Protein 7KGY (pdb70)

CATH classification: 2.60.120.260 (+2 more: 2.60.40.10, 3.20.20.80)

B-factor: mean 21.22, std 7.96, range [8.18, 85.61]

Nearest PDB structures (foldseek):
  7kgy-assembly1_D-3  TM=1.001E+00  e=0.000E+00  Faecalibacterium prausnitzii
  7kgy-assembly1_A  TM=1.001E+00  e=0.000E+00  Faecalibacterium prausnitzii
  6jz8-assembly1_A  TM=9.859E-01  e=5.252E-100  Mediterraneibacter gnavus
  5z18-assembly2_F  TM=9.920E-01  e=1.728E-99  Mediterraneibacter gnavus
  6eca-assembly1_A-2  TM=9.902E-01  e=4.469E-96  Lacticaseibacillus rhamnosus

Sequence (2367 aa):
NNKSLLYPVVSTSRRVVSLDGMWRFSFDAKSEGVEANWANGLPESISMPVPASFCDFFTDKESREYCGDFWYETDFFVPGEWSGKDIAIRFGSATHHARIFVNGVEVAQHEGGFLPFDAVVTDIVRYNQFNKLSVLLNNELNEHMLPAGNTAVLSNGKKVAAPYFDFYNYAGIHRPVKLMALPTERILDYSVKHRLTAEGAEVDYTVTTNGDHEVTVELYDGTTKVAEATGKEGTLVVKDAKLWNVHAAYLYNIVIRIHDGSAVVDEYTEKVGIRTFEIKDGHFLLNGKPVYLRGFGKHEDADIRGRGLDLATVKRDYELMKWIGANCFRTSHYPYAEELYQMADEEGFLIIDEVPAVGFMESVGWFEKETTPQLLANHKDALTDMIGRDKNHASVIAWSILNEPQCTSEGTEAYFKTLFDLAHELDPQKRPRTYAVVMMSLPNNSKGQQFADFISLNRYYGWYVMGGMGIVDAEAAFRKEMNGWAQVLNGRPMIFTEYGADTMPTEHKLPSVMWSQEYQNEYLDMNHNVFDSYNFVQGELVWNFADFQTTEGILRVNGNKKGIFTRQRQPKDAAFLFRARWTSLPLDYKGNQNKSLLYPVVSTSRRVVSLDGMWRFSFDAKSEGVEANWANGLPESISMPVPASFCDFFTDKESREYCGDFWYETDFFVPGEWSGKDIAIRFGSATHHARIFVNGVEVAQHEGGFLPFDAVVTDIVRYNQFNKLSVLLNNELNEHMLPAGNTAVLSNGKKVAAPYFDFYNYAGIHRPVKLMALPTERILDYSVKHRLTAEGAEVDYTVTTNGDHEVTVELYDGTTKVAEATGKEGTLVVKDAKLWNVHAAYLYNIVIRIHDGSAVVDEYTEKVGIRTFEIKDGHFLLNGKPVYLRGFGKHEDADIRGRGLDLATVKRDYELMKWIGANCFRTSHYPYAEELYQMADEEGFLIIDEVPAVGFMEVGWFEKETTPQLLANHKDALTDMIGRDKNHASVIAWSILNEPQCTSEGTEAYFKTLFDLAHELDPQKRPRTYAVVMMSLPNNSKGQQFADFISLNRYYGWYVMGGMGIVDAEAAFRKEMNGWAQVLNGRPMIFTEYGADTMPTEHKLPSVMWSQEYQNEYLDMNHNVFDSYNFVQGELVWNFADFQTTEGILRVNGNKKGIFTRQRQPKDAAFLFRARWTSLPLDYKGNQNNKSLLYPVVSTSRRVVSLDGMWRFSFDAKSEGVEANWANGLPESISMPVPASFCDFFTDKESREYCGDFWYETDFFVPGEWSGKDIAIRFGSATHHARIFVNGVEVAQHEGGFLPFDAVVTDIVRYNQFNKLSVLLNNELNEHMLPAGNTAVLSNGKKVAAPYFDFYNYAGIHRPVKLMALPTERILDYSVKHRLTAEGAEVDYTVTTNGDHEVTVELYDGTTKVAEATGKEGTLVVKDAKLWNVHAAYLYNIVIRIHDGSAVVDEYTEKVGIRTFEIKDGHFLLNGKPVYLRGFGKHEDADIRGRGLDLATVKRDYELMKWIGANCFRTSHYPYAEELYQMADEEGFLIIDEVPAVGFMVGWFEKETTPQLLANHKDALTDMIGRDKNHASVIAWSILNEPQCTSEGTEAYFKTLFDLAHELDPQKRPRTYAVVMMSLPNNSKGQQFADFISLNRYYGWYVMGGMGIVDAEAAFRKEMNGWAQVLNGRPMIFTEYGADTMPTEHKLPSVMWSQEYQNEYLDMNHNVFDSYNFVQGELVWNFADFQTTEGILRVNGNKKGIFTRQRQPKDAAFLFRARWTSLPLDYKGNQNNKSLLYPVVSTSRRVVSLDGMWRFSFDAKSEGVEANWANGLPESISMPVPASFCDFFTDKESREYCGDFWYETDFFVPGEWSGKDIAIRFGSATHHARIFVNGVEVAQHEGGFLPFDAVVTDIVRYNQFNKLSVLLNNELNEHMLPAGNTAVLSNGKKVAAPYFDFYNYAGIHRPVKLMALPTERILDYSVKHRLTAEGAEVDYTVTTNGDHEVTVELYDGTTKVAEATGKEGTLVVKDAKLWNVHAAYLYNIVIRIHDGSAVVDEYTEKVGIRTFEIKDGHFLLNGKPVYLRGFGKHEDADIRGRGLDLATVKRDYELMKWIGANCFRTSHYPYAEELYQMADEEGFLIIDEVPAVGFMEVGWFEKETTPQLLANHKDALTDMIGRDKNHASVIAWSILNEPQCTSEGTEAYFKTLFDLAHELDPQKRPRTYAVVMMSLPNNSKGQQFADFISLNRYYGWYVMGGMGIVDAEAAFRKEMNGWAQVLNGRPMIFTEYGADTMPTEHKLPSVMWSQEYQNEYLDMNHNVFDSYNFVQGELVWNFADFQTTEGILRVNGNKKGIFTRQRQPKDAAFLFRARWTSLPLDYKGNQ

Radius of gyration: 44.87 Å; Cα contacts (8 Å, |Δi|>4): 5847; chains: 4; bounding box: 126×100×124 Å

Secondary structure (DSSP, 8-state):
-----PPP---SS-EEEE--EEEEEEEETTS-TTTTTGGG--SS-EEEEESEESGGG-SSHHHHT--SEEEEEEEEEE-GGGTTSEEEEEES--BSEEEEEETTEEEEEEE-TTS-EEEE-TTTSPTTEEEEEEEEEE----TTSSS-EEEEE-TTS-EEEEESSSS----EE-S-EEEEEE-SS-EEEEEEEEEE-SSEEEEEEEEEESS-SEEEEEEEETTEEEEEEESSEEEEEEET----BTTB---EEEEEEEEETTEEEEEEEEEE----EEEETTEEEETTEE--EEEEE--S-BTTTBT---HHHHHHHHHHHHHHT--EEE-TTSPPPHHHHHHHHHHT-EEEEE-S-B--S----GGGSTTHHHHHHHHHHHHHHHHHHHTT-TTEEEEEEEES--TTSTTHHHHHHHHHHHHHHH-TT---EEEEEPTT--TTT-SSGGG-SSEEEE--BTTTBS-GGGHHHHHHHHHHHHHHHTTT-TT--EEEEE----B-TT---SS--TBSHHHHHHHHHHHHHHHTT-TTEEEEEES-SB-B----BTTBSSSB---SB-TTS-B-HHHHHHHHHHHHS-TTTTTT-/----PPP---SS-EEEE--EEEEEEEETTS-TTTTTGGG--SS-EEEEESEESGGG-SSHHHHT--SEEEEEEEEEE-GGGTTSEEEEEES--BSEEEEEETTEEEEEEE-SSS-EEEE-TTTSPTTEEEEEEEEEE----TTSSS-EEEEE-TTS-EEEEESSSS----EE-S-EEEEEE-SS-EEEEEEEEEE-SSEEEEEEEEEESS-SEEEEEEESSSSEEEEEESSEEEEEEET----BTTB---EEEEEEEEETTEEEEEEEEEE----EEEETTEEEETTEE--EEEEE--S-BTTTBT---HHHHHHHHHHHHHHT--EEE-TTS---HHHHHHHHHHT-EEEEE-S-B------GGGSTTHHHHHHHHHHHHHHHHHHHTT-TTEEEEEEEES--TTSTTHHHHHHHHHHHHHHH-TT---EEEEEPTT--TTT-SSGGG-SSEEEE--BTTTBS-GGGHHHHHHHHHHHHHHHHTT-TT--EEEEE----B-TT---SS--TBSHHHHHHHHHHHHHHHTT-TTEEEEEES-SB-B----BTTBSSSB---SB-TTS-B-HHHHHHHHHHHHS-TTTTTT-/-----PPP---SS-EEEE--EEEEEEE-TTS-TTTTTGGG--SS-EEEEESEESGGG-SSHHHHT--SEEEEEEEEEE-GGGTTSEEEEEES--BSEEEEEETTEEEEEEE-SSS-EEEE-TTTSPTTEEEEEEEEEE----TTSSS-EEEEE-TTS-EEEEESSSS----EE-S-EEEEEE-SS-EEEEEEEEEEETTEEEEEEEEEESS-SEEEEEEEETTEEEEEEESSEEEEEEET----BTTB---EEEEEEEEETTEEEEEEEEEE----EEEETTEEEETTEEE-EEEEE--S-BTTTBT---HHHHHHHHHHHHHHT--EEE-TTSPPPHHHHHHHHHHT-EEEEE-S-B-----GGGSTTHHHHHHHHHHHHHHHHHHHTT-SSEEEEEEEES--TTSTTHHHHHHHHHHHHHHH-TT---EEEEEPTT--TTT-SSGGG-SSEEEE--BTTTBS-GGGHHHHHHHHHHHHHHHTTT-TT--EEEEE----B-TT---SS--TBSHHHHHHHHHHHHHHHTT-TTEEEEEES-SB-B-----TT-SSSB---SB-TTS-B-HHHHHHHHHHTTS-TTTTTT-/-----PPP---SS-EEEE--EEEEEEEETTS-TTTTTGGG--SS-EEEEESEESGGG-SSHHHHT--SEEEEEEEEEE-GGGTTSEEEEEES--BSEEEEEETTEEEEEEE-TTS-EEEE-TTTSPTTEEEEEEEEEE----TTSSS-EEEEE-TTS-EEEEESSSS----EE-S-EEEEEE-SS-EEEEEEEEEE-SSEEEEEEEEEESS-SEEEEEEEETTEEEEEEESSEEEEEEET----BTTB---EEEEEEEEETTEEEEEEEEEE----EEEETTEEEETTEEE-EEEEE--S-BTTTBT---HHHHHHHHHHHHHHT--EEE-TTSPPPHHHHHHHHHHT-EEEEE-S-B------GGGSTTHHHHHHHHHHHHHHHHHHHTT-TTEEEEEEEES--TTSTTHHHHHHHHHHHHHHH-TT---EEEEEPTT--TTT-SSGGG-SSEEEE--BTTTBS-GGGHHHHHHHHHHHHHHHHHH-TT--EEEEE----B-TT---SS--TBSHHHHHHHHHHHHHHHHH-TTEEEEEES-SB-B----BTTBSSSB---SB-TTS-B-HHHHHHHHHHHHS-TTTTTT-

Solvent-accessible surface area: 87120 Å² total; per-residue (Å²): 175,51,135,20,23,21,49,13,24,101,16,98,9,12,84,34,70,60,20,53,37,114,3,110,0,15,52,4,76,158,71,51,0,70,139,46,88,26,8,77,29,28,104,147,34,79,56,4,42,4,30,3,0,0,2,44,74,49,150,61,108,112,18,52,36,22,5,3,25,0,0,0,6,25,74,2,79,0,24,21,146,15,80,63,53,25,0,4,0,7,0,5,0,0,0,2,40,4,81,0,11,0,34,28,76,66,40,21,128,32,76,19,0,6,10,2,17,47,1,75,1,28,138,54,13,117,67,94,84,126,3,59,0,0,0,12,0,26,2,50,6,45,52,60,2,8,1,0,0,68,29,36,100,82,131,120,55,51,66,31,18,35,29,80,19,58,5,12,13,3,0,0,0,3,3,19,0,35,1,9,0,14,13,85,29,11,1,18,47,3,10,1,84,14,80,69,63,82,11,15,1,42,2,31,5,53,8,70,15,55,18,144,78,53,2,20,0,22,2,43,29,46,140,88,90,51,12,108,21,68,14,73,134,25,57,0,66,2,70,82,17,98,41,0,48,14,90,59,32,74,26,4,37,2,16,0,57,0,42,64,76,124,57,63,33,0,16,0,44,49,101,3,1,1,3,33,17,79,48,84,91,16,17,2,20,4,6,50,122,30,4,0,1,9,0,0,0,6,9,16,9,11,55,108,69,1,4,9,20,33,106,75,31,12,100,96,8,3,67,13,0,76,78,0,10,0,3,0,1,0,0,0,11,0,0,0,0,10,20,16,1,56,48,0,9,99,36,0,0,0,1,0,0,0,0,6,0,9,4,0,33,88,136,127,20,4,7,90,45,172,54,20,100,92,2,36,43,23,0,83,90,14,0,53,19,0,1,27,24,0,14,19,17,2,0,0,1,1,0,1,0,0,5,43,0,33,0,43,5,102,24,0,67,75,6,0,118,51,0,3,64,36,1,79,130,61,0,41,31,101,6,9,39,0,1,1,0,11,40,96,1,61,17,127,61,13,56,0,20,105,41,4,41,1,0,0,1,0,2,12,22,0,22,105,45,78,22,20,188,24,42,106,83,0,46,55,28,1,71,142,19,1,79,21,0,53,146,37,5,136,62,42,0,0,0,0,0,10,0,2,0,2,0,46,47,118,66,116,109,174,113,28,69,63,69,0,8,45,6,2,39,83,0,1,72,14,0,7,86,0,0,59,61,27,76,21,0,2,0,0,0,0,10,2,1,5,8,5,32,3,48,110,44,174,114,40,68,114,2,1,22,2,0,1,0,15,34,112,16,96,50,2,48,0,0,108,33,0,100,69,39,2,82,83,29,73,83,75,45,11,13,109,106,105,136,19,23,19,52,13,24,95,14,103,8,13,96,34,73,60,21,53,36,115,4,103,1,15,51,3,63,167,73,74,0,56,86,49,89,29,8,73,24,26,92,141,38,81,55,3,46,5,30,3,0,0,2,42,72,49,151,59,108,135,18,56,42,19,1,3,27,0,0,0,0,25,79,4,78,0,21,23,140,17,81,67,52,23,0,4,0,6,0,5,0,0,0,3,40,3,88,0,11,0,28,31,72,58,36,16,119,31,76,18,0,6,9,1,18,44,0,76,0,28,136,54,12,116,64,91,89,129,2,52,0,0,0,11,0,26,3,45,6,44,55,45,1,7,0,0,0,63,28,36,99,90,132,114,50,71,62,34,16,36,27,82,15,63,4,10,13,2,0,0,0,3,3,22,0,35,1,9,0,12,12,86,29,11,1,19,47,3,8,2,73,17,90,70,44,117,107,17,1,35,3,29,4,60,7,70,16,59,20,146,76,99,4,22,0,19,3,43,29,42,137,90,93,51,12,106,23,84,27,76,117,26,53,0,80,2,153,102,16,99,46,0,57,15,90,58,32,67,29,4,39,1,15,0,58,0,43,74,71,126,54,63,38,0,15,0,45,50,100,4,1,1,4,33,19,88,52,115,120,15,20,2,21,6,20,50,150,32,4,0,1,9,0,0,0,5,10,15,11,12,54,111,72,0,3,9,21,34,105,73,32,12,96,96,8,2,66,12,0,74,80,0,12,0,2,0,0,1,0,0,11,0,0,0,0,12,20,14,1,60,46,0,9,102,41,0,0,0,0,0,0,0,0,5,0,9,6,0,52,123,89,18,5,5,67,48,52,28,21,45,36,2,31,39,31,0,81,88,15,0,47,16,0,0,23,23,0,11,22,19,2,0,0,1,2,1,1,0,0,4,41,0,38,0,35,6,109,23,0,68,77,5,0,106,47,0,4,56,28,1,57,41,40,0,29,35,83,3,9,30,0,0,0,0,7,35,116,1,75,15,144,58,13,46,0,18,104,42,4,38,1,0,0,0,0,1,13,21,0,22,112,45,92,22,22,191,23,42,108,83,0,49,64,30,1,69,63,16,0,84,25,0,45,147,29,5,133,62,41,0,0,0,0,1,8,0,2,0,1,0,46,46,114,68,115,111,171,112,27,67,60,68,0,8,46,6,1,39,83,0,0,71,14,0,8,86,0,0,59,61,28,82,36,0,2,0,0,0,0,11,1,2,5,7,5,33,3,46,106,45,178,123,38,67,113,2,1,22,2,0,1,0,16,32,112,15,95,50,2,50,0,0,112,34,0,102,69,38,3,85,83,25,77,84,74,46,14,14,140,97,172,60,108,22,25,18,49,12,22,96,14,90,7,13,82,34,69,63,21,49,36,117,2,109,0,16,52,3,91,167,69,59,1,68,148,50,89,25,8,74,30,27,89,136,39,78,54,5,44,5,28,2,0,0,2,42,71,49,148,60,109,109,16,56,33,23,7,5,26,0,0,0,5,26,82,4,77,0,21,20,146,19,72,70,56,22,0,2,0,9,0,5,0,0,0,2,39,4,90,0,11,0,31,27,74,63,40,15,116,32,75,19,0,4,10,2,20,46,1,74,2,30,138,50,13,111,66,92,89,128,2,46,0,0,0,11,0,26,3,40,7,43,52,45,1,7,0,0,0,69,26,36,98,85,132,120,51,46,84,30,15,36,27,86,16,62,5,10,12,2,0,0,0,2,2,20,0,36,0,10,0,15,14,86,28,9,1,19,49,2,10,1,80,18,88,48,35,48,83,17,1,40,1,24,6,62,7,68,14,52,25,142,76,96,2,22,0,24,0,42,29,45,134,86,92,49,13,108,22,81,26,62,125,24,54,0,85,1,145,100,16,98,48,0,57,13,91,59,30,73,29,3,37,0,15,0,56,0,44,68,66,129,52,62,33,0,16,0,49,46,104,2,1,0,4,34,15,83,47,99,111,13,21,1,20,5,12,47,143,28,3,0,1,9,0,0,0,6,10,16,10,11,55,108,72,1,4,10,22,35,100,74,32,12,98,94,8,3,68,12,0,81,77,0,12,0,3,0,1,0,0,0,10,0,0,0,0,10,18,13,0,56,32,0,11,108,41,0,0,0,0,0,0,0,1,4,0,9,6,0,118,159,16,3,7,100,58,175,50,22,100,98,3,34,52,29,0,71,90,13,0,52,17,0,1,23,22,0,15,20,20,2,0,0,1,1,0,1,0,0,5,49,0,46,0,44,5,104,30,0,67,75,6,0,113,46,0,3,62,33,1,82,124,63,0,41,32,97,5,10,39,0,1,1,0,15,34,136,1,59,15,126,64,15,64,0,19,106,40,4,40,0,0,0,1,0,0,12,21,0,21,109,46,94,22,28,182,21,39,105,82,0,49,40,24,1,72,135,20,1,83,27,0,49,149,36,4,136,60,41,0,0,0,0,1,9,0,1,0,1,0,48,46,118,63,117,107,172,113,27,64,60,68,0,8,46,6,1,40,82,0,0,70,13,0,8,88,0,0,58,62,28,80,22,0,1,0,0,0,0,11,1,2,5,6,5,34,4,45,108,45,175,111,36,67,113,3,1,21,2,0,0,0,16,35,109,14,94,51,3,51,0,0,109,33,0,100,69,37,2,84,80,27,75,79,71,44,16,9,149,110,163,60,133,20,23,18,49,13,23,97,15,97,8,13,88,35,66,62,22,51,37,116,5,106,0,16,49,4,87,167,63,64,1,63,142,51,86,26,8,79,29,28,89,141,39,81,54,3,43,4,31,3,0,0,2,44,70,49,149,58,113,106,17,52,32,24,6,6,25,0,0,0,2,25,74,4,76,0,23,24,144,16,73,62,47,25,0,5,0,7,0,5,0,0,0,3,42,3,90,0,9,0,30,29,72,60,38,14,121,33,73,18,0,7,11,2,19,46,1,84,1,28,133,58,11,110,62,93,88,129,1,52,0,0,0,10,0,27,2,39,6,46,53,51,0,8,1,0,0,67,31,41,94,81,133,113,55,51,84,29,16,36,28,82,17,62,4,11,12,2,0,0,0,3,3,21,0,36,0,9,0,14,14,89,27,13,1,16,47,3,8,1,35,20,100,71,47,108,97,17,1,33,2,40,4,47,8,68,15,57,20,89,80,96,3,21,0,23,2,42,30,44,132,90,87,50,13,93,20,88,26,68,131,25,55,0,88,2,150,112,18,98,48,0,56,12,90,59,30,72,32,4,36,1,17,0,57,0,39,37,61,37,22,61,36,0,18,0,44,50,106,2,2,0,4,36,16,89,51,106,118,14,22,2,14,7,20,44,148,28,5,0,1,10,0,0,0,4,10,16,9,10,54,108,72,1,5,9,21,33,112,73,30,11,99,94,8,1,66,12,0,78,80,0,10,0,2,0,0,0,0,0,9,0,0,0,0,12,23,12,0,60,30,0,13,109,36,0,0,0,1,0,0,0,0,5,0,9,4,0,52,114,142,19,5,6,90,49,164,41,24,96,92,3,32,45,25,0,80,87,13,0,54,17,0,1,26,22,0,14,21,19,3,0,0,1,1,0,1,0,0,4,48,0,27,0,41,7,110,23,0,67,75,6,0,114,46,0,3,68,36,1,95,116,50,0,43,33,99,7,10,38,0,0,0,0,9,52,107,1,62,14,120,63,13,53,0,19,105,42,3,41,1,0,0,0,0,1,11,29,0,24,101,42,100,22,22,185,22,40,106,83,0,46,64,29,2,76,158,16,0,79,25,0,49,143,35,6,134,61,42,0,0,0,0,0,9,0,2,0,1,0,52,48,114,62,120,106,172,114,29,64,60,70,0,7,46,6,2,40,83,0,0,70,14,0,7,83,0,0,57,64,28,78,20,0,1,0,0,0,0,12,2,2,4,4,5,31,4,46,106,44,178,122,39,66,113,3,1,24,2,0,1,0,17,33,110,17,93,48,3,50,0,0,111,33,0,100,67,38,3,82,81,28,77,82,74,43,9,12,140,100

Foldseek 3Di:
DLAFQEDADDDPFKDKDWPWDKWWKDDDQPPCCLVVLCLQPHPDTDIDTPPFFRQQQDPDNCRNFAFFKMKTKDKDAAAQVLPQFWKKKKQQFFAAWKWKDKQSRTFDTDGGGHHMGMGTCRPPDDHRDIIMIMMIHGQEADQQGFVHFHWDADPVRGIGTGGLDFAASTGGRAEIMMMMTGHPKEWRAKAWAWDADPQGIKIWMAIDIPDDAKKKKWKAQVPHTQFIDIDRTDMTDGGPDDAQAQQRAGWIKMWMFGDDDPDTRYIDIDTFGHWAWDDDQLFIAINHAGFFAEAAEEECFFPPRGNHDDVVVLVLLLVLCVLLQGAEYEPPADAHRVVNLVVCNVRRHAYAYHHSHESQQDCLHSLNDPSNVSSLVNLLVRLLSRCRNPLRRPRYQEYASHEAHSQLHPNNQVSQVVSLVSNCVRRPHRHWYEHEHEPVAALVRGNRRVSGLEYEYADEQQAPHLHDVRSVVSLVVVLVRVVSCVVVCVSHAYEYREYFFAADLVADDVVDDGNHLNSRLVSVVSVVVSLVVDLRHRYYHYPHQEFHAGDDDPVAPRGGRRHCAYSVSHGGPVSVVSSVVSVPADRCHSVPD/DAFQEDADDDPFKDKDWPWDKWWKDDDQPPCCLVVLCLQPNPDTDIDGPPFFRQQQDPDNCRNFAFFKMKTKDKDAAAQVLQQFWKKKKQQFFAAWKWKDKQSHTFDIDGGGHHMGMGTCNPPDDHRDIIMIMMIGGQEADQQAQVHFHWDADPVGGIGTGGLDFAASGGGRAEIMMMMTGFPKEWRAKAWAWDADPFGIKIWMATDIPDDAKKKKWKAQDVHTQFIDIDRIDMTDGGNDDAQAFQRAGWIKMWMFGDDDPDTRYIDIDIFGHWAWDDDLLAIAINHAGFFAEAAEEECFFPPRGNHDDVVVLVLLVVLCVLLQGAEYEHPQDAHRVVSLVVCNVRRHAYAYEHNQESQADLHSCVDPSNVSNLVNLLVRLLRRCRNPQRRPRYQEYASHEAHPQLHPNNQVSQVVSLVSNCVRHPNSGFYEHEHEPVAALVRGPRHVSGLAYEYADEQQAPHLHDPRSVVSLVVVLVRVVSCVVRCPSGAYEYREYFFAADLPADDVVDDGNHLNSRQVSVVSVVVSLVVDLRHRYYHYPHQEFHAGPDDPVAPRGGRRHCAYSVGHGRPVSVVSSVVSVPADRCHSVVD/DLAFQEDADDDPFKDKDWPWDWWWKFADQPPCCLVVLCLQPNPDTDIDGPPFFRQQPDPDNCSNFAFFKMKTKDKDAAALVLPQFWKKKKQQFFAAWKWKDKNSRTFDTDGGGHHMTMGTCNPPDDHRDIIMIMMIDGQAADQQGQVHFHWDADPVGGTGTGGLDFAASGGGRAEIMMMMTGFPKEWRAKAWAWDADPFGIKIWMATDIPDDAKKKKWKAQVNHTQFIDIDRTDMTDGGNYDAQAFQRAGWIKMWMFGDDDVDTRYIDIDIFGHWAWDDDQLAIAINHAGFQAEAAEEECFFPPRGNHDDVVVLVLLVVLCVLLQGQEYEPPQDAHRPVSLVVCNVRRHAYAYEHNQESCPCHSCVDPSNVSSLVNLLVRLLSRCRNPLRRPRYQEYASHEAHPQLHPNNQVSLVVNLVSNCVRRPSSHWYEHEHEPVQALPRGPRRVSGLEYEYADEQQAPHLHDPRSVVSLVVVLVRVVSVVVRCVSHAYEYREYFFAADLVADDVVDDGNHLNSGQVRVVSVVVSLVVDLRHRYYHYPHQEFGAGPDDPVAPRGGRRHCAYSVSHGRPVSVVSSVPNVPADRCHSVPD/DQAFLEDADDDPFKDKDWPWDKWWKDDDQPVCCLVVLCLQPNPDTDIDGPPFFRQQVDPDNCSNFAFFKMKTKDKDAAAQVLLQFWKKKKQQFFAAWKWKDKQSHTFDTDGGGHHMDMGTCNPPDDHRDIIMIMMIHGQEADQQAQVHFHWDADPVRGIGTGGLDFAASTGGRAEIMMMMTGHPKEWRAKAWAWDADPQGIKIWMATDIPDDAKKKKWKAQVPHTQFIDIDRTDMTDGGNDDAQAQQRAGWIKMWMFGDDDPDTRYIDIDIFGHWAWDDDLLFIAINHAGFFAEAAEEECFFPPRGNHDDVVVLVLLVVLCVLLQGAEYEPPQDAHRPVSLVVCNVRRHAYAYEHNQESQADLHSLPDPSNVSSLVNLLVRLLSRCRNPQRRPRYQEYASHEAHPQLNPNNQVSLVVSLVSNCVRRPSSHWYEHEHEPVAALVRGNHRVSGLEYEYADEQQAPPLHDPRSVVSLVVVLVRVVSCVVVCVSRAYEYREYFFAADLPADDVVDDGNHLNSRQVSVVSVVVSLVVDLRHRYYHYPHQEFHAGDDDPVAPRGGRRHCAYSVSHGRPVSVVSSVVSVPADRCHSVVD

Structure (mmCIF, N/CA/C/O backbone):
data_7KGY
#
_entry.id   7KGY
#
_cell.length_a   114.520
_cell.length_b   128.405
_cell.length_c   177.264
_cell.angle_alpha   90.00
_cell.angle_beta   90.00
_cell.angle_gamma   90.00
#
_symmetry.space_group_name_H-M   'P 21 21 21'
#
loop_
_entity.id
_entity.type
_entity.pdbx_description
1 polymer Beta-glucuronidase
2 non-polymer "8-(4-beta-D-glucopyranuronosylpiperazin-1-yl)-5-(morpholin-4-yl)-1,2,3,4-tetrahydro[1,2,3]triazino[4',5':4,5]thieno[2,3 -c]isoquinoline"
3 non-polymer GLYCEROL
4 water water
#
loop_
_atom_site.group_PDB
_atom_site.id
_atom_site.type_symbol
_atom_site.label_atom_id
_atom_site.label_alt_id
_atom_site.label_comp_id
_atom_site.label_asym_id
_atom_site.label_entity_id
_atom_site.label_seq_id
_atom_site.pdbx_PDB_ins_code
_atom_site.Cartn_x
_atom_site.Cartn_y
_atom_site.Cartn_z
_atom_site.occupancy
_atom_site.B_iso_or_equiv
_atom_site.auth_seq_id
_atom_site.auth_comp_id
_atom_site.auth_asym_id
_atom_site.auth_atom_id
_atom_site.pdbx_PDB_model_num
ATOM 1 N N . ASN A 1 2 ? 121.428 68.799 81.088 1.00 52.77 2 ASN A N 1
ATOM 2 C CA . ASN A 1 2 ? 121.371 68.642 82.540 1.00 51.90 2 ASN A CA 1
ATOM 3 C C . ASN A 1 2 ? 120.243 69.493 83.140 1.00 43.65 2 ASN A C 1
ATOM 4 O O . ASN A 1 2 ? 120.129 70.683 82.831 1.00 44.53 2 ASN A O 1
ATOM 9 N N . ASN A 1 3 ? 119.418 68.876 83.993 1.00 30.31 3 ASN A N 1
ATOM 10 C CA . ASN A 1 3 ? 118.298 69.574 84.629 1.00 29.77 3 ASN A CA 1
ATOM 11 C C . ASN A 1 3 ? 117.310 70.137 83.604 1.00 23.87 3 ASN A C 1
ATOM 12 O O . ASN A 1 3 ? 116.753 71.222 83.785 1.00 23.08 3 ASN A O 1
ATOM 17 N N . LYS A 1 4 ? 117.079 69.406 82.523 1.00 21.59 4 LYS A N 1
ATOM 18 C CA . LYS A 1 4 ? 116.139 69.881 81.519 1.00 18.93 4 LYS A CA 1
ATOM 19 C C . LYS A 1 4 ? 114.740 69.929 82.112 1.00 20.92 4 LYS A C 1
ATOM 20 O O . LYS A 1 4 ? 114.317 69.009 82.814 1.00 18.74 4 LYS A O 1
ATOM 26 N N . SER A 1 5 ? 114.013 71.006 81.829 1.00 22.16 5 SER A N 1
ATOM 27 C CA . SER A 1 5 ? 112.635 71.103 82.293 1.00 19.01 5 SER A CA 1
ATOM 28 C C . SER A 1 5 ? 111.860 71.996 81.338 1.00 19.98 5 SER A C 1
ATOM 29 O O . SER A 1 5 ? 112.294 73.110 81.050 1.00 21.77 5 SER A O 1
ATOM 32 N N . LEU A 1 6 ? 110.721 71.514 80.854 1.00 18.44 6 LEU A N 1
ATOM 33 C CA . LEU A 1 6 ? 109.873 72.303 79.969 1.00 20.93 6 LEU A CA 1
ATOM 34 C C . LEU A 1 6 ? 108.710 72.948 80.709 1.00 20.38 6 LEU A C 1
ATOM 35 O O . LEU A 1 6 ? 107.814 73.508 80.071 1.00 19.54 6 LEU A O 1
ATOM 40 N N . LEU A 1 7 ? 108.709 72.887 82.038 1.00 19.28 7 LEU A N 1
ATOM 41 C CA . LEU A 1 7 ? 107.612 73.443 82.818 1.00 18.73 7 LEU A CA 1
ATOM 42 C C . LEU A 1 7 ? 107.490 74.946 82.590 1.00 17.33 7 LEU A C 1
ATOM 43 O O . LEU A 1 7 ? 108.492 75.655 82.428 1.00 16.23 7 LEU A O 1
ATOM 48 N N . TYR A 1 8 ? 106.251 75.431 82.587 1.00 16.53 8 TYR A N 1
ATOM 49 C CA . TYR A 1 8 ? 106.024 76.864 82.464 1.00 18.29 8 TYR A CA 1
ATOM 50 C C . TYR A 1 8 ? 106.636 77.599 83.661 1.00 17.91 8 TYR A C 1
ATOM 51 O O . TYR A 1 8 ? 106.545 77.118 84.795 1.00 18.32 8 TYR A O 1
ATOM 60 N N . PRO A 1 9 ? 107.269 78.755 83.448 1.00 18.99 9 PRO A N 1
ATOM 61 C CA . PRO A 1 9 ? 107.901 79.473 84.573 1.00 17.19 9 PRO A CA 1
ATOM 62 C C . PRO A 1 9 ? 106.857 79.987 85.548 1.00 19.37 9 PRO A C 1
ATOM 63 O O . PRO A 1 9 ? 105.868 80.604 85.146 1.00 17.45 9 PRO A O 1
ATOM 67 N N . VAL A 1 10 ? 107.078 79.725 86.833 1.00 15.37 10 VAL A N 1
ATOM 68 C CA . VAL A 1 10 ? 106.171 80.177 87.876 1.00 16.88 10 VAL A CA 1
ATOM 69 C C . VAL A 1 10 ? 106.948 80.934 88.945 1.00 20.88 10 VAL A C 1
ATOM 70 O O . VAL A 1 10 ? 108.135 80.689 89.192 1.00 20.04 10 VAL A O 1
ATOM 74 N N . VAL A 1 11 ? 106.258 81.855 89.581 1.00 17.68 11 VAL A N 1
ATOM 75 C CA . VAL A 1 11 ? 106.707 82.447 90.825 1.00 16.94 11 VAL A CA 1
ATOM 76 C C . VAL A 1 11 ? 106.095 81.629 91.952 1.00 19.04 11 VAL A C 1
ATOM 77 O O . VAL A 1 11 ? 104.910 81.284 91.891 1.00 20.90 11 VAL A O 1
ATOM 81 N N . SER A 1 12 ? 106.911 81.273 92.948 1.00 19.08 12 SER A N 1
ATOM 82 C CA . SER A 1 12 ? 106.496 80.448 94.090 1.00 19.34 12 SER A CA 1
ATOM 83 C C . SER A 1 12 ? 107.315 80.888 95.301 1.00 21.46 12 SER A C 1
ATOM 84 O O . SER A 1 12 ? 108.074 81.861 95.235 1.00 19.05 12 SER A O 1
ATOM 87 N N . THR A 1 13 ? 107.145 80.198 96.434 1.00 21.80 13 THR A N 1
ATOM 88 C CA . THR A 1 13 ? 107.986 80.553 97.575 1.00 19.57 13 THR A CA 1
ATOM 89 C C . THR A 1 13 ? 109.460 80.383 97.220 1.00 22.40 13 THR A C 1
ATOM 90 O O . THR A 1 13 ? 110.307 81.143 97.699 1.00 19.50 13 THR A O 1
ATOM 94 N N . SER A 1 14 ? 109.774 79.433 96.342 1.00 17.89 14 SER A N 1
ATOM 95 C CA . SER A 1 14 ? 111.151 79.125 95.979 1.00 20.22 14 SER A CA 1
ATOM 96 C C . SER A 1 14 ? 111.591 79.707 94.634 1.00 20.80 14 SER A C 1
ATOM 97 O O . SER A 1 14 ? 112.795 79.766 94.374 1.00 18.01 14 SER A O 1
ATOM 100 N N . ARG A 1 15 ? 110.666 80.110 93.766 1.00 20.37 15 ARG A N 1
ATOM 101 C CA . ARG A 1 15 ? 111.008 80.446 92.389 1.00 17.22 15 ARG A CA 1
ATOM 102 C C . ARG A 1 15 ? 110.723 81.913 92.085 1.00 16.53 15 ARG A C 1
ATOM 103 O O . ARG A 1 15 ? 109.754 82.496 92.582 1.00 16.08 15 ARG A O 1
ATOM 111 N N . ARG A 1 16 ? 111.569 82.500 91.245 1.00 16.68 16 ARG A N 1
ATOM 112 C CA . ARG A 1 16 ? 111.384 83.866 90.783 1.00 15.00 16 ARG A CA 1
ATOM 113 C C . ARG A 1 16 ? 111.337 83.892 89.257 1.00 19.83 16 ARG A C 1
ATOM 114 O O . ARG A 1 16 ? 111.891 83.014 88.589 1.00 17.94 16 ARG A O 1
ATOM 122 N N . VAL A 1 17 ? 110.638 84.896 88.715 1.00 16.45 17 VAL A N 1
ATOM 123 C CA . VAL A 1 17 ? 110.505 85.093 87.274 1.00 17.34 17 VAL A CA 1
ATOM 124 C C . VAL A 1 17 ? 110.528 86.588 86.992 1.00 17.61 17 VAL A C 1
ATOM 125 O O . VAL A 1 17 ? 109.831 87.358 87.657 1.00 22.78 17 VAL A O 1
ATOM 129 N N . VAL A 1 18 ? 111.311 87.000 86.005 1.00 16.42 18 VAL A N 1
ATOM 130 C CA . VAL A 1 18 ? 111.345 88.386 85.569 1.00 15.38 18 VAL A CA 1
ATOM 131 C C . VAL A 1 18 ? 111.377 88.378 84.052 1.00 17.01 18 VAL A C 1
ATOM 132 O O . VAL A 1 18 ? 112.210 87.692 83.448 1.00 18.62 18 VAL A O 1
ATOM 136 N N . SER A 1 19 ? 110.458 89.124 83.440 1.00 18.51 19 SER A N 1
ATOM 137 C CA . SER A 1 19 ? 110.359 89.163 81.990 1.00 17.60 19 SER A CA 1
ATOM 138 C C . SER A 1 19 ? 111.456 90.033 81.398 1.00 16.94 19 SER A C 1
ATOM 139 O O . SER A 1 19 ? 111.716 91.138 81.874 1.00 17.51 19 SER A O 1
ATOM 142 N N . LEU A 1 20 ? 112.082 89.538 80.339 1.00 14.94 20 LEU A N 1
ATOM 143 C CA . LEU A 1 20 ? 113.016 90.325 79.550 1.00 17.26 20 LEU A CA 1
ATOM 144 C C . LEU A 1 20 ? 112.370 90.919 78.290 1.00 18.81 20 LEU A C 1
ATOM 145 O O . LEU A 1 20 ? 113.083 91.494 77.459 1.00 16.67 20 LEU A O 1
ATOM 150 N N . ASP A 1 21 ? 111.045 90.820 78.139 1.00 16.37 21 ASP A N 1
ATOM 151 C CA . ASP A 1 21 ? 110.377 91.402 76.978 1.00 19.79 21 ASP A CA 1
ATOM 152 C C . ASP A 1 21 ? 110.508 92.922 76.980 1.00 20.44 21 ASP A C 1
ATOM 153 O O . ASP A 1 21 ? 110.695 93.555 78.021 1.00 18.38 21 ASP A O 1
ATOM 158 N N . GLY A 1 22 ? 110.407 93.507 75.783 1.00 16.31 22 GLY A N 1
ATOM 159 C CA . GLY A 1 22 ? 110.535 94.945 75.601 1.00 12.82 22 GLY A CA 1
ATOM 160 C C . GLY A 1 22 ? 111.323 95.241 74.340 1.00 17.56 22 GLY A C 1
ATOM 161 O O . GLY A 1 22 ? 111.351 94.405 73.434 1.00 13.22 22 GLY A O 1
ATOM 162 N N . MET A 1 23 ? 111.961 96.411 74.267 1.00 13.36 23 MET A N 1
ATOM 163 C CA . MET A 1 23 ? 112.751 96.791 73.100 1.00 16.56 23 MET A CA 1
ATOM 16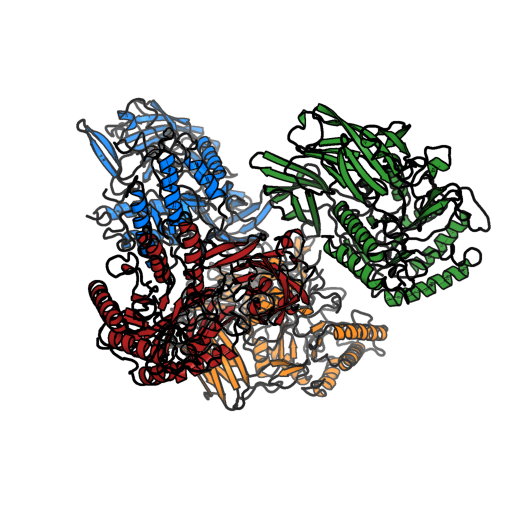4 C C . MET A 1 23 ? 114.169 96.255 73.272 1.00 14.39 23 MET A C 1
ATOM 165 O O . MET A 1 23 ? 114.894 96.686 74.173 1.00 18.62 23 MET A O 1
ATOM 170 N N . TRP A 1 24 ? 114.570 95.333 72.408 1.00 13.93 24 TRP A N 1
ATOM 171 C CA . TRP A 1 24 ? 115.943 94.851 72.340 1.00 11.34 24 TRP A CA 1
ATOM 172 C C . TRP A 1 24 ? 116.695 95.583 71.231 1.00 13.85 24 TRP A C 1
ATOM 173 O O . TRP A 1 24 ? 116.114 96.355 70.467 1.00 16.87 24 TRP A O 1
ATOM 184 N N . ARG A 1 25 ? 118.003 95.323 71.143 1.00 16.66 25 ARG A N 1
ATOM 185 C CA . ARG A 1 25 ? 118.816 95.740 70.004 1.00 13.69 25 ARG A CA 1
ATOM 186 C C . ARG A 1 25 ? 118.893 94.596 68.999 1.00 18.59 25 ARG A C 1
ATOM 187 O O . ARG A 1 25 ? 118.849 93.419 69.372 1.00 16.14 25 ARG A O 1
ATOM 195 N N . PHE A 1 26 ? 119.068 94.952 67.725 1.00 14.42 26 PHE A N 1
ATOM 196 C CA . PHE A 1 26 ? 118.887 94.012 66.629 1.00 15.58 26 PHE A CA 1
ATOM 197 C C . PHE A 1 26 ? 119.813 94.388 65.483 1.00 15.11 26 PHE A C 1
ATOM 198 O O . PHE A 1 26 ? 120.015 95.574 65.203 1.00 15.47 26 PHE A O 1
ATOM 206 N N . SER A 1 27 ? 120.336 93.375 64.795 1.00 12.98 27 SER A N 1
ATOM 207 C CA . SER A 1 27 ? 121.133 93.640 63.605 1.00 12.25 27 SER A CA 1
ATOM 208 C C . SER A 1 27 ? 121.112 92.421 62.706 1.00 13.17 27 SER A C 1
ATOM 209 O O . SER A 1 27 ? 121.261 91.295 63.187 1.00 16.01 27 SER A O 1
ATOM 212 N N . PHE A 1 28 ? 120.939 92.654 61.406 1.00 12.05 28 PHE A N 1
ATOM 213 C CA . PHE A 1 28 ? 121.247 91.619 60.440 1.00 16.13 28 PHE A CA 1
ATOM 214 C C . PHE A 1 28 ? 122.756 91.391 60.401 1.00 17.53 28 PHE A C 1
ATOM 215 O O . PHE A 1 28 ? 123.546 92.238 60.836 1.00 14.31 28 PHE A O 1
ATOM 223 N N . ASP A 1 29 ? 123.151 90.221 59.851 1.00 18.55 29 ASP A N 1
ATOM 224 C CA . ASP A 1 29 ? 124.550 89.779 59.765 1.00 17.95 29 ASP A CA 1
ATOM 225 C C . ASP A 1 29 ? 124.714 89.039 58.436 1.00 15.00 29 ASP A C 1
ATOM 226 O O . ASP A 1 29 ? 124.935 87.827 58.390 1.00 15.18 29 ASP A O 1
ATOM 231 N N . ALA A 1 30 ? 124.564 89.777 57.333 1.00 16.47 30 ALA A N 1
ATOM 232 C CA . ALA A 1 30 ? 124.536 89.146 56.012 1.00 20.48 30 ALA A CA 1
ATOM 233 C C . ALA A 1 30 ? 125.818 88.367 55.715 1.00 25.32 30 ALA A C 1
ATOM 234 O O . ALA A 1 30 ? 125.785 87.384 54.960 1.00 23.70 30 ALA A O 1
ATOM 236 N N . LYS A 1 31 ? 126.947 88.762 56.307 1.00 24.26 31 LYS A N 1
ATOM 237 C CA . LYS A 1 31 ? 128.211 88.087 56.050 1.00 29.22 31 LYS A CA 1
ATOM 238 C C . LYS A 1 31 ? 128.556 87.038 57.100 1.00 26.48 31 LYS A C 1
ATOM 239 O O . LYS A 1 31 ? 129.655 86.482 57.059 1.00 26.76 31 LYS A O 1
ATOM 245 N N . SER A 1 32 ? 127.648 86.747 58.025 1.00 23.64 32 SER A N 1
ATOM 246 C CA . SER A 1 32 ? 127.897 85.783 59.101 1.00 25.66 32 SER A CA 1
ATOM 247 C C . SER A 1 32 ? 129.271 86.006 59.737 1.00 26.57 32 SER A C 1
ATOM 248 O O . SER A 1 32 ? 130.072 85.086 59.902 1.00 22.71 32 SER A O 1
ATOM 251 N N . GLU A 1 33 ? 129.543 87.254 60.102 1.00 25.55 33 GLU A N 1
ATOM 252 C CA . GLU A 1 33 ? 130.827 87.617 60.688 1.00 28.78 33 GLU A CA 1
ATOM 253 C C . GLU A 1 33 ? 130.747 87.960 62.173 1.00 25.87 33 GLU A C 1
ATOM 254 O O . GLU A 1 33 ? 131.791 88.167 62.799 1.00 25.61 33 GLU A O 1
ATOM 260 N N . GLY A 1 34 ? 129.548 87.972 62.763 1.00 20.75 34 GLY A N 1
ATOM 261 C CA . GLY A 1 34 ? 129.392 88.502 64.111 1.00 19.17 34 GLY A CA 1
ATOM 262 C C . GLY A 1 34 ? 130.204 87.769 65.169 1.00 24.15 34 GLY A C 1
ATOM 263 O O . GLY A 1 34 ? 130.746 88.390 66.090 1.00 20.22 34 GLY A O 1
ATOM 264 N N . VAL A 1 35 ? 130.265 86.440 65.090 1.00 21.81 35 VAL A N 1
ATOM 265 C CA . VAL A 1 35 ? 130.966 85.694 66.134 1.00 25.31 35 VAL A CA 1
ATOM 266 C C . VAL A 1 35 ? 132.441 86.096 66.165 1.00 28.62 35 VAL A C 1
ATOM 267 O O . VAL A 1 35 ? 132.935 86.646 67.161 1.00 22.18 35 VAL A O 1
ATOM 271 N N . GLU A 1 36 ? 133.158 85.868 65.059 1.00 25.99 36 GLU A N 1
ATOM 272 C CA . GLU A 1 36 ? 134.577 86.220 65.030 1.00 30.44 36 GLU A CA 1
ATOM 273 C C . GLU A 1 36 ? 134.807 87.700 65.290 1.00 28.41 36 GLU A C 1
ATOM 274 O O . GLU A 1 36 ? 135.849 88.063 65.846 1.00 25.47 36 GLU A O 1
ATOM 280 N N . ALA A 1 37 ? 133.847 88.560 64.934 1.00 25.66 37 ALA A N 1
ATOM 281 C CA . ALA A 1 37 ? 133.978 89.994 65.163 1.00 25.80 37 ALA A CA 1
ATOM 282 C C . ALA A 1 37 ? 133.510 90.421 66.551 1.00 21.92 37 ALA A C 1
ATOM 283 O O . ALA A 1 37 ? 133.363 91.623 66.803 1.00 22.58 37 ALA A O 1
ATOM 285 N N . ASN A 1 38 ? 133.266 89.475 67.458 1.00 21.56 38 ASN A N 1
ATOM 286 C CA . ASN A 1 38 ? 132.956 89.792 68.856 1.00 22.67 38 ASN A CA 1
ATOM 287 C C . ASN A 1 38 ? 131.587 90.465 69.031 1.00 23.94 38 ASN A C 1
ATOM 288 O O . ASN A 1 38 ? 131.373 91.192 70.006 1.00 20.48 38 ASN A O 1
ATOM 293 N N . TRP A 1 39 ? 130.632 90.230 68.113 1.00 17.76 39 TRP A N 1
ATOM 294 C CA . TRP A 1 39 ? 129.324 90.873 68.251 1.00 19.00 39 TRP A CA 1
ATOM 295 C C . TRP A 1 39 ? 128.610 90.449 69.532 1.00 18.04 39 TRP A C 1
ATOM 296 O O . TRP A 1 39 ? 127.774 91.202 70.041 1.00 18.41 39 TRP A O 1
ATOM 307 N N . ALA A 1 40 ? 128.899 89.252 70.060 1.00 15.43 40 ALA A N 1
ATOM 308 C CA . ALA A 1 40 ? 128.213 88.809 71.275 1.00 17.28 40 ALA A CA 1
ATOM 309 C C . ALA A 1 40 ? 128.462 89.740 72.450 1.00 22.03 40 ALA A C 1
ATOM 310 O O . ALA A 1 40 ? 127.701 89.703 73.423 1.00 21.46 40 ALA A O 1
ATOM 312 N N . ASN A 1 41 ? 129.496 90.580 72.376 1.00 21.61 41 ASN A N 1
ATOM 313 C CA . ASN A 1 41 ? 129.793 91.552 73.413 1.00 20.34 41 ASN A CA 1
ATOM 314 C C . ASN A 1 41 ? 129.273 92.946 73.084 1.00 22.09 41 ASN A C 1
ATOM 315 O O . ASN A 1 41 ? 129.592 93.900 73.797 1.00 23.25 41 ASN A O 1
ATOM 320 N N . GLY A 1 42 ? 128.461 93.082 72.040 1.00 19.92 42 GLY A N 1
ATOM 321 C CA . GLY A 1 42 ? 127.856 94.358 71.704 1.00 20.11 42 GLY A CA 1
ATOM 322 C C . GLY A 1 42 ? 127.778 94.521 70.204 1.00 22.28 42 GLY A C 1
ATOM 323 O O . GLY A 1 42 ? 128.747 94.222 69.505 1.00 23.46 42 GLY A O 1
ATOM 324 N N . LEU A 1 43 ? 126.635 94.958 69.691 1.00 22.81 43 LEU A N 1
ATOM 325 C CA . LEU A 1 43 ? 126.474 95.105 68.246 1.00 19.59 43 LEU A CA 1
ATOM 326 C C . LEU A 1 43 ? 127.137 96.399 67.787 1.00 21.56 43 LEU A C 1
ATOM 327 O O . LEU A 1 43 ? 126.853 97.461 68.343 1.00 25.76 43 LEU A O 1
ATOM 332 N N . PRO A 1 44 ? 128.044 96.344 66.813 1.00 24.62 44 PRO A N 1
ATOM 333 C CA . PRO A 1 44 ? 128.619 97.593 66.287 1.00 25.03 44 PRO A CA 1
ATOM 334 C C . PRO A 1 44 ? 127.570 98.549 65.753 1.00 24.85 44 PRO A C 1
ATOM 335 O O . PRO A 1 44 ? 127.649 99.759 65.998 1.00 26.13 44 PRO A O 1
ATOM 339 N N . GLU A 1 45 ? 126.585 98.034 65.023 1.00 26.11 45 GLU A N 1
ATOM 340 C CA . GLU A 1 45 ? 125.451 98.808 64.544 1.00 27.82 45 GLU A CA 1
ATOM 341 C C . GLU A 1 45 ? 124.169 98.041 64.870 1.00 26.30 45 GLU A C 1
ATOM 342 O O . GLU A 1 45 ? 124.139 96.809 64.785 1.00 22.25 45 GLU A O 1
ATOM 348 N N . SER A 1 46 ? 123.113 98.752 65.254 1.00 18.29 46 SER A N 1
ATOM 349 C CA . SER A 1 46 ? 121.872 98.062 65.602 1.00 20.20 46 SER A CA 1
ATOM 350 C C . SER A 1 46 ? 120.691 99.002 65.453 1.00 18.28 46 SER A C 1
ATOM 351 O O . SER A 1 46 ? 120.847 100.224 65.375 1.00 19.44 46 SER A O 1
ATOM 354 N N . ILE A 1 47 ? 119.504 98.401 65.416 1.00 16.91 47 ILE A N 1
ATOM 355 C CA . ILE A 1 47 ? 118.229 99.092 65.544 1.00 15.00 47 ILE A CA 1
ATOM 356 C C . ILE A 1 47 ? 117.473 98.479 66.721 1.00 15.92 47 ILE A C 1
ATOM 357 O O . ILE A 1 47 ? 117.817 97.403 67.212 1.00 18.30 47 ILE A O 1
ATOM 362 N N . SER A 1 48 ? 116.441 99.179 67.188 1.00 14.40 48 SER A N 1
ATOM 363 C CA . SER A 1 48 ? 115.570 98.613 68.207 1.00 16.78 48 SER A CA 1
ATOM 364 C C . SER A 1 48 ? 114.584 97.628 67.580 1.00 15.69 48 SER A C 1
ATOM 365 O O . SER A 1 48 ? 114.201 97.747 66.416 1.00 16.24 48 SER A O 1
ATOM 368 N N . MET A 1 49 ? 114.178 96.641 68.363 1.00 18.74 49 MET A N 1
ATOM 369 C CA . MET A 1 49 ? 113.303 95.594 67.857 1.00 16.38 49 MET A CA 1
ATOM 370 C C . MET A 1 49 ? 112.514 95.030 69.037 1.00 17.78 49 MET A C 1
ATOM 371 O O . MET A 1 49 ? 113.125 94.622 70.045 1.00 12.43 49 MET A O 1
ATOM 376 N N . PRO A 1 50 ? 111.180 95.032 68.957 1.00 17.11 50 PRO A N 1
ATOM 377 C CA . PRO A 1 50 ? 110.365 94.512 70.062 1.00 15.72 50 PRO A CA 1
ATOM 378 C C . PRO A 1 50 ? 110.480 92.998 70.172 1.00 13.72 50 PRO A C 1
ATOM 379 O O . PRO A 1 50 ? 110.545 92.285 69.168 1.00 14.90 50 PRO A O 1
ATOM 383 N N . VAL A 1 51 ? 110.493 92.521 71.409 1.00 11.66 51 VAL A N 1
ATOM 384 C CA . VAL A 1 51 ? 110.427 91.101 71.738 1.00 12.67 51 VAL A CA 1
ATOM 385 C C . VAL A 1 51 ? 109.273 90.937 72.722 1.00 13.56 51 VAL A C 1
ATOM 386 O O . VAL A 1 51 ? 109.254 91.635 73.740 1.00 15.72 51 VAL A O 1
ATOM 390 N N . PRO A 1 52 ? 108.293 90.047 72.486 1.00 15.65 52 PRO A N 1
ATOM 391 C CA . PRO A 1 52 ? 108.189 89.081 71.381 1.00 14.55 52 PRO A CA 1
ATOM 392 C C . PRO A 1 52 ? 107.552 89.630 70.083 1.00 13.85 52 PRO A C 1
ATOM 393 O O . PRO A 1 52 ? 106.617 90.415 70.127 1.00 15.69 52 PRO A O 1
ATOM 397 N N . ALA A 1 53 ? 108.072 89.179 68.940 1.00 13.18 53 ALA A N 1
ATOM 398 C CA . ALA A 1 53 ? 107.558 89.532 67.621 1.00 15.38 53 ALA A CA 1
ATOM 399 C C . ALA A 1 53 ? 108.412 88.862 66.559 1.00 13.80 53 ALA A C 1
ATOM 400 O O . ALA A 1 53 ? 109.566 88.517 66.827 1.00 11.45 53 ALA A O 1
ATOM 402 N N . SER A 1 54 ? 107.847 88.623 65.378 1.00 16.31 54 SER A N 1
ATOM 403 C CA . SER A 1 54 ? 108.683 88.421 64.202 1.00 13.44 54 SER A CA 1
ATOM 404 C C . SER A 1 54 ? 109.286 89.756 63.787 1.00 13.76 54 SER A C 1
ATOM 405 O O . SER A 1 54 ? 108.657 90.812 63.925 1.00 14.64 54 SER A O 1
ATOM 408 N N . PHE A 1 55 ? 110.503 89.718 63.240 1.00 15.59 55 PHE A N 1
ATOM 409 C CA . PHE A 1 55 ? 111.082 90.984 62.800 1.00 13.72 55 PHE A CA 1
ATOM 410 C C . PHE A 1 55 ? 110.502 91.466 61.474 1.00 13.71 55 PHE A C 1
ATOM 411 O O . PHE A 1 55 ? 110.593 92.664 61.179 1.00 13.85 55 PHE A O 1
ATOM 419 N N . CYS A 1 56 ? 109.867 90.581 60.705 1.00 10.97 56 CYS A N 1
ATOM 420 C CA . CYS A 1 56 ? 109.717 90.821 59.269 1.00 14.62 56 CYS A CA 1
ATOM 421 C C . CYS A 1 56 ? 108.880 92.054 58.966 1.00 16.32 56 CYS A C 1
ATOM 422 O O . CYS A 1 56 ? 109.238 92.866 58.106 1.00 14.58 56 CYS A O 1
ATOM 425 N N . ASP A 1 57 ? 107.730 92.181 59.605 1.00 11.12 57 ASP A N 1
ATOM 426 C CA . ASP A 1 57 ? 106.709 93.079 59.093 1.00 13.00 57 ASP A CA 1
ATOM 427 C C . ASP A 1 57 ? 106.810 94.486 59.667 1.00 17.20 57 ASP A C 1
ATOM 428 O O . ASP A 1 57 ? 105.909 95.302 59.424 1.00 17.56 57 ASP A O 1
ATOM 433 N N . PHE A 1 58 ? 107.870 94.794 60.424 1.00 13.95 58 PHE A N 1
ATOM 434 C CA . PHE A 1 58 ? 108.066 96.177 60.853 1.00 15.94 58 PHE A CA 1
ATOM 435 C C . PHE A 1 58 ? 108.579 97.043 59.707 1.00 17.81 58 PHE A C 1
ATOM 436 O O . PHE A 1 58 ? 108.140 98.187 59.545 1.00 15.91 58 PHE A O 1
ATOM 444 N N . PHE A 1 59 ? 109.475 96.497 58.889 1.00 14.96 59 PHE A N 1
ATOM 445 C CA . PHE A 1 59 ? 110.217 97.291 57.927 1.00 13.08 59 PHE A CA 1
ATOM 446 C C . PHE A 1 59 ? 109.320 97.788 56.800 1.00 14.37 59 PHE A C 1
ATOM 447 O O . PHE A 1 59 ? 108.270 97.212 56.489 1.00 13.70 59 PHE A O 1
ATOM 455 N N . THR A 1 60 ? 109.746 98.886 56.181 1.00 13.59 60 THR A N 1
ATOM 456 C CA . THR A 1 60 ? 109.073 99.375 54.989 1.00 16.72 60 THR A CA 1
ATOM 457 C C . THR A 1 60 ? 109.722 98.888 53.698 1.00 15.46 60 THR A C 1
ATOM 458 O O . THR A 1 60 ? 109.198 99.173 52.623 1.00 17.97 60 THR A O 1
ATOM 462 N N . ASP A 1 61 ? 110.834 98.164 53.773 1.00 16.01 61 ASP A N 1
ATOM 463 C CA . ASP A 1 61 ? 111.577 97.715 52.599 1.00 17.51 61 ASP A CA 1
ATOM 464 C C . ASP A 1 61 ? 111.565 96.193 52.528 1.00 17.55 61 ASP A C 1
ATOM 465 O O . ASP A 1 61 ? 111.722 95.507 53.550 1.00 16.62 61 ASP A O 1
ATOM 470 N N . LYS A 1 62 ? 111.408 95.669 51.314 1.00 12.22 62 LYS A N 1
ATOM 471 C CA . LYS A 1 62 ? 111.179 94.238 51.154 1.00 14.06 62 LYS A CA 1
ATOM 472 C C . LYS A 1 62 ? 112.437 93.426 51.455 1.00 15.01 62 LYS A C 1
ATOM 473 O O . LYS A 1 62 ? 112.337 92.292 51.934 1.00 14.40 62 LYS A O 1
ATOM 479 N N . GLU A 1 63 ? 113.620 93.978 51.183 1.00 15.94 63 GLU A N 1
ATOM 480 C CA . GLU A 1 63 ? 114.848 93.233 51.445 1.00 21.48 63 GLU A CA 1
ATOM 481 C C . GLU A 1 63 ? 114.924 92.819 52.906 1.00 14.73 63 GLU A C 1
ATOM 482 O O . GLU A 1 63 ? 115.336 91.699 53.223 1.00 17.57 63 GLU A O 1
ATOM 488 N N . SER A 1 64 ? 114.540 93.713 53.813 1.00 15.10 64 SER A N 1
ATOM 489 C CA . SER A 1 64 ? 114.565 93.371 55.229 1.00 15.65 64 SER A CA 1
ATOM 490 C C . SER A 1 64 ? 113.439 92.404 55.590 1.00 17.94 64 SER A C 1
ATOM 491 O O . SER A 1 64 ? 113.647 91.478 56.386 1.00 18.66 64 SER A O 1
ATOM 494 N N . ARG A 1 65 ? 112.243 92.593 55.014 1.00 17.48 65 ARG A N 1
ATOM 495 C CA . ARG A 1 65 ? 111.139 91.681 55.307 1.00 15.95 65 ARG A CA 1
ATOM 496 C C . ARG A 1 65 ? 111.489 90.254 54.907 1.00 15.62 65 ARG A C 1
ATOM 497 O O . ARG A 1 65 ? 111.097 89.296 55.586 1.00 15.13 65 ARG A O 1
ATOM 505 N N . GLU A 1 66 ? 112.226 90.093 53.809 1.00 15.50 66 GLU A N 1
ATOM 506 C CA . GLU A 1 66 ? 112.576 88.786 53.262 1.00 15.58 66 GLU A CA 1
ATOM 507 C C . GLU A 1 66 ? 113.984 88.341 53.663 1.00 18.33 66 GLU A C 1
ATOM 508 O O . GLU A 1 66 ? 114.504 87.367 53.103 1.00 14.08 66 GLU A O 1
ATOM 514 N N . TYR A 1 67 ? 114.608 89.017 54.631 1.00 15.43 67 TYR A N 1
ATOM 515 C CA . TYR A 1 67 ? 115.950 88.624 55.042 1.00 17.55 67 TYR A CA 1
ATOM 516 C C . TYR A 1 67 ? 115.991 87.155 55.460 1.00 15.72 67 TYR A C 1
ATOM 517 O O . TYR A 1 67 ? 115.156 86.681 56.239 1.00 14.73 67 TYR A O 1
ATOM 526 N N . CYS A 1 68 ? 116.983 86.446 54.939 1.00 15.95 68 CYS A N 1
ATOM 527 C CA . CYS A 1 68 ? 117.194 85.036 55.215 1.00 14.23 68 CYS A CA 1
ATOM 528 C C . CYS A 1 68 ? 118.675 84.858 55.504 1.00 14.89 68 CYS A C 1
ATOM 529 O O . CYS A 1 68 ? 119.504 85.145 54.637 1.00 15.80 68 CYS A O 1
ATOM 532 N N . GLY A 1 69 ? 119.002 84.433 56.714 1.00 14.68 69 GLY A N 1
ATOM 533 C CA . GLY A 1 69 ? 120.389 84.295 57.135 1.00 13.61 69 GLY A CA 1
ATOM 534 C C . GLY A 1 69 ? 120.519 84.477 58.643 1.00 17.40 69 GLY A C 1
ATOM 535 O O . GLY A 1 69 ? 119.586 84.194 59.390 1.00 17.36 69 GLY A O 1
ATOM 536 N N . ASP A 1 70 ? 121.698 84.955 59.059 1.00 16.92 70 ASP A N 1
ATOM 537 C CA . ASP A 1 70 ? 122.020 85.209 60.459 1.00 15.92 70 ASP A CA 1
ATOM 538 C C . ASP A 1 70 ? 121.542 86.593 60.883 1.00 15.60 70 ASP A C 1
ATOM 539 O O . ASP A 1 70 ? 121.651 87.560 60.123 1.00 12.64 70 ASP A O 1
ATOM 544 N N . PHE A 1 71 ? 121.084 86.696 62.129 1.00 13.19 71 PHE A N 1
ATOM 545 C CA . PHE A 1 71 ? 120.689 87.985 62.681 1.00 14.90 71 PHE A CA 1
ATOM 546 C C . PHE A 1 71 ? 120.745 87.876 64.196 1.00 14.50 71 PHE A C 1
ATOM 547 O O . PHE A 1 71 ? 120.675 86.780 64.759 1.00 16.14 71 PHE A O 1
ATOM 555 N N . TRP A 1 72 ? 120.892 89.022 64.851 1.00 16.05 72 TRP A N 1
ATOM 556 C CA . TRP A 1 72 ? 121.189 89.071 66.275 1.00 15.92 72 TRP A CA 1
ATOM 557 C C . TRP A 1 72 ? 120.160 89.902 67.023 1.00 17.14 72 TRP A C 1
ATOM 558 O O . TRP A 1 72 ? 119.725 90.955 66.545 1.00 14.86 72 TRP A O 1
ATOM 569 N N . TYR A 1 73 ? 119.812 89.420 68.212 1.00 16.13 73 TYR A N 1
ATOM 570 C CA . TYR A 1 73 ? 119.045 90.145 69.214 1.00 14.91 73 TYR A CA 1
ATOM 571 C C . TYR A 1 73 ? 119.914 90.240 70.461 1.00 15.84 73 TYR A C 1
ATOM 572 O O . TYR A 1 73 ? 120.440 89.220 70.918 1.00 17.38 73 TYR A O 1
ATOM 581 N N . GLU A 1 74 ? 120.036 91.437 71.035 1.00 15.80 74 GLU A N 1
ATOM 582 C CA . GLU A 1 74 ? 120.815 91.622 72.255 1.00 17.50 74 GLU A CA 1
ATOM 583 C C . GLU A 1 74 ? 120.055 92.504 73.231 1.00 15.01 74 GLU A C 1
ATOM 584 O O . GLU A 1 74 ? 119.386 93.457 72.834 1.00 14.12 74 GLU A O 1
ATOM 590 N N . THR A 1 75 ? 120.205 92.202 74.522 1.00 14.15 75 THR A N 1
ATOM 591 C CA . THR A 1 75 ? 119.649 93.040 75.575 1.00 15.54 75 THR A CA 1
ATOM 592 C C . THR A 1 75 ? 120.506 92.865 76.820 1.00 18.02 75 THR A C 1
ATOM 593 O O . THR A 1 75 ? 121.307 91.932 76.920 1.00 17.79 75 THR A O 1
ATOM 597 N N . ASP A 1 76 ? 120.345 93.778 77.766 1.00 20.30 76 ASP A N 1
ATOM 598 C CA . ASP A 1 76 ? 121.012 93.690 79.062 1.00 21.15 76 ASP A CA 1
ATOM 599 C C . ASP A 1 76 ? 119.992 93.297 80.131 1.00 20.96 76 ASP A C 1
ATOM 600 O O . ASP A 1 76 ? 118.888 93.855 80.173 1.00 20.42 76 ASP A O 1
ATOM 605 N N . PHE A 1 77 ? 120.353 92.342 80.995 1.00 19.40 77 PHE A N 1
ATOM 606 C CA . PHE A 1 77 ? 119.436 91.905 82.044 1.00 17.98 77 PHE A CA 1
ATOM 607 C C . PHE A 1 77 ? 120.094 91.973 83.416 1.00 18.73 77 PHE A C 1
ATOM 608 O O . PHE A 1 77 ? 121.270 91.623 83.585 1.00 17.31 77 PHE A O 1
ATOM 616 N N . PHE A 1 78 ? 119.309 92.418 84.396 1.00 16.13 78 PHE A N 1
ATOM 617 C CA . PHE A 1 78 ? 119.772 92.592 85.760 1.00 18.54 78 PHE A CA 1
ATOM 618 C C . PHE A 1 78 ? 119.578 91.294 86.533 1.00 20.22 78 PHE A C 1
ATOM 619 O O . PHE A 1 78 ? 118.531 90.652 86.426 1.00 20.58 78 PHE A O 1
ATOM 627 N N . VAL A 1 79 ? 120.594 90.891 87.287 1.00 15.27 79 VAL A N 1
ATOM 628 C CA . VAL A 1 79 ? 120.465 89.733 88.164 1.00 16.92 79 VAL A CA 1
ATOM 629 C C . VAL A 1 79 ? 120.477 90.242 89.607 1.00 18.24 79 VAL A C 1
ATOM 630 O O . VAL A 1 79 ? 121.502 90.752 90.071 1.00 15.01 79 VAL A O 1
ATOM 634 N N . PRO A 1 80 ? 119.358 90.180 90.336 1.00 18.77 80 PRO A N 1
ATOM 635 C CA . PRO A 1 80 ? 119.351 90.716 91.704 1.00 18.12 80 PRO A CA 1
ATOM 636 C C . PRO A 1 80 ? 120.385 90.020 92.575 1.00 17.40 80 PRO A C 1
ATOM 637 O O . PRO A 1 80 ? 120.564 88.800 92.512 1.00 17.81 80 PRO A O 1
ATOM 641 N N . GLY A 1 81 ? 121.072 90.814 93.396 1.00 17.70 81 GLY A N 1
ATOM 642 C CA . GLY A 1 81 ? 122.031 90.232 94.321 1.00 15.99 81 GLY A CA 1
ATOM 643 C C . GLY A 1 81 ? 121.395 89.190 95.216 1.00 18.07 81 GLY A C 1
ATOM 644 O O . GLY A 1 81 ? 122.001 88.155 95.511 1.00 15.55 81 GLY A O 1
ATOM 645 N N . GLU A 1 82 ? 120.150 89.433 95.637 1.00 14.06 82 GLU A N 1
ATOM 646 C CA . GLU A 1 82 ? 119.504 88.531 96.580 1.00 16.90 82 GLU A CA 1
ATOM 647 C C . GLU A 1 82 ? 119.074 87.214 95.935 1.00 17.61 82 GLU A C 1
ATOM 648 O O . GLU A 1 82 ? 118.462 86.384 96.614 1.00 19.06 82 GLU A O 1
ATOM 654 N N . TRP A 1 83 ? 119.365 86.993 94.652 1.00 19.23 83 TRP A N 1
ATOM 655 C CA . TRP A 1 83 ? 119.199 85.673 94.058 1.00 19.79 83 TRP A CA 1
ATOM 656 C C . TRP A 1 83 ? 120.425 84.788 94.251 1.00 18.15 83 TRP A C 1
ATOM 657 O O . TRP A 1 83 ? 120.397 83.620 93.842 1.00 20.37 83 TRP A O 1
ATOM 668 N N . SER A 1 84 ? 121.498 85.309 94.851 1.00 18.97 84 SER A N 1
ATOM 669 C CA . SER A 1 84 ? 122.665 84.479 95.153 1.00 21.31 84 SER A CA 1
ATOM 670 C C . SER A 1 84 ? 122.271 83.236 95.941 1.00 16.11 84 SER A C 1
ATOM 671 O O . SER A 1 84 ? 121.572 83.320 96.946 1.00 18.49 84 SER A O 1
ATOM 674 N N . GLY A 1 85 ? 122.745 82.082 95.496 1.00 20.73 85 GLY A N 1
ATOM 675 C CA . GLY A 1 85 ? 122.421 80.813 96.111 1.00 19.11 85 GLY A CA 1
ATOM 676 C C . GLY A 1 85 ? 121.456 79.975 95.299 1.00 23.96 85 GLY A C 1
ATOM 677 O O . GLY A 1 85 ? 121.364 78.760 95.524 1.00 21.57 85 GLY A O 1
ATOM 678 N N . LYS A 1 86 ? 120.749 80.585 94.355 1.00 19.14 86 LYS A N 1
ATOM 679 C CA . LYS A 1 86 ? 119.826 79.878 93.486 1.00 18.51 86 LYS A CA 1
ATOM 680 C C . LYS A 1 86 ? 120.436 79.688 92.100 1.00 18.32 86 LYS A C 1
ATOM 681 O O . LYS A 1 86 ? 121.403 80.351 91.721 1.00 18.24 86 LYS A O 1
ATOM 687 N N . ASP A 1 87 ? 119.874 78.751 91.348 1.00 17.81 87 ASP A N 1
ATOM 688 C CA . ASP A 1 87 ? 120.245 78.615 89.951 1.00 18.83 87 ASP A CA 1
ATOM 689 C C . ASP A 1 87 ? 119.567 79.712 89.135 1.00 20.15 87 ASP A C 1
ATOM 690 O O . ASP A 1 87 ? 118.408 80.065 89.384 1.00 19.63 87 ASP A O 1
ATOM 695 N N . ILE A 1 88 ? 120.314 80.285 88.193 1.00 18.58 88 ILE A N 1
ATOM 696 C CA . ILE A 1 88 ? 119.829 81.356 87.323 1.00 21.06 88 ILE A CA 1
ATOM 697 C C . ILE A 1 88 ? 119.748 80.807 85.910 1.00 17.07 88 ILE A C 1
ATOM 698 O O . ILE A 1 88 ? 120.701 80.191 85.421 1.00 17.21 88 ILE A O 1
ATOM 703 N N . ALA A 1 89 ? 118.615 81.031 85.257 1.00 18.87 89 ALA A N 1
ATOM 704 C CA . ALA A 1 89 ? 118.391 80.482 83.932 1.00 18.49 89 ALA A CA 1
ATOM 705 C C . ALA A 1 89 ? 117.494 81.429 83.147 1.00 17.31 89 ALA A C 1
ATOM 706 O O . ALA A 1 89 ? 116.695 82.176 83.716 1.00 19.00 89 ALA A O 1
ATOM 708 N N . ILE A 1 90 ? 117.648 81.408 81.833 1.00 16.78 90 ILE A N 1
ATOM 709 C CA . ILE A 1 90 ? 116.863 82.248 80.944 1.00 15.93 90 ILE A CA 1
ATOM 710 C C . ILE A 1 90 ? 116.002 81.327 80.096 1.00 19.60 90 ILE A C 1
ATOM 711 O O . ILE A 1 90 ? 116.519 80.430 79.415 1.00 17.87 90 ILE A O 1
ATOM 716 N N . ARG A 1 91 ? 114.691 81.520 80.164 1.00 16.96 91 ARG A N 1
ATOM 717 C CA . ARG A 1 91 ? 113.769 80.726 79.370 1.00 17.49 91 ARG A CA 1
ATOM 718 C C . ARG A 1 91 ? 113.446 81.459 78.071 1.00 18.35 91 ARG A C 1
ATOM 719 O O . ARG A 1 91 ? 113.056 82.635 78.089 1.00 16.26 91 ARG A O 1
ATOM 727 N N . PHE A 1 92 ? 113.614 80.767 76.951 1.00 16.33 92 PHE A N 1
ATOM 728 C CA . PHE A 1 92 ? 113.110 81.230 75.660 1.00 15.70 92 PHE A CA 1
ATOM 729 C C . PHE A 1 92 ? 111.866 80.418 75.325 1.00 16.71 92 PHE A C 1
ATOM 730 O O . PHE A 1 92 ? 111.953 79.201 75.145 1.00 16.32 92 PHE A O 1
ATOM 738 N N . GLY A 1 93 ? 110.703 81.080 75.295 1.00 14.80 93 GLY A N 1
ATOM 739 C CA . GLY A 1 93 ? 109.504 80.415 74.812 1.00 15.02 93 GLY A CA 1
ATOM 740 C C . GLY A 1 93 ? 109.712 79.796 73.444 1.00 16.36 93 GLY A C 1
ATOM 741 O O . GLY A 1 93 ? 109.202 78.709 73.153 1.00 15.43 93 GLY A O 1
ATOM 742 N N . SER A 1 94 ? 110.439 80.495 72.579 1.00 12.89 94 SER A N 1
ATOM 743 C CA . SER A 1 94 ? 110.926 79.948 71.320 1.00 17.19 94 SER A CA 1
ATOM 744 C C . SER A 1 94 ? 111.927 80.937 70.743 1.00 16.54 94 SER A C 1
ATOM 745 O O . SER A 1 94 ? 112.046 82.078 71.203 1.00 17.03 94 SER A O 1
ATOM 748 N N . ALA A 1 95 ? 112.632 80.482 69.716 1.00 15.31 95 ALA A N 1
ATOM 749 C CA . ALA A 1 95 ? 113.515 81.330 68.923 1.00 17.87 95 ALA A CA 1
ATOM 750 C C . ALA A 1 95 ? 113.627 80.671 67.556 1.00 15.37 95 ALA A C 1
ATOM 751 O O . ALA A 1 95 ? 113.988 79.492 67.471 1.00 16.92 95 ALA A O 1
ATOM 753 N N . THR A 1 96 ? 113.291 81.403 66.496 1.00 15.92 96 THR A N 1
ATOM 754 C CA . THR A 1 96 ? 113.044 80.813 65.178 1.00 14.09 96 THR A CA 1
ATOM 755 C C . THR A 1 96 ? 114.136 81.203 64.189 1.00 15.07 96 THR A C 1
ATOM 756 O O . THR A 1 96 ? 114.377 82.401 63.994 1.00 15.94 96 THR A O 1
ATOM 760 N N . HIS A 1 97 ? 114.790 80.217 63.548 1.00 14.51 97 HIS A N 1
ATOM 761 C CA . HIS A 1 97 ? 114.611 78.765 63.720 1.00 12.61 97 HIS A CA 1
ATOM 762 C C . HIS A 1 97 ? 115.757 78.093 64.500 1.00 18.64 97 HIS A C 1
ATOM 763 O O . HIS A 1 97 ? 115.536 77.134 65.232 1.00 17.82 97 HIS A O 1
ATOM 770 N N . HIS A 1 98 ? 116.989 78.550 64.269 1.00 16.43 98 HIS A N 1
ATOM 771 C CA . HIS A 1 98 ? 118.199 77.927 64.801 1.00 18.86 98 HIS A CA 1
ATOM 772 C C . HIS A 1 98 ? 118.918 78.964 65.652 1.00 18.29 98 HIS A C 1
ATOM 773 O O . HIS A 1 98 ? 119.218 80.057 65.159 1.00 18.82 98 HIS A O 1
ATOM 780 N N . ALA A 1 99 ? 119.195 78.629 66.917 1.00 13.63 99 ALA A N 1
ATOM 781 C CA . ALA A 1 99 ? 119.622 79.618 67.907 1.00 19.30 99 ALA A CA 1
ATOM 782 C C . ALA A 1 99 ? 120.957 79.250 68.553 1.00 16.26 99 ALA A C 1
ATOM 783 O O . ALA A 1 99 ? 121.236 78.073 68.805 1.00 18.81 99 ALA A O 1
ATOM 785 N N . ARG A 1 100 ? 121.774 80.272 68.831 1.00 17.12 100 ARG A N 1
ATOM 786 C CA . ARG A 1 100 ? 122.932 80.179 69.720 1.00 17.69 100 ARG A CA 1
ATOM 787 C C . ARG A 1 100 ? 122.855 81.319 70.733 1.00 14.70 100 ARG A C 1
ATOM 788 O O . ARG A 1 100 ? 122.674 82.478 70.349 1.00 14.89 100 ARG A O 1
ATOM 796 N N . ILE A 1 101 ? 122.987 81.000 72.016 1.00 14.96 101 ILE A N 1
ATOM 797 C CA . ILE A 1 101 ? 122.821 81.971 73.093 1.00 14.35 101 ILE A CA 1
ATOM 798 C C . ILE A 1 101 ? 124.188 82.282 73.691 1.00 18.09 101 ILE A C 1
ATOM 799 O O . ILE A 1 101 ? 124.957 81.364 74.010 1.00 18.67 101 ILE A O 1
ATOM 804 N N . PHE A 1 102 ? 124.477 83.570 73.866 1.00 15.88 102 PHE A N 1
ATOM 805 C CA . PHE A 1 102 ? 125.694 84.041 74.515 1.00 19.06 102 PHE A CA 1
ATOM 806 C C . PHE A 1 102 ? 125.302 84.885 75.715 1.00 17.78 102 PHE A C 1
ATOM 807 O O . PHE A 1 102 ? 124.416 85.738 75.611 1.00 15.48 102 PHE A O 1
ATOM 815 N N . VAL A 1 103 ? 125.963 84.660 76.844 1.00 16.27 103 VAL A N 1
ATOM 816 C CA . VAL A 1 103 ? 125.788 85.514 78.011 1.00 19.70 103 VAL A CA 1
ATOM 817 C C . VAL A 1 103 ? 127.164 86.024 78.439 1.00 19.85 103 VAL A C 1
ATOM 818 O O . VAL A 1 103 ? 128.091 85.232 78.658 1.00 18.36 103 VAL A O 1
ATOM 822 N N . ASN A 1 104 ? 127.298 87.346 78.525 1.00 17.75 104 ASN A N 1
ATOM 823 C CA . ASN A 1 104 ? 128.568 87.993 78.818 1.00 21.22 104 ASN A CA 1
ATOM 824 C C . ASN A 1 104 ? 129.669 87.473 77.900 1.00 23.42 104 ASN A C 1
ATOM 825 O O . ASN A 1 104 ? 130.790 87.202 78.331 1.00 23.67 104 ASN A O 1
ATOM 830 N N . GLY A 1 105 ? 129.338 87.316 76.621 1.00 23.25 105 GLY A N 1
ATOM 831 C CA . GLY A 1 105 ? 130.298 86.873 75.623 1.00 22.60 105 GLY A CA 1
ATOM 832 C C . GLY A 1 105 ? 130.548 85.381 75.574 1.00 22.20 105 GLY A C 1
ATOM 833 O O . GLY A 1 105 ? 131.278 84.927 74.690 1.00 24.57 105 GLY A O 1
ATOM 834 N N . VAL A 1 106 ? 129.949 84.603 76.473 1.00 21.75 106 VAL A N 1
ATOM 835 C CA . VAL A 1 106 ? 130.184 83.163 76.589 1.00 20.02 106 VAL A CA 1
ATOM 836 C C . VAL A 1 106 ? 128.996 82.417 75.982 1.00 22.91 106 VAL A C 1
ATOM 837 O O . VAL A 1 106 ? 127.840 82.646 76.374 1.00 20.56 106 VAL A O 1
ATOM 841 N N . GLU A 1 107 ? 129.267 81.517 75.042 1.00 19.66 107 GLU A N 1
ATOM 842 C CA . GLU A 1 107 ? 128.187 80.749 74.431 1.00 22.85 107 GLU A CA 1
ATOM 843 C C . GLU A 1 107 ? 127.661 79.724 75.432 1.00 23.54 107 GLU A C 1
ATOM 844 O O . GLU A 1 107 ? 128.420 78.866 75.884 1.00 24.78 107 GLU A O 1
ATOM 850 N N . VAL A 1 108 ? 126.364 79.791 75.764 1.00 19.59 108 VAL A N 1
ATOM 851 C CA . VAL A 1 108 ? 125.804 78.978 76.842 1.00 18.45 108 VAL A CA 1
ATOM 852 C C . VAL A 1 108 ? 124.785 77.940 76.371 1.00 22.11 108 VAL A C 1
ATOM 853 O O . VAL A 1 108 ? 124.476 77.015 77.139 1.00 24.62 108 VAL A O 1
ATOM 857 N N . ALA A 1 109 ? 124.224 78.070 75.173 1.00 20.75 109 ALA A N 1
ATOM 858 C CA . ALA A 1 109 ? 123.208 77.126 74.720 1.00 14.18 109 ALA A CA 1
ATOM 859 C C . ALA A 1 109 ? 123.091 77.211 73.211 1.00 15.77 109 ALA A C 1
ATOM 860 O O . ALA A 1 109 ? 123.414 78.232 72.595 1.00 16.29 109 ALA A O 1
ATOM 862 N N . GLN A 1 110 ? 122.649 76.106 72.626 1.00 16.87 110 GLN A N 1
ATOM 863 C CA . GLN A 1 110 ? 122.282 76.020 71.222 1.00 16.80 110 GLN A CA 1
ATOM 864 C C . GLN A 1 110 ? 120.911 75.362 71.135 1.00 19.85 110 GLN A C 1
ATOM 865 O O . GLN A 1 110 ? 120.559 74.534 71.975 1.00 17.61 110 GLN A O 1
ATOM 871 N N . HIS A 1 111 ? 120.124 75.721 70.123 1.00 16.90 111 HIS A N 1
ATOM 872 C CA . HIS A 1 111 ? 118.806 75.105 70.021 1.00 15.83 111 HIS A CA 1
ATOM 873 C C . HIS A 1 111 ? 118.371 74.988 68.568 1.00 16.63 111 HIS A C 1
ATOM 874 O O . HIS A 1 111 ? 118.632 75.870 67.744 1.00 17.05 111 HIS A O 1
ATOM 881 N N . GLU A 1 112 ? 117.700 73.880 68.276 1.00 20.28 112 GLU A N 1
ATOM 882 C CA . GLU A 1 112 ? 117.156 73.570 66.968 1.00 16.97 112 GLU A CA 1
ATOM 883 C C . GLU A 1 112 ? 115.637 73.502 67.080 1.00 19.77 112 GLU A C 1
ATOM 884 O O . GLU A 1 112 ? 115.107 72.869 68.005 1.00 16.79 112 GLU A O 1
ATOM 890 N N . GLY A 1 113 ? 114.943 74.150 66.142 1.00 17.91 113 GLY A N 1
ATOM 891 C CA . GLY A 1 113 ? 113.488 74.137 66.099 1.00 13.41 113 GLY A CA 1
ATOM 892 C C . GLY A 1 113 ? 112.891 75.430 66.623 1.00 18.75 113 GLY A C 1
ATOM 893 O O . GLY A 1 113 ? 113.176 75.832 67.758 1.00 16.42 113 GLY A O 1
ATOM 894 N N . GLY A 1 114 ? 112.051 76.084 65.822 1.00 15.84 114 GLY A N 1
ATOM 895 C CA . GLY A 1 114 ? 111.624 77.432 66.121 1.00 14.72 114 GLY A CA 1
ATOM 896 C C . GLY A 1 114 ? 110.328 77.573 66.893 1.00 14.39 114 GLY A C 1
ATOM 897 O O . GLY A 1 114 ? 109.817 78.694 67.010 1.00 16.35 114 GLY A O 1
ATOM 898 N N . PHE A 1 115 ? 109.778 76.491 67.448 1.00 13.98 115 PHE A N 1
ATOM 899 C CA . PHE A 1 115 ? 108.435 76.591 68.013 1.00 14.45 115 PHE A CA 1
ATOM 900 C C . PHE A 1 115 ? 108.314 75.901 69.364 1.00 16.38 115 PHE A C 1
ATOM 901 O O . PHE A 1 115 ? 107.194 75.638 69.814 1.00 13.59 115 PHE A O 1
ATOM 909 N N . LEU A 1 116 ? 109.427 75.634 70.037 1.00 12.42 116 LEU A N 1
ATOM 910 C CA . LEU A 1 116 ? 109.383 74.964 71.323 1.00 14.91 116 LEU A CA 1
ATOM 911 C C . LEU A 1 116 ? 110.415 75.578 72.261 1.00 17.08 116 LEU A C 1
ATOM 912 O O . LEU A 1 116 ? 111.451 76.087 71.807 1.00 13.43 116 LEU A O 1
ATOM 917 N N . PRO A 1 117 ? 110.145 75.565 73.567 1.00 17.82 117 PRO A N 1
ATOM 918 C CA . PRO A 1 117 ? 110.959 76.338 74.512 1.00 17.59 117 PRO A CA 1
ATOM 919 C C . PRO A 1 117 ? 112.262 75.639 74.873 1.00 19.29 117 PRO A C 1
ATOM 920 O O . PRO A 1 117 ? 112.421 74.428 74.700 1.00 18.46 117 PRO A O 1
ATOM 924 N N . PHE A 1 118 ? 113.195 76.442 75.397 1.00 17.06 118 PHE A N 1
ATOM 925 C CA . PHE A 1 118 ? 114.482 75.947 75.874 1.00 18.06 118 PHE A CA 1
ATOM 926 C C . PHE A 1 118 ? 115.050 76.935 76.887 1.00 19.67 118 PHE A C 1
ATOM 927 O O . PHE A 1 118 ? 114.660 78.108 76.926 1.00 18.00 118 PHE A O 1
ATOM 935 N N . ASP A 1 119 ? 115.975 76.441 77.716 1.00 17.36 119 ASP A N 1
ATOM 936 C CA . ASP A 1 119 ? 116.569 77.218 78.802 1.00 19.38 119 ASP A CA 1
ATOM 937 C C . ASP A 1 119 ? 118.080 77.329 78.632 1.00 20.90 119 ASP A C 1
ATOM 938 O O . ASP A 1 119 ? 118.733 76.382 78.194 1.00 21.73 119 ASP A O 1
ATOM 943 N N . ALA A 1 120 ? 118.633 78.487 78.988 1.00 18.90 120 ALA A N 1
ATOM 944 C CA . ALA A 1 120 ? 120.070 78.663 79.153 1.00 22.55 120 ALA A CA 1
ATOM 945 C C . ALA A 1 120 ? 120.369 78.885 80.631 1.00 23.34 120 ALA A C 1
ATOM 946 O O . ALA A 1 120 ? 119.848 79.829 81.237 1.00 19.98 120 ALA A O 1
ATOM 948 N N . VAL A 1 121 ? 121.214 78.029 81.205 1.00 23.73 121 VAL A N 1
ATOM 949 C CA . VAL A 1 121 ? 121.631 78.163 82.598 1.00 22.38 121 VAL A CA 1
ATOM 950 C C . VAL A 1 121 ? 122.895 79.006 82.668 1.00 24.76 121 VAL A C 1
ATOM 951 O O . VAL A 1 121 ? 123.852 78.766 81.929 1.00 28.70 121 VAL A O 1
ATOM 955 N N . VAL A 1 122 ? 122.895 79.995 83.555 1.00 20.07 122 VAL A N 1
ATOM 956 C CA . VAL A 1 122 ? 123.907 81.040 83.539 1.00 18.19 122 VAL A CA 1
ATOM 957 C C . VAL A 1 122 ? 124.389 81.313 84.961 1.00 19.06 122 VAL A C 1
ATOM 958 O O . VAL A 1 122 ? 125.025 82.336 85.230 1.00 19.18 122 VAL A O 1
ATOM 962 N N . THR A 1 123 ? 124.093 80.388 85.878 1.00 21.82 123 THR A N 1
ATOM 963 C CA . THR A 1 123 ? 124.358 80.609 87.299 1.00 21.81 123 THR A CA 1
ATOM 964 C C . THR A 1 123 ? 125.786 81.066 87.559 1.00 23.68 123 THR A C 1
ATOM 965 O O . THR A 1 123 ? 126.024 81.945 88.393 1.00 20.94 123 THR A O 1
ATOM 969 N N . ASP A 1 124 ? 126.751 80.457 86.882 1.00 22.25 124 ASP A N 1
ATOM 970 C CA . ASP A 1 124 ? 128.153 80.648 87.212 1.00 29.77 124 ASP A CA 1
ATOM 971 C C . ASP A 1 124 ? 128.856 81.634 86.293 1.00 27.71 124 ASP A C 1
ATOM 972 O O . ASP A 1 124 ? 130.076 81.781 86.386 1.00 29.80 124 ASP A O 1
ATOM 977 N N . ILE A 1 125 ? 128.131 82.328 85.419 1.00 24.99 125 ILE A N 1
ATOM 978 C CA . ILE A 1 125 ? 128.765 83.294 84.534 1.00 24.38 125 ILE A CA 1
ATOM 979 C C . ILE A 1 125 ? 128.152 84.681 84.629 1.00 21.18 125 ILE A C 1
ATOM 980 O O . ILE A 1 125 ? 128.671 85.611 84.004 1.00 25.41 125 ILE A O 1
ATOM 985 N N . VAL A 1 126 ? 127.097 84.866 85.416 1.00 18.45 126 VAL A N 1
ATOM 986 C CA . VAL A 1 126 ? 126.517 86.190 85.610 1.00 16.69 126 VAL A CA 1
ATOM 987 C C . VAL A 1 126 ? 127.193 86.906 86.778 1.00 17.91 126 VAL A C 1
ATOM 988 O O . VAL A 1 126 ? 127.736 86.297 87.701 1.00 15.22 126 VAL A O 1
ATOM 992 N N . ARG A 1 127 ? 127.132 88.229 86.750 1.00 16.14 127 ARG A N 1
ATOM 993 C CA . ARG A 1 127 ? 127.522 89.053 87.884 1.00 18.54 127 ARG A CA 1
ATOM 994 C C . ARG A 1 127 ? 126.266 89.487 88.635 1.00 21.38 127 ARG A C 1
ATOM 995 O O . ARG A 1 127 ? 125.316 89.990 88.018 1.00 18.43 127 ARG A O 1
ATOM 1003 N N . TYR A 1 128 ? 126.266 89.296 89.957 1.00 15.27 128 TYR A N 1
ATOM 1004 C CA . TYR A 1 128 ? 125.079 89.513 90.785 1.00 19.16 128 TYR A CA 1
ATOM 1005 C C . TYR A 1 128 ? 124.933 90.982 91.169 1.00 19.60 128 TYR A C 1
ATOM 1006 O O . TYR A 1 128 ? 125.917 91.718 91.282 1.00 18.97 128 TYR A O 1
ATOM 1015 N N . ASN A 1 129 ? 123.677 91.399 91.367 1.00 17.25 129 ASN A N 1
ATOM 1016 C CA . ASN A 1 129 ? 123.298 92.809 91.514 1.00 18.81 129 ASN A CA 1
ATOM 1017 C C . ASN A 1 129 ? 123.874 93.683 90.400 1.00 14.98 129 ASN A C 1
ATOM 1018 O O . ASN A 1 129 ? 124.175 94.859 90.605 1.00 16.07 129 ASN A O 1
ATOM 1023 N N . GLN A 1 130 ? 124.021 93.127 89.204 1.00 17.93 130 GLN A N 1
ATOM 1024 C CA . GLN A 1 130 ? 124.542 93.894 88.081 1.00 20.00 130 GLN A CA 1
ATOM 1025 C C . GLN A 1 130 ? 123.772 93.547 86.819 1.00 15.08 130 GLN A C 1
ATOM 1026 O O . GLN A 1 130 ? 123.117 92.505 86.727 1.00 14.46 130 GLN A O 1
ATOM 1032 N N . PHE A 1 131 ? 123.899 94.425 85.829 1.00 15.39 131 PHE A N 1
ATOM 1033 C CA . PHE A 1 131 ? 123.429 94.124 84.482 1.00 18.33 131 PHE A CA 1
ATOM 1034 C C . PHE A 1 131 ? 124.407 93.210 83.749 1.00 21.98 131 PHE A C 1
ATOM 1035 O O . PHE A 1 131 ? 125.628 93.356 83.866 1.00 20.03 131 PHE A O 1
ATOM 1043 N N . ASN A 1 132 ? 123.853 92.251 83.011 1.00 18.79 132 ASN A N 1
ATOM 1044 C CA . ASN A 1 132 ? 124.589 91.287 82.209 1.00 16.50 132 ASN A CA 1
ATOM 1045 C C . ASN A 1 132 ? 124.111 91.376 80.769 1.00 18.97 132 ASN A C 1
ATOM 1046 O O . ASN A 1 132 ? 123.011 91.867 80.499 1.00 22.38 132 ASN A O 1
ATOM 1051 N N . LYS A 1 133 ? 124.943 90.891 79.843 1.00 18.40 133 LYS A N 1
ATOM 1052 C CA . LYS A 1 133 ? 124.677 90.979 78.409 1.00 18.61 133 LYS A CA 1
ATOM 1053 C C . LYS A 1 133 ? 124.148 89.645 77.879 1.00 19.02 133 LYS A C 1
ATOM 1054 O O . LYS A 1 133 ? 124.812 88.609 78.006 1.00 22.40 133 LYS A O 1
ATOM 1060 N N . LEU A 1 134 ? 122.965 89.676 77.276 1.00 16.82 134 LEU A N 1
ATOM 1061 C CA . LEU A 1 134 ? 122.368 88.518 76.618 1.00 18.54 134 LEU A CA 1
ATOM 1062 C C . LEU A 1 134 ? 122.391 88.767 75.117 1.00 17.34 134 LEU A C 1
ATOM 1063 O O . LEU A 1 134 ? 121.888 89.795 74.653 1.00 17.23 134 LEU A O 1
ATOM 1068 N N . SER A 1 135 ? 122.994 87.844 74.367 1.00 14.62 135 SER A N 1
ATOM 1069 C CA . SER A 1 135 ? 123.100 87.968 72.918 1.00 19.12 135 SER A CA 1
ATOM 1070 C C . SER A 1 135 ? 122.581 86.703 72.264 1.00 15.81 135 SER A C 1
ATOM 1071 O O . SER A 1 135 ? 122.998 85.597 72.620 1.00 16.74 135 SER A O 1
ATOM 1074 N N . VAL A 1 136 ? 121.659 86.871 71.326 1.00 19.34 136 VAL A N 1
ATOM 1075 C CA . VAL A 1 136 ? 120.995 85.760 70.662 1.00 16.95 136 VAL A CA 1
ATOM 1076 C C . VAL A 1 136 ? 121.386 85.817 69.191 1.00 15.63 136 VAL A C 1
ATOM 1077 O O . VAL A 1 136 ? 121.040 86.775 68.488 1.00 19.97 136 VAL A O 1
ATOM 1081 N N . LEU A 1 137 ? 122.112 84.811 68.726 1.00 15.11 137 LEU A N 1
ATOM 1082 C CA . LEU A 1 137 ? 122.452 84.688 67.312 1.00 15.12 137 LEU A CA 1
ATOM 1083 C C . LEU A 1 137 ? 121.451 83.722 66.693 1.00 13.76 137 LEU A C 1
ATOM 1084 O O . LEU A 1 137 ? 121.446 82.532 67.023 1.00 13.39 137 LEU A O 1
ATOM 1089 N N . LEU A 1 138 ? 120.599 84.236 65.812 1.00 14.73 138 LEU A N 1
ATOM 1090 C CA . LEU A 1 138 ? 119.527 83.457 65.216 1.00 15.47 138 LEU A CA 1
ATOM 1091 C C . LEU A 1 138 ? 119.772 83.282 63.731 1.00 14.89 138 LEU A C 1
ATOM 1092 O O . LEU A 1 138 ? 120.418 84.109 63.085 1.00 16.17 138 LEU A O 1
ATOM 1097 N N . ASN A 1 139 ? 119.196 82.213 63.194 1.00 14.91 139 ASN A N 1
ATOM 1098 C CA . ASN A 1 139 ? 119.256 81.918 61.776 1.00 15.53 139 ASN A CA 1
ATOM 1099 C C . ASN A 1 139 ? 117.906 81.357 61.346 1.00 18.24 139 ASN A C 1
ATOM 1100 O O . ASN A 1 139 ? 117.313 80.533 62.056 1.00 16.04 139 ASN A O 1
ATOM 1105 N N . ASN A 1 140 ? 117.413 81.814 60.186 1.00 13.12 140 ASN A N 1
ATOM 1106 C CA . ASN A 1 140 ? 116.064 81.467 59.754 1.00 15.84 140 ASN A CA 1
ATOM 1107 C C . ASN A 1 140 ? 116.051 80.741 58.412 1.00 19.36 140 ASN A C 1
ATOM 1108 O O . ASN A 1 140 ? 115.010 80.704 57.744 1.00 17.69 140 ASN A O 1
ATOM 1113 N N . GLU A 1 141 ? 117.173 80.140 58.019 1.00 17.31 141 GLU A N 1
ATOM 1114 C CA . GLU A 1 141 ? 117.236 79.424 56.751 1.00 18.79 141 GLU A CA 1
ATOM 1115 C C . GLU A 1 141 ? 116.501 78.092 56.841 1.00 17.80 141 GLU A C 1
ATOM 1116 O O . GLU A 1 141 ? 116.458 77.447 57.891 1.00 18.45 141 GLU A O 1
ATOM 1122 N N . LEU A 1 142 ? 115.919 77.682 55.722 1.00 15.90 142 LEU A N 1
ATOM 1123 C CA . LEU A 1 142 ? 115.195 76.426 55.631 1.00 17.93 142 LEU A CA 1
ATOM 1124 C C . LEU A 1 142 ? 116.043 75.365 54.933 1.00 21.73 142 LEU A C 1
ATOM 1125 O O . LEU A 1 142 ? 116.864 75.675 54.064 1.00 19.28 142 LEU A O 1
ATOM 1130 N N . ASN A 1 143 ? 115.825 74.106 55.312 1.00 16.50 143 ASN A N 1
ATOM 1131 C CA . ASN A 1 143 ? 116.475 72.986 54.652 1.00 18.82 143 ASN A CA 1
ATOM 1132 C C . ASN A 1 143 ? 115.515 71.800 54.673 1.00 21.29 143 ASN A C 1
ATOM 1133 O O . ASN A 1 143 ? 114.416 71.867 55.242 1.00 17.61 143 ASN A O 1
ATOM 1138 N N . GLU A 1 144 ? 115.929 70.704 54.042 1.00 17.43 144 GLU A N 1
ATOM 1139 C CA . GLU A 1 144 ? 115.013 69.587 53.851 1.00 22.02 144 GLU A CA 1
ATOM 1140 C C . GLU A 1 144 ? 115.049 68.577 54.992 1.00 23.56 144 GLU A C 1
ATOM 1141 O O . GLU A 1 144 ? 114.339 67.566 54.925 1.00 20.93 144 GLU A O 1
ATOM 1147 N N . HIS A 1 145 ? 115.838 68.823 56.042 1.00 16.33 145 HIS A N 1
ATOM 1148 C CA . HIS A 1 145 ? 115.913 67.903 57.172 1.00 22.49 145 HIS A CA 1
ATOM 1149 C C . HIS A 1 145 ? 115.581 68.592 58.497 1.00 22.53 145 HIS A C 1
ATOM 1150 O O . HIS A 1 145 ? 116.092 68.201 59.549 1.00 21.06 145 HIS A O 1
ATOM 1157 N N . MET A 1 146 ? 114.708 69.598 58.462 1.00 19.15 146 MET A N 1
ATOM 1158 C CA . MET A 1 146 ? 114.256 70.316 59.649 1.00 21.46 146 MET A CA 1
ATOM 1159 C C . MET A 1 146 ? 112.732 70.416 59.648 1.00 20.77 146 MET A C 1
ATOM 1160 O O . MET A 1 146 ? 112.065 70.153 58.644 1.00 17.09 146 MET A O 1
ATOM 1165 N N . LEU A 1 147 ? 112.183 70.819 60.794 1.00 18.68 147 LEU A N 1
ATOM 1166 C CA . LEU A 1 147 ? 110.750 71.069 60.925 1.00 13.93 147 LEU A CA 1
ATOM 116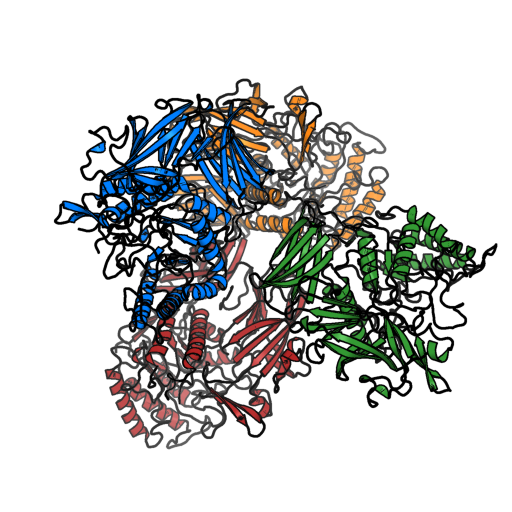7 C C . LEU A 1 147 ? 110.542 72.553 61.192 1.00 16.28 147 LEU A C 1
ATOM 1168 O O . LEU A 1 147 ? 110.971 73.055 62.252 1.00 17.28 147 LEU A O 1
ATOM 1173 N N . PRO A 1 148 ? 109.897 73.302 60.285 1.00 16.00 148 PRO A N 1
ATOM 1174 C CA . PRO A 1 148 ? 109.323 72.824 59.026 1.00 14.79 148 PRO A CA 1
ATOM 1175 C C . PRO A 1 148 ? 110.326 72.846 57.854 1.00 17.76 148 PRO A C 1
ATOM 1176 O O . PRO A 1 148 ? 111.385 73.473 57.951 1.00 17.52 148 PRO A O 1
ATOM 1180 N N . ALA A 1 149 ? 109.982 72.175 56.757 1.00 19.79 149 ALA A N 1
ATOM 1181 C CA . ALA A 1 149 ? 110.931 71.869 55.696 1.00 17.93 149 ALA A CA 1
ATOM 1182 C C . ALA A 1 149 ? 110.867 72.876 54.549 1.00 19.21 149 ALA A C 1
ATOM 1183 O O . ALA A 1 149 ? 109.811 73.430 54.238 1.00 19.92 149 ALA A O 1
ATOM 1185 N N . GLY A 1 150 ? 112.006 73.081 53.901 1.00 19.32 150 GLY A N 1
ATOM 1186 C CA . GLY A 1 150 ? 112.043 73.936 52.735 1.00 19.70 150 GLY A CA 1
ATOM 1187 C C . GLY A 1 150 ? 113.443 74.058 52.182 1.00 21.16 150 GLY A C 1
ATOM 1188 O O . GLY A 1 150 ? 114.328 73.264 52.495 1.00 21.26 150 GLY A O 1
ATOM 1189 N N . ASN A 1 151 ? 113.632 75.071 51.348 1.00 17.78 151 ASN A N 1
ATOM 1190 C CA . ASN A 1 151 ? 114.913 75.342 50.718 1.00 22.28 151 ASN A CA 1
ATOM 1191 C C . ASN A 1 151 ? 115.286 76.799 50.954 1.00 21.13 151 ASN A C 1
ATOM 1192 O O . ASN A 1 151 ? 114.448 77.631 51.319 1.00 21.12 151 ASN A O 1
ATOM 1197 N N . THR A 1 152 ? 116.556 77.105 50.720 1.00 21.15 152 THR A N 1
ATOM 1198 C CA . THR A 1 152 ? 117.056 78.476 50.747 1.00 26.53 152 THR A CA 1
ATOM 1199 C C . THR A 1 152 ? 117.647 78.779 49.378 1.00 26.15 152 THR A C 1
ATOM 1200 O O . THR A 1 152 ? 118.671 78.207 49.003 1.00 31.66 152 THR A O 1
ATOM 1204 N N . ALA A 1 153 ? 116.996 79.661 48.635 1.00 23.94 153 ALA A N 1
ATOM 1205 C CA . ALA A 1 153 ? 117.403 80.042 47.294 1.00 24.57 153 ALA A CA 1
ATOM 1206 C C . ALA A 1 153 ? 118.330 81.255 47.340 1.00 24.54 153 ALA A C 1
ATOM 1207 O O . ALA A 1 153 ? 118.337 82.030 48.299 1.00 25.08 153 ALA A O 1
ATOM 1209 N N . VAL A 1 154 ? 119.111 81.417 46.278 1.00 20.45 154 VAL A N 1
ATOM 1210 C CA . VAL A 1 154 ? 120.000 82.562 46.107 1.00 24.71 154 VAL A CA 1
ATOM 1211 C C . VAL A 1 154 ? 119.586 83.314 44.841 1.00 26.53 154 VAL A C 1
ATOM 1212 O O . VAL A 1 154 ? 119.595 82.747 43.741 1.00 21.60 154 VAL A O 1
ATOM 1216 N N . LEU A 1 155 ? 119.227 84.589 44.997 1.00 22.55 155 LEU A N 1
ATOM 1217 C CA . LEU A 1 155 ? 118.868 85.425 43.861 1.00 26.05 155 LEU A CA 1
ATOM 1218 C C . LEU A 1 155 ? 120.119 85.792 43.058 1.00 26.19 155 LEU A C 1
ATOM 1219 O O . LEU A 1 155 ? 121.258 85.573 43.492 1.00 26.63 155 LEU A O 1
ATOM 1224 N N . SER A 1 156 ? 119.899 86.375 41.875 1.00 19.85 156 SER A N 1
ATOM 1225 C CA . SER A 1 156 ? 121.023 86.698 40.999 1.00 23.89 156 SER A CA 1
ATOM 1226 C C . SER A 1 156 ? 121.919 87.784 41.574 1.00 27.64 156 SER A C 1
ATOM 1227 O O . SER A 1 156 ? 123.062 87.929 41.122 1.00 26.86 156 SER A O 1
ATOM 1230 N N . ASN A 1 157 ? 121.439 88.540 42.558 1.00 23.42 157 ASN A N 1
ATOM 1231 C CA . ASN A 1 157 ? 122.251 89.561 43.206 1.00 19.14 157 ASN A CA 1
ATOM 1232 C C . ASN A 1 157 ? 122.968 89.045 44.445 1.00 20.69 157 ASN A C 1
ATOM 1233 O O . ASN A 1 157 ? 123.537 89.845 45.193 1.00 22.52 157 ASN A O 1
ATOM 1238 N N . GLY A 1 158 ? 122.962 87.733 44.677 1.00 22.24 158 GLY A N 1
ATOM 1239 C CA . GLY A 1 158 ? 123.635 87.144 45.820 1.00 21.08 158 GLY A CA 1
ATOM 1240 C C . GLY A 1 158 ? 122.810 87.049 47.089 1.00 20.33 158 GLY A C 1
ATOM 1241 O O . GLY A 1 158 ? 123.268 86.423 48.055 1.00 24.42 158 GLY A O 1
ATOM 1242 N N . LYS A 1 159 ? 121.618 87.643 47.117 1.00 20.46 159 LYS A N 1
ATOM 1243 C CA . LYS A 1 159 ? 120.763 87.630 48.302 1.00 23.73 159 LYS A CA 1
ATOM 1244 C C . LYS A 1 159 ? 120.125 86.257 48.504 1.00 23.84 159 LYS A C 1
ATOM 1245 O O . LYS A 1 159 ? 119.585 85.667 47.560 1.00 20.53 159 LYS A O 1
ATOM 1251 N N . LYS A 1 160 ? 120.157 85.757 49.740 1.00 22.30 160 LYS A N 1
ATOM 1252 C CA . LYS A 1 160 ? 119.396 84.562 50.096 1.00 21.69 160 LYS A CA 1
ATOM 1253 C C . LYS A 1 160 ? 117.915 84.890 50.287 1.00 19.35 160 LYS A C 1
ATOM 1254 O O . LYS A 1 160 ? 117.561 85.938 50.833 1.00 21.41 160 LYS A O 1
ATOM 1260 N N . VAL A 1 161 ? 117.049 83.974 49.852 1.00 17.45 161 VAL A N 1
ATOM 1261 C CA . VAL A 1 161 ? 115.607 84.089 50.062 1.00 18.38 161 VAL A CA 1
ATOM 1262 C C . VAL A 1 161 ? 115.071 82.722 50.484 1.00 21.64 161 VAL A C 1
ATOM 1263 O O . VAL A 1 161 ? 115.486 81.690 49.947 1.00 20.91 161 VAL A O 1
ATOM 1267 N N . ALA A 1 162 ? 114.150 82.710 51.446 1.00 18.61 162 ALA A N 1
ATOM 1268 C CA . ALA A 1 162 ? 113.543 81.457 51.883 1.00 17.76 162 ALA A CA 1
ATOM 1269 C C . ALA A 1 162 ? 112.605 80.922 50.809 1.00 17.86 162 ALA A C 1
ATOM 1270 O O . ALA A 1 162 ? 111.873 81.682 50.173 1.00 22.08 162 ALA A O 1
ATOM 1272 N N . ALA A 1 163 ? 112.619 79.607 50.609 1.00 17.84 163 ALA A N 1
ATOM 1273 C CA . ALA A 1 163 ? 111.728 78.947 49.651 1.00 19.56 163 ALA A CA 1
ATOM 1274 C C . ALA A 1 163 ? 111.061 77.784 50.365 1.00 23.17 163 ALA A C 1
ATOM 1275 O O . ALA A 1 163 ? 111.524 76.637 50.281 1.00 19.91 163 ALA A O 1
ATOM 1277 N N . PRO A 1 164 ? 109.971 78.045 51.084 1.00 21.45 164 PRO A N 1
ATOM 1278 C CA . PRO A 1 164 ? 109.370 77.004 51.923 1.00 19.51 164 PRO A CA 1
ATOM 1279 C C . PRO A 1 164 ? 108.619 75.978 51.094 1.00 18.88 164 PRO A C 1
ATOM 1280 O O . PRO A 1 164 ? 108.144 76.249 49.991 1.00 17.65 164 PRO A O 1
ATOM 1284 N N . TYR A 1 165 ? 108.508 74.774 51.652 1.00 17.28 165 TYR A N 1
ATOM 1285 C CA . TYR A 1 165 ? 107.590 73.789 51.097 1.00 19.96 165 TYR A CA 1
ATOM 1286 C C . TYR A 1 165 ? 106.232 73.832 51.797 1.00 21.00 165 TYR A C 1
ATOM 1287 O O . TYR A 1 165 ? 105.456 72.874 51.702 1.00 22.05 165 TYR A O 1
ATOM 1296 N N . PHE A 1 166 ? 105.926 74.931 52.485 1.00 18.18 166 PHE A N 1
ATOM 1297 C CA . PHE A 1 166 ? 104.678 75.080 53.217 1.00 18.08 166 PHE A CA 1
ATOM 1298 C C . PHE A 1 166 ? 104.000 76.397 52.852 1.00 18.06 166 PHE A C 1
ATOM 1299 O O . PHE A 1 166 ? 104.641 77.358 52.421 1.00 18.29 166 PHE A O 1
ATOM 1307 N N . ASP A 1 167 ? 102.689 76.432 53.077 1.00 15.59 167 ASP A N 1
ATOM 1308 C CA . ASP A 1 167 ? 101.849 77.574 52.720 1.00 19.84 167 ASP A CA 1
ATOM 1309 C C . ASP A 1 167 ? 101.685 78.533 53.901 1.00 19.03 167 ASP A C 1
ATOM 1310 O O . ASP A 1 167 ? 100.571 78.826 54.338 1.00 21.53 167 ASP A O 1
ATOM 1315 N N . PHE A 1 168 ? 102.810 79.006 54.434 1.00 16.37 168 PHE A N 1
ATOM 1316 C CA . PHE A 1 168 ? 102.767 80.116 55.377 1.00 15.55 168 PHE A CA 1
ATOM 1317 C C . PHE A 1 168 ? 104.112 80.828 55.367 1.00 13.16 168 PHE A C 1
ATOM 1318 O O . PHE A 1 168 ? 105.140 80.234 55.033 1.00 16.24 168 PHE A O 1
ATOM 1326 N N . TYR A 1 169 ? 104.079 82.123 55.673 1.00 13.80 169 TYR A N 1
ATOM 1327 C CA . TYR A 1 169 ? 105.268 82.956 55.547 1.00 12.98 169 TYR A CA 1
ATOM 1328 C C . TYR A 1 169 ? 106.336 82.499 56.533 1.00 14.17 169 TYR A C 1
ATOM 1329 O O . TYR A 1 169 ? 106.038 82.025 57.637 1.00 13.36 169 TYR A O 1
ATOM 1338 N N . ASN A 1 170 ? 107.600 82.616 56.120 1.00 14.40 170 ASN A N 1
ATOM 1339 C CA . ASN A 1 170 ? 108.707 82.182 56.976 1.00 16.56 170 ASN A CA 1
ATOM 1340 C C . ASN A 1 170 ? 109.061 83.264 58.001 1.00 12.78 170 ASN A C 1
ATOM 1341 O O . ASN A 1 170 ? 110.174 83.780 58.041 1.00 14.71 170 ASN A O 1
ATOM 1346 N N . TYR A 1 171 ? 108.075 83.605 58.835 1.00 13.58 171 TYR A N 1
ATOM 1347 C CA . TYR A 1 171 ? 108.295 84.532 59.940 1.00 13.55 171 TYR A CA 1
ATOM 1348 C C . TYR A 1 171 ? 109.335 83.991 60.910 1.00 14.87 171 TYR A C 1
ATOM 1349 O O . TYR A 1 171 ? 109.311 82.811 61.281 1.00 15.24 171 TYR A O 1
ATOM 1358 N N . ALA A 1 172 ? 110.223 84.870 61.363 1.00 13.49 172 ALA A N 1
ATOM 1359 C CA . ALA A 1 172 ? 111.251 84.482 62.322 1.00 13.41 172 ALA A CA 1
ATOM 1360 C C . ALA A 1 172 ? 111.563 85.665 63.223 1.00 12.63 172 ALA A C 1
ATOM 1361 O O . ALA A 1 172 ? 111.127 86.793 62.978 1.00 16.25 172 ALA A O 1
ATOM 1363 N N . GLY A 1 173 ? 112.350 85.400 64.258 1.00 14.36 173 GLY A N 1
ATOM 1364 C CA . GLY A 1 173 ? 112.603 86.328 65.335 1.00 13.15 173 GLY A CA 1
ATOM 1365 C C . GLY A 1 173 ? 112.436 85.611 66.654 1.00 12.90 173 GLY A C 1
ATOM 1366 O O . GLY A 1 173 ? 112.546 84.382 66.727 1.00 12.26 173 GLY A O 1
ATOM 1367 N N . ILE A 1 174 ? 112.151 86.380 67.705 1.00 14.10 174 ILE A N 1
ATOM 1368 C CA . ILE A 1 174 ? 111.907 85.838 69.042 1.00 13.22 174 ILE A CA 1
ATOM 1369 C C . ILE A 1 174 ? 110.415 85.988 69.331 1.00 11.59 174 ILE A C 1
ATOM 1370 O O . ILE A 1 174 ? 109.951 87.045 69.766 1.00 13.08 174 ILE A O 1
ATOM 1375 N N . HIS A 1 175 ? 109.657 84.910 69.136 1.00 12.98 175 HIS A N 1
ATOM 1376 C CA . HIS A 1 175 ? 108.202 85.006 69.061 1.00 14.97 175 HIS A CA 1
ATOM 1377 C C . HIS A 1 175 ? 107.480 84.992 70.407 1.00 14.38 175 HIS A C 1
ATOM 1378 O O . HIS A 1 175 ? 106.298 85.358 70.452 1.00 12.66 175 HIS A O 1
ATOM 1385 N N . ARG A 1 176 ? 108.122 84.558 71.484 1.00 11.70 176 ARG A N 1
ATOM 1386 C CA . ARG A 1 176 ? 107.429 84.318 72.740 1.00 14.64 176 ARG A CA 1
ATOM 1387 C C . ARG A 1 176 ? 108.226 84.914 73.885 1.00 15.69 176 ARG A C 1
ATOM 1388 O O . ARG A 1 176 ? 109.408 85.236 73.727 1.00 17.56 176 ARG A O 1
ATOM 1396 N N . PRO A 1 177 ? 107.605 85.092 75.046 1.00 14.08 177 PRO A N 1
ATOM 1397 C CA . PRO A 1 177 ? 108.293 85.765 76.149 1.00 15.85 177 PRO A CA 1
ATOM 1398 C C . PRO A 1 177 ? 109.628 85.112 76.493 1.00 15.58 177 PRO A C 1
ATOM 1399 O O . PRO A 1 177 ? 109.785 83.890 76.461 1.00 13.66 177 PRO A O 1
ATOM 1403 N N . VAL A 1 178 ? 110.598 85.961 76.782 1.00 13.70 178 VAL A N 1
ATOM 1404 C CA . VAL A 1 178 ? 111.891 85.569 77.324 1.00 14.70 178 VAL A CA 1
ATOM 1405 C C . VAL A 1 178 ? 111.862 85.877 78.812 1.00 16.55 178 VAL A C 1
ATOM 1406 O O . VAL A 1 178 ? 111.570 87.014 79.209 1.00 16.78 178 VAL A O 1
ATOM 1410 N N . LYS A 1 179 ? 112.151 84.876 79.642 1.00 13.99 179 LYS A N 1
ATOM 1411 C CA . LYS A 1 179 ? 111.981 85.035 81.080 1.00 15.63 179 LYS A CA 1
ATOM 1412 C C . LYS A 1 179 ? 113.236 84.600 81.822 1.00 19.88 179 LYS A C 1
ATOM 1413 O O . LYS A 1 179 ? 113.720 83.476 81.641 1.00 14.61 179 LYS A O 1
ATOM 1419 N N . LEU A 1 180 ? 113.750 85.514 82.643 1.00 17.98 180 LEU A N 1
ATOM 1420 C CA . LEU A 1 180 ? 114.824 85.231 83.583 1.00 19.61 180 LEU A CA 1
ATOM 1421 C C . LEU A 1 180 ? 114.245 84.574 84.832 1.00 22.78 180 LEU A C 1
ATOM 1422 O O . LEU A 1 180 ? 113.251 85.056 85.395 1.00 20.68 180 LEU A O 1
ATOM 1427 N N . MET A 1 181 ? 114.853 83.464 85.259 1.00 17.89 181 MET A N 1
ATOM 1428 C CA . MET A 1 181 ? 114.358 82.686 86.388 1.00 17.40 181 MET A CA 1
ATOM 1429 C C . MET A 1 181 ? 115.447 82.482 87.436 1.00 23.15 181 MET A C 1
ATOM 1430 O O . MET A 1 181 ? 116.622 82.287 87.100 1.00 15.20 181 MET A O 1
ATOM 1435 N N . ALA A 1 182 ? 115.035 82.526 88.706 1.00 16.92 182 ALA A N 1
ATOM 1436 C CA . ALA A 1 182 ? 115.816 82.027 89.833 1.00 21.05 182 ALA A CA 1
ATOM 1437 C C . ALA A 1 182 ? 115.091 80.820 90.411 1.00 21.76 182 ALA A C 1
ATOM 1438 O O . ALA A 1 182 ? 113.880 80.887 90.686 1.00 18.74 182 ALA A O 1
ATOM 1440 N N . LEU A 1 183 ? 115.832 79.725 90.588 1.00 16.61 183 LEU A N 1
ATOM 1441 C CA . LEU A 1 183 ? 115.294 78.417 90.934 1.00 17.24 183 LEU A CA 1
ATOM 1442 C C . LEU A 1 183 ? 116.174 77.783 92.004 1.00 19.47 183 LEU A C 1
ATOM 1443 O O . LEU A 1 183 ? 117.401 77.962 91.981 1.00 21.24 183 LEU A O 1
ATOM 1448 N N . PRO A 1 184 ? 115.589 77.039 92.945 1.00 18.60 184 PRO A N 1
ATOM 1449 C CA . PRO A 1 184 ? 116.415 76.334 93.932 1.00 16.02 184 PRO A CA 1
ATOM 1450 C C . PRO A 1 184 ? 117.264 75.269 93.256 1.00 19.54 184 PRO A C 1
ATOM 1451 O O . PRO A 1 184 ? 116.872 74.678 92.243 1.00 17.22 184 PRO A O 1
ATOM 1455 N N . THR A 1 185 ? 118.456 75.039 93.822 1.00 16.71 185 THR A N 1
ATOM 1456 C CA . THR A 1 185 ? 119.392 74.095 93.219 1.00 22.10 185 THR A CA 1
ATOM 1457 C C . THR A 1 185 ? 118.813 72.683 93.179 1.00 20.73 185 THR A C 1
ATOM 1458 O O . THR A 1 185 ? 119.105 71.915 92.253 1.00 20.61 185 THR A O 1
ATOM 1462 N N . GLU A 1 186 ? 118.002 72.315 94.161 1.00 17.52 186 GLU A N 1
ATOM 1463 C CA . GLU A 1 186 ? 117.235 71.075 94.099 1.00 20.07 186 GLU A CA 1
ATOM 1464 C C . GLU A 1 186 ? 115.792 71.443 93.778 1.00 20.48 186 GLU A C 1
ATOM 1465 O O . GLU A 1 186 ? 115.194 72.279 94.467 1.00 17.81 186 GLU A O 1
ATOM 1471 N N . ARG A 1 187 ? 115.237 70.843 92.728 1.00 17.82 187 ARG A N 1
ATOM 1472 C CA . ARG A 1 187 ? 113.973 71.387 92.259 1.00 21.69 187 ARG A CA 1
ATOM 1473 C C . ARG A 1 187 ? 113.187 70.347 91.477 1.00 20.73 187 ARG A C 1
ATOM 1474 O O . ARG A 1 187 ? 113.730 69.351 90.986 1.00 18.54 187 ARG A O 1
ATOM 1482 N N . ILE A 1 188 ? 111.885 70.612 91.376 1.00 19.84 188 ILE A N 1
ATOM 1483 C CA . ILE A 1 188 ? 110.997 69.845 90.516 1.00 17.57 188 ILE A CA 1
ATOM 1484 C C . ILE A 1 188 ? 111.338 70.131 89.061 1.00 19.07 188 ILE A C 1
ATOM 1485 O O . ILE A 1 188 ? 111.448 71.296 88.651 1.00 23.10 188 ILE A O 1
ATOM 1490 N N . LEU A 1 189 ? 111.515 69.069 88.266 1.00 19.84 189 LEU A N 1
ATOM 1491 C CA . LEU A 1 189 ? 111.817 69.225 86.847 1.00 18.47 189 LEU A CA 1
ATOM 1492 C C . LEU A 1 189 ? 110.669 68.864 85.915 1.00 20.19 189 LEU A C 1
ATOM 1493 O O . LEU A 1 189 ? 110.650 69.339 84.777 1.00 22.14 189 LEU A O 1
ATOM 1498 N N . ASP A 1 190 ? 109.734 68.029 86.350 1.00 20.83 190 ASP A N 1
ATOM 1499 C CA . ASP A 1 190 ? 108.649 67.558 85.502 1.00 20.78 190 ASP A CA 1
ATOM 1500 C C . ASP A 1 190 ? 107.648 66.873 86.410 1.00 23.79 190 ASP A C 1
ATOM 1501 O O . ASP A 1 190 ? 107.991 66.441 87.512 1.00 23.70 190 ASP A O 1
ATOM 1506 N N . TYR A 1 191 ? 106.409 66.794 85.941 1.00 19.30 191 TYR A N 1
ATOM 1507 C CA . TYR A 1 191 ? 105.397 65.958 86.566 1.00 22.14 191 TYR A CA 1
ATOM 1508 C C . TYR A 1 191 ? 104.399 65.548 85.494 1.00 24.28 191 TYR A C 1
ATOM 1509 O O . TYR A 1 191 ? 104.356 66.126 84.402 1.00 19.37 191 TYR A O 1
ATOM 1518 N N . SER A 1 192 ? 103.606 64.530 85.812 1.00 23.39 192 SER A N 1
ATOM 1519 C CA . SER A 1 192 ? 102.574 64.058 84.904 1.00 25.62 192 SER A CA 1
ATOM 1520 C C . SER A 1 192 ? 101.326 63.707 85.703 1.00 25.29 192 SER A C 1
ATOM 1521 O O . SER A 1 192 ? 101.399 63.373 86.893 1.00 21.84 192 SER A O 1
ATOM 1524 N N . VAL A 1 193 ? 100.171 63.828 85.046 1.00 19.32 193 VAL A N 1
ATOM 1525 C CA . VAL A 1 193 ? 98.894 63.423 85.622 1.00 21.47 193 VAL A CA 1
ATOM 1526 C C . VAL A 1 193 ? 98.145 62.547 84.625 1.00 26.29 193 VAL A C 1
ATOM 1527 O O . VAL A 1 193 ? 98.270 62.696 83.405 1.00 19.59 193 VAL A O 1
ATOM 1531 N N . LYS A 1 194 ? 97.353 61.631 85.169 1.00 22.65 194 LYS A N 1
ATOM 1532 C CA . LYS A 1 194 ? 96.557 60.681 84.412 1.00 21.50 194 LYS A CA 1
ATOM 1533 C C . LYS A 1 194 ? 95.254 60.512 85.185 1.00 31.07 194 LYS A C 1
ATOM 1534 O O . LYS A 1 194 ? 95.286 60.290 86.401 1.00 26.45 194 LYS A O 1
ATOM 1540 N N . HIS A 1 195 ? 94.115 60.676 84.509 1.00 24.86 195 HIS A N 1
ATOM 1541 C CA . HIS A 1 195 ? 92.833 60.806 85.193 1.00 24.59 195 HIS A CA 1
ATOM 1542 C C . HIS A 1 195 ? 91.985 59.556 85.004 1.00 25.80 195 HIS A C 1
ATOM 1543 O O . HIS A 1 195 ? 91.955 58.975 83.915 1.00 25.52 195 HIS A O 1
ATOM 1550 N N . ARG A 1 196 ? 91.296 59.146 86.076 1.00 28.76 196 ARG A N 1
ATOM 1551 C CA . ARG A 1 196 ? 90.366 58.018 86.047 1.00 32.63 196 ARG A CA 1
ATOM 1552 C C . ARG A 1 196 ? 89.055 58.416 86.714 1.00 33.25 196 ARG A C 1
ATOM 1553 O O . ARG A 1 196 ? 89.058 59.038 87.782 1.00 36.37 196 ARG A O 1
ATOM 1561 N N . LEU A 1 197 ? 87.938 58.074 86.082 1.00 33.35 197 LEU A N 1
ATOM 1562 C CA . LEU A 1 197 ? 86.628 58.392 86.638 1.00 35.40 197 LEU A CA 1
ATOM 1563 C C . LEU A 1 197 ? 86.138 57.250 87.527 1.00 35.11 197 LEU A C 1
ATOM 1564 O O . LEU A 1 197 ? 86.294 56.073 87.193 1.00 31.93 197 LEU A O 1
ATOM 1569 N N . THR A 1 198 ? 85.550 57.610 88.667 1.00 34.99 198 THR A N 1
ATOM 1570 C CA . THR A 1 198 ? 84.992 56.641 89.601 1.00 41.18 198 THR A CA 1
ATOM 1571 C C . THR A 1 198 ? 83.658 57.160 90.122 1.00 46.44 198 THR A C 1
ATOM 1572 O O . THR A 1 198 ? 83.278 58.310 89.890 1.00 44.22 198 THR A O 1
ATOM 1576 N N . ALA A 1 199 ? 82.959 56.296 90.863 1.00 46.06 199 ALA A N 1
ATOM 1577 C CA . ALA A 1 199 ? 81.631 56.640 91.362 1.00 38.36 199 ALA A CA 1
ATOM 1578 C C . ALA A 1 199 ? 81.681 57.735 92.417 1.00 36.00 199 ALA A C 1
ATOM 1579 O O . ALA A 1 199 ? 80.767 58.566 92.483 1.00 38.03 199 ALA A O 1
ATOM 1581 N N . GLU A 1 200 ? 82.715 57.756 93.257 1.00 34.71 200 GLU A N 1
ATOM 1582 C CA . GLU A 1 200 ? 82.867 58.872 94.185 1.00 39.51 200 GLU A CA 1
ATOM 1583 C C . GLU A 1 200 ? 83.441 60.111 93.511 1.00 37.88 200 GLU A C 1
ATOM 1584 O O . GLU A 1 200 ? 83.368 61.206 94.082 1.00 37.08 200 GLU A O 1
ATOM 1590 N N . GLY A 1 201 ? 83.998 59.970 92.313 1.00 37.07 201 GLY A N 1
ATOM 1591 C CA . GLY A 1 201 ? 84.536 61.112 91.604 1.00 38.82 201 GLY A CA 1
ATOM 1592 C C . GLY A 1 201 ? 85.654 60.712 90.674 1.00 35.27 201 GLY A C 1
ATOM 1593 O O . GLY A 1 201 ? 85.424 60.040 89.663 1.00 34.46 201 GLY A O 1
ATOM 1594 N N . ALA A 1 202 ? 86.877 61.096 91.016 1.00 34.37 202 ALA A N 1
ATOM 1595 C CA . ALA A 1 202 ? 87.997 60.834 90.133 1.00 37.17 202 ALA A CA 1
ATOM 1596 C C . ALA A 1 202 ? 89.243 60.583 90.963 1.00 33.40 202 ALA A C 1
ATOM 1597 O O . ALA A 1 202 ? 89.354 61.050 92.101 1.00 33.64 202 ALA A O 1
ATOM 1599 N N . GLU A 1 203 ? 90.178 59.833 90.378 1.00 35.85 203 GLU A N 1
ATOM 1600 C CA . GLU A 1 203 ? 91.520 59.666 90.923 1.00 36.82 203 GLU A CA 1
ATOM 1601 C C . GLU A 1 203 ? 92.538 60.156 89.904 1.00 33.17 203 GLU A C 1
ATOM 1602 O O . GLU A 1 203 ? 92.405 59.885 88.705 1.00 28.58 203 GLU A O 1
ATOM 1608 N N . VAL A 1 204 ? 93.544 60.886 90.379 1.00 29.09 204 VAL A N 1
ATOM 1609 C CA . VAL A 1 204 ? 94.609 61.409 89.530 1.00 26.32 204 VAL A CA 1
ATOM 1610 C C . VAL A 1 204 ? 95.893 60.666 89.881 1.00 26.52 204 VAL A C 1
ATOM 1611 O O . VAL A 1 204 ? 96.420 60.812 90.991 1.00 23.80 204 VAL A O 1
ATOM 1615 N N . ASP A 1 205 ? 96.413 59.874 88.948 1.00 23.47 205 ASP A N 1
ATOM 1616 C CA . ASP A 1 205 ? 97.719 59.256 89.141 1.00 25.86 205 ASP A CA 1
ATOM 1617 C C . ASP A 1 205 ? 98.785 60.236 88.673 1.00 25.93 205 ASP A C 1
ATOM 1618 O O . ASP A 1 205 ? 98.658 60.826 87.594 1.00 25.84 205 ASP A O 1
ATOM 1623 N N . TYR A 1 206 ? 99.809 60.444 89.503 1.00 20.19 206 TYR A N 1
ATOM 1624 C CA . TYR A 1 206 ? 100.834 61.432 89.222 1.00 20.87 206 TYR A CA 1
ATOM 1625 C C . TYR A 1 206 ? 102.217 60.808 89.325 1.00 27.79 206 TYR A C 1
ATOM 1626 O O . TYR A 1 206 ? 102.411 59.751 89.935 1.00 26.21 206 TYR A O 1
ATOM 1635 N N . THR A 1 207 ? 103.174 61.489 88.704 1.00 22.04 207 THR A N 1
ATOM 1636 C CA . THR A 1 207 ? 104.593 61.278 88.935 1.00 22.32 207 THR A CA 1
ATOM 1637 C C . THR A 1 207 ? 105.279 62.637 88.961 1.00 26.96 207 THR A C 1
ATOM 1638 O O . THR A 1 207 ? 104.864 63.576 88.274 1.00 27.19 207 THR A O 1
ATOM 1642 N N . VAL A 1 208 ? 106.326 62.735 89.769 1.00 24.64 208 VAL A N 1
ATOM 1643 C CA . VAL A 1 208 ? 107.141 63.935 89.882 1.00 23.56 208 VAL A CA 1
ATOM 1644 C C . VAL A 1 208 ? 108.590 63.537 89.660 1.00 23.44 208 VAL A C 1
ATOM 1645 O O . VAL A 1 208 ? 109.057 62.536 90.210 1.00 27.50 208 VAL A O 1
ATOM 1649 N N . THR A 1 209 ? 109.297 64.328 88.867 1.00 22.23 209 THR A N 1
ATOM 1650 C CA . THR A 1 209 ? 110.729 64.197 88.651 1.00 23.15 209 THR A CA 1
ATOM 1651 C C . THR A 1 209 ? 111.437 65.368 89.317 1.00 21.64 209 THR A C 1
ATOM 1652 O O . THR A 1 209 ? 111.094 66.528 89.062 1.00 22.99 209 THR A O 1
ATOM 1656 N N . THR A 1 210 ? 112.417 65.074 90.161 1.00 21.56 210 THR A N 1
ATOM 1657 C CA . THR A 1 210 ? 113.305 66.100 90.698 1.00 22.19 210 THR A CA 1
ATOM 1658 C C . THR A 1 210 ? 114.755 65.748 90.378 1.00 23.79 210 THR A C 1
ATOM 1659 O O . THR A 1 210 ? 115.060 64.672 89.859 1.00 23.40 210 THR A O 1
ATOM 1663 N N . ASN A 1 211 ? 115.659 66.676 90.686 1.00 21.81 211 ASN A N 1
ATOM 1664 C CA . ASN A 1 211 ? 117.087 66.406 90.609 1.00 23.77 211 ASN A CA 1
ATOM 1665 C C . ASN A 1 211 ? 117.694 66.092 91.976 1.00 21.31 211 ASN A C 1
ATOM 1666 O O . ASN A 1 211 ? 118.903 66.256 92.160 1.00 22.39 211 ASN A O 1
ATOM 1671 N N . GLY A 1 212 ? 116.886 65.634 92.933 1.00 25.14 212 GLY A N 1
ATOM 1672 C CA . GLY A 1 212 ? 117.379 65.303 94.265 1.00 24.43 212 GLY A CA 1
ATOM 1673 C C . GLY A 1 212 ? 116.625 64.168 94.932 1.00 27.64 212 GLY A C 1
ATOM 1674 O O . GLY A 1 212 ? 115.801 63.497 94.295 1.00 32.04 212 GLY A O 1
ATOM 1675 N N . ASP A 1 213 ? 116.885 63.936 96.220 1.00 33.62 213 ASP A N 1
ATOM 1676 C CA . ASP A 1 213 ? 116.237 62.847 96.937 1.00 30.59 213 ASP A CA 1
ATOM 1677 C C . ASP A 1 213 ? 115.405 63.309 98.113 1.00 28.72 213 ASP A C 1
ATOM 1678 O O . ASP A 1 213 ? 114.872 62.461 98.832 1.00 33.62 213 ASP A O 1
ATOM 1683 N N . HIS A 1 214 ? 115.274 64.610 98.343 1.00 30.16 214 HIS A N 1
ATOM 1684 C CA . HIS A 1 214 ? 114.403 65.029 99.428 1.00 29.05 214 HIS A CA 1
ATOM 1685 C C . HIS A 1 214 ? 112.951 64.689 99.100 1.00 28.24 214 HIS A C 1
ATOM 1686 O O . HIS A 1 214 ? 112.582 64.446 97.946 1.00 24.40 214 HIS A O 1
ATOM 1693 N N . GLU A 1 215 ? 112.133 64.651 100.153 1.00 26.99 215 GLU A N 1
ATOM 1694 C CA . GLU A 1 215 ? 110.760 64.182 100.051 1.00 29.62 215 GLU A CA 1
ATOM 1695 C C . GLU A 1 215 ? 109.917 65.089 99.163 1.00 28.87 215 GLU A C 1
ATOM 1696 O O . GLU A 1 215 ? 110.054 66.317 99.192 1.00 26.75 215 GLU A O 1
ATOM 1702 N N . VAL A 1 216 ? 109.009 64.476 98.403 1.00 28.29 216 VAL A N 1
ATOM 1703 C CA . VAL A 1 216 ? 108.057 65.189 97.557 1.00 25.38 216 VAL A CA 1
ATOM 1704 C C . VAL A 1 216 ? 106.647 64.976 98.096 1.00 23.91 216 VAL A C 1
ATOM 1705 O O . VAL A 1 216 ? 106.259 63.842 98.411 1.00 25.17 216 VAL A O 1
ATOM 1709 N N . THR A 1 217 ? 105.875 66.064 98.183 1.00 23.91 217 THR A N 1
ATOM 1710 C CA . THR A 1 217 ? 104.441 66.015 98.436 1.00 23.24 217 THR A CA 1
ATOM 1711 C C . THR A 1 217 ? 103.672 66.691 97.294 1.00 27.16 217 THR A C 1
ATOM 1712 O O . THR A 1 217 ? 104.170 67.610 96.636 1.00 23.01 217 THR A O 1
ATOM 1716 N N . VAL A 1 218 ? 102.444 66.229 97.073 1.00 25.38 218 VAL A N 1
ATOM 1717 C CA . VAL A 1 218 ? 101.532 66.780 96.076 1.00 26.64 218 VAL A CA 1
ATOM 1718 C C . VAL A 1 218 ? 100.204 67.073 96.753 1.00 29.72 218 VAL A C 1
ATOM 1719 O O . VAL A 1 218 ? 99.610 66.178 97.359 1.00 29.43 218 VAL A O 1
ATOM 1723 N N . GLU A 1 219 ? 99.733 68.310 96.639 1.00 24.18 219 GLU A N 1
ATOM 1724 C CA . GLU A 1 219 ? 98.451 68.720 97.188 1.00 24.10 219 GLU A CA 1
ATOM 1725 C C . GLU A 1 219 ? 97.574 69.303 96.085 1.00 26.74 219 GLU A C 1
ATOM 1726 O O . GLU A 1 219 ? 98.061 70.011 95.196 1.00 22.41 219 GLU A O 1
ATOM 1732 N N . LEU A 1 220 ? 96.278 69.010 96.152 1.00 28.11 220 LEU A N 1
ATOM 1733 C CA . LEU A 1 220 ? 95.305 69.470 95.167 1.00 22.15 220 LEU A CA 1
ATOM 1734 C C . LEU A 1 220 ? 94.243 70.298 95.875 1.00 25.86 220 LEU A C 1
ATOM 1735 O O . LEU A 1 220 ? 93.620 69.822 96.830 1.00 27.85 220 LEU A O 1
ATOM 1740 N N . TYR A 1 221 ? 94.047 71.534 95.414 1.00 22.95 221 TYR A N 1
ATOM 1741 C CA . TYR A 1 221 ? 93.130 72.486 96.022 1.00 25.25 221 TYR A CA 1
ATOM 1742 C C . TYR A 1 221 ? 92.006 72.856 95.061 1.00 33.39 221 TYR A C 1
ATOM 1743 O O . TYR A 1 221 ? 92.233 73.074 93.862 1.00 26.72 221 TYR A O 1
ATOM 1752 N N . ASP A 1 222 ? 90.797 72.926 95.607 1.00 31.98 222 ASP A N 1
ATOM 1753 C CA . ASP A 1 222 ? 89.647 73.534 94.947 1.00 28.29 222 ASP A CA 1
ATOM 1754 C C . ASP A 1 222 ? 89.602 74.964 95.463 1.00 32.05 222 ASP A C 1
ATOM 1755 O O . ASP A 1 222 ? 89.134 75.220 96.573 1.00 32.53 222 ASP A O 1
ATOM 1760 N N . GLY A 1 223 ? 90.127 75.895 94.682 1.00 28.48 223 GLY A N 1
ATOM 1761 C CA . GLY A 1 223 ? 90.358 77.207 95.248 1.00 30.48 223 GLY A CA 1
ATOM 1762 C C . GLY A 1 223 ? 91.371 77.063 96.362 1.00 32.97 223 GLY A C 1
ATOM 1763 O O . GLY A 1 223 ? 92.440 76.471 96.177 1.00 31.40 223 GLY A O 1
ATOM 1764 N N . THR A 1 224 ? 91.028 77.576 97.544 1.00 35.96 224 THR A N 1
ATOM 1765 C CA . THR A 1 224 ? 91.881 77.496 98.729 1.00 37.04 224 THR A CA 1
ATOM 1766 C C . THR A 1 224 ? 91.590 76.280 99.603 1.00 35.62 224 THR A C 1
ATOM 1767 O O . THR A 1 224 ? 92.171 76.162 100.682 1.00 37.78 224 THR A O 1
ATOM 1771 N N . THR A 1 225 ? 90.710 75.384 99.174 1.00 34.51 225 THR A N 1
ATOM 1772 C CA . THR A 1 225 ? 90.321 74.222 99.962 1.00 35.02 225 THR A CA 1
ATOM 1773 C C . THR A 1 225 ? 91.097 73.001 99.482 1.00 34.00 225 THR A C 1
ATOM 1774 O O . THR A 1 225 ? 91.008 72.629 98.305 1.00 34.77 225 THR A O 1
ATOM 1778 N N . LYS A 1 226 ? 91.850 72.376 100.383 1.00 28.70 226 LYS A N 1
ATOM 1779 C CA . LYS A 1 226 ? 92.527 71.142 100.015 1.00 27.98 226 LYS A CA 1
ATOM 1780 C C . LYS A 1 226 ? 91.502 70.042 99.801 1.00 29.86 226 LYS A C 1
ATOM 1781 O O . LYS A 1 226 ? 90.541 69.916 100.561 1.00 34.02 226 LYS A O 1
ATOM 1787 N N . VAL A 1 227 ? 91.707 69.234 98.766 1.00 27.14 227 VAL A N 1
ATOM 1788 C CA . VAL A 1 227 ? 90.771 68.154 98.471 1.00 25.33 227 VAL A CA 1
ATOM 1789 C C . VAL A 1 227 ? 91.497 66.823 98.340 1.00 25.17 227 VAL A C 1
ATOM 1790 O O . VAL A 1 227 ? 90.857 65.766 98.293 1.00 27.41 227 VAL A O 1
ATOM 1794 N N . ALA A 1 228 ? 92.828 66.861 98.261 1.00 25.05 228 ALA A N 1
ATOM 1795 C CA . ALA A 1 228 ? 93.622 65.646 98.142 1.00 22.44 228 ALA A CA 1
ATOM 1796 C C . ALA A 1 228 ? 95.075 65.968 98.463 1.00 28.64 228 ALA A C 1
ATOM 1797 O O . ALA A 1 228 ? 95.526 67.099 98.283 1.00 29.10 228 ALA A O 1
ATOM 1799 N N . GLU A 1 229 ? 95.797 64.963 98.953 1.00 26.68 229 GLU A N 1
ATOM 1800 C CA . GLU A 1 229 ? 97.230 65.093 99.179 1.00 31.27 229 GLU A CA 1
ATOM 1801 C C . GLU A 1 229 ? 97.854 63.708 99.141 1.00 28.84 229 GLU A C 1
ATOM 1802 O O . GLU A 1 229 ? 97.201 62.707 99.435 1.00 33.26 229 GLU A O 1
ATOM 1808 N N . ALA A 1 230 ? 99.121 63.664 98.756 1.00 31.57 230 ALA A N 1
ATOM 1809 C CA . ALA A 1 230 ? 99.886 62.431 98.777 1.00 30.94 230 ALA A CA 1
ATOM 1810 C C . ALA A 1 230 ? 101.336 62.791 99.029 1.00 27.55 230 ALA A C 1
ATOM 1811 O O . ALA A 1 230 ? 101.738 63.948 98.905 1.00 31.53 230 ALA A O 1
ATOM 1813 N N . THR A 1 231 ? 102.117 61.787 99.389 1.00 31.64 231 THR A N 1
ATOM 1814 C CA . THR A 1 231 ? 103.548 61.931 99.577 1.00 25.47 231 THR A CA 1
ATOM 1815 C C . THR A 1 231 ? 104.262 60.913 98.703 1.00 28.36 231 THR A C 1
ATOM 1816 O O . THR A 1 231 ? 103.804 59.773 98.563 1.00 27.23 231 THR A O 1
ATOM 1820 N N . GLY A 1 232 ? 105.372 61.326 98.112 1.00 27.41 232 GLY A N 1
ATOM 1821 C CA . GLY A 1 232 ? 106.138 60.456 97.246 1.00 28.42 232 GLY A CA 1
ATOM 1822 C C . GLY A 1 232 ? 106.121 60.941 95.803 1.00 32.55 232 GLY A C 1
ATOM 1823 O O . GLY A 1 232 ? 105.233 61.681 95.370 1.00 30.99 232 GLY A O 1
ATOM 1824 N N . LYS A 1 233 ? 107.131 60.503 95.047 1.00 29.97 233 LYS A N 1
ATOM 1825 C CA . LYS A 1 233 ? 107.273 60.920 93.658 1.00 27.72 233 LYS A CA 1
ATOM 1826 C C . LYS A 1 233 ? 106.281 60.229 92.724 1.00 30.72 233 LYS A C 1
ATOM 1827 O O . LYS A 1 233 ? 106.103 60.678 91.587 1.00 29.41 233 LYS A O 1
ATOM 1833 N N . GLU A 1 234 ? 105.639 59.156 93.159 1.00 27.02 234 GLU A N 1
ATOM 1834 C CA . GLU A 1 234 ? 104.538 58.563 92.416 1.00 27.35 234 GLU A CA 1
ATOM 1835 C C . GLU A 1 234 ? 103.406 58.312 93.392 1.00 32.36 234 GLU A C 1
ATOM 1836 O O . GLU A 1 234 ? 103.643 57.880 94.522 1.00 32.33 234 GLU A O 1
ATOM 1842 N N . GLY A 1 235 ? 102.182 58.604 92.972 1.00 28.81 235 GLY A N 1
ATOM 1843 C CA . GLY A 1 235 ? 101.067 58.444 93.878 1.00 27.72 235 GLY A CA 1
ATOM 1844 C C . GLY A 1 235 ? 99.751 58.613 93.161 1.00 32.83 235 GLY A C 1
ATOM 1845 O O . GLY A 1 235 ? 99.694 58.704 91.933 1.00 26.29 235 GLY A O 1
ATOM 1846 N N . THR A 1 236 ? 98.686 58.655 93.962 1.00 27.89 236 THR A N 1
ATOM 1847 C CA . THR A 1 236 ? 97.334 58.823 93.455 1.00 24.05 236 THR A CA 1
ATOM 1848 C C . THR A 1 236 ? 96.599 59.806 94.345 1.00 30.10 236 THR A C 1
ATOM 1849 O O . THR A 1 236 ? 96.687 59.718 95.573 1.00 31.99 236 THR A O 1
ATOM 1853 N N . LEU A 1 237 ? 95.886 60.742 93.728 1.00 24.77 237 LEU A N 1
ATOM 1854 C CA . LEU A 1 237 ? 95.052 61.685 94.457 1.00 30.34 237 LEU A CA 1
ATOM 1855 C C . LEU A 1 237 ? 93.590 61.309 94.249 1.00 30.12 237 LEU A C 1
ATOM 1856 O O . LEU A 1 237 ? 93.075 61.390 93.127 1.00 34.83 237 LEU A O 1
ATOM 1861 N N . VAL A 1 238 ? 92.932 60.895 95.333 1.00 33.58 238 VAL A N 1
ATOM 1862 C CA . VAL A 1 238 ? 91.505 60.583 95.310 1.00 34.33 238 VAL A CA 1
ATOM 1863 C C . VAL A 1 238 ? 90.732 61.882 95.511 1.00 30.01 238 VAL A C 1
ATOM 1864 O O . VAL A 1 238 ? 90.920 62.571 96.517 1.00 32.49 238 VAL A O 1
ATOM 1868 N N . VAL A 1 239 ? 89.864 62.225 94.557 1.00 31.90 239 VAL A N 1
ATOM 1869 C CA . VAL A 1 239 ? 89.136 63.494 94.586 1.00 31.67 239 VAL A CA 1
ATOM 1870 C C . VAL A 1 239 ? 87.643 63.182 94.668 1.00 36.31 239 VAL A C 1
ATOM 1871 O O . VAL A 1 239 ? 87.013 62.815 93.666 1.00 37.94 239 VAL A O 1
ATOM 1875 N N . LYS A 1 240 ? 87.070 63.353 95.858 1.00 38.42 240 LYS A N 1
ATOM 1876 C CA . LYS A 1 240 ? 85.647 63.112 96.058 1.00 45.07 240 LYS A CA 1
ATOM 1877 C C . LYS A 1 240 ? 84.809 64.161 95.336 1.00 38.73 240 LYS A C 1
ATOM 1878 O O . LYS A 1 240 ? 85.083 65.363 95.418 1.00 38.35 240 LYS A O 1
ATOM 1884 N N . ASP A 1 241 ? 83.755 63.703 94.662 1.00 39.65 241 ASP A N 1
ATOM 1885 C CA . ASP A 1 241 ? 82.822 64.595 93.977 1.00 42.16 241 ASP A CA 1
ATOM 1886 C C . ASP A 1 241 ? 83.578 65.574 93.080 1.00 35.00 241 ASP A C 1
ATOM 1887 O O . ASP A 1 241 ? 83.370 66.790 93.117 1.00 31.59 241 ASP A O 1
ATOM 1892 N N . ALA A 1 242 ? 84.486 65.020 92.279 1.00 35.00 242 ALA A N 1
ATOM 1893 C CA . ALA A 1 242 ? 85.331 65.831 91.412 1.00 30.59 242 ALA A CA 1
ATOM 1894 C C . ALA A 1 242 ? 84.490 66.624 90.423 1.00 26.70 242 ALA A C 1
ATOM 1895 O O . ALA A 1 242 ? 83.617 66.079 89.744 1.00 23.27 242 ALA A O 1
ATOM 1897 N N . LYS A 1 243 ? 84.753 67.918 90.350 1.00 25.91 243 LYS A N 1
ATOM 1898 C CA . LYS A 1 243 ? 84.203 68.758 89.298 1.00 26.25 243 LYS A CA 1
ATOM 1899 C C . LYS A 1 243 ? 85.026 68.534 88.027 1.00 27.72 243 LYS A C 1
ATOM 1900 O O . LYS A 1 243 ? 86.158 69.004 87.914 1.00 28.45 243 LYS A O 1
ATOM 1906 N N . LEU A 1 244 ? 84.466 67.806 87.068 1.00 22.06 244 LEU A N 1
ATOM 1907 C CA . LEU A 1 244 ? 85.225 67.426 85.888 1.00 24.45 244 LEU A CA 1
ATOM 1908 C C . LEU A 1 244 ? 85.355 68.585 84.900 1.00 22.99 244 LEU A C 1
ATOM 1909 O O . LEU A 1 244 ? 84.497 69.473 84.817 1.00 24.56 244 LEU A O 1
ATOM 1914 N N . TRP A 1 245 ? 86.449 68.569 84.150 1.00 21.78 245 TRP A N 1
ATOM 1915 C CA . TRP A 1 245 ? 86.672 69.528 83.071 1.00 20.51 245 TRP A CA 1
ATOM 1916 C C . TRP A 1 245 ? 85.823 69.124 81.863 1.00 17.44 245 TRP A C 1
ATOM 1917 O O . TRP A 1 245 ? 85.914 67.982 81.397 1.00 18.52 245 TRP A O 1
ATOM 1928 N N . ASN A 1 246 ? 84.967 70.030 81.375 1.00 16.96 246 ASN A N 1
ATOM 1929 C CA . ASN A 1 246 ? 84.096 69.718 80.238 1.00 19.92 246 ASN A CA 1
ATOM 1930 C C . ASN A 1 246 ? 84.168 70.787 79.148 1.00 17.60 246 ASN A C 1
ATOM 1931 O O . ASN A 1 246 ? 84.542 71.935 79.392 1.00 17.03 246 ASN A O 1
ATOM 1936 N N . VAL A 1 247 ? 83.737 70.402 77.943 1.00 19.73 247 VAL A N 1
ATOM 1937 C CA . VAL A 1 247 ? 83.703 71.334 76.814 1.00 20.71 247 VAL A CA 1
ATOM 1938 C C . VAL A 1 247 ? 82.790 72.511 77.130 1.00 21.51 247 VAL A C 1
ATOM 1939 O O . VAL A 1 247 ? 81.615 72.332 77.462 1.00 21.81 247 VAL A O 1
ATOM 1943 N N . HIS A 1 248 ? 83.318 73.728 76.977 1.00 18.61 248 HIS A N 1
ATOM 1944 C CA . HIS A 1 248 ? 82.624 74.977 77.296 1.00 19.41 248 HIS A CA 1
ATOM 1945 C C . HIS A 1 248 ? 82.165 75.030 78.752 1.00 25.00 248 HIS A C 1
ATOM 1946 O O . HIS A 1 248 ? 81.354 75.882 79.121 1.00 22.04 248 HIS A O 1
ATOM 1953 N N . ALA A 1 249 ? 82.689 74.141 79.588 1.00 22.90 249 ALA A N 1
ATOM 1954 C CA . ALA A 1 249 ? 82.355 74.089 81.001 1.00 20.80 249 ALA A CA 1
ATOM 1955 C C . ALA A 1 249 ? 83.609 73.638 81.749 1.00 24.61 249 ALA A C 1
ATOM 1956 O O . ALA A 1 249 ? 83.664 72.572 82.364 1.00 21.65 249 ALA A O 1
ATOM 1958 N N . ALA A 1 250 ? 84.661 74.450 81.678 1.00 21.47 250 ALA A N 1
ATOM 1959 C CA . ALA A 1 250 ? 85.928 74.056 82.278 1.00 24.11 250 ALA A CA 1
ATOM 1960 C C . ALA A 1 250 ? 85.859 74.169 83.796 1.00 21.23 250 ALA A C 1
ATOM 1961 O O . ALA A 1 250 ? 85.118 74.981 84.348 1.00 24.59 250 ALA A O 1
ATOM 1963 N N . TYR A 1 251 ? 86.644 73.338 84.464 1.00 16.95 251 TYR A N 1
ATOM 1964 C CA . TYR A 1 251 ? 86.889 73.491 85.886 1.00 19.96 251 TYR A CA 1
ATOM 1965 C C . TYR A 1 251 ? 88.335 73.107 86.143 1.00 17.47 251 TYR A C 1
ATOM 1966 O O . TYR A 1 251 ? 88.787 72.056 85.675 1.00 20.51 251 TYR A O 1
ATOM 1975 N N . LEU A 1 252 ? 89.061 73.963 86.863 1.00 18.02 252 LEU A N 1
ATOM 1976 C CA . LEU A 1 252 ? 90.498 73.811 87.065 1.00 19.90 252 LEU A CA 1
ATOM 1977 C C . LEU A 1 252 ? 90.802 73.750 88.555 1.00 23.41 252 LEU A C 1
ATOM 1978 O O . LEU A 1 252 ? 90.478 74.686 89.291 1.00 20.86 252 LEU A O 1
ATOM 1983 N N . TYR A 1 253 ? 91.437 72.663 88.987 1.00 21.33 253 TYR A N 1
ATOM 1984 C CA . TYR A 1 253 ? 92.004 72.565 90.325 1.00 23.76 253 TYR A CA 1
ATOM 1985 C C . TYR A 1 253 ? 93.411 73.152 90.331 1.00 25.20 253 TYR A C 1
ATOM 1986 O O . TYR A 1 253 ? 94.037 73.337 89.286 1.00 26.57 253 TYR A O 1
ATOM 1995 N N . ASN A 1 254 ? 93.893 73.475 91.526 1.00 23.90 254 ASN A N 1
ATOM 1996 C CA . ASN A 1 254 ? 95.244 73.977 91.719 1.00 22.13 254 ASN A CA 1
ATOM 1997 C C . ASN A 1 254 ? 96.098 72.866 92.315 1.00 26.56 254 ASN A C 1
ATOM 1998 O O . ASN A 1 254 ? 95.818 72.398 93.426 1.00 22.78 254 ASN A O 1
ATOM 2003 N N . ILE A 1 255 ? 97.134 72.444 91.583 1.00 21.60 255 ILE A N 1
ATOM 2004 C CA . ILE A 1 255 ? 98.079 71.447 92.075 1.00 27.86 255 ILE A CA 1
ATOM 2005 C C . ILE A 1 255 ? 99.297 72.157 92.659 1.00 26.61 255 ILE A C 1
ATOM 2006 O O . ILE A 1 255 ? 99.828 73.108 92.067 1.00 22.05 255 ILE A O 1
ATOM 2011 N N . VAL A 1 256 ? 99.742 71.696 93.824 1.00 23.56 256 VAL A N 1
ATOM 2012 C CA . VAL A 1 256 ? 100.884 72.279 94.524 1.00 24.86 256 VAL A CA 1
ATOM 2013 C C . VAL A 1 256 ? 101.858 71.148 94.811 1.00 26.57 256 VAL A C 1
ATOM 2014 O O . VAL A 1 256 ? 101.547 70.241 95.591 1.00 24.13 256 VAL A O 1
ATOM 2018 N N . ILE A 1 257 ? 103.024 71.190 94.177 1.00 24.27 257 ILE A N 1
ATOM 2019 C CA . ILE A 1 257 ? 104.069 70.194 94.367 1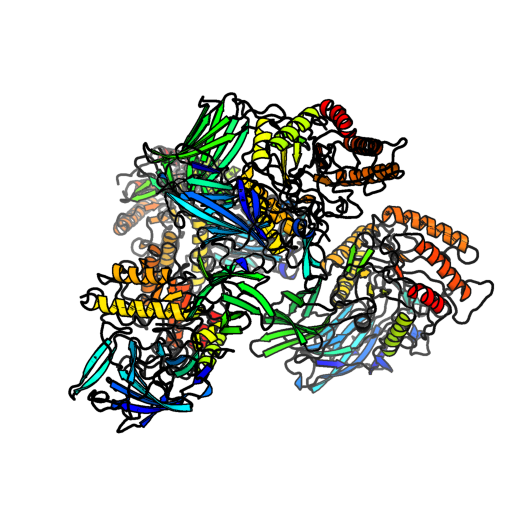.00 23.19 257 ILE A CA 1
ATOM 2020 C C . ILE A 1 257 ? 105.203 70.822 95.164 1.00 22.11 257 ILE A C 1
ATOM 2021 O O . ILE A 1 257 ? 105.655 71.928 94.844 1.00 20.11 257 ILE A O 1
ATOM 2026 N N . ARG A 1 258 ? 105.668 70.111 96.191 1.00 19.83 258 ARG A N 1
ATOM 2027 C CA . ARG A 1 258 ? 106.693 70.624 97.087 1.00 23.56 258 ARG A CA 1
ATOM 2028 C C . ARG A 1 258 ? 107.770 69.581 97.359 1.00 25.10 258 ARG A C 1
ATOM 2029 O O . ARG A 1 258 ? 107.481 68.390 97.501 1.00 24.78 258 ARG A O 1
ATOM 2037 N N . ILE A 1 259 ? 109.016 70.044 97.416 1.00 22.95 259 ILE A N 1
ATOM 2038 C CA . ILE A 1 259 ? 110.113 69.289 97.996 1.00 26.29 259 ILE A CA 1
ATOM 2039 C C . ILE A 1 259 ? 110.294 69.767 99.430 1.00 25.64 259 ILE A C 1
ATOM 2040 O O . ILE A 1 259 ? 110.330 70.979 99.684 1.00 26.42 259 ILE A O 1
ATOM 2045 N N . HIS A 1 260 ? 110.399 68.828 100.370 1.00 26.45 260 HIS A N 1
ATOM 2046 C CA . HIS A 1 260 ? 110.565 69.159 101.784 1.00 28.60 260 HIS A CA 1
ATOM 2047 C C . HIS A 1 260 ? 111.936 68.725 102.294 1.00 30.20 260 HIS A C 1
ATOM 2048 O O . HIS A 1 260 ? 112.419 67.627 101.982 1.00 27.97 260 HIS A O 1
ATOM 2055 N N . ASP A 1 261 ? 112.557 69.588 103.089 1.00 30.77 261 ASP A N 1
ATOM 2056 C CA . ASP A 1 261 ? 113.752 69.232 103.850 1.00 32.50 261 ASP A CA 1
ATOM 2057 C C . ASP A 1 261 ? 113.411 69.494 105.309 1.00 35.32 261 ASP A C 1
ATOM 2058 O O . ASP A 1 261 ? 113.568 70.609 105.811 1.00 33.84 261 ASP A O 1
ATOM 2063 N N . GLY A 1 262 ? 112.932 68.456 105.982 1.00 40.50 262 GLY A N 1
ATOM 2064 C CA . GLY A 1 262 ? 112.407 68.617 107.317 1.00 38.32 262 GLY A CA 1
ATOM 2065 C C . GLY A 1 262 ? 111.276 69.621 107.352 1.00 39.69 262 GLY A C 1
ATOM 2066 O O . GLY A 1 262 ? 110.194 69.389 106.800 1.00 41.27 262 GLY A O 1
ATOM 2067 N N . SER A 1 263 ? 111.530 70.753 107.997 1.00 39.83 263 SER A N 1
ATOM 2068 C CA . SER A 1 263 ? 110.529 71.787 108.192 1.00 38.88 263 SER A CA 1
ATOM 2069 C C . SER A 1 263 ? 110.517 72.820 107.075 1.00 38.62 263 SER A C 1
ATOM 2070 O O . SER A 1 263 ? 109.608 73.653 107.035 1.00 37.52 263 SER A O 1
ATOM 2073 N N . ALA A 1 264 ? 111.502 72.786 106.185 1.00 36.65 264 ALA A N 1
ATOM 2074 C CA . ALA A 1 264 ? 111.660 73.776 105.131 1.00 34.91 264 ALA A CA 1
ATOM 2075 C C . ALA A 1 264 ? 111.068 73.265 103.822 1.00 30.85 264 ALA A C 1
ATOM 2076 O O . ALA A 1 264 ? 111.131 72.069 103.520 1.00 30.25 264 ALA A O 1
ATOM 2078 N N . VAL A 1 265 ? 110.485 74.174 103.046 1.00 30.22 265 VAL A N 1
ATOM 2079 C CA . VAL A 1 265 ? 110.065 73.854 101.686 1.00 29.27 265 VAL A CA 1
ATOM 2080 C C . VAL A 1 265 ? 111.229 74.174 100.750 1.00 23.29 265 VAL A C 1
ATOM 2081 O O . VAL A 1 265 ? 111.646 75.328 100.621 1.00 24.75 265 VAL A O 1
ATOM 2085 N N . VAL A 1 266 ? 111.776 73.142 100.122 1.00 19.92 266 VAL A N 1
ATOM 2086 C CA . VAL A 1 266 ? 112.927 73.331 99.249 1.00 25.74 266 VAL A CA 1
ATOM 2087 C C . VAL A 1 266 ? 112.498 73.924 97.909 1.00 25.18 266 VAL A C 1
ATOM 2088 O O . VAL A 1 266 ? 113.148 74.832 97.381 1.00 20.78 266 VAL A O 1
ATOM 2092 N N . ASP A 1 267 ? 111.408 73.417 97.339 1.00 21.22 267 ASP A N 1
ATOM 2093 C CA . ASP A 1 267 ? 110.909 73.899 96.060 1.00 23.54 267 ASP A CA 1
ATOM 2094 C C . ASP A 1 267 ? 109.396 73.815 96.079 1.00 21.50 267 ASP A C 1
ATOM 2095 O O . ASP A 1 267 ? 108.820 72.925 96.714 1.00 20.41 267 ASP A O 1
ATOM 2100 N N . GLU A 1 268 ? 108.758 74.750 95.382 1.00 22.32 268 GLU A N 1
ATOM 2101 C CA . GLU A 1 268 ? 107.320 74.702 95.158 1.00 20.83 268 GLU A CA 1
ATOM 2102 C C . GLU A 1 268 ? 107.026 74.989 93.694 1.00 21.70 268 GLU A C 1
ATOM 2103 O O . GLU A 1 268 ? 107.502 75.990 93.151 1.00 20.01 268 GLU A O 1
ATOM 2109 N N . TYR A 1 269 ? 106.246 74.112 93.063 1.00 20.86 269 TYR A N 1
ATOM 2110 C CA . TYR A 1 269 ? 105.731 74.333 91.717 1.00 20.84 269 TYR A CA 1
ATOM 2111 C C . TYR A 1 269 ? 104.211 74.224 91.724 1.00 22.06 269 TYR A C 1
ATOM 2112 O O . TYR A 1 269 ? 103.648 73.324 92.353 1.00 23.80 269 TYR A O 1
ATOM 2121 N N . THR A 1 270 ? 103.543 75.147 91.027 1.00 21.91 270 THR A N 1
ATOM 2122 C CA . THR A 1 270 ? 102.088 75.219 91.007 1.00 18.80 270 THR A CA 1
ATOM 2123 C C . THR A 1 270 ? 101.580 75.314 89.570 1.00 26.17 270 THR A C 1
ATOM 2124 O O . THR A 1 270 ? 102.237 75.901 88.703 1.00 22.03 270 THR A O 1
ATOM 2128 N N . GLU A 1 271 ? 100.402 74.727 89.323 1.00 20.80 271 GLU A N 1
ATOM 2129 C CA . GLU A 1 271 ? 99.760 74.787 88.013 1.00 25.63 271 GLU A CA 1
ATOM 2130 C C . GLU A 1 271 ? 98.274 74.465 88.151 1.00 25.32 271 GLU A C 1
ATOM 2131 O O . GLU A 1 271 ? 97.861 73.754 89.073 1.00 22.53 271 GLU A O 1
ATOM 2137 N N . LYS A 1 272 ? 97.479 75.005 87.227 1.00 21.93 272 LYS A N 1
ATOM 2138 C CA . LYS A 1 272 ? 96.087 74.589 87.096 1.00 22.48 272 LYS A CA 1
ATOM 2139 C C . LYS A 1 272 ? 96.027 73.218 86.447 1.00 21.48 272 LYS A C 1
ATOM 2140 O O . LYS A 1 272 ? 96.797 72.915 85.532 1.00 27.70 272 LYS A O 1
ATOM 2146 N N . VAL A 1 273 ? 95.114 72.380 86.918 1.00 16.92 273 VAL A N 1
ATOM 2147 C CA . VAL A 1 273 ? 94.918 71.058 86.341 1.00 20.15 273 VAL A CA 1
ATOM 2148 C C . VAL A 1 273 ? 93.432 70.838 86.142 1.00 20.96 273 VAL A C 1
ATOM 2149 O O . VAL A 1 273 ? 92.635 71.090 87.055 1.00 21.39 273 VAL A O 1
ATOM 2153 N N . GLY A 1 274 ? 93.063 70.358 84.956 1.00 17.60 274 GLY A N 1
ATOM 2154 C CA . GLY A 1 274 ? 91.701 69.938 84.686 1.00 18.42 274 GLY A CA 1
ATOM 2155 C C . GLY A 1 274 ? 91.605 68.425 84.660 1.00 15.25 274 GLY A C 1
ATOM 2156 O O . GLY A 1 274 ? 92.403 67.751 84.006 1.00 19.02 274 GLY A O 1
ATOM 2157 N N . ILE A 1 275 ? 90.623 67.898 85.382 1.00 19.41 275 ILE A N 1
ATOM 2158 C CA . ILE A 1 275 ? 90.402 66.459 85.463 1.00 20.63 275 ILE A CA 1
ATOM 2159 C C . ILE A 1 275 ? 89.390 66.063 84.393 1.00 18.35 275 ILE A C 1
ATOM 2160 O O . ILE A 1 275 ? 88.242 66.515 84.421 1.00 21.67 275 ILE A O 1
ATOM 2165 N N . ARG A 1 276 ? 89.814 65.223 83.448 1.00 18.44 276 ARG A N 1
ATOM 2166 C CA . ARG A 1 276 ? 88.924 64.700 82.418 1.00 19.94 276 ARG A CA 1
ATOM 2167 C C . ARG A 1 276 ? 89.603 63.514 81.760 1.00 21.43 276 ARG A C 1
ATOM 2168 O O . ARG A 1 276 ? 90.831 63.410 81.752 1.00 19.85 276 ARG A O 1
ATOM 2176 N N . THR A 1 277 ? 88.791 62.603 81.242 1.00 20.82 277 THR A N 1
ATOM 2177 C CA . THR A 1 277 ? 89.285 61.506 80.427 1.00 22.40 277 THR A CA 1
ATOM 2178 C C . THR A 1 277 ? 88.902 61.742 78.972 1.00 18.36 277 THR A C 1
ATOM 2179 O O . THR A 1 277 ? 87.841 62.304 78.669 1.00 21.91 277 THR A O 1
ATOM 2183 N N . PHE A 1 278 ? 89.762 61.285 78.074 1.00 25.00 278 PHE A N 1
ATOM 2184 C CA . PHE A 1 278 ? 89.491 61.352 76.647 1.00 24.03 278 PHE A CA 1
ATOM 2185 C C . PHE A 1 278 ? 89.983 60.064 76.013 1.00 23.11 278 PHE A C 1
ATOM 2186 O O . PHE A 1 278 ? 91.069 59.591 76.346 1.00 24.83 278 PHE A O 1
ATOM 2194 N N . GLU A 1 279 ? 89.180 59.494 75.115 1.00 24.96 279 GLU A N 1
ATOM 2195 C CA . GLU A 1 279 ? 89.518 58.219 74.492 1.00 25.97 279 GLU A CA 1
ATOM 2196 C C . GLU A 1 279 ? 88.631 58.008 73.276 1.00 23.82 279 GLU A C 1
ATOM 2197 O O . GLU A 1 279 ? 87.534 58.565 73.178 1.00 27.88 279 GLU A O 1
ATOM 2203 N N . ILE A 1 280 ? 89.113 57.183 72.357 1.00 23.31 280 ILE A N 1
ATOM 2204 C CA . ILE A 1 280 ? 88.298 56.705 71.247 1.00 26.38 280 ILE A CA 1
ATOM 2205 C C . ILE A 1 280 ? 87.671 55.376 71.642 1.00 27.51 280 ILE A C 1
ATOM 2206 O O . ILE A 1 280 ? 88.370 54.468 72.100 1.00 28.48 280 ILE A O 1
ATOM 2211 N N . LYS A 1 281 ? 86.361 55.251 71.446 1.00 25.95 281 LYS A N 1
ATOM 2212 C CA . LYS A 1 281 ? 85.702 53.971 71.653 1.00 29.51 281 LYS A CA 1
ATOM 2213 C C . LYS A 1 281 ? 84.472 53.882 70.757 1.00 26.21 281 LYS A C 1
ATOM 2214 O O . LYS A 1 281 ? 83.713 54.848 70.636 1.00 26.57 281 LYS A O 1
ATOM 2220 N N . ASP A 1 282 ? 84.285 52.722 70.129 1.00 25.06 282 ASP A N 1
ATOM 2221 C CA . ASP A 1 282 ? 83.133 52.480 69.257 1.00 29.49 282 ASP A CA 1
ATOM 2222 C C . ASP A 1 282 ? 83.070 53.500 68.119 1.00 27.87 282 ASP A C 1
ATOM 2223 O O . ASP A 1 282 ? 81.988 53.927 67.705 1.00 27.96 282 ASP A O 1
ATOM 2228 N N . GLY A 1 283 ? 84.242 53.906 67.624 1.00 25.13 283 GLY A N 1
ATOM 2229 C CA . GLY A 1 283 ? 84.322 54.887 66.557 1.00 23.17 283 GLY A CA 1
ATOM 2230 C C . GLY A 1 283 ? 83.902 56.289 66.938 1.00 23.80 283 GLY A C 1
ATOM 2231 O O . GLY A 1 283 ? 83.532 57.074 66.064 1.00 27.54 283 GLY A O 1
ATOM 2232 N N . HIS A 1 284 ? 83.934 56.625 68.224 1.00 22.05 284 HIS A N 1
ATOM 2233 C CA . HIS A 1 284 ? 83.551 57.945 68.696 1.00 21.98 284 HIS A CA 1
ATOM 2234 C C . HIS A 1 284 ? 84.638 58.476 69.607 1.00 23.35 284 HIS A C 1
ATOM 2235 O O . HIS A 1 284 ? 85.419 57.711 70.178 1.00 20.81 284 HIS A O 1
ATOM 2242 N N . PHE A 1 285 ? 84.678 59.802 69.734 1.00 24.45 285 PHE A N 1
ATOM 2243 C CA . PHE A 1 285 ? 85.521 60.466 70.722 1.00 21.43 285 PHE A CA 1
ATOM 2244 C C . PHE A 1 285 ? 84.733 60.589 72.019 1.00 24.67 285 PHE A C 1
ATOM 2245 O O . PHE A 1 285 ? 83.670 61.217 72.042 1.00 24.99 285 PHE A O 1
ATOM 2253 N N . LEU A 1 286 ? 85.255 60.013 73.095 1.00 19.41 286 LEU A N 1
ATOM 2254 C CA . LEU A 1 286 ? 84.596 60.056 74.395 1.00 25.77 286 LEU A CA 1
ATOM 2255 C C . LEU A 1 286 ? 85.352 61.000 75.320 1.00 22.06 286 LEU A C 1
ATOM 2256 O O . LEU A 1 286 ? 86.510 60.741 75.664 1.00 25.71 286 LEU A O 1
ATOM 2261 N N . LEU A 1 287 ? 84.688 62.072 75.735 1.00 18.86 287 LEU A N 1
ATOM 2262 C CA . LEU A 1 287 ? 85.197 62.972 76.755 1.00 23.43 287 LEU A CA 1
ATOM 2263 C C . LEU A 1 287 ? 84.395 62.728 78.027 1.00 24.33 287 LEU A C 1
ATOM 2264 O O . LEU A 1 287 ? 83.179 62.958 78.051 1.00 26.85 287 LEU A O 1
ATOM 2269 N N . ASN A 1 288 ? 85.069 62.255 79.073 1.00 26.59 288 ASN A N 1
ATOM 2270 C CA . ASN A 1 288 ? 84.402 61.926 80.325 1.00 20.98 288 ASN A CA 1
ATOM 2271 C C . ASN A 1 288 ? 83.294 60.903 80.083 1.00 22.57 288 ASN A C 1
ATOM 2272 O O . ASN A 1 288 ? 82.206 60.988 80.652 1.00 28.49 288 ASN A O 1
ATOM 2277 N N . GLY A 1 289 ? 83.565 59.939 79.207 1.00 21.56 289 GLY A N 1
ATOM 2278 C CA . GLY A 1 289 ? 82.654 58.846 78.968 1.00 26.03 289 GLY A CA 1
ATOM 2279 C C . GLY A 1 289 ? 81.582 59.092 77.920 1.00 24.90 289 GLY A C 1
ATOM 2280 O O . GLY A 1 289 ? 80.977 58.125 77.453 1.00 24.13 289 GLY A O 1
ATOM 2281 N N . LYS A 1 290 ? 81.333 60.368 77.519 1.00 22.94 290 LYS A N 1
ATOM 2282 C CA . LYS A 1 290 ? 80.275 60.721 76.568 1.00 24.09 290 LYS A CA 1
ATOM 2283 C C . LYS A 1 290 ? 80.834 61.278 75.258 1.00 25.06 290 LYS A C 1
ATOM 2284 O O . LYS A 1 290 ? 81.816 62.029 75.263 1.00 25.65 290 LYS A O 1
ATOM 2290 N N . PRO A 1 291 ? 80.230 60.935 74.129 1.00 23.38 291 PRO A N 1
ATOM 2291 C CA . PRO A 1 291 ? 80.817 61.310 72.841 1.00 23.59 291 PRO A CA 1
ATOM 2292 C C . PRO A 1 291 ? 80.705 62.802 72.555 1.00 23.16 291 PRO A C 1
ATOM 2293 O O . PRO A 1 291 ? 79.765 63.484 72.973 1.00 21.70 291 PRO A O 1
ATOM 2297 N N . VAL A 1 292 ? 81.703 63.317 71.841 1.00 21.87 292 VAL A N 1
ATOM 2298 C CA . VAL A 1 292 ? 81.708 64.706 71.403 1.00 18.94 292 VAL A CA 1
ATOM 2299 C C . VAL A 1 292 ? 81.988 64.744 69.904 1.00 20.64 292 VAL A C 1
ATOM 2300 O O . VAL A 1 292 ? 82.870 64.034 69.404 1.00 19.27 292 VAL A O 1
ATOM 2304 N N . TYR A 1 293 ? 81.227 65.568 69.184 1.00 17.00 293 TYR A N 1
ATOM 2305 C CA . TYR A 1 293 ? 81.482 65.831 67.776 1.00 15.47 293 TYR A CA 1
ATOM 2306 C C . TYR A 1 293 ? 82.354 67.081 67.680 1.00 15.38 293 TYR A C 1
ATOM 2307 O O . TYR A 1 293 ? 81.929 68.169 68.080 1.00 15.62 293 TYR A O 1
ATOM 2316 N N . LEU A 1 294 ? 83.580 66.929 67.181 1.00 14.93 294 LEU A N 1
ATOM 2317 C CA . LEU A 1 294 ? 84.501 68.062 67.156 1.00 15.25 294 LEU A CA 1
ATOM 2318 C C . LEU A 1 294 ? 84.121 69.045 66.053 1.00 15.29 294 LEU A C 1
ATOM 2319 O O . LEU A 1 294 ? 83.779 68.650 64.936 1.00 18.94 294 LEU A O 1
ATOM 2324 N N . ARG A 1 295 ? 84.189 70.335 66.367 1.00 15.18 295 ARG A N 1
ATOM 2325 C CA . ARG A 1 295 ? 83.917 71.371 65.380 1.00 15.99 295 ARG A CA 1
ATOM 2326 C C . ARG A 1 295 ? 84.819 72.560 65.672 1.00 15.12 295 ARG A C 1
ATOM 2327 O O . ARG A 1 295 ? 84.990 72.952 66.831 1.00 16.68 295 ARG A O 1
ATOM 2335 N N . GLY A 1 296 ? 85.361 73.135 64.627 1.00 15.22 296 GLY A N 1
ATOM 2336 C CA . GLY A 1 296 ? 86.272 74.247 64.842 1.00 15.23 296 GLY A CA 1
ATOM 2337 C C . GLY A 1 296 ? 87.191 74.517 63.686 1.00 15.39 296 GLY A C 1
ATOM 2338 O O . GLY A 1 296 ? 86.743 74.524 62.573 1.00 13.18 296 GLY A O 1
ATOM 2339 N N . PHE A 1 297 ? 88.451 74.779 64.013 1.00 14.62 297 PHE A N 1
ATOM 2340 C CA . PHE A 1 297 ? 89.402 75.319 63.029 1.00 10.61 297 PHE A CA 1
ATOM 2341 C C . PHE A 1 297 ? 90.830 74.788 63.080 1.00 15.80 297 PHE A C 1
ATOM 2342 O O . PHE A 1 297 ? 91.291 74.143 63.983 1.00 14.59 297 PHE A O 1
ATOM 2350 N N . GLY A 1 298 ? 91.464 75.035 61.956 1.00 30.00 298 GLY A N 1
ATOM 2351 C CA . GLY A 1 298 ? 92.909 75.054 61.806 1.00 30.00 298 GLY A CA 1
ATOM 2352 C C . GLY A 1 298 ? 93.264 76.507 62.092 1.00 30.00 298 GLY A C 1
ATOM 2353 O O . GLY A 1 298 ? 92.607 77.367 61.565 1.00 30.00 298 GLY A O 1
ATOM 2354 N N . LYS A 1 299 ? 94.156 76.776 63.025 1.00 10.60 299 LYS A N 1
ATOM 2355 C CA . LYS A 1 299 ? 94.518 78.185 63.239 1.00 11.22 299 LYS A CA 1
ATOM 2356 C C . LYS A 1 299 ? 95.915 78.439 62.669 1.00 14.60 299 LYS A C 1
ATOM 2357 O O . LYS A 1 299 ? 96.410 77.673 61.911 1.00 12.72 299 LYS A O 1
ATOM 2363 N N . HIS A 1 300 ? 96.460 79.559 63.067 1.00 12.54 300 HIS A N 1
ATOM 2364 C CA . HIS A 1 300 ? 97.859 79.959 62.854 1.00 13.91 300 HIS A CA 1
ATOM 2365 C C . HIS A 1 300 ? 98.197 80.987 63.929 1.00 15.61 300 HIS A C 1
ATOM 2366 O O . HIS A 1 300 ? 97.309 81.638 64.421 1.00 17.59 300 HIS A O 1
ATOM 2373 N N . GLU A 1 301 ? 99.435 81.003 64.360 1.00 12.61 301 GLU A N 1
ATOM 2374 C CA . GLU A 1 301 ? 99.908 82.121 65.177 1.00 14.55 301 GLU A CA 1
ATOM 2375 C C . GLU A 1 301 ? 100.289 83.220 64.196 1.00 14.77 301 GLU A C 1
ATOM 2376 O O . GLU A 1 301 ? 101.387 83.242 63.642 1.00 17.15 301 GLU A O 1
ATOM 2382 N N . ASP A 1 302 ? 99.340 84.111 63.928 1.00 15.86 302 ASP A N 1
ATOM 2383 C CA . ASP A 1 302 ? 99.492 85.072 62.846 1.00 15.98 302 ASP A CA 1
ATOM 2384 C C . ASP A 1 302 ? 98.609 86.277 63.130 1.00 14.41 302 ASP A C 1
ATOM 2385 O O . ASP A 1 302 ? 97.423 86.121 63.445 1.00 19.52 302 ASP A O 1
ATOM 2390 N N . ALA A 1 303 ? 99.194 87.469 63.024 1.00 12.36 303 ALA A N 1
ATOM 2391 C CA . ALA A 1 303 ? 98.459 88.715 63.187 1.00 13.63 303 ALA A CA 1
ATOM 2392 C C . ALA A 1 303 ? 99.181 89.832 62.435 1.00 15.14 303 ALA A C 1
ATOM 2393 O O . ALA A 1 303 ? 100.367 89.718 62.097 1.00 13.84 303 ALA A O 1
ATOM 2395 N N . ASP A 1 304 ? 98.452 90.931 62.211 1.00 16.04 304 ASP A N 1
ATOM 2396 C CA . ASP A 1 304 ? 99.037 92.126 61.602 1.00 16.50 304 ASP A CA 1
ATOM 2397 C C . ASP A 1 304 ? 100.257 92.595 62.392 1.00 14.18 304 ASP A C 1
ATOM 2398 O O . ASP A 1 304 ? 100.268 92.572 63.625 1.00 13.47 304 ASP A O 1
ATOM 2403 N N . ILE A 1 305 ? 101.295 93.002 61.668 1.00 15.02 305 ILE A N 1
ATOM 2404 C CA . ILE A 1 305 ? 102.454 93.697 62.229 1.00 15.46 305 ILE A CA 1
ATOM 2405 C C . ILE A 1 305 ? 103.443 92.763 62.926 1.00 12.45 305 ILE A C 1
ATOM 2406 O O . ILE A 1 305 ? 104.631 92.776 62.600 1.00 13.63 305 ILE A O 1
ATOM 2411 N N . ARG A 1 306 ? 102.967 91.929 63.858 1.00 10.86 306 ARG A N 1
ATOM 2412 C CA . ARG A 1 306 ? 103.842 91.177 64.756 1.00 12.65 306 ARG A CA 1
ATOM 2413 C C . ARG A 1 306 ? 104.221 89.778 64.269 1.00 12.83 306 ARG A C 1
ATOM 2414 O O . ARG A 1 306 ? 104.904 89.060 65.010 1.00 12.07 306 ARG A O 1
ATOM 2422 N N . GLY A 1 307 ? 103.810 89.369 63.065 1.00 12.96 307 GLY A N 1
ATOM 2423 C CA . GLY A 1 307 ? 104.078 88.008 62.617 1.00 12.62 307 GLY A CA 1
ATOM 2424 C C . GLY A 1 307 ? 103.492 86.968 63.570 1.00 14.27 307 GLY A C 1
ATOM 2425 O O . GLY A 1 307 ? 102.282 86.932 63.822 1.00 14.19 307 GLY A O 1
ATOM 2426 N N . ARG A 1 308 ? 104.346 86.086 64.093 1.00 12.67 308 ARG A N 1
ATOM 2427 C CA . ARG A 1 308 ? 103.930 85.053 65.031 1.00 14.80 308 ARG A CA 1
ATOM 2428 C C . ARG A 1 308 ? 104.112 85.482 66.481 1.00 13.04 308 ARG A C 1
ATOM 2429 O O . ARG A 1 308 ? 104.007 84.646 67.379 1.00 13.54 308 ARG A O 1
ATOM 2437 N N . GLY A 1 309 ? 104.388 86.755 66.729 1.00 14.73 309 GLY A N 1
ATOM 2438 C CA . GLY A 1 309 ? 104.543 87.213 68.094 1.00 14.28 309 GLY A CA 1
ATOM 2439 C C . GLY A 1 309 ? 103.315 86.910 68.929 1.00 16.83 309 GLY A C 1
ATOM 2440 O O . GLY A 1 309 ? 102.173 87.141 68.499 1.00 14.59 309 GLY A O 1
ATOM 2441 N N . LEU A 1 310 ? 103.546 86.373 70.120 1.00 16.00 310 LEU A N 1
ATOM 2442 C CA . LEU A 1 310 ? 102.473 86.239 71.095 1.00 15.89 310 LEU A CA 1
ATOM 2443 C C . LEU A 1 310 ? 101.854 87.596 71.392 1.00 16.15 310 LEU A C 1
ATOM 2444 O O . LEU A 1 310 ? 102.565 88.570 71.651 1.00 17.08 310 LEU A O 1
ATOM 2449 N N . ASP A 1 311 ? 100.526 87.658 71.363 1.00 15.95 311 ASP A N 1
ATOM 2450 C CA . ASP A 1 311 ? 99.791 88.859 71.759 1.00 17.51 311 ASP A CA 1
ATOM 2451 C C . ASP A 1 311 ? 98.535 88.418 72.503 1.00 15.31 311 ASP A C 1
ATOM 2452 O O . ASP A 1 311 ? 97.599 87.905 71.877 1.00 15.85 311 ASP A O 1
ATOM 2457 N N . LEU A 1 312 ? 98.497 88.630 73.828 1.00 15.10 312 LEU A N 1
ATOM 2458 C CA . LEU A 1 312 ? 97.341 88.185 74.613 1.00 13.71 312 LEU A CA 1
ATOM 2459 C C . LEU A 1 312 ? 96.049 88.884 74.189 1.00 13.18 312 LEU A C 1
ATOM 2460 O O . LEU A 1 312 ? 94.969 88.286 74.270 1.00 14.10 312 LEU A O 1
ATOM 2465 N N . ALA A 1 313 ? 96.122 90.134 73.724 1.00 12.38 313 ALA A N 1
ATOM 2466 C CA . ALA A 1 313 ? 94.913 90.787 73.222 1.00 11.76 313 ALA A CA 1
ATOM 2467 C C . ALA A 1 313 ? 94.306 90.000 72.063 1.00 12.85 313 ALA A C 1
ATOM 2468 O O . ALA A 1 313 ? 93.098 89.727 72.043 1.00 12.06 313 ALA A O 1
ATOM 2470 N N . THR A 1 314 ? 95.134 89.604 71.091 1.00 12.99 314 THR A N 1
ATOM 2471 C CA . THR A 1 314 ? 94.600 88.855 69.962 1.00 11.12 314 THR A CA 1
ATOM 2472 C C . THR A 1 314 ? 94.099 87.494 70.405 1.00 13.52 314 THR A C 1
ATOM 2473 O O . THR A 1 314 ? 93.106 86.995 69.867 1.00 13.26 314 THR A O 1
ATOM 2477 N N . VAL A 1 315 ? 94.787 86.869 71.368 1.00 13.82 315 VAL A N 1
ATOM 2478 C CA . VAL A 1 315 ? 94.364 85.561 71.867 1.00 13.44 315 VAL A CA 1
ATOM 2479 C C . VAL A 1 315 ? 92.974 85.648 72.489 1.00 12.92 315 VAL A C 1
ATOM 2480 O O . VAL A 1 315 ? 92.121 84.790 72.262 1.00 12.38 315 VAL A O 1
ATOM 2484 N N . LYS A 1 316 ? 92.760 86.653 73.341 1.00 10.95 316 LYS A N 1
ATOM 2485 C CA . LYS A 1 316 ? 91.469 86.827 73.994 1.00 11.28 316 LYS A CA 1
ATOM 2486 C C . LYS A 1 316 ? 90.369 87.026 72.962 1.00 14.38 316 LYS A C 1
ATOM 2487 O O . LYS A 1 316 ? 89.293 86.419 73.052 1.00 14.86 316 LYS A O 1
ATOM 2493 N N . ARG A 1 317 ? 90.625 87.883 71.972 1.00 11.13 317 ARG A N 1
ATOM 2494 C CA . ARG A 1 317 ? 89.641 88.114 70.925 1.00 12.15 317 ARG A CA 1
ATOM 2495 C C . ARG A 1 317 ? 89.341 86.830 70.160 1.00 13.01 317 ARG A C 1
ATOM 2496 O O . ARG A 1 317 ? 88.178 86.550 69.848 1.00 11.13 317 ARG A O 1
ATOM 2504 N N . ASP A 1 318 ? 90.374 86.029 69.860 1.00 13.60 318 ASP A N 1
ATOM 2505 C CA . ASP A 1 318 ? 90.151 84.793 69.114 1.00 12.45 318 ASP A CA 1
ATOM 2506 C C . ASP A 1 318 ? 89.241 83.847 69.888 1.00 16.75 318 ASP A C 1
ATOM 2507 O O . ASP A 1 318 ? 88.352 83.209 69.306 1.00 14.74 318 ASP A O 1
ATOM 2512 N N . TYR A 1 319 ? 89.451 83.738 71.206 1.00 13.61 319 TYR A N 1
ATOM 2513 C CA . TYR A 1 319 ? 88.600 82.870 72.012 1.00 15.12 319 TYR A CA 1
ATOM 2514 C C . TYR A 1 319 ? 87.176 83.408 72.095 1.00 15.83 319 TYR A C 1
ATOM 2515 O O . TYR A 1 319 ? 86.215 82.634 72.061 1.00 16.42 319 TYR A O 1
ATOM 2524 N N . GLU A 1 320 ? 87.013 84.725 72.220 1.00 15.25 320 GLU A N 1
ATOM 2525 C CA . GLU A 1 320 ? 85.661 85.276 72.177 1.00 16.01 320 GLU A CA 1
ATOM 2526 C C . GLU A 1 320 ? 84.969 84.900 70.869 1.00 15.61 320 GLU A C 1
ATOM 2527 O O . GLU A 1 320 ? 83.803 84.494 70.875 1.00 14.17 320 GLU A O 1
ATOM 2533 N N . LEU A 1 321 ? 85.693 84.974 69.743 1.00 13.19 321 LEU A N 1
ATOM 2534 C CA . LEU A 1 321 ? 85.092 84.628 68.459 1.00 15.21 321 LEU A CA 1
ATOM 2535 C C . LEU A 1 321 ? 84.770 83.138 68.363 1.00 16.58 321 LEU A C 1
ATOM 2536 O O . LEU A 1 321 ? 83.713 82.762 67.842 1.00 15.64 321 LEU A O 1
ATOM 2541 N N . MET A 1 322 ? 85.673 82.269 68.827 1.00 16.08 322 MET A N 1
ATOM 2542 C CA . MET A 1 322 ? 85.388 80.840 68.760 1.00 15.16 322 MET A CA 1
ATOM 2543 C C . MET A 1 322 ? 84.203 80.462 69.640 1.00 15.95 322 MET A C 1
ATOM 2544 O O . MET A 1 322 ? 83.426 79.569 69.285 1.00 16.58 322 MET A O 1
ATOM 2549 N N . LYS A 1 323 ? 84.045 81.127 70.786 1.00 15.77 323 LYS A N 1
ATOM 2550 C CA . LYS A 1 323 ? 82.885 80.857 71.624 1.00 17.48 323 LYS A CA 1
ATOM 2551 C C . LYS A 1 323 ? 81.608 81.333 70.950 1.00 17.77 323 LYS A C 1
ATOM 2552 O O . LYS A 1 323 ? 80.593 80.628 70.963 1.00 15.61 323 LYS A O 1
ATOM 2558 N N . TRP A 1 324 ? 81.647 82.524 70.348 1.00 16.11 324 TRP A N 1
ATOM 2559 C CA . TRP A 1 324 ? 80.476 83.059 69.667 1.00 16.21 324 TRP A CA 1
ATOM 2560 C C . TRP A 1 324 ? 80.065 82.169 68.495 1.00 18.96 324 TRP A C 1
ATOM 2561 O O . TRP A 1 324 ? 78.873 81.972 68.246 1.00 14.06 324 TRP A O 1
ATOM 2572 N N . ILE A 1 325 ? 81.039 81.613 67.766 1.00 16.20 325 ILE A N 1
ATOM 2573 C CA . ILE A 1 325 ? 80.708 80.819 66.586 1.00 12.88 325 ILE A CA 1
ATOM 2574 C C . ILE A 1 325 ? 80.309 79.391 66.935 1.00 15.21 325 ILE A C 1
ATOM 2575 O O . ILE A 1 325 ? 79.785 78.675 66.075 1.00 15.53 325 ILE A O 1
ATOM 2580 N N . GLY A 1 326 ? 80.483 78.968 68.182 1.00 16.99 326 GLY A N 1
ATOM 2581 C CA . GLY A 1 326 ? 80.105 77.623 68.568 1.00 14.27 326 GLY A CA 1
ATOM 2582 C C . GLY A 1 326 ? 81.176 76.582 68.338 1.00 15.08 326 GLY A C 1
ATOM 2583 O O . GLY A 1 326 ? 80.866 75.382 68.303 1.00 14.36 326 GLY A O 1
ATOM 2584 N N . ALA A 1 327 ? 82.421 77.002 68.137 1.00 12.86 327 ALA A N 1
ATOM 2585 C CA . ALA A 1 327 ? 83.512 76.052 68.008 1.00 15.07 327 ALA A CA 1
ATOM 2586 C C . ALA A 1 327 ? 83.820 75.426 69.367 1.00 14.79 327 ALA A C 1
ATOM 2587 O O . ALA A 1 327 ? 83.650 76.052 70.417 1.00 11.67 327 ALA A O 1
ATOM 2589 N N . ASN A 1 328 ? 84.289 74.178 69.345 1.00 15.50 328 ASN A N 1
ATOM 2590 C CA . ASN A 1 328 ? 84.797 73.565 70.567 1.00 16.87 328 ASN A CA 1
ATOM 2591 C C . ASN A 1 328 ? 86.200 72.992 70.436 1.00 18.21 328 ASN A C 1
ATOM 2592 O O . ASN A 1 328 ? 86.687 72.397 71.406 1.00 18.63 328 ASN A O 1
ATOM 2597 N N . CYS A 1 329 ? 86.873 73.170 69.293 1.00 15.66 329 CYS A N 1
ATOM 2598 C CA . CYS A 1 329 ? 88.144 72.488 69.067 1.00 17.64 329 CYS A CA 1
ATOM 2599 C C . CYS A 1 329 ? 88.983 73.246 68.039 1.00 14.67 329 CYS A C 1
ATOM 2600 O O . CYS A 1 329 ? 88.441 73.878 67.124 1.00 17.12 329 CYS A O 1
ATOM 2603 N N . PHE A 1 330 ? 90.309 73.178 68.187 1.00 13.37 330 PHE A N 1
ATOM 2604 C CA . PHE A 1 330 ? 91.174 73.620 67.094 1.00 15.93 330 PHE A CA 1
ATOM 2605 C C . PHE A 1 330 ? 92.493 72.855 67.117 1.00 13.01 330 PHE A C 1
ATOM 2606 O O . PHE A 1 330 ? 92.909 72.335 68.154 1.00 14.54 330 PHE A O 1
ATOM 2614 N N . ARG A 1 331 ? 93.116 72.750 65.946 1.00 12.05 331 ARG A N 1
ATOM 2615 C CA . ARG A 1 331 ? 94.431 72.144 65.781 1.00 14.63 331 ARG A CA 1
ATOM 2616 C C . ARG A 1 331 ? 95.489 73.249 65.735 1.00 15.90 331 ARG A C 1
ATOM 2617 O O . ARG A 1 331 ? 95.241 74.325 65.182 1.00 12.42 331 ARG A O 1
ATOM 2625 N N . THR A 1 332 ? 96.654 72.998 66.350 1.00 12.78 332 THR A N 1
ATOM 2626 C CA . THR A 1 332 ? 97.778 73.944 66.297 1.00 12.11 332 THR A CA 1
ATOM 2627 C C . THR A 1 332 ? 98.536 73.784 64.974 1.00 15.20 332 THR A C 1
ATOM 2628 O O . THR A 1 332 ? 99.706 73.401 64.916 1.00 17.79 332 THR A O 1
ATOM 2632 N N . SER A 1 333 ? 97.840 74.084 63.884 1.00 12.71 333 SER A N 1
ATOM 2633 C CA . SER A 1 333 ? 98.476 74.067 62.578 1.00 14.35 333 SER A CA 1
ATOM 2634 C C . SER A 1 333 ? 99.468 75.223 62.480 1.00 13.16 333 SER A C 1
ATOM 2635 O O . SER A 1 333 ? 99.149 76.343 62.882 1.00 13.47 333 SER A O 1
ATOM 2638 N N . HIS A 1 334 ? 100.699 74.962 62.024 1.00 11.02 334 HIS A N 1
ATOM 2639 C CA . HIS A 1 334 ? 101.312 73.650 61.818 1.00 14.70 334 HIS A CA 1
ATOM 2640 C C . HIS A 1 334 ? 102.598 73.586 62.658 1.00 16.77 334 HIS A C 1
ATOM 2641 O O . HIS A 1 334 ? 103.698 73.334 62.138 1.00 15.19 334 HIS A O 1
ATOM 2648 N N . TYR A 1 335 ? 102.454 73.857 63.950 1.00 13.19 335 TYR A N 1
ATOM 2649 C CA . TYR A 1 335 ? 103.555 73.916 64.895 1.00 12.74 335 TYR A CA 1
ATOM 2650 C C . TYR A 1 335 ? 102.965 74.134 66.282 1.00 12.60 335 TYR A C 1
ATOM 2651 O O . TYR A 1 335 ? 101.886 74.727 66.409 1.00 15.13 335 TYR A O 1
ATOM 2660 N N . PRO A 1 336 ? 103.624 73.684 67.343 1.00 13.27 336 PRO A N 1
ATOM 2661 C CA . PRO A 1 336 ? 103.114 73.980 68.684 1.00 12.42 336 PRO A CA 1
ATOM 2662 C C . PRO A 1 336 ? 103.008 75.485 68.879 1.00 14.45 336 PRO A C 1
ATOM 2663 O O . PRO A 1 336 ? 103.869 76.248 68.428 1.00 13.98 336 PRO A O 1
ATOM 2667 N N . TYR A 1 337 ? 101.948 75.907 69.556 1.00 12.38 337 TYR A N 1
ATOM 2668 C CA . TYR A 1 337 ? 101.738 77.319 69.829 1.00 14.23 337 TYR A CA 1
ATOM 2669 C C . TYR A 1 337 ? 102.409 77.712 71.143 1.00 14.84 337 TYR A C 1
ATOM 2670 O O . TYR A 1 337 ? 102.907 76.868 71.889 1.00 13.85 337 TYR A O 1
ATOM 2679 N N . ALA A 1 338 ? 102.399 79.015 71.431 1.00 13.91 338 ALA A N 1
ATOM 2680 C CA . ALA A 1 338 ? 102.803 79.490 72.751 1.00 15.68 338 ALA A CA 1
ATOM 2681 C C . ALA A 1 338 ? 101.933 78.867 73.844 1.00 15.14 338 ALA A C 1
ATOM 2682 O O . ALA A 1 338 ? 100.730 78.649 73.657 1.00 15.02 338 ALA A O 1
ATOM 2684 N N . GLU A 1 339 ? 102.559 78.590 75.000 1.00 14.10 339 GLU A N 1
ATOM 2685 C CA . GLU A 1 339 ? 101.859 77.935 76.110 1.00 14.61 339 GLU A CA 1
ATOM 2686 C C . GLU A 1 339 ? 100.587 78.682 76.496 1.00 15.12 339 GLU A C 1
ATOM 2687 O O . GLU A 1 339 ? 99.584 78.063 76.864 1.00 15.79 339 GLU A O 1
ATOM 2693 N N . GLU A 1 340 ? 100.613 80.016 76.419 1.00 16.09 340 GLU A N 1
ATOM 2694 C CA . GLU A 1 340 ? 99.469 80.820 76.838 1.00 15.32 340 GLU A CA 1
ATOM 2695 C C . GLU A 1 340 ? 98.192 80.446 76.076 1.00 17.27 340 GLU A C 1
ATOM 2696 O O . GLU A 1 340 ? 97.080 80.592 76.607 1.00 14.77 340 GLU A O 1
ATOM 2702 N N . LEU A 1 341 ? 98.320 79.915 74.855 1.00 18.29 341 LEU A N 1
ATOM 2703 C CA . LEU A 1 341 ? 97.117 79.549 74.104 1.00 17.10 341 LEU A CA 1
ATOM 2704 C C . LEU A 1 341 ? 96.476 78.274 74.657 1.00 19.47 341 LEU A C 1
ATOM 2705 O O . LEU A 1 341 ? 95.243 78.141 74.663 1.00 19.39 341 LEU A O 1
ATOM 2710 N N . TYR A 1 342 ? 97.292 77.328 75.126 1.00 13.37 342 TYR A N 1
ATOM 2711 C CA . TYR A 1 342 ? 96.750 76.152 75.798 1.00 15.51 342 TYR A CA 1
ATOM 2712 C C . TYR A 1 342 ? 96.154 76.518 77.158 1.00 18.73 342 TYR A C 1
ATOM 2713 O O . TYR A 1 342 ? 95.093 76.004 77.538 1.00 17.07 342 TYR A O 1
ATOM 2722 N N . GLN A 1 343 ? 96.822 77.396 77.913 1.00 16.51 343 GLN A N 1
ATOM 2723 C CA . GLN A 1 343 ? 96.288 77.794 79.212 1.00 18.32 343 GLN A CA 1
ATOM 2724 C C . GLN A 1 343 ? 94.895 78.398 79.069 1.00 20.99 343 GLN A C 1
ATOM 2725 O O . GLN A 1 343 ? 93.996 78.112 79.874 1.00 16.90 343 GLN A O 1
ATOM 2731 N N . MET A 1 344 ? 94.695 79.243 78.053 1.00 15.80 344 MET A N 1
ATOM 2732 C CA . MET A 1 344 ? 93.374 79.827 77.875 1.00 17.99 344 MET A CA 1
ATOM 2733 C C . MET A 1 344 ? 92.365 78.776 77.420 1.00 17.31 344 MET A C 1
ATOM 2734 O O . MET A 1 344 ? 91.192 78.848 77.798 1.00 16.45 344 MET A O 1
ATOM 2739 N N . ALA A 1 345 ? 92.801 77.786 76.632 1.00 14.72 345 ALA A N 1
ATOM 2740 C CA . ALA A 1 345 ? 91.895 76.702 76.265 1.00 18.72 345 ALA A CA 1
ATOM 2741 C C . ALA A 1 345 ? 91.495 75.897 77.495 1.00 18.04 345 ALA A C 1
ATOM 2742 O O . ALA A 1 345 ? 90.350 75.436 77.607 1.00 17.58 345 ALA A O 1
ATOM 2744 N N . ASP A 1 346 ? 92.437 75.698 78.420 1.00 17.21 346 ASP A N 1
ATOM 2745 C CA . ASP A 1 346 ? 92.109 75.047 79.682 1.00 18.20 346 ASP A CA 1
ATOM 2746 C C . ASP A 1 346 ? 91.010 75.809 80.410 1.00 17.98 346 ASP A C 1
ATOM 2747 O O . ASP A 1 346 ? 90.091 75.201 80.970 1.00 19.56 346 ASP A O 1
ATOM 2752 N N . GLU A 1 347 ? 91.087 77.145 80.411 1.00 16.64 347 GLU A N 1
ATOM 2753 C CA . GLU A 1 347 ? 90.114 77.936 81.157 1.00 21.63 347 GLU A CA 1
ATOM 2754 C C . GLU A 1 347 ? 88.783 78.033 80.434 1.00 21.81 347 GLU A C 1
ATOM 2755 O O . GLU A 1 347 ? 87.751 78.212 81.079 1.00 23.40 347 GLU A O 1
ATOM 2761 N N . GLU A 1 348 ? 88.764 77.940 79.108 1.00 18.87 348 GLU A N 1
ATOM 2762 C CA . GLU A 1 348 ? 87.534 78.195 78.361 1.00 20.17 348 GLU A CA 1
ATOM 2763 C C . GLU A 1 348 ? 86.840 76.924 77.908 1.00 20.11 348 GLU A C 1
ATOM 2764 O O . GLU A 1 348 ? 85.762 77.008 77.322 1.00 19.83 348 GLU A O 1
ATOM 2770 N N . GLY A 1 349 ? 87.419 75.754 78.176 1.00 19.01 349 GLY A N 1
ATOM 2771 C CA . GLY A 1 349 ? 86.806 74.501 77.773 1.00 18.18 349 GLY A CA 1
ATOM 2772 C C . GLY A 1 349 ? 86.886 74.226 76.282 1.00 20.32 349 GLY A C 1
ATOM 2773 O O . GLY A 1 349 ? 85.883 73.838 75.674 1.00 19.98 349 GLY A O 1
ATOM 2774 N N . PHE A 1 350 ? 88.061 74.414 75.677 1.00 16.90 350 PHE A N 1
ATOM 2775 C CA . PHE A 1 350 ? 88.283 74.074 74.278 1.00 17.23 350 PHE A CA 1
ATOM 2776 C C . PHE A 1 350 ? 89.202 72.862 74.165 1.00 19.04 350 PHE A C 1
ATOM 2777 O O . PHE A 1 350 ? 90.113 72.679 74.975 1.00 14.86 350 PHE A O 1
ATOM 2785 N N . LEU A 1 351 ? 88.955 72.038 73.142 1.00 15.89 351 LEU A N 1
ATOM 2786 C CA . LEU A 1 351 ? 89.803 70.892 72.838 1.00 14.54 351 LEU A CA 1
ATOM 2787 C C . LEU A 1 351 ? 90.863 71.255 71.793 1.00 17.29 351 LEU A C 1
ATOM 2788 O O . LEU A 1 351 ? 90.593 71.998 70.840 1.00 17.51 351 LEU A O 1
ATOM 2793 N N . ILE A 1 352 ? 92.068 70.712 71.968 1.00 14.79 352 ILE A N 1
ATOM 2794 C CA . ILE A 1 352 ? 93.207 71.026 71.112 1.00 14.27 352 ILE A CA 1
ATOM 2795 C C . ILE A 1 352 ? 93.812 69.735 70.580 1.00 14.13 352 ILE A C 1
ATOM 2796 O O . ILE A 1 352 ? 94.097 68.808 71.351 1.00 12.15 352 ILE A O 1
ATOM 2801 N N . ILE A 1 353 ? 94.005 69.683 69.264 1.00 16.26 353 ILE A N 1
ATOM 2802 C CA . ILE A 1 353 ? 94.894 68.723 68.616 1.00 16.62 353 ILE A CA 1
ATOM 2803 C C . ILE A 1 353 ? 96.265 69.379 68.462 1.00 14.28 353 ILE A C 1
ATOM 2804 O O . ILE A 1 353 ? 96.401 70.371 67.739 1.00 16.89 353 ILE A O 1
ATOM 2809 N N . ASP A 1 354 ? 97.274 68.828 69.140 1.00 15.54 354 ASP A N 1
ATOM 2810 C CA . ASP A 1 354 ? 98.607 69.426 69.221 1.00 17.73 354 ASP A CA 1
ATOM 2811 C C . ASP A 1 354 ? 99.473 68.900 68.080 1.00 16.22 354 ASP A C 1
ATOM 2812 O O . ASP A 1 354 ? 99.615 67.685 67.925 1.00 18.35 354 ASP A O 1
ATOM 2817 N N . GLU A 1 355 ? 100.072 69.805 67.299 1.00 16.32 355 GLU A N 1
ATOM 2818 C CA . GLU A 1 355 ? 100.760 69.432 66.062 1.00 17.31 355 GLU A CA 1
ATOM 2819 C C . GLU A 1 355 ? 102.206 69.918 66.074 1.00 15.80 355 GLU A C 1
ATOM 2820 O O . GLU A 1 355 ? 102.461 71.088 66.367 1.00 16.98 355 GLU A O 1
ATOM 2826 N N . VAL A 1 356 ? 103.147 69.038 65.732 1.00 17.86 356 VAL A N 1
ATOM 2827 C CA . VAL A 1 356 ? 104.546 69.460 65.583 1.00 13.36 356 VAL A CA 1
ATOM 2828 C C . VAL A 1 356 ? 104.747 70.025 64.180 1.00 13.91 356 VAL A C 1
ATOM 2829 O O . VAL A 1 356 ? 103.898 69.810 63.303 1.00 15.89 356 VAL A O 1
ATOM 2833 N N . PRO A 1 357 ? 105.861 70.741 63.917 1.00 14.66 357 PRO A N 1
ATOM 2834 C CA . PRO A 1 357 ? 106.046 71.401 62.610 1.00 14.57 357 PRO A CA 1
ATOM 2835 C C . PRO A 1 357 ? 106.559 70.494 61.509 1.00 17.91 357 PRO A C 1
ATOM 2836 O O . PRO A 1 357 ? 107.403 70.915 60.708 1.00 18.14 357 PRO A O 1
ATOM 2840 N N . ALA A 1 358 ? 106.074 69.257 61.449 1.00 16.99 358 ALA A N 1
ATOM 2841 C CA . ALA A 1 358 ? 106.467 68.334 60.381 1.00 19.92 358 ALA A CA 1
ATOM 2842 C C . ALA A 1 358 ? 105.574 68.562 59.154 1.00 18.57 358 ALA A C 1
ATOM 2843 O O . ALA A 1 358 ? 104.777 67.720 58.746 1.00 21.61 358 ALA A O 1
ATOM 2845 N N . VAL A 1 359 ? 105.717 69.747 58.571 1.00 20.66 359 VAL A N 1
ATOM 2846 C CA . VAL A 1 359 ? 104.977 70.138 57.376 1.00 18.20 359 VAL A CA 1
ATOM 2847 C C . VAL A 1 359 ? 105.993 70.443 56.283 1.00 18.74 359 VAL A C 1
ATOM 2848 O O . VAL A 1 359 ? 107.123 70.853 56.566 1.00 17.97 359 VAL A O 1
ATOM 2852 N N . GLY A 1 360 ? 105.604 70.195 55.033 1.00 20.49 360 GLY A N 1
ATOM 2853 C CA . GLY A 1 360 ? 106.491 70.370 53.901 1.00 17.07 360 GLY A CA 1
ATOM 2854 C C . GLY A 1 360 ? 107.193 69.120 53.412 1.00 21.84 360 GLY A C 1
ATOM 2855 O O . GLY A 1 360 ? 108.091 69.227 52.563 1.00 19.14 360 GLY A O 1
ATOM 2856 N N . PHE A 1 361 ? 106.829 67.940 53.919 1.00 18.07 361 PHE A N 1
ATOM 2857 C CA . PHE A 1 361 ? 107.523 66.702 53.550 1.00 22.14 361 PHE A CA 1
ATOM 2858 C C . PHE A 1 361 ? 106.944 66.139 52.247 1.00 22.50 361 PHE A C 1
ATOM 2859 O O . PHE A 1 361 ? 106.455 65.012 52.195 1.00 23.43 361 PHE A O 1
ATOM 2867 N N . MET A 1 362 ? 107.009 66.944 51.183 1.00 24.06 362 MET A N 1
ATOM 2868 C CA . MET A 1 362 ? 106.332 66.631 49.927 1.00 31.15 362 MET A CA 1
ATOM 2869 C C . MET A 1 362 ? 107.093 67.231 48.753 1.00 35.75 362 MET A C 1
ATOM 2870 O O . MET A 1 362 ? 108.142 67.855 48.914 1.00 30.64 362 MET A O 1
ATOM 2875 N N . GLU A 1 363 ? 106.507 67.081 47.552 1.00 45.90 363 GLU A N 1
ATOM 2876 C CA . GLU A 1 363 ? 107.152 67.463 46.295 1.00 47.82 363 GLU A CA 1
ATOM 2877 C C . GLU A 1 363 ? 106.094 68.011 45.330 1.00 52.21 363 GLU A C 1
ATOM 2878 O O . GLU A 1 363 ? 105.723 67.382 44.342 1.00 56.36 363 GLU A O 1
ATOM 2884 N N . SER A 1 364 ? 105.601 69.214 45.623 1.00 59.01 364 SER A N 1
ATOM 2885 C CA . SER A 1 364 ? 104.549 69.837 44.821 1.00 51.68 364 SER A CA 1
ATOM 2886 C C . SER A 1 364 ? 104.710 71.361 44.731 1.00 49.22 364 SER A C 1
ATOM 2887 O O . SER A 1 364 ? 105.806 71.908 44.910 1.00 50.89 364 SER A O 1
ATOM 2890 N N . VAL A 1 379 ? 112.649 60.629 43.506 1.00 39.76 379 VAL A N 1
ATOM 2891 C CA . VAL A 1 379 ? 112.854 59.963 44.796 1.00 32.89 379 VAL A CA 1
ATOM 2892 C C . VAL A 1 379 ? 111.781 60.377 45.795 1.00 36.34 379 VAL A C 1
ATOM 2893 O O . VAL A 1 379 ? 111.596 61.566 46.046 1.00 40.86 379 VAL A O 1
ATOM 2897 N N . GLY A 1 380 ? 111.084 59.398 46.374 1.00 33.10 380 GLY A N 1
ATOM 2898 C CA . GLY A 1 380 ? 110.064 59.713 47.360 1.00 29.58 380 GLY A CA 1
ATOM 2899 C C . GLY A 1 380 ? 110.656 60.392 48.580 1.00 29.28 380 GLY A C 1
ATOM 2900 O O . GLY A 1 380 ? 111.821 60.193 48.923 1.00 27.31 380 GLY A O 1
ATOM 2901 N N . TRP A 1 381 ? 109.835 61.210 49.247 1.00 29.31 381 TRP A N 1
ATOM 2902 C CA . TRP A 1 381 ? 110.364 62.048 50.318 1.00 25.25 381 TRP A CA 1
ATOM 2903 C C . TRP A 1 381 ? 111.087 61.215 51.367 1.00 23.34 381 TRP A C 1
ATOM 2904 O O . TRP A 1 381 ? 112.158 61.600 51.850 1.00 21.92 381 TRP A O 1
ATOM 2915 N N . PHE A 1 382 ? 110.515 60.084 51.744 1.00 21.47 382 PHE A N 1
ATOM 2916 C CA . PHE A 1 382 ? 111.063 59.294 52.832 1.00 25.18 382 PHE A CA 1
ATOM 2917 C C . PHE A 1 382 ? 112.132 58.312 52.366 1.00 27.19 382 PHE A C 1
ATOM 2918 O O . PHE A 1 382 ? 112.542 57.446 53.144 1.00 27.09 382 PHE A O 1
ATOM 2926 N N . GLU A 1 383 ? 112.596 58.442 51.124 1.00 23.69 383 GLU A N 1
ATOM 2927 C CA . GLU A 1 383 ? 113.821 57.797 50.666 1.00 30.33 383 GLU A CA 1
ATOM 2928 C C . GLU A 1 383 ? 114.979 58.775 50.511 1.00 29.15 383 GLU A C 1
ATOM 2929 O O . GLU A 1 383 ? 116.078 58.359 50.128 1.00 27.53 383 GLU A O 1
ATOM 2935 N N . LYS A 1 384 ? 114.774 60.064 50.774 1.00 26.08 384 LYS A N 1
ATOM 2936 C CA . LYS A 1 384 ? 115.879 60.999 50.602 1.00 25.07 384 LYS A CA 1
ATOM 2937 C C . LYS A 1 384 ? 117.026 60.636 51.542 1.00 27.54 384 LYS A C 1
ATOM 2938 O O . LYS A 1 384 ? 116.828 60.090 52.633 1.00 24.92 384 LYS A O 1
ATOM 2944 N N . GLU A 1 385 ? 118.240 60.957 51.103 1.00 22.61 385 GLU A N 1
ATOM 2945 C CA . GLU A 1 385 ? 119.428 60.645 51.886 1.00 27.93 385 GLU A CA 1
ATOM 2946 C C . GLU A 1 385 ? 119.414 61.313 53.257 1.00 27.30 385 GLU A C 1
ATOM 2947 O O . GLU A 1 385 ? 120.042 60.813 54.197 1.00 23.01 385 GLU A O 1
ATOM 2953 N N . THR A 1 386 ? 118.715 62.431 53.402 1.00 24.48 386 THR A N 1
ATOM 2954 C CA . THR A 1 386 ? 118.708 63.157 54.666 1.00 27.67 386 THR A CA 1
ATOM 2955 C C . THR A 1 386 ? 117.622 62.672 55.628 1.00 24.55 386 THR A C 1
ATOM 2956 O O . THR A 1 386 ? 117.426 63.280 56.687 1.00 23.45 386 THR A O 1
ATOM 2960 N N . THR A 1 387 ? 116.923 61.593 55.294 1.00 23.69 387 THR A N 1
ATOM 2961 C CA . THR A 1 387 ? 115.801 61.179 56.127 1.00 24.78 387 THR A CA 1
ATOM 2962 C C . THR A 1 387 ? 116.216 60.891 57.561 1.00 24.40 387 THR A C 1
ATOM 2963 O O . THR A 1 387 ? 115.493 61.318 58.481 1.00 23.46 387 THR A O 1
ATOM 2967 N N . PRO A 1 388 ? 117.336 60.214 57.832 1.00 24.13 388 PRO A N 1
ATOM 2968 C CA . PRO A 1 388 ? 117.711 59.973 59.238 1.00 20.31 388 PRO A CA 1
ATOM 2969 C C . PRO A 1 388 ? 117.930 61.241 60.047 1.00 22.75 388 PRO A C 1
ATOM 2970 O O . PRO A 1 388 ? 117.606 61.250 61.242 1.00 22.41 388 PRO A O 1
ATOM 2974 N N . GLN A 1 389 ? 118.456 62.320 59.448 1.00 21.73 389 GLN A N 1
ATOM 2975 C CA . GLN A 1 389 ? 118.595 63.552 60.223 1.00 23.12 389 GLN A CA 1
ATOM 2976 C C . GLN A 1 389 ? 117.239 64.228 60.426 1.00 23.41 389 GLN A C 1
ATOM 2977 O O . GLN A 1 389 ? 116.977 64.807 61.487 1.00 23.00 389 GLN A O 1
ATOM 2983 N N . LEU A 1 390 ? 116.357 64.154 59.431 1.00 23.21 390 LEU A N 1
ATOM 2984 C CA . LEU A 1 390 ? 115.002 64.667 59.608 1.00 18.77 390 LEU A CA 1
ATOM 2985 C C . LEU A 1 390 ? 114.307 63.939 60.744 1.00 16.32 390 LEU A C 1
ATOM 2986 O O . LEU A 1 390 ? 113.712 64.563 61.628 1.00 20.46 390 LEU A O 1
ATOM 2991 N N . LEU A 1 391 ? 114.384 62.608 60.744 1.00 19.15 391 LEU A N 1
ATOM 2992 C CA . LEU A 1 391 ? 113.708 61.832 61.777 1.00 19.15 391 LEU A CA 1
ATOM 2993 C C . LEU A 1 391 ? 114.224 62.187 63.166 1.00 22.12 391 LEU A C 1
ATOM 2994 O O . LEU A 1 391 ? 113.452 62.185 64.134 1.00 22.35 391 LEU A O 1
ATOM 2999 N N . ALA A 1 392 ? 115.517 62.510 63.286 1.00 21.45 392 ALA A N 1
ATOM 3000 C CA . ALA A 1 392 ? 116.044 62.903 64.588 1.00 21.31 392 ALA A CA 1
ATOM 3001 C C . ALA A 1 392 ? 115.473 64.244 65.028 1.00 19.78 392 ALA A C 1
ATOM 3002 O O . ALA A 1 392 ? 115.108 64.419 66.197 1.00 19.91 392 ALA A O 1
ATOM 3004 N N . ASN A 1 393 ? 115.380 65.207 64.111 1.00 19.82 393 ASN A N 1
ATOM 3005 C CA . ASN A 1 393 ? 114.746 66.466 64.484 1.00 21.13 393 ASN A CA 1
ATOM 3006 C C . ASN A 1 393 ? 113.257 66.277 64.760 1.00 20.80 393 ASN A C 1
ATOM 3007 O O . ASN A 1 393 ? 112.697 66.979 65.612 1.00 20.64 393 ASN A O 1
ATOM 3012 N N . HIS A 1 394 ? 112.616 65.318 64.078 1.00 17.35 394 HIS A N 1
ATOM 3013 C CA . HIS A 1 394 ? 111.192 65.052 64.285 1.00 17.75 394 HIS A CA 1
ATOM 3014 C C . HIS A 1 394 ? 110.937 64.419 65.653 1.00 22.33 394 HIS A C 1
ATOM 3015 O O . HIS A 1 394 ? 109.999 64.813 66.359 1.00 17.26 394 HIS A O 1
ATOM 3022 N N . LYS A 1 395 ? 111.760 63.433 66.042 1.00 19.33 395 LYS A N 1
ATOM 3023 C CA . LYS A 1 395 ? 111.641 62.852 67.378 1.00 17.84 395 LYS A CA 1
ATOM 3024 C C . LYS A 1 395 ? 111.868 63.894 68.468 1.00 18.09 395 LYS A C 1
ATOM 3025 O O . LYS A 1 395 ? 111.162 63.903 69.484 1.00 18.70 395 LYS A O 1
ATOM 3031 N N . ASP A 1 396 ? 112.861 64.770 68.294 1.00 17.15 396 ASP A N 1
ATOM 3032 C CA . ASP A 1 396 ? 113.080 65.822 69.286 1.00 19.99 396 ASP A CA 1
ATOM 3033 C C . ASP A 1 396 ? 111.838 66.689 69.453 1.00 20.67 396 ASP A C 1
ATOM 3034 O O . ASP A 1 396 ? 111.377 66.922 70.577 1.00 20.87 396 ASP A O 1
ATOM 3039 N N . ALA A 1 397 ? 111.288 67.184 68.339 1.00 17.98 397 ALA A N 1
ATOM 3040 C CA . ALA A 1 397 ? 110.091 68.017 68.399 1.00 17.31 397 ALA A CA 1
ATOM 3041 C C . ALA A 1 397 ? 108.946 67.280 69.073 1.00 15.99 397 ALA A C 1
ATOM 3042 O O . ALA A 1 397 ? 108.295 67.813 69.975 1.00 16.19 397 ALA A O 1
ATOM 3044 N N . LEU A 1 398 ? 108.670 66.055 68.624 1.00 17.02 398 LEU A N 1
ATOM 3045 C CA . LEU A 1 398 ? 107.602 65.260 69.219 1.00 19.56 398 LEU A CA 1
ATOM 3046 C C . LEU A 1 398 ? 107.800 65.104 70.724 1.00 16.49 398 LEU A C 1
ATOM 3047 O O . LEU A 1 398 ? 106.856 65.279 71.503 1.00 18.25 398 LEU A O 1
ATOM 3052 N N . THR A 1 399 ? 109.032 64.791 71.147 1.00 18.05 399 THR A N 1
ATOM 3053 C CA . THR A 1 399 ? 109.342 64.624 72.569 1.00 16.87 399 THR A CA 1
ATOM 3054 C C . THR A 1 399 ? 109.139 65.926 73.341 1.00 16.56 399 THR A C 1
ATOM 3055 O O . THR A 1 399 ? 108.515 65.937 74.405 1.00 15.47 399 THR A O 1
ATOM 3059 N N . ASP A 1 400 ? 109.649 67.047 72.818 1.00 18.21 400 ASP A N 1
ATOM 3060 C CA . ASP A 1 400 ? 109.478 68.300 73.552 1.00 18.06 400 ASP A CA 1
ATOM 3061 C C . ASP A 1 400 ? 108.014 68.750 73.588 1.00 20.51 400 ASP A C 1
ATOM 3062 O O . ASP A 1 400 ? 107.583 69.342 74.582 1.00 17.99 400 ASP A O 1
ATOM 3067 N N . MET A 1 401 ? 107.242 68.493 72.522 1.00 16.11 401 MET A N 1
ATOM 3068 C CA . MET A 1 401 ? 105.844 68.918 72.508 1.00 17.57 401 MET A CA 1
ATOM 3069 C C . MET A 1 401 ? 105.033 68.132 73.527 1.00 17.98 401 MET A C 1
ATOM 3070 O O . MET A 1 401 ? 104.315 68.719 74.344 1.00 14.18 401 MET A O 1
ATOM 3075 N N . ILE A 1 402 ? 105.123 66.799 73.487 1.00 15.27 402 ILE A N 1
ATOM 3076 C CA . ILE A 1 402 ? 104.398 66.012 74.476 1.00 16.22 402 ILE A CA 1
ATOM 3077 C C . ILE A 1 402 ? 104.889 66.362 75.871 1.00 17.52 402 ILE A C 1
ATOM 3078 O O . ILE A 1 402 ? 104.090 66.566 76.792 1.00 19.70 402 ILE A O 1
ATOM 3083 N N . GLY A 1 403 ? 106.207 66.494 76.039 1.00 20.00 403 GLY A N 1
ATOM 3084 C CA . GLY A 1 403 ? 106.743 66.882 77.338 1.00 14.90 403 GLY A CA 1
ATOM 3085 C C . GLY A 1 403 ? 106.185 68.197 77.848 1.00 17.12 403 GLY A C 1
ATOM 3086 O O . GLY A 1 403 ? 105.904 68.343 79.041 1.00 19.94 403 GLY A O 1
ATOM 3087 N N . ARG A 1 404 ? 106.021 69.177 76.959 1.00 16.23 404 ARG A N 1
ATOM 3088 C CA . ARG A 1 404 ? 105.578 70.490 77.414 1.00 17.18 404 ARG A CA 1
ATOM 3089 C C . ARG A 1 404 ? 104.078 70.518 77.695 1.00 16.56 404 ARG A C 1
ATOM 3090 O O . ARG A 1 404 ? 103.634 71.172 78.644 1.00 16.53 404 ARG A O 1
ATOM 3098 N N . ASP A 1 405 ? 103.287 69.790 76.913 1.00 15.96 405 ASP A N 1
ATOM 3099 C CA . ASP A 1 405 ? 101.848 70.004 76.872 1.00 17.01 405 ASP A CA 1
ATOM 3100 C C . ASP A 1 405 ? 101.018 68.873 77.465 1.00 14.99 405 ASP A C 1
ATOM 3101 O O . ASP A 1 405 ? 99.788 69.005 77.527 1.00 17.28 405 ASP A O 1
ATOM 3106 N N . LYS A 1 406 ? 101.641 67.782 77.922 1.00 15.35 406 LYS A N 1
ATOM 3107 C CA . LYS A 1 406 ? 100.888 66.571 78.255 1.00 16.15 406 LYS A CA 1
ATOM 3108 C C . LYS A 1 406 ? 99.854 66.780 79.355 1.00 16.52 406 LYS A C 1
ATOM 3109 O O . LYS A 1 406 ? 98.889 66.017 79.424 1.00 19.49 406 LYS A O 1
ATOM 3115 N N . ASN A 1 407 ? 100.030 67.770 80.225 1.00 14.04 407 ASN A N 1
ATOM 3116 C CA . ASN A 1 407 ? 99.152 67.910 81.380 1.00 18.47 407 ASN A CA 1
ATOM 3117 C C . ASN A 1 407 ? 97.975 68.850 81.138 1.00 21.16 407 ASN A C 1
ATOM 3118 O O . ASN A 1 407 ? 97.127 68.981 82.025 1.00 17.56 407 ASN A O 1
ATOM 3123 N N . HIS A 1 408 ? 97.882 69.482 79.964 1.00 15.09 408 HIS A N 1
ATOM 3124 C CA . HIS A 1 408 ? 96.726 70.321 79.654 1.00 14.87 408 HIS A CA 1
ATOM 3125 C C . HIS A 1 408 ? 95.486 69.449 79.464 1.00 16.33 408 HIS A C 1
ATOM 3126 O O . HIS A 1 408 ? 95.468 68.538 78.624 1.00 14.85 408 HIS A O 1
ATOM 3133 N N . ALA A 1 409 ? 94.443 69.732 80.245 1.00 15.08 409 ALA A N 1
ATOM 3134 C CA . ALA A 1 409 ? 93.131 69.143 79.981 1.00 20.03 409 ALA A CA 1
ATOM 3135 C C . ALA A 1 409 ? 92.684 69.352 78.533 1.00 20.11 409 ALA A C 1
ATOM 3136 O O . ALA A 1 409 ? 92.025 68.480 77.954 1.00 16.91 409 ALA A O 1
ATOM 3138 N N . SER A 1 410 ? 93.030 70.495 77.929 1.00 15.85 410 SER A N 1
ATOM 3139 C CA . SER A 1 410 ? 92.494 70.813 76.601 1.00 15.81 410 SER A CA 1
ATOM 3140 C C . SER A 1 410 ? 93.117 69.957 75.505 1.00 15.66 410 SER A C 1
ATOM 3141 O O . SER A 1 410 ? 92.473 69.707 74.480 1.00 17.01 410 SER A O 1
ATOM 3144 N N . VAL A 1 411 ? 94.357 69.510 75.690 1.00 11.69 411 VAL A N 1
ATOM 3145 C CA . VAL A 1 411 ? 95.047 68.710 74.684 1.00 11.79 411 VAL A CA 1
ATOM 3146 C C . VAL A 1 411 ? 94.516 67.285 74.747 1.00 15.43 411 VAL A C 1
ATOM 3147 O O . VAL A 1 411 ? 94.600 66.623 75.786 1.00 15.81 411 VAL A O 1
ATOM 3151 N N . ILE A 1 412 ? 93.962 66.801 73.635 1.00 15.54 412 ILE A N 1
ATOM 3152 C CA . ILE A 1 412 ? 93.358 65.479 73.616 1.00 15.01 412 ILE A CA 1
ATOM 3153 C C . ILE A 1 412 ? 93.854 64.625 72.468 1.00 15.77 412 ILE A C 1
ATOM 3154 O O . ILE A 1 412 ? 93.413 63.488 72.328 1.00 17.86 412 ILE A O 1
ATOM 3159 N N . ALA A 1 413 ? 94.791 65.117 71.662 1.00 14.43 413 ALA A N 1
ATOM 3160 C CA . ALA A 1 413 ? 95.271 64.327 70.546 1.00 14.21 413 ALA A CA 1
ATOM 3161 C C . ALA A 1 413 ? 96.572 64.919 70.030 1.00 16.53 413 ALA A C 1
ATOM 3162 O O . ALA A 1 413 ? 96.844 66.115 70.187 1.00 16.46 413 ALA A O 1
ATOM 3164 N N . TRP A 1 414 ? 97.365 64.062 69.411 1.00 15.78 414 TRP A N 1
ATOM 3165 C CA . TRP A 1 414 ? 98.662 64.426 68.874 1.00 16.89 414 TRP A CA 1
ATOM 3166 C C . TRP A 1 414 ? 98.602 64.280 67.364 1.00 16.22 414 TRP A C 1
ATOM 3167 O O . TRP A 1 414 ? 98.231 63.212 66.866 1.00 18.35 414 TRP A O 1
ATOM 3178 N N . SER A 1 415 ? 98.960 65.345 66.641 1.00 16.82 415 SER A N 1
ATOM 3179 C CA . SER A 1 415 ? 99.075 65.300 65.190 1.00 14.65 415 SER A CA 1
ATOM 3180 C C . SER A 1 415 ? 100.550 65.333 64.833 1.00 15.75 415 SER A C 1
ATOM 3181 O O . SER A 1 415 ? 101.244 66.316 65.114 1.00 14.97 415 SER A O 1
ATOM 3184 N N . ILE A 1 416 ? 101.013 64.278 64.178 1.00 17.97 416 ILE A N 1
ATOM 3185 C CA . ILE A 1 416 ? 102.446 64.044 64.080 1.00 17.40 416 ILE A CA 1
ATOM 3186 C C . ILE A 1 416 ? 103.015 64.611 62.781 1.00 18.13 416 ILE A C 1
ATOM 3187 O O . ILE A 1 416 ? 104.190 64.983 62.737 1.00 16.39 416 ILE A O 1
ATOM 3192 N N . LEU A 1 417 ? 102.184 64.724 61.737 1.00 14.96 417 LEU A N 1
ATOM 3193 C CA . LEU A 1 417 ? 102.586 65.340 60.471 1.00 18.98 417 LEU A CA 1
ATOM 3194 C C . LEU A 1 417 ? 101.416 66.108 59.857 1.00 16.94 417 LEU A C 1
ATOM 3195 O O . LEU A 1 417 ? 100.250 65.834 60.144 1.00 16.03 417 LEU A O 1
ATOM 3200 N N . ASN A 1 418 ? 101.739 67.068 58.985 1.00 18.29 418 ASN A N 1
ATOM 3201 C CA . ASN A 1 418 ? 100.744 67.699 58.122 1.00 17.71 418 ASN A CA 1
ATOM 3202 C C . ASN A 1 418 ? 101.104 67.433 56.665 1.00 18.25 418 ASN A C 1
ATOM 3203 O O . ASN A 1 418 ? 102.150 67.885 56.182 1.00 18.54 418 ASN A O 1
ATOM 3208 N N . GLU A 1 419 ? 100.221 66.729 55.969 1.00 17.19 419 GLU A N 1
ATOM 3209 C CA . GLU A 1 419 ? 100.358 66.460 54.543 1.00 19.36 419 GLU A CA 1
ATOM 3210 C C . GLU A 1 419 ? 101.749 65.952 54.146 1.00 23.45 419 GLU A C 1
ATOM 3211 O O . GLU A 1 419 ? 102.402 66.530 53.271 1.00 20.44 419 GLU A O 1
ATOM 3217 N N . PRO A 1 420 ? 102.229 64.875 54.764 1.00 22.00 420 PRO A N 1
ATOM 3218 C CA . PRO A 1 420 ? 103.448 64.226 54.273 1.00 23.91 420 PRO A CA 1
ATOM 3219 C C . PRO A 1 420 ? 103.157 63.398 53.026 1.00 24.63 420 PRO A C 1
ATOM 3220 O O . PRO A 1 420 ? 102.011 63.063 52.724 1.00 21.67 420 PRO A O 1
ATOM 3224 N N . GLN A 1 421 ? 104.226 63.066 52.297 1.00 24.16 421 GLN A N 1
ATOM 3225 C CA . GLN A 1 421 ? 104.115 62.180 51.132 1.00 25.05 421 GLN A CA 1
ATOM 3226 C C . GLN A 1 421 ? 104.043 60.723 51.600 1.00 24.26 421 GLN A C 1
ATOM 3227 O O . GLN A 1 421 ? 104.944 59.913 51.371 1.00 23.33 421 GLN A O 1
ATOM 3233 N N . CYS A 1 422 ? 102.917 60.391 52.257 1.00 21.99 422 CYS A N 1
ATOM 3234 C CA . CYS A 1 422 ? 102.747 59.066 52.876 1.00 24.29 422 CYS A CA 1
ATOM 3235 C C . CYS A 1 422 ? 102.486 57.936 51.842 1.00 26.78 422 CYS A C 1
ATOM 3236 O O . CYS A 1 422 ? 102.199 56.793 52.242 1.00 24.40 422 CYS A O 1
ATOM 3239 N N . THR A 1 423 ? 102.590 58.251 50.550 1.00 25.33 423 THR A N 1
ATOM 3240 C CA . THR A 1 423 ? 102.688 57.253 49.494 1.00 26.07 423 THR A CA 1
ATOM 3241 C C . THR A 1 423 ? 104.126 56.869 49.169 1.00 29.08 423 THR A C 1
ATOM 3242 O O . THR A 1 423 ? 104.338 55.941 48.382 1.00 28.73 423 THR A O 1
ATOM 3246 N N . SER A 1 424 ? 105.109 57.567 49.732 1.00 26.70 424 SER A N 1
ATOM 3247 C CA . SER A 1 424 ? 106.509 57.314 49.416 1.00 29.28 424 SER A CA 1
ATOM 3248 C C . SER A 1 424 ? 107.005 56.026 50.070 1.00 31.14 424 SER A C 1
ATOM 3249 O O . SER A 1 424 ? 106.626 55.697 51.200 1.00 27.64 424 SER A O 1
ATOM 3252 N N . GLU A 1 425 ? 107.862 55.295 49.356 1.00 28.67 425 GLU A N 1
ATOM 3253 C CA . GLU A 1 425 ? 108.649 54.256 50.008 1.00 33.25 425 GLU A CA 1
ATOM 3254 C C . GLU A 1 425 ? 109.389 54.835 51.213 1.00 32.80 425 GLU A C 1
ATOM 3255 O O . GLU A 1 425 ? 109.887 55.966 51.175 1.00 27.45 425 GLU A O 1
ATOM 3261 N N . GLY A 1 426 ? 109.465 54.044 52.285 1.00 27.85 426 GLY A N 1
ATOM 3262 C CA . GLY A 1 426 ? 110.078 54.482 53.520 1.00 28.94 426 GLY A CA 1
ATOM 3263 C C . GLY A 1 426 ? 109.123 55.091 54.527 1.00 29.08 426 GLY A C 1
ATOM 3264 O O . GLY A 1 426 ? 109.543 55.378 55.659 1.00 28.07 426 GLY A O 1
ATOM 3265 N N . THR A 1 427 ? 107.856 55.290 54.149 1.00 26.28 427 THR A N 1
ATOM 3266 C CA . THR A 1 427 ? 106.856 55.857 55.053 1.00 21.85 427 THR A CA 1
ATOM 3267 C C . THR A 1 427 ? 106.696 55.011 56.314 1.00 25.08 427 THR A C 1
ATOM 3268 O O . THR A 1 427 ? 106.669 55.538 57.439 1.00 24.45 427 THR A O 1
ATOM 3272 N N . GLU A 1 428 ? 106.582 53.691 56.142 1.00 22.67 428 GLU A N 1
ATOM 3273 C CA . GLU A 1 428 ? 106.179 52.821 57.243 1.00 24.27 428 GLU A CA 1
ATOM 3274 C C . GLU A 1 428 ? 107.178 52.874 58.394 1.00 24.89 428 GLU A C 1
ATOM 3275 O O . GLU A 1 428 ? 106.790 53.001 59.559 1.00 24.90 428 GLU A O 1
ATOM 3281 N N . ALA A 1 429 ? 108.471 52.762 58.093 1.00 25.31 429 ALA A N 1
ATOM 3282 C CA . ALA A 1 429 ? 109.462 52.753 59.167 1.00 25.77 429 ALA A CA 1
ATOM 3283 C C . ALA A 1 429 ? 109.529 54.111 59.861 1.00 22.13 429 ALA A C 1
ATOM 3284 O O . ALA A 1 429 ? 109.533 54.189 61.093 1.00 21.46 429 ALA A O 1
ATOM 3286 N N . TYR A 1 430 ? 109.585 55.195 59.077 1.00 24.19 430 TYR A N 1
ATOM 3287 C CA . TYR A 1 430 ? 109.525 56.547 59.634 1.00 24.10 430 TYR A CA 1
ATOM 3288 C C . TYR A 1 430 ? 108.304 56.721 60.533 1.00 19.49 430 TYR A C 1
ATOM 3289 O O . TYR A 1 430 ? 108.420 57.172 61.680 1.00 22.60 430 TYR A O 1
ATOM 3298 N N . PHE A 1 431 ? 107.114 56.370 60.022 1.00 22.48 431 PHE A N 1
ATOM 3299 C CA . PHE A 1 431 ? 105.885 56.586 60.789 1.00 23.59 431 PHE A CA 1
ATOM 3300 C C . PHE A 1 431 ? 105.854 55.718 62.039 1.00 22.66 431 PHE A C 1
ATOM 3301 O O . PHE A 1 431 ? 105.463 56.187 63.115 1.00 23.64 431 PHE A O 1
ATOM 3309 N N . LYS A 1 432 ? 106.241 54.445 61.919 1.00 23.27 432 LYS A N 1
ATOM 3310 C CA . LYS A 1 432 ? 106.145 53.557 63.072 1.00 24.98 432 LYS A CA 1
ATOM 3311 C C . LYS A 1 432 ? 106.973 54.088 64.236 1.00 25.08 432 LYS A C 1
ATOM 3312 O O . LYS A 1 432 ? 106.504 54.113 65.383 1.00 25.60 432 LYS A O 1
ATOM 3318 N N . THR A 1 433 ? 108.198 54.544 63.954 1.00 24.14 433 THR A N 1
ATOM 3319 C CA . THR A 1 433 ? 109.041 55.130 64.995 1.00 24.24 433 THR A CA 1
ATOM 3320 C C . THR A 1 433 ? 108.316 56.260 65.710 1.00 21.22 433 THR A C 1
ATOM 3321 O O . THR A 1 433 ? 108.265 56.302 66.945 1.00 23.04 433 THR A O 1
ATOM 3325 N N . LEU A 1 434 ? 107.733 57.185 64.945 1.00 21.92 434 LEU A N 1
ATOM 3326 C CA . LEU A 1 434 ? 107.131 58.356 65.580 1.00 25.21 434 LEU A CA 1
ATOM 3327 C C . LEU A 1 434 ? 105.838 58.001 66.305 1.00 21.77 434 LEU A C 1
ATOM 3328 O O . LEU A 1 434 ? 105.569 58.531 67.388 1.00 20.56 434 LEU A O 1
ATOM 3333 N N . PHE A 1 435 ? 105.031 57.098 65.746 1.00 18.82 435 PHE A N 1
ATOM 3334 C CA . PHE A 1 435 ? 103.774 56.778 66.418 1.00 22.76 435 PHE A CA 1
ATOM 3335 C C . PHE A 1 435 ? 104.011 55.941 67.671 1.00 22.29 435 PHE A C 1
ATOM 3336 O O . PHE A 1 435 ? 103.356 56.159 68.697 1.00 18.41 435 PHE A O 1
ATOM 3344 N N . ASP A 1 436 ? 104.953 54.990 67.619 1.00 21.43 436 ASP A N 1
ATOM 3345 C CA . ASP A 1 436 ? 105.338 54.284 68.841 1.00 22.30 436 ASP A CA 1
ATOM 3346 C C . ASP A 1 436 ? 105.860 55.258 69.893 1.00 25.89 436 ASP A C 1
ATOM 3347 O O . ASP A 1 436 ? 105.527 55.145 71.080 1.00 22.48 436 ASP A O 1
ATOM 3352 N N . LEU A 1 437 ? 106.679 56.226 69.472 1.00 21.24 437 LEU A N 1
ATOM 3353 C CA . LEU A 1 437 ? 107.217 57.193 70.422 1.00 22.64 437 LEU A CA 1
ATOM 3354 C C . LEU A 1 437 ? 106.097 57.992 71.080 1.00 24.16 437 LEU A C 1
ATOM 3355 O O . LEU A 1 437 ? 106.075 58.157 72.304 1.00 26.58 437 LEU A O 1
ATOM 3360 N N . ALA A 1 438 ? 105.132 58.468 70.289 1.00 23.83 438 ALA A N 1
ATOM 3361 C CA . ALA A 1 438 ? 104.010 59.200 70.873 1.00 21.43 438 ALA A CA 1
ATOM 3362 C C . ALA A 1 438 ? 103.281 58.364 71.923 1.00 25.71 438 ALA A C 1
ATOM 3363 O O . ALA A 1 438 ? 102.831 58.895 72.951 1.00 20.20 438 ALA A O 1
ATOM 3365 N N . HIS A 1 439 ? 103.127 57.059 71.673 1.00 22.74 439 HIS A N 1
ATOM 3366 C CA . HIS A 1 439 ? 102.460 56.199 72.653 1.00 24.54 439 HIS A CA 1
ATOM 3367 C C . HIS A 1 439 ? 103.282 56.061 73.934 1.00 27.07 439 HIS A C 1
ATOM 3368 O O . HIS A 1 439 ? 102.729 56.091 75.041 1.00 30.64 439 HIS A O 1
ATOM 3375 N N . GLU A 1 440 ? 104.602 55.916 73.808 1.00 24.77 440 GLU A N 1
ATOM 3376 C CA . GLU A 1 440 ? 105.432 55.693 74.986 1.00 26.35 440 GLU A CA 1
ATOM 3377 C C . GLU A 1 440 ? 105.572 56.958 75.819 1.00 23.28 440 GLU A C 1
ATOM 3378 O O . GLU A 1 440 ? 105.608 56.889 77.051 1.00 23.49 440 GLU A O 1
ATOM 3384 N N . LEU A 1 441 ? 105.635 58.123 75.175 1.00 21.95 441 LEU A N 1
ATOM 3385 C CA . LEU A 1 441 ? 105.873 59.370 75.901 1.00 20.10 441 LEU A CA 1
ATOM 3386 C C . LEU A 1 441 ? 104.640 59.909 76.631 1.00 20.66 441 LEU A C 1
ATOM 3387 O O . LEU A 1 441 ? 104.788 60.621 77.627 1.00 22.54 441 LEU A O 1
ATOM 3392 N N . ASP A 1 442 ? 103.422 59.619 76.168 1.00 22.01 442 ASP A N 1
ATOM 3393 C CA . ASP A 1 442 ? 102.238 60.256 76.739 1.00 21.18 442 ASP A CA 1
ATOM 3394 C C . ASP A 1 442 ? 101.666 59.391 77.858 1.00 21.38 442 ASP A C 1
ATOM 3395 O O . ASP A 1 442 ? 101.133 58.310 77.576 1.00 21.24 442 ASP A O 1
ATOM 3400 N N . PRO A 1 443 ? 101.747 59.812 79.122 1.00 22.14 443 PRO A N 1
ATOM 3401 C CA . PRO A 1 443 ? 101.127 59.019 80.195 1.00 21.89 443 PRO A CA 1
ATOM 3402 C C . PRO A 1 443 ? 99.649 58.788 79.995 1.00 26.27 443 PRO A C 1
ATOM 3403 O O . PRO A 1 443 ? 99.112 57.833 80.566 1.00 24.69 443 PRO A O 1
ATOM 3407 N N . GLN A 1 444 ? 98.958 59.641 79.232 1.00 23.60 444 GLN A N 1
ATOM 3408 C CA . GLN A 1 444 ? 97.522 59.469 79.054 1.00 23.18 444 GLN A CA 1
ATOM 3409 C C . GLN A 1 444 ? 97.169 58.688 77.802 1.00 21.81 444 GLN A C 1
ATOM 3410 O O . GLN A 1 444 ? 95.996 58.358 77.616 1.00 23.02 444 GLN A O 1
ATOM 3416 N N . LYS A 1 445 ? 98.148 58.384 76.951 1.00 21.34 445 LYS A N 1
ATOM 3417 C CA . LYS A 1 445 ? 97.940 57.592 75.739 1.00 22.11 445 LYS A CA 1
ATOM 3418 C C . LYS A 1 445 ? 96.827 58.173 74.862 1.00 23.67 445 LYS A C 1
ATOM 3419 O O . LYS A 1 445 ? 95.923 57.467 74.415 1.00 23.18 445 LYS A O 1
ATOM 3425 N N . ARG A 1 446 ? 96.913 59.472 74.586 1.00 23.58 446 ARG A N 1
ATOM 3426 C CA . ARG A 1 446 ? 95.908 60.118 73.752 1.00 22.09 446 ARG A CA 1
ATOM 3427 C C . ARG A 1 446 ? 96.015 59.652 72.302 1.00 20.59 446 ARG A C 1
ATOM 3428 O O . ARG A 1 446 ? 97.090 59.260 71.842 1.00 23.65 446 ARG A O 1
ATOM 3436 N N . PRO A 1 447 ? 94.915 59.721 71.555 1.00 21.42 447 PRO A N 1
ATOM 3437 C CA . PRO A 1 447 ? 94.937 59.275 70.157 1.00 19.91 447 PRO A CA 1
ATOM 3438 C C . PRO A 1 447 ? 95.942 60.064 69.332 1.00 22.06 447 PRO A C 1
ATOM 3439 O O . PRO A 1 447 ? 96.231 61.233 69.605 1.00 19.09 447 PRO A O 1
ATOM 3443 N N . ARG A 1 448 ? 96.450 59.410 68.292 1.00 18.72 448 ARG A N 1
ATOM 3444 C CA . ARG A 1 448 ? 97.457 59.961 67.402 1.00 20.10 448 ARG A CA 1
ATOM 3445 C C . ARG A 1 448 ? 96.913 60.000 65.980 1.00 18.29 448 ARG A C 1
ATOM 3446 O O . ARG A 1 448 ? 96.171 59.106 65.569 1.00 21.34 448 ARG A O 1
ATOM 3454 N N . THR A 1 449 ? 97.281 61.039 65.228 1.00 20.81 449 THR A N 1
ATOM 3455 C CA . THR A 1 449 ? 96.794 61.223 63.861 1.00 21.12 449 THR A CA 1
ATOM 3456 C C . THR A 1 449 ? 97.846 61.989 63.069 1.00 17.65 449 THR A C 1
ATOM 3457 O O . THR A 1 449 ? 98.893 62.372 63.597 1.00 14.89 449 THR A O 1
ATOM 3461 N N . TYR A 1 450 ? 97.552 62.210 61.788 1.00 18.47 450 TYR A N 1
ATOM 3462 C CA . TYR A 1 450 ? 98.275 63.162 60.955 1.00 15.50 450 TYR A CA 1
ATOM 3463 C C . TYR A 1 450 ? 97.341 63.581 59.821 1.00 17.46 450 TYR A C 1
ATOM 3464 O O . TYR A 1 450 ? 96.449 62.827 59.430 1.00 16.92 450 TYR A O 1
ATOM 3473 N N . ALA A 1 451 ? 97.548 64.792 59.303 1.00 15.50 451 ALA A N 1
ATOM 3474 C CA . ALA A 1 451 ? 96.663 65.339 58.279 1.00 15.78 451 ALA A CA 1
ATOM 3475 C C . ALA A 1 451 ? 97.044 64.757 56.925 1.00 18.38 451 ALA A C 1
ATOM 3476 O O . ALA A 1 451 ? 98.181 64.933 56.470 1.00 18.51 451 ALA A O 1
ATOM 3478 N N . VAL A 1 452 ? 96.102 64.064 56.288 1.00 17.19 452 VAL A N 1
ATOM 3479 C CA . VAL A 1 452 ? 96.362 63.330 55.054 1.00 16.71 452 VAL A CA 1
ATOM 3480 C C . VAL A 1 452 ? 96.169 64.257 53.853 1.00 18.96 452 VAL A C 1
ATOM 3481 O O . VAL A 1 452 ? 95.150 64.952 53.739 1.00 15.81 452 VAL A O 1
ATOM 3485 N N . VAL A 1 453 ? 97.143 64.242 52.939 1.00 19.85 453 VAL A N 1
ATOM 3486 C CA . VAL A 1 453 ? 97.109 65.114 51.770 1.00 17.89 453 VAL A CA 1
ATOM 3487 C C . VAL A 1 453 ? 96.188 64.514 50.710 1.00 23.94 453 VAL A C 1
ATOM 3488 O O . VAL A 1 453 ? 95.868 63.321 50.731 1.00 21.00 453 VAL A O 1
ATOM 3492 N N . MET A 1 454 ? 95.771 65.363 49.762 1.00 24.26 454 MET A N 1
ATOM 3493 C CA . MET A 1 454 ? 94.812 64.954 48.737 1.00 23.14 454 MET A CA 1
ATOM 3494 C C . MET A 1 454 ? 95.329 63.789 47.903 1.00 26.36 454 MET A C 1
ATOM 3495 O O . MET A 1 454 ? 94.559 62.895 47.539 1.00 31.00 454 MET A O 1
ATOM 3500 N N . MET A 1 455 ? 96.622 63.786 47.568 1.00 25.52 455 MET A N 1
ATOM 3501 C CA . MET A 1 455 ? 97.149 62.718 46.723 1.00 32.35 455 MET A CA 1
ATOM 3502 C C . MET A 1 455 ? 97.205 61.375 47.432 1.00 28.87 455 MET A C 1
ATOM 3503 O O . MET A 1 455 ? 97.420 60.354 46.773 1.00 33.63 455 MET A O 1
ATOM 3508 N N . SER A 1 456 ? 97.021 61.342 48.737 1.00 22.47 456 SER A N 1
ATOM 3509 C CA . SER A 1 456 ? 97.127 60.110 49.510 1.00 22.36 456 SER A CA 1
ATOM 3510 C C . SER A 1 456 ? 95.725 59.531 49.694 1.00 26.09 456 SER A C 1
ATOM 3511 O O . SER A 1 456 ? 94.928 60.041 50.495 1.00 20.56 456 SER A O 1
ATOM 3514 N N . LEU A 1 457 ? 95.436 58.471 48.960 1.00 25.79 457 LEU A N 1
ATOM 3515 C CA . LEU A 1 457 ? 94.119 57.863 48.883 1.00 25.58 457 LEU A CA 1
ATOM 3516 C C . LEU A 1 457 ? 94.056 56.617 49.746 1.00 26.76 457 LEU A C 1
ATOM 3517 O O . LEU A 1 457 ? 95.080 56.106 50.216 1.00 26.04 457 LEU A O 1
ATOM 3522 N N . PRO A 1 458 ? 92.848 56.100 49.996 1.00 28.63 458 PRO A N 1
ATOM 3523 C CA . PRO A 1 458 ? 92.742 54.883 50.820 1.00 31.27 458 PRO A CA 1
ATOM 3524 C C . PRO A 1 458 ? 93.559 53.740 50.259 1.00 32.00 458 PRO A C 1
ATOM 3525 O O . PRO A 1 458 ? 94.135 52.959 51.027 1.00 32.70 458 PRO A O 1
ATOM 3529 N N . ASN A 1 459 ? 93.655 53.655 48.932 1.00 27.89 459 ASN A N 1
ATOM 3530 C CA . ASN A 1 459 ? 94.300 52.533 48.271 1.00 33.75 459 ASN A CA 1
ATOM 3531 C C . ASN A 1 459 ? 95.823 52.655 48.243 1.00 38.36 459 ASN A C 1
ATOM 3532 O O . ASN A 1 459 ? 96.516 51.631 48.237 1.00 43.00 459 ASN A O 1
ATOM 3537 N N . ASN A 1 460 ? 96.374 53.870 48.226 1.00 31.70 460 ASN A N 1
ATOM 3538 C CA . ASN A 1 460 ? 97.810 54.014 48.035 1.00 30.82 460 ASN A CA 1
ATOM 3539 C C . ASN A 1 460 ? 98.565 54.573 49.239 1.00 24.98 460 ASN A C 1
ATOM 3540 O O . ASN A 1 460 ? 99.797 54.623 49.196 1.00 28.95 460 ASN A O 1
ATOM 3545 N N . SER A 1 461 ? 97.887 54.975 50.313 1.00 25.20 461 SER A N 1
ATOM 3546 C CA . SER A 1 461 ? 98.585 55.592 51.434 1.00 23.20 461 SER A CA 1
ATOM 3547 C C . SER A 1 461 ? 99.238 54.524 52.305 1.00 24.89 461 SER A C 1
ATOM 3548 O O . SER A 1 461 ? 98.554 53.653 52.851 1.00 25.09 461 SER A O 1
ATOM 3551 N N . LYS A 1 462 ? 100.560 54.600 52.446 1.00 24.37 462 LYS A N 1
ATOM 3552 C CA . LYS A 1 462 ? 101.272 53.714 53.357 1.00 23.23 462 LYS A CA 1
ATOM 3553 C C . LYS A 1 462 ? 101.220 54.188 54.799 1.00 26.36 462 LYS A C 1
ATOM 3554 O O . LYS A 1 462 ? 101.611 53.424 55.689 1.00 25.52 462 LYS A O 1
ATOM 3560 N N . GLY A 1 463 ? 100.732 55.407 55.050 1.00 21.10 463 GLY A N 1
ATOM 3561 C CA . GLY A 1 463 ? 100.752 55.958 56.391 1.00 23.37 463 GLY A CA 1
ATOM 3562 C C . GLY A 1 463 ? 99.454 55.859 57.173 1.00 24.45 463 GLY A C 1
ATOM 3563 O O . GLY A 1 463 ? 99.479 55.761 58.406 1.00 27.36 463 GLY A O 1
ATOM 3564 N N . GLN A 1 464 ? 98.309 55.881 56.485 1.00 19.64 464 GLN A N 1
ATOM 3565 C CA . GLN A 1 464 ? 97.050 55.994 57.210 1.00 21.33 464 GLN A CA 1
ATOM 3566 C C . GLN A 1 464 ? 96.912 54.896 58.251 1.00 22.77 464 GLN A C 1
ATOM 3567 O O . GLN A 1 464 ? 96.302 55.114 59.304 1.00 24.72 464 GLN A O 1
ATOM 3573 N N . GLN A 1 465 ? 97.482 53.720 57.985 1.00 22.57 465 GLN A N 1
ATOM 3574 C CA . GLN A 1 465 ? 97.317 52.593 58.892 1.00 23.10 465 GLN A CA 1
ATOM 3575 C C . GLN A 1 465 ? 97.799 52.902 60.304 1.00 24.65 465 GLN A C 1
ATOM 3576 O O . GLN A 1 465 ? 97.350 52.250 61.248 1.00 25.64 465 GLN A O 1
ATOM 3582 N N . PHE A 1 466 ? 98.696 53.876 60.479 1.00 20.36 466 PHE A N 1
ATOM 3583 C CA . PHE A 1 466 ? 99.274 54.113 61.800 1.00 23.39 466 PHE A CA 1
ATOM 3584 C C . PHE A 1 466 ? 98.401 54.976 62.700 1.00 23.81 466 PHE A C 1
ATOM 3585 O O . PHE A 1 466 ? 98.620 55.001 63.920 1.00 23.35 466 PHE A O 1
ATOM 3593 N N . ALA A 1 467 ? 97.412 55.659 62.144 1.00 24.16 467 ALA A N 1
ATOM 3594 C CA . ALA A 1 467 ? 96.661 56.652 62.896 1.00 23.63 467 ALA A CA 1
ATOM 3595 C C . ALA A 1 467 ? 95.534 56.007 63.687 1.00 20.69 467 ALA A C 1
ATOM 3596 O O . ALA A 1 467 ? 94.832 55.126 63.182 1.00 21.74 467 ALA A O 1
ATOM 3598 N N . ASP A 1 468 ? 95.356 56.462 64.933 1.00 21.66 468 ASP A N 1
ATOM 3599 C CA . ASP A 1 468 ? 94.194 56.038 65.713 1.00 24.83 468 ASP A CA 1
ATOM 3600 C C . ASP A 1 468 ? 92.898 56.616 65.148 1.00 23.89 468 ASP A C 1
ATOM 3601 O O . ASP A 1 468 ? 91.828 56.024 65.319 1.00 18.86 468 ASP A O 1
ATOM 3606 N N . PHE A 1 469 ? 92.966 57.776 64.501 1.00 19.76 469 PHE A N 1
ATOM 3607 C CA . PHE A 1 469 ? 91.834 58.290 63.748 1.00 19.61 469 PHE A CA 1
ATOM 3608 C C . PHE A 1 469 ? 92.378 59.037 62.543 1.00 19.61 469 PHE A C 1
ATOM 3609 O O . PHE A 1 469 ? 93.472 59.615 62.592 1.00 21.34 469 PHE A O 1
ATOM 3617 N N . ILE A 1 470 ? 91.622 58.979 61.447 1.00 20.92 470 ILE A N 1
ATOM 3618 C CA . ILE A 1 470 ? 92.017 59.594 60.181 1.00 16.05 470 ILE A CA 1
ATOM 3619 C C . ILE A 1 470 ? 91.643 61.076 60.194 1.00 15.94 470 ILE A C 1
ATOM 3620 O O . ILE A 1 470 ? 90.518 61.444 60.548 1.00 19.35 470 ILE A O 1
ATOM 3625 N N . SER A 1 471 ? 92.590 61.933 59.805 1.00 17.08 471 SER A N 1
ATOM 3626 C CA . SER A 1 471 ? 92.345 63.358 59.600 1.00 18.79 471 SER A CA 1
ATOM 3627 C C . SER A 1 471 ? 92.618 63.683 58.142 1.00 16.20 471 SER A C 1
ATOM 3628 O O . SER A 1 471 ? 93.754 63.531 57.679 1.00 20.21 471 SER A O 1
ATOM 3631 N N . LEU A 1 472 ? 91.588 64.150 57.430 1.00 15.11 472 LEU A N 1
ATOM 3632 C CA . LEU A 1 472 ? 91.713 64.450 56.008 1.00 15.52 472 LEU A CA 1
ATOM 3633 C C . LEU A 1 472 ? 91.776 65.952 55.775 1.00 15.50 472 LEU A C 1
ATOM 3634 O O . LEU A 1 472 ? 91.033 66.711 56.401 1.00 18.65 472 LEU A O 1
ATOM 3639 N N . ASN A 1 473 ? 92.674 66.368 54.881 1.00 14.28 473 ASN A N 1
ATOM 3640 C CA . ASN A 1 473 ? 92.682 67.710 54.297 1.00 15.63 473 ASN A CA 1
ATOM 3641 C C . ASN A 1 473 ? 92.139 67.574 52.869 1.00 17.52 473 ASN A C 1
ATOM 3642 O O . ASN A 1 473 ? 92.807 67.012 51.997 1.00 15.11 473 ASN A O 1
ATOM 3647 N N . ARG A 1 474 ? 90.933 68.073 52.619 1.00 18.19 474 ARG A N 1
ATOM 3648 C CA . ARG A 1 474 ? 90.343 67.924 51.296 1.00 16.74 474 ARG A CA 1
ATOM 3649 C C . ARG A 1 474 ? 89.815 69.256 50.797 1.00 19.05 474 ARG A C 1
ATOM 3650 O O . ARG A 1 474 ? 89.271 70.055 51.572 1.00 17.08 474 ARG A O 1
ATOM 3658 N N . TYR A 1 475 ? 89.971 69.489 49.496 1.00 14.51 475 TYR A N 1
ATOM 3659 C CA . TYR A 1 475 ? 89.518 70.728 48.882 1.00 16.14 475 TYR A CA 1
ATOM 3660 C C . TYR A 1 475 ? 88.666 70.441 47.653 1.00 17.84 475 TYR A C 1
ATOM 3661 O O . TYR A 1 475 ? 88.794 71.092 46.613 1.00 16.88 475 TYR A O 1
ATOM 3670 N N . TYR A 1 476 ? 87.771 69.463 47.767 1.00 16.55 476 TYR A N 1
ATOM 3671 C CA . TYR A 1 476 ? 86.765 69.232 46.736 1.00 18.82 476 TYR A CA 1
ATOM 3672 C C . TYR A 1 476 ? 85.861 70.452 46.622 1.00 16.98 476 TYR A C 1
ATOM 3673 O O . TYR A 1 476 ? 85.147 70.798 47.569 1.00 17.42 476 TYR A O 1
ATOM 3682 N N . GLY A 1 477 ? 85.896 71.105 45.466 1.00 16.18 477 GLY A N 1
ATOM 3683 C CA . GLY A 1 477 ? 85.198 72.356 45.276 1.00 15.98 477 GLY A CA 1
ATOM 3684 C C . GLY A 1 477 ? 86.081 73.582 45.336 1.00 17.01 477 GLY A C 1
ATOM 3685 O O . GLY A 1 477 ? 85.572 74.696 45.152 1.00 16.62 477 GLY A O 1
ATOM 3686 N N . TRP A 1 478 ? 87.381 73.419 45.605 1.00 14.97 478 TRP A N 1
ATOM 3687 C CA . TRP A 1 478 ? 88.301 74.546 45.539 1.00 16.13 478 TRP A CA 1
ATOM 3688 C C . TRP A 1 478 ? 89.457 74.201 44.605 1.00 17.84 478 TRP A C 1
ATOM 3689 O O . TRP A 1 478 ? 89.450 74.627 43.443 1.00 19.01 478 TRP A O 1
ATOM 3700 N N . TYR A 1 479 ? 90.448 73.427 45.078 1.00 16.14 479 TYR A N 1
ATOM 3701 C CA . TYR A 1 479 ? 91.526 73.007 44.182 1.00 21.95 479 TYR A CA 1
ATOM 3702 C C . TYR A 1 479 ? 91.070 71.941 43.195 1.00 24.44 479 TYR A C 1
ATOM 3703 O O . TYR A 1 479 ? 91.707 71.770 42.154 1.00 26.61 479 TYR A O 1
ATOM 3712 N N . VAL A 1 480 ? 89.995 71.224 43.496 1.00 20.67 480 VAL A N 1
ATOM 3713 C CA . VAL A 1 480 ? 89.491 70.170 42.625 1.00 24.24 480 VAL A CA 1
ATOM 3714 C C . VAL A 1 480 ? 88.066 70.518 42.223 1.00 19.92 480 VAL A C 1
ATOM 3715 O O . VAL A 1 480 ? 87.194 70.659 43.087 1.00 20.45 480 VAL A O 1
ATOM 3719 N N . MET A 1 481 ? 87.839 70.662 40.917 1.00 18.43 481 MET A N 1
ATOM 3720 C CA . MET A 1 481 ? 86.496 70.767 40.336 1.00 19.92 481 MET A CA 1
ATOM 3721 C C . MET A 1 481 ? 85.687 71.868 41.017 1.00 18.85 481 MET A C 1
ATOM 3722 O O . MET A 1 481 ? 84.560 71.663 41.479 1.00 17.66 481 MET A O 1
ATOM 3727 N N . GLY A 1 482 ? 86.269 73.065 41.063 1.00 19.06 482 GLY A N 1
ATOM 3728 C CA . GLY A 1 482 ? 85.591 74.177 41.685 1.00 16.89 482 GLY A CA 1
ATOM 3729 C C . GLY A 1 482 ? 84.609 74.848 40.755 1.00 19.70 482 GLY A C 1
ATOM 3730 O O . GLY A 1 482 ? 84.527 74.563 39.556 1.00 20.91 482 GLY A O 1
ATOM 3731 N N . GLY A 1 483 ? 83.826 75.752 41.332 1.00 18.06 483 GLY A N 1
ATOM 3732 C CA . GLY A 1 483 ? 82.974 76.593 40.504 1.00 19.02 483 GLY A CA 1
ATOM 3733 C C . GLY A 1 483 ? 81.833 75.786 39.927 1.00 19.58 483 GLY A C 1
ATOM 3734 O O . GLY A 1 483 ? 81.139 75.051 40.638 1.00 17.31 483 GLY A O 1
ATOM 3735 N N . MET A 1 484 ? 81.617 75.919 38.620 1.00 23.31 484 MET A N 1
ATOM 3736 C CA . MET A 1 484 ? 80.550 75.145 37.995 1.00 24.82 484 MET A CA 1
ATOM 3737 C C . MET A 1 484 ? 80.808 73.635 38.061 1.00 22.36 484 MET A C 1
ATOM 3738 O O . MET A 1 484 ? 79.863 72.851 37.937 1.00 26.40 484 MET A O 1
ATOM 3743 N N . GLY A 1 485 ? 82.051 73.206 38.286 1.00 20.87 485 GLY A N 1
ATOM 3744 C CA . GLY A 1 485 ? 82.324 71.801 38.517 1.00 22.27 485 GLY A CA 1
ATOM 3745 C C . GLY A 1 485 ? 81.983 71.242 39.898 1.00 20.97 485 GLY A C 1
ATOM 3746 O O . GLY A 1 485 ? 82.216 70.055 40.139 1.00 20.40 485 GLY A O 1
ATOM 3747 N N . ILE A 1 486 ? 81.414 72.033 40.811 1.00 16.33 486 ILE A N 1
ATOM 3748 C CA . ILE A 1 486 ? 81.247 71.558 42.183 1.00 19.25 486 ILE A CA 1
ATOM 3749 C C . ILE A 1 486 ? 80.299 70.365 42.282 1.00 19.69 486 ILE A C 1
ATOM 3750 O O . ILE A 1 486 ? 80.386 69.586 43.235 1.00 19.07 486 ILE A O 1
ATOM 3755 N N . VAL A 1 487 ? 79.395 70.188 41.321 1.00 19.34 487 VAL A N 1
ATOM 3756 C CA . VAL A 1 487 ? 78.589 68.972 41.313 1.00 19.37 487 VAL A CA 1
ATOM 3757 C C . VAL A 1 487 ? 79.480 67.756 41.089 1.00 20.06 487 VAL A C 1
ATOM 3758 O O . VAL A 1 487 ? 79.277 66.697 41.696 1.00 20.65 487 VAL A O 1
ATOM 3762 N N . ASP A 1 488 ? 80.477 67.882 40.207 1.00 19.95 488 ASP A N 1
ATOM 3763 C CA . ASP A 1 488 ? 81.436 66.798 40.018 1.00 20.83 488 ASP A CA 1
ATOM 3764 C C . ASP A 1 488 ? 82.337 66.654 41.236 1.00 21.15 488 ASP A C 1
ATOM 3765 O O . ASP A 1 488 ? 82.666 65.531 41.640 1.00 21.90 488 ASP A O 1
ATOM 3770 N N . ALA A 1 489 ? 82.741 67.776 41.845 1.00 18.46 489 ALA A N 1
ATOM 3771 C CA . ALA A 1 489 ? 83.546 67.685 43.062 1.00 19.32 489 ALA A CA 1
ATOM 3772 C C . ALA A 1 489 ? 82.842 66.845 44.120 1.00 21.18 489 ALA A C 1
ATOM 3773 O O . ALA A 1 489 ? 83.466 65.997 44.765 1.00 16.91 489 ALA A O 1
ATOM 3775 N N . GLU A 1 490 ? 81.535 67.064 44.307 1.00 18.93 490 GLU A N 1
ATOM 3776 C CA . GLU A 1 490 ? 80.810 66.310 45.326 1.00 21.51 490 GLU A CA 1
ATOM 3777 C C . GLU A 1 490 ? 80.761 64.828 44.985 1.00 22.24 490 GLU A C 1
ATOM 3778 O O . GLU A 1 490 ? 80.936 63.982 45.864 1.00 20.35 490 GLU A O 1
ATOM 3784 N N . ALA A 1 491 ? 80.500 64.496 43.717 1.00 23.38 491 ALA A N 1
ATOM 3785 C CA . ALA A 1 491 ? 80.469 63.096 43.306 1.00 25.19 491 ALA A CA 1
ATOM 3786 C C . ALA A 1 491 ? 81.820 62.426 43.540 1.00 24.90 491 ALA A C 1
ATOM 3787 O O . ALA A 1 491 ? 81.881 61.275 43.995 1.00 25.59 491 ALA A O 1
ATOM 3789 N N . ALA A 1 492 ? 82.914 63.131 43.224 1.00 18.40 492 ALA A N 1
ATOM 3790 C CA . ALA A 1 492 ? 84.253 62.598 43.468 1.00 21.01 492 ALA A CA 1
ATOM 3791 C C . ALA A 1 492 ? 84.546 62.493 44.963 1.00 23.86 492 ALA A C 1
ATOM 3792 O O . ALA A 1 492 ? 85.180 61.529 45.412 1.00 21.66 492 ALA A O 1
ATOM 3794 N N . PHE A 1 493 ? 84.106 63.483 45.744 1.00 19.36 493 PHE A N 1
ATOM 3795 C CA . PHE A 1 493 ? 84.245 63.423 47.199 1.00 19.74 493 PHE A CA 1
ATOM 3796 C C . PHE A 1 493 ? 83.583 62.162 47.752 1.00 21.27 493 PHE A C 1
ATOM 3797 O O . PHE A 1 493 ? 84.192 61.401 48.516 1.00 20.18 493 PHE A O 1
ATOM 3805 N N . ARG A 1 494 ? 82.334 61.915 47.350 1.00 18.86 494 ARG A N 1
ATOM 3806 C CA . ARG A 1 494 ? 81.606 60.754 47.848 1.00 23.28 494 ARG A CA 1
ATOM 3807 C C . ARG A 1 494 ? 82.271 59.447 47.429 1.00 21.24 494 ARG A C 1
ATOM 3808 O O . ARG A 1 494 ? 82.276 58.476 48.196 1.00 21.23 494 ARG A O 1
ATOM 3816 N N . LYS A 1 495 ? 82.847 59.403 46.226 1.00 19.10 495 LYS A N 1
ATOM 3817 C CA . LYS A 1 495 ? 83.539 58.192 45.787 1.00 23.73 495 LYS A CA 1
ATOM 3818 C C . LYS A 1 495 ? 84.751 57.895 46.666 1.00 26.49 495 LYS A C 1
ATOM 3819 O O . LYS A 1 495 ? 84.969 56.745 47.070 1.00 26.13 495 LYS A O 1
ATOM 3825 N N . GLU A 1 496 ? 85.552 58.917 46.981 1.00 25.21 496 GLU A N 1
ATOM 3826 C CA . GLU A 1 496 ? 86.690 58.687 47.863 1.00 22.62 496 GLU A CA 1
ATOM 3827 C C . GLU A 1 496 ? 86.228 58.278 49.258 1.00 20.34 496 GLU A C 1
ATOM 3828 O O . GLU A 1 496 ? 86.799 57.363 49.867 1.00 21.69 496 GLU A O 1
ATOM 3834 N N . MET A 1 497 ? 85.184 58.928 49.779 1.00 20.42 497 MET A N 1
ATOM 3835 C CA . MET A 1 497 ? 84.700 58.577 51.111 1.00 21.44 497 MET A CA 1
ATOM 3836 C C . MET A 1 497 ? 84.252 57.121 51.172 1.00 23.72 497 MET A C 1
ATOM 3837 O O . MET A 1 497 ? 84.480 56.438 52.175 1.00 19.73 497 MET A O 1
ATOM 3842 N N . ASN A 1 498 ? 83.613 56.632 50.104 1.00 21.92 498 ASN A N 1
ATOM 3843 C CA . ASN A 1 498 ? 83.265 55.215 50.026 1.00 26.91 498 ASN A CA 1
ATOM 3844 C C . ASN A 1 498 ? 84.509 54.336 50.141 1.00 26.54 498 ASN A C 1
ATOM 3845 O O . ASN A 1 498 ? 84.456 53.253 50.734 1.00 30.17 498 ASN A O 1
ATOM 3850 N N . GLY A 1 499 ? 85.633 54.780 49.563 1.00 24.31 499 GLY A N 1
ATOM 3851 C CA . GLY A 1 499 ? 86.882 54.040 49.706 1.00 28.09 499 GLY A CA 1
ATOM 3852 C C . GLY A 1 499 ? 87.426 54.037 51.127 1.00 28.94 499 GLY A C 1
ATOM 3853 O O . GLY A 1 499 ? 87.892 53.004 51.613 1.00 30.69 499 GLY A O 1
ATOM 3854 N N . TRP A 1 500 ? 87.369 55.187 51.814 1.00 24.77 500 TRP A N 1
ATOM 3855 C CA . TRP A 1 500 ? 87.830 55.256 53.204 1.00 26.94 500 TRP A CA 1
ATOM 3856 C C . TRP A 1 500 ? 87.021 54.330 54.107 1.00 29.91 500 TRP A C 1
ATOM 3857 O O . TRP A 1 500 ? 87.558 53.745 55.061 1.00 23.30 500 TRP A O 1
ATOM 3868 N N . ALA A 1 501 ? 85.724 54.193 53.825 1.00 23.36 501 ALA A N 1
ATOM 3869 C CA . ALA A 1 501 ? 84.871 53.319 54.617 1.00 24.95 501 ALA A CA 1
ATOM 3870 C C . ALA A 1 501 ? 85.375 51.887 54.639 1.00 27.83 501 ALA A C 1
ATOM 3871 O O . ALA A 1 501 ? 85.066 51.152 55.579 1.00 28.76 501 ALA A O 1
ATOM 3873 N N . GLN A 1 502 ? 86.137 51.477 53.627 1.00 26.89 502 GLN A N 1
ATOM 3874 C CA . GLN A 1 502 ? 86.631 50.115 53.497 1.00 29.72 502 GLN A CA 1
ATOM 3875 C C . GLN A 1 502 ? 87.975 49.883 54.184 1.00 33.44 502 GLN A C 1
ATOM 3876 O O . GLN A 1 502 ? 88.424 48.733 54.253 1.00 31.82 502 GLN A O 1
ATOM 3882 N N . VAL A 1 503 ? 88.639 50.927 54.685 1.00 29.66 503 VAL A N 1
ATOM 3883 C CA . VAL A 1 503 ? 89.913 50.758 55.374 1.00 24.77 503 VAL A CA 1
ATOM 3884 C C . VAL A 1 503 ? 89.918 51.373 56.761 1.00 24.23 503 VAL A C 1
ATOM 3885 O O . VAL A 1 503 ? 90.924 51.275 57.461 1.00 28.28 503 VAL A O 1
ATOM 3889 N N . LEU A 1 504 ? 88.824 52.007 57.185 1.00 23.86 504 LEU A N 1
ATOM 3890 C CA . LEU A 1 504 ? 88.804 52.627 58.506 1.00 24.60 504 LEU A CA 1
ATOM 3891 C C . LEU A 1 504 ? 88.823 51.594 59.617 1.00 24.70 504 LEU A C 1
ATOM 3892 O O . LEU A 1 504 ? 89.311 51.884 60.712 1.00 23.76 504 LEU A O 1
ATOM 3897 N N . ASN A 1 505 ? 88.297 50.396 59.360 1.00 26.30 505 ASN A N 1
ATOM 3898 C CA . ASN A 1 505 ? 88.259 49.320 60.352 1.00 29.44 505 ASN A CA 1
ATOM 3899 C C . ASN A 1 505 ? 87.772 49.831 61.701 1.00 25.04 505 ASN A C 1
ATOM 3900 O O . ASN A 1 505 ? 88.351 49.542 62.749 1.00 29.86 505 ASN A O 1
ATOM 3905 N N . GLY A 1 506 ? 86.698 50.609 61.666 1.00 21.97 506 GLY A N 1
ATOM 3906 C CA . GLY A 1 506 ? 86.045 51.062 62.873 1.00 21.77 506 GLY A CA 1
ATOM 3907 C C . GLY A 1 506 ? 86.541 52.379 63.417 1.00 26.71 506 GLY A C 1
ATOM 3908 O O . GLY A 1 506 ? 85.895 52.933 64.315 1.00 28.55 506 GLY A O 1
ATOM 3909 N N . ARG A 1 507 ? 87.663 52.898 62.907 1.00 23.98 507 ARG A N 1
ATOM 3910 C CA . ARG A 1 507 ? 88.211 54.146 63.415 1.00 24.10 507 ARG A CA 1
ATOM 3911 C C . ARG A 1 507 ? 87.335 55.332 63.010 1.00 23.05 507 ARG A C 1
ATOM 3912 O O . ARG A 1 507 ? 86.692 55.310 61.956 1.00 23.48 507 ARG A O 1
ATOM 3920 N N . PRO A 1 508 ? 87.301 56.384 63.823 1.00 23.49 508 PRO A N 1
ATOM 3921 C CA . PRO A 1 508 ? 86.628 57.617 63.406 1.00 21.12 508 PRO A CA 1
ATOM 3922 C C . PRO A 1 508 ? 87.468 58.398 62.403 1.00 22.55 508 PRO A C 1
ATOM 3923 O O . PRO A 1 508 ? 88.672 58.181 62.243 1.00 18.84 508 PRO A O 1
ATOM 3927 N N . MET A 1 509 ? 86.793 59.306 61.700 1.00 19.84 509 MET A N 1
ATOM 3928 C CA . MET A 1 509 ? 87.443 60.248 60.806 1.00 17.17 509 MET A CA 1
ATOM 3929 C C . MET A 1 509 ? 87.052 61.660 61.214 1.00 21.35 509 MET A C 1
ATOM 3930 O O . MET A 1 509 ? 85.931 61.894 61.679 1.00 18.64 509 MET A O 1
ATOM 3935 N N . ILE A 1 510 ? 87.992 62.599 61.061 1.00 18.77 510 ILE A N 1
ATOM 3936 C CA . ILE A 1 510 ? 87.669 64.019 61.098 1.00 18.09 510 ILE A CA 1
ATOM 3937 C C . ILE A 1 510 ? 88.266 64.661 59.859 1.00 16.42 510 ILE A C 1
ATOM 3938 O O . ILE A 1 510 ? 89.165 64.112 59.217 1.00 14.96 510 ILE A O 1
ATOM 3943 N N . PHE A 1 511 ? 87.745 65.840 59.524 1.00 15.75 511 PHE A N 1
ATOM 3944 C CA . PHE A 1 511 ? 88.381 66.718 58.551 1.00 16.31 511 PHE A CA 1
ATOM 3945 C C . PHE A 1 511 ? 89.170 67.774 59.315 1.00 16.39 511 PHE A C 1
ATOM 3946 O O . PHE A 1 511 ? 88.615 68.476 60.170 1.00 16.30 511 PHE A O 1
ATOM 3954 N N . THR A 1 512 ? 90.471 67.841 59.047 1.00 16.43 512 THR A N 1
ATOM 3955 C CA . THR A 1 512 ? 91.323 68.868 59.625 1.00 15.97 512 THR A CA 1
ATOM 3956 C C . THR A 1 512 ? 91.475 70.078 58.712 1.00 18.03 512 THR A C 1
ATOM 3957 O O . THR A 1 512 ? 91.876 71.147 59.191 1.00 16.24 512 THR A O 1
ATOM 3961 N N . GLU A 1 513 ? 91.154 69.941 57.422 1.00 15.15 513 GLU A N 1
ATOM 3962 C CA . GLU A 1 513 ? 91.164 71.080 56.509 1.00 15.49 513 GLU A CA 1
ATOM 3963 C C . GLU A 1 513 ? 90.104 70.900 55.431 1.00 17.71 513 GLU A C 1
ATOM 3964 O O . GLU A 1 513 ? 89.936 69.805 54.879 1.00 16.67 513 GLU A O 1
ATOM 3970 N N . TYR A 1 514 ? 89.385 71.987 55.161 1.00 15.66 514 TYR A N 1
ATOM 3971 C CA . TYR A 1 514 ? 88.608 72.216 53.953 1.00 16.29 514 TYR A CA 1
ATOM 3972 C C . TYR A 1 514 ? 88.335 73.714 53.953 1.00 13.88 514 TYR A C 1
ATOM 3973 O O . TYR A 1 514 ? 88.347 74.341 55.014 1.00 13.43 514 TYR A O 1
ATOM 3982 N N . GLY A 1 515 ? 88.156 74.303 52.774 1.00 14.29 515 GLY A N 1
ATOM 3983 C CA . GLY A 1 515 ? 87.966 75.740 52.744 1.00 10.31 515 GLY A CA 1
ATOM 3984 C C . GLY A 1 515 ? 88.107 76.297 51.350 1.00 15.00 515 GLY A C 1
ATOM 3985 O O . GLY A 1 515 ? 88.446 75.588 50.393 1.00 12.93 515 GLY A O 1
ATOM 3986 N N . ALA A 1 516 ? 87.833 77.598 51.255 1.00 14.70 516 ALA A N 1
ATOM 3987 C CA . ALA A 1 516 ? 87.783 78.295 49.970 1.00 15.28 516 ALA A CA 1
ATOM 3988 C C . ALA A 1 516 ? 88.240 79.732 50.169 1.00 14.16 516 ALA A C 1
ATOM 3989 O O . ALA A 1 516 ? 87.747 80.407 51.077 1.00 15.38 516 ALA A O 1
ATOM 3991 N N . ASP A 1 517 ? 89.159 80.207 49.332 1.00 14.00 517 ASP A N 1
ATOM 3992 C CA . ASP A 1 517 ? 89.605 81.592 49.470 1.00 16.81 517 ASP A CA 1
ATOM 3993 C C . ASP A 1 517 ? 88.440 82.539 49.211 1.00 15.00 517 ASP A C 1
ATOM 3994 O O . ASP A 1 517 ? 87.683 82.375 48.246 1.00 12.66 517 ASP A O 1
ATOM 3999 N N . THR A 1 518 ? 88.317 83.550 50.072 1.00 13.49 518 THR A N 1
ATOM 4000 C CA . THR A 1 518 ? 87.179 84.454 50.068 1.00 12.66 518 THR A CA 1
ATOM 4001 C C . THR A 1 518 ? 87.665 85.860 50.401 1.00 16.64 518 THR A C 1
ATOM 4002 O O . THR A 1 518 ? 88.181 86.093 51.498 1.00 15.79 518 THR A O 1
ATOM 4006 N N . MET A 1 519 ? 87.531 86.794 49.454 1.00 15.45 519 MET A N 1
ATOM 4007 C CA . MET A 1 519 ? 87.756 88.204 49.779 1.00 15.56 519 MET A CA 1
ATOM 4008 C C . MET A 1 519 ? 86.625 88.704 50.679 1.00 18.23 519 MET A C 1
ATOM 4009 O O . MET A 1 519 ? 85.444 88.537 50.335 1.00 19.92 519 MET A O 1
ATOM 4014 N N . PRO A 1 520 ? 86.930 89.318 51.828 1.00 18.03 520 PRO A N 1
ATOM 4015 C CA . PRO A 1 520 ? 85.847 89.833 52.689 1.00 19.17 520 PRO A CA 1
ATOM 4016 C C . PRO A 1 520 ? 85.022 90.926 52.035 1.00 20.44 520 PRO A C 1
ATOM 4017 O O . PRO A 1 520 ? 83.946 91.255 52.542 1.00 25.43 520 PRO A O 1
ATOM 4021 N N . THR A 1 521 ? 85.472 91.498 50.929 1.00 21.65 521 THR A N 1
ATOM 4022 C CA . THR A 1 521 ? 84.732 92.568 50.283 1.00 21.82 521 THR A CA 1
ATOM 4023 C C . THR A 1 521 ? 83.873 92.100 49.115 1.00 26.01 521 THR A C 1
ATOM 4024 O O . THR A 1 521 ? 83.194 92.928 48.507 1.00 29.00 521 THR A O 1
ATOM 4028 N N . GLU A 1 522 ? 83.857 90.808 48.801 1.00 20.42 522 GLU A N 1
ATOM 4029 C CA . GLU A 1 522 ? 83.356 90.317 47.518 1.00 21.21 522 GLU A CA 1
ATOM 4030 C C . GLU A 1 522 ? 81.978 89.662 47.669 1.00 19.05 522 GLU A C 1
ATOM 4031 O O . GLU A 1 522 ? 81.813 88.718 48.449 1.00 16.36 522 GLU A O 1
ATOM 4037 N N . HIS A 1 523 ? 80.991 90.178 46.929 1.00 17.12 523 HIS A N 1
ATOM 4038 C CA . HIS A 1 523 ? 79.654 89.603 46.802 1.00 15.14 523 HIS A CA 1
ATOM 4039 C C . HIS A 1 523 ? 79.333 89.376 45.331 1.00 17.18 523 HIS A C 1
ATOM 4040 O O . HIS A 1 523 ? 79.600 90.242 44.496 1.00 14.32 523 HIS A O 1
ATOM 4047 N N . LYS A 1 524 ? 78.704 88.249 45.016 1.00 15.16 524 LYS A N 1
ATOM 4048 C CA . LYS A 1 524 ? 78.280 88.023 43.641 1.00 14.93 524 LYS A CA 1
ATOM 4049 C C . LYS A 1 524 ? 77.071 87.097 43.620 1.00 15.26 524 LYS A C 1
ATOM 4050 O O . LYS A 1 524 ? 77.029 86.107 44.357 1.00 15.59 524 LYS A O 1
ATOM 4056 N N . LEU A 1 525 ? 76.089 87.443 42.789 1.00 14.35 525 LEU A N 1
ATOM 4057 C CA . LEU A 1 525 ? 74.884 86.635 42.579 1.00 13.55 525 LEU A CA 1
ATOM 4058 C C . LEU A 1 525 ? 74.646 86.446 41.082 1.00 13.63 525 LEU A C 1
ATOM 4059 O O . LEU A 1 525 ? 74.356 87.434 40.374 1.00 14.83 525 LEU A O 1
ATOM 4064 N N . PRO A 1 526 ? 74.755 85.223 40.548 1.00 12.07 526 PRO A N 1
ATOM 4065 C CA . PRO A 1 526 ? 75.174 84.021 41.278 1.00 16.49 526 PRO A CA 1
ATOM 4066 C C . PRO A 1 526 ? 76.664 84.061 41.665 1.00 14.63 526 PRO A C 1
ATOM 4067 O O . PRO A 1 526 ? 77.411 84.945 41.228 1.00 10.90 526 PRO A O 1
ATOM 4071 N N . SER A 1 527 ? 77.069 83.118 42.508 1.00 13.46 527 SER A N 1
ATOM 4072 C CA . SER A 1 527 ? 78.394 83.126 43.116 1.00 15.59 527 SER A CA 1
ATOM 4073 C C . SER A 1 527 ? 79.499 82.959 42.075 1.00 13.90 527 SER A C 1
ATOM 4074 O O . SER A 1 527 ? 79.299 82.393 41.000 1.00 12.86 527 SER A O 1
ATOM 4077 N N . VAL A 1 528 ? 80.692 83.447 42.424 1.00 12.83 528 VAL A N 1
ATOM 4078 C CA . VAL A 1 528 ? 81.933 82.998 41.800 1.00 14.84 528 VAL A CA 1
ATOM 4079 C C . VAL A 1 528 ? 82.935 82.665 42.895 1.00 14.99 528 VAL A C 1
ATOM 4080 O O . VAL A 1 528 ? 82.922 83.255 43.982 1.00 14.81 528 VAL A O 1
ATOM 4084 N N . MET A 1 529 ? 83.814 81.715 42.589 1.00 13.69 529 MET A N 1
ATOM 4085 C CA . MET A 1 529 ? 84.961 81.429 43.435 1.00 14.42 529 MET A CA 1
ATOM 4086 C C . MET A 1 529 ? 85.670 82.726 43.809 1.00 12.83 529 MET A C 1
ATOM 4087 O O . MET A 1 529 ? 85.926 83.580 42.954 1.00 13.09 529 MET A O 1
ATOM 4092 N N . TRP A 1 530 ? 85.963 82.874 45.101 1.00 12.93 530 TRP A N 1
ATOM 4093 C CA . TRP A 1 530 ? 86.531 84.050 45.771 1.00 13.99 530 TRP A CA 1
ATOM 4094 C C . TRP A 1 530 ? 85.457 84.975 46.346 1.00 16.01 530 TRP A C 1
ATOM 4095 O O . TRP A 1 530 ? 85.792 85.875 47.116 1.00 13.71 530 TRP A O 1
ATOM 4106 N N . SER A 1 531 ? 84.180 84.788 45.992 1.00 13.39 531 SER A N 1
ATOM 4107 C CA . SER A 1 531 ? 83.103 85.557 46.596 1.00 13.67 531 SER A CA 1
ATOM 4108 C C . SER A 1 531 ? 82.639 84.888 47.887 1.00 14.15 531 SER A C 1
ATOM 4109 O O . SER A 1 531 ? 82.848 83.693 48.105 1.00 14.90 531 SER A O 1
ATOM 4112 N N . GLN A 1 532 ? 82.017 85.688 48.759 1.00 14.01 532 GLN A N 1
ATOM 4113 C CA . GLN A 1 532 ? 81.481 85.145 50.004 1.00 16.01 532 GLN A CA 1
ATOM 4114 C C . GLN A 1 532 ? 80.347 84.157 49.747 1.00 16.40 532 GLN A C 1
ATOM 4115 O O . GLN A 1 532 ? 80.181 83.187 50.495 1.00 15.55 532 GLN A O 1
ATOM 4121 N N . GLU A 1 533 ? 79.552 84.386 48.709 1.00 12.70 533 GLU A N 1
ATOM 4122 C CA . GLU A 1 533 ? 78.499 83.429 48.381 1.00 19.39 533 GLU A CA 1
ATOM 4123 C C . GLU A 1 533 ? 79.084 82.058 48.021 1.00 15.42 533 GLU A C 1
ATOM 4124 O O . GLU A 1 533 ? 78.564 81.022 48.448 1.00 15.90 533 GLU A O 1
ATOM 4130 N N . TYR A 1 534 ? 80.173 82.028 47.254 1.00 10.98 534 TYR A N 1
ATOM 4131 C CA . TYR A 1 534 ? 80.774 80.741 46.919 1.00 13.51 534 TYR A CA 1
ATOM 4132 C C . TYR A 1 534 ? 81.319 80.039 48.161 1.00 14.76 534 TYR A C 1
ATOM 4133 O O . TYR A 1 534 ? 81.182 78.816 48.299 1.00 11.45 534 TYR A O 1
ATOM 4142 N N . GLN A 1 535 ? 81.948 80.789 49.077 1.00 12.87 535 GLN A N 1
ATOM 4143 C CA . GLN A 1 535 ? 82.425 80.172 50.313 1.00 13.76 535 GLN A CA 1
ATOM 4144 C C . GLN A 1 535 ? 81.278 79.460 51.047 1.00 13.57 535 GLN A C 1
ATOM 4145 O O . GLN A 1 535 ? 81.413 78.301 51.460 1.00 12.26 535 GLN A O 1
ATOM 4151 N N . ASN A 1 536 ? 80.127 80.131 51.186 1.00 12.80 536 ASN A N 1
ATOM 4152 C CA . ASN A 1 536 ? 78.960 79.508 51.815 1.00 13.42 536 ASN A CA 1
ATOM 4153 C C . ASN A 1 536 ? 78.496 78.259 51.060 1.00 16.09 536 ASN A C 1
ATOM 4154 O O . ASN A 1 536 ? 78.238 77.213 51.671 1.00 13.35 536 ASN A O 1
ATOM 4159 N N . GLU A 1 537 ? 78.373 78.348 49.729 1.00 13.51 537 GLU A N 1
ATOM 4160 C CA . GLU A 1 537 ? 77.937 77.187 48.964 1.00 14.53 537 GLU A CA 1
ATOM 4161 C C . GLU A 1 537 ? 78.957 76.064 49.064 1.00 15.45 537 GLU A C 1
ATOM 4162 O O . GLU A 1 537 ? 78.593 74.889 49.193 1.00 14.34 537 GLU A O 1
ATOM 4168 N N . TYR A 1 538 ? 80.245 76.410 49.007 1.00 15.06 538 TYR A N 1
ATOM 4169 C CA . TYR A 1 538 ? 81.296 75.411 49.178 1.00 13.78 538 TYR A CA 1
ATOM 4170 C C . TYR A 1 538 ? 81.173 74.707 50.528 1.00 14.36 538 TYR A C 1
ATOM 4171 O O . TYR A 1 538 ? 81.266 73.474 50.614 1.00 13.80 538 TYR A O 1
ATOM 4180 N N . LEU A 1 539 ? 80.988 75.476 51.602 1.00 10.88 539 LEU A N 1
ATOM 4181 C CA . LEU A 1 539 ? 80.860 74.849 52.915 1.00 16.00 539 LEU A CA 1
ATOM 4182 C C . LEU A 1 539 ? 79.616 73.966 52.989 1.00 18.32 539 LEU A C 1
ATOM 4183 O O . LEU A 1 539 ? 79.673 72.852 53.532 1.00 16.84 539 LEU A O 1
ATOM 4188 N N . ASP A 1 540 ? 78.480 74.447 52.454 1.00 13.28 540 ASP A N 1
ATOM 4189 C CA . ASP A 1 540 ? 77.253 73.654 52.472 1.00 17.49 540 ASP A CA 1
ATOM 4190 C C . ASP A 1 540 ? 77.459 72.300 51.807 1.00 16.53 540 ASP A C 1
ATOM 4191 O O . ASP A 1 540 ? 76.980 71.279 52.311 1.00 18.50 540 ASP A O 1
ATOM 4196 N N . MET A 1 541 ? 78.130 72.278 50.647 1.00 17.43 541 MET A N 1
ATOM 4197 C CA . MET A 1 541 ? 78.361 71.013 49.954 1.00 15.18 541 MET A CA 1
ATOM 4198 C C . MET A 1 541 ? 79.215 70.079 50.801 1.00 14.30 541 MET A C 1
ATOM 4199 O O . MET A 1 541 ? 78.934 68.881 50.900 1.00 18.84 541 MET A O 1
ATOM 4204 N N . ASN A 1 542 ? 80.270 70.600 51.412 1.00 13.62 542 ASN A N 1
ATOM 4205 C CA . ASN A 1 542 ? 81.120 69.740 52.220 1.00 13.82 542 ASN A CA 1
ATOM 4206 C C . ASN A 1 542 ? 80.349 69.190 53.419 1.00 17.62 542 ASN A C 1
ATOM 4207 O O . ASN A 1 542 ? 80.424 67.994 53.722 1.00 15.73 542 ASN A O 1
ATOM 4212 N N . HIS A 1 543 ? 79.556 70.039 54.080 1.00 14.51 543 HIS A N 1
ATOM 4213 C CA . HIS A 1 543 ? 78.776 69.576 55.218 1.00 18.47 543 HIS A CA 1
ATOM 4214 C C . HIS A 1 543 ? 77.762 68.513 54.804 1.00 18.80 543 HIS A C 1
ATOM 4215 O O . HIS A 1 543 ? 77.527 67.556 55.549 1.00 19.53 543 HIS A O 1
ATOM 4222 N N . ASN A 1 544 ? 77.181 68.635 53.605 1.00 17.33 544 ASN A N 1
ATOM 4223 C CA . ASN A 1 544 ? 76.300 67.576 53.116 1.00 21.95 544 ASN A CA 1
ATOM 4224 C C . ASN A 1 544 ? 77.043 66.243 53.029 1.00 21.78 544 ASN A C 1
ATOM 4225 O O . ASN A 1 544 ? 76.499 65.205 53.416 1.00 19.61 544 ASN A O 1
ATOM 4230 N N . VAL A 1 545 ? 78.283 66.256 52.525 1.00 18.18 545 VAL A N 1
ATOM 4231 C CA . VAL A 1 545 ? 79.082 65.030 52.466 1.00 19.86 545 VAL A CA 1
ATOM 4232 C C . VAL A 1 545 ? 79.408 64.530 53.867 1.00 21.54 545 VAL A C 1
ATOM 4233 O O . VAL A 1 545 ? 79.241 63.343 54.165 1.00 19.92 545 VAL A O 1
ATOM 4237 N N . PHE A 1 546 ? 79.897 65.419 54.742 1.00 17.54 546 PHE A N 1
ATOM 4238 C CA . PHE A 1 546 ? 80.219 65.012 56.105 1.00 18.02 546 PHE A CA 1
ATOM 4239 C C . PHE A 1 546 ? 79.037 64.286 56.742 1.00 23.14 546 PHE A C 1
ATOM 4240 O O . PHE A 1 546 ? 79.187 63.182 57.285 1.00 19.30 546 PHE A O 1
ATOM 4248 N N . ASP A 1 547 ? 77.846 64.903 56.681 1.00 22.39 547 ASP A N 1
ATOM 4249 C CA . ASP A 1 547 ? 76.656 64.397 57.362 1.00 24.14 547 ASP A CA 1
ATOM 4250 C C . ASP A 1 547 ? 76.119 63.123 56.726 1.00 24.17 547 ASP A C 1
ATOM 4251 O O . ASP A 1 547 ? 75.190 62.521 57.278 1.00 20.61 547 ASP A O 1
ATOM 4256 N N . SER A 1 548 ? 76.662 62.714 55.580 1.00 19.24 548 SER A N 1
ATOM 4257 C CA . SER A 1 548 ? 76.282 61.471 54.924 1.00 19.31 548 SER A CA 1
ATOM 4258 C C . SER A 1 548 ? 77.050 60.255 55.427 1.00 22.63 548 SER A C 1
ATOM 4259 O O . SER A 1 548 ? 76.670 59.128 55.097 1.00 21.83 548 SER A O 1
ATOM 4262 N N . TYR A 1 549 ? 78.129 60.432 56.183 1.00 20.53 549 TYR A N 1
ATOM 4263 C CA . TYR A 1 549 ? 78.974 59.303 56.557 1.00 23.82 549 TYR A CA 1
ATOM 4264 C C . TYR A 1 549 ? 79.039 59.187 58.075 1.00 24.01 549 TYR A C 1
ATOM 4265 O O . TYR A 1 549 ? 79.465 60.121 58.760 1.00 22.87 549 TYR A O 1
ATOM 4274 N N . ASN A 1 550 ? 78.613 58.034 58.589 1.00 23.64 550 ASN A N 1
ATOM 4275 C CA . ASN A 1 550 ? 78.540 57.818 60.032 1.00 27.27 550 ASN A CA 1
ATOM 4276 C C . ASN A 1 550 ? 79.876 58.057 60.715 1.00 21.65 550 ASN A C 1
ATOM 4277 O O . ASN A 1 550 ? 79.922 58.522 61.859 1.00 24.81 550 ASN A O 1
ATOM 4282 N N . PHE A 1 551 ? 80.975 57.713 60.048 1.00 24.24 551 PHE A N 1
ATOM 4283 C CA . PHE A 1 551 ? 82.272 57.715 60.711 1.00 23.11 551 PHE A CA 1
ATOM 4284 C C . PHE A 1 551 ? 82.895 59.103 60.828 1.00 27.57 551 PHE A C 1
ATOM 4285 O O . PHE A 1 551 ? 83.901 59.252 61.536 1.00 22.09 551 PHE A O 1
ATOM 4293 N N . VAL A 1 552 ? 82.333 60.121 60.185 1.00 21.15 552 VAL A N 1
ATOM 4294 C CA . VAL A 1 552 ? 82.871 61.469 60.336 1.00 18.34 552 VAL A CA 1
ATOM 4295 C C . VAL A 1 552 ? 82.419 62.008 61.684 1.00 18.46 552 VAL A C 1
ATOM 4296 O O . VAL A 1 552 ? 81.219 62.190 61.921 1.00 17.45 552 VAL A O 1
ATOM 4300 N N . GLN A 1 553 ? 83.379 62.243 62.582 1.00 18.15 553 GLN A N 1
ATOM 4301 C CA . GLN A 1 553 ? 83.070 62.640 63.948 1.00 18.25 553 GLN A CA 1
ATOM 4302 C C . GLN A 1 553 ? 83.662 64.000 64.301 1.00 21.00 553 GLN A C 1
ATOM 4303 O O . GLN A 1 553 ? 83.717 64.355 65.488 1.00 17.63 553 GLN A O 1
ATOM 4309 N N . GLY A 1 554 ? 84.108 64.770 63.310 1.00 15.61 554 GLY A N 1
ATOM 4310 C CA . GLY A 1 554 ? 84.559 66.122 63.567 1.00 17.04 554 GLY A CA 1
ATOM 4311 C C . GLY A 1 554 ? 84.820 66.899 62.295 1.00 18.72 554 GLY A C 1
ATOM 4312 O O . GLY A 1 554 ? 85.141 66.303 61.258 1.00 17.14 554 GLY A O 1
ATOM 4313 N N . GLU A 1 555 ? 84.681 68.227 62.351 1.00 16.14 555 GLU A N 1
ATOM 4314 C CA . GLU A 1 555 ? 84.983 69.089 61.214 1.00 16.09 555 GLU A CA 1
ATOM 4315 C C . GLU A 1 555 ? 85.797 70.278 61.704 1.00 14.13 555 GLU A C 1
ATOM 4316 O O . GLU A 1 555 ? 85.315 71.064 62.525 1.00 16.01 555 GLU A O 1
ATOM 4322 N N . LEU A 1 556 ? 87.027 70.405 61.211 1.00 13.94 556 LEU A N 1
ATOM 4323 C CA . LEU A 1 556 ? 87.862 71.577 61.465 1.00 14.91 556 LEU A CA 1
ATOM 4324 C C . LEU A 1 556 ? 88.065 72.292 60.135 1.00 14.82 556 LEU A C 1
ATOM 4325 O O . LEU A 1 556 ? 88.684 71.746 59.218 1.00 14.68 556 LEU A O 1
ATOM 4330 N N . VAL A 1 557 ? 87.529 73.497 60.021 1.00 14.92 557 VAL A N 1
ATOM 4331 C CA . VAL A 1 557 ? 87.609 74.242 58.770 1.00 14.48 557 VAL A CA 1
ATOM 4332 C C . VAL A 1 557 ? 88.936 74.996 58.699 1.00 13.87 557 VAL A C 1
ATOM 4333 O O . VAL A 1 557 ? 89.483 75.453 59.716 1.00 16.04 557 VAL A O 1
ATOM 4337 N N . TRP A 1 558 ? 89.464 75.080 57.494 1.00 12.66 558 TRP A N 1
ATOM 4338 C CA . TRP A 1 558 ? 90.649 75.902 57.163 1.00 13.70 558 TRP A CA 1
ATOM 4339 C C . TRP A 1 558 ? 90.158 77.244 56.598 1.00 14.39 558 TRP A C 1
ATOM 4340 O O . TRP A 1 558 ? 89.447 77.230 55.624 1.00 15.74 558 TRP A O 1
ATOM 4351 N N . ASN A 1 559 ? 90.549 78.376 57.176 1.00 12.78 559 ASN A N 1
ATOM 4352 C CA . ASN A 1 559 ? 91.275 78.603 58.447 1.00 14.34 559 ASN A CA 1
ATOM 4353 C C . ASN A 1 559 ? 90.414 79.551 59.297 1.00 12.86 559 ASN A C 1
ATOM 4354 O O . ASN A 1 559 ? 89.551 80.226 58.771 1.00 11.72 559 ASN A O 1
ATOM 4359 N N . PHE A 1 560 ? 90.666 79.551 60.588 1.00 12.49 560 PHE A N 1
ATOM 4360 C CA . PHE A 1 560 ? 90.055 80.510 61.516 1.00 13.77 560 PHE A CA 1
ATOM 4361 C C . PHE A 1 560 ? 90.187 81.939 60.948 1.00 13.17 560 PHE A C 1
ATOM 4362 O O . PHE A 1 560 ? 89.200 82.594 60.926 1.00 14.58 560 PHE A O 1
ATOM 4370 N N . ALA A 1 561 ? 91.359 82.362 60.482 1.00 11.00 561 ALA A N 1
ATOM 4371 C CA . ALA A 1 561 ? 91.488 83.739 60.003 1.00 12.90 561 ALA A CA 1
ATOM 4372 C C . ALA A 1 561 ? 92.497 83.817 58.861 1.00 11.18 561 ALA A C 1
ATOM 4373 O O . ALA A 1 561 ? 93.451 83.039 58.805 1.00 14.15 561 ALA A O 1
ATOM 4375 N N . ASP A 1 562 ? 92.274 84.768 57.947 1.00 13.95 562 ASP A N 1
ATOM 4376 C CA . ASP A 1 562 ? 93.259 85.054 56.902 1.00 15.93 562 ASP A CA 1
ATOM 4377 C C . ASP A 1 562 ? 94.635 85.258 57.536 1.00 14.43 562 ASP A C 1
ATOM 4378 O O . ASP A 1 562 ? 94.755 85.872 58.601 1.00 13.05 562 ASP A O 1
ATOM 4383 N N . PHE A 1 563 ? 95.672 84.724 56.886 1.00 10.15 563 PHE A N 1
ATOM 4384 C CA . PHE A 1 563 ? 97.023 84.744 57.435 1.00 17.30 563 PHE A CA 1
ATOM 4385 C C . PHE A 1 563 ? 98.024 84.914 56.300 1.00 15.01 563 PHE A C 1
ATOM 4386 O O . PHE A 1 563 ? 97.706 84.685 55.132 1.00 12.28 563 PHE A O 1
ATOM 4394 N N . GLN A 1 564 ? 99.250 85.296 56.667 1.00 14.70 564 GLN A N 1
ATOM 4395 C CA . GLN A 1 564 ? 100.271 85.651 55.682 1.00 12.89 564 GLN A CA 1
ATOM 4396 C C . GLN A 1 564 ? 100.971 84.423 55.110 1.00 12.86 564 GLN A C 1
ATOM 4397 O O . GLN A 1 564 ? 101.211 83.435 55.810 1.00 15.22 564 GLN A O 1
ATOM 4403 N N . THR A 1 565 ? 101.287 84.499 53.818 1.00 13.39 565 THR A N 1
ATOM 4404 C CA . THR A 1 565 ? 102.026 83.500 53.067 1.00 14.42 565 THR A CA 1
ATOM 4405 C C . THR A 1 565 ? 103.108 84.205 52.260 1.00 15.37 565 THR A C 1
ATOM 4406 O O . THR A 1 565 ? 103.117 85.430 52.140 1.00 18.00 565 THR A O 1
ATOM 4410 N N . THR A 1 566 ? 104.000 83.424 51.655 1.00 16.08 566 THR A N 1
ATOM 4411 C CA . THR A 1 566 ? 104.874 83.987 50.637 1.00 17.45 566 THR A CA 1
ATOM 4412 C C . THR A 1 566 ? 104.041 84.580 49.497 1.00 18.77 566 THR A C 1
ATOM 4413 O O . THR A 1 566 ? 102.865 84.255 49.316 1.00 17.94 566 THR A O 1
ATOM 4417 N N . GLU A 1 567 ? 104.660 85.481 48.739 1.00 16.01 567 GLU A N 1
ATOM 4418 C CA . GLU A 1 567 ? 103.992 86.099 47.604 1.00 17.89 567 GLU A CA 1
ATOM 4419 C C . GLU A 1 567 ? 103.826 85.080 46.484 1.00 16.28 567 GLU A C 1
ATOM 4420 O O . GLU A 1 567 ? 104.658 84.190 46.296 1.00 17.40 567 GLU A O 1
ATOM 4426 N N . GLY A 1 568 ? 102.745 85.213 45.735 1.00 17.89 568 GLY A N 1
ATOM 4427 C CA . GLY A 1 568 ? 102.571 84.393 44.545 1.00 14.54 568 GLY A CA 1
ATOM 4428 C C . GLY A 1 568 ? 101.267 84.757 43.883 1.00 13.54 568 GLY A C 1
ATOM 4429 O O . GLY A 1 568 ? 100.434 85.466 44.453 1.00 15.05 568 GLY A O 1
ATOM 4430 N N . ILE A 1 569 ? 101.092 84.248 42.661 1.00 14.57 569 ILE A N 1
ATOM 4431 C CA . ILE A 1 569 ? 99.873 84.551 41.918 1.00 14.18 569 ILE A CA 1
ATOM 4432 C C . ILE A 1 569 ? 98.654 83.915 42.559 1.00 18.52 569 ILE A C 1
ATOM 4433 O O . ILE A 1 569 ? 97.532 84.297 42.232 1.00 14.83 569 ILE A O 1
ATOM 4438 N N . LEU A 1 570 ? 98.840 82.936 43.447 1.00 17.06 570 LEU A N 1
ATOM 4439 C CA . LEU A 1 570 ? 97.718 82.239 44.047 1.00 19.25 570 LEU A CA 1
ATOM 4440 C C . LEU A 1 570 ? 97.286 82.831 45.379 1.00 20.02 570 LEU A C 1
ATOM 4441 O O . LEU A 1 570 ? 96.275 82.387 45.931 1.00 20.27 570 LEU A O 1
ATOM 4446 N N . ARG A 1 571 ? 98.003 83.829 45.894 1.00 14.54 571 ARG A N 1
ATOM 4447 C CA . ARG A 1 571 ? 97.805 84.313 47.259 1.00 17.15 571 ARG A CA 1
ATOM 4448 C C . ARG A 1 571 ? 97.576 85.820 47.207 1.00 18.59 571 ARG A C 1
ATOM 4449 O O . ARG A 1 571 ? 98.516 86.586 46.962 1.00 16.58 571 ARG A O 1
ATOM 4457 N N . VAL A 1 572 ? 96.324 86.238 47.424 1.00 16.75 572 VAL A N 1
ATOM 4458 C CA . VAL A 1 572 ? 95.939 87.648 47.391 1.00 18.38 572 VAL A CA 1
ATOM 4459 C C . VAL A 1 572 ? 96.262 88.293 48.735 1.00 17.81 572 VAL A C 1
ATOM 4460 O O . VAL A 1 572 ? 95.383 88.425 49.592 1.00 15.23 572 VAL A O 1
ATOM 4464 N N . ASN A 1 573 ? 97.501 88.757 48.897 1.00 16.85 573 ASN A N 1
ATOM 4465 C CA . ASN A 1 573 ? 98.048 89.172 50.192 1.00 18.94 573 ASN A CA 1
ATOM 4466 C C . ASN A 1 573 ? 97.793 88.091 51.245 1.00 16.86 573 ASN A C 1
ATOM 4467 O O . ASN A 1 573 ? 97.007 88.239 52.185 1.00 16.46 573 ASN A O 1
ATOM 4472 N N . GLY A 1 574 ? 98.482 86.981 51.043 1.00 18.69 574 GLY A N 1
ATOM 4473 C CA . GLY A 1 574 ? 98.368 85.867 51.940 1.00 16.20 574 GLY A CA 1
ATOM 4474 C C . GLY A 1 574 ? 97.205 84.967 51.579 1.00 15.15 574 GLY A C 1
ATOM 4475 O O . GLY A 1 574 ? 96.610 85.052 50.509 1.00 16.21 574 GLY A O 1
ATOM 4476 N N . ASN A 1 575 ? 96.891 84.082 52.518 1.00 13.21 575 ASN A N 1
ATOM 4477 C CA . ASN A 1 575 ? 95.859 83.072 52.347 1.00 13.53 575 ASN A CA 1
ATOM 4478 C C . ASN A 1 575 ? 94.524 83.647 52.807 1.00 14.98 575 ASN A C 1
ATOM 4479 O O . ASN A 1 575 ? 94.430 84.208 53.906 1.00 16.91 575 ASN A O 1
ATOM 4484 N N . LYS A 1 576 ? 93.503 83.542 51.956 1.00 15.51 576 LYS A N 1
ATOM 4485 C CA . LYS A 1 576 ? 92.229 84.209 52.198 1.00 14.39 576 LYS A CA 1
ATOM 4486 C C . LYS A 1 576 ? 91.109 83.231 52.541 1.00 13.95 576 LYS A C 1
ATOM 4487 O O . LYS A 1 576 ? 89.931 83.535 52.332 1.00 17.18 576 LYS A O 1
ATOM 4493 N N . LYS A 1 577 ? 91.454 82.053 53.057 1.00 11.97 577 LYS A N 1
ATOM 4494 C CA . LYS A 1 577 ? 90.463 81.060 53.442 1.00 12.63 577 LYS A CA 1
ATOM 4495 C C . LYS A 1 577 ? 89.895 81.295 54.838 1.00 14.82 577 LYS A C 1
ATOM 4496 O O . LYS A 1 577 ? 89.086 80.491 55.304 1.00 12.57 577 LYS A O 1
ATOM 4502 N N . GLY A 1 578 ? 90.293 82.365 55.520 1.00 12.96 578 GLY A N 1
ATOM 4503 C CA . GLY A 1 578 ? 89.748 82.618 56.843 1.00 13.37 578 GLY A CA 1
ATOM 4504 C C . GLY A 1 578 ? 88.227 82.684 56.827 1.00 14.68 578 GLY A C 1
ATOM 4505 O O . GLY A 1 578 ? 87.614 83.176 55.873 1.00 17.75 578 GLY A O 1
ATOM 4506 N N . ILE A 1 579 ? 87.615 82.145 57.891 1.00 13.05 579 ILE A N 1
ATOM 4507 C CA . ILE A 1 579 ? 86.220 82.459 58.215 1.00 12.84 579 ILE A CA 1
ATOM 4508 C C . ILE A 1 579 ? 86.115 83.885 58.760 1.00 13.95 579 ILE A C 1
ATOM 4509 O O . ILE A 1 579 ? 85.103 84.572 58.564 1.00 12.51 579 ILE A O 1
ATOM 4514 N N . PHE A 1 580 ? 87.155 84.348 59.441 1.00 12.82 580 PHE A N 1
ATOM 4515 C CA . PHE A 1 580 ? 87.296 85.719 59.894 1.00 11.22 580 PHE A CA 1
ATOM 4516 C C . PHE A 1 580 ? 88.430 86.385 59.130 1.00 12.69 580 PHE A C 1
ATOM 4517 O O . PHE A 1 580 ? 89.352 85.717 58.647 1.00 14.43 580 PHE A O 1
ATOM 4525 N N . THR A 1 581 ? 88.379 87.711 59.044 1.00 14.40 581 THR A N 1
ATOM 4526 C CA . THR A 1 581 ? 89.510 88.445 58.487 1.00 14.08 581 THR A CA 1
ATOM 4527 C C . THR A 1 581 ? 90.699 88.404 59.448 1.00 11.39 581 THR A C 1
ATOM 4528 O O . THR A 1 581 ? 90.590 88.002 60.610 1.00 12.54 581 THR A O 1
ATOM 4532 N N . ARG A 1 582 ? 91.859 88.834 58.950 1.00 13.17 582 ARG A N 1
ATOM 4533 C CA . ARG A 1 582 ? 93.042 88.876 59.804 1.00 13.11 582 ARG A CA 1
ATOM 4534 C C . ARG A 1 582 ? 92.861 89.850 60.962 1.00 16.74 582 ARG A C 1
ATOM 4535 O O . ARG A 1 582 ? 93.534 89.718 61.996 1.00 12.03 582 ARG A O 1
ATOM 4543 N N . GLN A 1 583 ? 91.964 90.819 60.807 1.00 12.59 583 GLN A N 1
ATOM 4544 C CA . GLN A 1 583 ? 91.608 91.761 61.846 1.00 12.98 583 GLN A CA 1
ATOM 4545 C C . GLN A 1 583 ? 90.493 91.230 62.741 1.00 14.16 583 GLN A C 1
ATOM 4546 O O . GLN A 1 583 ? 89.940 91.992 63.544 1.00 14.09 583 GLN A O 1
ATOM 4552 N N . ARG A 1 584 ? 90.156 89.943 62.611 1.00 12.86 584 ARG A N 1
ATOM 4553 C CA . ARG A 1 584 ? 89.235 89.258 63.526 1.00 12.05 584 ARG A CA 1
ATOM 4554 C C . ARG A 1 584 ? 87.812 89.823 63.431 1.00 15.34 584 ARG A C 1
ATOM 4555 O O . ARG A 1 584 ? 87.141 90.070 64.444 1.00 15.33 584 ARG A O 1
ATOM 4563 N N . GLN A 1 585 ? 87.351 90.019 62.197 1.00 13.31 585 GLN A N 1
ATOM 4564 C CA . GLN A 1 585 ? 85.971 90.349 61.908 1.00 12.62 585 GLN A CA 1
ATOM 4565 C C . GLN A 1 585 ? 85.378 89.283 60.984 1.00 13.22 585 GLN A C 1
ATOM 4566 O O . GLN A 1 585 ? 86.088 88.706 60.153 1.00 14.57 585 GLN A O 1
ATOM 4572 N N . PRO A 1 586 ? 84.087 88.992 61.112 1.00 13.90 586 PRO A N 1
ATOM 4573 C CA . PRO A 1 586 ? 83.505 87.847 60.395 1.00 13.46 586 PRO A CA 1
ATOM 4574 C C . PRO A 1 586 ? 83.241 88.134 58.920 1.00 15.74 586 PRO A C 1
ATOM 4575 O O . PRO A 1 586 ? 82.821 89.231 58.548 1.00 15.21 586 PRO A O 1
ATOM 4579 N N . LYS A 1 587 ? 83.488 87.124 58.080 1.00 13.27 587 LYS A N 1
ATOM 4580 C CA . LYS A 1 587 ? 82.906 87.046 56.748 1.00 10.88 587 LYS A CA 1
ATOM 4581 C C . LYS A 1 587 ? 81.520 86.394 56.849 1.00 18.22 587 LYS A C 1
ATOM 4582 O O . LYS A 1 587 ? 81.136 85.873 57.900 1.00 9.91 587 LYS A O 1
ATOM 4588 N N . ASP A 1 588 ? 80.756 86.426 55.739 1.00 14.50 588 ASP A N 1
ATOM 4589 C CA . ASP A 1 588 ? 79.431 85.795 55.740 1.00 15.66 588 ASP A CA 1
ATOM 4590 C C . ASP A 1 588 ? 79.498 84.365 56.267 1.00 14.40 588 ASP A C 1
ATOM 4591 O O . ASP A 1 588 ? 78.611 83.929 57.006 1.00 13.86 588 ASP A O 1
ATOM 4596 N N . ALA A 1 589 ? 80.548 83.618 55.897 1.00 11.42 589 ALA A N 1
ATOM 4597 C CA . ALA A 1 589 ? 80.670 82.224 56.325 1.00 13.43 589 ALA A CA 1
ATOM 4598 C C . ALA A 1 589 ? 80.686 82.078 57.852 1.00 14.69 589 ALA A C 1
ATOM 4599 O O . ALA A 1 589 ? 80.300 81.028 58.376 1.00 15.12 589 ALA A O 1
ATOM 4601 N N . ALA A 1 590 ? 81.139 83.099 58.584 1.00 11.14 590 ALA A N 1
ATOM 4602 C CA . ALA A 1 590 ? 81.165 82.972 60.035 1.00 16.51 590 ALA A CA 1
ATOM 4603 C C . ALA A 1 590 ? 79.756 82.793 60.587 1.00 17.82 590 ALA A C 1
ATOM 4604 O O . ALA A 1 590 ? 79.552 82.032 61.539 1.00 16.87 590 ALA A O 1
ATOM 4606 N N . PHE A 1 591 ? 78.770 83.486 59.990 1.00 15.70 591 PHE A N 1
ATOM 4607 C CA . PHE A 1 591 ? 77.374 83.355 60.409 1.00 15.15 591 PHE A CA 1
ATOM 4608 C C . PHE A 1 591 ? 76.796 82.003 60.015 1.00 16.07 591 PHE A C 1
ATOM 4609 O O . PHE A 1 591 ? 75.967 81.439 60.746 1.00 14.27 591 PHE A O 1
ATOM 4617 N N . LEU A 1 592 ? 77.214 81.473 58.858 1.00 15.97 592 LEU A N 1
ATOM 4618 C CA . LEU A 1 592 ? 76.814 80.122 58.465 1.00 15.54 592 LEU A CA 1
ATOM 4619 C C . LEU A 1 592 ? 77.286 79.104 59.498 1.00 17.82 592 LEU A C 1
ATOM 4620 O O . LEU A 1 592 ? 76.503 78.277 59.976 1.00 15.77 592 LEU A O 1
ATOM 4625 N N . PHE A 1 593 ? 78.569 79.166 59.873 1.00 14.81 593 PHE A N 1
ATOM 4626 C CA . PHE A 1 593 ? 79.081 78.231 60.870 1.00 14.22 593 PHE A CA 1
ATOM 4627 C C . PHE A 1 593 ? 78.415 78.438 62.227 1.00 15.00 593 PHE A C 1
ATOM 4628 O O . PHE A 1 593 ? 78.111 77.468 62.929 1.00 15.88 593 PHE A O 1
ATOM 4636 N N . ARG A 1 594 ? 78.176 79.686 62.621 1.00 13.74 594 ARG A N 1
ATOM 4637 C CA . ARG A 1 594 ? 77.500 79.910 63.892 1.00 17.38 594 ARG A CA 1
ATOM 4638 C C . ARG A 1 594 ? 76.168 79.169 63.941 1.00 18.85 594 ARG A C 1
ATOM 4639 O O . ARG A 1 594 ? 75.877 78.450 64.905 1.00 19.16 594 ARG A O 1
ATOM 4647 N N . ALA A 1 595 ? 75.344 79.330 62.904 1.00 18.41 595 ALA A N 1
ATOM 4648 C CA . ALA A 1 595 ? 74.041 78.669 62.894 1.00 18.27 595 ALA A CA 1
ATOM 4649 C C . ALA A 1 595 ? 74.186 77.152 62.947 1.00 18.13 595 ALA A C 1
ATOM 4650 O O . ALA A 1 595 ? 73.413 76.470 63.629 1.00 19.16 595 ALA A O 1
ATOM 4652 N N . ARG A 1 596 ? 75.169 76.602 62.237 1.00 16.36 596 ARG A N 1
ATOM 4653 C CA . ARG A 1 596 ? 75.315 75.151 62.221 1.00 18.53 596 ARG A CA 1
ATOM 4654 C C . ARG A 1 596 ? 75.917 74.627 63.522 1.00 19.01 596 ARG A C 1
ATOM 4655 O O . ARG A 1 596 ? 75.359 73.722 64.145 1.00 19.70 596 ARG A O 1
ATOM 4663 N N . TRP A 1 597 ? 77.041 75.197 63.963 1.00 17.06 597 TRP A N 1
ATOM 4664 C CA . TRP A 1 597 ? 77.761 74.606 65.090 1.00 17.95 597 TRP A CA 1
ATOM 4665 C C . TRP A 1 597 ? 76.989 74.739 66.398 1.00 16.76 597 TRP A C 1
ATOM 4666 O O . TRP A 1 597 ? 77.039 73.833 67.238 1.00 15.04 597 TRP A O 1
ATOM 4677 N N . THR A 1 598 ? 76.284 75.862 66.605 1.00 16.59 598 THR A N 1
ATOM 4678 C CA . THR A 1 598 ? 75.519 76.026 67.839 1.00 18.03 598 THR A CA 1
ATOM 4679 C C . THR A 1 598 ? 74.203 75.252 67.831 1.00 25.38 598 THR A C 1
ATOM 4680 O O . THR A 1 598 ? 73.600 75.073 68.895 1.00 28.59 598 THR A O 1
ATOM 4684 N N . SER A 1 599 ? 73.731 74.799 66.674 1.00 21.48 599 SER A N 1
ATOM 4685 C CA . SER A 1 599 ? 72.527 73.979 66.664 1.00 25.12 599 SER A CA 1
ATOM 4686 C C . SER A 1 599 ? 72.824 72.485 66.726 1.00 25.71 599 SER A C 1
ATOM 4687 O O . SER A 1 599 ? 71.925 71.709 67.039 1.00 32.13 599 SER A O 1
ATOM 4690 N N . LEU A 1 600 ? 74.048 72.059 66.442 1.00 22.85 600 LEU A N 1
ATOM 4691 C CA . LEU A 1 600 ? 74.329 70.637 66.576 1.00 21.78 600 LEU A CA 1
ATOM 4692 C C . LEU A 1 600 ? 74.574 70.291 68.045 1.00 20.96 600 LEU A C 1
ATOM 4693 O O . LEU A 1 600 ? 75.229 71.050 68.761 1.00 21.52 600 LEU A O 1
ATOM 4698 N N . PRO A 1 601 ? 74.059 69.165 68.526 1.00 23.90 601 PRO A N 1
ATOM 4699 C CA . PRO A 1 601 ? 74.332 68.778 69.913 1.00 21.50 601 PRO A CA 1
ATOM 4700 C C . PRO A 1 601 ? 75.799 68.440 70.087 1.00 21.70 601 PRO A C 1
ATOM 4701 O O . PRO A 1 601 ? 76.502 68.098 69.132 1.00 16.87 601 PRO A O 1
ATOM 4705 N N . LEU A 1 602 ? 76.251 68.525 71.344 1.00 18.89 602 LEU A N 1
ATOM 4706 C CA . LEU A 1 602 ? 77.626 68.157 71.658 1.00 21.96 602 LEU A CA 1
ATOM 4707 C C . LEU A 1 602 ? 77.931 66.743 71.182 1.00 23.13 602 LEU A C 1
ATOM 4708 O O . LEU A 1 602 ? 78.989 66.492 70.589 1.00 19.56 602 LEU A O 1
ATOM 4713 N N . ASP A 1 603 ? 76.998 65.811 71.407 1.00 20.62 603 ASP A N 1
ATOM 4714 C CA . ASP A 1 603 ? 77.158 64.418 71.011 1.00 21.51 603 ASP A CA 1
ATOM 4715 C C . ASP A 1 603 ? 76.564 64.124 69.640 1.00 23.09 603 ASP A C 1
ATOM 4716 O O . ASP A 1 603 ? 76.200 62.969 69.359 1.00 22.57 603 ASP A O 1
ATOM 4721 N N . TYR A 1 604 ? 76.468 65.133 68.774 1.00 20.84 604 TYR A N 1
ATOM 4722 C CA . TYR A 1 604 ? 76.043 64.923 67.392 1.00 19.31 604 TYR A CA 1
ATOM 4723 C C . TYR A 1 604 ? 76.732 63.698 66.793 1.00 24.57 604 TYR A C 1
ATOM 4724 O O . TYR A 1 604 ? 77.952 63.526 66.924 1.00 20.45 604 TYR A O 1
ATOM 4733 N N . LYS A 1 605 ? 75.932 62.839 66.147 1.00 21.86 605 LYS A N 1
ATOM 4734 C CA . LYS A 1 605 ? 76.359 61.571 65.542 1.00 22.57 605 LYS A CA 1
ATOM 4735 C C . LYS A 1 605 ? 77.058 60.642 66.541 1.00 26.78 605 LYS A C 1
ATOM 4736 O O . LYS A 1 605 ? 77.803 59.739 66.140 1.00 27.43 605 LYS A O 1
ATOM 4742 N N . GLY A 1 606 ? 76.819 60.829 67.840 1.00 28.45 606 GLY A N 1
ATOM 4743 C CA . GLY A 1 606 ? 77.526 60.058 68.859 1.00 29.46 606 GLY A CA 1
ATOM 4744 C C . GLY A 1 606 ? 77.115 58.598 68.973 1.00 31.13 606 GLY A C 1
ATOM 4745 O O . GLY A 1 606 ? 77.788 57.845 69.681 1.00 32.50 606 GLY A O 1
ATOM 4746 N N . ASN A 1 607 ? 76.032 58.183 68.312 1.00 39.45 607 ASN A N 1
ATOM 4747 C CA . ASN A 1 607 ? 75.609 56.785 68.307 1.00 39.79 607 ASN A CA 1
ATOM 4748 C C . ASN A 1 607 ? 75.659 56.181 66.908 1.00 41.88 607 ASN A C 1
ATOM 4749 O O . ASN A 1 607 ? 75.050 55.134 66.665 1.00 51.01 607 ASN A O 1
ATOM 4754 N N . GLN A 1 608 ? 76.361 56.824 65.981 1.00 37.79 608 GLN A N 1
ATOM 4755 C CA . GLN A 1 608 ? 76.563 56.267 64.649 1.00 39.57 608 GLN A CA 1
ATOM 4756 C C . GLN A 1 608 ? 77.963 55.661 64.564 1.00 35.79 608 GLN A C 1
ATOM 4757 O O . GLN A 1 608 ? 78.241 54.856 63.679 1.00 44.06 608 GLN A O 1
ATOM 4763 N N . ASN B 1 3 ? 96.345 39.963 85.571 1.00 36.45 3 ASN B N 1
ATOM 4764 C CA . ASN B 1 3 ? 96.566 38.578 85.968 1.00 33.64 3 ASN B CA 1
ATOM 4765 C C . ASN B 1 3 ? 95.955 38.276 87.334 1.00 30.52 3 ASN B C 1
ATOM 4766 O O . ASN B 1 3 ? 96.456 37.415 88.064 1.00 28.57 3 ASN B O 1
ATOM 4771 N N . LYS B 1 4 ? 94.895 38.989 87.701 1.00 28.00 4 LYS B N 1
ATOM 4772 C CA . LYS B 1 4 ? 94.267 38.786 89.000 1.00 26.12 4 LYS B CA 1
ATOM 4773 C C . LYS B 1 4 ? 93.691 37.382 89.115 1.00 23.47 4 LYS B C 1
ATOM 4774 O O . LYS B 1 4 ? 93.039 36.881 88.196 1.00 25.86 4 LYS B O 1
ATOM 4780 N N . SER B 1 5 ? 93.927 36.749 90.261 1.00 22.93 5 SER B N 1
ATOM 4781 C CA . SER B 1 5 ? 93.409 35.413 90.526 1.00 21.21 5 SER B CA 1
ATOM 4782 C C . SER B 1 5 ? 93.233 35.236 92.027 1.00 22.95 5 SER B C 1
ATOM 4783 O O . SER B 1 5 ? 94.152 35.526 92.793 1.00 24.09 5 SER B O 1
ATOM 4786 N N . LEU B 1 6 ? 92.069 34.745 92.441 1.00 21.56 6 LEU B N 1
ATOM 4787 C CA . LEU B 1 6 ? 91.802 34.477 93.845 1.00 22.17 6 LEU B CA 1
ATOM 4788 C C . LEU B 1 6 ? 91.837 32.987 94.162 1.00 20.16 6 LEU B C 1
ATOM 4789 O O . LEU B 1 6 ? 91.425 32.581 95.254 1.00 21.41 6 LEU B O 1
ATOM 4794 N N . LEU B 1 7 ? 92.323 32.169 93.231 1.00 16.97 7 LEU B N 1
ATOM 4795 C CA . LEU B 1 7 ? 92.433 30.732 93.448 1.00 18.67 7 LEU B CA 1
ATOM 4796 C C . LEU B 1 7 ? 93.354 30.424 94.627 1.00 16.90 7 LEU B C 1
ATOM 4797 O O . LEU B 1 7 ? 94.384 31.075 94.826 1.00 15.39 7 LEU B O 1
ATOM 4802 N N . TYR B 1 8 ? 92.981 29.416 95.399 1.00 15.46 8 TYR B N 1
ATOM 4803 C CA . TYR B 1 8 ? 93.816 28.978 96.504 1.00 17.61 8 TYR B CA 1
ATOM 4804 C C . TYR B 1 8 ? 95.169 28.507 95.963 1.00 20.89 8 TYR B C 1
ATOM 4805 O O . TYR B 1 8 ? 95.211 27.758 94.974 1.00 19.17 8 TYR B O 1
ATOM 4814 N N . PRO B 1 9 ? 96.284 28.913 96.567 1.00 20.38 9 PRO B N 1
ATOM 4815 C CA . PRO B 1 9 ? 97.594 28.498 96.036 1.00 19.69 9 PRO B CA 1
ATOM 4816 C C . PRO B 1 9 ? 97.747 26.982 96.088 1.00 22.19 9 PRO B C 1
ATOM 4817 O O . PRO B 1 9 ? 97.509 26.354 97.122 1.00 22.87 9 PRO B O 1
ATOM 4821 N N . VAL B 1 10 ? 98.126 26.385 94.953 1.00 18.34 10 VAL B N 1
ATOM 4822 C CA . VAL B 1 10 ? 98.337 24.946 94.888 1.00 20.40 10 VAL B CA 1
ATOM 4823 C C . VAL B 1 10 ? 99.732 24.644 94.342 1.00 23.80 10 VAL B C 1
ATOM 4824 O O . VAL B 1 10 ? 100.378 25.472 93.692 1.00 21.82 10 VAL B O 1
ATOM 4828 N N . VAL B 1 11 ? 100.183 23.424 94.623 1.00 23.52 11 VAL B N 1
ATOM 4829 C CA . VAL B 1 11 ? 101.389 22.853 94.038 1.00 20.66 11 VAL B CA 1
ATOM 4830 C C . VAL B 1 11 ? 100.961 21.836 92.995 1.00 20.14 11 VAL B C 1
ATOM 4831 O O . VAL B 1 11 ? 100.109 20.982 93.269 1.00 24.84 11 VAL B O 1
ATOM 4835 N N . SER B 1 12 ? 101.537 21.930 91.799 1.00 21.78 12 SER B N 1
ATOM 4836 C CA . SER B 1 12 ? 101.192 21.061 90.678 1.00 21.15 12 SER B CA 1
ATOM 4837 C C . SER B 1 12 ? 102.443 20.878 89.823 1.00 23.44 12 SER B C 1
ATOM 4838 O O . SER B 1 12 ? 103.524 21.374 90.160 1.00 20.98 12 SER B O 1
ATOM 4841 N N . THR B 1 13 ? 102.297 20.178 88.694 1.00 24.10 13 THR B N 1
ATOM 4842 C CA . THR B 1 13 ? 103.453 20.024 87.815 1.00 24.64 13 THR B CA 1
ATOM 4843 C C . THR B 1 13 ? 103.992 21.364 87.347 1.00 21.77 13 THR B C 1
ATOM 4844 O O . THR B 1 13 ? 105.182 21.462 87.042 1.00 28.89 13 THR B O 1
ATOM 4848 N N . SER B 1 14 ? 103.161 22.407 87.320 1.00 22.29 14 SER B N 1
ATOM 4849 C CA . SER B 1 14 ? 103.587 23.716 86.842 1.00 21.92 14 SER B CA 1
ATOM 4850 C C . SER B 1 14 ? 103.749 24.779 87.930 1.00 23.46 14 SER B C 1
ATOM 4851 O O . SER B 1 14 ? 104.231 25.883 87.626 1.00 20.70 14 SER B O 1
ATOM 4854 N N . ARG B 1 15 ? 103.359 24.499 89.176 1.00 22.54 15 ARG B N 1
ATOM 4855 C CA . ARG B 1 15 ? 103.254 25.533 90.203 1.00 18.25 15 ARG B CA 1
ATOM 4856 C C . ARG B 1 15 ? 103.997 25.145 91.474 1.00 19.71 15 ARG B C 1
ATOM 4857 O O . ARG B 1 15 ? 104.006 23.976 91.874 1.00 17.59 15 ARG B O 1
ATOM 4865 N N . ARG B 1 16 ? 104.599 26.139 92.117 1.00 19.75 16 ARG B N 1
ATOM 4866 C CA . ARG B 1 16 ? 105.278 25.954 93.385 1.00 19.10 16 ARG B CA 1
ATOM 4867 C C . ARG B 1 16 ? 104.699 26.908 94.427 1.00 21.66 16 ARG B C 1
ATOM 4868 O O . ARG B 1 16 ? 104.224 28.001 94.095 1.00 19.33 16 ARG B O 1
ATOM 4876 N N . VAL B 1 17 ? 104.749 26.476 95.693 1.00 19.44 17 VAL B N 1
ATOM 4877 C CA . VAL B 1 17 ? 104.275 27.238 96.850 1.00 20.93 17 VAL B CA 1
ATOM 4878 C C . VAL B 1 17 ? 105.238 27.020 98.008 1.00 21.96 17 VAL B C 1
ATOM 4879 O O . VAL B 1 17 ? 105.466 25.878 98.422 1.00 24.76 17 VAL B O 1
ATOM 4883 N N . VAL B 1 18 ? 105.769 28.109 98.558 1.00 19.17 18 VAL B N 1
ATOM 4884 C CA . VAL B 1 18 ? 106.538 28.073 99.793 1.00 18.04 18 VAL B CA 1
ATOM 4885 C C . VAL B 1 18 ? 105.914 29.057 100.776 1.00 21.80 18 VAL B C 1
ATOM 4886 O O . VAL B 1 18 ? 105.689 30.229 100.440 1.00 17.40 18 VAL B O 1
ATOM 4890 N N . SER B 1 19 ? 105.620 28.573 101.982 1.00 18.58 19 SER B N 1
ATOM 4891 C CA . SER B 1 19 ? 105.019 29.418 103.002 1.00 17.27 19 SER B CA 1
ATOM 4892 C C . SER B 1 19 ? 106.055 30.375 103.585 1.00 16.87 19 SER B C 1
ATOM 4893 O O . SER B 1 19 ? 107.201 30.000 103.832 1.00 15.66 19 SER B O 1
ATOM 4896 N N . LEU B 1 20 ? 105.652 31.621 103.807 1.00 16.70 20 LEU B N 1
ATOM 4897 C CA . LEU B 1 20 ? 106.502 32.577 104.501 1.00 15.94 20 LEU B CA 1
ATOM 4898 C C . LEU B 1 20 ? 106.115 32.770 105.971 1.00 15.68 20 LEU B C 1
ATOM 4899 O O . LEU B 1 20 ? 106.643 33.677 106.616 1.00 19.25 20 LEU B O 1
ATOM 4904 N N . ASP B 1 21 ? 105.221 31.945 106.515 1.00 16.52 21 ASP B N 1
ATOM 4905 C CA . ASP B 1 21 ? 104.809 32.084 107.910 1.00 18.04 21 ASP B CA 1
ATOM 4906 C C . ASP B 1 21 ? 105.967 31.806 108.861 1.00 19.08 21 ASP B C 1
ATOM 4907 O O . ASP B 1 21 ? 106.930 31.110 108.532 1.00 19.37 21 ASP B O 1
ATOM 4912 N N . GLY B 1 22 ? 105.856 32.356 110.063 1.00 16.05 22 GLY B N 1
ATOM 4913 C CA . GLY B 1 22 ? 106.906 32.210 111.050 1.00 17.52 22 GLY B CA 1
ATOM 4914 C C . GLY B 1 22 ? 107.075 33.470 111.869 1.00 14.94 22 GLY B C 1
ATOM 4915 O O . GLY B 1 22 ? 106.122 34.242 112.034 1.00 20.29 22 GLY B O 1
ATOM 4916 N N . MET B 1 23 ? 108.266 33.696 112.402 1.00 17.37 23 MET B N 1
ATOM 4917 C CA . MET B 1 23 ? 108.536 34.896 113.189 1.00 19.28 23 MET B CA 1
ATOM 4918 C C . MET B 1 23 ? 109.061 35.977 112.255 1.00 17.97 23 MET B C 1
ATOM 4919 O O . MET B 1 23 ? 110.125 35.810 111.658 1.00 20.82 23 MET B O 1
ATOM 4924 N N . TRP B 1 24 ? 108.324 37.079 112.135 1.00 18.51 24 TRP B N 1
ATOM 4925 C CA . TRP B 1 24 ? 108.757 38.220 111.351 1.00 14.69 24 TRP B CA 1
ATOM 4926 C C . TRP B 1 24 ? 109.283 39.329 112.256 1.00 15.90 24 TRP B C 1
ATOM 4927 O O . TRP B 1 24 ? 109.225 39.255 113.487 1.00 15.69 24 TRP B O 1
ATOM 4938 N N . ARG B 1 25 ? 109.763 40.398 111.628 1.00 13.15 25 ARG B N 1
ATOM 4939 C CA . ARG B 1 25 ? 110.112 41.627 112.325 1.00 15.06 25 ARG B CA 1
ATOM 4940 C C . ARG B 1 25 ? 108.947 42.605 112.227 1.00 18.49 25 ARG B C 1
ATOM 4941 O O . ARG B 1 25 ? 108.208 42.626 111.231 1.00 16.72 25 ARG B O 1
ATOM 4949 N N . PHE B 1 26 ? 108.792 43.416 113.274 1.00 13.83 26 PHE B N 1
ATOM 4950 C CA . PHE B 1 26 ? 107.604 44.235 113.435 1.00 13.95 26 PHE B CA 1
ATOM 4951 C C . PHE B 1 26 ? 107.987 45.557 114.081 1.00 15.16 26 PHE B C 1
ATOM 4952 O O . PHE B 1 26 ? 108.870 45.612 114.945 1.00 17.16 26 PHE B O 1
ATOM 4960 N N . SER B 1 27 ? 107.306 46.626 113.671 1.00 14.13 27 SER B N 1
ATOM 4961 C CA . SER B 1 27 ? 107.494 47.912 114.330 1.00 12.91 27 SER B CA 1
ATOM 4962 C C . SER B 1 27 ? 106.240 48.757 114.188 1.00 17.45 27 SER B C 1
ATOM 4963 O O . SER B 1 27 ? 105.670 48.843 113.097 1.00 15.73 27 SER B O 1
ATOM 4966 N N . PHE B 1 28 ? 105.817 49.382 115.288 1.00 18.70 28 PHE B N 1
ATOM 4967 C CA . PHE B 1 28 ? 104.874 50.476 115.162 1.00 16.36 28 PHE B CA 1
ATOM 4968 C C . PHE B 1 28 ? 105.555 51.649 114.459 1.00 17.61 28 PHE B C 1
ATOM 4969 O O . PHE B 1 28 ? 106.787 51.767 114.432 1.00 19.83 28 PHE B O 1
ATOM 4977 N N . ASP B 1 29 ? 104.737 52.512 113.864 1.00 18.15 29 ASP B N 1
ATOM 4978 C CA . ASP B 1 29 ? 105.215 53.680 113.122 1.00 21.64 29 ASP B CA 1
ATOM 4979 C C . ASP B 1 29 ? 104.335 54.871 113.507 1.00 20.92 29 ASP B C 1
ATOM 4980 O O . ASP B 1 29 ? 103.587 55.420 112.700 1.00 20.16 29 ASP B O 1
ATOM 4985 N N . ALA B 1 30 ? 104.424 55.272 114.779 1.00 21.62 30 ALA B N 1
ATOM 4986 C CA . ALA B 1 30 ? 103.444 56.214 115.317 1.00 25.93 30 ALA B CA 1
ATOM 4987 C C . ALA B 1 30 ? 103.463 57.542 114.566 1.00 25.70 30 ALA B C 1
ATOM 4988 O O . ALA B 1 30 ? 102.432 58.213 114.475 1.00 26.31 30 ALA B O 1
ATOM 4990 N N . LYS B 1 31 ? 104.602 57.917 113.984 1.00 29.50 31 LYS B N 1
ATOM 4991 C CA . LYS B 1 31 ? 104.725 59.190 113.285 1.00 26.39 31 LYS B CA 1
ATOM 4992 C C . LYS B 1 31 ? 104.525 59.075 111.778 1.00 28.19 31 LYS B C 1
ATOM 4993 O O . LYS B 1 31 ? 104.670 60.073 111.071 1.00 32.62 31 LYS B O 1
ATOM 4999 N N . SER B 1 32 ? 104.164 57.900 111.271 1.00 26.75 32 SER B N 1
ATOM 5000 C CA . SER B 1 32 ? 103.989 57.685 109.831 1.00 28.26 32 SER B CA 1
ATOM 5001 C C . SER B 1 32 ? 105.200 58.181 109.033 1.00 28.36 32 SER B C 1
ATOM 5002 O O . SER B 1 32 ? 105.070 58.849 108.002 1.00 30.50 32 SER B O 1
ATOM 5005 N N . GLU B 1 33 ? 106.392 57.817 109.505 1.00 22.31 33 GLU B N 1
ATOM 5006 C CA . GLU B 1 33 ? 107.638 58.287 108.924 1.00 28.40 33 GLU B CA 1
ATOM 5007 C C . GLU B 1 33 ? 108.382 57.210 108.145 1.00 30.73 33 GLU B C 1
ATOM 5008 O O . GLU B 1 33 ? 109.401 57.516 107.523 1.00 27.85 33 GLU B O 1
ATOM 5014 N N . GLY B 1 34 ? 107.888 55.970 108.138 1.00 28.94 34 GLY B N 1
ATOM 5015 C CA . GLY B 1 34 ? 108.708 54.853 107.689 1.00 22.32 34 GLY B CA 1
ATOM 5016 C C . GLY B 1 34 ? 109.055 54.891 106.212 1.00 24.93 34 GLY B C 1
ATOM 5017 O O . GLY B 1 34 ? 110.175 54.548 105.820 1.00 23.45 34 GLY B O 1
ATOM 5018 N N . VAL B 1 35 ? 108.101 55.284 105.369 1.00 23.23 35 VAL B N 1
ATOM 5019 C CA . VAL B 1 35 ? 108.356 55.292 103.931 1.00 28.94 35 VAL B CA 1
ATOM 5020 C C . VAL B 1 35 ? 109.507 56.235 103.606 1.00 31.13 35 VAL B C 1
ATOM 5021 O O . VAL B 1 35 ? 110.520 55.831 103.019 1.00 32.33 35 VAL B O 1
ATOM 5025 N N . GLU B 1 36 ? 109.379 57.503 104.009 1.00 30.84 36 GLU B N 1
ATOM 5026 C CA . GLU B 1 36 ? 110.415 58.472 103.676 1.00 29.72 36 GLU B CA 1
ATOM 5027 C C . GLU B 1 36 ? 111.715 58.185 104.407 1.00 32.13 36 GLU B C 1
ATOM 5028 O O . GLU B 1 36 ? 112.771 58.653 103.973 1.00 31.79 36 GLU B O 1
ATOM 5034 N N . ALA B 1 37 ? 111.669 57.400 105.479 1.00 25.45 37 ALA B N 1
ATOM 5035 C CA . ALA B 1 37 ? 112.862 57.043 106.229 1.00 25.29 37 ALA B CA 1
ATOM 5036 C C . ALA B 1 37 ? 113.496 55.745 105.749 1.00 20.49 37 ALA B C 1
ATOM 5037 O O . ALA B 1 37 ? 114.402 55.236 106.414 1.00 24.74 37 ALA B O 1
ATOM 5039 N N . ASN B 1 38 ? 113.018 55.174 104.647 1.00 19.78 38 ASN B N 1
ATOM 5040 C CA . ASN B 1 38 ? 113.606 53.970 104.060 1.00 28.02 38 ASN B CA 1
ATOM 5041 C C . ASN B 1 38 ? 113.388 52.714 104.915 1.00 24.41 38 ASN B C 1
ATOM 5042 O O . ASN B 1 38 ? 114.162 51.754 104.817 1.00 20.32 38 ASN B O 1
ATOM 5047 N N . TRP B 1 39 ? 112.344 52.686 105.756 1.00 22.32 39 TRP B N 1
ATOM 5048 C CA . TRP B 1 39 ? 112.082 51.489 106.559 1.00 24.05 39 TRP B CA 1
ATOM 5049 C C . TRP B 1 39 ? 111.827 50.262 105.687 1.00 21.09 39 TRP B C 1
ATOM 5050 O O . TRP B 1 39 ? 112.064 49.133 106.131 1.00 23.51 39 TRP B O 1
ATOM 5061 N N . ALA B 1 40 ? 111.345 50.452 104.455 1.00 18.06 40 ALA B N 1
ATOM 5062 C CA . ALA B 1 40 ? 111.071 49.308 103.592 1.00 23.43 40 ALA B CA 1
ATOM 5063 C C . ALA B 1 40 ? 112.329 48.504 103.271 1.00 22.57 40 ALA B C 1
ATOM 5064 O O . ALA B 1 40 ? 112.220 47.332 102.896 1.00 22.79 40 ALA B O 1
ATOM 5066 N N . ASN B 1 41 ? 113.513 49.096 103.403 1.00 22.40 41 ASN B N 1
ATOM 5067 C CA . ASN B 1 41 ? 114.766 48.362 103.265 1.00 25.65 41 ASN B CA 1
ATOM 5068 C C . ASN B 1 41 ? 115.304 47.839 104.598 1.00 24.23 41 ASN B C 1
ATOM 5069 O O . ASN B 1 41 ? 116.438 47.356 104.648 1.00 23.33 41 ASN B O 1
ATOM 5074 N N . GLY B 1 42 ? 114.532 47.939 105.672 1.00 25.21 42 GLY B N 1
ATOM 5075 C CA . GLY B 1 42 ? 114.938 47.365 106.942 1.00 22.74 42 GLY B CA 1
ATOM 5076 C C . GLY B 1 42 ? 114.519 48.230 108.109 1.00 22.09 42 GLY B C 1
ATOM 5077 O O . GLY B 1 42 ? 114.723 49.444 108.084 1.00 24.81 42 GLY B O 1
ATOM 5078 N N . LEU B 1 43 ? 113.942 47.631 109.127 1.00 23.21 43 LEU B N 1
ATOM 5079 C CA . LEU B 1 43 ? 113.426 48.412 110.241 1.00 20.38 43 LEU B CA 1
ATOM 5080 C C . LEU B 1 43 ? 114.572 48.870 111.133 1.00 25.25 43 LEU B C 1
ATOM 5081 O O . LEU B 1 43 ? 115.371 48.039 111.575 1.00 24.07 43 LEU B O 1
ATOM 5086 N N . PRO B 1 44 ? 114.692 50.172 111.412 1.00 27.79 44 PRO B N 1
ATOM 5087 C CA . PRO B 1 44 ? 115.730 50.610 112.363 1.00 23.70 44 PRO B CA 1
ATOM 5088 C C . PRO B 1 44 ? 115.602 49.917 113.703 1.00 30.67 44 PRO B C 1
ATOM 5089 O O . PRO B 1 44 ? 116.601 49.455 114.263 1.00 34.10 44 PRO B O 1
ATOM 5093 N N . GLU B 1 45 ? 114.391 49.852 114.243 1.00 31.01 45 GLU B N 1
ATOM 5094 C CA . GLU B 1 45 ? 114.111 49.146 115.483 1.00 29.50 45 GLU B CA 1
ATOM 5095 C C . GLU B 1 45 ? 112.933 48.216 115.242 1.00 26.78 45 GLU B C 1
ATOM 5096 O O . GLU B 1 45 ? 112.030 48.531 114.459 1.00 22.54 45 GLU B O 1
ATOM 5102 N N . SER B 1 46 ? 112.949 47.063 115.903 1.00 23.32 46 SER B N 1
ATOM 5103 C CA . SER B 1 46 ? 111.894 46.093 115.658 1.00 23.21 46 SER B CA 1
ATOM 5104 C C . SER B 1 46 ? 111.856 45.072 116.782 1.00 19.61 46 SER B C 1
ATOM 5105 O O . SER B 1 46 ? 112.820 44.906 117.528 1.00 21.40 46 SER B O 1
ATOM 5108 N N . ILE B 1 47 ? 110.715 44.390 116.873 1.00 17.26 47 ILE B N 1
ATOM 5109 C CA . ILE B 1 47 ? 110.524 43.219 117.712 1.00 17.75 47 ILE B CA 1
ATOM 5110 C C . ILE B 1 47 ? 110.109 42.064 116.802 1.00 15.46 47 ILE B C 1
ATOM 5111 O O . ILE B 1 47 ? 109.773 42.254 115.632 1.00 16.67 47 ILE B O 1
ATOM 5116 N N . SER B 1 48 ? 110.150 40.858 117.347 1.00 14.87 48 SER B N 1
ATOM 5117 C CA . SER B 1 48 ? 109.643 39.695 116.634 1.00 16.00 48 SER B CA 1
ATOM 5118 C C . SER B 1 48 ? 108.123 39.631 116.744 1.00 15.34 48 SER B C 1
ATOM 5119 O O . SER B 1 48 ? 107.528 40.068 117.737 1.00 15.75 48 SER B O 1
ATOM 5122 N N . MET B 1 49 ? 107.497 39.060 115.724 1.00 16.92 49 MET B N 1
ATOM 5123 C CA . MET B 1 49 ? 106.042 38.980 115.673 1.00 18.06 49 MET B CA 1
ATOM 5124 C C . MET B 1 49 ? 105.615 37.760 114.865 1.00 16.71 49 MET B C 1
ATOM 5125 O O . MET B 1 49 ? 106.017 37.620 113.710 1.00 18.53 49 MET B O 1
ATOM 5130 N N . PRO B 1 50 ? 104.801 36.868 115.431 1.00 18.21 50 PRO B N 1
ATOM 5131 C CA . PRO B 1 50 ? 104.310 35.715 114.659 1.00 16.98 50 PRO B CA 1
ATOM 5132 C C . PRO B 1 50 ? 103.351 36.123 113.547 1.00 17.86 50 PRO B C 1
ATOM 5133 O O . PRO B 1 50 ? 102.524 37.025 113.703 1.00 15.25 50 PRO B O 1
ATOM 5137 N N . VAL B 1 51 ? 103.470 35.427 112.421 1.00 17.01 51 VAL B N 1
ATOM 5138 C CA . VAL B 1 51 ? 102.552 35.510 111.287 1.00 16.11 51 VAL B CA 1
ATOM 5139 C C . VAL B 1 51 ? 102.160 34.074 110.956 1.00 17.80 51 VAL B C 1
ATOM 5140 O O . VAL B 1 51 ? 103.049 33.234 110.734 1.00 16.88 51 VAL B O 1
ATOM 5144 N N . PRO B 1 52 ? 100.858 33.735 110.901 1.00 14.14 52 PRO B N 1
ATOM 5145 C CA . PRO B 1 52 ? 99.717 34.644 111.006 1.00 14.71 52 PRO B CA 1
ATOM 5146 C C . PRO B 1 52 ? 99.227 34.833 112.440 1.00 15.89 52 PRO B C 1
ATOM 5147 O O . PRO B 1 52 ? 99.273 33.868 113.195 1.00 13.87 52 PRO B O 1
ATOM 5151 N N . ALA B 1 53 ? 98.753 36.036 112.775 1.00 12.10 53 ALA B N 1
ATOM 5152 C CA . ALA B 1 53 ? 98.140 36.382 114.057 1.00 13.41 53 ALA B CA 1
ATOM 5153 C C . ALA B 1 53 ? 97.774 37.862 114.026 1.00 14.31 53 ALA B C 1
ATOM 5154 O O . ALA B 1 53 ? 98.278 38.626 113.196 1.00 11.40 53 ALA B O 1
ATOM 5156 N N . SER B 1 54 ? 96.881 38.261 114.926 1.00 13.99 54 SER B N 1
ATOM 5157 C CA . SER B 1 54 ? 96.787 39.685 115.212 1.00 12.37 54 SER B CA 1
ATOM 5158 C C . SER B 1 54 ? 97.944 40.057 116.125 1.00 13.51 54 SER B C 1
ATOM 5159 O O . SER B 1 54 ? 98.414 39.236 116.917 1.00 14.01 54 SER B O 1
ATOM 5162 N N . PHE B 1 55 ? 98.428 41.291 115.999 1.00 13.27 55 PHE B N 1
ATOM 5163 C CA . PHE B 1 55 ? 99.512 41.704 116.884 1.00 16.47 55 PHE B CA 1
ATOM 5164 C C . PHE B 1 55 ? 99.019 42.046 118.289 1.00 16.09 55 PHE B C 1
ATOM 5165 O O . PHE B 1 55 ? 99.814 42.022 119.234 1.00 13.22 55 PHE B O 1
ATOM 5173 N N . CYS B 1 56 ? 97.719 42.308 118.455 1.00 13.22 56 CYS B N 1
ATOM 5174 C CA . CYS B 1 56 ? 97.252 43.077 119.605 1.00 13.97 56 CYS B CA 1
ATOM 5175 C C . CYS B 1 56 ? 97.497 42.346 120.923 1.00 18.15 56 CYS B C 1
ATOM 5176 O O . CYS B 1 56 ? 98.000 42.941 121.885 1.00 16.50 56 CYS B O 1
ATOM 5179 N N . ASP B 1 57 ? 97.111 41.073 121.007 1.00 13.75 57 ASP B N 1
ATOM 5180 C CA . ASP B 1 57 ? 96.974 40.436 122.308 1.00 17.04 57 ASP B CA 1
ATOM 5181 C C . ASP B 1 57 ? 98.270 39.794 122.810 1.00 17.58 57 ASP B C 1
ATOM 5182 O O . ASP B 1 57 ? 98.256 39.132 123.855 1.00 17.81 57 ASP B O 1
ATOM 5187 N N . PHE B 1 58 ? 99.393 40.007 122.122 1.00 17.06 58 PHE B N 1
ATOM 5188 C CA . PHE B 1 58 ? 100.668 39.543 122.661 1.00 14.89 58 PHE B CA 1
ATOM 5189 C C . PHE B 1 58 ? 101.170 40.451 123.770 1.00 16.77 58 PHE B C 1
ATOM 5190 O O . PHE B 1 58 ? 101.789 39.976 124.729 1.00 17.99 58 PHE B O 1
ATOM 5198 N N . PHE B 1 59 ? 100.936 41.755 123.640 1.00 13.99 59 PHE B N 1
ATOM 5199 C CA . PHE B 1 59 ? 101.584 42.726 124.499 1.00 15.89 59 PHE B CA 1
ATOM 5200 C C . PHE B 1 59 ? 100.993 42.679 125.905 1.00 17.10 59 PHE B C 1
ATOM 5201 O O . PHE B 1 59 ? 99.896 42.156 126.139 1.00 14.42 59 PHE B O 1
ATOM 5209 N N . THR B 1 60 ? 101.742 43.236 126.850 1.00 14.02 60 THR B N 1
ATOM 5210 C CA . THR B 1 60 ? 101.243 43.410 128.200 1.00 17.23 60 THR B CA 1
ATOM 5211 C C . THR B 1 60 ? 100.809 44.839 128.490 1.00 21.46 60 THR B C 1
ATOM 5212 O O . THR B 1 60 ? 100.264 45.088 129.571 1.00 18.72 60 THR B O 1
ATOM 5216 N N . ASP B 1 61 ? 101.024 45.771 127.559 1.00 17.87 61 ASP B N 1
ATOM 5217 C CA . ASP B 1 61 ? 100.625 47.166 127.727 1.00 20.77 61 ASP B CA 1
ATOM 5218 C C . ASP B 1 61 ? 99.426 47.479 126.836 1.00 20.04 61 ASP B C 1
ATOM 5219 O O . ASP B 1 61 ? 99.346 46.997 125.704 1.00 16.56 61 ASP B O 1
ATOM 5224 N N . LYS B 1 62 ? 98.509 48.317 127.338 1.00 17.46 62 LYS B N 1
ATOM 5225 C CA . LYS B 1 62 ? 97.294 48.620 126.585 1.00 17.09 62 LYS B CA 1
ATOM 5226 C C . LYS B 1 62 ? 97.585 49.502 125.374 1.00 16.93 62 LYS B C 1
ATOM 5227 O O . LYS B 1 62 ? 96.945 49.356 124.323 1.00 16.90 62 LYS B O 1
ATOM 5233 N N . GLU B 1 63 ? 98.534 50.433 125.501 1.00 16.64 63 GLU B N 1
ATOM 5234 C CA . GLU B 1 63 ? 98.871 51.307 124.379 1.00 23.00 63 GLU B CA 1
ATOM 5235 C C . GLU B 1 63 ? 99.238 50.493 123.141 1.00 19.64 63 GLU B C 1
ATOM 5236 O O . GLU B 1 63 ? 98.816 50.820 122.027 1.00 18.75 63 GLU B O 1
ATOM 5242 N N . SER B 1 64 ? 99.994 49.408 123.319 1.00 15.48 64 SER B N 1
ATOM 5243 C CA . SER B 1 64 ? 100.317 48.556 122.176 1.00 16.00 64 SER B CA 1
ATOM 5244 C C . SER B 1 64 ? 99.100 47.760 121.715 1.00 17.85 64 SER B C 1
ATOM 5245 O O . SER B 1 64 ? 98.835 47.675 120.510 1.00 13.57 64 SER B O 1
ATOM 5248 N N . ARG B 1 65 ? 98.333 47.187 122.657 1.00 17.90 65 ARG B N 1
ATOM 5249 C CA . ARG B 1 65 ? 97.145 46.420 122.270 1.00 12.96 65 ARG B CA 1
ATOM 5250 C C . ARG B 1 65 ? 96.170 47.268 121.450 1.00 13.44 65 ARG B C 1
ATOM 5251 O O . ARG B 1 65 ? 95.540 46.769 120.503 1.00 16.95 65 ARG B O 1
ATOM 5259 N N . GLU B 1 66 ? 96.022 48.544 121.807 1.00 13.27 66 GLU B N 1
ATOM 5260 C CA . GLU B 1 66 ? 95.075 49.462 121.185 1.00 13.07 66 GLU B CA 1
ATOM 5261 C C . GLU B 1 66 ? 95.718 50.354 120.130 1.00 16.33 66 GLU B C 1
ATOM 5262 O O . GLU B 1 66 ? 95.104 51.342 119.708 1.00 18.45 66 GLU B O 1
ATOM 5268 N N . TYR B 1 67 ? 96.938 50.048 119.700 1.00 16.94 67 TYR B N 1
ATOM 5269 C CA . TYR B 1 67 ? 97.579 50.856 118.670 1.00 17.02 67 TYR B CA 1
ATOM 5270 C C . TYR B 1 67 ? 96.707 50.985 117.426 1.00 17.01 67 TYR B C 1
ATOM 5271 O O . TYR B 1 67 ? 96.169 50.002 116.907 1.00 16.00 67 TYR B O 1
ATOM 5280 N N . CYS B 1 68 ? 96.614 52.211 116.928 1.00 15.91 68 CYS B N 1
ATOM 5281 C CA . CYS B 1 68 ? 95.841 52.512 115.740 1.00 19.96 68 CYS B CA 1
ATOM 5282 C C . CYS B 1 68 ? 96.680 53.433 114.866 1.00 19.30 68 CYS B C 1
ATOM 5283 O O . CYS B 1 68 ? 97.070 54.515 115.319 1.00 18.13 68 CYS B O 1
ATOM 5286 N N . GLY B 1 69 ? 96.981 52.994 113.642 1.00 18.19 69 GLY B N 1
ATOM 5287 C CA . GLY B 1 69 ? 97.827 53.775 112.748 1.00 16.96 69 GLY B CA 1
ATOM 5288 C C . GLY B 1 69 ? 98.643 52.871 111.831 1.00 19.83 69 GLY B C 1
ATOM 5289 O O . GLY B 1 69 ? 98.196 51.785 111.468 1.00 16.37 69 GLY B O 1
ATOM 5290 N N . ASP B 1 70 ? 99.828 53.366 111.437 1.00 18.03 70 ASP B N 1
ATOM 5291 C CA . ASP B 1 70 ? 100.746 52.612 110.582 1.00 17.01 70 ASP B CA 1
ATOM 5292 C C . ASP B 1 70 ? 101.616 51.672 111.413 1.00 15.02 70 ASP B C 1
ATOM 5293 O O . ASP B 1 70 ? 102.128 52.055 112.473 1.00 16.03 70 ASP B O 1
ATOM 5298 N N . PHE B 1 71 ? 101.827 50.460 110.897 1.00 12.76 71 PHE B N 1
ATOM 5299 C CA . PHE B 1 71 ? 102.762 49.511 111.497 1.00 14.82 71 PHE B CA 1
ATOM 5300 C C . PHE B 1 71 ? 103.346 48.626 110.402 1.00 15.27 71 PHE B C 1
ATOM 5301 O O . PHE B 1 71 ? 102.724 48.409 109.363 1.00 17.56 71 PHE B O 1
ATOM 5309 N N . TRP B 1 72 ? 104.536 48.088 110.660 1.00 13.42 72 TRP B N 1
ATOM 5310 C CA . TRP B 1 72 ? 105.322 47.381 109.653 1.00 16.22 72 TRP B CA 1
ATOM 5311 C C . TRP B 1 72 ? 105.582 45.932 110.046 1.00 15.17 72 TRP B C 1
ATOM 5312 O O . TRP B 1 72 ? 105.899 45.638 111.204 1.00 16.29 72 TRP B O 1
ATOM 5323 N N . TYR B 1 73 ? 105.455 45.037 109.066 1.00 15.10 73 TYR B N 1
ATOM 5324 C CA . TYR B 1 73 ? 105.922 43.658 109.151 1.00 14.98 73 TYR B CA 1
ATOM 5325 C C . TYR B 1 73 ? 107.025 43.449 108.122 1.00 20.33 73 TYR B C 1
ATOM 5326 O O . TYR B 1 73 ? 106.902 43.901 106.973 1.00 18.13 73 TYR B O 1
ATOM 5335 N N . GLU B 1 74 ? 108.087 42.728 108.510 1.00 20.68 74 GLU B N 1
ATOM 5336 C CA . GLU B 1 74 ? 109.173 42.481 107.566 1.00 22.34 74 GLU B CA 1
ATOM 5337 C C . GLU B 1 74 ? 109.775 41.095 107.742 1.00 18.04 74 GLU B C 1
ATOM 5338 O O . GLU B 1 74 ? 109.873 40.571 108.861 1.00 15.15 74 GLU B O 1
ATOM 5344 N N . THR B 1 75 ? 110.180 40.516 106.613 1.00 16.38 75 THR B N 1
ATOM 5345 C CA . THR B 1 75 ? 110.872 39.239 106.586 1.00 20.64 75 THR B CA 1
ATOM 5346 C C . THR B 1 75 ? 111.728 39.176 105.321 1.00 22.16 75 THR B C 1
ATOM 5347 O O . THR B 1 75 ? 111.563 39.973 104.391 1.00 20.44 75 THR B O 1
ATOM 5351 N N . ASP B 1 76 ? 112.655 38.223 105.294 1.00 23.61 76 ASP B N 1
ATOM 5352 C CA . ASP B 1 76 ? 113.448 37.936 104.105 1.00 20.89 76 ASP B CA 1
ATOM 5353 C C . ASP B 1 76 ? 113.019 36.591 103.550 1.00 21.41 76 ASP B C 1
ATOM 5354 O O . ASP B 1 76 ? 112.783 35.650 104.310 1.00 23.80 76 ASP B O 1
ATOM 5359 N N . PHE B 1 77 ? 112.908 36.504 102.230 1.00 19.73 77 PHE B N 1
ATOM 5360 C CA . PHE B 1 77 ? 112.449 35.282 101.588 1.00 21.16 77 PHE B CA 1
ATOM 5361 C C . PHE B 1 77 ? 113.384 34.907 100.450 1.00 24.93 77 PHE B C 1
ATOM 5362 O O . PHE B 1 77 ? 113.902 35.775 99.733 1.00 21.35 77 PHE B O 1
ATOM 5370 N N . PHE B 1 78 ? 113.593 33.602 100.307 1.00 21.27 78 PHE B N 1
ATOM 5371 C CA . PHE B 1 78 ? 114.468 33.043 99.299 1.00 20.15 78 PHE B CA 1
ATOM 5372 C C . PHE B 1 78 ? 113.693 32.776 98.020 1.00 21.70 78 PHE B C 1
ATOM 5373 O O . PHE B 1 78 ? 112.585 32.244 98.058 1.00 23.14 78 PHE B O 1
ATOM 5381 N N . VAL B 1 79 ? 114.281 33.145 96.889 1.00 19.21 79 VAL B N 1
ATOM 5382 C CA . VAL B 1 79 ? 113.741 32.810 95.577 1.00 21.13 79 VAL B CA 1
ATOM 5383 C C . VAL B 1 79 ? 114.712 31.831 94.912 1.00 23.25 79 VAL B C 1
ATOM 5384 O O . VAL B 1 79 ? 115.841 32.214 94.575 1.00 19.13 79 VAL B O 1
ATOM 5388 N N . PRO B 1 80 ? 114.333 30.567 94.715 1.00 22.97 80 PRO B N 1
ATOM 5389 C CA . PRO B 1 80 ? 115.261 29.612 94.095 1.00 22.17 80 PRO B CA 1
ATOM 5390 C C . PRO B 1 80 ? 115.603 30.005 92.662 1.00 23.40 80 PRO B C 1
ATOM 5391 O O . PRO B 1 80 ? 114.739 30.410 91.881 1.00 23.20 80 PRO B O 1
ATOM 5395 N N . GLY B 1 81 ? 116.885 29.873 92.316 1.00 23.75 81 GLY B N 1
ATOM 5396 C CA . GLY B 1 81 ? 117.304 30.172 90.955 1.00 21.07 81 GLY B CA 1
ATOM 5397 C C . GLY B 1 81 ? 116.596 29.317 89.928 1.00 19.38 81 GLY B C 1
ATOM 5398 O O . GLY B 1 81 ? 116.344 29.766 88.805 1.00 24.91 81 GLY B O 1
ATOM 5399 N N . GLU B 1 82 ? 116.239 28.089 90.296 1.00 17.43 82 GLU B N 1
ATOM 5400 C CA . GLU B 1 82 ? 115.548 27.225 89.356 1.00 21.71 82 GLU B CA 1
ATOM 5401 C C . GLU B 1 82 ? 114.160 27.735 88.989 1.00 24.11 82 GLU B C 1
ATOM 5402 O O . GLU B 1 82 ? 113.518 27.135 88.125 1.00 25.32 82 GLU B O 1
ATOM 5408 N N . TRP B 1 83 ? 113.675 28.810 89.620 1.00 24.15 83 TRP B N 1
ATOM 5409 C CA . TRP B 1 83 ? 112.400 29.415 89.255 1.00 24.02 83 TRP B CA 1
ATOM 5410 C C . TRP B 1 83 ? 112.518 30.458 88.151 1.00 23.20 83 TRP B C 1
ATOM 5411 O O . TRP B 1 83 ? 111.491 30.987 87.713 1.00 20.75 83 TRP B O 1
ATOM 5422 N N . SER B 1 84 ? 113.734 30.807 87.738 1.00 23.42 84 SER B N 1
ATOM 5423 C CA . SER B 1 84 ? 113.917 31.777 86.661 1.00 27.27 84 SER B CA 1
ATOM 5424 C C . SER B 1 84 ? 113.059 31.405 85.460 1.00 28.29 84 SER B C 1
ATOM 5425 O O . SER B 1 84 ? 113.021 30.244 85.039 1.00 29.63 84 SER B O 1
ATOM 5428 N N . GLY B 1 85 ? 112.359 32.396 84.918 1.00 24.84 85 GLY B N 1
ATOM 5429 C CA . GLY B 1 85 ? 111.459 32.188 83.811 1.00 24.47 85 GLY B CA 1
ATOM 5430 C C . GLY B 1 85 ? 110.014 32.017 84.218 1.00 31.38 85 GLY B C 1
ATOM 5431 O O . GLY B 1 85 ? 109.123 32.126 83.367 1.00 28.10 85 GLY B O 1
ATOM 5432 N N . LYS B 1 86 ? 109.764 31.746 85.491 1.00 27.01 86 LYS B N 1
ATOM 5433 C CA . LYS B 1 86 ? 108.412 31.644 86.008 1.00 23.69 86 LYS B CA 1
ATOM 5434 C C . LYS B 1 86 ? 107.959 33.001 86.536 1.00 21.68 86 LYS B C 1
ATOM 5435 O O . LYS B 1 86 ? 108.768 33.875 86.852 1.00 23.22 86 LYS B O 1
ATOM 5441 N N . ASP B 1 87 ? 106.647 33.192 86.583 1.00 23.22 87 ASP B N 1
ATOM 5442 C CA . ASP B 1 87 ? 106.100 34.367 87.250 1.00 22.58 87 ASP B CA 1
ATOM 5443 C C . ASP B 1 87 ? 106.167 34.134 88.753 1.00 22.08 87 ASP B C 1
ATOM 5444 O O . ASP B 1 87 ? 105.800 33.056 89.231 1.00 20.82 87 ASP B O 1
ATOM 5449 N N . ILE B 1 88 ? 106.663 35.127 89.490 1.00 21.53 88 ILE B N 1
ATOM 5450 C CA . ILE B 1 88 ? 106.859 35.020 90.933 1.00 24.51 88 ILE B CA 1
ATOM 5451 C C . ILE B 1 88 ? 105.890 35.973 91.622 1.00 25.82 88 ILE B C 1
ATOM 5452 O O . ILE B 1 88 ? 105.856 37.174 91.310 1.00 22.46 88 ILE B O 1
ATOM 5457 N N . ALA B 1 89 ? 105.118 35.440 92.572 1.00 23.49 89 ALA B N 1
ATOM 5458 C CA . ALA B 1 89 ? 104.070 36.196 93.255 1.00 24.55 89 ALA B CA 1
ATOM 5459 C C . ALA B 1 89 ? 103.993 35.801 94.727 1.00 23.19 89 ALA B C 1
ATOM 5460 O O . ALA B 1 89 ? 104.237 34.649 95.100 1.00 22.05 89 ALA B O 1
ATOM 5462 N N . ILE B 1 90 ? 103.628 36.767 95.557 1.00 21.43 90 ILE B N 1
ATOM 5463 C CA . ILE B 1 90 ? 103.411 36.538 96.977 1.00 20.72 90 ILE B CA 1
ATOM 5464 C C . ILE B 1 90 ? 101.924 36.722 97.265 1.00 20.30 90 ILE B C 1
ATOM 5465 O O . ILE B 1 90 ? 101.373 37.814 97.076 1.00 19.26 90 ILE B O 1
ATOM 5470 N N . ARG B 1 91 ? 101.275 35.648 97.706 1.00 17.45 91 ARG B N 1
ATOM 5471 C CA . ARG B 1 91 ? 99.871 35.687 98.082 1.00 18.33 91 ARG B CA 1
ATOM 5472 C C . ARG B 1 91 ? 99.749 36.046 99.555 1.00 18.56 91 ARG B C 1
ATOM 5473 O O . ARG B 1 91 ? 100.418 35.445 100.400 1.00 17.81 91 ARG B O 1
ATOM 5481 N N . PHE B 1 92 ? 98.909 37.033 99.855 1.00 15.42 92 PHE B N 1
ATOM 5482 C CA . PHE B 1 92 ? 98.485 37.316 101.223 1.00 14.72 92 PHE B CA 1
ATOM 5483 C C . PHE B 1 92 ? 97.049 36.844 101.364 1.00 16.52 92 PHE B C 1
ATOM 5484 O O . PHE B 1 92 ? 96.156 37.398 100.711 1.00 13.49 92 PHE B O 1
ATOM 5492 N N . GLY B 1 93 ? 96.829 35.828 102.204 1.00 14.91 93 GLY B N 1
ATOM 5493 C CA . GLY B 1 93 ? 95.465 35.454 102.539 1.00 15.72 93 GLY B CA 1
ATOM 5494 C C . GLY B 1 93 ? 94.630 36.649 102.966 1.00 15.99 93 GLY B C 1
ATOM 5495 O O . GLY B 1 93 ? 93.453 36.753 102.618 1.00 16.16 93 GLY B O 1
ATOM 5496 N N . SER B 1 94 ? 95.230 37.565 103.727 1.00 14.59 94 SER B N 1
ATOM 5497 C CA . SER B 1 94 ? 94.617 38.833 104.106 1.00 14.57 94 SER B CA 1
ATOM 5498 C C . SER B 1 94 ? 95.668 39.687 104.811 1.00 18.05 94 SER B C 1
ATOM 5499 O O . SER B 1 94 ? 96.730 39.196 105.225 1.00 18.05 94 SER B O 1
ATOM 5502 N N . ALA B 1 95 ? 95.365 40.983 104.915 1.00 15.50 95 ALA B N 1
ATOM 5503 C CA . ALA B 1 95 ? 96.193 41.974 105.609 1.00 14.64 95 ALA B CA 1
ATOM 5504 C C . ALA B 1 95 ? 95.270 43.094 106.084 1.00 16.08 95 ALA B C 1
ATOM 5505 O O . ALA B 1 95 ? 94.637 43.764 105.257 1.00 16.29 95 ALA B O 1
ATOM 5507 N N . THR B 1 96 ? 95.197 43.319 107.396 1.00 14.72 96 THR B N 1
ATOM 5508 C CA . THR B 1 96 ? 94.126 44.114 107.998 1.00 15.88 96 THR B CA 1
ATOM 5509 C C . THR B 1 96 ? 94.670 45.448 108.497 1.00 16.88 96 THR B C 1
ATOM 5510 O O . THR B 1 96 ? 95.529 45.455 109.379 1.00 16.22 96 THR B O 1
ATOM 5514 N N . HIS B 1 97 ? 94.135 46.581 108.001 1.00 18.13 97 HIS B N 1
ATOM 5515 C CA . HIS B 1 97 ? 93.015 46.709 107.043 1.00 15.47 97 HIS B CA 1
ATOM 5516 C C . HIS B 1 97 ? 93.471 47.183 105.663 1.00 17.98 97 HIS B C 1
ATOM 5517 O O . HIS B 1 97 ? 92.888 46.789 104.661 1.00 17.74 97 HIS B O 1
ATOM 5524 N N . HIS B 1 98 ? 94.447 48.100 105.640 1.00 14.91 98 HIS B N 1
ATOM 5525 C CA . HIS B 1 98 ? 94.913 48.777 104.430 1.00 19.57 98 HIS B CA 1
ATOM 5526 C C . HIS B 1 98 ? 96.407 48.517 104.277 1.00 20.59 98 HIS B C 1
ATOM 5527 O O . HIS B 1 98 ? 97.186 48.808 105.195 1.00 20.47 98 HIS B O 1
ATOM 5534 N N . ALA B 1 99 ? 96.807 47.982 103.122 1.00 15.78 99 ALA B N 1
ATOM 5535 C CA . ALA B 1 99 ? 98.144 47.422 102.951 1.00 17.93 99 ALA B CA 1
ATOM 5536 C C . ALA B 1 99 ? 98.906 48.092 101.812 1.00 19.26 99 ALA B C 1
ATOM 5537 O O . ALA B 1 99 ? 98.340 48.398 100.753 1.00 19.50 99 ALA B O 1
ATOM 5539 N N . ARG B 1 100 ? 100.200 48.300 102.040 1.00 19.01 100 ARG B N 1
ATOM 5540 C CA . ARG B 1 100 ? 101.156 48.641 100.994 1.00 20.29 100 ARG B CA 1
ATOM 5541 C C . ARG B 1 100 ? 102.321 47.669 101.088 1.00 19.87 100 ARG B C 1
ATOM 5542 O O . ARG B 1 100 ? 102.884 47.481 102.176 1.00 18.24 100 ARG B O 1
ATOM 5550 N N . ILE B 1 101 ? 102.663 47.040 99.960 1.00 17.95 101 ILE B N 1
ATOM 5551 C CA . ILE B 1 101 ? 103.639 45.952 99.903 1.00 17.41 101 ILE B CA 1
ATOM 5552 C C . ILE B 1 101 ? 104.896 46.443 99.199 1.00 21.35 101 ILE B C 1
ATOM 5553 O O . ILE B 1 101 ? 104.818 47.042 98.116 1.00 22.29 101 ILE B O 1
ATOM 5558 N N . PHE B 1 102 ? 106.053 46.144 99.786 1.00 16.73 102 PHE B N 1
ATOM 5559 C CA . PHE B 1 102 ? 107.353 46.516 99.241 1.00 18.98 102 PHE B CA 1
ATOM 5560 C C . PHE B 1 102 ? 108.218 45.275 99.111 1.00 23.94 102 PHE B C 1
ATOM 5561 O O . PHE B 1 102 ? 108.226 44.420 100.000 1.00 24.56 102 PHE B O 1
ATOM 5569 N N . VAL B 1 103 ? 108.965 45.184 98.018 1.00 20.66 103 VAL B N 1
ATOM 5570 C CA . VAL B 1 103 ? 109.959 44.136 97.853 1.00 20.20 103 VAL B CA 1
ATOM 5571 C C . VAL B 1 103 ? 111.261 44.782 97.408 1.00 26.13 103 VAL B C 1
ATOM 5572 O O . VAL B 1 103 ? 111.283 45.537 96.430 1.00 23.36 103 VAL B O 1
ATOM 5576 N N . ASN B 1 104 ? 112.334 44.510 98.155 1.00 23.37 104 ASN B N 1
ATOM 5577 C CA . ASN B 1 104 ? 113.640 45.109 97.913 1.00 24.37 104 ASN B CA 1
ATOM 5578 C C . ASN B 1 104 ? 113.536 46.625 97.772 1.00 29.31 104 ASN B C 1
ATOM 5579 O O . ASN B 1 104 ? 114.211 47.247 96.943 1.00 27.13 104 ASN B O 1
ATOM 5584 N N . GLY B 1 105 ? 112.672 47.224 98.596 1.00 24.31 105 GLY B N 1
ATOM 5585 C CA . GLY B 1 105 ? 112.490 48.661 98.637 1.00 19.67 105 GLY B CA 1
ATOM 5586 C C . GLY B 1 105 ? 111.561 49.234 97.590 1.00 21.64 105 GLY B C 1
ATOM 5587 O O . GLY B 1 105 ? 111.322 50.445 97.603 1.00 25.39 105 GLY B O 1
ATOM 5588 N N . VAL B 1 106 ? 111.027 48.417 96.688 1.00 18.94 106 VAL B N 1
ATOM 5589 C CA . VAL B 1 106 ? 110.148 48.888 95.627 1.00 18.76 106 VAL B CA 1
ATOM 5590 C C . VAL B 1 106 ? 108.712 48.546 95.993 1.00 23.39 106 VAL B C 1
ATOM 5591 O O . VAL B 1 106 ? 108.424 47.403 96.368 1.00 23.89 106 VAL B O 1
ATOM 5595 N N . GLU B 1 107 ? 107.801 49.517 95.858 1.00 20.29 107 GLU B N 1
ATOM 5596 C CA . GLU B 1 107 ? 106.394 49.268 96.164 1.00 24.23 107 GLU B CA 1
ATOM 5597 C C . GLU B 1 107 ? 105.743 48.540 94.994 1.00 23.60 107 GLU B C 1
ATOM 5598 O O . GLU B 1 107 ? 105.777 49.022 93.859 1.00 23.57 107 GLU B O 1
ATOM 5604 N N . VAL B 1 108 ? 105.140 47.384 95.268 1.00 20.81 108 VAL B N 1
ATOM 5605 C CA . VAL B 1 108 ? 104.649 46.504 94.216 1.00 20.10 108 VAL B CA 1
ATOM 5606 C C . VAL B 1 108 ? 103.169 46.191 94.339 1.00 23.30 108 VAL B C 1
ATOM 5607 O O . VAL B 1 108 ? 102.628 45.492 93.474 1.00 22.98 108 VAL B O 1
ATOM 5611 N N . ALA B 1 109 ? 102.498 46.653 95.394 1.00 24.81 109 ALA B N 1
ATOM 5612 C CA . ALA B 1 109 ? 101.066 46.393 95.483 1.00 20.30 109 ALA B CA 1
ATOM 5613 C C . ALA B 1 109 ? 100.457 47.198 96.616 1.00 20.05 109 ALA B C 1
ATOM 5614 O O . ALA B 1 109 ? 101.140 47.559 97.579 1.00 17.18 109 ALA B O 1
ATOM 5616 N N . GLN B 1 110 ? 99.166 47.498 96.455 1.00 21.08 110 GLN B N 1
ATOM 5617 C CA . GLN B 1 110 ? 98.310 48.089 97.470 1.00 22.77 110 GLN B CA 1
ATOM 5618 C C . GLN B 1 110 ? 97.044 47.251 97.537 1.00 24.67 110 GLN B C 1
ATOM 5619 O O . GLN B 1 110 ? 96.644 46.638 96.543 1.00 21.91 110 GLN B O 1
ATOM 5625 N N . HIS B 1 111 ? 96.409 47.224 98.712 1.00 21.41 111 HIS B N 1
ATOM 5626 C CA . HIS B 1 111 ? 95.156 46.496 98.866 1.00 19.83 111 HIS B CA 1
ATOM 5627 C C . HIS B 1 111 ? 94.282 47.188 99.899 1.00 18.73 111 HIS B C 1
ATOM 5628 O O . HIS B 1 111 ? 94.779 47.686 100.914 1.00 20.98 111 HIS B O 1
ATOM 5635 N N . GLU B 1 112 ? 92.980 47.204 99.633 1.00 17.30 112 GLU B N 1
ATOM 5636 C CA . GLU B 1 112 ? 91.981 47.728 100.551 1.00 20.78 112 GLU B CA 1
ATOM 5637 C C . GLU B 1 112 ? 91.091 46.590 101.027 1.00 17.70 112 GLU B C 1
ATOM 5638 O O . GLU B 1 112 ? 90.679 45.738 100.230 1.00 16.40 112 GLU B O 1
ATOM 5644 N N . GLY B 1 113 ? 90.789 46.582 102.325 1.00 19.49 113 GLY B N 1
ATOM 5645 C CA . GLY B 1 113 ? 89.931 45.556 102.895 1.00 15.75 113 GLY B CA 1
ATOM 5646 C C . GLY B 1 113 ? 90.732 44.485 103.605 1.00 17.57 113 GLY B C 1
ATOM 5647 O O . GLY B 1 113 ? 91.662 43.917 103.020 1.00 16.35 113 GLY B O 1
ATOM 5648 N N . GLY B 1 114 ? 90.376 44.189 104.857 1.00 15.41 114 GLY B N 1
ATOM 5649 C CA . GLY B 1 114 ? 91.207 43.359 105.706 1.00 15.48 114 GLY B CA 1
ATOM 5650 C C . GLY B 1 114 ? 90.873 41.887 105.748 1.00 14.66 114 GLY B C 1
ATOM 5651 O O . GLY B 1 114 ? 91.413 41.178 106.607 1.00 16.39 114 GLY B O 1
ATOM 5652 N N . PHE B 1 115 ? 90.018 41.387 104.846 1.00 12.56 115 PHE B N 1
ATOM 5653 C CA . PHE B 1 115 ? 89.539 40.019 105.031 1.00 16.11 115 PHE B CA 1
ATOM 5654 C C . PHE B 1 115 ? 89.475 39.217 103.740 1.00 17.06 115 PHE B C 1
ATOM 5655 O O . PHE B 1 115 ? 88.780 38.196 103.691 1.00 18.12 115 PHE B O 1
ATOM 5663 N N . LEU B 1 116 ? 90.188 39.631 102.703 1.00 14.65 116 LEU B N 1
ATOM 5664 C CA . LEU B 1 116 ? 90.142 38.927 101.434 1.00 15.00 116 LEU B CA 1
ATOM 5665 C C . LEU B 1 116 ? 91.526 38.953 100.799 1.00 16.46 116 LEU B C 1
ATOM 5666 O O . LEU B 1 116 ? 92.287 39.908 100.995 1.00 16.81 116 LEU B O 1
ATOM 5671 N N . PRO B 1 117 ? 91.873 37.928 100.030 1.00 17.02 117 PRO B N 1
ATOM 5672 C CA . PRO B 1 117 ? 93.261 37.763 99.579 1.00 15.37 117 PRO B CA 1
ATOM 5673 C C . PRO B 1 117 ? 93.627 38.668 98.409 1.00 17.42 117 PRO B C 1
ATOM 5674 O O . PRO B 1 117 ? 92.777 39.171 97.666 1.00 15.37 117 PRO B O 1
ATOM 5678 N N . PHE B 1 118 ? 94.936 38.852 98.252 1.00 17.76 118 PHE B N 1
ATOM 5679 C CA . PHE B 1 118 ? 95.497 39.589 97.129 1.00 20.38 118 PHE B CA 1
ATOM 5680 C C . PHE B 1 118 ? 96.913 39.080 96.874 1.00 19.54 118 PHE B C 1
ATOM 5681 O O . PHE B 1 118 ? 97.512 38.410 97.720 1.00 18.44 118 PHE B O 1
ATOM 5689 N N . ASP B 1 119 ? 97.432 39.383 95.682 1.00 16.88 119 ASP B N 1
ATOM 5690 C CA . ASP B 1 119 ? 98.746 38.930 95.236 1.00 17.71 119 ASP B CA 1
ATOM 5691 C C . ASP B 1 119 ? 99.653 40.122 94.952 1.00 19.70 119 ASP B C 1
ATOM 5692 O O . ASP B 1 119 ? 99.201 41.172 94.484 1.00 19.67 119 ASP B O 1
ATOM 5697 N N . ALA B 1 120 ? 100.940 39.951 95.239 1.00 17.91 120 ALA B N 1
ATOM 5698 C CA . ALA B 1 120 ? 101.973 40.911 94.862 1.00 20.25 120 ALA B CA 1
ATOM 5699 C C . ALA B 1 120 ? 102.910 40.218 93.879 1.00 23.12 120 ALA B C 1
ATOM 5700 O O . ALA B 1 120 ? 103.608 39.269 94.252 1.00 25.46 120 ALA B O 1
ATOM 5702 N N . VAL B 1 121 ? 102.922 40.681 92.631 1.00 20.47 121 VAL B N 1
ATOM 5703 C CA . VAL B 1 121 ? 103.777 40.104 91.595 1.00 23.73 121 VAL B CA 1
ATOM 5704 C C . VAL B 1 121 ? 105.145 40.759 91.683 1.00 21.92 121 VAL B C 1
ATOM 5705 O O . VAL B 1 121 ? 105.249 41.990 91.698 1.00 21.41 121 VAL B O 1
ATOM 5709 N N . VAL B 1 122 ? 106.198 39.942 91.753 1.00 24.61 122 VAL B N 1
ATOM 5710 C CA . VAL B 1 122 ? 107.538 40.466 92.012 1.00 19.73 122 VAL B CA 1
ATOM 5711 C C . VAL B 1 122 ? 108.547 39.885 91.030 1.00 23.22 122 VAL B C 1
ATOM 5712 O O . VAL B 1 122 ? 109.758 39.989 91.243 1.00 21.33 122 VAL B O 1
ATOM 5716 N N . THR B 1 123 ? 108.056 39.314 89.927 1.00 23.96 123 THR B N 1
ATOM 5717 C CA . THR B 1 123 ? 108.927 38.619 88.979 1.00 23.68 123 THR B CA 1
ATOM 5718 C C . THR B 1 123 ? 110.201 39.405 88.670 1.00 24.77 123 THR B C 1
ATOM 5719 O O . THR B 1 123 ? 111.314 38.870 88.769 1.00 24.49 123 THR B O 1
ATOM 5723 N N . ASP B 1 124 ? 110.065 40.679 88.317 1.00 23.76 124 ASP B N 1
ATOM 5724 C CA . ASP B 1 124 ? 111.206 41.469 87.870 1.00 29.25 124 ASP B CA 1
ATOM 5725 C C . ASP B 1 124 ? 111.897 42.238 88.989 1.00 32.36 124 ASP B C 1
ATOM 5726 O O . ASP B 1 124 ? 112.819 43.007 88.701 1.00 29.90 124 ASP B O 1
ATOM 5731 N N . ILE B 1 125 ? 111.482 42.059 90.245 1.00 26.10 125 ILE B N 1
ATOM 5732 C CA . ILE B 1 125 ? 112.039 42.813 91.364 1.00 25.12 125 ILE B CA 1
ATOM 5733 C C . ILE B 1 125 ? 112.997 41.938 92.167 1.00 24.05 125 ILE B C 1
ATOM 5734 O O . ILE B 1 125 ? 113.891 42.445 92.852 1.00 22.33 125 ILE B O 1
ATOM 5739 N N . VAL B 1 126 ? 112.795 40.621 92.130 1.00 23.44 126 VAL B N 1
ATOM 5740 C CA . VAL B 1 126 ? 113.529 39.749 93.037 1.00 24.75 126 VAL B CA 1
ATOM 5741 C C . VAL B 1 126 ? 114.895 39.413 92.451 1.00 28.80 126 VAL B C 1
ATOM 5742 O O . VAL B 1 126 ? 115.126 39.503 91.242 1.00 24.43 126 VAL B O 1
ATOM 5746 N N . ARG B 1 127 ? 115.815 39.024 93.333 1.00 24.70 127 ARG B N 1
ATOM 5747 C CA . ARG B 1 127 ? 117.096 38.457 92.934 1.00 24.56 127 ARG B CA 1
ATOM 5748 C C . ARG B 1 127 ? 117.047 36.944 93.089 1.00 28.80 127 ARG B C 1
ATOM 5749 O O . ARG B 1 127 ? 116.599 36.433 94.125 1.00 24.12 127 ARG B O 1
ATOM 5757 N N . TYR B 1 128 ? 117.505 36.229 92.065 1.00 22.58 128 TYR B N 1
ATOM 5758 C CA . TYR B 1 128 ? 117.290 34.795 92.009 1.00 24.06 128 TYR B CA 1
ATOM 5759 C C . TYR B 1 128 ? 118.409 34.045 92.717 1.00 26.14 128 TYR B C 1
ATOM 5760 O O . TYR B 1 128 ? 119.570 34.467 92.724 1.00 25.63 128 TYR B O 1
ATOM 5769 N N . ASN B 1 129 ? 118.027 32.925 93.332 1.00 25.03 129 ASN B N 1
ATOM 5770 C CA . ASN B 1 129 ? 118.884 32.154 94.236 1.00 24.83 129 ASN B CA 1
ATOM 5771 C C . ASN B 1 129 ? 119.508 33.049 95.306 1.00 25.35 129 ASN B C 1
ATOM 5772 O O . ASN B 1 129 ? 120.665 32.872 95.701 1.00 23.12 129 ASN B O 1
ATOM 5777 N N . GLN B 1 130 ? 118.718 34.009 95.794 1.00 22.82 130 GLN B N 1
ATOM 5778 C CA . GLN B 1 130 ? 119.139 34.901 96.863 1.00 20.25 130 GLN B CA 1
ATOM 5779 C C . GLN B 1 130 ? 117.957 35.223 97.769 1.00 21.36 130 GLN B C 1
ATOM 5780 O O . GLN B 1 130 ? 116.800 34.915 97.465 1.00 24.82 130 GLN B O 1
ATOM 5786 N N . PHE B 1 131 ? 118.265 35.875 98.881 1.00 17.98 131 PHE B N 1
ATOM 5787 C CA . PHE B 1 131 ? 117.244 36.372 99.779 1.00 23.08 131 PHE B CA 1
ATOM 5788 C C . PHE B 1 131 ? 116.825 37.775 99.358 1.00 21.06 131 PHE B C 1
ATOM 5789 O O . PHE B 1 131 ? 117.622 38.554 98.837 1.00 21.19 131 PHE B O 1
ATOM 5797 N N . ASN B 1 132 ? 115.543 38.066 99.564 1.00 22.57 132 ASN B N 1
ATOM 5798 C CA . ASN B 1 132 ? 114.907 39.318 99.197 1.00 19.80 132 ASN B CA 1
ATOM 5799 C C . ASN B 1 132 ? 114.132 39.831 100.404 1.00 22.62 132 ASN B C 1
ATOM 5800 O O . ASN B 1 132 ? 113.670 39.042 101.236 1.00 24.05 132 ASN B O 1
ATOM 5805 N N . LYS B 1 133 ? 114.003 41.151 100.515 1.00 15.91 133 LYS B N 1
ATOM 5806 C CA . LYS B 1 133 ? 113.333 41.742 101.667 1.00 21.45 133 LYS B CA 1
ATOM 5807 C C . LYS B 1 133 ? 111.872 42.014 101.325 1.00 25.75 133 LYS B C 1
ATOM 5808 O O . LYS B 1 133 ? 111.571 42.748 100.370 1.00 24.43 133 LYS B O 1
ATOM 5814 N N . LEU B 1 134 ? 110.971 41.409 102.099 1.00 19.26 134 LEU B N 1
ATOM 5815 C CA . LEU B 1 134 ? 109.541 41.668 102.003 1.00 19.45 134 LEU B CA 1
ATOM 5816 C C . LEU B 1 134 ? 109.137 42.582 103.153 1.00 21.35 134 LEU B C 1
ATOM 5817 O O . LEU B 1 134 ? 109.286 42.209 104.326 1.00 21.30 134 LEU B O 1
ATOM 5822 N N . SER B 1 135 ? 108.620 43.765 102.819 1.00 16.51 135 SER B N 1
ATOM 5823 C CA . SER B 1 135 ? 108.207 44.739 103.816 1.00 18.45 135 SER B CA 1
ATOM 5824 C C . SER B 1 135 ? 106.752 45.112 103.588 1.00 22.33 135 SER B C 1
ATOM 5825 O O . SER B 1 135 ? 106.367 45.464 102.462 1.00 16.85 135 SER B O 1
ATOM 5828 N N . VAL B 1 136 ? 105.955 45.017 104.661 1.00 16.78 136 VAL B N 1
ATOM 5829 C CA . VAL B 1 136 ? 104.510 45.232 104.616 1.00 15.61 136 VAL B CA 1
ATOM 5830 C C . VAL B 1 136 ? 104.172 46.415 105.510 1.00 19.78 136 VAL B C 1
ATOM 5831 O O . VAL B 1 136 ? 104.376 46.355 106.731 1.00 18.18 136 VAL B O 1
ATOM 5835 N N . LEU B 1 137 ? 103.650 47.484 104.907 1.00 17.33 137 LEU B N 1
ATOM 5836 C CA . LEU B 1 137 ? 103.173 48.648 105.647 1.00 17.39 137 LEU B CA 1
ATOM 5837 C C . LEU B 1 137 ? 101.658 48.537 105.770 1.00 19.67 137 LEU B C 1
ATOM 5838 O O . LEU B 1 137 ? 100.941 48.642 104.768 1.00 16.29 137 LEU B O 1
ATOM 5843 N N . LEU B 1 138 ? 101.181 48.319 106.994 1.00 15.76 138 LEU B N 1
ATOM 5844 C CA . LEU B 1 138 ? 99.771 48.121 107.269 1.00 16.53 138 LEU B CA 1
ATOM 5845 C C . LEU B 1 138 ? 99.214 49.302 108.054 1.00 17.73 138 LEU B C 1
ATOM 5846 O O . LEU B 1 138 ? 99.929 50.000 108.776 1.00 15.83 138 LEU B O 1
ATOM 5851 N N . ASN B 1 139 ? 97.907 49.501 107.918 1.00 20.54 139 ASN B N 1
ATOM 5852 C CA . ASN B 1 139 ? 97.208 50.527 108.667 1.00 16.65 139 ASN B CA 1
ATOM 5853 C C . ASN B 1 139 ? 95.861 49.971 109.107 1.00 19.22 139 ASN B C 1
ATOM 5854 O O . ASN B 1 139 ? 95.151 49.343 108.315 1.00 17.64 139 ASN B O 1
ATOM 5859 N N . ASN B 1 140 ? 95.510 50.204 110.373 1.00 15.16 140 ASN B N 1
ATOM 5860 C CA . ASN B 1 140 ? 94.286 49.649 110.933 1.00 17.13 140 ASN B CA 1
ATOM 5861 C C . ASN B 1 140 ? 93.276 50.723 111.325 1.00 17.82 140 ASN B C 1
ATOM 5862 O O . ASN B 1 140 ? 92.388 50.460 112.143 1.00 17.21 140 ASN B O 1
ATOM 5867 N N . GLU B 1 141 ? 93.380 51.923 110.760 1.00 16.85 141 GLU B N 1
ATOM 5868 C CA . GLU B 1 141 ? 92.405 52.960 111.080 1.00 21.05 141 GLU B CA 1
ATOM 5869 C C . GLU B 1 141 ? 91.045 52.676 110.429 1.00 19.29 141 GLU B C 1
ATOM 5870 O O . GLU B 1 141 ? 90.948 52.117 109.334 1.00 16.40 141 GLU B O 1
ATOM 5876 N N . LEU B 1 142 ? 89.985 53.065 111.122 1.00 19.37 142 LEU B N 1
ATOM 5877 C CA . LEU B 1 142 ? 88.632 52.873 110.628 1.00 19.04 142 LEU B CA 1
ATOM 5878 C C . LEU B 1 142 ? 88.071 54.198 110.121 1.00 18.00 142 LEU B C 1
ATOM 5879 O O . LEU B 1 142 ? 88.410 55.269 110.620 1.00 17.48 142 LEU B O 1
ATOM 5884 N N . ASN B 1 143 ? 87.220 54.119 109.105 1.00 17.00 143 ASN B N 1
ATOM 5885 C CA . ASN B 1 143 ? 86.544 55.296 108.584 1.00 19.50 143 ASN B CA 1
ATOM 5886 C C . ASN B 1 143 ? 85.143 54.867 108.188 1.00 18.37 143 ASN B C 1
ATOM 5887 O O . ASN B 1 143 ? 84.808 53.682 108.234 1.00 19.28 143 ASN B O 1
ATOM 5892 N N . GLU B 1 144 ? 84.313 55.837 107.814 1.00 19.00 144 GLU B N 1
ATOM 5893 C CA . GLU B 1 144 ? 82.901 55.568 107.568 1.00 20.51 144 GLU B CA 1
ATOM 5894 C C . GLU B 1 144 ? 82.618 55.077 106.157 1.00 19.73 144 GLU B C 1
ATOM 5895 O O . GLU B 1 144 ? 81.455 54.795 105.842 1.00 18.00 144 GLU B O 1
ATOM 5901 N N . HIS B 1 145 ? 83.638 54.949 105.307 1.00 17.21 145 HIS B N 1
ATOM 5902 C CA . HIS B 1 145 ? 83.442 54.505 103.931 1.00 21.18 145 HIS B CA 1
ATOM 5903 C C . HIS B 1 145 ? 84.243 53.244 103.619 1.00 20.81 145 HIS B C 1
ATOM 5904 O O . HIS B 1 145 ? 84.644 53.038 102.473 1.00 15.64 145 HIS B O 1
ATOM 5911 N N . MET B 1 146 ? 84.470 52.386 104.620 1.00 17.77 146 MET B N 1
ATOM 5912 C CA . MET B 1 146 ? 85.159 51.112 104.427 1.00 14.45 146 MET B CA 1
ATOM 5913 C C . MET B 1 146 ? 84.334 49.986 105.047 1.00 15.83 146 MET B C 1
ATOM 5914 O O . MET B 1 146 ? 83.361 50.212 105.772 1.00 14.81 146 MET B O 1
ATOM 5919 N N . LEU B 1 147 ? 84.720 48.757 104.734 1.00 15.30 147 LEU B N 1
ATOM 5920 C CA . LEU B 1 147 ? 84.136 47.571 105.341 1.00 14.24 147 LEU B CA 1
ATOM 5921 C C . LEU B 1 147 ? 85.186 46.906 106.220 1.00 16.27 147 LEU B C 1
ATOM 5922 O O . LEU B 1 147 ? 86.221 46.461 105.690 1.00 17.63 147 LEU B O 1
ATOM 5927 N N . PRO B 1 148 ? 84.990 46.819 107.554 1.00 14.59 148 PRO B N 1
ATOM 5928 C CA . PRO B 1 148 ? 83.820 47.323 108.284 1.00 14.58 148 PRO B CA 1
ATOM 5929 C C . PRO B 1 148 ? 83.954 48.795 108.702 1.00 15.97 148 PRO B C 1
ATOM 5930 O O . PRO B 1 148 ? 85.063 49.322 108.716 1.00 16.89 148 PRO B O 1
ATOM 5934 N N . ALA B 1 149 ? 82.840 49.432 109.059 1.00 15.78 149 ALA B N 1
ATOM 5935 C CA . ALA B 1 149 ? 82.793 50.881 109.206 1.00 13.94 149 ALA B CA 1
ATOM 5936 C C . ALA B 1 149 ? 83.037 51.319 110.644 1.00 17.26 149 ALA B C 1
ATOM 5937 O O . ALA B 1 149 ? 82.649 50.647 111.607 1.00 17.29 149 ALA B O 1
ATOM 5939 N N . GLY B 1 150 ? 83.662 52.478 110.787 1.00 17.30 150 GLY B N 1
ATOM 5940 C CA . GLY B 1 150 ? 83.879 52.996 112.120 1.00 15.99 150 GLY B CA 1
ATOM 5941 C C . GLY B 1 150 ? 84.489 54.373 112.053 1.00 17.63 150 GLY B C 1
ATOM 5942 O O . GLY B 1 150 ? 84.524 55.015 111.005 1.00 18.04 150 GLY B O 1
ATOM 5943 N N . ASN B 1 151 ? 84.967 54.815 113.200 1.00 19.42 151 ASN B N 1
ATOM 5944 C CA . ASN B 1 151 ? 85.659 56.078 113.325 1.00 20.35 151 ASN B CA 1
ATOM 5945 C C . ASN B 1 151 ? 87.007 55.819 113.982 1.00 20.66 151 ASN B C 1
ATOM 5946 O O . ASN B 1 151 ? 87.212 54.794 114.637 1.00 22.65 151 ASN B O 1
ATOM 5951 N N . THR B 1 152 ? 87.931 56.758 113.798 1.00 22.35 152 THR B N 1
ATOM 5952 C CA . THR B 1 152 ? 89.212 56.763 114.497 1.00 19.29 152 THR B CA 1
ATOM 5953 C C . THR B 1 152 ? 89.248 58.026 115.339 1.00 24.64 152 THR B C 1
ATOM 5954 O O . THR B 1 152 ? 89.278 59.130 114.792 1.00 25.60 152 THR B O 1
ATOM 5958 N N . ALA B 1 153 ? 89.219 57.874 116.658 1.00 21.52 153 ALA B N 1
ATOM 5959 C CA . ALA B 1 153 ? 89.255 59.022 117.546 1.00 20.15 153 ALA B CA 1
ATOM 5960 C C . ALA B 1 153 ? 90.693 59.348 117.942 1.00 21.77 153 ALA B C 1
ATOM 5961 O O . ALA B 1 153 ? 91.604 58.518 117.836 1.00 21.01 153 ALA B O 1
ATOM 5963 N N . VAL B 1 154 ? 90.890 60.573 118.418 1.00 24.34 154 VAL B N 1
ATOM 5964 C CA . VAL B 1 154 ? 92.191 61.025 118.907 1.00 22.78 154 VAL B CA 1
ATOM 5965 C C . VAL B 1 154 ? 92.043 61.368 120.384 1.00 20.93 154 VAL B C 1
ATOM 5966 O O . VAL B 1 154 ? 91.198 62.191 120.753 1.00 22.60 154 VAL B O 1
ATOM 5970 N N . LEU B 1 155 ? 92.857 60.739 121.228 1.00 25.03 155 LEU B N 1
ATOM 5971 C CA . LEU B 1 155 ? 92.794 61.014 122.654 1.00 21.98 155 LEU B CA 1
ATOM 5972 C C . LEU B 1 155 ? 93.453 62.360 122.958 1.00 23.27 155 LEU B C 1
ATOM 5973 O O . LEU B 1 155 ? 94.130 62.955 122.117 1.00 20.69 155 LEU B O 1
ATOM 5978 N N . SER B 1 156 ? 93.239 62.836 124.191 1.00 21.18 156 SER B N 1
ATOM 5979 C CA . SER B 1 156 ? 93.781 64.120 124.631 1.00 22.64 156 SER B CA 1
ATOM 5980 C C . SER B 1 156 ? 95.305 64.131 124.696 1.00 24.81 156 SER B C 1
ATOM 5981 O O . SER B 1 156 ? 95.897 65.207 124.783 1.00 27.50 156 SER B O 1
ATOM 5984 N N . ASN B 1 157 ? 95.956 62.968 124.681 1.00 24.38 157 ASN B N 1
ATOM 5985 C CA . ASN B 1 157 ? 97.404 62.900 124.556 1.00 21.64 157 ASN B CA 1
ATOM 5986 C C . ASN B 1 157 ? 97.845 62.704 123.109 1.00 26.79 157 ASN B C 1
ATOM 5987 O O . ASN B 1 157 ? 98.995 62.336 122.864 1.00 25.43 157 ASN B O 1
ATOM 5992 N N . GLY B 1 158 ? 96.946 62.912 122.151 1.00 18.85 158 GLY B N 1
ATOM 5993 C CA . GLY B 1 158 ? 97.290 62.824 120.750 1.00 19.87 158 GLY B CA 1
ATOM 5994 C C . GLY B 1 158 ? 97.319 61.433 120.153 1.00 24.80 158 GLY B C 1
ATOM 5995 O O . GLY B 1 158 ? 97.520 61.304 118.941 1.00 26.80 158 GLY B O 1
ATOM 5996 N N . LYS B 1 159 ? 97.106 60.386 120.938 1.00 23.59 159 LYS B N 1
ATOM 5997 C CA . LYS B 1 159 ? 97.157 59.041 120.389 1.00 25.90 159 LYS B CA 1
ATOM 5998 C C . LYS B 1 159 ? 95.824 58.669 119.749 1.00 22.90 159 LYS B C 1
ATOM 5999 O O . LYS B 1 159 ? 94.759 59.018 120.261 1.00 19.45 159 LYS B O 1
ATOM 6005 N N . LYS B 1 160 ? 95.889 57.981 118.611 1.00 23.65 160 LYS B N 1
ATOM 6006 C CA . LYS B 1 160 ? 94.686 57.509 117.935 1.00 24.61 160 LYS B CA 1
ATOM 6007 C C . LYS B 1 160 ? 94.172 56.226 118.576 1.00 23.37 160 LYS B C 1
ATOM 6008 O O . LYS B 1 160 ? 94.942 55.411 119.089 1.00 22.61 160 LYS B O 1
ATOM 6014 N N . VAL B 1 161 ? 92.855 56.058 118.552 1.00 22.38 161 VAL B N 1
ATOM 6015 C CA . VAL B 1 161 ? 92.202 54.857 119.066 1.00 16.98 161 VAL B CA 1
ATOM 6016 C C . VAL B 1 161 ? 91.042 54.535 118.131 1.00 19.55 161 VAL B C 1
ATOM 6017 O O . VAL B 1 161 ? 90.333 55.438 117.681 1.00 21.62 161 VAL B O 1
ATOM 6021 N N . ALA B 1 162 ? 90.864 53.254 117.814 1.00 19.88 162 ALA B N 1
ATOM 6022 C CA . ALA B 1 162 ? 89.757 52.852 116.955 1.00 20.55 162 ALA B CA 1
ATOM 6023 C C . ALA B 1 162 ? 88.438 52.965 117.711 1.00 23.39 162 ALA B C 1
ATOM 6024 O O . ALA B 1 162 ? 88.341 52.596 118.885 1.00 22.92 162 ALA B O 1
ATOM 6026 N N . ALA B 1 163 ? 87.418 53.480 117.023 1.00 21.04 163 ALA B N 1
ATOM 6027 C CA . ALA B 1 163 ? 86.062 53.605 117.556 1.00 23.98 163 ALA B CA 1
ATOM 6028 C C . ALA B 1 163 ? 85.126 52.886 116.589 1.00 20.67 163 ALA B C 1
ATOM 6029 O O . ALA B 1 163 ? 84.491 53.526 115.734 1.00 18.91 163 ALA B O 1
ATOM 6031 N N . PRO B 1 164 ? 85.036 51.558 116.679 1.00 19.34 164 PRO B N 1
ATOM 6032 C CA . PRO B 1 164 ? 84.218 50.798 115.722 1.00 17.20 164 PRO B CA 1
ATOM 6033 C C . PRO B 1 164 ? 82.733 51.107 115.846 1.00 17.61 164 PRO B C 1
ATOM 6034 O O . PRO B 1 164 ? 82.223 51.402 116.926 1.00 16.16 164 PRO B O 1
ATOM 6038 N N . TYR B 1 165 ? 82.029 51.008 114.718 1.00 16.33 165 TYR B N 1
ATOM 6039 C CA . TYR B 1 165 ? 80.575 50.960 114.743 1.00 19.67 165 TYR B CA 1
ATOM 6040 C C . TYR B 1 165 ? 80.065 49.530 114.773 1.00 18.23 165 TYR B C 1
ATOM 6041 O O . TYR B 1 165 ? 78.904 49.287 114.441 1.00 18.11 165 TYR B O 1
ATOM 6050 N N . PHE B 1 166 ? 80.923 48.581 115.147 1.00 18.16 166 PHE B N 1
ATOM 6051 C CA . PHE B 1 166 ? 80.590 47.168 115.189 1.00 16.94 166 PHE B CA 1
ATOM 6052 C C . PHE B 1 166 ? 81.065 46.601 116.519 1.00 14.91 166 PHE B C 1
ATOM 6053 O O . PHE B 1 166 ? 81.968 47.139 117.154 1.00 14.40 166 PHE B O 1
ATOM 6061 N N . ASP B 1 167 ? 80.457 45.491 116.909 1.00 16.52 167 ASP B N 1
ATOM 6062 C CA . ASP B 1 167 ? 80.635 44.884 118.231 1.00 15.51 167 ASP B CA 1
ATOM 6063 C C . ASP B 1 167 ? 81.626 43.724 118.160 1.00 20.17 167 ASP B C 1
ATOM 6064 O O . ASP B 1 167 ? 81.303 42.581 118.496 1.00 19.05 167 ASP B O 1
ATOM 6069 N N . PHE B 1 168 ? 82.830 44.022 117.660 1.00 12.78 168 PHE B N 1
ATOM 6070 C CA . PHE B 1 168 ? 83.961 43.116 117.801 1.00 15.82 168 PHE B CA 1
ATOM 6071 C C . PHE B 1 168 ? 85.248 43.935 117.806 1.00 16.12 168 PHE B C 1
ATOM 6072 O O . PHE B 1 168 ? 85.312 45.026 117.228 1.00 16.25 168 PHE B O 1
ATOM 6080 N N . TYR B 1 169 ? 86.260 43.411 118.490 1.00 11.58 169 TYR B N 1
ATOM 6081 C CA . TYR B 1 169 ? 87.514 44.141 118.634 1.00 15.33 169 TYR B CA 1
ATOM 6082 C C . TYR B 1 169 ? 88.169 44.370 117.272 1.00 15.72 169 TYR B C 1
ATOM 6083 O O . TYR B 1 169 ? 88.072 43.540 116.358 1.00 13.86 169 TYR B O 1
ATOM 6092 N N . ASN B 1 170 ? 88.847 45.515 117.141 1.00 12.73 170 ASN B N 1
ATOM 6093 C CA . ASN B 1 170 ? 89.495 45.886 115.882 1.00 15.21 170 ASN B CA 1
ATOM 6094 C C . ASN B 1 170 ? 90.860 45.211 115.739 1.00 15.04 170 ASN B C 1
ATOM 6095 O O . ASN B 1 170 ? 91.889 45.858 115.576 1.00 17.01 170 ASN B O 1
ATOM 6100 N N . TYR B 1 171 ? 90.850 43.883 115.797 1.00 13.42 171 TYR B N 1
ATOM 6101 C CA . TYR B 1 171 ? 92.081 43.124 115.628 1.00 12.23 171 TYR B CA 1
ATOM 6102 C C . TYR B 1 171 ? 92.680 43.381 114.248 1.00 16.24 171 TYR B C 1
ATOM 6103 O O . TYR B 1 171 ? 91.980 43.357 113.234 1.00 14.02 171 TYR B O 1
ATOM 6112 N N . ALA B 1 172 ? 93.992 43.590 114.195 1.00 13.97 172 ALA B N 1
ATOM 6113 C CA . ALA B 1 172 ? 94.639 43.777 112.907 1.00 15.63 172 ALA B CA 1
ATOM 6114 C C . ALA B 1 172 ? 96.042 43.174 112.967 1.00 18.42 172 ALA B C 1
ATOM 6115 O O . ALA B 1 172 ? 96.533 42.781 114.033 1.00 16.29 172 ALA B O 1
ATOM 6117 N N . GLY B 1 173 ? 96.679 43.099 111.801 1.00 16.67 173 GLY B N 1
ATOM 6118 C CA . GLY B 1 173 ? 97.899 42.347 111.590 1.00 14.72 173 GLY B CA 1
ATOM 6119 C C . GLY B 1 173 ? 97.798 41.567 110.290 1.00 17.41 173 GLY B C 1
ATOM 6120 O O . GLY B 1 173 ? 96.997 41.904 109.413 1.00 14.07 173 GLY B O 1
ATOM 6121 N N . ILE B 1 174 ? 98.611 40.512 110.176 1.00 12.72 174 ILE B N 1
ATOM 6122 C CA . ILE B 1 174 ? 98.549 39.570 109.060 1.00 14.11 174 ILE B CA 1
ATOM 6123 C C . ILE B 1 174 ? 97.951 38.275 109.610 1.00 15.27 174 ILE B C 1
ATOM 6124 O O . ILE B 1 174 ? 98.649 37.481 110.259 1.00 14.18 174 ILE B O 1
ATOM 6129 N N . HIS B 1 175 ? 96.659 38.043 109.330 1.00 13.30 175 HIS B N 1
ATOM 6130 C CA . HIS B 1 175 ? 95.849 37.019 110.001 1.00 16.54 175 HIS B CA 1
ATOM 6131 C C . HIS B 1 175 ? 95.906 35.641 109.355 1.00 14.78 175 HIS B C 1
ATOM 6132 O O . HIS B 1 175 ? 95.399 34.680 109.949 1.00 13.39 175 HIS B O 1
ATOM 6139 N N . ARG B 1 176 ? 96.444 35.531 108.139 1.00 15.35 176 ARG B N 1
ATOM 6140 C CA . ARG B 1 176 ? 96.359 34.297 107.372 1.00 14.83 176 ARG B CA 1
ATOM 6141 C C . ARG B 1 176 ? 97.689 34.020 106.684 1.00 14.68 176 ARG B C 1
ATOM 6142 O O . ARG B 1 176 ? 98.542 34.910 106.603 1.00 12.43 176 ARG B O 1
ATOM 6150 N N . PRO B 1 177 ? 97.905 32.801 106.189 1.00 17.39 177 PRO B N 1
ATOM 6151 C CA . PRO B 1 177 ? 99.214 32.452 105.617 1.00 15.16 177 PRO B CA 1
ATOM 6152 C C . PRO B 1 177 ? 99.628 33.357 104.461 1.00 15.50 177 PRO B C 1
ATOM 6153 O O . PRO B 1 177 ? 98.812 33.774 103.634 1.00 13.32 177 PRO B O 1
ATOM 6157 N N . VAL B 1 178 ? 100.919 33.673 104.442 1.00 13.40 178 VAL B N 1
ATOM 6158 C CA . VAL B 1 178 ? 101.581 34.374 103.352 1.00 15.04 178 VAL B CA 1
ATOM 6159 C C . VAL B 1 178 ? 102.376 33.332 102.582 1.00 17.68 178 VAL B C 1
ATOM 6160 O O . VAL B 1 178 ? 103.214 32.629 103.167 1.00 17.39 178 VAL B O 1
ATOM 6164 N N . LYS B 1 179 ? 102.131 33.221 101.279 1.00 16.28 179 LYS B N 1
ATOM 6165 C CA . LYS B 1 179 ? 102.718 32.144 100.488 1.00 18.20 179 LYS B CA 1
ATOM 6166 C C . LYS B 1 179 ? 103.404 32.704 99.253 1.00 17.26 179 LYS B C 1
ATOM 6167 O O . LYS B 1 179 ? 102.793 33.455 98.488 1.00 21.57 179 LYS B O 1
ATOM 6173 N N . LEU B 1 180 ? 104.671 32.344 99.073 1.00 19.90 180 LEU B N 1
ATOM 6174 C CA . LEU B 1 180 ? 105.411 32.660 97.857 1.00 17.39 180 LEU B CA 1
ATOM 6175 C C . LEU B 1 180 ? 105.107 31.618 96.780 1.00 20.35 180 LEU B C 1
ATOM 6176 O O . LEU B 1 180 ? 105.095 30.415 97.054 1.00 18.91 180 LEU B O 1
ATOM 6181 N N . MET B 1 181 ? 104.850 32.076 95.551 1.00 20.67 181 MET B N 1
ATOM 6182 C CA . MET B 1 181 ? 104.450 31.179 94.469 1.00 19.53 181 MET B CA 1
ATOM 6183 C C . MET B 1 181 ? 105.304 31.374 93.215 1.00 24.27 181 MET B C 1
ATOM 6184 O O . MET B 1 181 ? 105.725 32.488 92.884 1.00 20.32 181 MET B O 1
ATOM 6189 N N . ALA B 1 182 ? 105.537 30.269 92.508 1.00 21.81 182 ALA B N 1
ATOM 6190 C CA . ALA B 1 182 ? 106.090 30.295 91.159 1.00 20.12 182 ALA B CA 1
ATOM 6191 C C . ALA B 1 182 ? 105.043 29.711 90.231 1.00 21.37 182 ALA B C 1
ATOM 6192 O O . ALA B 1 182 ? 104.509 28.628 90.499 1.00 19.55 182 ALA B O 1
ATOM 6194 N N . LEU B 1 183 ? 104.727 30.443 89.167 1.00 21.07 183 LEU B N 1
ATOM 6195 C CA . LEU B 1 183 ? 103.625 30.089 88.285 1.00 21.43 183 LEU B CA 1
ATOM 6196 C C . LEU B 1 183 ? 104.052 30.224 86.831 1.00 20.04 183 LEU B C 1
ATOM 6197 O O . LEU B 1 183 ? 104.907 31.055 86.504 1.00 22.54 183 LEU B O 1
ATOM 6202 N N . PRO B 1 184 ? 103.460 29.444 85.935 1.00 22.49 184 PRO B N 1
ATOM 6203 C CA . PRO B 1 184 ? 103.762 29.620 84.510 1.00 25.50 184 PRO B CA 1
ATOM 6204 C C . PRO B 1 184 ? 103.226 30.952 84.002 1.00 24.45 184 PRO B C 1
ATOM 6205 O O . PRO B 1 184 ? 102.218 31.472 84.496 1.00 21.78 184 PRO B O 1
ATOM 6209 N N . THR B 1 185 ? 103.938 31.518 83.013 1.00 21.47 185 THR B N 1
ATOM 6210 C CA . THR B 1 185 ? 103.574 32.837 82.492 1.00 23.33 185 THR B CA 1
ATOM 6211 C C . THR B 1 185 ? 102.196 32.827 81.852 1.00 20.16 185 THR B C 1
ATOM 6212 O O . THR B 1 185 ? 101.500 33.848 81.860 1.00 19.86 185 THR B O 1
ATOM 6216 N N . GLU B 1 186 ? 101.788 31.694 81.297 1.00 23.55 186 GLU B N 1
ATOM 6217 C CA . GLU B 1 186 ? 100.439 31.492 80.792 1.00 22.04 186 GLU B CA 1
ATOM 6218 C C . GLU B 1 186 ? 99.729 30.551 81.749 1.00 19.51 186 GLU B C 1
ATOM 6219 O O . GLU B 1 186 ? 100.159 29.403 81.915 1.00 20.41 186 GLU B O 1
ATOM 6225 N N . ARG B 1 187 ? 98.639 31.017 82.364 1.00 17.38 187 ARG B N 1
ATOM 6226 C CA . ARG B 1 187 ? 98.109 30.259 83.489 1.00 20.99 187 ARG B CA 1
ATOM 6227 C C . ARG B 1 187 ? 96.604 30.426 83.641 1.00 21.51 187 ARG B C 1
ATOM 6228 O O . ARG B 1 187 ? 95.995 31.385 83.156 1.00 21.19 187 ARG B O 1
ATOM 6236 N N . ILE B 1 188 ? 96.022 29.454 84.341 1.00 21.34 188 ILE B N 1
ATOM 6237 C CA . ILE B 1 188 ? 94.629 29.504 84.764 1.00 21.40 188 ILE B CA 1
ATOM 6238 C C . ILE B 1 188 ? 94.481 30.566 85.844 1.00 20.08 188 ILE B C 1
ATOM 6239 O O . ILE B 1 188 ? 95.176 30.527 86.867 1.00 24.62 188 ILE B O 1
ATOM 6244 N N . LEU B 1 189 ? 93.587 31.527 85.618 1.00 20.52 189 LEU B N 1
ATOM 6245 C CA . LEU B 1 189 ? 93.296 32.563 86.604 1.00 20.49 189 LEU B CA 1
ATOM 6246 C C . LEU B 1 189 ? 92.010 32.325 87.384 1.00 20.81 189 LEU B C 1
ATOM 6247 O O . LEU B 1 189 ? 91.879 32.836 88.503 1.00 19.35 189 LEU B O 1
ATOM 6252 N N . ASP B 1 190 ? 91.051 31.593 86.820 1.00 19.76 190 ASP B N 1
ATOM 6253 C CA . ASP B 1 190 ? 89.753 31.408 87.459 1.00 17.40 190 ASP B CA 1
ATOM 6254 C C . ASP B 1 190 ? 89.022 30.270 86.766 1.00 21.10 190 ASP B C 1
ATOM 6255 O O . ASP B 1 190 ? 89.374 29.857 85.656 1.00 22.16 190 ASP B O 1
ATOM 6260 N N . TYR B 1 191 ? 87.993 29.774 87.441 1.00 18.09 191 TYR B N 1
ATOM 6261 C CA . TYR B 1 191 ? 87.096 28.775 86.890 1.00 17.83 191 TYR B CA 1
ATOM 6262 C C . TYR B 1 191 ? 85.848 28.755 87.760 1.00 21.38 191 TYR B C 1
ATOM 6263 O O . TYR B 1 191 ? 85.865 29.201 88.910 1.00 20.52 191 TYR B O 1
ATOM 6272 N N . SER B 1 192 ? 84.762 28.240 87.197 1.00 18.53 192 SER B N 1
ATOM 6273 C CA . SER B 1 192 ? 83.504 28.170 87.919 1.00 20.60 192 SER B CA 1
ATOM 6274 C C . SER B 1 192 ? 82.832 26.848 87.596 1.00 22.42 192 SER B C 1
ATOM 6275 O O . SER B 1 192 ? 83.070 26.250 86.539 1.00 22.38 192 SER B O 1
ATOM 6278 N N . VAL B 1 193 ? 81.991 26.387 88.520 1.00 15.66 193 VAL B N 1
ATOM 6279 C CA . VAL B 1 193 ? 81.190 25.195 88.289 1.00 19.90 193 VAL B CA 1
ATOM 6280 C C . VAL B 1 193 ? 79.745 25.494 88.655 1.00 23.06 193 VAL B C 1
ATOM 6281 O O . VAL B 1 193 ? 79.441 26.392 89.443 1.00 28.60 193 VAL B O 1
ATOM 6285 N N . LYS B 1 194 ? 78.854 24.709 88.072 1.00 26.43 194 LYS B N 1
ATOM 6286 C CA . LYS B 1 194 ? 77.413 24.881 88.198 1.00 25.53 194 LYS B CA 1
ATOM 6287 C C . LYS B 1 194 ? 76.846 23.480 88.063 1.00 21.97 194 LYS B C 1
ATOM 6288 O O . LYS B 1 194 ? 77.244 22.745 87.158 1.00 31.53 194 LYS B O 1
ATOM 6294 N N . HIS B 1 195 ? 75.980 23.081 88.975 1.00 22.59 195 HIS B N 1
ATOM 6295 C CA . HIS B 1 195 ? 75.564 21.688 89.055 1.00 27.88 195 HIS B CA 1
ATOM 6296 C C . HIS B 1 195 ? 74.107 21.516 88.638 1.00 26.11 195 HIS B C 1
ATOM 6297 O O . HIS B 1 195 ? 73.269 22.387 88.887 1.00 27.53 195 HIS B O 1
ATOM 6304 N N . ARG B 1 196 ? 73.831 20.393 87.973 1.00 28.36 196 ARG B N 1
ATOM 6305 C CA . ARG B 1 196 ? 72.488 19.966 87.602 1.00 27.40 196 ARG B CA 1
ATOM 6306 C C . ARG B 1 196 ? 72.361 18.477 87.889 1.00 27.68 196 ARG B C 1
ATOM 6307 O O . ARG B 1 196 ? 73.265 17.704 87.555 1.00 29.73 196 ARG B O 1
ATOM 6315 N N . LEU B 1 197 ? 71.255 18.079 88.516 1.00 23.81 197 LEU B N 1
ATOM 6316 C CA . LEU B 1 197 ? 70.935 16.667 88.687 1.00 26.72 197 LEU B CA 1
ATOM 6317 C C . LEU B 1 197 ? 70.116 16.167 87.496 1.00 32.10 197 LEU B C 1
ATOM 6318 O O . LEU B 1 197 ? 69.267 16.891 86.969 1.00 32.97 197 LEU B O 1
ATOM 6323 N N . THR B 1 198 ? 70.389 14.933 87.061 1.00 28.37 198 THR B N 1
ATOM 6324 C CA . THR B 1 198 ? 69.715 14.323 85.915 1.00 32.19 198 THR B CA 1
ATOM 6325 C C . THR B 1 198 ? 69.287 12.904 86.273 1.00 35.04 198 THR B C 1
ATOM 6326 O O . THR B 1 198 ? 69.644 12.369 87.326 1.00 33.01 198 THR B O 1
ATOM 6330 N N . ALA B 1 199 ? 68.532 12.277 85.369 1.00 34.00 199 ALA B N 1
ATOM 6331 C CA . ALA B 1 199 ? 68.105 10.900 85.603 1.00 32.53 199 ALA B CA 1
ATOM 6332 C C . ALA B 1 199 ? 69.296 9.969 85.794 1.00 40.00 199 ALA B C 1
ATOM 6333 O O . ALA B 1 199 ? 69.259 9.078 86.649 1.00 39.82 199 ALA B O 1
ATOM 6335 N N . GLU B 1 200 ? 70.367 10.168 85.018 1.00 37.71 200 GLU B N 1
ATOM 6336 C CA . GLU B 1 200 ? 71.515 9.263 85.004 1.00 41.87 200 GLU B CA 1
ATOM 6337 C C . GLU B 1 200 ? 72.620 9.637 85.993 1.00 40.70 200 GLU B C 1
ATOM 6338 O O . GLU B 1 200 ? 73.547 8.839 86.195 1.00 36.32 200 GLU B O 1
ATOM 6344 N N . GLY B 1 201 ? 72.562 10.825 86.592 1.00 39.16 201 GLY B N 1
ATOM 6345 C CA . GLY B 1 201 ? 73.520 11.224 87.612 1.00 30.91 201 GLY B CA 1
ATOM 6346 C C . GLY B 1 201 ? 73.553 12.727 87.780 1.00 30.81 201 GLY B C 1
ATOM 6347 O O . GLY B 1 201 ? 72.570 13.325 88.230 1.00 25.42 201 GLY B O 1
ATOM 6348 N N . ALA B 1 202 ? 74.662 13.359 87.395 1.00 29.33 202 ALA B N 1
ATOM 6349 C CA . ALA B 1 202 ? 74.750 14.809 87.466 1.00 30.14 202 ALA B CA 1
ATOM 6350 C C . ALA B 1 202 ? 75.625 15.319 86.330 1.00 28.94 202 ALA B C 1
ATOM 6351 O O . ALA B 1 202 ? 76.487 14.605 85.808 1.00 29.43 202 ALA B O 1
ATOM 6353 N N . GLU B 1 203 ? 75.398 16.580 85.964 1.00 23.92 203 GLU B N 1
ATOM 6354 C CA . GLU B 1 203 ? 76.218 17.273 84.986 1.00 26.44 203 GLU B CA 1
ATOM 6355 C C . GLU B 1 203 ? 76.714 18.586 85.578 1.00 28.26 203 GLU B C 1
ATOM 6356 O O . GLU B 1 203 ? 75.960 19.299 86.245 1.00 26.56 203 GLU B O 1
ATOM 6362 N N . VAL B 1 204 ? 77.979 18.902 85.313 1.00 28.42 204 VAL B N 1
ATOM 6363 C CA . VAL B 1 204 ? 78.661 20.063 85.878 1.00 24.29 204 VAL B CA 1
ATOM 6364 C C . VAL B 1 204 ? 79.025 21.003 84.734 1.00 25.46 204 VAL B C 1
ATOM 6365 O O . VAL B 1 204 ? 79.876 20.670 83.898 1.00 28.16 204 VAL B O 1
ATOM 6369 N N . ASP B 1 205 ? 78.403 22.180 84.697 1.00 22.09 205 ASP B N 1
ATOM 6370 C CA . ASP B 1 205 ? 78.717 23.178 83.679 1.00 25.41 205 ASP B CA 1
ATOM 6371 C C . ASP B 1 205 ? 79.833 24.078 84.189 1.00 26.61 205 ASP B C 1
ATOM 6372 O O . ASP B 1 205 ? 79.730 24.634 85.288 1.00 25.00 205 ASP B O 1
ATOM 6377 N N . TYR B 1 206 ? 80.894 24.226 83.392 1.00 22.17 206 TYR B N 1
ATOM 6378 C CA . TYR B 1 206 ? 82.110 24.876 83.860 1.00 20.75 206 TYR B CA 1
ATOM 6379 C C . TYR B 1 206 ? 82.557 25.961 82.898 1.00 23.11 206 TYR B C 1
ATOM 6380 O O . TYR B 1 206 ? 82.267 25.929 81.697 1.00 26.92 206 TYR B O 1
ATOM 6389 N N . THR B 1 207 ? 83.321 26.899 83.451 1.00 22.69 207 THR B N 1
ATOM 6390 C CA . THR B 1 207 ? 84.082 27.873 82.685 1.00 22.34 207 THR B CA 1
ATOM 6391 C C . THR B 1 207 ? 85.482 27.976 83.283 1.00 23.94 207 THR B C 1
ATOM 6392 O O . THR B 1 207 ? 85.678 27.774 84.487 1.00 21.37 207 THR B O 1
ATOM 6396 N N . VAL B 1 208 ? 86.457 28.276 82.429 1.00 21.15 208 VAL B N 1
ATOM 6397 C CA . VAL B 1 208 ? 87.838 28.477 82.845 1.00 20.60 208 VAL B CA 1
ATOM 6398 C C . VAL B 1 208 ? 88.323 29.758 82.195 1.00 24.07 208 VAL B C 1
ATOM 6399 O O . VAL B 1 208 ? 88.013 30.020 81.028 1.00 24.24 208 VAL B O 1
ATOM 6403 N N . THR B 1 209 ? 89.063 30.562 82.959 1.00 19.74 209 THR B N 1
ATOM 6404 C CA . THR B 1 209 ? 89.647 31.808 82.478 1.00 20.70 209 THR B CA 1
ATOM 6405 C C . THR B 1 209 ? 91.163 31.691 82.557 1.00 23.39 209 THR B C 1
ATOM 6406 O O . THR B 1 209 ? 91.692 31.308 83.603 1.00 21.33 209 THR B O 1
ATOM 6410 N N . THR B 1 210 ? 91.854 32.014 81.454 1.00 20.63 210 THR B N 1
ATOM 6411 C CA . THR B 1 210 ? 93.314 32.048 81.408 1.00 20.42 210 THR B CA 1
ATOM 6412 C C . THR B 1 210 ? 93.768 33.386 80.843 1.00 20.11 210 THR B C 1
ATOM 6413 O O . THR B 1 210 ? 92.963 34.176 80.358 1.00 17.88 210 THR B O 1
ATOM 6417 N N . ASN B 1 211 ? 95.079 33.641 80.890 1.00 23.62 211 ASN B N 1
ATOM 6418 C CA . ASN B 1 211 ? 95.638 34.842 80.283 1.00 22.22 211 ASN B CA 1
ATOM 6419 C C . ASN B 1 211 ? 96.248 34.575 78.907 1.00 26.41 211 ASN B C 1
ATOM 6420 O O . ASN B 1 211 ? 97.068 35.373 78.431 1.00 22.95 211 ASN B O 1
ATOM 6425 N N . GLY B 1 212 ? 95.868 33.477 78.261 1.00 25.87 212 GLY B N 1
ATOM 6426 C CA . GLY B 1 212 ? 96.417 33.140 76.960 1.00 27.82 212 GLY B CA 1
ATOM 6427 C C . GLY B 1 212 ? 95.442 32.383 76.080 1.00 29.99 212 GLY B C 1
ATOM 6428 O O . GLY B 1 212 ? 94.261 32.260 76.418 1.00 24.35 212 GLY B O 1
ATOM 6429 N N . ASP B 1 213 ? 95.934 31.841 74.961 1.00 31.98 213 ASP B N 1
ATOM 6430 C CA . ASP B 1 213 ? 95.088 31.227 73.948 1.00 29.11 213 ASP B CA 1
ATOM 6431 C C . ASP B 1 213 ? 95.237 29.716 73.831 1.00 32.30 213 ASP B C 1
ATOM 6432 O O . ASP B 1 213 ? 94.469 29.101 73.084 1.00 31.54 213 ASP B O 1
ATOM 6437 N N . HIS B 1 214 ? 96.200 29.098 74.512 1.00 26.93 214 HIS B N 1
ATOM 6438 C CA . HIS B 1 214 ? 96.406 27.671 74.308 1.00 28.73 214 HIS B CA 1
ATOM 6439 C C . HIS B 1 214 ? 95.230 26.864 74.853 1.00 30.16 214 HIS B C 1
ATOM 6440 O O . HIS B 1 214 ? 94.419 27.349 75.643 1.00 29.71 214 HIS B O 1
ATOM 6447 N N . GLU B 1 215 ? 95.169 25.604 74.434 1.00 27.11 215 GLU B N 1
ATOM 6448 C CA . GLU B 1 215 ? 94.005 24.761 74.674 1.00 30.76 215 GLU B CA 1
ATOM 6449 C C . GLU B 1 215 ? 93.834 24.421 76.157 1.00 31.82 215 GLU B C 1
ATOM 6450 O O . GLU B 1 215 ? 94.811 24.230 76.890 1.00 27.68 215 GLU B O 1
ATOM 6456 N N . VAL B 1 216 ? 92.572 24.286 76.580 1.00 25.24 216 VAL B N 1
ATOM 6457 C CA . VAL B 1 216 ? 92.211 23.993 77.965 1.00 27.41 216 VAL B CA 1
ATOM 6458 C C . VAL B 1 216 ? 91.445 22.676 78.034 1.00 26.78 216 VAL B C 1
ATOM 6459 O O . VAL B 1 216 ? 90.504 22.463 77.259 1.00 25.99 216 VAL B O 1
ATOM 6463 N N . THR B 1 217 ? 91.819 21.811 78.987 1.00 21.46 217 THR B N 1
ATOM 6464 C CA . THR B 1 217 ? 91.049 20.613 79.311 1.00 22.65 217 THR B CA 1
ATOM 6465 C C . THR B 1 217 ? 90.670 20.591 80.789 1.00 23.37 217 THR B C 1
ATOM 6466 O O . THR B 1 217 ? 91.418 21.058 81.657 1.00 23.09 217 THR B O 1
ATOM 6470 N N . VAL B 1 218 ? 89.505 20.015 81.070 1.00 23.29 218 VAL B N 1
ATOM 6471 C CA . VAL B 1 218 ? 89.022 19.825 82.430 1.00 24.75 218 VAL B CA 1
ATOM 6472 C C . VAL B 1 218 ? 88.723 18.347 82.617 1.00 24.85 218 VAL B C 1
ATOM 6473 O O . VAL B 1 218 ? 88.015 17.745 81.804 1.00 25.44 218 VAL B O 1
ATOM 6477 N N . GLU B 1 219 ? 89.267 17.766 83.678 1.00 23.47 219 GLU B N 1
ATOM 6478 C CA . GLU B 1 219 ? 89.053 16.367 84.013 1.00 21.92 219 GLU B CA 1
ATOM 6479 C C . GLU B 1 219 ? 88.576 16.265 85.457 1.00 27.62 219 GLU B C 1
ATOM 6480 O O . GLU B 1 219 ? 89.064 16.985 86.341 1.00 24.92 219 GLU B O 1
ATOM 6486 N N . LEU B 1 220 ? 87.626 15.366 85.698 1.00 24.47 220 LEU B N 1
ATOM 6487 C CA . LEU B 1 220 ? 87.102 15.119 87.034 1.00 24.65 220 LEU B CA 1
ATOM 6488 C C . LEU B 1 220 ? 87.440 13.694 87.437 1.00 24.89 220 LEU B C 1
ATOM 6489 O O . LEU B 1 220 ? 87.180 12.756 86.679 1.00 25.36 220 LEU B O 1
ATOM 6494 N N . TYR B 1 221 ? 88.016 13.536 88.625 1.00 21.48 221 TYR B N 1
ATOM 6495 C CA . TYR B 1 221 ? 88.410 12.236 89.155 1.00 27.86 221 TYR B CA 1
ATOM 6496 C C . TYR B 1 221 ? 87.616 11.928 90.416 1.00 30.08 221 TYR B C 1
ATOM 6497 O O . TYR B 1 221 ? 87.435 12.795 91.280 1.00 25.12 221 TYR B O 1
ATOM 6506 N N . ASP B 1 222 ? 87.131 10.690 90.514 1.00 30.38 222 ASP B N 1
ATOM 6507 C CA . ASP B 1 222 ? 86.493 10.261 91.748 1.00 31.83 222 ASP B CA 1
ATOM 6508 C C . ASP B 1 222 ? 87.540 10.093 92.841 1.00 36.43 222 ASP B C 1
ATOM 6509 O O . ASP B 1 222 ? 87.513 10.794 93.863 1.00 48.52 222 ASP B O 1
ATOM 6514 N N . GLY B 1 223 ? 88.480 9.182 92.643 1.00 33.67 223 GLY B N 1
ATOM 6515 C CA . GLY B 1 223 ? 89.655 9.205 93.491 1.00 33.44 223 GLY B CA 1
ATOM 6516 C C . GLY B 1 223 ? 90.855 9.486 92.619 1.00 32.53 223 GLY B C 1
ATOM 6517 O O . GLY B 1 223 ? 91.165 10.641 92.302 1.00 30.49 223 GLY B O 1
ATOM 6518 N N . THR B 1 224 ? 91.529 8.422 92.212 1.00 35.68 224 THR B N 1
ATOM 6519 C CA . THR B 1 224 ? 92.440 8.476 91.081 1.00 33.54 224 THR B CA 1
ATOM 6520 C C . THR B 1 224 ? 91.740 8.116 89.782 1.00 33.28 224 THR B C 1
ATOM 6521 O O . THR B 1 224 ? 92.386 8.092 88.729 1.00 34.39 224 THR B O 1
ATOM 6525 N N . THR B 1 225 ? 90.427 7.879 89.838 1.00 31.02 225 THR B N 1
ATOM 6526 C CA . THR B 1 225 ? 89.655 7.300 88.743 1.00 27.83 225 THR B CA 1
ATOM 6527 C C . THR B 1 225 ? 88.942 8.406 87.973 1.00 26.58 225 THR B C 1
ATOM 6528 O O . THR B 1 225 ? 88.008 9.024 88.486 1.00 28.11 225 THR B O 1
ATOM 6532 N N . LYS B 1 226 ? 89.357 8.635 86.729 1.00 33.60 226 LYS B N 1
ATOM 6533 C CA . LYS B 1 226 ? 88.702 9.650 85.908 1.00 30.62 226 LYS B CA 1
ATOM 6534 C C . LYS B 1 226 ? 87.258 9.262 85.632 1.00 32.10 226 LYS B C 1
ATOM 6535 O O . LYS B 1 226 ? 86.973 8.128 85.228 1.00 32.43 226 LYS B O 1
ATOM 6541 N N . VAL B 1 227 ? 86.352 10.220 85.833 1.00 29.84 227 VAL B N 1
ATOM 6542 C CA . VAL B 1 227 ? 84.923 10.002 85.647 1.00 25.29 227 VAL B CA 1
ATOM 6543 C C . VAL B 1 227 ? 84.314 10.933 84.611 1.00 27.86 227 VAL B C 1
ATOM 6544 O O . VAL B 1 227 ? 83.152 10.725 84.219 1.00 25.54 227 VAL B O 1
ATOM 6548 N N . ALA B 1 228 ? 85.053 11.933 84.136 1.00 29.58 228 ALA B N 1
ATOM 6549 C CA . ALA B 1 228 ? 84.529 12.893 83.172 1.00 28.44 228 ALA B CA 1
ATOM 6550 C C . ALA B 1 228 ? 85.677 13.757 82.669 1.00 28.49 228 ALA B C 1
ATOM 6551 O O . ALA B 1 228 ? 86.694 13.926 83.349 1.00 24.97 228 ALA B O 1
ATOM 6553 N N . GLU B 1 229 ? 85.502 14.300 81.469 1.00 23.45 229 GLU B N 1
ATOM 6554 C CA . GLU B 1 229 ? 86.506 15.181 80.891 1.00 27.79 229 GLU B CA 1
ATOM 6555 C C . GLU B 1 229 ? 85.852 15.995 79.785 1.00 27.44 229 GLU B C 1
ATOM 6556 O O . GLU B 1 229 ? 84.727 15.718 79.369 1.00 32.81 229 GLU B O 1
ATOM 6562 N N . ALA B 1 230 ? 86.573 17.008 79.318 1.00 25.17 230 ALA B N 1
ATOM 6563 C CA . ALA B 1 230 ? 86.052 17.913 78.307 1.00 25.45 230 ALA B CA 1
ATOM 6564 C C . ALA B 1 230 ? 87.166 18.854 77.892 1.00 31.31 230 ALA B C 1
ATOM 6565 O O . ALA B 1 230 ? 88.122 19.079 78.643 1.00 28.63 230 ALA B O 1
ATOM 6567 N N . THR B 1 231 ? 87.032 19.398 76.683 1.00 26.19 231 THR B N 1
ATOM 6568 C CA . THR B 1 231 ? 87.959 20.384 76.149 1.00 26.41 231 THR B CA 1
ATOM 6569 C C . THR B 1 231 ? 87.212 21.678 75.873 1.00 26.55 231 THR B C 1
ATOM 6570 O O . THR B 1 231 ? 86.025 21.661 75.535 1.00 28.51 231 THR B O 1
ATOM 6574 N N . GLY B 1 232 ? 87.918 22.791 76.007 1.00 24.08 232 GLY B N 1
ATOM 6575 C CA . GLY B 1 232 ? 87.363 24.117 75.842 1.00 26.00 232 GLY B CA 1
ATOM 6576 C C . GLY B 1 232 ? 87.293 24.874 77.166 1.00 26.57 232 GLY B C 1
ATOM 6577 O O . GLY B 1 232 ? 87.249 24.293 78.253 1.00 24.14 232 GLY B O 1
ATOM 6578 N N . LYS B 1 233 ? 87.276 26.206 77.056 1.00 28.40 233 LYS B N 1
ATOM 6579 C CA . LYS B 1 233 ? 87.127 27.064 78.227 1.00 26.86 233 LYS B CA 1
ATOM 6580 C C . LYS B 1 233 ? 85.713 27.039 78.789 1.00 28.07 233 LYS B C 1
ATOM 6581 O O . LYS B 1 233 ? 85.487 27.556 79.889 1.00 26.00 233 LYS B O 1
ATOM 6587 N N . GLU B 1 234 ? 84.764 26.456 78.067 1.00 24.48 234 GLU B N 1
ATOM 6588 C CA . GLU B 1 234 ? 83.427 26.227 78.577 1.00 29.97 234 GLU B CA 1
ATOM 6589 C C . GLU B 1 234 ? 83.011 24.833 78.155 1.00 28.49 234 GLU B C 1
ATOM 6590 O O . GLU B 1 234 ? 83.399 24.358 77.085 1.00 27.88 234 GLU B O 1
ATOM 6596 N N . GLY B 1 235 ? 82.245 24.169 79.007 1.00 24.83 235 GLY B N 1
ATOM 6597 C CA . GLY B 1 235 ? 81.840 22.818 78.685 1.00 24.58 235 GLY B CA 1
ATOM 6598 C C . GLY B 1 235 ? 81.012 22.211 79.789 1.00 27.46 235 GLY B C 1
ATOM 6599 O O . GLY B 1 235 ? 80.591 22.886 80.732 1.00 22.92 235 GLY B O 1
ATOM 6600 N N . THR B 1 236 ? 80.806 20.906 79.663 1.00 26.97 236 THR B N 1
ATOM 6601 C CA . THR B 1 236 ? 79.975 20.163 80.590 1.00 27.77 236 THR B CA 1
ATOM 6602 C C . THR B 1 236 ? 80.640 18.834 80.899 1.00 29.83 236 THR B C 1
ATOM 6603 O O . THR B 1 236 ? 81.169 18.169 80.003 1.00 33.45 236 THR B O 1
ATOM 6607 N N . LEU B 1 237 ? 80.623 18.463 82.172 1.00 27.55 237 LEU B N 1
ATOM 6608 C CA . LEU B 1 237 ? 81.216 17.223 82.656 1.00 26.08 237 LEU B CA 1
ATOM 6609 C C . LEU B 1 237 ? 80.070 16.310 83.058 1.00 29.06 237 LEU B C 1
ATOM 6610 O O . LEU B 1 237 ? 79.320 16.621 83.991 1.00 28.10 237 LEU B O 1
ATOM 6615 N N . VAL B 1 238 ? 79.923 15.204 82.343 1.00 27.87 238 VAL B N 1
ATOM 6616 C CA . VAL B 1 238 ? 78.843 14.260 82.582 1.00 26.07 238 VAL B CA 1
ATOM 6617 C C . VAL B 1 238 ? 79.348 13.224 83.566 1.00 30.91 238 VAL B C 1
ATOM 6618 O O . VAL B 1 238 ? 80.330 12.524 83.287 1.00 31.66 238 VAL B O 1
ATOM 6622 N N . VAL B 1 239 ? 78.692 13.133 84.724 1.00 30.20 239 VAL B N 1
ATOM 6623 C CA . VAL B 1 239 ? 79.134 12.260 85.805 1.00 30.62 239 VAL B CA 1
ATOM 6624 C C . VAL B 1 239 ? 78.015 11.260 86.065 1.00 37.01 239 VAL B C 1
ATOM 6625 O O . VAL B 1 239 ? 77.013 11.586 86.717 1.00 32.14 239 VAL B O 1
ATOM 6629 N N . LYS B 1 240 ? 78.182 10.037 85.562 1.00 33.39 240 LYS B N 1
ATOM 6630 C CA . LYS B 1 240 ? 77.169 9.013 85.761 1.00 36.55 240 LYS B CA 1
ATOM 6631 C C . LYS B 1 240 ? 77.167 8.519 87.206 1.00 31.52 240 LYS B C 1
ATOM 6632 O O . LYS B 1 240 ? 78.221 8.280 87.805 1.00 33.32 240 LYS B O 1
ATOM 6638 N N . ASP B 1 241 ? 75.967 8.368 87.773 1.00 31.44 241 ASP B N 1
ATOM 6639 C CA . ASP B 1 241 ? 75.814 7.852 89.140 1.00 33.87 241 ASP B CA 1
ATOM 6640 C C . ASP B 1 241 ? 76.556 8.734 90.147 1.00 33.10 241 ASP B C 1
ATOM 6641 O O . ASP B 1 241 ? 77.120 8.254 91.131 1.00 30.26 241 ASP B O 1
ATOM 6646 N N . ALA B 1 242 ? 76.535 10.039 89.902 1.00 27.07 242 ALA B N 1
ATOM 6647 C CA . ALA B 1 242 ? 77.329 10.971 90.684 1.00 30.24 242 ALA B CA 1
ATOM 6648 C C . ALA B 1 242 ? 77.016 10.841 92.175 1.00 25.48 242 ALA B C 1
ATOM 6649 O O . ALA B 1 242 ? 75.854 10.771 92.581 1.00 24.34 242 ALA B O 1
ATOM 6651 N N . LYS B 1 243 ? 78.062 10.782 92.990 1.00 24.92 243 LYS B N 1
ATOM 6652 C CA . LYS B 1 243 ? 77.916 10.750 94.441 1.00 26.05 243 LYS B CA 1
ATOM 6653 C C . LYS B 1 243 ? 77.790 12.190 94.941 1.00 25.27 243 LYS B C 1
ATOM 6654 O O . LYS B 1 243 ? 78.755 12.963 94.899 1.00 26.45 243 LYS B O 1
ATOM 6660 N N . LEU B 1 244 ? 76.595 12.563 95.382 1.00 24.89 244 LEU B N 1
ATOM 6661 C CA . LEU B 1 244 ? 76.333 13.963 95.683 1.00 25.24 244 LEU B CA 1
ATOM 6662 C C . LEU B 1 244 ? 76.874 14.348 97.061 1.00 23.47 244 LEU B C 1
ATOM 6663 O O . LEU B 1 244 ? 76.980 13.522 97.973 1.00 22.95 244 LEU B O 1
ATOM 6668 N N . TRP B 1 245 ? 77.256 15.621 97.178 1.00 23.33 245 TRP B N 1
ATOM 6669 C CA . TRP B 1 245 ? 77.618 16.254 98.443 1.00 21.42 245 TRP B CA 1
ATOM 6670 C C . TRP B 1 245 ? 76.356 16.572 99.250 1.00 21.24 245 TRP B C 1
ATOM 6671 O O . TRP B 1 245 ? 75.448 17.242 98.743 1.00 20.59 245 TRP B O 1
ATOM 6682 N N . ASN B 1 246 ? 76.305 16.107 100.506 1.00 21.07 246 ASN B N 1
ATOM 6683 C CA . ASN B 1 246 ? 75.119 16.231 101.354 1.00 21.06 246 ASN B CA 1
ATOM 6684 C C . ASN B 1 246 ? 75.495 16.685 102.762 1.00 23.23 246 ASN B C 1
ATOM 6685 O O . ASN B 1 246 ? 76.645 16.574 103.190 1.00 20.83 246 ASN B O 1
ATOM 6690 N N . VAL B 1 247 ? 74.484 17.150 103.506 1.00 22.36 247 VAL B N 1
ATOM 6691 C CA . VAL B 1 247 ? 74.707 17.602 104.875 1.00 19.06 247 VAL B CA 1
ATOM 6692 C C . VAL B 1 247 ? 75.203 16.440 105.724 1.00 21.72 247 VAL B C 1
ATOM 6693 O O . VAL B 1 247 ? 74.635 15.340 105.695 1.00 21.78 247 VAL B O 1
ATOM 6697 N N . HIS B 1 248 ? 76.272 16.683 106.489 1.00 21.20 248 HIS B N 1
ATOM 6698 C CA . HIS B 1 248 ? 76.924 15.660 107.311 1.00 17.94 248 HIS B CA 1
ATOM 6699 C C . HIS B 1 248 ? 77.252 14.401 106.513 1.00 20.27 248 HIS B C 1
ATOM 6700 O O . HIS B 1 248 ? 77.385 13.315 107.083 1.00 19.11 248 HIS B O 1
ATOM 6707 N N . ALA B 1 249 ? 77.396 14.528 105.196 1.00 20.83 249 ALA B N 1
ATOM 6708 C CA . ALA B 1 249 ? 77.717 13.384 104.346 1.00 23.04 249 ALA B CA 1
ATOM 6709 C C . ALA B 1 249 ? 78.337 13.879 103.046 1.00 23.03 249 ALA B C 1
ATOM 6710 O O . ALA B 1 249 ? 77.759 13.732 101.959 1.00 20.58 249 ALA B O 1
ATOM 6712 N N . ALA B 1 250 ? 79.505 14.496 103.162 1.00 19.67 250 ALA B N 1
ATOM 6713 C CA . ALA B 1 250 ? 80.144 15.114 102.017 1.00 21.31 250 ALA B CA 1
ATOM 6714 C C . ALA B 1 250 ? 80.713 14.060 101.077 1.00 20.86 250 ALA B C 1
ATOM 6715 O O . ALA B 1 250 ? 81.063 12.952 101.483 1.00 20.67 250 ALA B O 1
ATOM 6717 N N . TYR B 1 251 ? 80.785 14.422 99.803 1.00 20.05 251 TYR B N 1
ATOM 6718 C CA . TYR B 1 251 ? 81.570 13.690 98.821 1.00 24.84 251 TYR B CA 1
ATOM 6719 C C . TYR B 1 251 ? 82.261 14.722 97.949 1.00 22.51 251 TYR B C 1
ATOM 6720 O O . TYR B 1 251 ? 81.607 15.644 97.450 1.00 20.69 251 TYR B O 1
ATOM 6729 N N . LEU B 1 252 ? 83.574 14.583 97.782 1.00 17.43 252 LEU B N 1
ATOM 6730 C CA . LEU B 1 252 ? 84.364 15.546 97.029 1.00 19.32 252 LEU B CA 1
ATOM 6731 C C . LEU B 1 252 ? 85.052 14.829 95.883 1.00 19.79 252 LEU B C 1
ATOM 6732 O O . LEU B 1 252 ? 85.761 13.843 96.103 1.00 23.29 252 LEU B O 1
ATOM 6737 N N . TYR B 1 253 ? 84.830 15.318 94.667 1.00 20.74 253 TYR B N 1
ATOM 6738 C CA . TYR B 1 253 ? 85.606 14.921 93.501 1.00 22.45 253 TYR B CA 1
ATOM 6739 C C . TYR B 1 253 ? 86.833 15.822 93.373 1.00 25.62 253 TYR B C 1
ATOM 6740 O O . TYR B 1 253 ? 86.905 16.901 93.971 1.00 24.31 253 TYR B O 1
ATOM 6749 N N . ASN B 1 254 ? 87.804 15.366 92.580 1.00 22.26 254 ASN B N 1
ATOM 6750 C CA . ASN B 1 254 ? 89.005 16.138 92.278 1.00 23.77 254 ASN B CA 1
ATOM 6751 C C . ASN B 1 254 ? 88.895 16.672 90.854 1.00 28.20 254 ASN B C 1
ATOM 6752 O O . ASN B 1 254 ? 88.719 15.896 89.906 1.00 26.15 254 ASN B O 1
ATOM 6757 N N . ILE B 1 255 ? 89.001 17.986 90.699 1.00 23.88 255 ILE B N 1
ATOM 6758 C CA . ILE B 1 255 ? 88.999 18.604 89.379 1.00 26.03 255 ILE B CA 1
ATOM 6759 C C . ILE B 1 255 ? 90.429 18.962 89.000 1.00 23.69 255 ILE B C 1
ATOM 6760 O O . ILE B 1 255 ? 91.219 19.424 89.836 1.00 23.55 255 ILE B O 1
ATOM 6765 N N . VAL B 1 256 ? 90.767 18.722 87.737 1.00 22.28 256 VAL B N 1
ATOM 6766 C CA . VAL B 1 256 ? 92.099 18.965 87.204 1.00 24.14 256 VAL B CA 1
ATOM 6767 C C . VAL B 1 256 ? 91.928 19.790 85.940 1.00 23.13 256 VAL B C 1
ATOM 6768 O O . VAL B 1 256 ? 91.311 19.330 84.974 1.00 27.53 256 VAL B O 1
ATOM 6772 N N . ILE B 1 257 ? 92.444 21.012 85.959 1.00 22.21 257 ILE B N 1
ATOM 6773 C CA . ILE B 1 257 ? 92.374 21.933 84.837 1.00 18.34 257 ILE B CA 1
ATOM 6774 C C . ILE B 1 257 ? 93.783 22.111 84.294 1.00 23.24 257 ILE B C 1
ATOM 6775 O O . ILE B 1 257 ? 94.724 22.359 85.059 1.00 24.93 257 ILE B O 1
ATOM 6780 N N . ARG B 1 258 ? 93.926 21.993 82.976 1.00 26.21 258 ARG B N 1
ATOM 6781 C CA . ARG B 1 258 ? 95.224 22.022 82.323 1.00 26.97 258 ARG B CA 1
ATOM 6782 C C . ARG B 1 258 ? 95.178 22.922 81.097 1.00 26.04 258 ARG B C 1
ATOM 6783 O O . ARG B 1 258 ? 94.204 22.909 80.337 1.00 24.31 258 ARG B O 1
ATOM 6791 N N . ILE B 1 259 ? 96.234 23.707 80.920 1.00 24.64 259 ILE B N 1
ATOM 6792 C CA . ILE B 1 259 ? 96.527 24.375 79.656 1.00 27.88 259 ILE B CA 1
ATOM 6793 C C . ILE B 1 259 ? 97.532 23.512 78.906 1.00 30.69 259 ILE B C 1
ATOM 6794 O O . ILE B 1 259 ? 98.505 23.027 79.499 1.00 30.56 259 ILE B O 1
ATOM 6799 N N . HIS B 1 260 ? 97.300 23.315 77.605 1.00 31.40 260 HIS B N 1
ATOM 6800 C CA . HIS B 1 260 ? 98.118 22.442 76.767 1.00 29.75 260 HIS B CA 1
ATOM 6801 C C . HIS B 1 260 ? 98.778 23.234 75.644 1.00 34.17 260 HIS B C 1
ATOM 6802 O O . HIS B 1 260 ? 98.173 24.146 75.065 1.00 29.66 260 HIS B O 1
ATOM 6809 N N . ASP B 1 261 ? 100.019 22.858 75.323 1.00 32.42 261 ASP B N 1
ATOM 6810 C CA . ASP B 1 261 ? 100.722 23.339 74.133 1.00 33.30 261 ASP B CA 1
ATOM 6811 C C . ASP B 1 261 ? 101.354 22.106 73.493 1.00 40.22 261 ASP B C 1
ATOM 6812 O O . ASP B 1 261 ? 102.525 21.802 73.725 1.00 40.74 261 ASP B O 1
ATOM 6817 N N . GLY B 1 262 ? 100.560 21.381 72.708 1.00 39.97 262 GLY B N 1
ATOM 6818 C CA . GLY B 1 262 ? 101.006 20.126 72.143 1.00 35.21 262 GLY B CA 1
ATOM 6819 C C . GLY B 1 262 ? 101.144 19.046 73.196 1.00 39.36 262 GLY B C 1
ATOM 6820 O O . GLY B 1 262 ? 100.190 18.731 73.910 1.00 39.02 262 GLY B O 1
ATOM 6821 N N . SER B 1 263 ? 102.333 18.470 73.304 1.00 35.95 263 SER B N 1
ATOM 6822 C CA . SER B 1 263 ? 102.604 17.465 74.321 1.00 37.00 263 SER B CA 1
ATOM 6823 C C . SER B 1 263 ? 102.982 18.065 75.672 1.00 36.16 263 SER B C 1
ATOM 6824 O O . SER B 1 263 ? 103.211 17.305 76.622 1.00 36.94 263 SER B O 1
ATOM 6827 N N . ALA B 1 264 ? 103.071 19.389 75.787 1.00 31.65 264 ALA B N 1
ATOM 6828 C CA . ALA B 1 264 ? 103.473 20.028 77.036 1.00 34.69 264 ALA B CA 1
ATOM 6829 C C . ALA B 1 264 ? 102.254 20.494 77.826 1.00 31.82 264 ALA B C 1
ATOM 6830 O O . ALA B 1 264 ? 101.321 21.076 77.265 1.00 26.91 264 ALA B O 1
ATOM 6832 N N . VAL B 1 265 ? 102.258 20.228 79.129 1.00 34.48 265 VAL B N 1
ATOM 6833 C CA . VAL B 1 265 ? 101.275 20.823 80.032 1.00 31.47 265 VAL B CA 1
ATOM 6834 C C . VAL B 1 265 ? 101.847 22.163 80.478 1.00 32.40 265 VAL B C 1
ATOM 6835 O O . VAL B 1 265 ? 102.791 22.211 81.270 1.00 29.29 265 VAL B O 1
ATOM 6839 N N . VAL B 1 266 ? 101.291 23.249 79.943 1.00 26.19 266 VAL B N 1
ATOM 6840 C CA . VAL B 1 266 ? 101.783 24.587 80.258 1.00 22.57 266 VAL B CA 1
ATOM 6841 C C . VAL B 1 266 ? 101.424 24.977 81.688 1.00 25.52 266 VAL B C 1
ATOM 6842 O O . VAL B 1 266 ? 102.183 25.688 82.356 1.00 28.63 266 VAL B O 1
ATOM 6846 N N . ASP B 1 267 ? 100.248 24.566 82.162 1.00 25.37 267 ASP B N 1
ATOM 6847 C CA . ASP B 1 267 ? 99.798 24.873 83.518 1.00 25.51 267 ASP B CA 1
ATOM 6848 C C . ASP B 1 267 ? 98.783 23.824 83.941 1.00 22.95 267 ASP B C 1
ATOM 6849 O O . ASP B 1 267 ? 98.027 23.296 83.119 1.00 23.57 267 ASP B O 1
ATOM 6854 N N . GLU B 1 268 ? 98.790 23.518 85.232 1.00 22.98 268 GLU B N 1
ATOM 6855 C CA . GLU B 1 268 ? 97.836 22.597 85.826 1.00 23.52 268 GLU B CA 1
ATOM 6856 C C . GLU B 1 268 ? 97.350 23.168 87.153 1.00 26.14 268 GLU B C 1
ATOM 6857 O O . GLU B 1 268 ? 98.165 23.596 87.976 1.00 23.87 268 GLU B O 1
ATOM 6863 N N . TYR B 1 269 ? 96.030 23.165 87.357 1.00 22.73 269 TYR B N 1
ATOM 6864 C CA . TYR B 1 269 ? 95.406 23.594 88.601 1.00 20.84 269 TYR B CA 1
ATOM 6865 C C . TYR B 1 269 ? 94.478 22.494 89.091 1.00 21.23 269 TYR B C 1
ATOM 6866 O O . TYR B 1 269 ? 93.767 21.877 88.293 1.00 19.95 269 TYR B O 1
ATOM 6875 N N . THR B 1 270 ? 94.492 22.241 90.401 1.00 18.03 270 THR B N 1
ATOM 6876 C CA . THR B 1 270 ? 93.705 21.164 90.992 1.00 18.94 270 THR B CA 1
ATOM 6877 C C . THR B 1 270 ? 92.915 21.680 92.187 1.00 22.01 270 THR B C 1
ATOM 6878 O O . THR B 1 270 ? 93.342 22.611 92.878 1.00 20.85 270 THR B O 1
ATOM 6882 N N . GLU B 1 271 ? 91.769 21.050 92.444 1.00 20.18 271 GLU B N 1
ATOM 6883 C CA . GLU B 1 271 ? 90.960 21.435 93.592 1.00 24.96 271 GLU B CA 1
ATOM 6884 C C . GLU B 1 271 ? 89.863 20.400 93.801 1.00 27.47 271 GLU B C 1
ATOM 6885 O O . GLU B 1 271 ? 89.443 19.730 92.857 1.00 26.58 271 GLU B O 1
ATOM 6891 N N . LYS B 1 272 ? 89.399 20.293 95.043 1.00 23.91 272 LYS B N 1
ATOM 6892 C CA . LYS B 1 272 ? 88.242 19.467 95.360 1.00 28.55 272 LYS B CA 1
ATOM 6893 C C . LYS B 1 272 ? 86.936 20.192 95.037 1.00 23.78 272 LYS B C 1
ATOM 6894 O O . LYS B 1 272 ? 86.840 21.421 95.124 1.00 21.94 272 LYS B O 1
ATOM 6900 N N . VAL B 1 273 ? 85.930 19.414 94.640 1.00 20.87 273 VAL B N 1
ATOM 6901 C CA . VAL B 1 273 ? 84.638 19.940 94.217 1.00 18.30 273 VAL B CA 1
ATOM 6902 C C . VAL B 1 273 ? 83.546 18.992 94.684 1.00 18.63 273 VAL B C 1
ATOM 6903 O O . VAL B 1 273 ? 83.633 17.778 94.465 1.00 18.27 273 VAL B O 1
ATOM 6907 N N . GLY B 1 274 ? 82.508 19.543 95.306 1.00 17.85 274 GLY B N 1
ATOM 6908 C CA . GLY B 1 274 ? 81.336 18.780 95.702 1.00 16.89 274 GLY B CA 1
ATOM 6909 C C . GLY B 1 274 ? 80.170 19.121 94.786 1.00 19.94 274 GLY B C 1
ATOM 6910 O O . GLY B 1 274 ? 79.884 20.296 94.540 1.00 20.50 274 GLY B O 1
ATOM 6911 N N . ILE B 1 275 ? 79.518 18.079 94.280 1.00 20.85 275 ILE B N 1
ATOM 6912 C CA . ILE B 1 275 ? 78.379 18.234 93.378 1.00 22.80 275 ILE B CA 1
ATOM 6913 C C . ILE B 1 275 ? 77.113 18.269 94.219 1.00 18.58 275 ILE B C 1
ATOM 6914 O O . ILE B 1 275 ? 76.834 17.325 94.969 1.00 19.79 275 ILE B O 1
ATOM 6919 N N . ARG B 1 276 ? 76.354 19.359 94.107 1.00 21.45 276 ARG B N 1
ATOM 6920 C CA . ARG B 1 276 ? 75.107 19.519 94.849 1.00 16.93 276 ARG B CA 1
ATOM 6921 C C . ARG B 1 276 ? 74.345 20.703 94.277 1.00 16.28 276 ARG B C 1
ATOM 6922 O O . ARG B 1 276 ? 74.946 21.630 93.733 1.00 18.37 276 ARG B O 1
ATOM 6930 N N . THR B 1 277 ? 73.025 20.671 94.409 1.00 17.35 277 THR B N 1
ATOM 6931 C CA . THR B 1 277 ? 72.202 21.818 94.059 1.00 20.17 277 THR B CA 1
ATOM 6932 C C . THR B 1 277 ? 71.612 22.427 95.320 1.00 17.90 277 THR B C 1
ATOM 6933 O O . THR B 1 277 ? 71.364 21.734 96.308 1.00 21.96 277 THR B O 1
ATOM 6937 N N . PHE B 1 278 ? 71.387 23.730 95.278 1.00 20.75 278 PHE B N 1
ATOM 6938 C CA . PHE B 1 278 ? 70.764 24.418 96.401 1.00 22.36 278 PHE B CA 1
ATOM 6939 C C . PHE B 1 278 ? 69.898 25.537 95.842 1.00 23.47 278 PHE B C 1
ATOM 6940 O O . PHE B 1 278 ? 70.370 26.343 95.031 1.00 25.94 278 PHE B O 1
ATOM 6948 N N . GLU B 1 279 ? 68.637 25.581 96.262 1.00 20.24 279 GLU B N 1
ATOM 6949 C CA . GLU B 1 279 ? 67.731 26.601 95.759 1.00 22.29 279 GLU B CA 1
ATOM 6950 C C . GLU B 1 279 ? 66.562 26.768 96.719 1.00 22.96 279 GLU B C 1
ATOM 6951 O O . GLU B 1 279 ? 66.267 25.890 97.536 1.00 23.16 279 GLU B O 1
ATOM 6957 N N . ILE B 1 280 ? 65.892 27.908 96.598 1.00 20.47 280 ILE B N 1
ATOM 6958 C CA . ILE B 1 280 ? 64.651 28.170 97.310 1.00 21.17 280 ILE B CA 1
ATOM 6959 C C . ILE B 1 280 ? 63.490 27.798 96.400 1.00 25.24 280 ILE B C 1
ATOM 6960 O O . ILE B 1 280 ? 63.403 28.281 95.261 1.00 20.10 280 ILE B O 1
ATOM 6965 N N . LYS B 1 281 ? 62.595 26.954 96.909 1.00 24.27 281 LYS B N 1
ATOM 6966 C CA . LYS B 1 281 ? 61.386 26.543 96.216 1.00 26.57 281 LYS B CA 1
ATOM 6967 C C . LYS B 1 281 ? 60.254 26.459 97.228 1.00 27.54 281 LYS B C 1
ATOM 6968 O O . LYS B 1 281 ? 60.390 25.789 98.255 1.00 24.87 281 LYS B O 1
ATOM 6974 N N . ASP B 1 282 ? 59.151 27.150 96.943 1.00 27.18 282 ASP B N 1
ATOM 6975 C CA . ASP B 1 282 ? 57.955 27.148 97.787 1.00 26.14 282 ASP B CA 1
ATOM 6976 C C . ASP B 1 282 ? 58.310 27.308 99.269 1.00 27.25 282 ASP B C 1
ATOM 6977 O O . ASP B 1 282 ? 57.890 26.532 100.128 1.00 22.48 282 ASP B O 1
ATOM 6982 N N . GLY B 1 283 ? 59.103 28.341 99.563 1.00 25.13 283 GLY B N 1
ATOM 6983 C CA . GLY B 1 283 ? 59.382 28.714 100.935 1.00 23.79 283 GLY B CA 1
ATOM 6984 C C . GLY B 1 283 ? 60.301 27.787 101.696 1.00 22.05 283 GLY B C 1
ATOM 6985 O O . GLY B 1 283 ? 60.371 27.883 102.924 1.00 26.77 283 GLY B O 1
ATOM 6986 N N . HIS B 1 284 ? 61.009 26.896 101.012 1.00 23.09 284 HIS B N 1
ATOM 6987 C CA . HIS B 1 284 ? 61.951 25.988 101.645 1.00 23.45 284 HIS B CA 1
ATOM 6988 C C . HIS B 1 284 ? 63.316 26.091 100.978 1.00 26.32 284 HIS B C 1
ATOM 6989 O O . HIS B 1 284 ? 63.444 26.514 99.825 1.00 21.35 284 HIS B O 1
ATOM 6996 N N . PHE B 1 285 ? 64.340 25.710 101.741 1.00 24.16 285 PHE B N 1
ATOM 6997 C CA . PHE B 1 285 ? 65.678 25.504 101.211 1.00 22.28 285 PHE B CA 1
ATOM 6998 C C . PHE B 1 285 ? 65.782 24.057 100.736 1.00 23.16 285 PHE B C 1
ATOM 6999 O O . PHE B 1 285 ? 65.581 23.129 101.530 1.00 22.98 285 PHE B O 1
ATOM 7007 N N . LEU B 1 286 ? 66.089 23.867 99.449 1.00 19.55 286 LEU B N 1
ATOM 7008 C CA . LEU B 1 286 ? 66.238 22.544 98.853 1.00 19.40 286 LEU B CA 1
ATOM 7009 C C . LEU B 1 286 ? 67.709 22.292 98.555 1.00 20.63 286 LEU B C 1
ATOM 7010 O O . LEU B 1 286 ? 68.330 23.025 97.773 1.00 18.70 286 LEU B O 1
ATOM 7015 N N . LEU B 1 287 ? 68.255 21.257 99.171 1.00 19.54 287 LEU B N 1
ATOM 7016 C CA . LEU B 1 287 ? 69.600 20.785 98.894 1.00 22.49 287 LEU B CA 1
ATOM 7017 C C . LEU B 1 287 ? 69.446 19.467 98.157 1.00 24.08 287 LEU B C 1
ATOM 7018 O O . LEU B 1 287 ? 68.838 18.524 98.685 1.00 18.40 287 LEU B O 1
ATOM 7023 N N . ASN B 1 288 ? 69.965 19.413 96.932 1.00 19.83 288 ASN B N 1
ATOM 7024 C CA . ASN B 1 288 ? 69.742 18.257 96.077 1.00 19.70 288 ASN B CA 1
ATOM 7025 C C . ASN B 1 288 ? 68.257 17.895 96.066 1.00 17.81 288 ASN B C 1
ATOM 7026 O O . ASN B 1 288 ? 67.871 16.736 96.220 1.00 19.66 288 ASN B O 1
ATOM 7031 N N . GLY B 1 289 ? 67.413 18.922 95.929 1.00 21.99 289 GLY B N 1
ATOM 7032 C CA . GLY B 1 289 ? 65.976 18.717 95.821 1.00 22.55 289 GLY B CA 1
ATOM 7033 C C . GLY B 1 289 ? 65.247 18.320 97.088 1.00 23.99 289 GLY B C 1
ATOM 7034 O O . GLY B 1 289 ? 64.052 18.007 97.024 1.00 25.57 289 GLY B O 1
ATOM 7035 N N . LYS B 1 290 ? 65.901 18.337 98.246 1.00 23.56 290 LYS B N 1
ATOM 7036 C CA . LYS B 1 290 ? 65.169 17.981 99.459 1.00 24.04 290 LYS B CA 1
ATOM 7037 C C . LYS B 1 290 ? 65.286 19.086 100.507 1.00 25.13 290 LYS B C 1
ATOM 7038 O O . LYS B 1 290 ? 66.338 19.723 100.624 1.00 21.15 290 LYS B O 1
ATOM 7044 N N . PRO B 1 291 ? 64.229 19.337 101.277 1.00 22.81 291 PRO B N 1
ATOM 7045 C CA . PRO B 1 291 ? 64.248 20.488 102.192 1.00 24.07 291 PRO B CA 1
ATOM 7046 C C . PRO B 1 291 ? 65.188 20.260 103.369 1.00 22.94 291 PRO B C 1
ATOM 7047 O O . PRO B 1 291 ? 65.284 19.157 103.912 1.00 24.61 291 PRO B O 1
ATOM 7051 N N . VAL B 1 292 ? 65.894 21.322 103.750 1.00 21.35 292 VAL B N 1
ATOM 7052 C CA . VAL B 1 292 ? 66.790 21.316 104.901 1.00 19.66 292 VAL B CA 1
ATOM 7053 C C . VAL B 1 292 ? 66.383 22.453 105.830 1.00 21.84 292 VAL B C 1
ATOM 7054 O O . VAL B 1 292 ? 66.169 23.589 105.378 1.00 18.70 292 VAL B O 1
ATOM 7058 N N . TYR B 1 293 ? 66.270 22.145 107.119 1.00 14.94 293 TYR B N 1
ATOM 7059 C CA . TYR B 1 293 ? 66.085 23.153 108.162 1.00 18.76 293 TYR B CA 1
ATOM 7060 C C . TYR B 1 293 ? 67.459 23.532 108.704 1.00 15.66 293 TYR B C 1
ATOM 7061 O O . TYR B 1 293 ? 68.152 22.694 109.292 1.00 15.99 293 TYR B O 1
ATOM 7070 N N . LEU B 1 294 ? 67.864 24.780 108.489 1.00 12.81 294 LEU B N 1
ATOM 7071 C CA . LEU B 1 294 ? 69.197 25.213 108.890 1.00 18.24 294 LEU B CA 1
ATOM 7072 C C . LEU B 1 294 ? 69.283 25.405 110.408 1.00 16.69 294 LEU B C 1
ATOM 7073 O O . LEU B 1 294 ? 68.395 25.999 111.028 1.00 16.33 294 LEU B O 1
ATOM 7078 N N . ARG B 1 295 ? 70.356 24.906 111.011 1.00 14.67 295 ARG B N 1
ATOM 7079 C CA . ARG B 1 295 ? 70.560 25.103 112.442 1.00 15.73 295 ARG B CA 1
ATOM 7080 C C . ARG B 1 295 ? 72.053 25.230 112.705 1.00 15.58 295 ARG B C 1
ATOM 7081 O O . ARG B 1 295 ? 72.860 24.521 112.093 1.00 11.83 295 ARG B O 1
ATOM 7089 N N . GLY B 1 296 ? 72.400 26.178 113.568 1.00 15.24 296 GLY B N 1
ATOM 7090 C CA . GLY B 1 296 ? 73.794 26.485 113.882 1.00 14.84 296 GLY B CA 1
ATOM 7091 C C . GLY B 1 296 ? 74.054 27.866 114.439 1.00 12.72 296 GLY B C 1
ATOM 7092 O O . GLY B 1 296 ? 73.302 28.319 115.252 1.00 12.34 296 GLY B O 1
ATOM 7093 N N . PHE B 1 297 ? 75.127 28.483 113.968 1.00 13.59 297 PHE B N 1
ATOM 7094 C CA . PHE B 1 297 ? 75.611 29.724 114.605 1.00 15.93 297 PHE B CA 1
ATOM 7095 C C . PHE B 1 297 ? 76.133 30.817 113.678 1.00 16.67 297 PHE B C 1
ATOM 7096 O O . PHE B 1 297 ? 76.394 30.658 112.514 1.00 14.96 297 PHE B O 1
ATOM 7104 N N . GLY B 1 298 ? 76.173 31.968 114.301 1.00 30.00 298 GLY B N 1
ATOM 7105 C CA . GLY B 1 298 ? 77.053 33.048 113.900 1.00 30.00 298 GLY B CA 1
ATOM 7106 C C . GLY B 1 298 ? 78.376 32.724 114.596 1.00 30.00 298 GLY B C 1
ATOM 7107 O O . GLY B 1 298 ? 78.344 32.248 115.708 1.00 30.00 298 GLY B O 1
ATOM 7108 N N . LYS B 1 299 ? 79.487 32.786 113.884 1.00 14.47 299 LYS B N 1
ATOM 7109 C CA . LYS B 1 299 ? 80.790 32.573 114.543 1.00 15.09 299 LYS B CA 1
ATOM 7110 C C . LYS B 1 299 ? 81.588 33.873 114.467 1.00 15.93 299 LYS B C 1
ATOM 7111 O O . LYS B 1 299 ? 81.039 34.904 114.122 1.00 17.64 299 LYS B O 1
ATOM 7117 N N . HIS B 1 300 ? 82.843 33.773 114.836 1.00 12.41 300 HIS B N 1
ATOM 7118 C CA . HIS B 1 300 ? 83.850 34.792 114.578 1.00 15.12 300 HIS B CA 1
ATOM 7119 C C . HIS B 1 300 ? 85.165 34.082 114.306 1.00 13.92 300 HIS B C 1
ATOM 7120 O O . HIS B 1 300 ? 85.354 32.925 114.685 1.00 19.29 300 HIS B O 1
ATOM 7127 N N . GLU B 1 301 ? 86.087 34.790 113.673 1.00 13.37 301 GLU B N 1
ATOM 7128 C CA . GLU B 1 301 ? 87.478 34.348 113.670 1.00 16.90 301 GLU B CA 1
ATOM 7129 C C . GLU B 1 301 ? 88.107 34.976 114.902 1.00 14.33 301 GLU B C 1
ATOM 7130 O O . GLU B 1 301 ? 88.508 36.140 114.886 1.00 14.81 301 GLU B O 1
ATOM 7136 N N . ASP B 1 302 ? 88.168 34.215 115.988 1.00 16.52 302 ASP B N 1
ATOM 7137 C CA . ASP B 1 302 ? 88.539 34.792 117.272 1.00 16.10 302 ASP B CA 1
ATOM 7138 C C . ASP B 1 302 ? 88.942 33.672 118.213 1.00 14.11 302 ASP B C 1
ATOM 7139 O O . ASP B 1 302 ? 88.231 32.673 118.317 1.00 13.06 302 ASP B O 1
ATOM 7144 N N . ALA B 1 303 ? 90.063 33.859 118.908 1.00 13.48 303 ALA B N 1
ATOM 7145 C CA . ALA B 1 303 ? 90.570 32.906 119.882 1.00 15.78 303 ALA B CA 1
ATOM 7146 C C . ALA B 1 303 ? 91.536 33.635 120.805 1.00 16.34 303 ALA B C 1
ATOM 7147 O O . ALA B 1 303 ? 92.011 34.732 120.494 1.00 13.82 303 ALA B O 1
ATOM 7149 N N . ASP B 1 304 ? 91.814 33.010 121.951 1.00 18.09 304 ASP B N 1
ATOM 7150 C CA . ASP B 1 304 ? 92.784 33.551 122.897 1.00 16.30 304 ASP B CA 1
ATOM 7151 C C . ASP B 1 304 ? 94.130 33.781 122.212 1.00 15.19 304 ASP B C 1
ATOM 7152 O O . ASP B 1 304 ? 94.546 32.992 121.361 1.00 14.07 304 ASP B O 1
ATOM 7157 N N . ILE B 1 305 ? 94.791 34.887 122.580 1.00 13.89 305 ILE B N 1
ATOM 7158 C CA . ILE B 1 305 ? 96.175 35.211 122.226 1.00 12.89 305 ILE B CA 1
ATOM 7159 C C . ILE B 1 305 ? 96.347 35.707 120.783 1.00 16.18 305 ILE B C 1
ATOM 7160 O O . ILE B 1 305 ? 96.950 36.762 120.560 1.00 13.28 305 ILE B O 1
ATOM 7165 N N . ARG B 1 306 ? 95.825 34.967 119.797 1.00 12.27 306 ARG B N 1
ATOM 7166 C CA . ARG B 1 306 ? 96.118 35.216 118.384 1.00 16.12 306 ARG B CA 1
ATOM 7167 C C . ARG B 1 306 ? 95.128 36.156 117.679 1.00 14.67 306 ARG B C 1
ATOM 7168 O O . ARG B 1 306 ? 95.312 36.421 116.484 1.00 12.65 306 ARG B O 1
ATOM 7176 N N . GLY B 1 307 ? 94.087 36.645 118.356 1.00 11.49 307 GLY B N 1
ATOM 7177 C CA . GLY B 1 307 ? 93.124 37.503 117.675 1.00 12.80 307 GLY B CA 1
ATOM 7178 C C . GLY B 1 307 ? 92.378 36.738 116.584 1.00 15.08 307 GLY B C 1
ATOM 7179 O O . GLY B 1 307 ? 91.737 35.710 116.850 1.00 12.19 307 GLY B O 1
ATOM 7180 N N . ARG B 1 308 ? 92.463 37.220 115.336 1.00 14.00 308 ARG B N 1
ATOM 7181 C CA . ARG B 1 308 ? 91.818 36.577 114.194 1.00 12.66 308 ARG B CA 1
ATOM 7182 C C . ARG B 1 308 ? 92.781 35.710 113.389 1.00 17.63 308 ARG B C 1
ATOM 7183 O O . ARG B 1 308 ? 92.433 35.271 112.285 1.00 17.42 308 ARG B O 1
ATOM 7191 N N . GLY B 1 309 ? 93.974 35.450 113.919 1.00 13.65 309 GLY B N 1
ATOM 7192 C CA . GLY B 1 309 ? 94.917 34.603 113.214 1.00 12.48 309 GLY B CA 1
ATOM 7193 C C . GLY B 1 309 ? 94.347 33.218 112.961 1.00 17.27 309 GLY B C 1
ATOM 7194 O O . GLY B 1 309 ? 93.664 32.631 113.811 1.00 14.81 309 GLY B O 1
ATOM 7195 N N . LEU B 1 310 ? 94.632 32.699 111.769 1.00 13.63 310 LEU B N 1
ATOM 7196 C CA . LEU B 1 310 ? 94.261 31.332 111.427 1.00 14.18 310 LEU B CA 1
ATOM 7197 C C . LEU B 1 310 ? 94.965 30.327 112.333 1.00 17.94 310 LEU B C 1
ATOM 7198 O O . LEU B 1 310 ? 96.179 30.411 112.549 1.00 16.48 310 LEU B O 1
ATOM 7203 N N . ASP B 1 311 ? 94.205 29.362 112.851 1.00 14.67 311 ASP B N 1
ATOM 7204 C CA . ASP B 1 311 ? 94.786 28.291 113.658 1.00 17.05 311 ASP B CA 1
ATOM 7205 C C . ASP B 1 311 ? 93.986 27.024 113.389 1.00 16.27 311 ASP B C 1
ATOM 7206 O O . ASP B 1 311 ? 92.854 26.900 113.863 1.00 17.00 311 ASP B O 1
ATOM 7211 N N . LEU B 1 312 ? 94.573 26.093 112.622 1.00 17.04 312 LEU B N 1
ATOM 7212 C CA . LEU B 1 312 ? 93.874 24.865 112.244 1.00 15.68 312 LEU B CA 1
ATOM 7213 C C . LEU B 1 312 ? 93.474 24.039 113.462 1.00 16.64 312 LEU B C 1
ATOM 7214 O O . LEU B 1 312 ? 92.462 23.325 113.423 1.00 15.27 312 LEU B O 1
ATOM 7219 N N . ALA B 1 313 ? 94.246 24.113 114.550 1.00 15.53 313 ALA B N 1
ATOM 7220 C CA . ALA B 1 313 ? 93.861 23.384 115.754 1.00 14.92 313 ALA B CA 1
ATOM 7221 C C . ALA B 1 313 ? 92.503 23.855 116.255 1.00 14.36 313 ALA B C 1
ATOM 7222 O O . ALA B 1 313 ? 91.627 23.039 116.548 1.00 15.03 313 ALA B O 1
ATOM 7224 N N . THR B 1 314 ? 92.299 25.172 116.340 1.00 13.12 314 THR B N 1
ATOM 7225 C CA . THR B 1 314 ? 91.013 25.668 116.827 1.00 15.08 314 THR B CA 1
ATOM 7226 C C . THR B 1 314 ? 89.887 25.414 115.823 1.00 15.19 314 THR B C 1
ATOM 7227 O O . THR B 1 314 ? 88.742 25.177 116.226 1.00 13.31 314 THR B O 1
ATOM 7231 N N . VAL B 1 315 ? 90.188 25.484 114.525 1.00 13.16 315 VAL B N 1
ATOM 7232 C CA . VAL B 1 315 ? 89.194 25.156 113.507 1.00 13.86 315 VAL B CA 1
ATOM 7233 C C . VAL B 1 315 ? 88.729 23.715 113.670 1.00 13.18 315 VAL B C 1
ATOM 7234 O O . VAL B 1 315 ? 87.528 23.428 113.622 1.00 12.20 315 VAL B O 1
ATOM 7238 N N . LYS B 1 316 ? 89.677 22.785 113.844 1.00 12.48 316 LYS B N 1
ATOM 7239 C CA . LYS B 1 316 ? 89.311 21.382 114.019 1.00 15.62 316 LYS B CA 1
ATOM 7240 C C . LYS B 1 316 ? 88.432 21.195 115.250 1.00 12.28 316 LYS B C 1
ATOM 7241 O O . LYS B 1 316 ? 87.417 20.487 115.204 1.00 15.82 316 LYS B O 1
ATOM 7247 N N . ARG B 1 317 ? 88.793 21.829 116.359 1.00 12.55 317 ARG B N 1
ATOM 7248 C CA . ARG B 1 317 ? 87.945 21.717 117.545 1.00 14.22 317 ARG B CA 1
ATOM 7249 C C . ARG B 1 317 ? 86.566 22.321 117.293 1.00 13.54 317 ARG B C 1
ATOM 7250 O O . ARG B 1 317 ? 85.545 21.740 117.686 1.00 13.24 317 ARG B O 1
ATOM 7258 N N . ASP B 1 318 ? 86.505 23.477 116.613 1.00 13.32 318 ASP B N 1
ATOM 7259 C CA . ASP B 1 318 ? 85.200 24.099 116.387 1.00 13.07 318 ASP B CA 1
ATOM 7260 C C . ASP B 1 318 ? 84.282 23.154 115.618 1.00 15.29 318 ASP B C 1
ATOM 7261 O O . ASP B 1 318 ? 83.095 23.015 115.946 1.00 13.93 318 ASP B O 1
ATOM 7266 N N . TYR B 1 319 ? 84.825 22.467 114.611 1.00 14.97 319 TYR B N 1
ATOM 7267 C CA . TYR B 1 319 ? 84.010 21.545 113.827 1.00 15.18 319 TYR B CA 1
ATOM 7268 C C . TYR B 1 319 ? 83.607 20.329 114.653 1.00 13.80 319 TYR B C 1
ATOM 7269 O O . TYR B 1 319 ? 82.471 19.855 114.551 1.00 18.27 319 TYR B O 1
ATOM 7278 N N . GLU B 1 320 ? 84.512 19.820 115.496 1.00 13.20 320 GLU B N 1
ATOM 7279 C CA . GLU B 1 320 ? 84.126 18.736 116.395 1.00 16.72 320 GLU B CA 1
ATOM 7280 C C . GLU B 1 320 ? 82.951 19.145 117.285 1.00 15.55 320 GLU B C 1
ATOM 7281 O O . GLU B 1 320 ? 82.022 18.358 117.488 1.00 12.54 320 GLU B O 1
ATOM 7287 N N . LEU B 1 321 ? 82.973 20.374 117.817 1.00 12.39 321 LEU B N 1
ATOM 7288 C CA . LEU B 1 321 ? 81.871 20.845 118.659 1.00 14.05 321 LEU B CA 1
ATOM 7289 C C . LEU B 1 321 ? 80.585 21.051 117.860 1.00 14.80 321 LEU B C 1
ATOM 7290 O O . LEU B 1 321 ? 79.495 20.733 118.341 1.00 14.54 321 LEU B O 1
ATOM 7295 N N . MET B 1 322 ? 80.686 21.606 116.650 1.00 16.36 322 MET B N 1
ATOM 7296 C CA . MET B 1 322 ? 79.490 21.814 115.836 1.00 14.61 322 MET B CA 1
ATOM 7297 C C . MET B 1 322 ? 78.845 20.490 115.446 1.00 16.19 322 MET B C 1
ATOM 7298 O O . MET B 1 322 ? 77.612 20.380 115.392 1.00 16.46 322 MET B O 1
ATOM 7303 N N . LYS B 1 323 ? 79.655 19.469 115.177 1.00 14.64 323 LYS B N 1
ATOM 7304 C CA . LYS B 1 323 ? 79.085 18.154 114.913 1.00 14.87 323 LYS B CA 1
ATOM 7305 C C . LYS B 1 323 ? 78.464 17.572 116.169 1.00 18.15 323 LYS B C 1
ATOM 7306 O O . LYS B 1 323 ? 77.349 17.041 116.131 1.00 16.26 323 LYS B O 1
ATOM 7312 N N . TRP B 1 324 ? 79.163 17.678 117.297 1.00 14.57 324 TRP B N 1
ATOM 7313 C CA . TRP B 1 324 ? 78.635 17.129 118.538 1.00 15.90 324 TRP B CA 1
ATOM 7314 C C . TRP B 1 324 ? 77.287 17.756 118.892 1.00 14.05 324 TRP B C 1
ATOM 7315 O O . TRP B 1 324 ? 76.385 17.073 119.389 1.00 12.95 324 TRP B O 1
ATOM 7326 N N . ILE B 1 325 ? 77.114 19.048 118.609 1.00 14.39 325 ILE B N 1
ATOM 7327 C CA . ILE B 1 325 ? 75.898 19.747 119.028 1.00 13.28 325 ILE B CA 1
ATOM 7328 C C . ILE B 1 325 ? 74.761 19.612 118.020 1.00 16.47 325 ILE B C 1
ATOM 7329 O O . ILE B 1 325 ? 73.627 20.021 118.315 1.00 16.67 325 ILE B O 1
ATOM 7334 N N . GLY B 1 326 ? 75.018 19.041 116.848 1.00 15.78 326 GLY B N 1
ATOM 7335 C CA . GLY B 1 326 ? 73.989 18.873 115.845 1.00 16.27 326 GLY B CA 1
ATOM 7336 C C . GLY B 1 326 ? 73.812 20.042 114.909 1.00 16.34 326 GLY B C 1
ATOM 7337 O O . GLY B 1 326 ? 72.788 20.117 114.228 1.00 18.49 326 GLY B O 1
ATOM 7338 N N . ALA B 1 327 ? 74.763 20.969 114.854 1.00 17.11 327 ALA B N 1
ATOM 7339 C CA . ALA B 1 327 ? 74.650 22.049 113.892 1.00 14.62 327 ALA B CA 1
ATOM 7340 C C . ALA B 1 327 ? 74.830 21.509 112.475 1.00 16.35 327 ALA B C 1
ATOM 7341 O O . ALA B 1 327 ? 75.458 20.475 112.257 1.00 15.82 327 ALA B O 1
ATOM 7343 N N . ASN B 1 328 ? 74.295 22.238 111.494 1.00 16.88 328 ASN B N 1
ATOM 7344 C CA . ASN B 1 328 ? 74.612 21.946 110.100 1.00 19.13 328 ASN B CA 1
ATOM 7345 C C . ASN B 1 328 ? 75.025 23.179 109.304 1.00 16.47 328 ASN B C 1
ATOM 7346 O O . ASN B 1 328 ? 75.344 23.049 108.114 1.00 16.68 328 ASN B O 1
ATOM 7351 N N . CYS B 1 329 ? 75.066 24.357 109.926 1.00 14.98 329 CYS B N 1
ATOM 7352 C CA . CYS B 1 329 ? 75.196 25.591 109.168 1.00 12.46 329 CYS B CA 1
ATOM 7353 C C . CYS B 1 329 ? 75.813 26.663 110.048 1.00 14.92 329 CYS B C 1
ATOM 7354 O O . CYS B 1 329 ? 75.515 26.722 111.248 1.00 17.19 329 CYS B O 1
ATOM 7357 N N . PHE B 1 330 ? 76.661 27.509 109.458 1.00 14.86 330 PHE B N 1
ATOM 7358 C CA . PHE B 1 330 ? 77.007 28.751 110.129 1.00 16.64 330 PHE B CA 1
ATOM 7359 C C . PHE B 1 330 ? 77.145 29.872 109.112 1.00 15.26 330 PHE B C 1
ATOM 7360 O O . PHE B 1 330 ? 77.308 29.651 107.912 1.00 14.64 330 PHE B O 1
ATOM 7368 N N . ARG B 1 331 ? 77.073 31.093 109.618 1.00 15.42 331 ARG B N 1
ATOM 7369 C CA . ARG B 1 331 ? 77.298 32.284 108.820 1.00 15.43 331 ARG B CA 1
ATOM 7370 C C . ARG B 1 331 ? 78.675 32.837 109.160 1.00 16.85 331 ARG B C 1
ATOM 7371 O O . ARG B 1 331 ? 79.070 32.821 110.327 1.00 16.83 331 ARG B O 1
ATOM 7379 N N . THR B 1 332 ? 79.421 33.299 108.147 1.00 15.60 332 THR B N 1
ATOM 7380 C CA . THR B 1 332 ? 80.755 33.862 108.393 1.00 14.67 332 THR B CA 1
ATOM 7381 C C . THR B 1 332 ? 80.608 35.288 108.934 1.00 13.95 332 THR B C 1
ATOM 7382 O O . THR B 1 332 ? 81.094 36.276 108.387 1.00 16.73 332 THR B O 1
ATOM 7386 N N . SER B 1 333 ? 79.889 35.354 110.044 1.00 17.11 333 SER B N 1
ATOM 7387 C CA . SER B 1 333 ? 79.590 36.562 110.799 1.00 18.23 333 SER B CA 1
ATOM 7388 C C . SER B 1 333 ? 80.654 37.628 110.670 1.00 21.08 333 SER B C 1
ATOM 7389 O O . SER B 1 333 ? 81.727 37.564 111.281 1.00 25.86 333 SER B O 1
ATOM 7392 N N . HIS B 1 334 ? 80.308 38.555 109.782 1.00 31.06 334 HIS B N 1
ATOM 7393 C CA . HIS B 1 334 ? 80.654 39.952 109.591 1.00 21.38 334 HIS B CA 1
ATOM 7394 C C . HIS B 1 334 ? 81.933 40.103 108.785 1.00 14.30 334 HIS B C 1
ATOM 7395 O O . HIS B 1 334 ? 82.364 41.228 108.592 1.00 14.34 334 HIS B O 1
ATOM 7402 N N . TYR B 1 335 ? 82.511 39.021 108.250 1.00 13.02 335 TYR B N 1
ATOM 7403 C CA . TYR B 1 335 ? 83.608 39.142 107.294 1.00 14.28 335 TYR B CA 1
ATOM 7404 C C . TYR B 1 335 ? 83.906 37.768 106.699 1.00 15.35 335 TYR B C 1
ATOM 7405 O O . TYR B 1 335 ? 83.716 36.747 107.367 1.00 14.55 335 TYR B O 1
ATOM 7414 N N . PRO B 1 336 ? 84.367 37.684 105.453 1.00 14.39 336 PRO B N 1
ATOM 7415 C CA . PRO B 1 336 ? 84.782 36.376 104.928 1.00 12.30 336 PRO B CA 1
ATOM 7416 C C . PRO B 1 336 ? 85.905 35.812 105.787 1.00 13.61 336 PRO B C 1
ATOM 7417 O O . PRO B 1 336 ? 86.769 36.554 106.270 1.00 10.98 336 PRO B O 1
ATOM 7421 N N . TYR B 1 337 ? 85.868 34.495 106.004 1.00 12.17 337 TYR B N 1
ATOM 7422 C CA . TYR B 1 337 ? 86.859 33.814 106.834 1.00 13.17 337 TYR B CA 1
ATOM 7423 C C . TYR B 1 337 ? 88.018 33.332 105.964 1.00 16.03 337 TYR B C 1
ATOM 7424 O O . TYR B 1 337 ? 87.985 33.443 104.733 1.00 13.69 337 TYR B O 1
ATOM 7433 N N . ALA B 1 338 ? 89.046 32.780 106.618 1.00 12.96 338 ALA B N 1
ATOM 7434 C CA . ALA B 1 338 ? 90.137 32.148 105.886 1.00 13.89 338 ALA B CA 1
ATOM 7435 C C . ALA B 1 338 ? 89.607 30.975 105.072 1.00 16.49 338 ALA B C 1
ATOM 7436 O O . ALA B 1 338 ? 88.718 30.234 105.523 1.00 12.13 338 ALA B O 1
ATOM 7438 N N . GLU B 1 339 ? 90.156 30.824 103.859 1.00 13.72 339 GLU B N 1
ATOM 7439 C CA . GLU B 1 339 ? 89.719 29.768 102.943 1.00 14.96 339 GLU B CA 1
ATOM 7440 C C . GLU B 1 339 ? 89.704 28.407 103.627 1.00 17.45 339 GLU B C 1
ATOM 7441 O O . GLU B 1 339 ? 88.835 27.562 103.349 1.00 15.15 339 GLU B O 1
ATOM 7447 N N . GLU B 1 340 ? 90.659 28.182 104.533 1.00 13.08 340 GLU B N 1
ATOM 7448 C CA . GLU B 1 340 ? 90.760 26.898 105.221 1.00 14.84 340 GLU B CA 1
ATOM 7449 C C . GLU B 1 340 ? 89.473 26.517 105.952 1.00 17.36 340 GLU B C 1
ATOM 7450 O O . GLU B 1 340 ? 89.179 25.327 106.097 1.00 17.02 340 GLU B O 1
ATOM 7456 N N . LEU B 1 341 ? 88.698 27.493 106.444 1.00 14.98 341 LEU B N 1
ATOM 7457 C CA . LEU B 1 341 ? 87.465 27.130 107.137 1.00 14.00 341 LEU B CA 1
ATOM 7458 C C . LEU B 1 341 ? 86.445 26.550 106.162 1.00 15.55 341 LEU B C 1
ATOM 7459 O O . LEU B 1 341 ? 85.701 25.621 106.505 1.00 15.94 341 LEU B O 1
ATOM 7464 N N . TYR B 1 342 ? 86.401 27.085 104.941 1.00 14.19 342 TYR B N 1
ATOM 7465 C CA . TYR B 1 342 ? 85.479 26.579 103.928 1.00 15.57 342 TYR B CA 1
ATOM 7466 C C . TYR B 1 342 ? 85.898 25.203 103.430 1.00 13.96 342 TYR B C 1
ATOM 7467 O O . TYR B 1 342 ? 85.047 24.349 103.136 1.00 13.80 342 TYR B O 1
ATOM 7476 N N . GLN B 1 343 ? 87.208 24.984 103.292 1.00 18.70 343 GLN B N 1
ATOM 7477 C CA . GLN B 1 343 ? 87.695 23.662 102.913 1.00 21.23 343 GLN B CA 1
ATOM 7478 C C . GLN B 1 343 ? 87.266 22.608 103.929 1.00 17.75 343 GLN B C 1
ATOM 7479 O O . GLN B 1 343 ? 86.859 21.507 103.550 1.00 18.03 343 GLN B O 1
ATOM 7485 N N . MET B 1 344 ? 87.309 22.935 105.227 1.00 17.85 344 MET B N 1
ATOM 7486 C CA . MET B 1 344 ? 86.829 21.969 106.211 1.00 19.13 344 MET B CA 1
ATOM 7487 C C . MET B 1 344 ? 85.321 21.769 106.103 1.00 16.95 344 MET B C 1
ATOM 7488 O O . MET B 1 344 ? 84.832 20.646 106.258 1.00 19.22 344 MET B O 1
ATOM 7493 N N . ALA B 1 345 ? 84.561 22.837 105.835 1.00 16.51 345 ALA B N 1
ATOM 7494 C CA . ALA B 1 345 ? 83.117 22.665 105.677 1.00 16.60 345 ALA B CA 1
ATOM 7495 C C . ALA B 1 345 ? 82.799 21.784 104.470 1.00 17.39 345 ALA B C 1
ATOM 7496 O O . ALA B 1 345 ? 81.876 20.962 104.525 1.00 18.05 345 ALA B O 1
ATOM 7498 N N . ASP B 1 346 ? 83.550 21.947 103.368 1.00 15.16 346 ASP B N 1
ATOM 7499 C CA . ASP B 1 346 ? 83.395 21.048 102.221 1.00 18.18 346 ASP B CA 1
ATOM 7500 C C . ASP B 1 346 ? 83.619 19.598 102.627 1.00 18.74 346 ASP B C 1
ATOM 7501 O O . ASP B 1 346 ? 82.902 18.702 102.172 1.00 20.21 346 ASP B O 1
ATOM 7506 N N . GLU B 1 347 ? 84.607 19.346 103.483 1.00 16.27 347 GLU B N 1
ATOM 7507 C CA . GLU B 1 347 ? 84.911 17.970 103.852 1.00 20.82 347 GLU B CA 1
ATOM 7508 C C . GLU B 1 347 ? 83.924 17.399 104.854 1.00 21.04 347 GLU B C 1
ATOM 7509 O O . GLU B 1 347 ? 83.641 16.200 104.814 1.00 20.42 347 GLU B O 1
ATOM 7515 N N . GLU B 1 348 ? 83.394 18.220 105.758 1.00 23.09 348 GLU B N 1
ATOM 7516 C CA . GLU B 1 348 ? 82.531 17.720 106.820 1.00 21.35 348 GLU B CA 1
ATOM 7517 C C . GLU B 1 348 ? 81.050 17.804 106.496 1.00 16.82 348 GLU B C 1
ATOM 7518 O O . GLU B 1 348 ? 80.239 17.301 107.277 1.00 23.70 348 GLU B O 1
ATOM 7524 N N . GLY B 1 349 ? 80.669 18.448 105.402 1.00 17.38 349 GLY B N 1
ATOM 7525 C CA . GLY B 1 349 ? 79.256 18.562 105.075 1.00 16.36 349 GLY B CA 1
ATOM 7526 C C . GLY B 1 349 ? 78.505 19.632 105.848 1.00 17.76 349 GLY B C 1
ATOM 7527 O O . GLY B 1 349 ? 77.389 19.388 106.325 1.00 20.56 349 GLY B O 1
ATOM 7528 N N . PHE B 1 350 ? 79.088 20.822 105.975 1.00 16.47 350 PHE B N 1
ATOM 7529 C CA . PHE B 1 350 ? 78.451 21.940 106.653 1.00 14.52 350 PHE B CA 1
ATOM 7530 C C . PHE B 1 350 ? 78.043 22.998 105.637 1.00 15.24 350 PHE B C 1
ATOM 7531 O O . PHE B 1 350 ? 78.749 23.226 104.654 1.00 14.65 350 PHE B O 1
ATOM 7539 N N . LEU B 1 351 ? 76.908 23.642 105.894 1.00 12.84 351 LEU B N 1
ATOM 7540 C CA . LEU B 1 351 ? 76.398 24.723 105.063 1.00 15.08 351 LEU B CA 1
ATOM 7541 C C . LEU B 1 351 ? 76.903 26.055 105.590 1.00 19.09 351 LEU B C 1
ATOM 7542 O O . LEU B 1 351 ? 77.000 26.257 106.808 1.00 16.90 351 LEU B O 1
ATOM 7547 N N . ILE B 1 352 ? 77.217 26.970 104.674 1.00 14.63 352 ILE B N 1
ATOM 7548 C CA . ILE B 1 352 ? 77.787 28.261 105.041 1.00 15.31 352 ILE B CA 1
ATOM 7549 C C . ILE B 1 352 ? 77.037 29.388 104.337 1.00 19.38 352 ILE B C 1
ATOM 7550 O O . ILE B 1 352 ? 76.811 29.336 103.121 1.00 16.29 352 ILE B O 1
ATOM 7555 N N . ILE B 1 353 ? 76.712 30.430 105.091 1.00 17.19 353 ILE B N 1
ATOM 7556 C CA . ILE B 1 353 ? 76.251 31.696 104.545 1.00 11.87 353 ILE B CA 1
ATOM 7557 C C . ILE B 1 353 ? 77.446 32.638 104.564 1.00 16.54 353 ILE B C 1
ATOM 7558 O O . ILE B 1 353 ? 77.927 33.019 105.638 1.00 15.79 353 ILE B O 1
ATOM 7563 N N . ASP B 1 354 ? 77.931 33.010 103.378 1.00 14.17 354 ASP B N 1
ATOM 7564 C CA . ASP B 1 354 ? 79.166 33.774 103.218 1.00 13.40 354 ASP B CA 1
ATOM 7565 C C . ASP B 1 354 ? 78.840 35.260 103.309 1.00 17.86 354 ASP B C 1
ATOM 7566 O O . ASP B 1 354 ? 78.021 35.763 102.532 1.00 16.46 354 ASP B O 1
ATOM 7571 N N . GLU B 1 355 ? 79.487 35.963 104.238 1.00 14.91 355 GLU B N 1
ATOM 7572 C CA . GLU B 1 355 ? 79.139 37.341 104.541 1.00 12.58 355 GLU B CA 1
ATOM 7573 C C . GLU B 1 355 ? 80.340 38.255 104.343 1.00 17.85 355 GLU B C 1
ATOM 7574 O O . GLU B 1 355 ? 81.459 37.952 104.785 1.00 16.95 355 GLU B O 1
ATOM 7580 N N . VAL B 1 356 ? 80.080 39.385 103.693 1.00 17.15 356 VAL B N 1
ATOM 7581 C CA . VAL B 1 356 ? 81.038 40.447 103.386 1.00 14.63 356 VAL B CA 1
ATOM 7582 C C . VAL B 1 356 ? 81.086 41.386 104.600 1.00 16.04 356 VAL B C 1
ATOM 7583 O O . VAL B 1 356 ? 80.095 41.453 105.330 1.00 14.89 356 VAL B O 1
ATOM 7587 N N . PRO B 1 357 ? 82.205 42.122 104.897 1.00 15.14 357 PRO B N 1
ATOM 7588 C CA . PRO B 1 357 ? 82.258 42.911 106.146 1.00 14.81 357 PRO B CA 1
ATOM 7589 C C . PRO B 1 357 ? 81.453 44.207 106.126 1.00 16.92 357 PRO B C 1
ATOM 7590 O O . PRO B 1 357 ? 81.913 45.226 106.653 1.00 14.80 357 PRO B O 1
ATOM 7594 N N . ALA B 1 358 ? 80.258 44.188 105.528 1.00 16.42 358 ALA B N 1
ATOM 7595 C CA . ALA B 1 358 ? 79.390 45.369 105.470 1.00 17.25 358 ALA B CA 1
ATOM 7596 C C . ALA B 1 358 ? 78.571 45.467 106.762 1.00 15.41 358 ALA B C 1
ATOM 7597 O O . ALA B 1 358 ? 77.350 45.293 106.790 1.00 15.53 358 ALA B O 1
ATOM 7599 N N . VAL B 1 359 ? 79.288 45.745 107.857 1.00 18.26 359 VAL B N 1
ATOM 7600 C CA . VAL B 1 359 ? 78.720 45.890 109.190 1.00 13.71 359 VAL B CA 1
ATOM 7601 C C . VAL B 1 359 ? 79.131 47.258 109.728 1.00 13.69 359 VAL B C 1
ATOM 7602 O O . VAL B 1 359 ? 80.199 47.784 109.398 1.00 15.50 359 VAL B O 1
ATOM 7606 N N . GLY B 1 360 ? 78.248 47.859 110.513 1.00 15.35 360 GLY B N 1
ATOM 7607 C CA . GLY B 1 360 ? 78.456 49.189 111.041 1.00 15.86 360 GLY B CA 1
ATOM 7608 C C . GLY B 1 360 ? 77.766 50.310 110.292 1.00 19.24 360 GLY B C 1
ATOM 7609 O O . GLY B 1 360 ? 78.058 51.479 110.568 1.00 17.84 360 GLY B O 1
ATOM 7610 N N . PHE B 1 361 ? 76.881 49.995 109.339 1.00 16.46 361 PHE B N 1
ATOM 7611 C CA . PHE B 1 361 ? 76.239 51.010 108.497 1.00 17.14 361 PHE B CA 1
ATOM 7612 C C . PHE B 1 361 ? 75.004 51.573 109.214 1.00 20.97 361 PHE B C 1
ATOM 7613 O O . PHE B 1 361 ? 73.858 51.391 108.790 1.00 22.07 361 PHE B O 1
ATOM 7621 N N . MET B 1 362 ? 75.250 52.259 110.334 1.00 21.87 362 MET B N 1
ATOM 7622 C CA . MET B 1 362 ? 74.149 52.778 111.141 1.00 24.35 362 MET B CA 1
ATOM 7623 C C . MET B 1 362 ? 74.544 54.047 111.875 1.00 25.98 362 MET B C 1
ATOM 7624 O O . MET B 1 362 ? 75.711 54.259 112.217 1.00 32.36 362 MET B O 1
ATOM 7629 N N . GLU B 1 363 ? 73.539 54.862 112.159 1.00 36.36 363 GLU B N 1
ATOM 7630 C CA . GLU B 1 363 ? 73.693 56.008 113.043 1.00 43.21 363 GLU B CA 1
ATOM 7631 C C . GLU B 1 363 ? 73.097 55.762 114.425 1.00 39.13 363 GLU B C 1
ATOM 7632 O O . GLU B 1 363 ? 73.161 56.631 115.294 1.00 45.22 363 GLU B O 1
ATOM 7638 N N . VAL B 1 379 ? 70.798 63.038 108.892 1.00 35.32 379 VAL B N 1
ATOM 7639 C CA . VAL B 1 379 ? 70.575 62.420 107.583 1.00 32.78 379 VAL B CA 1
ATOM 7640 C C . VAL B 1 379 ? 70.966 60.946 107.658 1.00 33.01 379 VAL B C 1
ATOM 7641 O O . VAL B 1 379 ? 71.969 60.608 108.284 1.00 41.29 379 VAL B O 1
ATOM 7645 N N . GLY B 1 380 ? 70.174 60.070 107.039 1.00 22.83 380 GLY B N 1
ATOM 7646 C CA . GLY B 1 380 ? 70.357 58.637 107.208 1.00 26.39 380 GLY B CA 1
ATOM 7647 C C . GLY B 1 380 ? 71.674 58.132 106.634 1.00 26.50 380 GLY B C 1
ATOM 7648 O O . GLY B 1 380 ? 72.334 58.801 105.836 1.00 21.25 380 GLY B O 1
ATOM 7649 N N . TRP B 1 381 ? 72.039 56.902 107.035 1.00 24.30 381 TRP B N 1
ATOM 7650 C CA . TRP B 1 381 ? 73.360 56.364 106.695 1.00 24.29 381 TRP B CA 1
ATOM 7651 C C . TRP B 1 381 ? 73.595 56.380 105.192 1.00 20.65 381 TRP B C 1
ATOM 7652 O O . TRP B 1 381 ? 74.654 56.816 104.726 1.00 19.33 381 TRP B O 1
ATOM 7663 N N . PHE B 1 382 ? 72.630 55.882 104.417 1.00 20.11 382 PHE B N 1
ATOM 7664 C CA . PHE B 1 382 ? 72.823 55.775 102.974 1.00 22.22 382 PHE B CA 1
ATOM 7665 C C . PHE B 1 382 ? 72.574 57.086 102.243 1.00 23.16 382 PHE B C 1
ATOM 7666 O O . PHE B 1 382 ? 72.446 57.081 101.020 1.00 23.73 382 PHE B O 1
ATOM 7674 N N . GLU B 1 383 ? 72.497 58.203 102.960 1.00 22.37 383 GLU B N 1
ATOM 7675 C CA . GLU B 1 383 ? 72.552 59.517 102.342 1.00 24.30 383 GLU B CA 1
ATOM 7676 C C . GLU B 1 383 ? 73.825 60.261 102.720 1.00 25.12 383 GLU B C 1
ATOM 7677 O O . GLU B 1 383 ? 73.954 61.451 102.411 1.00 24.26 383 GLU B O 1
ATOM 7683 N N . LYS B 1 384 ? 74.759 59.589 103.394 1.00 22.58 384 LYS B N 1
ATOM 7684 C CA . LYS B 1 384 ? 76.019 60.223 103.760 1.00 24.25 384 LYS B CA 1
ATOM 7685 C C . LYS B 1 384 ? 76.825 60.566 102.513 1.00 20.65 384 LYS B C 1
ATOM 7686 O O . LYS B 1 384 ? 76.688 59.937 101.462 1.00 20.00 384 LYS B O 1
ATOM 7692 N N . GLU B 1 385 ? 77.664 61.595 102.636 1.00 19.70 385 GLU B N 1
ATOM 7693 C CA . GLU B 1 385 ? 78.384 62.081 101.470 1.00 27.85 385 GLU B CA 1
ATOM 7694 C C . GLU B 1 385 ? 79.354 61.036 100.939 1.00 26.68 385 GLU B C 1
ATOM 7695 O O . GLU B 1 385 ? 79.613 60.990 99.734 1.00 22.66 385 GLU B O 1
ATOM 7701 N N . THR B 1 386 ? 79.861 60.160 101.804 1.00 22.37 386 THR B N 1
ATOM 7702 C CA . THR B 1 386 ? 80.795 59.130 101.373 1.00 25.10 386 THR B CA 1
ATOM 7703 C C . THR B 1 386 ? 80.095 57.852 100.911 1.00 23.03 386 THR B C 1
ATOM 7704 O O . THR B 1 386 ? 80.773 56.852 100.650 1.00 21.95 386 THR B O 1
ATOM 7708 N N . THR B 1 387 ? 78.767 57.866 100.763 1.00 21.92 387 THR B N 1
ATOM 7709 C CA . THR B 1 387 ? 78.064 56.661 100.319 1.00 19.50 387 THR B CA 1
ATOM 7710 C C . THR B 1 387 ? 78.626 56.090 99.023 1.00 22.59 387 THR B C 1
ATOM 7711 O O . THR B 1 387 ? 78.817 54.866 98.946 1.00 24.67 387 THR B O 1
ATOM 7715 N N . PRO B 1 388 ? 78.915 56.878 97.987 1.00 22.98 388 PRO B N 1
ATOM 7716 C CA . PRO B 1 388 ? 79.437 56.254 96.758 1.00 22.72 388 PRO B CA 1
ATOM 7717 C C . PRO B 1 388 ? 80.783 55.583 96.968 1.00 20.51 388 PRO B C 1
ATOM 7718 O O . PRO B 1 388 ? 81.018 54.503 96.409 1.00 19.12 388 PRO B O 1
ATOM 7722 N N . GLN B 1 389 ? 81.668 56.195 97.767 1.00 18.77 389 GLN B N 1
ATOM 7723 C CA . GLN B 1 389 ? 82.926 55.550 98.147 1.00 22.72 389 GLN B CA 1
ATOM 7724 C C . GLN B 1 389 ? 82.683 54.223 98.869 1.00 22.47 389 GLN B C 1
ATOM 7725 O O . GLN B 1 389 ? 83.365 53.223 98.598 1.00 21.07 389 GLN B O 1
ATOM 7731 N N . LEU B 1 390 ? 81.730 54.198 99.807 1.00 18.37 390 LEU B N 1
ATOM 7732 C CA . LEU B 1 390 ? 81.435 52.961 100.524 1.00 17.41 390 LEU B CA 1
ATOM 7733 C C . LEU B 1 390 ? 80.968 51.882 99.560 1.00 19.47 390 LEU B C 1
ATOM 7734 O O . LEU B 1 390 ? 81.454 50.739 99.596 1.00 17.55 390 LEU B O 1
ATOM 7739 N N . LEU B 1 391 ? 80.020 52.237 98.684 1.00 15.65 391 LEU B N 1
ATOM 7740 C CA . LEU B 1 391 ? 79.495 51.295 97.702 1.00 19.00 391 LEU B CA 1
ATOM 7741 C C . LEU B 1 391 ? 80.612 50.674 96.872 1.00 16.62 391 LEU B C 1
ATOM 7742 O O . LEU B 1 391 ? 80.624 49.461 96.637 1.00 16.31 391 LEU B O 1
ATOM 7747 N N . ALA B 1 392 ? 81.559 51.490 96.410 1.00 16.96 392 ALA B N 1
ATOM 7748 C CA . ALA B 1 392 ? 82.660 50.949 95.617 1.00 19.86 392 ALA B CA 1
ATOM 7749 C C . ALA B 1 392 ? 83.468 49.924 96.419 1.00 19.07 392 ALA B C 1
ATOM 7750 O O . ALA B 1 392 ? 83.798 48.845 95.916 1.00 17.62 392 ALA B O 1
ATOM 7752 N N . ASN B 1 393 ? 83.780 50.236 97.677 1.00 17.37 393 ASN B N 1
ATOM 7753 C CA . ASN B 1 393 ? 84.466 49.262 98.522 1.00 18.37 393 ASN B CA 1
ATOM 7754 C C . ASN B 1 393 ? 83.590 48.047 98.784 1.00 15.90 393 ASN B C 1
ATOM 7755 O O . ASN B 1 393 ? 84.104 46.930 98.906 1.00 19.29 393 ASN B O 1
ATOM 7760 N N . HIS B 1 394 ? 82.271 48.246 98.859 1.00 17.37 394 HIS B N 1
ATOM 7761 C CA . HIS B 1 394 ? 81.333 47.142 99.057 1.00 17.63 394 HIS B CA 1
ATOM 7762 C C . HIS B 1 394 ? 81.296 46.225 97.835 1.00 20.28 394 HIS B C 1
ATOM 7763 O O . HIS B 1 394 ? 81.313 44.990 97.970 1.00 15.48 394 HIS B O 1
ATOM 7770 N N . LYS B 1 395 ? 81.256 46.813 96.632 1.00 17.02 395 LYS B N 1
ATOM 7771 C CA . LYS B 1 395 ? 81.273 46.021 95.401 1.00 17.97 395 LYS B CA 1
ATOM 7772 C C . LYS B 1 395 ? 82.561 45.208 95.269 1.00 16.58 395 LYS B C 1
ATOM 7773 O O . LYS B 1 395 ? 82.526 44.042 94.858 1.00 18.35 395 LYS B O 1
ATOM 7779 N N . ASP B 1 396 ? 83.709 45.819 95.575 1.00 14.96 396 ASP B N 1
ATOM 7780 C CA . ASP B 1 396 ? 84.981 45.104 95.491 1.00 18.73 396 ASP B CA 1
ATOM 7781 C C . ASP B 1 396 ? 85.013 43.908 96.436 1.00 18.78 396 ASP B C 1
ATOM 7782 O O . ASP B 1 396 ? 85.474 42.824 96.059 1.00 19.31 396 ASP B O 1
ATOM 7787 N N . ALA B 1 397 ? 84.544 44.088 97.679 1.00 18.87 397 ALA B N 1
ATOM 7788 C CA . ALA B 1 397 ? 84.535 42.969 98.617 1.00 16.91 397 ALA B CA 1
ATOM 7789 C C . ALA B 1 397 ? 83.556 41.885 98.172 1.00 16.83 397 ALA B C 1
ATOM 7790 O O . ALA B 1 397 ? 83.881 40.694 98.216 1.00 15.03 397 ALA B O 1
ATOM 7792 N N . LEU B 1 398 ? 82.356 42.272 97.729 1.00 15.46 398 LEU B N 1
ATOM 7793 C CA . LEU B 1 398 ? 81.426 41.276 97.209 1.00 14.76 398 LEU B CA 1
ATOM 7794 C C . LEU B 1 398 ? 82.017 40.552 96.002 1.00 18.28 398 LEU B C 1
ATOM 7795 O O . LEU B 1 398 ? 81.931 39.318 95.899 1.00 17.50 398 LEU B O 1
ATOM 7800 N N . THR B 1 399 ? 82.654 41.305 95.095 1.00 15.09 399 THR B N 1
ATOM 7801 C CA . THR B 1 399 ? 83.327 40.708 93.942 1.00 15.82 399 THR B CA 1
ATOM 7802 C C . THR B 1 399 ? 84.389 39.701 94.376 1.00 19.80 399 THR B C 1
ATOM 7803 O O . THR B 1 399 ? 84.419 38.559 93.897 1.00 16.40 399 THR B O 1
ATOM 7807 N N . ASP B 1 400 ? 85.269 40.104 95.300 1.00 17.94 400 ASP B N 1
ATOM 7808 C CA . ASP B 1 400 ? 86.354 39.216 95.692 1.00 16.44 400 ASP B CA 1
ATOM 7809 C C . ASP B 1 400 ? 85.845 38.046 96.527 1.00 18.18 400 ASP B C 1
ATOM 7810 O O . ASP B 1 400 ? 86.367 36.936 96.399 1.00 17.90 400 ASP B O 1
ATOM 7815 N N . MET B 1 401 ? 84.816 38.255 97.359 1.00 13.64 401 MET B N 1
ATOM 7816 C CA . MET B 1 401 ? 84.298 37.147 98.160 1.00 15.61 401 MET B CA 1
ATOM 7817 C C . MET B 1 401 ? 83.636 36.095 97.276 1.00 18.02 401 MET B C 1
ATOM 7818 O O . MET B 1 401 ? 83.928 34.894 97.394 1.00 18.36 401 MET B O 1
ATOM 7823 N N . ILE B 1 402 ? 82.733 36.519 96.381 1.00 15.89 402 ILE B N 1
ATOM 7824 C CA . ILE B 1 402 ? 82.082 35.531 95.528 1.00 11.77 402 ILE B CA 1
ATOM 7825 C C . ILE B 1 402 ? 83.092 34.906 94.577 1.00 13.61 402 ILE B C 1
ATOM 7826 O O . ILE B 1 402 ? 83.080 33.688 94.350 1.00 14.98 402 ILE B O 1
ATOM 7831 N N . GLY B 1 403 ? 83.980 35.719 94.003 1.00 15.91 403 GLY B N 1
ATOM 7832 C CA . GLY B 1 403 ? 85.009 35.154 93.144 1.00 16.31 403 GLY B CA 1
ATOM 7833 C C . GLY B 1 403 ? 85.873 34.133 93.867 1.00 20.11 403 GLY B C 1
ATOM 7834 O O . GLY B 1 403 ? 86.274 33.118 93.286 1.00 20.78 403 GLY B O 1
ATOM 7835 N N . ARG B 1 404 ? 86.153 34.373 95.150 1.00 17.43 404 ARG B N 1
ATOM 7836 C CA . ARG B 1 404 ? 86.996 33.445 95.900 1.00 17.37 404 ARG B CA 1
ATOM 7837 C C . ARG B 1 404 ? 86.251 32.161 96.253 1.00 15.17 404 ARG B C 1
ATOM 7838 O O . ARG B 1 404 ? 86.824 31.069 96.174 1.00 14.18 404 ARG B O 1
ATOM 7846 N N . ASP B 1 405 ? 84.970 32.262 96.622 1.00 17.04 405 ASP B N 1
ATOM 7847 C CA . ASP B 1 405 ? 84.290 31.180 97.338 1.00 16.98 405 ASP B CA 1
ATOM 7848 C C . ASP B 1 405 ? 83.221 30.434 96.538 1.00 16.84 405 ASP B C 1
ATOM 7849 O O . ASP B 1 405 ? 82.638 29.478 97.067 1.00 16.26 405 ASP B O 1
ATOM 7854 N N . LYS B 1 406 ? 82.963 30.812 95.278 1.00 13.75 406 LYS B N 1
ATOM 7855 C CA . LYS B 1 406 ? 81.764 30.330 94.575 1.00 17.49 406 LYS B CA 1
ATOM 7856 C C . LYS B 1 406 ? 81.761 28.823 94.328 1.00 20.48 406 LYS B C 1
ATOM 7857 O O . LYS B 1 406 ? 80.681 28.231 94.212 1.00 17.42 406 LYS B O 1
ATOM 7863 N N . ASN B 1 407 ? 82.932 28.184 94.193 1.00 18.49 407 ASN B N 1
ATOM 7864 C CA . ASN B 1 407 ? 82.966 26.756 93.877 1.00 16.24 407 ASN B CA 1
ATOM 7865 C C . ASN B 1 407 ? 82.931 25.854 95.108 1.00 19.65 407 ASN B C 1
ATOM 7866 O O . ASN B 1 407 ? 83.000 24.627 94.958 1.00 20.37 407 ASN B O 1
ATOM 7871 N N . HIS B 1 408 ? 82.813 26.415 96.310 1.00 15.76 408 HIS B N 1
ATOM 7872 C CA . HIS B 1 408 ? 82.666 25.597 97.506 1.00 17.84 408 HIS B CA 1
ATOM 7873 C C . HIS B 1 408 ? 81.261 25.016 97.565 1.00 18.75 408 HIS B C 1
ATOM 7874 O O . HIS B 1 408 ? 80.271 25.757 97.561 1.00 18.43 408 HIS B O 1
ATOM 7881 N N . ALA B 1 409 ? 81.165 23.691 97.639 1.00 16.99 409 ALA B N 1
ATOM 7882 C CA . ALA B 1 409 ? 79.858 23.086 97.856 1.00 17.21 409 ALA B CA 1
ATOM 7883 C C . ALA B 1 409 ? 79.213 23.577 99.157 1.00 17.99 409 ALA B C 1
ATOM 7884 O O . ALA B 1 409 ? 77.985 23.653 99.247 1.00 18.95 409 ALA B O 1
ATOM 7886 N N . SER B 1 410 ? 80.012 23.936 100.167 1.00 15.18 410 SER B N 1
ATOM 7887 C CA . SER B 1 410 ? 79.420 24.332 101.448 1.00 16.95 410 SER B CA 1
ATOM 7888 C C . SER B 1 410 ? 78.747 25.701 101.380 1.00 17.15 410 SER B C 1
ATOM 7889 O O . SER B 1 410 ? 77.805 25.957 102.140 1.00 18.73 410 SER B O 1
ATOM 7892 N N . VAL B 1 411 ? 79.202 26.590 100.496 1.00 17.56 411 VAL B N 1
ATOM 7893 C CA . VAL B 1 411 ? 78.661 27.946 100.424 1.00 16.16 411 VAL B CA 1
ATOM 7894 C C . VAL B 1 411 ? 77.348 27.909 99.651 1.00 18.89 411 VAL B C 1
ATOM 7895 O O . VAL B 1 411 ? 77.339 27.639 98.447 1.00 20.26 411 VAL B O 1
ATOM 7899 N N . ILE B 1 412 ? 76.238 28.194 100.336 1.00 17.02 412 ILE B N 1
ATOM 7900 C CA . ILE B 1 412 ? 74.914 28.081 99.743 1.00 17.60 412 ILE B CA 1
ATOM 7901 C C . ILE B 1 412 ? 74.132 29.383 99.778 1.00 17.49 412 ILE B C 1
ATOM 7902 O O . ILE B 1 412 ? 72.997 29.412 99.297 1.00 16.19 412 ILE B O 1
ATOM 7907 N N . ALA B 1 413 ? 74.705 30.468 100.303 1.00 17.53 413 ALA B N 1
ATOM 7908 C CA . ALA B 1 413 ? 74.017 31.755 100.310 1.00 14.18 413 ALA B CA 1
ATOM 7909 C C . ALA B 1 413 ? 75.021 32.877 100.545 1.00 19.88 413 ALA B C 1
ATOM 7910 O O . ALA B 1 413 ? 76.124 32.663 101.068 1.00 18.69 413 ALA B O 1
ATOM 7912 N N . TRP B 1 414 ? 74.620 34.080 100.137 1.00 16.70 414 TRP B N 1
ATOM 7913 C CA . TRP B 1 414 ? 75.417 35.284 100.311 1.00 14.50 414 TRP B CA 1
ATOM 7914 C C . TRP B 1 414 ? 74.659 36.233 101.226 1.00 17.23 414 TRP B C 1
ATOM 7915 O O . TRP B 1 414 ? 73.486 36.528 100.973 1.00 17.94 414 TRP B O 1
ATOM 7926 N N . SER B 1 415 ? 75.320 36.683 102.294 1.00 15.06 415 SER B N 1
ATOM 7927 C CA . SER B 1 415 ? 74.813 37.764 103.126 1.00 14.43 415 SER B CA 1
ATOM 7928 C C . SER B 1 415 ? 75.559 39.036 102.764 1.00 18.10 415 SER B C 1
ATOM 7929 O O . SER B 1 415 ? 76.780 39.130 102.962 1.00 17.25 415 SER B O 1
ATOM 7932 N N . ILE B 1 416 ? 74.817 40.027 102.276 1.00 16.36 416 ILE B N 1
ATOM 7933 C CA . ILE B 1 416 ? 75.452 41.207 101.702 1.00 15.98 416 ILE B CA 1
ATOM 7934 C C . ILE B 1 416 ? 75.690 42.313 102.730 1.00 15.22 416 ILE B C 1
ATOM 7935 O O . ILE B 1 416 ? 76.536 43.187 102.485 1.00 15.25 416 ILE B O 1
ATOM 7940 N N . LEU B 1 417 ? 74.978 42.298 103.865 1.00 15.20 417 LEU B N 1
ATOM 7941 C CA . LEU B 1 417 ? 75.160 43.282 104.933 1.00 17.94 417 LEU B CA 1
ATOM 7942 C C . LEU B 1 417 ? 74.723 42.672 106.263 1.00 15.04 417 LEU B C 1
ATOM 7943 O O . LEU B 1 417 ? 73.926 41.733 106.304 1.00 17.21 417 LEU B O 1
ATOM 7948 N N . ASN B 1 418 ? 75.240 43.228 107.362 1.00 15.73 418 ASN B N 1
ATOM 7949 C CA . ASN B 1 418 ? 74.776 42.883 108.708 1.00 14.65 418 ASN B CA 1
ATOM 7950 C C . ASN B 1 418 ? 74.264 44.148 109.377 1.00 12.49 418 ASN B C 1
ATOM 7951 O O . ASN B 1 418 ? 75.040 45.073 109.650 1.00 15.19 418 ASN B O 1
ATOM 7956 N N . GLU B 1 419 ? 72.965 44.184 109.647 1.00 14.87 419 GLU B N 1
ATOM 7957 C CA . GLU B 1 419 ? 72.329 45.268 110.385 1.00 16.79 419 GLU B CA 1
ATOM 7958 C C . GLU B 1 419 ? 72.641 46.663 109.823 1.00 15.35 419 GLU B C 1
ATOM 7959 O O . GLU B 1 419 ? 73.115 47.533 110.544 1.00 19.22 419 GLU B O 1
ATOM 7965 N N . PRO B 1 420 ? 72.389 46.886 108.533 1.00 15.90 420 PRO B N 1
ATOM 7966 C CA . PRO B 1 420 ? 72.427 48.250 108.000 1.00 15.71 420 PRO B CA 1
ATOM 7967 C C . PRO B 1 420 ? 71.172 49.018 108.393 1.00 17.28 420 PRO B C 1
ATOM 7968 O O . PRO B 1 420 ? 70.139 48.453 108.751 1.00 14.67 420 PRO B O 1
ATOM 7972 N N . GLN B 1 421 ? 71.262 50.337 108.302 1.00 15.75 421 GLN B N 1
ATOM 7973 C CA . GLN B 1 421 ? 70.099 51.175 108.565 1.00 20.14 421 GLN B CA 1
ATOM 7974 C C . GLN B 1 421 ? 69.209 51.150 107.328 1.00 19.21 421 GLN B C 1
ATOM 7975 O O . GLN B 1 421 ? 69.124 52.108 106.556 1.00 21.03 421 GLN B O 1
ATOM 7981 N N . CYS B 1 422 ? 68.584 49.995 107.096 1.00 18.67 422 CYS B N 1
ATOM 7982 C CA . CYS B 1 422 ? 67.851 49.873 105.825 1.00 20.65 422 CYS B CA 1
ATOM 7983 C C . CYS B 1 422 ? 66.491 50.619 105.811 1.00 19.44 422 CYS B C 1
ATOM 7984 O O . CYS B 1 422 ? 65.726 50.448 104.869 1.00 18.45 422 CYS B O 1
ATOM 7987 N N . THR B 1 423 ? 66.207 51.368 106.867 1.00 17.24 423 THR B N 1
ATOM 7988 C CA . THR B 1 423 ? 65.148 52.348 106.884 1.00 16.90 423 THR B CA 1
ATOM 7989 C C . THR B 1 423 ? 65.576 53.688 106.300 1.00 20.70 423 THR B C 1
ATOM 7990 O O . THR B 1 423 ? 64.729 54.575 106.132 1.00 22.61 423 THR B O 1
ATOM 7994 N N . SER B 1 424 ? 66.858 53.860 105.990 1.00 22.03 424 SER B N 1
ATOM 7995 C CA . SER B 1 424 ? 67.385 55.127 105.500 1.00 20.69 424 SER B CA 1
ATOM 7996 C C . SER B 1 424 ? 66.913 55.424 104.074 1.00 24.56 424 SER B C 1
ATOM 7997 O O . SER B 1 424 ? 66.734 54.518 103.253 1.00 20.77 424 SER B O 1
ATOM 8000 N N . GLU B 1 425 ? 66.720 56.713 103.774 1.00 24.70 425 GLU B N 1
ATOM 8001 C CA . GLU B 1 425 ? 66.682 57.125 102.375 1.00 24.49 425 GLU B CA 1
ATOM 8002 C C . GLU B 1 425 ? 67.969 56.678 101.696 1.00 23.48 425 GLU B C 1
ATOM 8003 O O . GLU B 1 425 ? 69.034 56.633 102.316 1.00 22.93 425 GLU B O 1
ATOM 8009 N N . GLY B 1 426 ? 67.866 56.345 100.416 1.00 20.77 426 GLY B N 1
ATOM 8010 C CA . GLY B 1 426 ? 68.997 55.873 99.650 1.00 22.88 426 GLY B CA 1
ATOM 8011 C C . GLY B 1 426 ? 69.216 54.381 99.710 1.00 23.28 426 GLY B C 1
ATOM 8012 O O . GLY B 1 426 ? 70.043 53.863 98.945 1.00 17.47 426 GLY B O 1
ATOM 8013 N N . THR B 1 427 ? 68.495 53.678 100.590 1.00 18.63 427 THR B N 1
ATOM 8014 C CA . THR B 1 427 ? 68.664 52.231 100.726 1.00 23.25 427 THR B CA 1
ATOM 8015 C C . THR B 1 427 ? 68.413 51.495 99.408 1.00 24.51 427 THR B C 1
ATOM 8016 O O . THR B 1 427 ? 69.147 50.560 99.069 1.00 21.83 427 THR B O 1
ATOM 8020 N N . GLU B 1 428 ? 67.373 51.887 98.658 1.00 21.38 428 GLU B N 1
ATOM 8021 C CA . GLU B 1 428 ? 66.948 51.079 97.512 1.00 21.59 428 GLU B CA 1
ATOM 8022 C C . GLU B 1 428 ? 68.021 51.036 96.433 1.00 19.49 428 GLU B C 1
ATOM 8023 O O . GLU B 1 428 ? 68.377 49.961 95.939 1.00 21.63 428 GLU B O 1
ATOM 8029 N N . ALA B 1 429 ? 68.527 52.207 96.033 1.00 19.85 429 ALA B N 1
ATOM 8030 C CA . ALA B 1 429 ? 69.527 52.261 94.971 1.00 25.53 429 ALA B CA 1
ATOM 8031 C C . ALA B 1 429 ? 70.822 51.559 95.385 1.00 21.64 429 ALA B C 1
ATOM 8032 O O . ALA B 1 429 ? 71.473 50.900 94.561 1.00 20.72 429 ALA B O 1
ATOM 8034 N N . TYR B 1 430 ? 71.211 51.697 96.656 1.00 22.27 430 TYR B N 1
ATOM 8035 C CA . TYR B 1 430 ? 72.404 51.022 97.171 1.00 16.65 430 TYR B CA 1
ATOM 8036 C C . TYR B 1 430 ? 72.223 49.505 97.147 1.00 18.03 430 TYR B C 1
ATOM 8037 O O . TYR B 1 430 ? 73.067 48.776 96.609 1.00 19.71 430 TYR B O 1
ATOM 8046 N N . PHE B 1 431 ? 71.097 49.013 97.669 1.00 18.47 431 PHE B N 1
ATOM 8047 C CA . PHE B 1 431 ? 70.864 47.568 97.729 1.00 20.78 431 PHE B CA 1
ATOM 8048 C C . PHE B 1 431 ? 70.724 46.959 96.333 1.00 20.95 431 PHE B C 1
ATOM 8049 O O . PHE B 1 431 ? 71.358 45.937 96.026 1.00 21.55 431 PHE B O 1
ATOM 8057 N N . LYS B 1 432 ? 69.871 47.549 95.480 1.00 21.60 432 LYS B N 1
ATOM 8058 C CA . LYS B 1 432 ? 69.704 47.034 94.117 1.00 20.24 432 LYS B CA 1
ATOM 8059 C C . LYS B 1 432 ? 71.055 46.813 93.439 1.00 15.18 432 LYS B C 1
ATOM 8060 O O . LYS B 1 432 ? 71.297 45.762 92.838 1.00 19.03 432 LYS B O 1
ATOM 8066 N N . THR B 1 433 ? 71.948 47.799 93.528 1.00 17.97 433 THR B N 1
ATOM 8067 C CA . THR B 1 433 ? 73.278 47.662 92.936 1.00 19.54 433 THR B CA 1
ATOM 8068 C C . THR B 1 433 ? 73.953 46.383 93.391 1.00 21.07 433 THR B C 1
ATOM 8069 O O . THR B 1 433 ? 74.541 45.651 92.578 1.00 21.00 433 THR B O 1
ATOM 8073 N N . LEU B 1 434 ? 73.892 46.103 94.696 1.00 16.97 434 LEU B N 1
ATOM 8074 C CA . LEU B 1 434 ? 74.652 44.977 95.220 1.00 17.78 434 LEU B CA 1
ATOM 8075 C C . LEU B 1 434 ? 73.937 43.650 95.005 1.00 18.97 434 LEU B C 1
ATOM 8076 O O . LEU B 1 434 ? 74.592 42.630 94.752 1.00 16.14 434 LEU B O 1
ATOM 8081 N N . PHE B 1 435 ? 72.606 43.634 95.083 1.00 18.57 435 PHE B N 1
ATOM 8082 C CA . PHE B 1 435 ? 71.908 42.377 94.834 1.00 17.87 435 PHE B CA 1
ATOM 8083 C C . PHE B 1 435 ? 71.953 41.999 93.352 1.00 21.45 435 PHE B C 1
ATOM 8084 O O . PHE B 1 435 ? 72.119 40.817 93.020 1.00 19.71 435 PHE B O 1
ATOM 8092 N N . ASP B 1 436 ? 71.855 42.983 92.445 1.00 15.27 436 ASP B N 1
ATOM 8093 C CA . ASP B 1 436 ? 72.108 42.695 91.028 1.00 21.99 436 ASP B CA 1
ATOM 8094 C C . ASP B 1 436 ? 73.531 42.160 90.818 1.00 22.90 436 ASP B C 1
ATOM 8095 O O . ASP B 1 436 ? 73.738 41.168 90.105 1.00 21.83 436 ASP B O 1
ATOM 8100 N N . LEU B 1 437 ? 74.529 42.815 91.427 1.00 18.45 437 LEU B N 1
ATOM 8101 C CA . LEU B 1 437 ? 75.919 42.400 91.236 1.00 20.42 437 LEU B CA 1
ATOM 8102 C C . LEU B 1 437 ? 76.131 40.955 91.669 1.00 20.72 437 LEU B C 1
ATOM 8103 O O . LEU B 1 437 ? 76.847 40.199 91.003 1.00 18.88 437 LEU B O 1
ATOM 8108 N N . ALA B 1 438 ? 75.515 40.548 92.785 1.00 20.78 438 ALA B N 1
ATOM 8109 C CA . ALA B 1 438 ? 75.718 39.187 93.270 1.00 16.66 438 ALA B CA 1
ATOM 8110 C C . ALA B 1 438 ? 75.243 38.154 92.245 1.00 21.63 438 ALA B C 1
ATOM 8111 O O . ALA B 1 438 ? 75.833 37.067 92.127 1.00 17.83 438 ALA B O 1
ATOM 8113 N N . HIS B 1 439 ? 74.173 38.465 91.499 1.00 16.88 439 HIS B N 1
ATOM 8114 C CA . HIS B 1 439 ? 73.765 37.575 90.411 1.00 21.60 439 HIS B CA 1
ATOM 8115 C C . HIS B 1 439 ? 74.773 37.607 89.256 1.00 22.18 439 HIS B C 1
ATOM 8116 O O . HIS B 1 439 ? 75.060 36.572 88.643 1.00 23.04 439 HIS B O 1
ATOM 8123 N N . GLU B 1 440 ? 75.338 38.778 88.954 1.00 21.64 440 GLU B N 1
ATOM 8124 C CA . GLU B 1 440 ? 76.321 38.852 87.875 1.00 21.79 440 GLU B CA 1
ATOM 8125 C C . GLU B 1 440 ? 77.595 38.098 88.230 1.00 23.96 440 GLU B C 1
ATOM 8126 O O . GLU B 1 440 ? 78.316 37.638 87.332 1.00 25.20 440 GLU B O 1
ATOM 8132 N N . LEU B 1 441 ? 77.878 37.947 89.524 1.00 19.68 441 LEU B N 1
ATOM 8133 C CA . LEU B 1 441 ? 79.122 37.352 89.981 1.00 18.73 441 LEU B CA 1
ATOM 8134 C C . LEU B 1 441 ? 79.023 35.850 90.178 1.00 17.56 441 LEU B C 1
ATOM 8135 O O . LEU B 1 441 ? 80.048 35.171 90.140 1.00 20.49 441 LEU B O 1
ATOM 8140 N N . ASP B 1 442 ? 77.826 35.318 90.384 1.00 17.30 442 ASP B N 1
ATOM 8141 C CA . ASP B 1 442 ? 77.663 33.936 90.827 1.00 18.66 442 ASP B CA 1
ATOM 8142 C C . ASP B 1 442 ? 76.971 33.093 89.765 1.00 17.65 442 ASP B C 1
ATOM 8143 O O . ASP B 1 442 ? 75.755 33.229 89.572 1.00 20.19 442 ASP B O 1
ATOM 8148 N N . PRO B 1 443 ? 77.675 32.202 89.073 1.00 21.96 443 PRO B N 1
ATOM 8149 C CA . PRO B 1 443 ? 76.994 31.350 88.080 1.00 20.95 443 PRO B CA 1
ATOM 8150 C C . PRO B 1 443 ? 75.890 30.505 88.677 1.00 22.04 443 PRO B C 1
ATOM 8151 O O . PRO B 1 443 ? 74.917 30.190 87.975 1.00 19.16 443 PRO B O 1
ATOM 8155 N N . GLN B 1 444 ? 76.016 30.102 89.950 1.00 17.58 444 GLN B N 1
ATOM 8156 C CA . GLN B 1 444 ? 75.001 29.248 90.548 1.00 17.11 444 GLN B CA 1
ATOM 8157 C C . GLN B 1 444 ? 73.762 30.019 90.981 1.00 17.63 444 GLN B C 1
ATOM 8158 O O . GLN B 1 444 ? 72.748 29.388 91.296 1.00 20.10 444 GLN B O 1
ATOM 8164 N N . LYS B 1 445 ? 73.821 31.351 91.015 1.00 19.23 445 LYS B N 1
ATOM 8165 C CA . LYS B 1 445 ? 72.680 32.193 91.404 1.00 18.77 445 LYS B CA 1
ATOM 8166 C C . LYS B 1 445 ? 72.096 31.760 92.754 1.00 21.30 445 LYS B C 1
ATOM 8167 O O . LYS B 1 445 ? 70.882 31.585 92.916 1.00 20.03 445 LYS B O 1
ATOM 8173 N N . ARG B 1 446 ? 72.982 31.619 93.742 1.00 17.29 446 ARG B N 1
ATOM 8174 C CA . ARG B 1 446 ? 72.576 31.221 95.083 1.00 17.41 446 ARG B CA 1
ATOM 8175 C C . ARG B 1 446 ? 71.735 32.304 95.760 1.00 17.33 446 ARG B C 1
ATOM 8176 O O . ARG B 1 446 ? 71.856 33.490 95.443 1.00 17.23 446 ARG B O 1
ATOM 8184 N N . PRO B 1 447 ? 70.906 31.923 96.730 1.00 17.79 447 PRO B N 1
ATOM 8185 C CA . PRO B 1 447 ? 70.085 32.918 97.432 1.00 19.26 447 PRO B CA 1
ATOM 8186 C C . PRO B 1 447 ? 70.946 33.993 98.087 1.00 20.91 447 PRO B C 1
ATOM 8187 O O . PRO B 1 447 ? 72.041 33.725 98.596 1.00 18.45 447 PRO B O 1
ATOM 8191 N N . ARG B 1 448 ? 70.431 35.220 98.046 1.00 17.65 448 ARG B N 1
ATOM 8192 C CA . ARG B 1 448 ? 71.035 36.399 98.645 1.00 15.95 448 ARG B CA 1
ATOM 8193 C C . ARG B 1 448 ? 70.177 36.877 99.819 1.00 20.26 448 ARG B C 1
ATOM 8194 O O . ARG B 1 448 ? 68.942 36.797 99.767 1.00 16.41 448 ARG B O 1
ATOM 8202 N N . THR B 1 449 ? 70.830 37.362 100.884 1.00 15.83 449 THR B N 1
ATOM 8203 C CA . THR B 1 449 ? 70.129 37.872 102.065 1.00 16.32 449 THR B CA 1
ATOM 8204 C C . THR B 1 449 ? 70.950 38.994 102.696 1.00 18.69 449 THR B C 1
ATOM 8205 O O . THR B 1 449 ? 71.989 39.411 102.169 1.00 13.55 449 THR B O 1
ATOM 8209 N N . TYR B 1 450 ? 70.461 39.483 103.837 1.00 16.27 450 TYR B N 1
ATOM 8210 C CA . TYR B 1 450 ? 71.247 40.300 104.757 1.00 16.27 450 TYR B CA 1
ATOM 8211 C C . TYR B 1 450 ? 70.572 40.244 106.122 1.00 18.27 450 TYR B C 1
ATOM 8212 O O . TYR B 1 450 ? 69.381 39.944 106.226 1.00 17.83 450 TYR B O 1
ATOM 8221 N N . ALA B 1 451 ? 71.349 40.516 107.170 1.00 15.41 451 ALA B N 1
ATOM 8222 C CA . ALA B 1 451 ? 70.827 40.432 108.527 1.00 15.15 451 ALA B CA 1
ATOM 8223 C C . ALA B 1 451 ? 70.142 41.746 108.903 1.00 16.37 451 ALA B C 1
ATOM 8224 O O . ALA B 1 451 ? 70.794 42.796 108.963 1.00 15.34 451 ALA B O 1
ATOM 8226 N N . VAL B 1 452 ? 68.830 41.674 109.178 1.00 14.11 452 VAL B N 1
ATOM 8227 C CA . VAL B 1 452 ? 67.983 42.841 109.427 1.00 14.50 452 VAL B CA 1
ATOM 8228 C C . VAL B 1 452 ? 68.054 43.247 110.894 1.00 15.47 452 VAL B C 1
ATOM 8229 O O . VAL B 1 452 ? 67.825 42.423 111.788 1.00 14.28 452 VAL B O 1
ATOM 8233 N N . VAL B 1 453 ? 68.336 44.533 111.140 1.00 18.23 453 VAL B N 1
ATOM 8234 C CA . VAL B 1 453 ? 68.475 45.041 112.507 1.00 17.18 453 VAL B CA 1
ATOM 8235 C C . VAL B 1 453 ? 67.106 45.135 113.188 1.00 18.80 453 VAL B C 1
ATOM 8236 O O . VAL B 1 453 ? 66.052 45.174 112.538 1.00 18.04 453 VAL B O 1
ATOM 8240 N N . MET B 1 454 ? 67.133 45.182 114.529 1.00 18.63 454 MET B N 1
ATOM 8241 C CA . MET B 1 454 ? 65.897 45.230 115.317 1.00 20.62 454 MET B CA 1
ATOM 8242 C C . MET B 1 454 ? 65.026 46.428 114.954 1.00 20.31 454 MET B C 1
ATOM 8243 O O . MET B 1 454 ? 63.799 46.326 114.958 1.00 20.03 454 MET B O 1
ATOM 8248 N N . MET B 1 455 ? 65.634 47.589 114.707 1.00 19.88 455 MET B N 1
ATOM 8249 C CA . MET B 1 455 ? 64.860 48.781 114.372 1.00 24.29 455 MET B CA 1
ATOM 8250 C C . MET B 1 455 ? 64.213 48.710 112.990 1.00 25.17 455 MET B C 1
ATOM 8251 O O . MET B 1 455 ? 63.403 49.581 112.667 1.00 27.07 455 MET B O 1
ATOM 8256 N N . SER B 1 456 ? 64.555 47.729 112.156 1.00 22.32 456 SER B N 1
ATOM 8257 C CA . SER B 1 456 ? 64.010 47.629 110.802 1.00 21.06 456 SER B CA 1
ATOM 8258 C C . SER B 1 456 ? 62.853 46.631 110.849 1.00 21.46 456 SER B C 1
ATOM 8259 O O . SER B 1 456 ? 63.058 45.429 111.044 1.00 20.46 456 SER B O 1
ATOM 8262 N N . LEU B 1 457 ? 61.639 47.135 110.694 1.00 22.90 457 LEU B N 1
ATOM 8263 C CA . LEU B 1 457 ? 60.406 46.383 110.853 1.00 20.33 457 LEU B CA 1
ATOM 8264 C C . LEU B 1 457 ? 59.751 46.107 109.512 1.00 19.90 457 LEU B C 1
ATOM 8265 O O . LEU B 1 457 ? 60.092 46.722 108.495 1.00 19.52 457 LEU B O 1
ATOM 8270 N N . PRO B 1 458 ? 58.789 45.181 109.476 1.00 19.52 458 PRO B N 1
ATOM 8271 C CA . PRO B 1 458 ? 58.153 44.819 108.195 1.00 21.34 458 PRO B CA 1
ATOM 8272 C C . PRO B 1 458 ? 57.615 46.007 107.425 1.00 24.11 458 PRO B C 1
ATOM 8273 O O . PRO B 1 458 ? 57.677 46.014 106.191 1.00 31.59 458 PRO B O 1
ATOM 8277 N N . ASN B 1 459 ? 57.131 47.035 108.108 1.00 22.45 459 ASN B N 1
ATOM 8278 C CA . ASN B 1 459 ? 56.456 48.125 107.421 1.00 29.45 459 ASN B CA 1
ATOM 8279 C C . ASN B 1 459 ? 57.355 49.300 107.060 1.00 29.73 459 ASN B C 1
ATOM 8280 O O . ASN B 1 459 ? 56.958 50.112 106.217 1.00 36.25 459 ASN B O 1
ATOM 8285 N N . ASN B 1 460 ? 58.545 49.414 107.646 1.00 22.05 460 ASN B N 1
ATOM 8286 C CA . ASN B 1 460 ? 59.395 50.560 107.360 1.00 21.64 460 ASN B CA 1
ATOM 8287 C C . ASN B 1 460 ? 60.736 50.199 106.723 1.00 21.93 460 ASN B C 1
ATOM 8288 O O . ASN B 1 460 ? 61.474 51.105 106.327 1.00 21.33 460 ASN B O 1
ATOM 8293 N N . SER B 1 461 ? 61.069 48.915 106.606 1.00 22.29 461 SER B N 1
ATOM 8294 C CA . SER B 1 461 ? 62.307 48.530 105.941 1.00 17.93 461 SER B CA 1
ATOM 8295 C C . SER B 1 461 ? 62.199 48.754 104.436 1.00 20.26 461 SER B C 1
ATOM 8296 O O . SER B 1 461 ? 61.346 48.159 103.769 1.00 17.02 461 SER B O 1
ATOM 8299 N N . LYS B 1 462 ? 63.087 49.580 103.897 1.00 20.13 462 LYS B N 1
ATOM 8300 C CA . LYS B 1 462 ? 63.234 49.704 102.450 1.00 20.17 462 LYS B CA 1
ATOM 8301 C C . LYS B 1 462 ? 64.158 48.654 101.853 1.00 21.17 462 LYS B C 1
ATOM 8302 O O . LYS B 1 462 ? 64.241 48.561 100.626 1.00 27.26 462 LYS B O 1
ATOM 8308 N N . GLY B 1 463 ? 64.854 47.875 102.673 1.00 16.51 463 GLY B N 1
ATOM 8309 C CA . GLY B 1 463 ? 65.815 46.921 102.160 1.00 16.31 463 GLY B CA 1
ATOM 8310 C C . GLY B 1 463 ? 65.261 45.520 102.015 1.00 19.47 463 GLY B C 1
ATOM 8311 O O . GLY B 1 463 ? 65.667 44.789 101.100 1.00 17.62 463 GLY B O 1
ATOM 8312 N N . GLN B 1 464 ? 64.313 45.142 102.886 1.00 15.83 464 GLN B N 1
ATOM 8313 C CA . GLN B 1 464 ? 63.938 43.734 102.984 1.00 16.83 464 GLN B CA 1
ATOM 8314 C C . GLN B 1 464 ? 63.416 43.187 101.659 1.00 19.28 464 GLN B C 1
ATOM 8315 O O . GLN B 1 464 ? 63.618 42.004 101.358 1.00 21.59 464 GLN B O 1
ATOM 8321 N N . GLN B 1 465 ? 62.769 44.024 100.844 1.00 17.40 465 GLN B N 1
ATOM 8322 C CA . GLN B 1 465 ? 62.240 43.561 99.564 1.00 21.71 465 GLN B CA 1
ATOM 8323 C C . GLN B 1 465 ? 63.312 42.952 98.643 1.00 22.36 465 GLN B C 1
ATOM 8324 O O . GLN B 1 465 ? 62.973 42.179 97.740 1.00 20.57 465 GLN B O 1
ATOM 8330 N N . PHE B 1 466 ? 64.590 43.283 98.821 1.00 19.33 466 PHE B N 1
ATOM 8331 C CA . PHE B 1 466 ? 65.597 42.755 97.900 1.00 19.34 466 PHE B CA 1
ATOM 8332 C C . PHE B 1 466 ? 66.073 41.351 98.257 1.00 20.21 466 PHE B C 1
ATOM 8333 O O . PHE B 1 466 ? 66.681 40.684 97.408 1.00 19.39 466 PHE B O 1
ATOM 8341 N N . ALA B 1 467 ? 65.804 40.884 99.476 1.00 16.61 467 ALA B N 1
ATOM 8342 C CA . ALA B 1 467 ? 66.323 39.603 99.939 1.00 18.05 467 ALA B CA 1
ATOM 8343 C C . ALA B 1 467 ? 65.539 38.437 99.345 1.00 18.76 467 ALA B C 1
ATOM 8344 O O . ALA B 1 467 ? 64.310 38.480 99.268 1.00 21.08 467 ALA B O 1
ATOM 8346 N N . ASP B 1 468 ? 66.261 37.384 98.928 1.00 16.90 468 ASP B N 1
ATOM 8347 C CA . ASP B 1 468 ? 65.604 36.142 98.514 1.00 19.53 468 ASP B CA 1
ATOM 8348 C C . ASP B 1 468 ? 65.029 35.377 99.707 1.00 20.06 468 ASP B C 1
ATOM 8349 O O . ASP B 1 468 ? 64.003 34.697 99.577 1.00 17.70 468 ASP B O 1
ATOM 8354 N N . PHE B 1 469 ? 65.691 35.438 100.856 1.00 19.19 469 PHE B N 1
ATOM 8355 C CA . PHE B 1 469 ? 65.097 35.020 102.114 1.00 18.32 469 PHE B CA 1
ATOM 8356 C C . PHE B 1 469 ? 65.439 36.082 103.141 1.00 17.35 469 PHE B C 1
ATOM 8357 O O . PHE B 1 469 ? 66.462 36.768 103.029 1.00 17.74 469 PHE B O 1
ATOM 8365 N N . ILE B 1 470 ? 64.563 36.244 104.107 1.00 16.60 470 ILE B N 1
ATOM 8366 C CA . ILE B 1 470 ? 64.763 37.226 105.169 1.00 18.24 470 ILE B CA 1
ATOM 8367 C C . ILE B 1 470 ? 65.599 36.596 106.283 1.00 15.63 470 ILE B C 1
ATOM 8368 O O . ILE B 1 470 ? 65.356 35.449 106.694 1.00 17.78 470 ILE B O 1
ATOM 8373 N N . SER B 1 471 ? 66.581 37.344 106.781 1.00 16.82 471 SER B N 1
ATOM 8374 C CA . SER B 1 471 ? 67.386 36.939 107.932 1.00 15.75 471 SER B CA 1
ATOM 8375 C C . SER B 1 471 ? 67.197 37.975 109.030 1.00 15.48 471 SER B C 1
ATOM 8376 O O . SER B 1 471 ? 67.543 39.146 108.837 1.00 16.06 471 SER B O 1
ATOM 8379 N N . LEU B 1 472 ? 66.666 37.545 110.181 1.00 15.58 472 LEU B N 1
ATOM 8380 C CA . LEU B 1 472 ? 66.447 38.457 111.302 1.00 17.08 472 LEU B CA 1
ATOM 8381 C C . LEU B 1 472 ? 67.513 38.292 112.390 1.00 15.22 472 LEU B C 1
ATOM 8382 O O . LEU B 1 472 ? 67.922 37.174 112.717 1.00 15.13 472 LEU B O 1
ATOM 8387 N N . ASN B 1 473 ? 67.962 39.424 112.937 1.00 16.34 473 ASN B N 1
ATOM 8388 C CA . ASN B 1 473 ? 68.708 39.499 114.197 1.00 15.39 473 ASN B CA 1
ATOM 8389 C C . ASN B 1 473 ? 67.759 40.082 115.238 1.00 15.61 473 ASN B C 1
ATOM 8390 O O . ASN B 1 473 ? 67.463 41.282 115.198 1.00 14.83 473 ASN B O 1
ATOM 8395 N N . ARG B 1 474 ? 67.296 39.256 116.178 1.00 13.20 474 ARG B N 1
ATOM 8396 C CA . ARG B 1 474 ? 66.339 39.701 117.180 1.00 11.99 474 ARG B CA 1
ATOM 8397 C C . ARG B 1 474 ? 66.794 39.301 118.582 1.00 17.19 474 ARG B C 1
ATOM 8398 O O . ARG B 1 474 ? 67.274 38.184 118.801 1.00 11.40 474 ARG B O 1
ATOM 8406 N N . TYR B 1 475 ? 66.623 40.215 119.533 1.00 15.96 475 TYR B N 1
ATOM 8407 C CA . TYR B 1 475 ? 67.009 40.004 120.928 1.00 17.48 475 TYR B CA 1
ATOM 8408 C C . TYR B 1 475 ? 65.842 40.327 121.865 1.00 18.72 475 TYR B C 1
ATOM 8409 O O . TYR B 1 475 ? 65.972 41.050 122.862 1.00 15.30 475 TYR B O 1
ATOM 8418 N N . TYR B 1 476 ? 64.675 39.772 121.530 1.00 15.67 476 TYR B N 1
ATOM 8419 C CA . TYR B 1 476 ? 63.521 39.805 122.412 1.00 18.22 476 TYR B CA 1
ATOM 8420 C C . TYR B 1 476 ? 63.812 38.942 123.634 1.00 17.41 476 TYR B C 1
ATOM 8421 O O . TYR B 1 476 ? 64.002 37.724 123.516 1.00 19.45 476 TYR B O 1
ATOM 8430 N N . GLY B 1 477 ? 63.837 39.566 124.804 1.00 15.79 477 GLY B N 1
ATOM 8431 C CA . GLY B 1 477 ? 64.293 38.903 126.005 1.00 14.91 477 GLY B CA 1
ATOM 8432 C C . GLY B 1 477 ? 65.735 39.193 126.391 1.00 16.60 477 GLY B C 1
ATOM 8433 O O . GLY B 1 477 ? 66.193 38.679 127.416 1.00 15.49 477 GLY B O 1
ATOM 8434 N N . TRP B 1 478 ? 66.472 39.977 125.602 1.00 15.20 478 TRP B N 1
ATOM 8435 C CA . TRP B 1 478 ? 67.783 40.432 126.053 1.00 15.37 478 TRP B CA 1
ATOM 8436 C C . TRP B 1 478 ? 67.824 41.953 126.013 1.00 15.59 478 TRP B C 1
ATOM 8437 O O . TRP B 1 478 ? 67.679 42.606 127.053 1.00 18.93 478 TRP B O 1
ATOM 8448 N N . TYR B 1 479 ? 68.021 42.539 124.832 1.00 14.78 479 TYR B N 1
ATOM 8449 C CA . TYR B 1 479 ? 68.044 43.994 124.760 1.00 16.47 479 TYR B CA 1
ATOM 8450 C C . TYR B 1 479 ? 66.655 44.598 124.937 1.00 22.76 479 TYR B C 1
ATOM 8451 O O . TYR B 1 479 ? 66.545 45.773 125.301 1.00 24.67 479 TYR B O 1
ATOM 8460 N N . VAL B 1 480 ? 65.599 43.813 124.723 1.00 19.81 480 VAL B N 1
ATOM 8461 C CA . VAL B 1 480 ? 64.221 44.305 124.713 1.00 23.75 480 VAL B CA 1
ATOM 8462 C C . VAL B 1 480 ? 63.415 43.454 125.687 1.00 21.96 480 VAL B C 1
ATOM 8463 O O . VAL B 1 480 ? 63.236 42.250 125.461 1.00 21.05 480 VAL B O 1
ATOM 8467 N N . MET B 1 481 ? 62.931 44.071 126.771 1.00 18.64 481 MET B N 1
ATOM 8468 C CA . MET B 1 481 ? 61.997 43.412 127.692 1.00 19.49 481 MET B CA 1
ATOM 8469 C C . MET B 1 481 ? 62.609 42.145 128.298 1.00 19.25 481 MET B C 1
ATOM 8470 O O . MET B 1 481 ? 61.982 41.085 128.352 1.00 18.86 481 MET B O 1
ATOM 8475 N N . GLY B 1 482 ? 63.855 42.262 128.762 1.00 21.14 482 GLY B N 1
ATOM 8476 C CA . GLY B 1 482 ? 64.513 41.139 129.393 1.00 17.33 482 GLY B CA 1
ATOM 8477 C C . GLY B 1 482 ? 64.017 40.889 130.810 1.00 19.19 482 GLY B C 1
ATOM 8478 O O . GLY B 1 482 ? 63.274 41.682 131.395 1.00 21.33 482 GLY B O 1
ATOM 8479 N N . GLY B 1 483 ? 64.432 39.745 131.355 1.00 21.61 483 GLY B N 1
ATOM 8480 C CA . GLY B 1 483 ? 64.228 39.485 132.775 1.00 17.07 483 GLY B CA 1
ATOM 8481 C C . GLY B 1 483 ? 62.798 39.121 133.077 1.00 24.24 483 GLY B C 1
ATOM 8482 O O . GLY B 1 483 ? 62.210 38.243 132.431 1.00 19.87 483 GLY B O 1
ATOM 8483 N N . MET B 1 484 ? 62.225 39.800 134.074 1.00 22.66 484 MET B N 1
ATOM 8484 C CA . MET B 1 484 ? 60.817 39.609 134.388 1.00 20.67 484 MET B CA 1
ATOM 8485 C C . MET B 1 484 ? 59.915 40.065 133.247 1.00 22.14 484 MET B C 1
ATOM 8486 O O . MET B 1 484 ? 58.755 39.634 133.170 1.00 20.64 484 MET B O 1
ATOM 8491 N N . GLY B 1 485 ? 60.417 40.913 132.358 1.00 17.38 485 GLY B N 1
ATOM 8492 C CA . GLY B 1 485 ? 59.666 41.337 131.192 1.00 20.83 485 GLY B CA 1
ATOM 8493 C C . GLY B 1 485 ? 59.559 40.332 130.063 1.00 18.10 485 GLY B C 1
ATOM 8494 O O . GLY B 1 485 ? 58.954 40.645 129.035 1.00 19.98 485 GLY B O 1
ATOM 8495 N N . ILE B 1 486 ? 60.114 39.126 130.217 1.00 19.96 486 ILE B N 1
ATOM 8496 C CA . ILE B 1 486 ? 60.195 38.209 129.082 1.00 17.71 486 ILE B CA 1
ATOM 8497 C C . ILE B 1 486 ? 58.813 37.802 128.567 1.00 16.98 486 ILE B C 1
ATOM 8498 O O . ILE B 1 486 ? 58.685 37.432 127.396 1.00 17.95 486 ILE B O 1
ATOM 8503 N N . VAL B 1 487 ? 57.776 37.851 129.410 1.00 20.35 487 VAL B N 1
ATOM 8504 C CA . VAL B 1 487 ? 56.427 37.555 128.935 1.00 17.64 487 VAL B CA 1
ATOM 8505 C C . VAL B 1 487 ? 55.979 38.610 127.935 1.00 17.89 487 VAL B C 1
ATOM 8506 O O . VAL B 1 487 ? 55.336 38.293 126.928 1.00 20.79 487 VAL B O 1
ATOM 8510 N N . ASP B 1 488 ? 56.306 39.881 128.197 1.00 16.22 488 ASP B N 1
ATOM 8511 C CA . ASP B 1 488 ? 56.034 40.939 127.226 1.00 20.22 488 ASP B CA 1
ATOM 8512 C C . ASP B 1 488 ? 56.918 40.808 125.988 1.00 20.79 488 ASP B C 1
ATOM 8513 O O . ASP B 1 488 ? 56.479 41.120 124.876 1.00 20.44 488 ASP B O 1
ATOM 8518 N N . ALA B 1 489 ? 58.175 40.383 126.166 1.00 19.45 489 ALA B N 1
ATOM 8519 C CA . ALA B 1 489 ? 59.058 40.198 125.020 1.00 19.74 489 ALA B CA 1
ATOM 8520 C C . ALA B 1 489 ? 58.467 39.189 124.048 1.00 17.88 489 ALA B C 1
ATOM 8521 O O . ALA B 1 489 ? 58.505 39.390 122.826 1.00 17.09 489 ALA B O 1
ATOM 8523 N N . GLU B 1 490 ? 57.898 38.104 124.569 1.00 16.68 490 GLU B N 1
ATOM 8524 C CA . GLU B 1 490 ? 57.332 37.104 123.668 1.00 19.74 490 GLU B CA 1
ATOM 8525 C C . GLU B 1 490 ? 56.113 37.653 122.935 1.00 19.19 490 GLU B C 1
ATOM 8526 O O . GLU B 1 490 ? 55.919 37.373 121.747 1.00 19.96 490 GLU B O 1
ATOM 8532 N N . ALA B 1 491 ? 55.279 38.439 123.624 1.00 21.06 491 ALA B N 1
ATOM 8533 C CA . ALA B 1 491 ? 54.109 39.010 122.970 1.00 21.10 491 ALA B CA 1
ATOM 8534 C C . ALA B 1 491 ? 54.521 39.993 121.884 1.00 21.80 491 ALA B C 1
ATOM 8535 O O . ALA B 1 491 ? 53.957 39.986 120.785 1.00 21.45 491 ALA B O 1
ATOM 8537 N N . ALA B 1 492 ? 55.517 40.838 122.170 1.00 19.62 492 ALA B N 1
ATOM 8538 C CA . ALA B 1 492 ? 56.006 41.779 121.171 1.00 19.00 492 ALA B CA 1
ATOM 8539 C C . ALA B 1 492 ? 56.669 41.049 120.005 1.00 20.51 492 ALA B C 1
ATOM 8540 O O . ALA B 1 492 ? 56.527 41.462 118.847 1.00 17.88 492 ALA B O 1
ATOM 8542 N N . PHE B 1 493 ? 57.416 39.976 120.299 1.00 16.39 493 PHE B N 1
ATOM 8543 C CA . PHE B 1 493 ? 58.013 39.143 119.254 1.00 18.02 493 PHE B CA 1
ATOM 8544 C C . PHE B 1 493 ? 56.936 38.587 118.320 1.00 19.50 493 PHE B C 1
ATOM 8545 O O . PHE B 1 493 ? 57.023 38.717 117.092 1.00 18.16 493 PHE B O 1
ATOM 8553 N N . ARG B 1 494 ? 55.907 37.963 118.898 1.00 18.32 494 ARG B N 1
ATOM 8554 C CA . ARG B 1 494 ? 54.823 37.386 118.111 1.00 19.00 494 ARG B CA 1
ATOM 8555 C C . ARG B 1 494 ? 54.108 38.439 117.265 1.00 19.94 494 ARG B C 1
ATOM 8556 O O . ARG B 1 494 ? 53.762 38.169 116.112 1.00 20.99 494 ARG B O 1
ATOM 8564 N N . LYS B 1 495 ? 53.901 39.651 117.788 1.00 17.25 495 LYS B N 1
ATOM 8565 C CA . LYS B 1 495 ? 53.332 40.688 116.924 1.00 24.30 495 LYS B CA 1
ATOM 8566 C C . LYS B 1 495 ? 54.207 41.018 115.755 1.00 26.41 495 LYS B C 1
ATOM 8567 O O . LYS B 1 495 ? 53.696 41.301 114.662 1.00 22.64 495 LYS B O 1
ATOM 8569 N N . GLU B 1 496 ? 55.502 41.170 116.002 1.00 18.67 496 GLU B N 1
ATOM 8570 C CA . GLU B 1 496 ? 56.348 41.498 114.876 1.00 21.09 496 GLU B CA 1
ATOM 8571 C C . GLU B 1 496 ? 56.304 40.373 113.859 1.00 17.12 496 GLU B C 1
ATOM 8572 O O . GLU B 1 496 ? 56.215 40.624 112.659 1.00 20.28 496 GLU B O 1
ATOM 8578 N N . MET B 1 497 ? 56.325 39.125 114.322 1.00 16.45 497 MET B N 1
ATOM 8579 C CA . MET B 1 497 ? 56.264 38.008 113.386 1.00 16.99 497 MET B CA 1
ATOM 8580 C C . MET B 1 497 ? 54.966 38.030 112.570 1.00 22.02 497 MET B C 1
ATOM 8581 O O . MET B 1 497 ? 54.989 37.795 111.357 1.00 20.06 497 MET B O 1
ATOM 8586 N N . ASN B 1 498 ? 53.826 38.324 113.210 1.00 18.42 498 ASN B N 1
ATOM 8587 C CA . ASN B 1 498 ? 52.590 38.486 112.445 1.00 24.91 498 ASN B CA 1
ATOM 8588 C C . ASN B 1 498 ? 52.742 39.543 111.357 1.00 24.55 498 ASN B C 1
ATOM 8589 O O . ASN B 1 498 ? 52.112 39.435 110.297 1.00 26.45 498 ASN B O 1
ATOM 8594 N N . GLY B 1 499 ? 53.579 40.558 111.597 1.00 22.53 499 GLY B N 1
ATOM 8595 C CA . GLY B 1 499 ? 53.837 41.563 110.578 1.00 20.39 499 GLY B CA 1
ATOM 8596 C C . GLY B 1 499 ? 54.668 41.031 109.429 1.00 25.04 499 GLY B C 1
ATOM 8597 O O . GLY B 1 499 ? 54.379 41.314 108.264 1.00 24.36 499 GLY B O 1
ATOM 8598 N N . TRP B 1 500 ? 55.714 40.256 109.736 1.00 22.75 500 TRP B N 1
ATOM 8599 C CA . TRP B 1 500 ? 56.534 39.677 108.674 1.00 23.58 500 TRP B CA 1
ATOM 8600 C C . TRP B 1 500 ? 55.734 38.717 107.810 1.00 21.92 500 TRP B C 1
ATOM 8601 O O . TRP B 1 500 ? 55.978 38.621 106.604 1.00 21.52 500 TRP B O 1
ATOM 8612 N N . ALA B 1 501 ? 54.777 38.000 108.396 1.00 19.80 501 ALA B N 1
ATOM 8613 C CA . ALA B 1 501 ? 53.965 37.104 107.584 1.00 20.79 501 ALA B CA 1
ATOM 8614 C C . ALA B 1 501 ? 53.341 37.842 106.408 1.00 25.43 501 ALA B C 1
ATOM 8615 O O . ALA B 1 501 ? 53.184 37.270 105.323 1.00 24.60 501 ALA B O 1
ATOM 8617 N N . GLN B 1 502 ? 53.013 39.122 106.596 1.00 22.67 502 GLN B N 1
ATOM 8618 C CA . GLN B 1 502 ? 52.261 39.884 105.613 1.00 26.39 502 GLN B CA 1
ATOM 8619 C C . GLN B 1 502 ? 53.130 40.471 104.506 1.00 29.86 502 GLN B C 1
ATOM 8620 O O . GLN B 1 502 ? 52.581 40.958 103.513 1.00 32.90 502 GLN B O 1
ATOM 8626 N N . VAL B 1 503 ? 54.456 40.428 104.631 1.00 25.81 503 VAL B N 1
ATOM 8627 C CA . VAL B 1 503 ? 55.347 40.944 103.594 1.00 23.75 503 VAL B CA 1
ATOM 8628 C C . VAL B 1 503 ? 56.290 39.891 103.037 1.00 22.45 503 VAL B C 1
ATOM 8629 O O . VAL B 1 503 ? 57.027 40.185 102.083 1.00 22.60 503 VAL B O 1
ATOM 8633 N N . LEU B 1 504 ? 56.297 38.674 103.579 1.00 20.87 504 LEU B N 1
ATOM 8634 C CA . LEU B 1 504 ? 57.246 37.679 103.096 1.00 21.03 504 LEU B CA 1
ATOM 8635 C C . LEU B 1 504 ? 56.964 37.281 101.649 1.00 22.15 504 LEU B C 1
ATOM 8636 O O . LEU B 1 504 ? 57.897 37.014 100.884 1.00 23.53 504 LEU B O 1
ATOM 8641 N N . ASN B 1 505 ? 55.691 37.195 101.259 1.00 24.03 505 ASN B N 1
ATOM 8642 C CA . ASN B 1 505 ? 55.329 36.810 99.892 1.00 23.56 505 ASN B CA 1
ATOM 8643 C C . ASN B 1 505 ? 55.857 35.417 99.541 1.00 24.08 505 ASN B C 1
ATOM 8644 O O . ASN B 1 505 ? 56.416 35.198 98.464 1.00 22.78 505 ASN B O 1
ATOM 8649 N N . GLY B 1 506 ? 55.681 34.470 100.463 1.00 20.48 506 GLY B N 1
ATOM 8650 C CA . GLY B 1 506 ? 56.147 33.106 100.280 1.00 22.68 506 GLY B CA 1
ATOM 8651 C C . GLY B 1 506 ? 57.642 32.884 100.463 1.00 24.27 506 GLY B C 1
ATOM 8652 O O . GLY B 1 506 ? 58.103 31.741 100.329 1.00 23.03 506 GLY B O 1
ATOM 8653 N N . ARG B 1 507 ? 58.417 33.929 100.731 1.00 18.40 507 ARG B N 1
ATOM 8654 C CA . ARG B 1 507 ? 59.848 33.754 100.966 1.00 20.97 507 ARG B CA 1
ATOM 8655 C C . ARG B 1 507 ? 60.094 33.093 102.324 1.00 21.48 507 ARG B C 1
ATOM 8656 O O . ARG B 1 507 ? 59.366 33.354 103.284 1.00 18.70 507 ARG B O 1
ATOM 8664 N N . PRO B 1 508 ? 61.114 32.249 102.444 1.00 21.50 508 PRO B N 1
ATOM 8665 C CA . PRO B 1 508 ? 61.492 31.741 103.767 1.00 21.54 508 PRO B CA 1
ATOM 8666 C C . PRO B 1 508 ? 62.135 32.827 104.622 1.00 17.56 508 PRO B C 1
ATOM 8667 O O . PRO B 1 508 ? 62.564 33.874 104.137 1.00 20.52 508 PRO B O 1
ATOM 8671 N N . MET B 1 509 ? 62.166 32.572 105.928 1.00 20.14 509 MET B N 1
ATOM 8672 C CA . MET B 1 509 ? 62.884 33.391 106.901 1.00 18.85 509 MET B CA 1
ATOM 8673 C C . MET B 1 509 ? 63.769 32.502 107.764 1.00 16.32 509 MET B C 1
ATOM 8674 O O . MET B 1 509 ? 63.379 31.387 108.122 1.00 18.63 509 MET B O 1
ATOM 8679 N N . ILE B 1 510 ? 64.954 32.999 108.115 1.00 15.72 510 ILE B N 1
ATOM 8680 C CA . ILE B 1 510 ? 65.752 32.391 109.169 1.00 14.16 510 ILE B CA 1
ATOM 8681 C C . ILE B 1 510 ? 66.105 33.468 110.182 1.00 18.22 510 ILE B C 1
ATOM 8682 O O . ILE B 1 510 ? 66.078 34.668 109.889 1.00 15.91 510 ILE B O 1
ATOM 8687 N N . PHE B 1 511 ? 66.445 33.021 111.389 1.00 15.12 511 PHE B N 1
ATOM 8688 C CA . PHE B 1 511 ? 67.087 33.893 112.361 1.00 14.57 511 PHE B CA 1
ATOM 8689 C C . PHE B 1 511 ? 68.598 33.723 112.244 1.00 16.95 511 PHE B C 1
ATOM 8690 O O . PHE B 1 511 ? 69.122 32.606 112.366 1.00 15.83 511 PHE B O 1
ATOM 8698 N N . THR B 1 512 ? 69.285 34.829 111.946 1.00 13.53 512 THR B N 1
ATOM 8699 C CA . THR B 1 512 ? 70.739 34.856 111.904 1.00 15.05 512 THR B CA 1
ATOM 8700 C C . THR B 1 512 ? 71.361 35.266 113.235 1.00 15.59 512 THR B C 1
ATOM 8701 O O . THR B 1 512 ? 72.545 34.992 113.449 1.00 15.14 512 THR B O 1
ATOM 8705 N N . GLU B 1 513 ? 70.598 35.906 114.128 1.00 14.52 513 GLU B N 1
ATOM 8706 C CA . GLU B 1 513 ? 71.076 36.193 115.477 1.00 14.95 513 GLU B CA 1
ATOM 8707 C C . GLU B 1 513 ? 69.925 36.169 116.468 1.00 16.75 513 GLU B C 1
ATOM 8708 O O . GLU B 1 513 ? 68.825 36.659 116.180 1.00 14.82 513 GLU B O 1
ATOM 8714 N N . TYR B 1 514 ? 70.202 35.582 117.631 1.00 13.95 514 TYR B N 1
ATOM 8715 C CA . TYR B 1 514 ? 69.462 35.701 118.880 1.00 15.13 514 TYR B CA 1
ATOM 8716 C C . TYR B 1 514 ? 70.361 35.122 119.960 1.00 16.97 514 TYR B C 1
ATOM 8717 O O . TYR B 1 514 ? 71.159 34.217 119.682 1.00 16.75 514 TYR B O 1
ATOM 8726 N N . GLY B 1 515 ? 70.261 35.660 121.173 1.00 13.28 515 GLY B N 1
ATOM 8727 C CA . GLY B 1 515 ? 71.159 35.205 122.221 1.00 13.31 515 GLY B CA 1
ATOM 8728 C C . GLY B 1 515 ? 71.118 36.091 123.450 1.00 16.43 515 GLY B C 1
ATOM 8729 O O . GLY B 1 515 ? 70.479 37.147 123.478 1.00 13.73 515 GLY B O 1
ATOM 8730 N N . ALA B 1 516 ? 71.844 35.642 124.475 1.00 14.95 516 ALA B N 1
ATOM 8731 C CA . ALA B 1 516 ? 71.856 36.291 125.780 1.00 13.67 516 ALA B CA 1
ATOM 8732 C C . ALA B 1 516 ? 73.241 36.120 126.391 1.00 15.97 516 ALA B C 1
ATOM 8733 O O . ALA B 1 516 ? 73.775 35.002 126.403 1.00 13.36 516 ALA B O 1
ATOM 8735 N N . ASP B 1 517 ? 73.826 37.216 126.892 1.00 15.01 517 ASP B N 1
ATOM 8736 C CA . ASP B 1 517 ? 75.142 37.115 127.515 1.00 12.44 517 ASP B CA 1
ATOM 8737 C C . ASP B 1 517 ? 75.050 36.215 128.736 1.00 14.24 517 ASP B C 1
ATOM 8738 O O . ASP B 1 517 ? 74.103 36.308 129.524 1.00 13.63 517 ASP B O 1
ATOM 8743 N N . THR B 1 518 ? 76.033 35.334 128.889 1.00 13.04 518 THR B N 1
ATOM 8744 C CA . THR B 1 518 ? 75.972 34.310 129.927 1.00 14.37 518 THR B CA 1
ATOM 8745 C C . THR B 1 518 ? 77.381 34.053 130.435 1.00 14.39 518 THR B C 1
ATOM 8746 O O . THR B 1 518 ? 78.242 33.593 129.672 1.00 16.02 518 THR B O 1
ATOM 8750 N N . MET B 1 519 ? 77.622 34.377 131.705 1.00 16.75 519 MET B N 1
ATOM 8751 C CA . MET B 1 519 ? 78.889 34.023 132.335 1.00 15.12 519 MET B CA 1
ATOM 8752 C C . MET B 1 519 ? 78.948 32.510 132.479 1.00 16.88 519 MET B C 1
ATOM 8753 O O . MET B 1 519 ? 78.023 31.914 133.036 1.00 18.33 519 MET B O 1
ATOM 8758 N N . PRO B 1 520 ? 80.000 31.852 131.989 1.00 17.99 520 PRO B N 1
ATOM 8759 C CA . PRO B 1 520 ? 80.072 30.384 132.120 1.00 18.61 520 PRO B CA 1
ATOM 8760 C C . PRO B 1 520 ? 80.121 29.909 133.563 1.00 20.55 520 PRO B C 1
ATOM 8761 O O . PRO B 1 520 ? 79.990 28.702 133.801 1.00 20.57 520 PRO B O 1
ATOM 8765 N N . THR B 1 521 ? 80.292 30.818 134.523 1.00 19.46 521 THR B N 1
ATOM 8766 C CA . THR B 1 521 ? 80.430 30.504 135.935 1.00 18.82 521 THR B CA 1
ATOM 8767 C C . THR B 1 521 ? 79.160 30.755 136.741 1.00 23.81 521 THR B C 1
ATOM 8768 O O . THR B 1 521 ? 79.157 30.501 137.942 1.00 23.64 521 THR B O 1
ATOM 8772 N N . GLU B 1 522 ? 78.093 31.257 136.123 1.00 21.45 522 GLU B N 1
ATOM 8773 C CA . GLU B 1 522 ? 76.963 31.828 136.847 1.00 18.30 522 GLU B CA 1
ATOM 8774 C C . GLU B 1 522 ? 75.762 30.883 136.834 1.00 23.66 522 GLU B C 1
ATOM 8775 O O . GLU B 1 522 ? 75.269 30.515 135.756 1.00 17.43 522 GLU B O 1
ATOM 8781 N N . HIS B 1 523 ? 75.284 30.516 138.038 1.00 19.73 523 HIS B N 1
ATOM 8782 C CA . HIS B 1 523 ? 74.052 29.763 138.263 1.00 18.79 523 HIS B CA 1
ATOM 8783 C C . HIS B 1 523 ? 73.151 30.534 139.228 1.00 18.78 523 HIS B C 1
ATOM 8784 O O . HIS B 1 523 ? 73.622 31.031 140.255 1.00 15.76 523 HIS B O 1
ATOM 8791 N N . LYS B 1 524 ? 71.854 30.600 138.937 1.00 15.79 524 LYS B N 1
ATOM 8792 C CA . LYS B 1 524 ? 70.936 31.180 139.915 1.00 17.37 524 LYS B CA 1
ATOM 8793 C C . LYS B 1 524 ? 69.527 30.631 139.742 1.00 15.73 524 LYS B C 1
ATOM 8794 O O . LYS B 1 524 ? 69.065 30.422 138.620 1.00 14.67 524 LYS B O 1
ATOM 8800 N N . LEU B 1 525 ? 68.847 30.433 140.865 1.00 13.97 525 LEU B N 1
ATOM 8801 C CA . LEU B 1 525 ? 67.496 29.873 140.899 1.00 13.56 525 LEU B CA 1
ATOM 8802 C C . LEU B 1 525 ? 66.643 30.708 141.846 1.00 14.52 525 LEU B C 1
ATOM 8803 O O . LEU B 1 525 ? 66.907 30.715 143.069 1.00 13.01 525 LEU B O 1
ATOM 8808 N N . PRO B 1 526 ? 65.653 31.460 141.341 1.00 14.75 526 PRO B N 1
ATOM 8809 C CA . PRO B 1 526 ? 65.332 31.551 139.909 1.00 15.38 526 PRO B CA 1
ATOM 8810 C C . PRO B 1 526 ? 66.369 32.359 139.126 1.00 16.02 526 PRO B C 1
ATOM 8811 O O . PRO B 1 526 ? 67.240 33.009 139.714 1.00 13.25 526 PRO B O 1
ATOM 8815 N N . SER B 1 527 ? 66.257 32.313 137.801 1.00 14.92 527 SER B N 1
ATOM 8816 C CA . SER B 1 527 ? 67.264 32.894 136.928 1.00 16.62 527 SER B CA 1
ATOM 8817 C C . SER B 1 527 ? 67.344 34.413 137.088 1.00 14.37 527 SER B C 1
ATOM 8818 O O . SER B 1 527 ? 66.393 35.077 137.504 1.00 12.81 527 SER B O 1
ATOM 8821 N N . VAL B 1 528 ? 68.514 34.956 136.742 1.00 14.06 528 VAL B N 1
ATOM 8822 C CA . VAL B 1 528 ? 68.689 36.371 136.437 1.00 13.33 528 VAL B CA 1
ATOM 8823 C C . VAL B 1 528 ? 69.438 36.452 135.116 1.00 13.20 528 VAL B C 1
ATOM 8824 O O . VAL B 1 528 ? 70.252 35.582 134.794 1.00 13.46 528 VAL B O 1
ATOM 8828 N N . MET B 1 529 ? 69.167 37.501 134.347 1.00 13.16 529 MET B N 1
ATOM 8829 C CA . MET B 1 529 ? 69.978 37.780 133.167 1.00 14.40 529 MET B CA 1
ATOM 8830 C C . MET B 1 529 ? 71.461 37.691 133.518 1.00 15.31 529 MET B C 1
ATOM 8831 O O . MET B 1 529 ? 71.900 38.241 134.534 1.00 14.93 529 MET B O 1
ATOM 8836 N N . TRP B 1 530 ? 72.216 36.975 132.667 1.00 12.46 530 TRP B N 1
ATOM 8837 C CA . TRP B 1 530 ? 73.653 36.702 132.775 1.00 12.35 530 TRP B CA 1
ATOM 8838 C C . TRP B 1 530 ? 73.923 35.325 133.385 1.00 14.90 530 TRP B C 1
ATOM 8839 O O . TRP B 1 530 ? 75.042 34.808 133.286 1.00 13.10 530 TRP B O 1
ATOM 8850 N N . SER B 1 531 ? 72.907 34.695 133.972 1.00 13.39 531 SER B N 1
ATOM 8851 C CA . SER B 1 531 ? 73.060 33.332 134.463 1.00 12.99 531 SER B CA 1
ATOM 8852 C C . SER B 1 531 ? 72.808 32.307 133.350 1.00 15.18 531 SER B C 1
ATOM 8853 O O . SER B 1 531 ? 72.126 32.574 132.357 1.00 14.62 531 SER B O 1
ATOM 8856 N N . GLN B 1 532 ? 73.366 31.109 133.544 1.00 15.31 532 GLN B N 1
ATOM 8857 C CA . GLN B 1 532 ? 73.156 30.031 132.584 1.00 15.97 532 GLN B CA 1
ATOM 8858 C C . GLN B 1 532 ? 71.686 29.620 132.510 1.00 16.30 532 GLN B C 1
ATOM 8859 O O . GLN B 1 532 ? 71.200 29.263 131.430 1.00 16.56 532 GLN B O 1
ATOM 8865 N N . GLU B 1 533 ? 70.968 29.651 133.648 1.00 13.73 533 GLU B N 1
ATOM 8866 C CA . GLU B 1 533 ? 69.535 29.337 133.648 1.00 14.31 533 GLU B CA 1
ATOM 8867 C C . GLU B 1 533 ? 68.734 30.345 132.822 1.00 14.98 533 GLU B C 1
ATOM 8868 O O . GLU B 1 533 ? 67.783 29.972 132.131 1.00 15.18 533 GLU B O 1
ATOM 8874 N N . TYR B 1 534 ? 69.082 31.627 132.893 1.00 14.37 534 TYR B N 1
ATOM 8875 C CA . TYR B 1 534 ? 68.398 32.591 132.037 1.00 14.05 534 TYR B CA 1
ATOM 8876 C C . TYR B 1 534 ? 68.698 32.337 130.560 1.00 15.33 534 TYR B C 1
ATOM 8877 O O . TYR B 1 534 ? 67.802 32.446 129.714 1.00 14.02 534 TYR B O 1
ATOM 8886 N N . GLN B 1 535 ? 69.945 31.995 130.226 1.00 13.49 535 GLN B N 1
ATOM 8887 C CA . GLN B 1 535 ? 70.262 31.739 128.824 1.00 18.09 535 GLN B CA 1
ATOM 8888 C C . GLN B 1 535 ? 69.400 30.613 128.266 1.00 16.50 535 GLN B C 1
ATOM 8889 O O . GLN B 1 535 ? 68.882 30.712 127.148 1.00 15.40 535 GLN B O 1
ATOM 8895 N N . ASN B 1 536 ? 69.217 29.550 129.048 1.00 14.11 536 ASN B N 1
ATOM 8896 C CA . ASN B 1 536 ? 68.344 28.450 128.647 1.00 16.67 536 ASN B CA 1
ATOM 8897 C C . ASN B 1 536 ? 66.894 28.908 128.497 1.00 17.15 536 ASN B C 1
ATOM 8898 O O . ASN B 1 536 ? 66.219 28.560 127.519 1.00 15.86 536 ASN B O 1
ATOM 8903 N N . GLU B 1 537 ? 66.383 29.667 129.471 1.00 15.28 537 GLU B N 1
ATOM 8904 C CA . GLU B 1 537 ? 64.997 30.121 129.381 1.00 16.65 537 GLU B CA 1
ATOM 8905 C C . GLU B 1 537 ? 64.794 31.033 128.176 1.00 14.61 537 GLU B C 1
ATOM 8906 O O . GLU B 1 537 ? 63.797 30.913 127.455 1.00 15.18 537 GLU B O 1
ATOM 8912 N N . TYR B 1 538 ? 65.726 31.961 127.952 1.00 15.68 538 TYR B N 1
ATOM 8913 C CA . TYR B 1 538 ? 65.675 32.819 126.770 1.00 17.26 538 TYR B CA 1
ATOM 8914 C C . TYR B 1 538 ? 65.573 31.993 125.497 1.00 14.95 538 TYR B C 1
ATOM 8915 O O . TYR B 1 538 ? 64.730 32.261 124.635 1.00 16.59 538 TYR B O 1
ATOM 8924 N N . LEU B 1 539 ? 66.434 30.977 125.362 1.00 15.00 539 LEU B N 1
ATOM 8925 C CA . LEU B 1 539 ? 66.440 30.180 124.138 1.00 16.17 539 LEU B CA 1
ATOM 8926 C C . LEU B 1 539 ? 65.135 29.402 123.977 1.00 17.22 539 LEU B C 1
ATOM 8927 O O . LEU B 1 539 ? 64.603 29.298 122.861 1.00 15.05 539 LEU B O 1
ATOM 8932 N N . ASP B 1 540 ? 64.606 28.855 125.080 1.00 13.47 540 ASP B N 1
ATOM 8933 C CA . ASP B 1 540 ? 63.319 28.162 125.042 1.00 16.80 540 ASP B CA 1
ATOM 8934 C C . ASP B 1 540 ? 62.206 29.081 124.538 1.00 20.11 540 ASP B C 1
ATOM 8935 O O . ASP B 1 540 ? 61.388 28.683 123.695 1.00 17.83 540 ASP B O 1
ATOM 8940 N N . MET B 1 541 ? 62.113 30.296 125.103 1.00 14.22 541 MET B N 1
ATOM 8941 C CA . MET B 1 541 ? 61.122 31.255 124.625 1.00 16.73 541 MET B CA 1
ATOM 8942 C C . MET B 1 541 ? 61.294 31.498 123.129 1.00 18.29 541 MET B C 1
ATOM 8943 O O . MET B 1 541 ? 60.340 31.393 122.351 1.00 13.46 541 MET B O 1
ATOM 8948 N N . ASN B 1 542 ? 62.515 31.800 122.698 1.00 15.10 542 ASN B N 1
ATOM 8949 C CA . ASN B 1 542 ? 62.697 32.092 121.287 1.00 16.86 542 ASN B CA 1
ATOM 8950 C C . ASN B 1 542 ? 62.314 30.898 120.426 1.00 17.24 542 ASN B C 1
ATOM 8951 O O . ASN B 1 542 ? 61.701 31.063 119.367 1.00 16.70 542 ASN B O 1
ATOM 8956 N N . HIS B 1 543 ? 62.661 29.683 120.864 1.00 14.72 543 HIS B N 1
ATOM 8957 C CA . HIS B 1 543 ? 62.362 28.512 120.050 1.00 15.07 543 HIS B CA 1
ATOM 8958 C C . HIS B 1 543 ? 60.860 28.257 119.977 1.00 19.08 543 HIS B C 1
ATOM 8959 O O . HIS B 1 543 ? 60.361 27.807 118.934 1.00 19.19 543 HIS B O 1
ATOM 8966 N N . ASN B 1 544 ? 60.127 28.543 121.061 1.00 16.76 544 ASN B N 1
ATOM 8967 C CA . ASN B 1 544 ? 58.673 28.435 121.030 1.00 15.25 544 ASN B CA 1
ATOM 8968 C C . ASN B 1 544 ? 58.091 29.322 119.948 1.00 18.33 544 ASN B C 1
ATOM 8969 O O . ASN B 1 544 ? 57.141 28.929 119.259 1.00 17.00 544 ASN B O 1
ATOM 8974 N N . VAL B 1 545 ? 58.636 30.534 119.802 1.00 15.86 545 VAL B N 1
ATOM 8975 C CA . VAL B 1 545 ? 58.175 31.442 118.756 1.00 19.16 545 VAL B CA 1
ATOM 8976 C C . VAL B 1 545 ? 58.542 30.897 117.380 1.00 18.29 545 VAL B C 1
ATOM 8977 O O . VAL B 1 545 ? 57.695 30.841 116.479 1.00 15.50 545 VAL B O 1
ATOM 8981 N N . PHE B 1 546 ? 59.810 30.500 117.188 1.00 16.31 546 PHE B N 1
ATOM 8982 C CA . PHE B 1 546 ? 60.212 29.973 115.886 1.00 16.48 546 PHE B CA 1
ATOM 8983 C C . PHE B 1 546 ? 59.257 28.867 115.457 1.00 17.43 546 PHE B C 1
ATOM 8984 O O . PHE B 1 546 ? 58.799 28.830 114.309 1.00 20.21 546 PHE B O 1
ATOM 8992 N N . ASP B 1 547 ? 58.950 27.951 116.380 1.00 17.86 547 ASP B N 1
ATOM 8993 C CA . ASP B 1 547 ? 58.152 26.775 116.053 1.00 17.96 547 ASP B CA 1
ATOM 8994 C C . ASP B 1 547 ? 56.689 27.117 115.797 1.00 20.72 547 ASP B C 1
ATOM 8995 O O . ASP B 1 547 ? 55.943 26.253 115.329 1.00 25.61 547 ASP B O 1
ATOM 9000 N N . SER B 1 548 ? 56.266 28.344 116.087 1.00 18.36 548 SER B N 1
ATOM 9001 C CA . SER B 1 548 ? 54.894 28.762 115.845 1.00 17.59 548 SER B CA 1
ATOM 9002 C C . SER B 1 548 ? 54.664 29.254 114.420 1.00 22.22 548 SER B C 1
ATOM 9003 O O . SER B 1 548 ? 53.504 29.415 114.029 1.00 22.26 548 SER B O 1
ATOM 9006 N N . TYR B 1 549 ? 55.719 29.516 113.644 1.00 17.56 549 TYR B N 1
ATOM 9007 C CA . TYR B 1 549 ? 55.582 30.141 112.329 1.00 20.02 549 TYR B CA 1
ATOM 9008 C C . TYR B 1 549 ? 56.136 29.225 111.248 1.00 22.54 549 TYR B C 1
ATOM 9009 O O . TYR B 1 549 ? 57.322 28.873 111.267 1.00 17.97 549 TYR B O 1
ATOM 9018 N N . ASN B 1 550 ? 55.275 28.858 110.298 1.00 23.57 550 ASN B N 1
ATOM 9019 C CA . ASN B 1 550 ? 55.668 27.931 109.243 1.00 24.72 550 ASN B CA 1
ATOM 9020 C C . ASN B 1 550 ? 56.839 28.454 108.425 1.00 21.24 550 ASN B C 1
ATOM 9021 O O . ASN B 1 550 ? 57.649 27.662 107.932 1.00 20.70 550 ASN B O 1
ATOM 9026 N N . PHE B 1 551 ? 56.931 29.770 108.245 1.00 15.88 551 PHE B N 1
ATOM 9027 C CA . PHE B 1 551 ? 57.921 30.314 107.332 1.00 18.24 551 PHE B CA 1
ATOM 9028 C C . PHE B 1 551 ? 59.326 30.365 107.927 1.00 16.66 551 PHE B C 1
ATOM 9029 O O . PHE B 1 551 ? 60.268 30.677 107.195 1.00 17.55 551 PHE B O 1
ATOM 9037 N N . VAL B 1 552 ? 59.499 30.039 109.207 1.00 18.65 552 VAL B N 1
ATOM 9038 C CA . VAL B 1 552 ? 60.825 30.024 109.825 1.00 15.72 552 VAL B CA 1
ATOM 9039 C C . VAL B 1 552 ? 61.502 28.708 109.439 1.00 18.23 552 VAL B C 1
ATOM 9040 O O . VAL B 1 552 ? 61.075 27.623 109.844 1.00 15.95 552 VAL B O 1
ATOM 9044 N N . GLN B 1 553 ? 62.556 28.797 108.638 1.00 14.74 553 GLN B N 1
ATOM 9045 C CA . GLN B 1 553 ? 63.179 27.605 108.083 1.00 18.42 553 GLN B CA 1
ATOM 9046 C C . GLN B 1 553 ? 64.628 27.421 108.536 1.00 16.84 553 GLN B C 1
ATOM 9047 O O . GLN B 1 553 ? 65.358 26.614 107.940 1.00 17.96 553 GLN B O 1
ATOM 9053 N N . GLY B 1 554 ? 65.065 28.144 109.565 1.00 14.83 554 GLY B N 1
ATOM 9054 C CA . GLY B 1 554 ? 66.403 27.962 110.085 1.00 14.71 554 GLY B CA 1
ATOM 9055 C C . GLY B 1 554 ? 66.649 28.843 111.288 1.00 17.72 554 GLY B C 1
ATOM 9056 O O . GLY B 1 554 ? 66.004 29.886 111.449 1.00 15.02 554 GLY B O 1
ATOM 9057 N N . GLU B 1 555 ? 67.577 28.425 112.149 1.00 14.80 555 GLU B N 1
ATOM 9058 C CA . GLU B 1 555 ? 67.888 29.168 113.363 1.00 14.80 555 GLU B CA 1
ATOM 9059 C C . GLU B 1 555 ? 69.397 29.129 113.551 1.00 13.37 555 GLU B C 1
ATOM 9060 O O . GLU B 1 555 ? 69.979 28.053 113.693 1.00 15.15 555 GLU B O 1
ATOM 9066 N N . LEU B 1 556 ? 70.026 30.297 113.518 1.00 14.46 556 LEU B N 1
ATOM 9067 C CA . LEU B 1 556 ? 71.454 30.452 113.781 1.00 15.80 556 LEU B CA 1
ATOM 9068 C C . LEU B 1 556 ? 71.568 31.314 115.023 1.00 15.85 556 LEU B C 1
ATOM 9069 O O . LEU B 1 556 ? 71.206 32.495 114.987 1.00 16.43 556 LEU B O 1
ATOM 9074 N N . VAL B 1 557 ? 72.038 30.720 116.121 1.00 12.17 557 VAL B N 1
ATOM 9075 C CA . VAL B 1 557 ? 72.133 31.426 117.394 1.00 12.56 557 VAL B CA 1
ATOM 9076 C C . VAL B 1 557 ? 73.415 32.258 117.432 1.00 13.94 557 VAL B C 1
ATOM 9077 O O . VAL B 1 557 ? 74.430 31.923 116.809 1.00 13.96 557 VAL B O 1
ATOM 9081 N N . TRP B 1 558 ? 73.358 33.376 118.148 1.00 13.42 558 TRP B N 1
ATOM 9082 C CA . TRP B 1 558 ? 74.522 34.213 118.435 1.00 13.81 558 TRP B CA 1
ATOM 9083 C C . TRP B 1 558 ? 74.974 33.927 119.866 1.00 13.20 558 TRP B C 1
ATOM 9084 O O . TRP B 1 558 ? 74.190 34.111 120.808 1.00 17.25 558 TRP B O 1
ATOM 9095 N N . ASN B 1 559 ? 76.216 33.477 120.053 1.00 13.80 559 ASN B N 1
ATOM 9096 C CA . ASN B 1 559 ? 77.258 33.238 119.043 1.00 15.83 559 ASN B CA 1
ATOM 9097 C C . ASN B 1 559 ? 77.790 31.846 119.361 1.00 14.28 559 ASN B C 1
ATOM 9098 O O . ASN B 1 559 ? 77.512 31.298 120.446 1.00 13.44 559 ASN B O 1
ATOM 9103 N N . PHE B 1 560 ? 78.545 31.261 118.430 1.00 13.90 560 PHE B N 1
ATOM 9104 C CA . PHE B 1 560 ? 79.180 29.972 118.696 1.00 14.85 560 PHE B CA 1
ATOM 9105 C C . PHE B 1 560 ? 80.011 30.021 119.977 1.00 13.83 560 PHE B C 1
ATOM 9106 O O . PHE B 1 560 ? 79.929 29.121 120.818 1.00 11.24 560 PHE B O 1
ATOM 9114 N N . ALA B 1 561 ? 80.815 31.069 120.146 1.00 11.98 561 ALA B N 1
ATOM 9115 C CA . ALA B 1 561 ? 81.713 31.136 121.291 1.00 14.65 561 ALA B CA 1
ATOM 9116 C C . ALA B 1 561 ? 81.937 32.588 121.691 1.00 14.39 561 ALA B C 1
ATOM 9117 O O . ALA B 1 561 ? 81.951 33.483 120.845 1.00 14.51 561 ALA B O 1
ATOM 9119 N N . ASP B 1 562 ? 82.116 32.804 122.996 1.00 15.05 562 ASP B N 1
ATOM 9120 C CA . ASP B 1 562 ? 82.524 34.104 123.507 1.00 11.99 562 ASP B CA 1
ATOM 9121 C C . ASP B 1 562 ? 83.693 34.654 122.692 1.00 11.93 562 ASP B C 1
ATOM 9122 O O . ASP B 1 562 ? 84.636 33.931 122.360 1.00 12.58 562 ASP B O 1
ATOM 9127 N N . PHE B 1 563 ? 83.640 35.949 122.387 1.00 12.35 563 PHE B N 1
ATOM 9128 C CA . PHE B 1 563 ? 84.636 36.575 121.524 1.00 11.99 563 PHE B CA 1
ATOM 9129 C C . PHE B 1 563 ? 84.919 37.988 122.020 1.00 13.60 563 PHE B C 1
ATOM 9130 O O . PHE B 1 563 ? 84.115 38.590 122.740 1.00 10.93 563 PHE B O 1
ATOM 9138 N N . GLN B 1 564 ? 86.076 38.516 121.614 1.00 12.75 564 GLN B N 1
ATOM 9139 C CA . GLN B 1 564 ? 86.548 39.810 122.100 1.00 11.44 564 GLN B CA 1
ATOM 9140 C C . GLN B 1 564 ? 85.857 40.984 121.407 1.00 14.91 564 GLN B C 1
ATOM 9141 O O . GLN B 1 564 ? 85.596 40.958 120.199 1.00 11.64 564 GLN B O 1
ATOM 9147 N N . THR B 1 565 ? 85.592 42.029 122.190 1.00 13.96 565 THR B N 1
ATOM 9148 C CA . THR B 1 565 ? 85.046 43.299 121.729 1.00 15.42 565 THR B CA 1
ATOM 9149 C C . THR B 1 565 ? 85.881 44.422 122.329 1.00 15.85 565 THR B C 1
ATOM 9150 O O . THR B 1 565 ? 86.727 44.196 123.202 1.00 15.92 565 THR B O 1
ATOM 9154 N N . THR B 1 566 ? 85.626 45.648 121.873 1.00 16.18 566 THR B N 1
ATOM 9155 C CA . THR B 1 566 ? 86.195 46.806 122.546 1.00 16.80 566 THR B CA 1
ATOM 9156 C C . THR B 1 566 ? 85.721 46.823 124.002 1.00 20.00 566 THR B C 1
ATOM 9157 O O . THR B 1 566 ? 84.687 46.242 124.348 1.00 18.96 566 THR B O 1
ATOM 9161 N N . GLU B 1 567 ? 86.492 47.483 124.864 1.00 17.38 567 GLU B N 1
ATOM 9162 C CA . GLU B 1 567 ? 86.119 47.566 126.272 1.00 18.08 567 GLU B CA 1
ATOM 9163 C C . GLU B 1 567 ? 84.849 48.396 126.441 1.00 16.35 567 GLU B C 1
ATOM 9164 O O . GLU B 1 567 ? 84.567 49.301 125.659 1.00 17.99 567 GLU B O 1
ATOM 9170 N N . GLY B 1 568 ? 84.096 48.112 127.494 1.00 20.61 568 GLY B N 1
ATOM 9171 C CA . GLY B 1 568 ? 82.864 48.864 127.703 1.00 18.50 568 GLY B CA 1
ATOM 9172 C C . GLY B 1 568 ? 82.027 48.322 128.838 1.00 16.76 568 GLY B C 1
ATOM 9173 O O . GLY B 1 568 ? 82.224 47.176 129.249 1.00 15.81 568 GLY B O 1
ATOM 9174 N N . ILE B 1 569 ? 81.090 49.130 129.348 1.00 15.68 569 ILE B N 1
ATOM 9175 C CA . ILE B 1 569 ? 80.323 48.718 130.513 1.00 17.96 569 ILE B CA 1
ATOM 9176 C C . ILE B 1 569 ? 79.414 47.552 130.194 1.00 17.72 569 ILE B C 1
ATOM 9177 O O . ILE B 1 569 ? 79.013 46.829 131.105 1.00 16.97 569 ILE B O 1
ATOM 9182 N N . LEU B 1 570 ? 79.082 47.342 128.923 1.00 17.99 570 LEU B N 1
ATOM 9183 C CA . LEU B 1 570 ? 78.189 46.257 128.533 1.00 17.95 570 LEU B CA 1
ATOM 9184 C C . LEU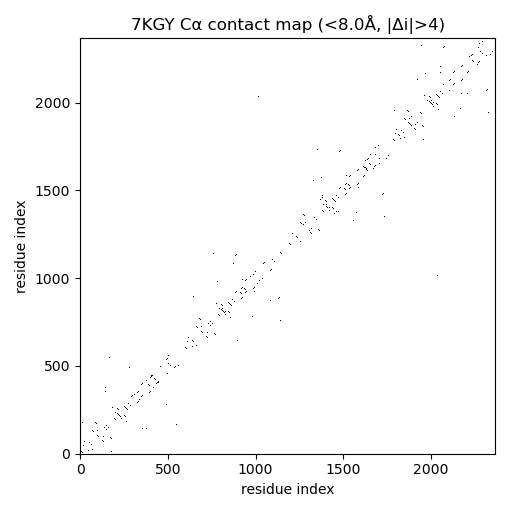 B 1 570 ? 78.922 44.961 128.231 1.00 18.66 570 LEU B C 1
ATOM 9185 O O . LEU B 1 570 ? 78.266 43.944 127.992 1.00 17.69 570 LEU B O 1
ATOM 9190 N N . ARG B 1 571 ? 80.251 44.967 128.238 1.00 14.81 571 ARG B N 1
ATOM 9191 C CA . ARG B 1 571 ? 81.039 43.848 127.731 1.00 15.82 571 ARG B CA 1
ATOM 9192 C C . ARG B 1 571 ? 81.962 43.329 128.836 1.00 17.56 571 ARG B C 1
ATOM 9193 O O . ARG B 1 571 ? 83.000 43.931 129.131 1.00 15.28 571 ARG B O 1
ATOM 9201 N N . VAL B 1 572 ? 81.587 42.197 129.434 1.00 15.04 572 VAL B N 1
ATOM 9202 C CA . VAL B 1 572 ? 82.359 41.614 130.521 1.00 17.37 572 VAL B CA 1
ATOM 9203 C C . VAL B 1 572 ? 83.531 40.837 129.930 1.00 16.08 572 VAL B C 1
ATOM 9204 O O . VAL B 1 572 ? 83.470 39.613 129.786 1.00 17.90 572 VAL B O 1
ATOM 9208 N N . ASN B 1 573 ? 84.612 41.547 129.597 1.00 18.98 573 ASN B N 1
ATOM 9209 C CA . ASN B 1 573 ? 85.733 40.982 128.846 1.00 16.52 573 ASN B CA 1
ATOM 9210 C C . ASN B 1 573 ? 85.235 40.368 127.535 1.00 15.75 573 ASN B C 1
ATOM 9211 O O . ASN B 1 573 ? 85.317 39.160 127.305 1.00 17.84 573 ASN B O 1
ATOM 9216 N N . GLY B 1 574 ? 84.708 41.231 126.674 1.00 16.81 574 GLY B N 1
ATOM 9217 C CA . GLY B 1 574 ? 84.180 40.792 125.395 1.00 15.54 574 GLY B CA 1
ATOM 9218 C C . GLY B 1 574 ? 82.716 40.402 125.454 1.00 15.53 574 GLY B C 1
ATOM 9219 O O . GLY B 1 574 ? 81.988 40.654 126.426 1.00 14.62 574 GLY B O 1
ATOM 9220 N N . ASN B 1 575 ? 82.280 39.777 124.364 1.00 13.93 575 ASN B N 1
ATOM 9221 C CA . ASN B 1 575 ? 80.899 39.341 124.209 1.00 11.00 575 ASN B CA 1
ATOM 9222 C C . ASN B 1 575 ? 80.728 37.968 124.844 1.00 12.94 575 ASN B C 1
ATOM 9223 O O . ASN B 1 575 ? 81.470 37.039 124.521 1.00 15.90 575 ASN B O 1
ATOM 9228 N N . LYS B 1 576 ? 79.752 37.833 125.748 1.00 14.37 576 LYS B N 1
ATOM 9229 C CA . LYS B 1 576 ? 79.543 36.577 126.467 1.00 14.39 576 LYS B CA 1
ATOM 9230 C C . LYS B 1 576 ? 78.292 35.812 126.009 1.00 12.92 576 LYS B C 1
ATOM 9231 O O . LYS B 1 576 ? 77.791 34.955 126.741 1.00 10.75 576 LYS B O 1
ATOM 9237 N N . LYS B 1 577 ? 77.802 36.069 124.798 1.00 12.87 577 LYS B N 1
ATOM 9238 C CA . LYS B 1 577 ? 76.682 35.312 124.241 1.00 14.40 577 LYS B CA 1
ATOM 9239 C C . LYS B 1 577 ? 77.092 33.952 123.669 1.00 14.51 577 LYS B C 1
ATOM 9240 O O . LYS B 1 577 ? 76.247 33.244 123.112 1.00 17.86 577 LYS B O 1
ATOM 9246 N N . GLY B 1 578 ? 78.346 33.543 123.821 1.00 13.23 578 GLY B N 1
ATOM 9247 C CA . GLY B 1 578 ? 78.743 32.242 123.314 1.00 12.65 578 GLY B CA 1
ATOM 9248 C C . GLY B 1 578 ? 77.904 31.124 123.910 1.00 15.57 578 GLY B C 1
ATOM 9249 O O . GLY B 1 578 ? 77.486 31.185 125.065 1.00 12.07 578 GLY B O 1
ATOM 9250 N N . ILE B 1 579 ? 77.626 30.109 123.086 1.00 15.96 579 ILE B N 1
ATOM 9251 C CA . ILE B 1 579 ? 77.126 28.826 123.565 1.00 12.06 579 ILE B CA 1
ATOM 9252 C C . ILE B 1 579 ? 78.283 28.018 124.132 1.00 14.29 579 ILE B C 1
ATOM 9253 O O . ILE B 1 579 ? 78.112 27.238 125.078 1.00 13.19 579 ILE B O 1
ATOM 9258 N N . PHE B 1 580 ? 79.469 28.203 123.572 1.00 15.00 580 PHE B N 1
ATOM 9259 C CA . PHE B 1 580 ? 80.719 27.704 124.117 1.00 14.31 580 PHE B CA 1
ATOM 9260 C C . PHE B 1 580 ? 81.542 28.879 124.634 1.00 13.71 580 PHE B C 1
ATOM 9261 O O . PHE B 1 580 ? 81.353 30.019 124.204 1.00 13.91 580 PHE B O 1
ATOM 9269 N N . THR B 1 581 ? 82.430 28.597 125.591 1.00 11.15 581 THR B N 1
ATOM 9270 C CA . THR B 1 581 ? 83.400 29.588 126.043 1.00 12.08 581 THR B CA 1
ATOM 9271 C C . THR B 1 581 ? 84.437 29.848 124.945 1.00 13.44 581 THR B C 1
ATOM 9272 O O . THR B 1 581 ? 84.531 29.127 123.952 1.00 13.40 581 THR B O 1
ATOM 9276 N N . ARG B 1 582 ? 85.245 30.890 125.141 1.00 14.14 582 ARG B N 1
ATOM 9277 C CA . ARG B 1 582 ? 86.300 31.170 124.176 1.00 12.10 582 ARG B CA 1
ATOM 9278 C C . ARG B 1 582 ? 87.319 30.034 124.123 1.00 15.72 582 ARG B C 1
ATOM 9279 O O . ARG B 1 582 ? 88.005 29.854 123.106 1.00 12.50 582 ARG B O 1
ATOM 9287 N N . GLN B 1 583 ? 87.442 29.268 125.203 1.00 13.29 583 GLN B N 1
ATOM 9288 C CA . GLN B 1 583 ? 88.295 28.091 125.226 1.00 14.47 583 GLN B CA 1
ATOM 9289 C C . GLN B 1 583 ? 87.566 26.849 124.696 1.00 14.97 583 GLN B C 1
ATOM 9290 O O . GLN B 1 583 ? 88.085 25.731 124.801 1.00 15.31 583 GLN B O 1
ATOM 9296 N N . ARG B 1 584 ? 86.374 27.024 124.135 1.00 13.15 584 ARG B N 1
ATOM 9297 C CA . ARG B 1 584 ? 85.699 25.953 123.401 1.00 15.03 584 ARG B CA 1
ATOM 9298 C C . ARG B 1 584 ? 85.235 24.845 124.339 1.00 12.93 584 ARG B C 1
ATOM 9299 O O . ARG B 1 584 ? 85.345 23.659 124.027 1.00 13.21 584 ARG B O 1
ATOM 9307 N N . GLN B 1 585 ? 84.707 25.239 125.487 1.00 12.10 585 GLN B N 1
ATOM 9308 C CA . GLN B 1 585 ? 84.011 24.322 126.363 1.00 15.38 585 GLN B CA 1
ATOM 9309 C C . GLN B 1 585 ? 82.543 24.736 126.489 1.00 12.90 585 GLN B C 1
ATOM 9310 O O . GLN B 1 585 ? 82.208 25.916 126.341 1.00 12.23 585 GLN B O 1
ATOM 9316 N N . PRO B 1 586 ? 81.647 23.785 126.744 1.00 17.22 586 PRO B N 1
ATOM 9317 C CA . PRO B 1 586 ? 80.208 24.090 126.711 1.00 16.05 586 PRO B CA 1
ATOM 9318 C C . PRO B 1 586 ? 79.720 24.811 127.957 1.00 17.11 586 PRO B C 1
ATOM 9319 O O . PRO B 1 586 ? 80.124 24.498 129.081 1.00 14.06 586 PRO B O 1
ATOM 9323 N N . LYS B 1 587 ? 78.831 25.780 127.738 1.00 14.73 587 LYS B N 1
ATOM 9324 C CA . LYS B 1 587 ? 77.915 26.269 128.764 1.00 13.90 587 LYS B CA 1
ATOM 9325 C C . LYS B 1 587 ? 76.687 25.354 128.825 1.00 15.98 587 LYS B C 1
ATOM 9326 O O . LYS B 1 587 ? 76.488 24.488 127.966 1.00 13.12 587 LYS B O 1
ATOM 9332 N N . ASP B 1 588 ? 75.844 25.539 129.850 1.00 14.34 588 ASP B N 1
ATOM 9333 C CA . ASP B 1 588 ? 74.644 24.705 129.947 1.00 12.14 588 ASP B CA 1
ATOM 9334 C C . ASP B 1 588 ? 73.836 24.713 128.646 1.00 16.28 588 ASP B C 1
ATOM 9335 O O . ASP B 1 588 ? 73.323 23.671 128.219 1.00 16.97 588 ASP B O 1
ATOM 9340 N N . ALA B 1 589 ? 73.708 25.877 128.001 1.00 14.43 589 ALA B N 1
ATOM 9341 C CA . ALA B 1 589 ? 72.888 25.970 126.789 1.00 13.91 589 ALA B CA 1
ATOM 9342 C C . ALA B 1 589 ? 73.396 25.091 125.646 1.00 14.61 589 ALA B C 1
ATOM 9343 O O . ALA B 1 589 ? 72.634 24.803 124.715 1.00 14.47 589 ALA B O 1
ATOM 9345 N N . ALA B 1 590 ? 74.665 24.675 125.671 1.00 11.95 590 ALA B N 1
ATOM 9346 C CA . ALA B 1 590 ? 75.143 23.790 124.615 1.00 15.62 590 ALA B CA 1
ATOM 9347 C C . ALA B 1 590 ? 74.412 22.456 124.673 1.00 16.47 590 ALA B C 1
ATOM 9348 O O . ALA B 1 590 ? 74.099 21.858 123.636 1.00 14.21 590 ALA B O 1
ATOM 9350 N N . PHE B 1 591 ? 74.108 21.989 125.886 1.00 14.82 591 PHE B N 1
ATOM 9351 C CA . PHE B 1 591 ? 73.375 20.741 126.026 1.00 16.94 591 PHE B CA 1
ATOM 9352 C C . PHE B 1 591 ? 71.923 20.922 125.635 1.00 14.03 591 PHE B C 1
ATOM 9353 O O . PHE B 1 591 ? 71.319 20.001 125.088 1.00 16.51 591 PHE B O 1
ATOM 9361 N N . LEU B 1 592 ? 71.359 22.103 125.893 1.00 13.54 592 LEU B N 1
ATOM 9362 C CA . LEU B 1 592 ? 70.018 22.415 125.406 1.00 17.20 592 LEU B CA 1
ATOM 9363 C C . LEU B 1 592 ? 69.950 22.309 123.883 1.00 16.10 592 LEU B C 1
ATOM 9364 O O . LEU B 1 592 ? 69.047 21.669 123.330 1.00 14.13 592 LEU B O 1
ATOM 9369 N N . PHE B 1 593 ? 70.904 22.926 123.189 1.00 15.23 593 PHE B N 1
ATOM 9370 C CA . PHE B 1 593 ? 70.877 22.902 121.730 1.00 15.15 593 PHE B CA 1
ATOM 9371 C C . PHE B 1 593 ? 71.113 21.494 121.186 1.00 17.43 593 PHE B C 1
ATOM 9372 O O . PHE B 1 593 ? 70.458 21.077 120.221 1.00 19.06 593 PHE B O 1
ATOM 9380 N N . ARG B 1 594 ? 72.046 20.747 121.786 1.00 15.81 594 ARG B N 1
ATOM 9381 C CA . ARG B 1 594 ? 72.308 19.382 121.338 1.00 14.47 594 ARG B CA 1
ATOM 9382 C C . ARG B 1 594 ? 71.045 18.533 121.381 1.00 18.88 594 ARG B C 1
ATOM 9383 O O . ARG B 1 594 ? 70.748 17.792 120.433 1.00 18.89 594 ARG B O 1
ATOM 9391 N N . ALA B 1 595 ? 70.303 18.602 122.490 1.00 13.48 595 ALA B N 1
ATOM 9392 C CA . ALA B 1 595 ? 69.057 17.850 122.579 1.00 14.88 595 ALA B CA 1
ATOM 9393 C C . ALA B 1 595 ? 68.064 18.296 121.513 1.00 18.97 595 ALA B C 1
ATOM 9394 O O . ALA B 1 595 ? 67.364 17.464 120.921 1.00 22.19 595 ALA B O 1
ATOM 9396 N N . ARG B 1 596 ? 67.984 19.604 121.250 1.00 17.20 596 ARG B N 1
ATOM 9397 C CA . ARG B 1 596 ? 67.017 20.091 120.271 1.00 17.67 596 ARG B CA 1
ATOM 9398 C C . ARG B 1 596 ? 67.469 19.770 118.853 1.00 16.73 596 ARG B C 1
ATOM 9399 O O . ARG B 1 596 ? 66.741 19.124 118.096 1.00 19.05 596 ARG B O 1
ATOM 9407 N N . TRP B 1 597 ? 68.682 20.193 118.483 1.00 16.03 597 TRP B N 1
ATOM 9408 C CA . TRP B 1 597 ? 69.111 20.086 117.090 1.00 18.42 597 TRP B CA 1
ATOM 9409 C C . TRP B 1 597 ? 69.278 18.639 116.634 1.00 19.50 597 TRP B C 1
ATOM 9410 O O . TRP B 1 597 ? 69.076 18.346 115.448 1.00 18.25 597 TRP B O 1
ATOM 9421 N N . THR B 1 598 ? 69.692 17.732 117.526 1.00 19.51 598 THR B N 1
ATOM 9422 C CA . THR B 1 598 ? 69.784 16.331 117.133 1.00 20.04 598 THR B CA 1
ATOM 9423 C C . THR B 1 598 ? 68.438 15.620 117.191 1.00 19.21 598 THR B C 1
ATOM 9424 O O . THR B 1 598 ? 68.322 14.509 116.671 1.00 22.82 598 THR B O 1
ATOM 9428 N N . SER B 1 599 ? 67.420 16.223 117.796 1.00 22.39 599 SER B N 1
ATOM 9429 C CA . SER B 1 599 ? 66.069 15.672 117.719 1.00 23.96 599 SER B CA 1
ATOM 9430 C C . SER B 1 599 ? 65.303 16.127 116.469 1.00 25.51 599 SER B C 1
ATOM 9431 O O . SER B 1 599 ? 64.461 15.379 115.971 1.00 27.35 599 SER B O 1
ATOM 9434 N N . LEU B 1 600 ? 65.591 17.309 115.931 1.00 26.11 600 LEU B N 1
ATOM 9435 C CA . LEU B 1 600 ? 64.877 17.783 114.748 1.00 23.04 600 LEU B CA 1
ATOM 9436 C C . LEU B 1 600 ? 65.329 17.016 113.508 1.00 22.77 600 LEU B C 1
ATOM 9437 O O . LEU B 1 600 ? 66.534 16.889 113.272 1.00 22.84 600 LEU B O 1
ATOM 9442 N N . PRO B 1 601 ? 64.407 16.497 112.696 1.00 22.48 601 PRO B N 1
ATOM 9443 C CA . PRO B 1 601 ? 64.806 15.893 111.417 1.00 22.20 601 PRO B CA 1
ATOM 9444 C C . PRO B 1 601 ? 65.537 16.901 110.540 1.00 21.22 601 PRO B C 1
ATOM 9445 O O . PRO B 1 601 ? 65.391 18.117 110.682 1.00 21.21 601 PRO B O 1
ATOM 9449 N N . LEU B 1 602 ? 66.329 16.383 109.604 1.00 20.28 602 LEU B N 1
ATOM 9450 C CA . LEU B 1 602 ? 67.004 17.280 108.667 1.00 22.37 602 LEU B CA 1
ATOM 9451 C C . LEU B 1 602 ? 66.005 18.160 107.926 1.00 21.62 602 LEU B C 1
ATOM 9452 O O . LEU B 1 602 ? 66.262 19.352 107.707 1.00 21.15 602 LEU B O 1
ATOM 9457 N N . ASP B 1 603 ? 64.862 17.593 107.527 1.00 20.14 603 ASP B N 1
ATOM 9458 C CA . ASP B 1 603 ? 63.830 18.317 106.792 1.00 24.19 603 ASP B CA 1
ATOM 9459 C C . ASP B 1 603 ? 62.729 18.855 107.708 1.00 23.17 603 ASP B C 1
ATOM 9460 O O . ASP B 1 603 ? 61.582 19.005 107.277 1.00 23.90 603 ASP B O 1
ATOM 9465 N N . TYR B 1 604 ? 63.054 19.135 108.965 1.00 22.54 604 TYR B N 1
ATOM 9466 C CA . TYR B 1 604 ? 62.118 19.753 109.899 1.00 21.26 604 TYR B CA 1
ATOM 9467 C C . TYR B 1 604 ? 61.361 20.905 109.241 1.00 24.56 604 TYR B C 1
ATOM 9468 O O . TYR B 1 604 ? 61.964 21.789 108.626 1.00 20.12 604 TYR B O 1
ATOM 9477 N N . LYS B 1 605 ? 60.028 20.875 109.357 1.00 22.02 605 LYS B N 1
ATOM 9478 C CA . LYS B 1 605 ? 59.146 21.930 108.854 1.00 22.58 605 LYS B CA 1
ATOM 9479 C C . LYS B 1 605 ? 59.192 22.063 107.340 1.00 25.65 605 LYS B C 1
ATOM 9480 O O . LYS B 1 605 ? 58.817 23.106 106.799 1.00 27.76 605 LYS B O 1
ATOM 9486 N N . GLY B 1 606 ? 59.658 21.028 106.643 1.00 28.20 606 GLY B N 1
ATOM 9487 C CA . GLY B 1 606 ? 59.872 21.063 105.207 1.00 28.58 606 GLY B CA 1
ATOM 9488 C C . GLY B 1 606 ? 58.654 20.869 104.331 1.00 31.76 606 GLY B C 1
ATOM 9489 O O . GLY B 1 606 ? 58.774 20.972 103.107 1.00 39.47 606 GLY B O 1
ATOM 9490 N N . ASN B 1 607 ? 57.489 20.578 104.911 1.00 31.55 607 ASN B N 1
ATOM 9491 C CA . ASN B 1 607 ? 56.234 20.463 104.173 1.00 39.61 607 ASN B CA 1
ATOM 9492 C C . ASN B 1 607 ? 55.252 21.579 104.530 1.00 40.39 607 ASN B C 1
ATOM 9493 O O . ASN B 1 607 ? 54.064 21.487 104.208 1.00 51.17 607 ASN B O 1
ATOM 9498 N N . GLN B 1 608 ? 55.726 22.627 105.193 1.00 40.18 608 GLN B N 1
ATOM 9499 C CA . GLN B 1 608 ? 54.902 23.761 105.584 1.00 37.70 608 GLN B CA 1
ATOM 9500 C C . GLN B 1 608 ? 55.701 25.044 105.367 1.00 37.72 608 GLN B C 1
ATOM 9501 O O . GLN B 1 608 ? 55.254 25.969 104.698 1.00 41.99 608 GLN B O 1
ATOM 9507 N N . ASN C 1 2 ? 47.234 79.742 76.492 1.00 50.27 2 ASN C N 1
ATOM 9508 C CA . ASN C 1 2 ? 46.437 80.762 77.174 1.00 47.31 2 ASN C CA 1
ATOM 9509 C C . ASN C 1 2 ? 47.334 81.797 77.869 1.00 50.29 2 ASN C C 1
ATOM 9510 O O . ASN C 1 2 ? 46.893 82.923 78.167 1.00 45.59 2 ASN C O 1
ATOM 9515 N N . ASN C 1 3 ? 48.594 81.416 78.118 1.00 34.28 3 ASN C N 1
ATOM 9516 C CA . ASN C 1 3 ? 49.521 82.244 78.886 1.00 31.91 3 ASN C CA 1
ATOM 9517 C C . ASN C 1 3 ? 49.025 82.467 80.315 1.00 28.80 3 ASN C C 1
ATOM 9518 O O . ASN C 1 3 ? 49.299 83.504 80.927 1.00 28.09 3 ASN C O 1
ATOM 9523 N N . LYS C 1 4 ? 48.295 81.493 80.853 1.00 26.47 4 LYS C N 1
ATOM 9524 C CA . LYS C 1 4 ? 47.806 81.576 82.223 1.00 26.09 4 LYS C CA 1
ATOM 9525 C C . LYS C 1 4 ? 48.962 81.502 83.215 1.00 24.07 4 LYS C C 1
ATOM 9526 O O . LYS C 1 4 ? 49.883 80.696 83.066 1.00 24.61 4 LYS C O 1
ATOM 9532 N N . SER C 1 5 ? 48.914 82.357 84.232 1.00 25.72 5 SER C N 1
ATOM 9533 C CA . SER C 1 5 ? 49.948 82.387 85.259 1.00 22.48 5 SER C CA 1
ATOM 9534 C C . SER C 1 5 ? 49.350 82.900 86.560 1.00 21.89 5 SER C C 1
ATOM 9535 O O . SER C 1 5 ? 48.759 83.984 86.588 1.00 21.22 5 SER C O 1
ATOM 9538 N N . LEU C 1 6 ? 49.507 82.123 87.622 1.00 17.27 6 LEU C N 1
ATOM 9539 C CA . LEU C 1 6 ? 49.074 82.517 88.951 1.00 20.55 6 LEU C CA 1
ATOM 9540 C C . LEU C 1 6 ? 50.205 83.121 89.780 1.00 22.45 6 LEU C C 1
ATOM 9541 O O . LEU C 1 6 ? 50.044 83.295 90.995 1.00 18.86 6 LEU C O 1
ATOM 9546 N N . LEU C 1 7 ? 51.335 83.457 89.154 1.00 20.60 7 LEU C N 1
ATOM 9547 C CA . LEU C 1 7 ? 52.467 83.994 89.895 1.00 17.43 7 LEU C CA 1
ATOM 9548 C C . LEU C 1 7 ? 52.141 85.377 90.454 1.00 18.46 7 LEU C C 1
ATOM 9549 O O . LEU C 1 7 ? 51.440 86.174 89.824 1.00 16.93 7 LEU C O 1
ATOM 9554 N N . TYR C 1 8 ? 52.673 85.663 91.644 1.00 14.69 8 TYR C N 1
ATOM 9555 C CA . TYR C 1 8 ? 52.463 86.972 92.253 1.00 16.18 8 TYR C CA 1
ATOM 9556 C C . TYR C 1 8 ? 53.079 88.046 91.363 1.00 15.30 8 TYR C C 1
ATOM 9557 O O . TYR C 1 8 ? 54.179 87.852 90.843 1.00 15.16 8 TYR C O 1
ATOM 9566 N N . PRO C 1 9 ? 52.409 89.183 91.170 1.00 15.50 9 PRO C N 1
ATOM 9567 C CA . PRO C 1 9 ? 52.959 90.216 90.279 1.00 15.60 9 PRO C CA 1
ATOM 9568 C C . PRO C 1 9 ? 54.226 90.808 90.879 1.00 19.83 9 PRO C C 1
ATOM 9569 O O . PRO C 1 9 ? 54.232 91.236 92.033 1.00 17.78 9 PRO C O 1
ATOM 9573 N N . VAL C 1 10 ? 55.300 90.841 90.090 1.00 21.37 10 VAL C N 1
ATOM 9574 C CA . VAL C 1 10 ? 56.566 91.395 90.561 1.00 20.99 10 VAL C CA 1
ATOM 9575 C C . VAL C 1 10 ? 57.041 92.469 89.602 1.00 18.74 10 VAL C C 1
ATOM 9576 O O . VAL C 1 10 ? 56.716 92.465 88.412 1.00 16.07 10 VAL C O 1
ATOM 9580 N N . VAL C 1 11 ? 57.823 93.397 90.136 1.00 20.71 11 VAL C N 1
ATOM 9581 C CA . VAL C 1 11 ? 58.562 94.357 89.335 1.00 16.03 11 VAL C CA 1
ATOM 9582 C C . VAL C 1 11 ? 59.973 93.809 89.173 1.00 20.31 11 VAL C C 1
ATOM 9583 O O . VAL C 1 11 ? 60.565 93.329 90.144 1.00 20.99 11 VAL C O 1
ATOM 9587 N N . SER C 1 12 ? 60.502 93.847 87.952 1.00 17.24 12 SER C N 1
ATOM 9588 C CA . SER C 1 12 ? 61.827 93.301 87.669 1.00 18.88 12 SER C CA 1
ATOM 9589 C C . SER C 1 12 ? 62.418 94.075 86.494 1.00 21.60 12 SER C C 1
ATOM 9590 O O . SER C 1 12 ? 61.822 95.042 86.010 1.00 23.22 12 SER C O 1
ATOM 9593 N N . THR C 1 13 ? 63.605 93.666 86.030 1.00 20.52 13 THR C N 1
ATOM 9594 C CA . THR C 1 13 ? 64.144 94.342 84.850 1.00 19.83 13 THR C CA 1
ATOM 9595 C C . THR C 1 13 ? 63.147 94.314 83.695 1.00 16.45 13 THR C C 1
ATOM 9596 O O . THR C 1 13 ? 63.067 95.272 82.929 1.00 18.96 13 THR C O 1
ATOM 9600 N N . SER C 1 14 ? 62.339 93.259 83.587 1.00 21.42 14 SER C N 1
ATOM 9601 C CA . SER C 1 14 ? 61.427 93.098 82.455 1.00 18.59 14 SER C CA 1
ATOM 9602 C C . SER C 1 14 ? 59.958 93.408 82.763 1.00 23.93 14 SER C C 1
ATOM 9603 O O . SER C 1 14 ? 59.163 93.538 81.822 1.00 21.12 14 SER C O 1
ATOM 9606 N N . ARG C 1 15 ? 59.561 93.498 84.030 1.00 17.75 15 ARG C N 1
ATOM 9607 C CA . ARG C 1 15 ? 58.148 93.539 84.382 1.00 18.91 15 ARG C CA 1
ATOM 9608 C C . ARG C 1 15 ? 57.821 94.798 85.171 1.00 19.28 15 ARG C C 1
ATOM 9609 O O . ARG C 1 15 ? 58.637 95.291 85.956 1.00 15.09 15 ARG C O 1
ATOM 9617 N N . ARG C 1 16 ? 56.604 95.298 84.969 1.00 17.04 16 ARG C N 1
ATOM 9618 C CA . ARG C 1 16 ? 56.103 96.468 85.673 1.00 17.19 16 ARG C CA 1
ATOM 9619 C C . ARG C 1 16 ? 54.795 96.140 86.389 1.00 16.84 16 ARG C C 1
ATOM 9620 O O . ARG C 1 16 ? 54.049 95.236 85.989 1.00 14.37 16 ARG C O 1
ATOM 9628 N N . VAL C 1 17 ? 54.529 96.882 87.461 1.00 16.78 17 VAL C N 1
ATOM 9629 C CA . VAL C 1 17 ? 53.313 96.726 88.255 1.00 16.19 17 VAL C CA 1
ATOM 9630 C C . VAL C 1 17 ? 52.857 98.109 88.700 1.00 17.69 17 VAL C C 1
ATOM 9631 O O . VAL C 1 17 ? 53.647 98.879 89.258 1.00 20.50 17 VAL C O 1
ATOM 9635 N N . VAL C 1 18 ? 51.589 98.428 88.449 1.00 15.31 18 VAL C N 1
ATOM 9636 C CA . VAL C 1 18 ? 50.984 99.669 88.913 1.00 15.04 18 VAL C CA 1
ATOM 9637 C C . VAL C 1 18 ? 49.658 99.303 89.574 1.00 16.78 18 VAL C C 1
ATOM 9638 O O . VAL C 1 18 ? 48.776 98.710 88.934 1.00 15.20 18 VAL C O 1
ATOM 9642 N N . SER C 1 19 ? 49.526 99.643 90.846 1.00 12.50 19 SER C N 1
ATOM 9643 C CA . SER C 1 19 ? 48.323 99.313 91.598 1.00 16.91 19 SER C CA 1
ATOM 9644 C C . SER C 1 19 ? 47.154 100.175 91.141 1.00 13.77 19 SER C C 1
ATOM 9645 O O . SER C 1 19 ? 47.283 101.396 91.004 1.00 11.65 19 SER C O 1
ATOM 9648 N N . LEU C 1 20 ? 46.004 99.546 90.915 1.00 15.39 20 LEU C N 1
ATOM 9649 C CA . LEU C 1 20 ? 44.781 100.285 90.624 1.00 16.98 20 LEU C CA 1
ATOM 9650 C C . LEU C 1 20 ? 43.892 100.469 91.852 1.00 17.34 20 LEU C C 1
ATOM 9651 O O . LEU C 1 20 ? 42.753 100.921 91.707 1.00 15.89 20 LEU C O 1
ATOM 9656 N N . ASP C 1 21 ? 44.379 100.135 93.050 1.00 17.59 21 ASP C N 1
ATOM 9657 C CA . ASP C 1 21 ? 43.564 100.274 94.254 1.00 15.94 21 ASP C CA 1
ATOM 9658 C C . ASP C 1 21 ? 43.285 101.745 94.557 1.00 17.46 21 ASP C C 1
ATOM 9659 O O . ASP C 1 21 ? 43.988 102.645 94.095 1.00 15.43 21 ASP C O 1
ATOM 9664 N N . GLY C 1 22 ? 42.237 101.982 95.345 1.00 16.76 22 GLY C N 1
ATOM 9665 C CA . GLY C 1 22 ? 41.786 103.332 95.647 1.00 15.58 22 GLY C CA 1
ATOM 9666 C C . GLY C 1 22 ? 40.274 103.453 95.591 1.00 18.20 22 GLY C C 1
ATOM 9667 O O . GLY C 1 22 ? 39.571 102.459 95.809 1.00 18.78 22 GLY C O 1
ATOM 9668 N N . MET C 1 23 ? 39.754 104.656 95.323 1.00 16.65 23 MET C N 1
ATOM 9669 C CA . MET C 1 23 ? 38.309 104.877 95.208 1.00 18.11 23 MET C CA 1
ATOM 9670 C C . MET C 1 23 ? 37.883 104.605 93.765 1.00 17.52 23 MET C C 1
ATOM 9671 O O . MET C 1 23 ? 38.288 105.324 92.851 1.00 19.97 23 MET C O 1
ATOM 9676 N N . TRP C 1 24 ? 37.082 103.570 93.552 1.00 16.99 24 TRP C N 1
ATOM 9677 C CA . TRP C 1 24 ? 36.487 103.331 92.246 1.00 15.53 24 TRP C CA 1
ATOM 9678 C C . TRP C 1 24 ? 35.055 103.867 92.222 1.00 16.82 24 TRP C C 1
ATOM 9679 O O . TRP C 1 24 ? 34.521 104.336 93.233 1.00 15.25 24 TRP C O 1
ATOM 9690 N N . ARG C 1 25 ? 34.421 103.786 91.050 1.00 14.91 25 ARG C N 1
ATOM 9691 C CA . ARG C 1 25 ? 32.989 104.032 90.934 1.00 14.36 25 ARG C CA 1
ATOM 9692 C C . ARG C 1 25 ? 32.253 102.706 91.057 1.00 13.63 25 ARG C C 1
ATOM 9693 O O . ARG C 1 25 ? 32.784 101.656 90.695 1.00 14.76 25 ARG C O 1
ATOM 9701 N N . PHE C 1 26 ? 31.022 102.764 91.568 1.00 12.02 26 PHE C N 1
ATOM 9702 C CA . PHE C 1 26 ? 30.282 101.566 91.959 1.00 12.79 26 PHE C CA 1
ATOM 9703 C C . PHE C 1 26 ? 28.799 101.803 91.726 1.00 11.35 26 PHE C C 1
ATOM 9704 O O . PHE C 1 26 ? 28.309 102.909 91.967 1.00 11.55 26 PHE C O 1
ATOM 9712 N N . SER C 1 27 ? 28.087 100.765 91.274 1.00 12.15 27 SER C N 1
ATOM 9713 C CA . SER C 1 27 ? 26.630 100.853 91.201 1.00 14.27 27 SER C CA 1
ATOM 9714 C C . SER C 1 27 ? 26.022 99.465 91.302 1.00 13.03 27 SER C C 1
ATOM 9715 O O . SER C 1 27 ? 26.509 98.517 90.680 1.00 14.19 27 SER C O 1
ATOM 9718 N N . PHE C 1 28 ? 24.964 99.351 92.098 1.00 15.06 28 PHE C N 1
ATOM 9719 C CA . PHE C 1 28 ? 24.121 98.171 92.002 1.00 16.91 28 PHE C CA 1
ATOM 9720 C C . PHE C 1 28 ? 23.457 98.132 90.623 1.00 15.03 28 PHE C C 1
ATOM 9721 O O . PHE C 1 28 ? 23.326 99.150 89.941 1.00 11.80 28 PHE C O 1
ATOM 9729 N N . ASP C 1 29 ? 23.052 96.933 90.204 1.00 16.10 29 ASP C N 1
ATOM 9730 C CA . ASP C 1 29 ? 22.368 96.734 88.920 1.00 15.28 29 ASP C CA 1
ATOM 9731 C C . ASP C 1 29 ? 21.188 95.786 89.150 1.00 16.79 29 ASP C C 1
ATOM 9732 O O . ASP C 1 29 ? 21.180 94.640 88.693 1.00 18.54 29 ASP C O 1
ATOM 9737 N N . ALA C 1 30 ? 20.177 96.263 89.885 1.00 18.56 30 ALA C N 1
ATOM 9738 C CA . ALA C 1 30 ? 19.092 95.380 90.324 1.00 19.29 30 ALA C CA 1
ATOM 9739 C C . ALA C 1 30 ? 18.302 94.807 89.151 1.00 20.19 30 ALA C C 1
ATOM 9740 O O . ALA C 1 30 ? 17.701 93.738 89.278 1.00 18.96 30 ALA C O 1
ATOM 9742 N N . LYS C 1 31 ? 18.295 95.489 88.008 1.00 20.98 31 LYS C N 1
ATOM 9743 C CA . LYS C 1 31 ? 17.595 95.003 86.824 1.00 23.58 31 LYS C CA 1
ATOM 9744 C C . LYS C 1 31 ? 18.489 94.205 85.883 1.00 22.42 31 LYS C C 1
ATOM 9745 O O . LYS C 1 31 ? 18.007 93.740 84.850 1.00 20.05 31 LYS C O 1
ATOM 9751 N N . SER C 1 32 ? 19.766 94.022 86.204 1.00 20.29 32 SER C N 1
ATOM 9752 C CA . SER C 1 32 ? 20.678 93.315 85.306 1.00 24.03 32 SER C CA 1
ATOM 9753 C C . SER C 1 32 ? 20.577 93.873 83.892 1.00 21.56 32 SER C C 1
ATOM 9754 O O . SER C 1 32 ? 20.524 93.134 82.907 1.00 22.98 32 SER C O 1
ATOM 9757 N N . GLU C 1 33 ? 20.543 95.201 83.801 1.00 20.51 33 GLU C N 1
ATOM 9758 C CA . GLU C 1 33 ? 20.406 95.917 82.546 1.00 20.79 33 GLU C CA 1
ATOM 9759 C C . GLU C 1 33 ? 21.722 96.501 82.052 1.00 25.12 33 GLU C C 1
ATOM 9760 O O . GLU C 1 33 ? 21.763 97.027 80.934 1.00 18.77 33 GLU C O 1
ATOM 9766 N N . GLY C 1 34 ? 22.797 96.406 82.847 1.00 21.89 34 GLY C N 1
ATOM 9767 C CA . GLY C 1 34 ? 23.991 97.194 82.566 1.00 18.03 34 GLY C CA 1
ATOM 9768 C C . GLY C 1 34 ? 24.647 96.878 81.229 1.00 20.52 34 GLY C C 1
ATOM 9769 O O . GLY C 1 34 ? 25.084 97.784 80.516 1.00 20.46 34 GLY C O 1
ATOM 9770 N N . VAL C 1 35 ? 24.770 95.594 80.888 1.00 19.30 35 VAL C N 1
ATOM 9771 C CA . VAL C 1 35 ? 25.428 95.234 79.633 1.00 21.65 35 VAL C CA 1
ATOM 9772 C C . VAL C 1 35 ? 24.717 95.895 78.456 1.00 25.36 35 VAL C C 1
ATOM 9773 O O . VAL C 1 35 ? 25.291 96.749 77.761 1.00 21.96 35 VAL C O 1
ATOM 9777 N N . GLU C 1 36 ? 23.436 95.541 78.249 1.00 24.56 36 GLU C N 1
ATOM 9778 C CA . GLU C 1 36 ? 22.663 96.094 77.136 1.00 20.75 36 GLU C CA 1
ATOM 9779 C C . GLU C 1 36 ? 22.603 97.616 77.189 1.00 24.70 36 GLU C C 1
ATOM 9780 O O . GLU C 1 36 ? 22.625 98.279 76.146 1.00 23.36 36 GLU C O 1
ATOM 9786 N N . ALA C 1 37 ? 22.517 98.194 78.386 1.00 20.88 37 ALA C N 1
ATOM 9787 C CA . ALA C 1 37 ? 22.467 99.647 78.507 1.00 20.32 37 ALA C CA 1
ATOM 9788 C C . ALA C 1 37 ? 23.843 100.304 78.391 1.00 20.32 37 ALA C C 1
ATOM 9789 O O . ALA C 1 37 ? 23.972 101.510 78.654 1.00 21.11 37 ALA C O 1
ATOM 9791 N N . ASN C 1 38 ? 24.880 99.564 78.008 1.00 19.91 38 ASN C N 1
ATOM 9792 C CA . ASN C 1 38 ? 26.181 100.170 77.733 1.00 22.59 38 ASN C CA 1
ATOM 9793 C C . ASN C 1 38 ? 26.916 100.638 78.992 1.00 23.94 38 ASN C C 1
ATOM 9794 O O . ASN C 1 38 ? 27.769 101.540 78.909 1.00 18.81 38 ASN C O 1
ATOM 9799 N N . TRP C 1 39 ? 26.612 100.056 80.163 1.00 19.76 39 TRP C N 1
ATOM 9800 C CA . TRP C 1 39 ? 27.270 100.493 81.390 1.00 20.04 39 TRP C CA 1
ATOM 9801 C C . TRP C 1 39 ? 28.776 100.254 81.345 1.00 22.04 39 TRP C C 1
ATOM 9802 O O . TRP C 1 39 ? 29.536 100.961 82.019 1.00 18.27 39 TRP C O 1
ATOM 9813 N N . ALA C 1 40 ? 29.233 99.259 80.578 1.00 17.07 40 ALA C N 1
ATOM 9814 C CA . ALA C 1 40 ? 30.664 99.007 80.552 1.00 18.47 40 ALA C CA 1
ATOM 9815 C C . ALA C 1 40 ? 31.446 100.223 80.069 1.00 20.14 40 ALA C C 1
ATOM 9816 O O . ALA C 1 40 ? 32.627 100.352 80.397 1.00 18.66 40 ALA C O 1
ATOM 9818 N N . ASN C 1 41 ? 30.808 101.138 79.345 1.00 20.46 41 ASN C N 1
ATOM 9819 C CA . ASN C 1 41 ? 31.444 102.376 78.915 1.00 19.38 41 ASN C CA 1
ATOM 9820 C C . ASN C 1 41 ? 31.187 103.533 79.875 1.00 22.64 41 ASN C C 1
ATOM 9821 O O . ASN C 1 41 ? 31.576 104.667 79.580 1.00 20.59 41 ASN C O 1
ATOM 9826 N N . GLY C 1 42 ? 30.564 103.279 81.024 1.00 23.54 42 GLY C N 1
ATOM 9827 C CA . GLY C 1 42 ? 30.415 104.318 82.028 1.00 22.75 42 GLY C CA 1
ATOM 9828 C C . GLY C 1 42 ? 29.098 104.238 82.771 1.00 24.68 42 GLY C C 1
ATOM 9829 O O . GLY C 1 42 ? 28.041 104.148 82.144 1.00 17.85 42 GLY C O 1
ATOM 9830 N N . LEU C 1 43 ? 29.145 104.262 84.102 1.00 21.79 43 LEU C N 1
ATOM 9831 C CA . LEU C 1 43 ? 27.929 104.097 84.896 1.00 21.75 43 LEU C CA 1
ATOM 9832 C C . LEU C 1 43 ? 27.054 105.342 84.807 1.00 21.49 43 LEU C C 1
ATOM 9833 O O . LEU C 1 43 ? 27.529 106.441 85.114 1.00 22.00 43 LEU C O 1
ATOM 9838 N N . PRO C 1 44 ? 25.787 105.228 84.393 1.00 20.57 44 PRO C N 1
ATOM 9839 C CA . PRO C 1 44 ? 24.909 106.410 84.452 1.00 25.03 44 PRO C CA 1
ATOM 9840 C C . PRO C 1 44 ? 24.793 106.986 85.850 1.00 22.52 44 PRO C C 1
ATOM 9841 O O . PRO C 1 44 ? 24.682 108.206 86.010 1.00 24.53 44 PRO C O 1
ATOM 9845 N N . GLU C 1 45 ? 24.801 106.144 86.876 1.00 21.84 45 GLU C N 1
ATOM 9846 C CA . GLU C 1 45 ? 24.753 106.618 88.249 1.00 23.11 45 GLU C CA 1
ATOM 9847 C C . GLU C 1 45 ? 25.698 105.769 89.070 1.00 20.52 45 GLU C C 1
ATOM 9848 O O . GLU C 1 45 ? 25.788 104.558 88.868 1.00 19.57 45 GLU C O 1
ATOM 9854 N N . SER C 1 46 ? 26.389 106.389 90.013 1.00 15.09 46 SER C N 1
ATOM 9855 C CA . SER C 1 46 ? 27.332 105.585 90.768 1.00 19.03 46 SER C CA 1
ATOM 9856 C C . SER C 1 46 ? 27.692 106.313 92.052 1.00 15.82 46 SER C C 1
ATOM 9857 O O . SER C 1 46 ? 27.433 107.511 92.206 1.00 14.06 46 SER C O 1
ATOM 9860 N N . ILE C 1 47 ? 28.287 105.554 92.969 1.00 14.76 47 ILE C N 1
ATOM 9861 C CA . ILE C 1 47 ? 28.891 106.063 94.192 1.00 14.41 47 ILE C CA 1
ATOM 9862 C C . ILE C 1 47 ? 30.354 105.647 94.189 1.00 13.26 47 ILE C C 1
ATOM 9863 O O . ILE C 1 47 ? 30.760 104.748 93.452 1.00 15.50 47 ILE C O 1
ATOM 9868 N N . SER C 1 48 ? 31.147 106.306 95.029 1.00 15.14 48 SER C N 1
ATOM 9869 C CA . SER C 1 48 ? 32.519 105.878 95.248 1.00 17.57 48 SER C CA 1
ATOM 9870 C C . SER C 1 48 ? 32.551 104.631 96.132 1.00 16.96 48 SER C C 1
ATOM 9871 O O . SER C 1 48 ? 31.678 104.420 96.980 1.00 16.93 48 SER C O 1
ATOM 9874 N N . MET C 1 49 ? 33.573 103.797 95.921 1.00 12.90 49 MET C N 1
ATOM 9875 C CA . MET C 1 49 ? 33.727 102.565 96.662 1.00 15.54 49 MET C CA 1
ATOM 9876 C C . MET C 1 49 ? 35.215 102.240 96.765 1.00 17.26 49 MET C C 1
ATOM 9877 O O . MET C 1 49 ? 35.908 102.227 95.735 1.00 15.74 49 MET C O 1
ATOM 9882 N N . PRO C 1 50 ? 35.736 102.019 97.970 1.00 14.28 50 PRO C N 1
ATOM 9883 C CA . PRO C 1 50 ? 37.146 101.644 98.106 1.00 15.36 50 PRO C CA 1
ATOM 9884 C C . PRO C 1 50 ? 37.403 100.250 97.571 1.00 17.06 50 PRO C C 1
ATOM 9885 O O . PRO C 1 50 ? 36.600 99.334 97.761 1.00 18.32 50 PRO C O 1
ATOM 9889 N N . VAL C 1 51 ? 38.538 100.105 96.892 1.00 15.34 51 VAL C N 1
ATOM 9890 C CA . VAL C 1 51 ? 39.081 98.815 96.479 1.00 12.38 51 VAL C CA 1
ATOM 9891 C C . VAL C 1 51 ? 40.514 98.753 97.005 1.00 17.70 51 VAL C C 1
ATOM 9892 O O . VAL C 1 51 ? 41.310 99.659 96.720 1.00 14.03 51 VAL C O 1
ATOM 9896 N N . PRO C 1 52 ? 40.902 97.705 97.751 1.00 14.22 52 PRO C N 1
ATOM 9897 C CA . PRO C 1 52 ? 40.072 96.519 98.040 1.00 14.53 52 PRO C CA 1
ATOM 9898 C C . PRO C 1 52 ? 39.190 96.621 99.289 1.00 15.93 52 PRO C C 1
ATOM 9899 O O . PRO C 1 52 ? 39.556 97.288 100.257 1.00 12.11 52 PRO C O 1
ATOM 9903 N N . ALA C 1 53 ? 38.054 95.920 99.255 1.00 16.06 53 ALA C N 1
ATOM 9904 C CA . ALA C 1 53 ? 37.104 95.864 100.363 1.00 14.03 53 ALA C CA 1
ATOM 9905 C C . ALA C 1 53 ? 35.864 95.097 99.939 1.00 15.05 53 ALA C C 1
ATOM 9906 O O . ALA C 1 53 ? 35.575 95.020 98.747 1.00 12.91 53 ALA C O 1
ATOM 9908 N N . SER C 1 54 ? 35.123 94.527 100.885 1.00 15.91 54 SER C N 1
ATOM 9909 C CA . SER C 1 54 ? 33.736 94.189 100.601 1.00 15.27 54 SER C CA 1
ATOM 9910 C C . SER C 1 54 ? 32.916 95.474 100.548 1.00 11.69 54 SER C C 1
ATOM 9911 O O . SER C 1 54 ? 33.199 96.440 101.248 1.00 11.78 54 SER C O 1
ATOM 9914 N N . PHE C 1 55 ? 31.888 95.491 99.716 1.00 12.51 55 PHE C N 1
ATOM 9915 C CA . PHE C 1 55 ? 31.041 96.677 99.702 1.00 12.53 55 PHE C CA 1
ATOM 9916 C C . PHE C 1 55 ? 30.062 96.724 100.876 1.00 12.41 55 PHE C C 1
ATOM 9917 O O . PHE C 1 55 ? 29.540 97.801 101.178 1.00 14.00 55 PHE C O 1
ATOM 9925 N N . CYS C 1 56 ? 29.864 95.616 101.590 1.00 12.53 56 CYS C N 1
ATOM 9926 C CA . CYS C 1 56 ? 28.649 95.438 102.387 1.00 16.74 56 CYS C CA 1
ATOM 9927 C C . CYS C 1 56 ? 28.585 96.385 103.577 1.00 15.86 56 CYS C C 1
ATOM 9928 O O . CYS C 1 56 ? 27.535 96.974 103.853 1.00 12.06 56 CYS C O 1
ATOM 9931 N N . ASP C 1 57 ? 29.672 96.514 104.326 1.00 17.79 57 ASP C N 1
ATOM 9932 C CA . ASP C 1 57 ? 29.566 97.143 105.637 1.00 14.19 57 ASP C CA 1
ATOM 9933 C C . ASP C 1 57 ? 29.799 98.645 105.595 1.00 13.13 57 ASP C C 1
ATOM 9934 O O . ASP C 1 57 ? 29.898 99.282 106.648 1.00 12.75 57 ASP C O 1
ATOM 9939 N N . PHE C 1 58 ? 29.848 99.239 104.407 1.00 15.88 58 PHE C N 1
ATOM 9940 C CA . PHE C 1 58 ? 29.956 100.691 104.372 1.00 14.29 58 PHE C CA 1
ATOM 9941 C C . PHE C 1 58 ? 28.607 101.346 104.627 1.00 13.08 58 PHE C C 1
ATOM 9942 O O . PHE C 1 58 ? 28.530 102.376 105.306 1.00 10.54 58 PHE C O 1
ATOM 9950 N N . PHE C 1 59 ? 27.545 100.759 104.090 1.00 13.80 59 PHE C N 1
ATOM 9951 C CA . PHE C 1 59 ? 26.252 101.419 104.029 1.00 16.42 59 PHE C CA 1
ATOM 9952 C C . PHE C 1 59 ? 25.604 101.490 105.409 1.00 15.20 59 PHE C C 1
ATOM 9953 O O . PHE C 1 59 ? 25.888 100.692 106.308 1.00 13.35 59 PHE C O 1
ATOM 9961 N N . THR C 1 60 ? 24.699 102.452 105.559 1.00 13.37 60 THR C N 1
ATOM 9962 C CA . THR C 1 60 ? 23.881 102.529 106.761 1.00 18.10 60 THR C CA 1
ATOM 9963 C C . THR C 1 60 ? 22.510 101.876 106.604 1.00 16.90 60 THR C C 1
ATOM 9964 O O . THR C 1 60 ? 21.782 101.784 107.596 1.00 14.90 60 THR C O 1
ATOM 9968 N N . ASP C 1 61 ? 22.140 101.414 105.403 1.00 14.90 61 ASP C N 1
ATOM 9969 C CA . ASP C 1 61 ? 20.857 100.756 105.166 1.00 17.02 61 ASP C CA 1
ATOM 9970 C C . ASP C 1 61 ? 21.055 99.266 104.914 1.00 17.05 61 ASP C C 1
ATOM 9971 O O . ASP C 1 61 ? 21.998 98.865 104.222 1.00 14.17 61 ASP C O 1
ATOM 9976 N N . LYS C 1 62 ? 20.144 98.448 105.453 1.00 13.34 62 LYS C N 1
ATOM 9977 C CA . LYS C 1 62 ? 20.309 96.999 105.349 1.00 15.77 62 LYS C CA 1
ATOM 9978 C C . LYS C 1 62 ? 20.111 96.469 103.924 1.00 16.38 62 LYS C C 1
ATOM 9979 O O . LYS C 1 62 ? 20.730 95.462 103.559 1.00 15.83 62 LYS C O 1
ATOM 9985 N N . GLU C 1 63 ? 19.240 97.091 103.119 1.00 16.80 63 GLU C N 1
ATOM 9986 C CA . GLU C 1 63 ? 19.028 96.606 101.750 1.00 20.60 63 GLU C CA 1
ATOM 9987 C C . GLU C 1 63 ? 20.320 96.649 100.938 1.00 18.29 63 GLU C C 1
ATOM 9988 O O . GLU C 1 63 ? 20.588 95.741 100.144 1.00 16.22 63 GLU C O 1
ATOM 9994 N N . SER C 1 64 ? 21.141 97.689 101.127 1.00 16.05 64 SER C N 1
ATOM 9995 C CA . SER C 1 64 ? 22.448 97.709 100.468 1.00 16.09 64 SER C CA 1
ATOM 9996 C C . SER C 1 64 ? 23.398 96.671 101.065 1.00 15.74 64 SER C C 1
ATOM 9997 O O . SER C 1 64 ? 24.115 95.981 100.325 1.00 14.72 64 SER C O 1
ATOM 10000 N N . ARG C 1 65 ? 23.414 96.535 102.398 1.00 15.06 65 ARG C N 1
ATOM 10001 C CA . ARG C 1 65 ? 24.339 95.598 103.039 1.00 13.40 65 ARG C CA 1
ATOM 10002 C C . ARG C 1 65 ? 24.093 94.171 102.567 1.00 16.88 65 ARG C C 1
ATOM 10003 O O . ARG C 1 65 ? 25.038 93.376 102.440 1.00 15.85 65 ARG C O 1
ATOM 10011 N N . GLU C 1 66 ? 22.824 93.826 102.319 1.00 13.83 66 GLU C N 1
ATOM 10012 C CA . GLU C 1 66 ? 22.407 92.488 101.928 1.00 14.17 66 GLU C CA 1
ATOM 10013 C C . GLU C 1 66 ? 22.145 92.374 100.424 1.00 17.47 66 GLU C C 1
ATOM 10014 O O . GLU C 1 66 ? 21.568 91.375 99.977 1.00 14.79 66 GLU C O 1
ATOM 10020 N N . TYR C 1 67 ? 22.540 93.367 99.635 1.00 14.82 67 TYR C N 1
ATOM 10021 C CA . TYR C 1 67 ? 22.253 93.305 98.209 1.00 17.07 67 TYR C CA 1
ATOM 10022 C C . TYR C 1 67 ? 22.854 92.040 97.621 1.00 15.86 67 TYR C C 1
ATOM 10023 O O . TYR C 1 67 ? 23.991 91.670 97.923 1.00 17.88 67 TYR C O 1
ATOM 10032 N N . CYS C 1 68 ? 22.097 91.387 96.754 1.00 12.31 68 CYS C N 1
ATOM 10033 C CA . CYS C 1 68 ? 22.522 90.140 96.131 1.00 14.91 68 CYS C CA 1
ATOM 10034 C C . CYS C 1 68 ? 22.081 90.165 94.675 1.00 19.32 68 CYS C C 1
ATOM 10035 O O . CYS C 1 68 ? 20.886 90.306 94.390 1.00 17.27 68 CYS C O 1
ATOM 10038 N N . GLY C 1 69 ? 23.033 90.110 93.774 1.00 15.28 69 GLY C N 1
ATOM 10039 C CA . GLY C 1 69 ? 22.761 90.171 92.331 1.00 15.51 69 GLY C CA 1
ATOM 10040 C C . GLY C 1 69 ? 23.959 90.773 91.606 1.00 18.34 69 GLY C C 1
ATOM 10041 O O . GLY C 1 69 ? 25.096 90.643 92.060 1.00 15.22 69 GLY C O 1
ATOM 10042 N N . ASP C 1 70 ? 23.664 91.450 90.495 1.00 16.81 70 ASP C N 1
ATOM 10043 C CA . ASP C 1 70 ? 24.682 92.116 89.688 1.00 16.68 70 ASP C CA 1
ATOM 10044 C C . ASP C 1 70 ? 25.024 93.484 90.271 1.00 18.63 70 ASP C C 1
ATOM 10045 O O . ASP C 1 70 ? 24.135 94.240 90.685 1.00 17.03 70 ASP C O 1
ATOM 10050 N N . PHE C 1 71 ? 26.315 93.819 90.250 1.00 15.78 71 PHE C N 1
ATOM 10051 C CA . PHE C 1 71 ? 26.797 95.131 90.671 1.00 15.21 71 PHE C CA 1
ATOM 10052 C C . PHE C 1 71 ? 28.116 95.423 89.954 1.00 13.71 71 PHE C C 1
ATOM 10053 O O . PHE C 1 71 ? 28.842 94.502 89.577 1.00 15.94 71 PHE C O 1
ATOM 10061 N N . TRP C 1 72 ? 28.406 96.710 89.755 1.00 13.12 72 TRP C N 1
ATOM 10062 C CA . TRP C 1 72 ? 29.492 97.165 88.889 1.00 13.91 72 TRP C CA 1
ATOM 10063 C C . TRP C 1 72 ? 30.540 97.944 89.679 1.00 14.49 72 TRP C C 1
ATOM 10064 O O . TRP C 1 72 ? 30.203 98.774 90.529 1.00 12.91 72 TRP C O 1
ATOM 10075 N N . TYR C 1 73 ? 31.812 97.678 89.373 1.00 15.16 73 TYR C N 1
ATOM 10076 C CA . TYR C 1 73 ? 32.948 98.504 89.770 1.00 16.90 73 TYR C CA 1
ATOM 10077 C C . TYR C 1 73 ? 33.612 99.076 88.523 1.00 17.88 73 TYR C C 1
ATOM 10078 O O . TYR C 1 73 ? 33.874 98.339 87.565 1.00 19.06 73 TYR C O 1
ATOM 10087 N N . GLU C 1 74 ? 33.938 100.366 88.531 1.00 15.35 74 GLU C N 1
ATOM 10088 C CA . GLU C 1 74 ? 34.618 100.927 87.368 1.00 19.68 74 GLU C CA 1
ATOM 10089 C C . GLU C 1 74 ? 35.712 101.892 87.793 1.00 17.59 74 GLU C C 1
ATOM 10090 O O . GLU C 1 74 ? 35.571 102.627 88.779 1.00 14.75 74 GLU C O 1
ATOM 10096 N N . THR C 1 75 ? 36.799 101.900 87.016 1.00 14.93 75 THR C N 1
ATOM 10097 C CA . THR C 1 75 ? 37.863 102.885 87.187 1.00 17.70 75 THR C CA 1
ATOM 10098 C C . THR C 1 75 ? 38.514 103.146 85.831 1.00 20.34 75 THR C C 1
ATOM 10099 O O . THR C 1 75 ? 38.382 102.359 84.893 1.00 17.52 75 THR C O 1
ATOM 10103 N N . ASP C 1 76 ? 39.184 104.285 85.719 1.00 21.49 76 ASP C N 1
ATOM 10104 C CA . ASP C 1 76 ? 40.016 104.573 84.559 1.00 21.11 76 ASP C CA 1
ATOM 10105 C C . ASP C 1 76 ? 41.472 104.369 84.950 1.00 20.28 76 ASP C C 1
ATOM 10106 O O . ASP C 1 76 ? 41.888 104.791 86.030 1.00 18.10 76 ASP C O 1
ATOM 10111 N N . PHE C 1 77 ? 42.224 103.685 84.092 1.00 18.29 77 PHE C N 1
ATOM 10112 C CA . PHE C 1 77 ? 43.621 103.382 84.354 1.00 15.65 77 PHE C CA 1
ATOM 10113 C C . PHE C 1 77 ? 44.463 103.851 83.174 1.00 20.44 77 PHE C C 1
ATOM 10114 O O . PHE C 1 77 ? 44.066 103.694 82.010 1.00 16.07 77 PHE C O 1
ATOM 10122 N N . PHE C 1 78 ? 45.617 104.446 83.490 1.00 15.90 78 PHE C N 1
ATOM 10123 C CA . PHE C 1 78 ? 46.527 104.978 82.487 1.00 14.71 78 PHE C CA 1
ATOM 10124 C C . PHE C 1 78 ? 47.497 103.895 82.036 1.00 18.11 78 PHE C C 1
ATOM 10125 O O . PHE C 1 78 ? 48.007 103.122 82.854 1.00 18.98 78 PHE C O 1
ATOM 10133 N N . VAL C 1 79 ? 47.741 103.831 80.731 1.00 16.35 79 VAL C N 1
ATOM 10134 C CA . VAL C 1 79 ? 48.721 102.903 80.178 1.00 17.30 79 VAL C CA 1
ATOM 10135 C C . VAL C 1 79 ? 49.888 103.727 79.633 1.00 16.31 79 VAL C C 1
ATOM 10136 O O . VAL C 1 79 ? 49.738 104.418 78.611 1.00 17.96 79 VAL C O 1
ATOM 10140 N N . PRO C 1 80 ? 51.052 103.709 80.284 1.00 19.69 80 PRO C N 1
ATOM 10141 C CA . PRO C 1 80 ? 52.199 104.482 79.779 1.00 16.95 80 PRO C CA 1
ATOM 10142 C C . PRO C 1 80 ? 52.545 104.095 78.348 1.00 17.89 80 PRO C C 1
ATOM 10143 O O . PRO C 1 80 ? 52.688 102.915 78.022 1.00 18.26 80 PRO C O 1
ATOM 10147 N N . GLY C 1 81 ? 52.665 105.103 77.487 1.00 19.48 81 GLY C N 1
ATOM 10148 C CA . GLY C 1 81 ? 53.130 104.845 76.131 1.00 22.09 81 GLY C CA 1
ATOM 10149 C C . GLY C 1 81 ? 54.458 104.111 76.095 1.00 20.34 81 GLY C C 1
ATOM 10150 O O . GLY C 1 81 ? 54.682 103.260 75.236 1.00 18.55 81 GLY C O 1
ATOM 10151 N N . GLU C 1 82 ? 55.346 104.401 77.050 1.00 19.70 82 GLU C N 1
ATOM 10152 C CA . GLU C 1 82 ? 56.641 103.730 77.045 1.00 19.79 82 GLU C CA 1
ATOM 10153 C C . GLU C 1 82 ? 56.522 102.224 77.255 1.00 21.89 82 GLU C C 1
ATOM 10154 O O . GLU C 1 82 ? 57.524 101.522 77.123 1.00 22.93 82 GLU C O 1
ATOM 10160 N N . TRP C 1 83 ? 55.327 101.710 77.557 1.00 21.78 83 TRP C N 1
ATOM 10161 C CA . TRP C 1 83 ? 55.078 100.277 77.633 1.00 18.41 83 TRP C CA 1
ATOM 10162 C C . TRP C 1 83 ? 54.743 99.661 76.276 1.00 18.91 83 TRP C C 1
ATOM 10163 O O . TRP C 1 83 ? 54.566 98.444 76.186 1.00 20.71 83 TRP C O 1
ATOM 10174 N N . SER C 1 84 ? 54.614 100.468 75.232 1.00 16.72 84 SER C N 1
ATOM 10175 C CA . SER C 1 84 ? 54.387 99.943 73.893 1.00 17.67 84 SER C CA 1
ATOM 10176 C C . SER C 1 84 ? 55.401 98.853 73.568 1.00 22.00 84 SER C C 1
ATOM 10177 O O . SER C 1 84 ? 56.606 99.052 73.715 1.00 20.75 84 SER C O 1
ATOM 10180 N N . GLY C 1 85 ? 54.911 97.693 73.127 1.00 23.22 85 GLY C N 1
ATOM 10181 C CA . GLY C 1 85 ? 55.750 96.557 72.786 1.00 20.99 85 GLY C CA 1
ATOM 10182 C C . GLY C 1 85 ? 55.735 95.435 73.809 1.00 21.40 85 GLY C C 1
ATOM 10183 O O . GLY C 1 85 ? 56.163 94.319 73.495 1.00 25.28 85 GLY C O 1
ATOM 10184 N N . LYS C 1 86 ? 55.273 95.702 75.021 1.00 22.61 86 LYS C N 1
ATOM 10185 C CA . LYS C 1 86 ? 55.063 94.669 76.021 1.00 17.76 86 LYS C CA 1
ATOM 10186 C C . LYS C 1 86 ? 53.591 94.272 76.057 1.00 24.43 86 LYS C C 1
ATOM 10187 O O . LYS C 1 86 ? 52.708 95.015 75.613 1.00 20.55 86 LYS C O 1
ATOM 10193 N N . ASP C 1 87 ? 53.340 93.074 76.570 1.00 19.21 87 ASP C N 1
ATOM 10194 C CA . ASP C 1 87 ? 51.977 92.669 76.881 1.00 21.14 87 ASP C CA 1
ATOM 10195 C C . ASP C 1 87 ? 51.455 93.444 78.088 1.00 23.83 87 ASP C C 1
ATOM 10196 O O . ASP C 1 87 ? 52.195 93.701 79.045 1.00 19.42 87 ASP C O 1
ATOM 10201 N N . ILE C 1 88 ? 50.185 93.844 78.023 1.00 20.44 88 ILE C N 1
ATOM 10202 C CA . ILE C 1 88 ? 49.523 94.586 79.091 1.00 16.21 88 ILE C CA 1
ATOM 10203 C C . ILE C 1 88 ? 48.448 93.694 79.689 1.00 20.24 88 ILE C C 1
ATOM 10204 O O . ILE C 1 88 ? 47.633 93.122 78.956 1.00 20.34 88 ILE C O 1
ATOM 10209 N N . ALA C 1 89 ? 48.449 93.568 81.016 1.00 18.55 89 ALA C N 1
ATOM 10210 C CA . ALA C 1 89 ? 47.529 92.668 81.684 1.00 14.72 89 ALA C CA 1
ATOM 10211 C C . ALA C 1 89 ? 47.087 93.275 83.007 1.00 16.54 89 ALA C C 1
ATOM 10212 O O . ALA C 1 89 ? 47.770 94.118 83.597 1.00 19.07 89 ALA C O 1
ATOM 10214 N N . ILE C 1 90 ? 45.927 92.837 83.478 1.00 17.56 90 ILE C N 1
ATOM 10215 C CA . ILE C 1 90 ? 45.382 93.300 84.746 1.00 16.98 90 ILE C CA 1
ATOM 10216 C C . ILE C 1 90 ? 45.181 92.080 85.624 1.00 20.58 90 ILE C C 1
ATOM 10217 O O . ILE C 1 90 ? 44.431 91.160 85.261 1.00 18.11 90 ILE C O 1
ATOM 10222 N N . ARG C 1 91 ? 45.866 92.063 86.762 1.00 16.61 91 ARG C N 1
ATOM 10223 C CA . ARG C 1 91 ? 45.702 91.007 87.747 1.00 18.05 91 ARG C CA 1
ATOM 10224 C C . ARG C 1 91 ? 44.604 91.388 88.730 1.00 16.02 91 ARG C C 1
ATOM 10225 O O . ARG C 1 91 ? 44.637 92.473 89.317 1.00 15.74 91 ARG C O 1
ATOM 10233 N N . PHE C 1 92 ? 43.641 90.493 88.907 1.00 14.02 92 PHE C N 1
ATOM 10234 C CA . PHE C 1 92 ? 42.668 90.581 89.991 1.00 14.83 92 PHE C CA 1
ATOM 10235 C C . PHE C 1 92 ? 43.066 89.549 91.045 1.00 17.44 92 PHE C C 1
ATOM 10236 O O . PHE C 1 92 ? 43.015 88.341 90.789 1.00 15.79 92 PHE C O 1
ATOM 10244 N N . GLY C 1 93 ? 43.503 90.023 92.217 1.00 14.15 93 GLY C N 1
ATOM 10245 C CA . GLY C 1 93 ? 43.761 89.104 93.317 1.00 13.70 93 GLY C CA 1
ATOM 10246 C C . GLY C 1 93 ? 42.572 88.209 93.604 1.00 14.57 93 GLY C C 1
ATOM 10247 O O . GLY C 1 93 ? 42.724 87.010 93.851 1.00 14.53 93 GLY C O 1
ATOM 10248 N N . SER C 1 94 ? 41.372 88.772 93.525 1.00 15.66 94 SER C N 1
ATOM 10249 C CA . SER C 1 94 ? 40.109 88.048 93.627 1.00 13.38 94 SER C CA 1
ATOM 10250 C C . SER C 1 94 ? 38.980 89.001 93.245 1.00 16.10 94 SER C C 1
ATOM 10251 O O . SER C 1 94 ? 39.126 90.221 93.314 1.00 18.73 94 SER C O 1
ATOM 10254 N N . ALA C 1 95 ? 37.862 88.431 92.808 1.00 14.61 95 ALA C N 1
ATOM 10255 C CA . ALA C 1 95 ? 36.609 89.165 92.655 1.00 13.95 95 ALA C CA 1
ATOM 10256 C C . ALA C 1 95 ? 35.473 88.206 93.013 1.00 13.98 95 ALA C C 1
ATOM 10257 O O . ALA C 1 95 ? 35.414 87.087 92.493 1.00 16.25 95 ALA C O 1
ATOM 10259 N N . THR C 1 96 ? 34.588 88.624 93.920 1.00 15.92 96 THR C N 1
ATOM 10260 C CA . THR C 1 96 ? 33.654 87.721 94.603 1.00 16.44 96 THR C CA 1
ATOM 10261 C C . THR C 1 96 ? 32.228 88.024 94.145 1.00 14.01 96 THR C C 1
ATOM 10262 O O . THR C 1 96 ? 31.781 89.166 94.277 1.00 16.92 96 THR C O 1
ATOM 10266 N N . HIS C 1 97 ? 31.504 87.029 93.613 1.00 12.39 97 HIS C N 1
ATOM 10267 C CA . HIS C 1 97 ? 31.907 85.636 93.347 1.00 13.10 97 HIS C CA 1
ATOM 10268 C C . HIS C 1 97 ? 32.179 85.344 91.845 1.00 16.05 97 HIS C C 1
ATOM 10269 O O . HIS C 1 97 ? 33.084 84.586 91.505 1.00 15.90 97 HIS C O 1
ATOM 10276 N N . HIS C 1 98 ? 31.334 85.896 90.967 1.00 14.31 98 HIS C N 1
ATOM 10277 C CA . HIS C 1 98 ? 31.340 85.604 89.537 1.00 15.59 98 HIS C CA 1
ATOM 10278 C C . HIS C 1 98 ? 31.616 86.902 88.793 1.00 17.01 98 HIS C C 1
ATOM 10279 O O . HIS C 1 98 ? 30.893 87.893 88.985 1.00 16.80 98 HIS C O 1
ATOM 10286 N N . ALA C 1 99 ? 32.647 86.901 87.944 1.00 14.04 99 ALA C N 1
ATOM 10287 C CA . ALA C 1 99 ? 33.157 88.129 87.339 1.00 15.82 99 ALA C CA 1
ATOM 10288 C C . ALA C 1 99 ? 33.075 88.113 85.814 1.00 16.31 99 ALA C C 1
ATOM 10289 O O . ALA C 1 99 ? 33.262 87.082 85.169 1.00 17.12 99 ALA C O 1
ATOM 10291 N N . ARG C 1 100 ? 32.834 89.290 85.249 1.00 16.08 100 ARG C N 1
ATOM 10292 C CA . ARG C 1 100 ? 33.019 89.570 83.831 1.00 17.78 100 ARG C CA 1
ATOM 10293 C C . ARG C 1 100 ? 33.768 90.890 83.729 1.00 18.05 100 ARG C C 1
ATOM 10294 O O . ARG C 1 100 ? 33.330 91.887 84.318 1.00 17.14 100 ARG C O 1
ATOM 10302 N N . ILE C 1 101 ? 34.885 90.900 82.984 1.00 16.83 101 ILE C N 1
ATOM 10303 C CA . ILE C 1 101 ? 35.767 92.067 82.874 1.00 15.98 101 ILE C CA 1
ATOM 10304 C C . ILE C 1 101 ? 35.590 92.726 81.507 1.00 17.63 101 ILE C C 1
ATOM 10305 O O . ILE C 1 101 ? 35.615 92.047 80.474 1.00 18.72 101 ILE C O 1
ATOM 10310 N N . PHE C 1 102 ? 35.459 94.052 81.497 1.00 16.40 102 PHE C N 1
ATOM 10311 C CA . PHE C 1 102 ? 35.418 94.849 80.280 1.00 17.20 102 PHE C CA 1
ATOM 10312 C C . PHE C 1 102 ? 36.512 95.908 80.313 1.00 22.07 102 PHE C C 1
ATOM 10313 O O . PHE C 1 102 ? 36.764 96.521 81.354 1.00 18.02 102 PHE C O 1
ATOM 10321 N N . VAL C 1 103 ? 37.139 96.151 79.158 1.00 21.08 103 VAL C N 1
ATOM 10322 C CA . VAL C 1 103 ? 38.063 97.265 78.991 1.00 17.84 103 VAL C CA 1
ATOM 10323 C C . VAL C 1 103 ? 37.635 98.044 77.759 1.00 19.42 103 VAL C C 1
ATOM 10324 O O . VAL C 1 103 ? 37.435 97.456 76.691 1.00 22.51 103 VAL C O 1
ATOM 10328 N N . ASN C 1 104 ? 37.491 99.363 77.915 1.00 17.75 104 ASN C N 1
ATOM 10329 C CA . ASN C 1 104 ? 36.991 100.233 76.852 1.00 20.61 104 ASN C CA 1
ATOM 10330 C C . ASN C 1 104 ? 35.751 99.630 76.188 1.00 23.24 104 ASN C C 1
ATOM 10331 O O . ASN C 1 104 ? 35.577 99.685 74.972 1.00 19.40 104 ASN C O 1
ATOM 10336 N N . GLY C 1 105 ? 34.885 99.027 77.005 1.00 20.43 105 GLY C N 1
ATOM 10337 C CA . GLY C 1 105 ? 33.636 98.479 76.517 1.00 22.48 105 GLY C CA 1
ATOM 10338 C C . GLY C 1 105 ? 33.713 97.077 75.954 1.00 21.51 105 GLY C C 1
ATOM 10339 O O . GLY C 1 105 ? 32.668 96.510 75.622 1.00 25.19 105 GLY C O 1
ATOM 10340 N N . VAL C 1 106 ? 34.903 96.490 75.868 1.00 21.74 106 VAL C N 1
ATOM 10341 C CA . VAL C 1 106 ? 35.114 95.167 75.284 1.00 21.48 106 VAL C CA 1
ATOM 10342 C C . VAL C 1 106 ? 35.257 94.128 76.396 1.00 23.50 106 VAL C C 1
ATOM 10343 O O . VAL C 1 106 ? 36.138 94.244 77.258 1.00 21.35 106 VAL C O 1
ATOM 10347 N N . GLU C 1 107 ? 34.433 93.087 76.356 1.00 22.05 107 GLU C N 1
ATOM 10348 C CA . GLU C 1 107 ? 34.541 92.027 77.351 1.00 19.25 107 GLU C CA 1
ATOM 10349 C C . GLU C 1 107 ? 35.809 91.222 77.100 1.00 21.92 107 GLU C C 1
ATOM 10350 O O . GLU C 1 107 ? 35.996 90.678 76.012 1.00 24.23 107 GLU C O 1
ATOM 10356 N N . VAL C 1 108 ? 36.672 91.122 78.107 1.00 20.29 108 VAL C N 1
ATOM 10357 C CA . VAL C 1 108 ? 37.988 90.517 77.930 1.00 19.16 108 VAL C CA 1
ATOM 10358 C C . VAL C 1 108 ? 38.216 89.304 78.817 1.00 23.45 108 VAL C C 1
ATOM 10359 O O . VAL C 1 108 ? 39.207 88.588 78.606 1.00 18.92 108 VAL C O 1
ATOM 10363 N N . ALA C 1 109 ? 37.373 89.054 79.819 1.00 22.33 109 ALA C N 1
ATOM 10364 C CA . ALA C 1 109 ? 37.638 87.912 80.687 1.00 19.12 109 ALA C CA 1
ATOM 10365 C C . ALA C 1 109 ? 36.407 87.609 81.519 1.00 19.42 109 ALA C C 1
ATOM 10366 O O . ALA C 1 109 ? 35.575 88.488 81.771 1.00 19.61 109 ALA C O 1
ATOM 10368 N N . GLN C 1 110 ? 36.302 86.342 81.913 1.00 18.99 110 GLN C N 1
ATOM 10369 C CA . GLN C 1 110 ? 35.278 85.835 82.810 1.00 19.22 110 GLN C CA 1
ATOM 10370 C C . GLN C 1 110 ? 35.964 84.969 83.852 1.00 21.82 110 GLN C C 1
ATOM 10371 O O . GLN C 1 110 ? 37.006 84.360 83.579 1.00 18.39 110 GLN C O 1
ATOM 10377 N N . HIS C 1 111 ? 35.378 84.914 85.049 1.00 16.55 111 HIS C N 1
ATOM 10378 C CA . HIS C 1 111 ? 35.976 84.128 86.117 1.00 17.42 111 HIS C CA 1
ATOM 10379 C C . HIS C 1 111 ? 34.912 83.610 87.071 1.00 16.31 111 HIS C C 1
ATOM 10380 O O . HIS C 1 111 ? 33.958 84.323 87.397 1.00 15.51 111 HIS C O 1
ATOM 10387 N N . GLU C 1 112 ? 35.116 82.373 87.534 1.00 15.96 112 GLU C N 1
ATOM 10388 C CA . GLU C 1 112 ? 34.275 81.710 88.519 1.00 19.68 112 GLU C CA 1
ATOM 10389 C C . GLU C 1 112 ? 35.084 81.409 89.784 1.00 19.15 112 GLU C C 1
ATOM 10390 O O . GLU C 1 112 ? 36.225 80.950 89.704 1.00 14.89 112 GLU C O 1
ATOM 10396 N N . GLY C 1 113 ? 34.479 81.651 90.954 1.00 19.19 113 GLY C N 1
ATOM 10397 C CA . GLY C 1 113 ? 35.157 81.497 92.235 1.00 17.09 113 GLY C CA 1
ATOM 10398 C C . GLY C 1 113 ? 35.649 82.829 92.769 1.00 19.39 113 GLY C C 1
ATOM 10399 O O . GLY C 1 113 ? 36.355 83.556 92.061 1.00 16.27 113 GLY C O 1
ATOM 10400 N N . GLY C 1 114 ? 35.290 83.180 94.005 1.00 16.34 114 GLY C N 1
ATOM 10401 C CA . GLY C 1 114 ? 35.605 84.493 94.531 1.00 14.49 114 GLY C CA 1
ATOM 10402 C C . GLY C 1 114 ? 36.864 84.620 95.369 1.00 16.04 114 GLY C C 1
ATOM 10403 O O . GLY C 1 114 ? 37.027 85.636 96.056 1.00 16.33 114 GLY C O 1
ATOM 10404 N N . PHE C 1 115 ? 37.768 83.639 95.343 1.00 14.18 115 PHE C N 1
ATOM 10405 C CA . PHE C 1 115 ? 38.841 83.653 96.328 1.00 13.58 115 PHE C CA 1
ATOM 10406 C C . PHE C 1 115 ? 40.202 83.321 95.736 1.00 16.10 115 PHE C C 1
ATOM 10407 O O . PHE C 1 115 ? 41.136 83.034 96.494 1.00 13.71 115 PHE C O 1
ATOM 10415 N N . LEU C 1 116 ? 40.339 83.394 94.413 1.00 16.97 116 LEU C N 1
ATOM 10416 C CA . LEU C 1 116 ? 41.554 83.036 93.700 1.00 16.15 116 LEU C CA 1
ATOM 10417 C C . LEU C 1 116 ? 41.788 84.011 92.553 1.00 11.86 116 LEU C C 1
ATOM 10418 O O . LEU C 1 116 ? 40.832 84.547 91.984 1.00 13.69 116 LEU C O 1
ATOM 10423 N N . PRO C 1 117 ? 43.042 84.266 92.198 1.00 15.43 117 PRO C N 1
ATOM 10424 C CA . PRO C 1 117 ? 43.338 85.332 91.231 1.00 16.51 117 PRO C CA 1
ATOM 10425 C C . PRO C 1 117 ? 43.124 84.895 89.785 1.00 16.80 117 PRO C C 1
ATOM 10426 O O . PRO C 1 117 ? 43.062 83.705 89.466 1.00 16.73 117 PRO C O 1
ATOM 10430 N N . PHE C 1 118 ? 43.019 85.899 88.908 1.00 14.67 118 PHE C N 1
ATOM 10431 C CA . PHE C 1 118 ? 42.928 85.703 87.467 1.00 15.44 118 PHE C CA 1
ATOM 10432 C C . PHE C 1 118 ? 43.393 86.983 86.793 1.00 17.91 118 PHE C C 1
ATOM 10433 O O . PHE C 1 118 ? 43.466 88.041 87.421 1.00 18.41 118 PHE C O 1
ATOM 10441 N N . ASP C 1 119 ? 43.697 86.877 85.504 1.00 19.46 119 ASP C N 1
ATOM 10442 C CA . ASP C 1 119 ? 44.237 87.988 84.736 1.00 18.09 119 ASP C CA 1
ATOM 10443 C C . ASP C 1 119 ? 43.399 88.244 83.490 1.00 21.26 119 ASP C C 1
ATOM 10444 O O . ASP C 1 119 ? 42.793 87.333 82.922 1.00 19.13 119 ASP C O 1
ATOM 10449 N N . ALA C 1 120 ? 43.362 89.501 83.072 1.00 18.51 120 ALA C N 1
ATOM 10450 C CA . ALA C 1 120 ? 42.802 89.869 81.780 1.00 20.27 120 ALA C CA 1
ATOM 10451 C C . ALA C 1 120 ? 43.916 90.517 80.970 1.00 25.17 120 ALA C C 1
ATOM 10452 O O . ALA C 1 120 ? 44.539 91.481 81.432 1.00 21.72 120 ALA C O 1
ATOM 10454 N N . VAL C 1 121 ? 44.195 89.965 79.790 1.00 19.02 121 VAL C N 1
ATOM 10455 C CA . VAL C 1 121 ? 45.230 90.496 78.907 1.00 21.04 121 VAL C CA 1
ATOM 10456 C C . VAL C 1 121 ? 44.572 91.466 77.943 1.00 22.73 121 VAL C C 1
ATOM 10457 O O . VAL C 1 121 ? 43.545 91.140 77.343 1.00 25.28 121 VAL C O 1
ATOM 10461 N N . VAL C 1 122 ? 45.144 92.667 77.809 1.00 23.65 122 VAL C N 1
ATOM 10462 C CA . VAL C 1 122 ? 44.448 93.771 77.142 1.00 22.11 122 VAL C CA 1
ATOM 10463 C C . VAL C 1 122 ? 45.372 94.517 76.180 1.00 19.15 122 VAL C C 1
ATOM 10464 O O . VAL C 1 122 ? 45.108 95.670 75.812 1.00 19.19 122 VAL C O 1
ATOM 10468 N N . THR C 1 123 ? 46.468 93.866 75.786 1.00 19.78 123 THR C N 1
ATOM 10469 C CA . THR C 1 123 ? 47.471 94.483 74.922 1.00 17.79 123 THR C CA 1
ATOM 10470 C C . THR C 1 123 ? 46.860 95.186 73.715 1.00 21.78 123 THR C C 1
ATOM 10471 O O . THR C 1 123 ? 47.260 96.305 73.371 1.00 21.53 123 THR C O 1
ATOM 10475 N N . ASP C 1 124 ? 45.915 94.534 73.039 1.00 19.13 124 ASP C N 1
ATOM 10476 C CA . ASP C 1 124 ? 45.415 95.012 71.756 1.00 27.33 124 ASP C CA 1
ATOM 10477 C C . ASP C 1 124 ? 44.129 95.827 71.851 1.00 27.76 124 ASP C C 1
ATOM 10478 O O . ASP C 1 124 ? 43.619 96.261 70.813 1.00 27.46 124 ASP C O 1
ATOM 10483 N N . ILE C 1 125 ? 43.592 96.070 73.046 1.00 26.20 125 ILE C N 1
ATOM 10484 C CA . ILE C 1 125 ? 42.411 96.915 73.173 1.00 19.80 125 ILE C CA 1
ATOM 10485 C C . ILE C 1 125 ? 42.660 98.199 73.949 1.00 23.49 125 ILE C C 1
ATOM 10486 O O . ILE C 1 125 ? 41.751 99.037 74.019 1.00 23.65 125 ILE C O 1
ATOM 10491 N N . VAL C 1 126 ? 43.844 98.408 74.519 1.00 20.05 126 VAL C N 1
ATOM 10492 C CA . VAL C 1 126 ? 44.096 99.625 75.279 1.00 16.28 126 VAL C CA 1
ATOM 10493 C C . VAL C 1 126 ? 44.643 100.696 74.347 1.00 19.80 126 VAL C C 1
ATOM 10494 O O . VAL C 1 126 ? 45.215 100.408 73.293 1.00 20.01 126 VAL C O 1
ATOM 10498 N N . ARG C 1 127 ? 44.438 101.950 74.735 1.00 15.98 127 ARG C N 1
ATOM 10499 C CA . ARG C 1 127 ? 45.045 103.102 74.084 1.00 18.66 127 ARG C CA 1
ATOM 10500 C C . ARG C 1 127 ? 46.284 103.524 74.863 1.00 23.67 127 ARG C C 1
ATOM 10501 O O . ARG C 1 127 ? 46.221 103.704 76.089 1.00 19.26 127 ARG C O 1
ATOM 10509 N N . TYR C 1 128 ? 47.404 103.692 74.151 1.00 17.70 128 TYR C N 1
ATOM 10510 C CA . TYR C 1 128 ? 48.701 103.875 74.793 1.00 15.47 128 TYR C CA 1
ATOM 10511 C C . TYR C 1 128 ? 48.947 105.341 75.102 1.00 13.95 128 TYR C C 1
ATOM 10512 O O . TYR C 1 128 ? 48.544 106.224 74.345 1.00 21.25 128 TYR C O 1
ATOM 10521 N N . ASN C 1 129 ? 49.557 105.592 76.255 1.00 15.65 129 ASN C N 1
ATOM 10522 C CA . ASN C 1 129 ? 49.721 106.937 76.795 1.00 19.04 129 ASN C CA 1
ATOM 10523 C C . ASN C 1 129 ? 48.389 107.671 76.954 1.00 17.01 129 ASN C C 1
ATOM 10524 O O . ASN C 1 129 ? 48.317 108.890 76.785 1.00 16.60 129 ASN C O 1
ATOM 10529 N N . GLN C 1 130 ? 47.331 106.939 77.301 1.00 18.86 130 GLN C N 1
ATOM 10530 C CA . GLN C 1 130 ? 46.016 107.521 77.547 1.00 19.22 130 GLN C CA 1
ATOM 10531 C C . GLN C 1 130 ? 45.344 106.759 78.674 1.00 17.00 130 GLN C C 1
ATOM 10532 O O . GLN C 1 130 ? 45.760 105.656 79.037 1.00 17.12 130 GLN C O 1
ATOM 10538 N N . PHE C 1 131 ? 44.275 107.343 79.207 1.00 17.52 131 PHE C N 1
ATOM 10539 C CA . PHE C 1 131 ? 43.432 106.621 80.149 1.00 18.68 131 PHE C CA 1
ATOM 10540 C C . PHE C 1 131 ? 42.497 105.656 79.420 1.00 15.27 131 PHE C C 1
ATOM 10541 O O . PHE C 1 131 ? 42.056 105.919 78.302 1.00 16.96 131 PHE C O 1
ATOM 10549 N N . ASN C 1 132 ? 42.257 104.507 80.046 1.00 15.02 132 ASN C N 1
ATOM 10550 C CA . ASN C 1 132 ? 41.391 103.455 79.544 1.00 16.06 132 ASN C CA 1
ATOM 10551 C C . ASN C 1 132 ? 40.373 103.100 80.626 1.00 19.82 132 ASN C C 1
ATOM 10552 O O . ASN C 1 132 ? 40.619 103.294 81.817 1.00 18.59 132 ASN C O 1
ATOM 10557 N N . LYS C 1 133 ? 39.232 102.568 80.214 1.00 18.24 133 LYS C N 1
ATOM 10558 C CA . LYS C 1 133 ? 38.121 102.333 81.128 1.00 22.74 133 LYS C CA 1
ATOM 10559 C C . LYS C 1 133 ? 38.098 100.859 81.523 1.00 20.35 133 LYS C C 1
ATOM 10560 O O . LYS C 1 133 ? 38.052 99.976 80.654 1.00 17.53 133 LYS C O 1
ATOM 10566 N N . LEU C 1 134 ? 38.164 100.599 82.827 1.00 14.64 134 LEU C N 1
ATOM 10567 C CA . LEU C 1 134 ? 38.036 99.254 83.383 1.00 18.34 134 LEU C CA 1
ATOM 10568 C C . LEU C 1 134 ? 36.678 99.136 84.070 1.00 19.20 134 LEU C C 1
ATOM 10569 O O . LEU C 1 134 ? 36.362 99.932 84.962 1.00 16.58 134 LEU C O 1
ATOM 10574 N N . SER C 1 135 ? 35.881 98.158 83.645 1.00 20.54 135 SER C N 1
ATOM 10575 C CA . SER C 1 135 ? 34.572 97.896 84.230 1.00 19.01 135 SER C CA 1
ATOM 10576 C C . SER C 1 135 ? 34.469 96.431 84.600 1.00 20.69 135 SER C C 1
ATOM 10577 O O . SER C 1 135 ? 34.795 95.552 83.789 1.00 18.29 135 SER C O 1
ATOM 10580 N N . VAL C 1 136 ? 34.026 96.187 85.832 1.00 20.43 136 VAL C N 1
ATOM 10581 C CA . VAL C 1 136 ? 33.928 94.860 86.408 1.00 15.31 136 VAL C CA 1
ATOM 10582 C C . VAL C 1 136 ? 32.463 94.637 86.747 1.00 19.39 136 VAL C C 1
ATOM 10583 O O . VAL C 1 136 ? 31.910 95.318 87.622 1.00 20.68 136 VAL C O 1
ATOM 10587 N N . LEU C 1 137 ? 31.821 93.716 86.031 1.00 16.18 137 LEU C N 1
ATOM 10588 C CA . LEU C 1 137 ? 30.469 93.281 86.362 1.00 14.79 137 LEU C CA 1
ATOM 10589 C C . LEU C 1 137 ? 30.590 92.050 87.245 1.00 14.12 137 LEU C C 1
ATOM 10590 O O . LEU C 1 137 ? 31.022 90.993 86.783 1.00 15.96 137 LEU C O 1
ATOM 10595 N N . LEU C 1 138 ? 30.229 92.199 88.517 1.00 17.27 138 LEU C N 1
ATOM 10596 C CA . LEU C 1 138 ? 30.302 91.147 89.519 1.00 16.81 138 LEU C CA 1
ATOM 10597 C C . LEU C 1 138 ? 28.910 90.699 89.926 1.00 15.19 138 LEU C C 1
ATOM 10598 O O . LEU C 1 138 ? 27.932 91.453 89.838 1.00 17.03 138 LEU C O 1
ATOM 10603 N N . ASN C 1 139 ? 28.846 89.465 90.417 1.00 14.25 139 ASN C N 1
ATOM 10604 C CA . ASN C 1 139 ? 27.610 88.871 90.909 1.00 16.59 139 ASN C CA 1
ATOM 10605 C C . ASN C 1 139 ? 27.933 88.023 92.127 1.00 16.73 139 ASN C C 1
ATOM 10606 O O . ASN C 1 139 ? 28.879 87.227 92.086 1.00 14.40 139 ASN C O 1
ATOM 10611 N N . ASN C 1 140 ? 27.142 88.177 93.203 1.00 15.24 140 ASN C N 1
ATOM 10612 C CA . ASN C 1 140 ? 27.416 87.504 94.474 1.00 13.74 140 ASN C CA 1
ATOM 10613 C C . ASN C 1 140 ? 26.335 86.489 94.852 1.00 19.92 140 ASN C C 1
ATOM 10614 O O . ASN C 1 140 ? 26.187 86.146 96.040 1.00 14.03 140 ASN C O 1
ATOM 10619 N N . GLU C 1 141 ? 25.602 85.971 93.871 1.00 16.81 141 GLU C N 1
ATOM 10620 C CA . GLU C 1 141 ? 24.571 84.983 94.154 1.00 17.32 141 GLU C CA 1
ATOM 10621 C C . GLU C 1 141 ? 25.189 83.630 94.473 1.00 17.01 141 GLU C C 1
ATOM 10622 O O . GLU C 1 141 ? 26.230 83.251 93.930 1.00 15.90 141 GLU C O 1
ATOM 10628 N N . LEU C 1 142 ? 24.530 82.892 95.356 1.00 14.92 142 LEU C N 1
ATOM 10629 C CA . LEU C 1 142 ? 24.959 81.554 95.722 1.00 15.24 142 LEU C CA 1
ATOM 10630 C C . LEU C 1 142 ? 24.103 80.512 95.011 1.00 20.39 142 LEU C C 1
ATOM 10631 O O . LEU C 1 142 ? 22.942 80.760 94.684 1.00 16.82 142 LEU C O 1
ATOM 10636 N N . ASN C 1 143 ? 24.696 79.340 94.782 1.00 17.00 143 ASN C N 1
ATOM 10637 C CA . ASN C 1 143 ? 23.980 78.198 94.235 1.00 17.89 143 ASN C CA 1
ATOM 10638 C C . ASN C 1 143 ? 24.639 76.933 94.769 1.00 19.16 143 ASN C C 1
ATOM 10639 O O . ASN C 1 143 ? 25.682 76.981 95.427 1.00 19.83 143 ASN C O 1
ATOM 10644 N N . GLU C 1 144 ? 24.015 75.794 94.492 1.00 19.44 144 GLU C N 1
ATOM 10645 C CA . GLU C 1 144 ? 24.437 74.541 95.101 1.00 18.11 144 GLU C CA 1
ATOM 10646 C C . GLU C 1 144 ? 25.536 73.846 94.327 1.00 19.06 144 GLU C C 1
ATOM 10647 O O . GLU C 1 144 ? 25.914 72.733 94.698 1.00 22.75 144 GLU C O 1
ATOM 10653 N N . HIS C 1 145 ? 26.059 74.471 93.270 1.00 16.00 145 HIS C N 1
ATOM 10654 C CA . HIS C 1 145 ? 27.129 73.891 92.463 1.00 20.23 145 HIS C CA 1
ATOM 10655 C C . HIS C 1 145 ? 28.311 74.851 92.338 1.00 20.17 145 HIS C C 1
ATOM 10656 O O . HIS C 1 145 ? 29.000 74.872 91.314 1.00 19.90 145 HIS C O 1
ATOM 10663 N N . MET C 1 146 ? 28.568 75.646 93.376 1.00 21.14 146 MET C N 1
ATOM 10664 C CA . MET C 1 146 ? 29.703 76.555 93.402 1.00 18.64 146 MET C CA 1
ATOM 10665 C C . MET C 1 146 ? 30.403 76.446 94.750 1.00 19.24 146 MET C C 1
ATOM 10666 O O . MET C 1 146 ? 29.883 75.858 95.707 1.00 16.65 146 MET C O 1
ATOM 10671 N N . LEU C 1 147 ? 31.596 77.031 94.815 1.00 17.21 147 LEU C N 1
ATOM 10672 C CA . LEU C 1 147 ? 32.386 77.075 96.042 1.00 17.16 147 LEU C CA 1
ATOM 10673 C C . LEU C 1 147 ? 32.477 78.516 96.525 1.00 17.13 147 LEU C C 1
ATOM 10674 O O . LEU C 1 147 ? 33.130 79.344 95.864 1.00 15.99 147 LEU C O 1
ATOM 10679 N N . PRO C 1 148 ? 31.865 78.871 97.663 1.00 15.92 148 PRO C N 1
ATOM 10680 C CA . PRO C 1 148 ? 31.147 77.977 98.571 1.00 15.52 148 PRO C CA 1
ATOM 10681 C C . PRO C 1 148 ? 29.656 77.852 98.231 1.00 15.43 148 PRO C C 1
ATOM 10682 O O . PRO C 1 148 ? 29.144 78.675 97.473 1.00 16.90 148 PRO C O 1
ATOM 10686 N N . ALA C 1 149 ? 28.966 76.870 98.813 1.00 17.74 149 ALA C N 1
ATOM 10687 C CA . ALA C 1 149 ? 27.632 76.473 98.372 1.00 19.97 149 ALA C CA 1
ATOM 10688 C C . ALA C 1 149 ? 26.539 77.166 99.181 1.00 20.00 149 ALA C C 1
ATOM 10689 O O . ALA C 1 149 ? 26.654 77.321 100.401 1.00 16.79 149 ALA C O 1
ATOM 10691 N N . GLY C 1 150 ? 25.458 77.522 98.498 1.00 18.30 150 GLY C N 1
ATOM 10692 C CA . GLY C 1 150 ? 24.294 78.049 99.168 1.00 17.32 150 GLY C CA 1
ATOM 10693 C C . GLY C 1 150 ? 23.140 78.223 98.208 1.00 23.13 150 GLY C C 1
ATOM 10694 O O . GLY C 1 150 ? 23.128 77.670 97.104 1.00 19.46 150 GLY C O 1
ATOM 10695 N N . ASN C 1 151 ? 22.174 79.021 98.642 1.00 18.28 151 ASN C N 1
ATOM 10696 C CA . ASN C 1 151 ? 20.987 79.312 97.859 1.00 20.00 151 ASN C CA 1
ATOM 10697 C C . ASN C 1 151 ? 20.814 80.825 97.793 1.00 21.09 151 ASN C C 1
ATOM 10698 O O . ASN C 1 151 ? 21.425 81.567 98.567 1.00 21.75 151 ASN C O 1
ATOM 10703 N N . THR C 1 152 ? 20.009 81.287 96.833 1.00 20.47 152 THR C N 1
ATOM 10704 C CA . THR C 1 152 ? 19.621 82.692 96.752 1.00 19.10 152 THR C CA 1
ATOM 10705 C C . THR C 1 152 ? 18.112 82.765 96.882 1.00 25.54 152 THR C C 1
ATOM 10706 O O . THR C 1 152 ? 17.395 82.390 95.948 1.00 25.93 152 THR C O 1
ATOM 10710 N N . ALA C 1 153 ? 17.634 83.262 98.026 1.00 23.02 153 ALA C N 1
ATOM 10711 C CA . ALA C 1 153 ? 16.203 83.371 98.267 1.00 19.53 153 ALA C CA 1
ATOM 10712 C C . ALA C 1 153 ? 15.671 84.685 97.710 1.00 20.45 153 ALA C C 1
ATOM 10713 O O . ALA C 1 153 ? 16.417 85.646 97.503 1.00 22.34 153 ALA C O 1
ATOM 10715 N N . VAL C 1 154 ? 14.362 84.724 97.479 1.00 18.65 154 VAL C N 1
ATOM 10716 C CA . VAL C 1 154 ? 13.672 85.921 97.014 1.00 16.22 154 VAL C CA 1
ATOM 10717 C C . VAL C 1 154 ? 12.588 86.281 98.025 1.00 19.74 154 VAL C C 1
ATOM 10718 O O . VAL C 1 154 ? 11.654 85.497 98.251 1.00 18.37 154 VAL C O 1
ATOM 10722 N N . LEU C 1 155 ? 12.685 87.477 98.596 1.00 16.11 155 LEU C N 1
ATOM 10723 C CA . LEU C 1 155 ? 11.724 87.906 99.598 1.00 18.24 155 LEU C CA 1
ATOM 10724 C C . LEU C 1 155 ? 10.408 88.313 98.936 1.00 22.72 155 LEU C C 1
ATOM 10725 O O . LEU C 1 155 ? 10.326 88.527 97.718 1.00 17.30 155 LEU C O 1
ATOM 10730 N N . SER C 1 156 ? 9.367 88.441 99.766 1.00 16.53 156 SER C N 1
ATOM 10731 C CA . SER C 1 156 ? 8.054 88.771 99.236 1.00 17.56 156 SER C CA 1
ATOM 10732 C C . SER C 1 156 ? 7.994 90.175 98.653 1.00 20.16 156 SER C C 1
ATOM 10733 O O . SER C 1 156 ? 6.986 90.515 98.018 1.00 21.01 156 SER C O 1
ATOM 10736 N N . ASN C 1 157 ? 9.032 90.997 98.828 1.00 15.16 157 ASN C N 1
ATOM 10737 C CA . ASN C 1 157 ? 9.123 92.241 98.070 1.00 16.98 157 ASN C CA 1
ATOM 10738 C C . ASN C 1 157 ? 9.988 92.105 96.811 1.00 17.11 157 ASN C C 1
ATOM 10739 O O . ASN C 1 157 ? 10.273 93.112 96.156 1.00 19.54 157 ASN C O 1
ATOM 10744 N N . GLY C 1 158 ? 10.398 90.885 96.453 1.00 19.48 158 GLY C N 1
ATOM 10745 C CA . GLY C 1 158 ? 11.170 90.645 95.245 1.00 19.42 158 GLY C CA 1
ATOM 10746 C C . GLY C 1 158 ? 12.672 90.773 95.397 1.00 22.05 158 GLY C C 1
ATOM 10747 O O . GLY C 1 158 ? 13.404 90.488 94.439 1.00 24.83 158 GLY C O 1
ATOM 10748 N N . LYS C 1 159 ? 13.163 91.191 96.562 1.00 22.49 159 LYS C N 1
ATOM 10749 C CA . LYS C 1 159 ? 14.595 91.384 96.742 1.00 22.44 159 LYS C CA 1
ATOM 10750 C C . LYS C 1 159 ? 15.286 90.032 96.878 1.00 22.15 159 LYS C C 1
ATOM 10751 O O . LYS C 1 159 ? 14.851 89.191 97.673 1.00 20.75 159 LYS C O 1
ATOM 10757 N N . LYS C 1 160 ? 16.354 89.812 96.098 1.00 20.28 160 LYS C N 1
ATOM 10758 C CA . LYS C 1 160 ? 17.195 88.637 96.316 1.00 18.39 160 LYS C CA 1
ATOM 10759 C C . LYS C 1 160 ? 17.992 88.789 97.614 1.00 17.30 160 LYS C C 1
ATOM 10760 O O . LYS C 1 160 ? 18.446 89.880 97.965 1.00 18.04 160 LYS C O 1
ATOM 10766 N N . VAL C 1 161 ? 18.193 87.681 98.311 1.00 17.65 161 VAL C N 1
ATOM 10767 C CA . VAL C 1 161 ? 18.986 87.659 99.537 1.00 20.27 161 VAL C CA 1
ATOM 10768 C C . VAL C 1 161 ? 19.773 86.362 99.547 1.00 21.31 161 VAL C C 1
ATOM 10769 O O . VAL C 1 161 ? 19.247 85.311 99.172 1.00 21.53 161 VAL C O 1
ATOM 10773 N N . ALA C 1 162 ? 21.032 86.438 99.969 1.00 16.42 162 ALA C N 1
ATOM 10774 C CA . ALA C 1 162 ? 21.857 85.245 100.100 1.00 17.80 162 ALA C CA 1
ATOM 10775 C C . ALA C 1 162 ? 21.384 84.390 101.262 1.00 21.71 162 ALA C C 1
ATOM 10776 O O . ALA C 1 162 ? 21.139 84.897 102.367 1.00 17.47 162 ALA C O 1
ATOM 10778 N N . ALA C 1 163 ? 21.287 83.077 101.021 1.00 20.89 163 ALA C N 1
ATOM 10779 C CA . ALA C 1 163 ? 20.992 82.094 102.063 1.00 23.09 163 ALA C CA 1
ATOM 10780 C C . ALA C 1 163 ? 22.130 81.076 102.064 1.00 22.66 163 ALA C C 1
ATOM 10781 O O . ALA C 1 163 ? 22.008 79.984 101.480 1.00 18.14 163 ALA C O 1
ATOM 10783 N N . PRO C 1 164 ? 23.254 81.400 102.713 1.00 17.56 164 PRO C N 1
ATOM 10784 C CA . PRO C 1 164 ? 24.425 80.517 102.657 1.00 17.15 164 PRO C CA 1
ATOM 10785 C C . PRO C 1 164 ? 24.140 79.171 103.303 1.00 15.63 164 PRO C C 1
ATOM 10786 O O . PRO C 1 164 ? 23.319 79.060 104.205 1.00 14.69 164 PRO C O 1
ATOM 10790 N N . TYR C 1 165 ? 24.827 78.128 102.834 1.00 17.16 165 TYR C N 1
ATOM 10791 C CA . TYR C 1 165 ? 24.885 76.903 103.622 1.00 15.06 165 TYR C CA 1
ATOM 10792 C C . TYR C 1 165 ? 26.114 76.870 104.512 1.00 15.52 165 TYR C C 1
ATOM 10793 O O . TYR C 1 165 ? 26.538 75.785 104.925 1.00 18.44 165 TYR C O 1
ATOM 10802 N N . PHE C 1 166 ? 26.702 78.034 104.801 1.00 14.31 166 PHE C N 1
ATOM 10803 C CA . PHE C 1 166 ? 27.925 78.123 105.585 1.00 14.09 166 PHE C CA 1
ATOM 10804 C C . PHE C 1 166 ? 27.775 79.234 106.613 1.00 15.52 166 PHE C C 1
ATOM 10805 O O . PHE C 1 166 ? 26.999 80.178 106.436 1.00 18.36 166 PHE C O 1
ATOM 10813 N N . ASP C 1 167 ? 28.555 79.119 107.682 1.00 16.21 167 ASP C N 1
ATOM 10814 C CA . ASP C 1 167 ? 28.445 79.998 108.849 1.00 16.76 167 ASP C CA 1
ATOM 10815 C C . ASP C 1 167 ? 29.431 81.164 108.756 1.00 17.98 167 ASP C C 1
ATOM 10816 O O . ASP C 1 167 ? 30.301 81.338 109.615 1.00 19.20 167 ASP C O 1
ATOM 10821 N N . PHE C 1 168 ? 29.326 81.928 107.665 1.00 13.57 168 PHE C N 1
ATOM 10822 C CA . PHE C 1 168 ? 30.016 83.213 107.554 1.00 15.10 168 PHE C CA 1
ATOM 10823 C C . PHE C 1 168 ? 29.276 84.085 106.544 1.00 15.36 168 PHE C C 1
ATOM 10824 O O . PHE C 1 168 ? 28.635 83.578 105.624 1.00 14.50 168 PHE C O 1
ATOM 10832 N N . TYR C 1 169 ? 29.325 85.397 106.772 1.00 13.46 169 TYR C N 1
ATOM 10833 C CA . TYR C 1 169 ? 28.558 86.327 105.959 1.00 13.16 169 TYR C CA 1
ATOM 10834 C C . TYR C 1 169 ? 29.028 86.285 104.507 1.00 14.25 169 TYR C C 1
ATOM 10835 O O . TYR C 1 169 ? 30.214 86.104 104.226 1.00 15.66 169 TYR C O 1
ATOM 10844 N N . ASN C 1 170 ? 28.083 86.453 103.577 1.00 15.36 170 ASN C N 1
ATOM 10845 C CA . ASN C 1 170 ? 28.387 86.382 102.142 1.00 16.50 170 ASN C CA 1
ATOM 10846 C C . ASN C 1 170 ? 28.942 87.719 101.624 1.00 15.68 170 ASN C C 1
ATOM 10847 O O . ASN C 1 170 ? 28.414 88.338 100.694 1.00 14.46 170 ASN C O 1
ATOM 10852 N N . TYR C 1 171 ? 30.024 88.168 102.270 1.00 11.57 171 TYR C N 1
ATOM 10853 C CA . TYR C 1 171 ? 30.739 89.369 101.841 1.00 13.15 171 TYR C CA 1
ATOM 10854 C C . TYR C 1 171 ? 31.199 89.234 100.395 1.00 14.46 171 TYR C C 1
ATOM 10855 O O . TYR C 1 171 ? 31.795 88.221 100.012 1.00 11.38 171 TYR C O 1
ATOM 10864 N N . ALA C 1 172 ? 30.967 90.279 99.603 1.00 16.45 172 ALA C N 1
ATOM 10865 C CA . ALA C 1 172 ? 31.398 90.278 98.216 1.00 14.92 172 ALA C CA 1
ATOM 10866 C C . ALA C 1 172 ? 31.890 91.669 97.836 1.00 14.91 172 ALA C C 1
ATOM 10867 O O . ALA C 1 172 ? 31.730 92.642 98.583 1.00 16.02 172 ALA C O 1
ATOM 10869 N N . GLY C 1 173 ? 32.504 91.749 96.643 1.00 15.29 173 GLY C N 1
ATOM 10870 C CA . GLY C 1 173 ? 33.178 92.910 96.112 1.00 12.05 173 GLY C CA 1
ATOM 10871 C C . GLY C 1 173 ? 34.551 92.522 95.593 1.00 15.37 173 GLY C C 1
ATOM 10872 O O . GLY C 1 173 ? 34.796 91.363 95.239 1.00 11.64 173 GLY C O 1
ATOM 10873 N N . ILE C 1 174 ? 35.461 93.498 95.549 1.00 13.18 174 ILE C N 1
ATOM 10874 C CA . ILE C 1 174 ? 36.842 93.274 95.115 1.00 15.91 174 ILE C CA 1
ATOM 10875 C C . ILE C 1 174 ? 37.715 93.310 96.372 1.00 14.49 174 ILE C C 1
ATOM 10876 O O . ILE C 1 174 ? 38.080 94.380 96.871 1.00 14.00 174 ILE C O 1
ATOM 10881 N N . HIS C 1 175 ? 38.051 92.130 96.889 1.00 13.47 175 HIS C N 1
ATOM 10882 C CA . HIS C 1 175 ? 38.650 91.985 98.208 1.00 14.93 175 HIS C CA 1
ATOM 10883 C C . HIS C 1 175 ? 40.159 92.173 98.222 1.00 17.35 175 HIS C C 1
ATOM 10884 O O . HIS C 1 175 ? 40.732 92.321 99.310 1.00 17.96 175 HIS C O 1
ATOM 10891 N N . ARG C 1 176 ? 40.816 92.156 97.069 1.00 13.52 176 ARG C N 1
ATOM 10892 C CA . ARG C 1 176 ? 42.267 92.100 97.024 1.00 14.13 176 ARG C CA 1
ATOM 10893 C C . ARG C 1 176 ? 42.788 93.068 95.976 1.00 18.08 176 ARG C C 1
ATOM 10894 O O . ARG C 1 176 ? 42.037 93.514 95.102 1.00 16.35 176 ARG C O 1
ATOM 10902 N N . PRO C 1 177 ? 44.074 93.410 96.038 1.00 15.87 177 PRO C N 1
ATOM 10903 C CA . PRO C 1 177 ? 44.618 94.421 95.126 1.00 15.59 177 PRO C CA 1
ATOM 10904 C C . PRO C 1 177 ? 44.397 94.089 93.652 1.00 14.93 177 PRO C C 1
ATOM 10905 O O . PRO C 1 177 ? 44.441 92.932 93.229 1.00 13.48 177 PRO C O 1
ATOM 10909 N N . VAL C 1 178 ? 44.140 95.137 92.873 1.00 14.46 178 VAL C N 1
ATOM 10910 C CA . VAL C 1 178 ? 44.075 95.070 91.418 1.00 15.06 178 VAL C CA 1
ATOM 10911 C C . VAL C 1 178 ? 45.346 95.705 90.881 1.00 14.75 178 VAL C C 1
ATOM 10912 O O . VAL C 1 178 ? 45.648 96.861 91.198 1.00 14.31 178 VAL C O 1
ATOM 10916 N N . LYS C 1 179 ? 46.079 94.970 90.054 1.00 13.94 179 LYS C N 1
ATOM 10917 C CA . LYS C 1 179 ? 47.392 95.426 89.625 1.00 15.48 179 LYS C CA 1
ATOM 10918 C C . LYS C 1 179 ? 47.517 95.368 88.108 1.00 18.47 179 LYS C C 1
ATOM 10919 O O . LYS C 1 179 ? 47.332 94.305 87.501 1.00 17.00 179 LYS C O 1
ATOM 10925 N N . LEU C 1 180 ? 47.814 96.523 87.505 1.00 19.68 180 LEU C N 1
ATOM 10926 C CA . LEU C 1 180 ? 48.156 96.624 86.091 1.00 14.44 180 LEU C CA 1
ATOM 10927 C C . LEU C 1 180 ? 49.626 96.239 85.869 1.00 19.66 180 LEU C C 1
ATOM 10928 O O . LEU C 1 180 ? 50.519 96.723 86.575 1.00 16.03 180 LEU C O 1
ATOM 10933 N N . MET C 1 181 ? 49.881 95.370 84.887 1.00 19.72 181 MET C N 1
ATOM 10934 C CA . MET C 1 181 ? 51.224 94.857 84.645 1.00 16.69 181 MET C CA 1
ATOM 10935 C C . MET C 1 181 ? 51.624 95.046 83.191 1.00 19.80 181 MET C C 1
ATOM 10936 O O . MET C 1 181 ? 50.807 94.864 82.284 1.00 20.77 181 MET C O 1
ATOM 10941 N N . ALA C 1 182 ? 52.889 95.391 82.973 1.00 18.14 182 ALA C N 1
ATOM 10942 C CA . ALA C 1 182 ? 53.523 95.261 81.670 1.00 19.05 182 ALA C CA 1
ATOM 10943 C C . ALA C 1 182 ? 54.480 94.079 81.726 1.00 19.28 182 ALA C C 1
ATOM 10944 O O . ALA C 1 182 ? 55.264 93.962 82.672 1.00 17.29 182 ALA C O 1
ATOM 10946 N N . LEU C 1 183 ? 54.411 93.208 80.720 1.00 20.01 183 LEU C N 1
ATOM 10947 C CA . LEU C 1 183 ? 55.157 91.959 80.702 1.00 20.01 183 LEU C CA 1
ATOM 10948 C C . LEU C 1 183 ? 55.776 91.725 79.329 1.00 22.73 183 LEU C C 1
ATOM 10949 O O . LEU C 1 183 ? 55.191 92.104 78.305 1.00 19.62 183 LEU C O 1
ATOM 10954 N N . PRO C 1 184 ? 56.946 91.093 79.275 1.00 19.42 184 PRO C N 1
ATOM 10955 C CA . PRO C 1 184 ? 57.519 90.741 77.969 1.00 23.17 184 PRO C CA 1
ATOM 10956 C C . PRO C 1 184 ? 56.655 89.690 77.295 1.00 18.98 184 PRO C C 1
ATOM 10957 O O . PRO C 1 184 ? 55.998 88.885 77.958 1.00 18.39 184 PRO C O 1
ATOM 10961 N N . THR C 1 185 ? 56.644 89.710 75.953 1.00 18.06 185 THR C N 1
ATOM 10962 C CA . THR C 1 185 ? 55.789 88.775 75.218 1.00 22.36 185 THR C CA 1
ATOM 10963 C C . THR C 1 185 ? 56.217 87.330 75.440 1.00 17.38 185 THR C C 1
ATOM 10964 O O . THR C 1 185 ? 55.377 86.424 75.441 1.00 19.75 185 THR C O 1
ATOM 10968 N N . GLU C 1 186 ? 57.505 87.091 75.627 1.00 19.25 186 GLU C N 1
ATOM 10969 C CA . GLU C 1 186 ? 57.997 85.802 76.091 1.00 24.90 186 GLU C CA 1
ATOM 10970 C C . GLU C 1 186 ? 58.328 85.924 77.574 1.00 18.19 186 GLU C C 1
ATOM 10971 O O . GLU C 1 186 ? 59.072 86.829 77.961 1.00 17.72 186 GLU C O 1
ATOM 10977 N N . ARG C 1 187 ? 57.779 85.026 78.401 1.00 18.13 187 ARG C N 1
ATOM 10978 C CA . ARG C 1 187 ? 57.892 85.211 79.846 1.00 18.28 187 ARG C CA 1
ATOM 10979 C C . ARG C 1 187 ? 57.668 83.902 80.588 1.00 20.91 187 ARG C C 1
ATOM 10980 O O . ARG C 1 187 ? 57.147 82.925 80.041 1.00 17.90 187 ARG C O 1
ATOM 10988 N N . ILE C 1 188 ? 58.062 83.916 81.859 1.00 19.82 188 ILE C N 1
ATOM 10989 C CA . ILE C 1 188 ? 57.855 82.790 82.761 1.00 19.04 188 ILE C CA 1
ATOM 10990 C C . ILE C 1 188 ? 56.408 82.787 83.226 1.00 19.75 188 ILE C C 1
ATOM 10991 O O . ILE C 1 188 ? 55.877 83.824 83.642 1.00 20.76 188 ILE C O 1
ATOM 10996 N N . LEU C 1 189 ? 55.771 81.617 83.171 1.00 20.41 189 LEU C N 1
ATOM 10997 C CA . LEU C 1 189 ? 54.385 81.450 83.593 1.00 22.59 189 LEU C CA 1
ATOM 10998 C C . LEU C 1 189 ? 54.230 80.684 84.899 1.00 18.27 189 LEU C C 1
ATOM 10999 O O . LEU C 1 189 ? 53.244 80.886 85.607 1.00 19.41 189 LEU C O 1
ATOM 11004 N N . ASP C 1 190 ? 55.173 79.812 85.229 1.00 19.28 190 ASP C N 1
ATOM 11005 C CA . ASP C 1 190 ? 55.104 79.013 86.442 1.00 17.72 190 ASP C CA 1
ATOM 11006 C C . ASP C 1 190 ? 56.507 78.538 86.779 1.00 24.00 190 ASP C C 1
ATOM 11007 O O . ASP C 1 190 ? 57.422 78.598 85.951 1.00 23.40 190 ASP C O 1
ATOM 11012 N N . TYR C 1 191 ? 56.662 78.063 88.011 1.00 16.57 191 TYR C N 1
ATOM 11013 C CA . TYR C 1 191 ? 57.854 77.342 88.425 1.00 20.66 191 TYR C CA 1
ATOM 11014 C C . TYR C 1 191 ? 57.501 76.584 89.698 1.00 20.70 191 TYR C C 1
ATOM 11015 O O . TYR C 1 191 ? 56.623 77.004 90.459 1.00 19.12 191 TYR C O 1
ATOM 11024 N N . SER C 1 192 ? 58.161 75.458 89.917 1.00 17.53 192 SER C N 1
ATOM 11025 C CA . SER C 1 192 ? 57.948 74.709 91.148 1.00 23.02 192 SER C CA 1
ATOM 11026 C C . SER C 1 192 ? 59.286 74.440 91.821 1.00 20.32 192 SER C C 1
ATOM 11027 O O . SER C 1 192 ? 60.330 74.372 91.164 1.00 19.38 192 SER C O 1
ATOM 11030 N N . VAL C 1 193 ? 59.250 74.282 93.138 1.00 16.95 193 VAL C N 1
ATOM 11031 C CA . VAL C 1 193 ? 60.405 73.795 93.877 1.00 18.72 193 VAL C CA 1
ATOM 11032 C C . VAL C 1 193 ? 59.974 72.601 94.706 1.00 24.22 193 VAL C C 1
ATOM 11033 O O . VAL C 1 193 ? 58.817 72.494 95.128 1.00 23.96 193 VAL C O 1
ATOM 11037 N N . LYS C 1 194 ? 60.906 71.679 94.908 1.00 22.44 194 LYS C N 1
ATOM 11038 C CA . LYS C 1 194 ? 60.773 70.672 95.949 1.00 19.91 194 LYS C CA 1
ATOM 11039 C C . LYS C 1 194 ? 62.147 70.487 96.574 1.00 23.06 194 LYS C C 1
ATOM 11040 O O . LYS C 1 194 ? 63.164 70.592 95.883 1.00 21.38 194 LYS C O 1
ATOM 11046 N N . HIS C 1 195 ? 62.178 70.238 97.881 1.00 19.65 195 HIS C N 1
ATOM 11047 C CA . HIS C 1 195 ? 63.404 70.315 98.664 1.00 18.65 195 HIS C CA 1
ATOM 11048 C C . HIS C 1 195 ? 63.805 68.947 99.195 1.00 18.20 195 HIS C C 1
ATOM 11049 O O . HIS C 1 195 ? 62.951 68.129 99.544 1.00 21.01 195 HIS C O 1
ATOM 11056 N N . ARG C 1 196 ? 65.115 68.716 99.250 1.00 20.00 196 ARG C N 1
ATOM 11057 C CA . ARG C 1 196 ? 65.711 67.509 99.813 1.00 23.36 196 ARG C CA 1
ATOM 11058 C C . ARG C 1 196 ? 66.833 67.909 100.759 1.00 22.84 196 ARG C C 1
ATOM 11059 O O . ARG C 1 196 ? 67.681 68.737 100.406 1.00 20.03 196 ARG C O 1
ATOM 11067 N N . LEU C 1 197 ? 66.842 67.321 101.952 1.00 19.55 197 LEU C N 1
ATOM 11068 C CA . LEU C 1 197 ? 67.934 67.534 102.886 1.00 23.43 197 LEU C CA 1
ATOM 11069 C C . LEU C 1 197 ? 69.039 66.537 102.565 1.00 26.53 197 LEU C C 1
ATOM 11070 O O . LEU C 1 197 ? 68.763 65.360 102.325 1.00 28.73 197 LEU C O 1
ATOM 11075 N N . THR C 1 198 ? 70.282 67.013 102.535 1.00 26.26 198 THR C N 1
ATOM 11076 C CA . THR C 1 198 ? 71.418 66.191 102.147 1.00 26.66 198 THR C CA 1
ATOM 11077 C C . THR C 1 198 ? 72.516 66.333 103.185 1.00 27.25 198 THR C C 1
ATOM 11078 O O . THR C 1 198 ? 72.427 67.147 104.107 1.00 26.24 198 THR C O 1
ATOM 11082 N N . ALA C 1 199 ? 73.565 65.520 103.021 1.00 30.77 199 ALA C N 1
ATOM 11083 C CA . ALA C 1 199 ? 74.658 65.504 103.991 1.00 29.50 199 ALA C CA 1
ATOM 11084 C C . ALA C 1 199 ? 75.388 66.841 104.040 1.00 25.73 199 ALA C C 1
ATOM 11085 O O . ALA C 1 199 ? 75.878 67.245 105.103 1.00 25.70 199 ALA C O 1
ATOM 11087 N N . GLU C 1 200 ? 75.460 67.536 102.909 1.00 25.13 200 GLU C N 1
ATOM 11088 C CA . GLU C 1 200 ? 76.189 68.788 102.786 1.00 33.50 200 GLU C CA 1
ATOM 11089 C C . GLU C 1 200 ? 75.311 70.022 102.943 1.00 31.91 200 GLU C C 1
ATOM 11090 O O . GLU C 1 200 ? 75.842 71.137 102.973 1.00 30.03 200 GLU C O 1
ATOM 11096 N N . GLY C 1 201 ? 73.993 69.854 103.015 1.00 27.59 201 GLY C N 1
ATOM 11097 C CA . GLY C 1 201 ? 73.094 70.981 103.073 1.00 26.31 201 GLY C CA 1
ATOM 11098 C C . GLY C 1 201 ? 71.717 70.604 102.579 1.00 24.30 201 GLY C C 1
ATOM 11099 O O . GLY C 1 201 ? 71.029 69.776 103.183 1.00 24.16 201 GLY C O 1
ATOM 11100 N N . ALA C 1 202 ? 71.308 71.198 101.465 1.00 20.46 202 ALA C N 1
ATOM 11101 C CA . ALA C 1 202 ? 70.014 70.897 100.880 1.00 23.85 202 ALA C CA 1
ATOM 11102 C C . ALA C 1 202 ? 70.127 71.069 99.375 1.00 22.19 202 ALA C C 1
ATOM 11103 O O . ALA C 1 202 ? 70.990 71.792 98.874 1.00 24.46 202 ALA C O 1
ATOM 11105 N N . GLU C 1 203 ? 69.253 70.381 98.659 1.00 19.79 203 GLU C N 1
ATOM 11106 C CA . GLU C 1 203 ? 69.153 70.523 97.221 1.00 20.71 203 GLU C CA 1
ATOM 11107 C C . GLU C 1 203 ? 67.713 70.850 96.868 1.00 21.05 203 GLU C C 1
ATOM 11108 O O . GLU C 1 203 ? 66.782 70.277 97.440 1.00 20.26 203 GLU C O 1
ATOM 11114 N N . VAL C 1 204 ? 67.540 71.770 95.924 1.00 20.65 204 VAL C N 1
ATOM 11115 C CA . VAL C 1 204 ? 66.227 72.230 95.486 1.00 21.01 204 VAL C CA 1
ATOM 11116 C C . VAL C 1 204 ? 66.030 71.782 94.048 1.00 19.76 204 VAL C C 1
ATOM 11117 O O . VAL C 1 204 ? 66.710 72.278 93.143 1.00 22.21 204 VAL C O 1
ATOM 11121 N N . ASP C 1 205 ? 65.114 70.845 93.825 1.00 18.44 205 ASP C N 1
ATOM 11122 C CA . ASP C 1 205 ? 64.753 70.466 92.466 1.00 21.59 205 ASP C CA 1
ATOM 11123 C C . ASP C 1 205 ? 63.682 71.426 91.966 1.00 25.53 205 ASP C C 1
ATOM 11124 O O . ASP C 1 205 ? 62.722 71.713 92.689 1.00 26.24 205 ASP C O 1
ATOM 11129 N N . TYR C 1 206 ? 63.839 71.928 90.738 1.00 22.18 206 TYR C N 1
ATOM 11130 C CA . TYR C 1 206 ? 62.918 72.925 90.209 1.00 21.53 206 TYR C CA 1
ATOM 11131 C C . TYR C 1 206 ? 62.437 72.548 88.819 1.00 23.58 206 TYR C C 1
ATOM 11132 O O . TYR C 1 206 ? 63.064 71.761 88.111 1.00 25.86 206 TYR C O 1
ATOM 11141 N N . THR C 1 207 ? 61.305 73.135 88.441 1.00 19.88 207 THR C N 1
ATOM 11142 C CA . THR C 1 207 ? 60.867 73.219 87.059 1.00 21.77 207 THR C CA 1
ATOM 11143 C C . THR C 1 207 ? 60.453 74.660 86.797 1.00 23.06 207 THR C C 1
ATOM 11144 O O . THR C 1 207 ? 60.070 75.380 87.724 1.00 20.31 207 THR C O 1
ATOM 11148 N N . VAL C 1 208 ? 60.559 75.079 85.530 1.00 23.87 208 VAL C N 1
ATOM 11149 C CA . VAL C 1 208 ? 60.134 76.400 85.068 1.00 20.53 208 VAL C CA 1
ATOM 11150 C C . VAL C 1 208 ? 59.324 76.224 83.797 1.00 23.77 208 VAL C C 1
ATOM 11151 O O . VAL C 1 208 ? 59.723 75.470 82.907 1.00 23.54 208 VAL C O 1
ATOM 11155 N N . THR C 1 209 ? 58.210 76.942 83.697 1.00 22.95 209 THR C N 1
ATOM 11156 C CA . THR C 1 209 ? 57.378 76.964 82.500 1.00 22.51 209 THR C CA 1
ATOM 11157 C C . THR C 1 209 ? 57.390 78.369 81.920 1.00 25.07 209 THR C C 1
ATOM 11158 O O . THR C 1 209 ? 57.180 79.342 82.656 1.00 20.07 209 THR C O 1
ATOM 11162 N N . THR C 1 210 ? 57.631 78.471 80.607 1.00 20.68 210 THR C N 1
ATOM 11163 C CA . THR C 1 210 ? 57.531 79.716 79.853 1.00 19.80 210 THR C CA 1
ATOM 11164 C C . THR C 1 210 ? 56.652 79.483 78.631 1.00 21.21 210 THR C C 1
ATOM 11165 O O . THR C 1 210 ? 56.284 78.349 78.314 1.00 21.65 210 THR C O 1
ATOM 11169 N N . ASN C 1 211 ? 56.333 80.572 77.928 1.00 19.71 211 ASN C N 1
ATOM 11170 C CA . ASN C 1 211 ? 55.579 80.507 76.680 1.00 21.98 211 ASN C CA 1
ATOM 11171 C C . ASN C 1 211 ? 56.477 80.606 75.443 1.00 21.39 211 ASN C C 1
ATOM 11172 O O . ASN C 1 211 ? 56.004 80.990 74.370 1.00 23.13 211 ASN C O 1
ATOM 11177 N N . GLY C 1 212 ? 57.759 80.283 75.576 1.00 22.00 212 GLY C N 1
ATOM 11178 C CA . GLY C 1 212 ? 58.669 80.320 74.454 1.00 23.96 212 GLY C CA 1
ATOM 11179 C C . GLY C 1 212 ? 59.719 79.237 74.561 1.00 26.57 212 GLY C C 1
ATOM 11180 O O . GLY C 1 212 ? 59.579 78.304 75.365 1.00 26.11 212 GLY C O 1
ATOM 11181 N N . ASP C 1 213 ? 60.788 79.353 73.773 1.00 26.42 213 ASP C N 1
ATOM 11182 C CA . ASP C 1 213 ? 61.835 78.342 73.762 1.00 30.41 213 ASP C CA 1
ATOM 11183 C C . ASP C 1 213 ? 63.221 78.877 74.093 1.00 25.68 213 ASP C C 1
ATOM 11184 O O . ASP C 1 213 ? 64.165 78.089 74.152 1.00 25.17 213 ASP C O 1
ATOM 11189 N N . HIS C 1 214 ? 63.375 80.171 74.348 1.00 24.29 214 HIS C N 1
ATOM 11190 C CA . HIS C 1 214 ? 64.690 80.672 74.710 1.00 24.50 214 HIS C CA 1
ATOM 11191 C C . HIS C 1 214 ? 65.145 80.085 76.049 1.00 25.01 214 HIS C C 1
ATOM 11192 O O . HIS C 1 214 ? 64.355 79.546 76.830 1.00 25.01 214 HIS C O 1
ATOM 11199 N N . GLU C 1 215 ? 66.451 80.197 76.299 1.00 24.60 215 GLU C N 1
ATOM 11200 C CA . GLU C 1 215 ? 67.097 79.505 77.411 1.00 24.04 215 GLU C CA 1
ATOM 11201 C C . GLU C 1 215 ? 66.696 80.103 78.758 1.00 24.77 215 GLU C C 1
ATOM 11202 O O . GLU C 1 215 ? 66.508 81.315 78.893 1.00 26.26 215 GLU C O 1
ATOM 11208 N N . VAL C 1 216 ? 66.586 79.241 79.763 1.00 25.51 216 VAL C N 1
ATOM 11209 C CA . VAL C 1 216 ? 66.197 79.629 81.114 1.00 25.43 216 VAL C CA 1
ATOM 11210 C C . VAL C 1 216 ? 67.358 79.339 82.054 1.00 26.12 216 VAL C C 1
ATOM 11211 O O . VAL C 1 216 ? 67.986 78.275 81.968 1.00 24.20 216 VAL C O 1
ATOM 11215 N N . THR C 1 217 ? 67.648 80.284 82.950 1.00 24.44 217 THR C N 1
ATOM 11216 C CA . THR C 1 217 ? 68.558 80.053 84.062 1.00 22.86 217 THR C CA 1
ATOM 11217 C C . THR C 1 217 ? 67.813 80.279 85.373 1.00 22.21 217 THR C C 1
ATOM 11218 O O . THR C 1 217 ? 66.826 81.022 85.423 1.00 19.75 217 THR C O 1
ATOM 11222 N N . VAL C 1 218 ? 68.286 79.625 86.433 1.00 20.96 218 VAL C N 1
ATOM 11223 C CA . VAL C 1 218 ? 67.739 79.784 87.780 1.00 21.99 218 VAL C CA 1
ATOM 11224 C C . VAL C 1 218 ? 68.907 79.997 88.736 1.00 24.80 218 VAL C C 1
ATOM 11225 O O . VAL C 1 218 ? 69.810 79.154 88.817 1.00 24.57 218 VAL C O 1
ATOM 11229 N N . GLU C 1 219 ? 68.901 81.120 89.447 1.00 18.60 219 GLU C N 1
ATOM 11230 C CA . GLU C 1 219 ? 69.928 81.419 90.436 1.00 19.78 219 GLU C CA 1
ATOM 11231 C C . GLU C 1 219 ? 69.285 81.595 91.805 1.00 23.55 219 GLU C C 1
ATOM 11232 O O . GLU C 1 219 ? 68.183 82.143 91.922 1.00 21.16 219 GLU C O 1
ATOM 11238 N N . LEU C 1 220 ? 69.984 81.129 92.838 1.00 21.24 220 LEU C N 1
ATOM 11239 C CA . LEU C 1 220 ? 69.526 81.207 94.215 1.00 19.52 220 LEU C CA 1
ATOM 11240 C C . LEU C 1 220 ? 70.522 82.026 95.025 1.00 25.66 220 LEU C C 1
ATOM 11241 O O . LEU C 1 220 ? 71.731 81.765 94.977 1.00 22.63 220 LEU C O 1
ATOM 11246 N N . TYR C 1 221 ? 70.017 83.008 95.770 1.00 21.99 221 TYR C N 1
ATOM 11247 C CA . TYR C 1 221 ? 70.850 83.929 96.527 1.00 20.80 221 TYR C CA 1
ATOM 11248 C C . TYR C 1 221 ? 70.542 83.857 98.019 1.00 25.52 221 TYR C C 1
ATOM 11249 O O . TYR C 1 221 ? 69.384 83.705 98.422 1.00 21.65 221 TYR C O 1
ATOM 11258 N N . ASP C 1 222 ? 71.594 83.967 98.829 1.00 23.78 222 ASP C N 1
ATOM 11259 C CA . ASP C 1 222 ? 71.496 84.202 100.266 1.00 24.48 222 ASP C CA 1
ATOM 11260 C C . ASP C 1 222 ? 71.789 85.684 100.458 1.00 25.55 222 ASP C C 1
ATOM 11261 O O . ASP C 1 222 ? 72.947 86.104 100.451 1.00 22.32 222 ASP C O 1
ATOM 11266 N N . GLY C 1 223 ? 70.732 86.481 100.606 1.00 28.56 223 GLY C N 1
ATOM 11267 C CA . GLY C 1 223 ? 70.884 87.924 100.471 1.00 22.77 223 GLY C CA 1
ATOM 11268 C C . GLY C 1 223 ? 71.275 88.232 99.033 1.00 30.71 223 GLY C C 1
ATOM 11269 O O . GLY C 1 223 ? 70.535 87.925 98.090 1.00 27.22 223 GLY C O 1
ATOM 11270 N N . THR C 1 224 ? 72.458 88.817 98.840 1.00 27.20 224 THR C N 1
ATOM 11271 C CA . THR C 1 224 ? 73.005 89.054 97.508 1.00 33.42 224 THR C CA 1
ATOM 11272 C C . THR C 1 224 ? 74.139 88.096 97.154 1.00 30.16 224 THR C C 1
ATOM 11273 O O . THR C 1 224 ? 74.798 88.286 96.130 1.00 31.23 224 THR C O 1
ATOM 11277 N N . THR C 1 225 ? 74.376 87.074 97.966 1.00 28.38 225 THR C N 1
ATOM 11278 C CA . THR C 1 225 ? 75.428 86.105 97.703 1.00 27.03 225 THR C CA 1
ATOM 11279 C C . THR C 1 225 ? 74.852 84.928 96.938 1.00 27.19 225 THR C C 1
ATOM 11280 O O . THR C 1 225 ? 73.987 84.218 97.463 1.00 27.87 225 THR C O 1
ATOM 11284 N N . LYS C 1 226 ? 75.352 84.689 95.728 1.00 21.60 226 LYS C N 1
ATOM 11285 C CA . LYS C 1 226 ? 74.906 83.518 94.989 1.00 26.17 226 LYS C CA 1
ATOM 11286 C C . LYS C 1 226 ? 75.336 82.245 95.710 1.00 27.03 226 LYS C C 1
ATOM 11287 O O . LYS C 1 226 ? 76.494 82.115 96.119 1.00 27.50 226 LYS C O 1
ATOM 11293 N N . VAL C 1 227 ? 74.408 81.301 95.868 1.00 21.53 227 VAL C N 1
ATOM 11294 C CA . VAL C 1 227 ? 74.736 79.999 96.439 1.00 22.88 227 VAL C CA 1
ATOM 11295 C C . VAL C 1 227 ? 74.471 78.846 95.485 1.00 23.14 227 VAL C C 1
ATOM 11296 O O . VAL C 1 227 ? 74.848 77.708 95.800 1.00 26.72 227 VAL C O 1
ATOM 11300 N N . ALA C 1 228 ? 73.845 79.084 94.339 1.00 19.84 228 ALA C N 1
ATOM 11301 C CA . ALA C 1 228 ? 73.538 77.988 93.431 1.00 20.99 228 ALA C CA 1
ATOM 11302 C C . ALA C 1 228 ? 73.004 78.562 92.135 1.00 24.72 228 ALA C C 1
ATOM 11303 O O . ALA C 1 228 ? 72.392 79.636 92.124 1.00 21.88 228 ALA C O 1
ATOM 11305 N N . GLU C 1 229 ? 73.226 77.826 91.049 1.00 23.25 229 GLU C N 1
ATOM 11306 C CA . GLU C 1 229 ? 72.725 78.226 89.743 1.00 24.50 229 GLU C CA 1
ATOM 11307 C C . GLU C 1 229 ? 72.604 76.995 88.863 1.00 25.68 229 GLU C C 1
ATOM 11308 O O . GLU C 1 229 ? 73.249 75.972 89.101 1.00 26.00 229 GLU C O 1
ATOM 11314 N N . ALA C 1 230 ? 71.761 77.112 87.840 1.00 24.79 230 ALA C N 1
ATOM 11315 C CA . ALA C 1 230 ? 71.537 76.030 86.897 1.00 20.58 230 ALA C CA 1
ATOM 11316 C C . ALA C 1 230 ? 70.920 76.610 85.636 1.00 26.79 230 ALA C C 1
ATOM 11317 O O . ALA C 1 230 ? 70.326 77.692 85.651 1.00 23.17 230 ALA C O 1
ATOM 11319 N N . THR C 1 231 ? 71.073 75.871 84.543 1.00 18.48 231 THR C N 1
ATOM 11320 C CA . THR C 1 231 ? 70.488 76.232 83.267 1.00 22.45 231 THR C CA 1
ATOM 11321 C C . THR C 1 231 ? 69.547 75.124 82.838 1.00 19.63 231 THR C C 1
ATOM 11322 O O . THR C 1 231 ? 69.808 73.948 83.107 1.00 22.78 231 THR C O 1
ATOM 11326 N N . GLY C 1 232 ? 68.459 75.508 82.187 1.00 18.44 232 GLY C N 1
ATOM 11327 C CA . GLY C 1 232 ? 67.427 74.594 81.757 1.00 22.11 232 GLY C CA 1
ATOM 11328 C C . GLY C 1 232 ? 66.129 74.801 82.530 1.00 25.02 232 GLY C C 1
ATOM 11329 O O . GLY C 1 232 ? 66.105 75.321 83.651 1.00 20.70 232 GLY C O 1
ATOM 11330 N N . LYS C 1 233 ? 65.033 74.364 81.909 1.00 22.88 233 LYS C N 1
ATOM 11331 C CA . LYS C 1 233 ? 63.715 74.452 82.522 1.00 25.08 233 LYS C CA 1
ATOM 11332 C C . LYS C 1 233 ? 63.510 73.423 83.630 1.00 28.96 233 LYS C C 1
ATOM 11333 O O . LYS C 1 233 ? 62.487 73.473 84.326 1.00 24.43 233 LYS C O 1
ATOM 11339 N N . GLU C 1 234 ? 64.451 72.500 83.813 1.00 24.19 234 GLU C N 1
ATOM 11340 C CA . GLU C 1 234 ? 64.440 71.585 84.944 1.00 21.94 234 GLU C CA 1
ATOM 11341 C C . GLU C 1 234 ? 65.861 71.438 85.457 1.00 28.13 234 GLU C C 1
ATOM 11342 O O . GLU C 1 234 ? 66.813 71.430 84.666 1.00 25.36 234 GLU C O 1
ATOM 11348 N N . GLY C 1 235 ? 66.006 71.335 86.773 1.00 21.00 235 GLY C N 1
ATOM 11349 C CA . GLY C 1 235 ? 67.340 71.319 87.332 1.00 19.80 235 GLY C CA 1
ATOM 11350 C C . GLY C 1 235 ? 67.333 71.096 88.827 1.00 28.27 235 GLY C C 1
ATOM 11351 O O . GLY C 1 235 ? 66.300 70.801 89.440 1.00 23.23 235 GLY C O 1
ATOM 11352 N N . THR C 1 236 ? 68.528 71.232 89.398 1.00 23.35 236 THR C N 1
ATOM 11353 C CA . THR C 1 236 ? 68.743 71.062 90.825 1.00 25.01 236 THR C CA 1
ATOM 11354 C C . THR C 1 236 ? 69.710 72.129 91.306 1.00 26.33 236 THR C C 1
ATOM 11355 O O . THR C 1 236 ? 70.807 72.270 90.755 1.00 28.42 236 THR C O 1
ATOM 11359 N N . LEU C 1 237 ? 69.298 72.885 92.317 1.00 21.62 237 LEU C N 1
ATOM 11360 C CA . LEU C 1 237 ? 70.157 73.862 92.968 1.00 21.37 237 LEU C CA 1
ATOM 11361 C C . LEU C 1 237 ? 70.751 73.223 94.217 1.00 25.92 237 LEU C C 1
ATOM 11362 O O . LEU C 1 237 ? 70.015 72.799 95.116 1.00 26.32 237 LEU C O 1
ATOM 11367 N N . VAL C 1 238 ? 72.076 73.143 94.264 1.00 26.88 238 VAL C N 1
ATOM 11368 C CA . VAL C 1 238 ? 72.793 72.530 95.376 1.00 23.68 238 VAL C CA 1
ATOM 11369 C C . VAL C 1 238 ? 73.204 73.635 96.334 1.00 23.53 238 VAL C C 1
ATOM 11370 O O . VAL C 1 238 ? 73.982 74.517 95.960 1.00 23.00 238 VAL C O 1
ATOM 11374 N N . VAL C 1 239 ? 72.688 73.592 97.569 1.00 24.13 239 VAL C N 1
ATOM 11375 C CA . VAL C 1 239 ? 72.893 74.653 98.556 1.00 26.14 239 VAL C CA 1
ATOM 11376 C C . VAL C 1 239 ? 73.704 74.082 99.717 1.00 26.48 239 VAL C C 1
ATOM 11377 O O . VAL C 1 239 ? 73.151 73.442 100.623 1.00 22.02 239 VAL C O 1
ATOM 11381 N N . LYS C 1 240 ? 75.007 74.347 99.722 1.00 26.16 240 LYS C N 1
ATOM 11382 C CA . LYS C 1 240 ? 75.857 73.846 100.793 1.00 27.16 240 LYS C CA 1
ATOM 11383 C C . LYS C 1 240 ? 75.560 74.568 102.099 1.00 23.33 240 LYS C C 1
ATOM 11384 O O . LYS C 1 240 ? 75.408 75.791 102.130 1.00 25.91 240 LYS C O 1
ATOM 11390 N N . ASP C 1 241 ? 75.506 73.808 103.190 1.00 29.87 241 ASP C N 1
ATOM 11391 C CA . ASP C 1 241 ? 75.223 74.367 104.510 1.00 24.18 241 ASP C CA 1
ATOM 11392 C C . ASP C 1 241 ? 73.943 75.200 104.473 1.00 25.76 241 ASP C C 1
ATOM 11393 O O . ASP C 1 241 ? 73.877 76.309 105.011 1.00 25.64 241 ASP C O 1
ATOM 11398 N N . ALA C 1 242 ? 72.918 74.658 103.811 1.00 22.75 242 ALA C N 1
ATOM 11399 C CA . ALA C 1 242 ? 71.665 75.385 103.646 1.00 25.78 242 ALA C CA 1
ATOM 11400 C C . ALA C 1 242 ? 71.058 75.756 104.999 1.00 23.01 242 ALA C C 1
ATOM 11401 O O . ALA C 1 242 ? 70.970 74.928 105.909 1.00 20.89 242 ALA C O 1
ATOM 11403 N N . LYS C 1 243 ? 70.639 77.011 105.121 1.00 26.60 243 LYS C N 1
ATOM 11404 C CA . LYS C 1 243 ? 69.867 77.471 106.272 1.00 23.30 243 LYS C CA 1
ATOM 11405 C C . LYS C 1 243 ? 68.399 77.120 106.045 1.00 19.85 243 LYS C C 1
ATOM 11406 O O . LYS C 1 243 ? 67.729 77.721 105.202 1.00 19.52 243 LYS C O 1
ATOM 11412 N N . LEU C 1 244 ? 67.896 76.146 106.791 1.00 21.65 244 LEU C N 1
ATOM 11413 C CA . LEU C 1 244 ? 66.554 75.648 106.549 1.00 19.77 244 LEU C CA 1
ATOM 11414 C C . LEU C 1 244 ? 65.511 76.535 107.219 1.00 20.66 244 LEU C C 1
ATOM 11415 O O . LEU C 1 244 ? 65.757 77.161 108.254 1.00 19.41 244 LEU C O 1
ATOM 11420 N N . TRP C 1 245 ? 64.332 76.575 106.606 1.00 19.54 245 TRP C N 1
ATOM 11421 C CA . TRP C 1 245 ? 63.174 77.254 107.164 1.00 17.87 245 TRP C CA 1
ATOM 11422 C C . TRP C 1 245 ? 62.564 76.395 108.277 1.00 18.25 245 TRP C C 1
ATOM 11423 O O . TRP C 1 245 ? 62.324 75.199 108.085 1.00 18.03 245 TRP C O 1
ATOM 11434 N N . ASN C 1 246 ? 62.322 76.998 109.443 1.00 17.08 246 ASN C N 1
ATOM 11435 C CA . ASN C 1 246 ? 61.796 76.277 110.598 1.00 20.05 246 ASN C CA 1
ATOM 11436 C C . ASN C 1 246 ? 60.672 77.067 111.267 1.00 18.74 246 ASN C C 1
ATOM 11437 O O . ASN C 1 246 ? 60.467 78.251 110.995 1.00 18.47 246 ASN C O 1
ATOM 11442 N N . VAL C 1 247 ? 59.949 76.397 112.174 1.00 18.30 247 VAL C N 1
ATOM 11443 C CA . VAL C 1 247 ? 58.871 77.051 112.911 1.00 19.05 247 VAL C CA 1
ATOM 11444 C C . VAL C 1 247 ? 59.440 78.167 113.779 1.00 19.86 247 VAL C C 1
ATOM 11445 O O . VAL C 1 247 ? 60.411 77.971 114.522 1.00 20.57 247 VAL C O 1
ATOM 11449 N N . HIS C 1 248 ? 58.836 79.353 113.682 1.00 21.61 248 HIS C N 1
ATOM 11450 C CA . HIS C 1 248 ? 59.251 80.535 114.438 1.00 21.71 248 HIS C CA 1
ATOM 11451 C C . HIS C 1 248 ? 60.708 80.907 114.177 1.00 21.07 248 HIS C C 1
ATOM 11452 O O . HIS C 1 248 ? 61.293 81.679 114.943 1.00 20.27 248 HIS C O 1
ATOM 11459 N N . ALA C 1 249 ? 61.305 80.370 113.114 1.00 20.33 249 ALA C N 1
ATOM 11460 C CA . ALA C 1 249 ? 62.693 80.646 112.734 1.00 18.96 249 ALA C CA 1
ATOM 11461 C C . ALA C 1 249 ? 62.824 80.503 111.219 1.00 18.24 249 ALA C C 1
ATOM 11462 O O . ALA C 1 249 ? 63.535 79.640 110.693 1.00 18.56 249 ALA C O 1
ATOM 11464 N N . ALA C 1 250 ? 62.135 81.366 110.488 1.00 14.78 250 ALA C N 1
ATOM 11465 C CA . ALA C 1 250 ? 62.149 81.264 109.037 1.00 19.60 250 ALA C CA 1
ATOM 11466 C C . ALA C 1 250 ? 63.495 81.698 108.472 1.00 18.75 250 ALA C C 1
ATOM 11467 O O . ALA C 1 250 ? 64.213 82.517 109.048 1.00 18.32 250 ALA C O 1
ATOM 11469 N N . TYR C 1 251 ? 63.832 81.138 107.327 1.00 18.13 251 TYR C N 1
ATOM 11470 C CA . TYR C 1 251 ? 64.936 81.664 106.551 1.00 21.08 251 TYR C CA 1
ATOM 11471 C C . TYR C 1 251 ? 64.531 81.581 105.095 1.00 16.71 251 TYR C C 1
ATOM 11472 O O . TYR C 1 251 ? 64.048 80.537 104.652 1.00 18.25 251 TYR C O 1
ATOM 11481 N N . LEU C 1 252 ? 64.727 82.671 104.360 1.00 15.64 252 LEU C N 1
ATOM 11482 C CA . LEU C 1 252 ? 64.220 82.789 103.001 1.00 18.58 252 LEU C CA 1
ATOM 11483 C C . LEU C 1 252 ? 65.366 83.137 102.063 1.00 20.03 252 LEU C C 1
ATOM 11484 O O . LEU C 1 252 ? 66.076 84.125 102.287 1.00 18.30 252 LEU C O 1
ATOM 11489 N N . TYR C 1 253 ? 65.541 82.326 101.019 1.00 18.97 253 TYR C N 1
ATOM 11490 C CA . TYR C 1 253 ? 66.455 82.610 99.925 1.00 20.68 253 TYR C CA 1
ATOM 11491 C C . TYR C 1 253 ? 65.730 83.396 98.839 1.00 21.56 253 TYR C C 1
ATOM 11492 O O . TYR C 1 253 ? 64.499 83.423 98.776 1.00 20.03 253 TYR C O 1
ATOM 11501 N N . ASN C 1 254 ? 66.517 84.053 97.985 1.00 20.70 254 ASN C N 1
ATOM 11502 C CA . ASN C 1 254 ? 66.013 84.804 96.837 1.00 19.75 254 ASN C CA 1
ATOM 11503 C C . ASN C 1 254 ? 66.291 84.009 95.570 1.00 23.85 254 ASN C C 1
ATOM 11504 O O . ASN C 1 254 ? 67.456 83.818 95.190 1.00 20.69 254 ASN C O 1
ATOM 11509 N N . ILE C 1 255 ? 65.228 83.564 94.905 1.00 18.29 255 ILE C N 1
ATOM 11510 C CA . ILE C 1 255 ? 65.352 82.871 93.629 1.00 20.24 255 ILE C CA 1
ATOM 11511 C C . ILE C 1 255 ? 65.159 83.872 92.497 1.00 21.97 255 ILE C C 1
ATOM 11512 O O . ILE C 1 255 ? 64.271 84.736 92.557 1.00 19.11 255 ILE C O 1
ATOM 11517 N N . VAL C 1 256 ? 66.018 83.782 91.483 1.00 16.44 256 VAL C N 1
ATOM 11518 C CA . VAL C 1 256 ? 65.965 84.642 90.307 1.00 17.30 256 VAL C CA 1
ATOM 11519 C C . VAL C 1 256 ? 65.895 83.746 89.081 1.00 20.82 256 VAL C C 1
ATOM 11520 O O . VAL C 1 256 ? 66.832 82.986 88.806 1.00 18.97 256 VAL C O 1
ATOM 11524 N N . ILE C 1 257 ? 64.781 83.817 88.362 1.00 19.27 257 ILE C N 1
ATOM 11525 C CA . ILE C 1 257 ? 64.552 83.013 87.170 1.00 18.64 257 ILE C CA 1
ATOM 11526 C C . ILE C 1 257 ? 64.610 83.936 85.969 1.00 20.56 257 ILE C C 1
ATOM 11527 O O . ILE C 1 257 ? 63.985 85.002 85.973 1.00 18.39 257 ILE C O 1
ATOM 11532 N N . ARG C 1 258 ? 65.363 83.534 84.948 1.00 20.46 258 ARG C N 1
ATOM 11533 C CA . ARG C 1 258 ? 65.602 84.394 83.797 1.00 23.62 258 ARG C CA 1
ATOM 11534 C C . ARG C 1 258 ? 65.469 83.630 82.488 1.00 19.42 258 ARG C C 1
ATOM 11535 O O . ARG C 1 258 ? 65.838 82.456 82.389 1.00 22.11 258 ARG C O 1
ATOM 11543 N N . ILE C 1 259 ? 64.962 84.327 81.481 1.00 20.93 259 ILE C N 1
ATOM 11544 C CA . ILE C 1 259 ? 65.010 83.889 80.091 1.00 23.61 259 ILE C CA 1
ATOM 11545 C C . ILE C 1 259 ? 66.043 84.758 79.379 1.00 24.54 259 ILE C C 1
ATOM 11546 O O . ILE C 1 259 ? 65.980 85.990 79.467 1.00 22.38 259 ILE C O 1
ATOM 11551 N N . HIS C 1 260 ? 66.996 84.120 78.686 1.00 22.69 260 HIS C N 1
ATOM 11552 C CA . HIS C 1 260 ? 68.067 84.810 77.965 1.00 26.08 260 HIS C CA 1
ATOM 11553 C C . HIS C 1 260 ? 67.921 84.627 76.452 1.00 27.60 260 HIS C C 1
ATOM 11554 O O . HIS C 1 260 ? 67.578 83.540 75.976 1.00 27.03 260 HIS C O 1
ATOM 11561 N N . ASP C 1 261 ? 68.198 85.687 75.692 1.00 25.15 261 ASP C N 1
ATOM 11562 C CA . ASP C 1 261 ? 68.354 85.584 74.233 1.00 32.81 261 ASP C CA 1
ATOM 11563 C C . ASP C 1 261 ? 69.713 86.196 73.895 1.00 30.94 261 ASP C C 1
ATOM 11564 O O . ASP C 1 261 ? 69.818 87.387 73.589 1.00 35.32 261 ASP C O 1
ATOM 11569 N N . GLY C 1 262 ? 70.752 85.375 73.947 1.00 33.77 262 GLY C N 1
ATOM 11570 C CA . GLY C 1 262 ? 72.093 85.918 73.820 1.00 35.89 262 GLY C CA 1
ATOM 11571 C C . GLY C 1 262 ? 72.386 86.875 74.956 1.00 38.66 262 GLY C C 1
ATOM 11572 O O . GLY C 1 262 ? 72.200 86.552 76.133 1.00 40.41 262 GLY C O 1
ATOM 11573 N N . SER C 1 263 ? 72.837 88.079 74.609 1.00 38.86 263 SER C N 1
ATOM 11574 C CA . SER C 1 263 ? 73.138 89.087 75.616 1.00 39.76 263 SER C CA 1
ATOM 11575 C C . SER C 1 263 ? 71.885 89.695 76.243 1.00 36.66 263 SER C C 1
ATOM 11576 O O . SER C 1 263 ? 72.003 90.447 77.215 1.00 37.74 263 SER C O 1
ATOM 11579 N N . ALA C 1 264 ? 70.701 89.400 75.719 1.00 33.13 264 ALA C N 1
ATOM 11580 C CA . ALA C 1 264 ? 69.476 90.017 76.207 1.00 35.51 264 ALA C CA 1
ATOM 11581 C C . ALA C 1 264 ? 68.861 89.209 77.348 1.00 27.03 264 ALA C C 1
ATOM 11582 O O . ALA C 1 264 ? 68.784 87.978 77.285 1.00 28.88 264 ALA C O 1
ATOM 11584 N N . VAL C 1 265 ? 68.423 89.905 78.395 1.00 30.82 265 VAL C N 1
ATOM 11585 C CA . VAL C 1 265 ? 67.589 89.295 79.431 1.00 27.40 265 VAL C CA 1
ATOM 11586 C C . VAL C 1 265 ? 66.139 89.501 79.007 1.00 22.43 265 VAL C C 1
ATOM 11587 O O . VAL C 1 265 ? 65.593 90.598 79.131 1.00 26.33 265 VAL C O 1
ATOM 11591 N N . VAL C 1 266 ? 65.510 88.432 78.515 1.00 16.93 266 VAL C N 1
ATOM 11592 C CA . VAL C 1 266 ? 64.158 88.537 77.971 1.00 22.62 266 VAL C CA 1
ATOM 11593 C C . VAL C 1 266 ? 63.141 88.744 79.091 1.00 26.09 266 VAL C C 1
ATOM 11594 O O . VAL C 1 266 ? 62.267 89.615 79.005 1.00 21.63 266 VAL C O 1
ATOM 11598 N N . ASP C 1 267 ? 63.240 87.946 80.157 1.00 23.79 267 ASP C N 1
ATOM 11599 C CA . ASP C 1 267 ? 62.330 88.038 81.291 1.00 22.53 267 ASP C CA 1
ATOM 11600 C C . ASP C 1 267 ? 63.105 87.718 82.558 1.00 22.10 267 ASP C C 1
ATOM 11601 O O . ASP C 1 267 ? 64.101 86.981 82.538 1.00 21.39 267 ASP C O 1
ATOM 11606 N N . GLU C 1 268 ? 62.641 88.298 83.661 1.00 21.10 268 GLU C N 1
ATOM 11607 C CA . GLU C 1 268 ? 63.176 88.036 84.986 1.00 22.58 268 GLU C CA 1
ATOM 11608 C C . GLU C 1 268 ? 62.006 87.946 85.957 1.00 22.31 268 GLU C C 1
ATOM 11609 O O . GLU C 1 268 ? 61.128 88.816 85.957 1.00 21.47 268 GLU C O 1
ATOM 11615 N N . TYR C 1 269 ? 61.980 86.883 86.752 1.00 18.01 269 TYR C N 1
ATOM 11616 C CA . TYR C 1 269 ? 60.997 86.727 87.811 1.00 22.29 269 TYR C CA 1
ATOM 11617 C C . TYR C 1 269 ? 61.729 86.392 89.101 1.00 22.40 269 TYR C C 1
ATOM 11618 O O . TYR C 1 269 ? 62.625 85.541 89.104 1.00 19.61 269 TYR C O 1
ATOM 11627 N N . THR C 1 270 ? 61.356 87.067 90.191 1.00 18.72 270 THR C N 1
ATOM 11628 C CA . THR C 1 270 ? 61.997 86.871 91.487 1.00 21.05 270 THR C CA 1
ATOM 11629 C C . THR C 1 270 ? 60.956 86.538 92.557 1.00 21.42 270 THR C C 1
ATOM 11630 O O . THR C 1 270 ? 59.789 86.938 92.464 1.00 18.66 270 THR C O 1
ATOM 11634 N N . GLU C 1 271 ? 61.390 85.796 93.577 1.00 18.08 271 GLU C N 1
ATOM 11635 C CA . GLU C 1 271 ? 60.519 85.401 94.677 1.00 21.00 271 GLU C CA 1
ATOM 11636 C C . GLU C 1 271 ? 61.370 84.806 95.794 1.00 22.26 271 GLU C C 1
ATOM 11637 O O . GLU C 1 271 ? 62.435 84.238 95.543 1.00 18.68 271 GLU C O 1
ATOM 11643 N N . LYS C 1 272 ? 60.883 84.947 97.026 1.00 18.39 272 LYS C N 1
ATOM 11644 C CA . LYS C 1 272 ? 61.535 84.344 98.176 1.00 19.24 272 LYS C CA 1
ATOM 11645 C C . LYS C 1 272 ? 61.127 82.887 98.295 1.00 18.67 272 LYS C C 1
ATOM 11646 O O . LYS C 1 272 ? 59.989 82.519 98.001 1.00 21.61 272 LYS C O 1
ATOM 11652 N N . VAL C 1 273 ? 62.072 82.052 98.708 1.00 17.71 273 VAL C N 1
ATOM 11653 C CA . VAL C 1 273 ? 61.849 80.618 98.837 1.00 17.89 273 VAL C CA 1
ATOM 11654 C C . VAL C 1 273 ? 62.498 80.147 100.126 1.00 18.35 273 VAL C C 1
ATOM 11655 O O . VAL C 1 273 ? 63.672 80.441 100.376 1.00 19.86 273 VAL C O 1
ATOM 11659 N N . GLY C 1 274 ? 61.733 79.428 100.946 1.00 17.26 274 GLY C N 1
ATOM 11660 C CA . GLY C 1 274 ? 62.273 78.754 102.111 1.00 18.86 274 GLY C CA 1
ATOM 11661 C C . GLY C 1 274 ? 62.471 77.280 101.811 1.00 19.49 274 GLY C C 1
ATOM 11662 O O . GLY C 1 274 ? 61.602 76.629 101.222 1.00 17.65 274 GLY C O 1
ATOM 11663 N N . ILE C 1 275 ? 63.626 76.767 102.220 1.00 16.83 275 ILE C N 1
ATOM 11664 C CA . ILE C 1 275 ? 63.969 75.363 102.032 1.00 15.71 275 ILE C CA 1
ATOM 11665 C C . ILE C 1 275 ? 63.587 74.601 103.294 1.00 15.41 275 ILE C C 1
ATOM 11666 O O . ILE C 1 275 ? 64.081 74.907 104.388 1.00 16.10 275 ILE C O 1
ATOM 11671 N N . ARG C 1 276 ? 62.717 73.608 103.147 1.00 13.95 276 ARG C N 1
ATOM 11672 C CA . ARG C 1 276 ? 62.262 72.786 104.265 1.00 15.76 276 ARG C CA 1
ATOM 11673 C C . ARG C 1 276 ? 61.553 71.574 103.686 1.00 16.65 276 ARG C C 1
ATOM 11674 O O . ARG C 1 276 ? 61.053 71.620 102.564 1.00 16.84 276 ARG C O 1
ATOM 11682 N N . THR C 1 277 ? 61.526 70.486 104.456 1.00 15.43 277 THR C N 1
ATOM 11683 C CA . THR C 1 277 ? 60.786 69.282 104.097 1.00 18.52 277 THR C CA 1
ATOM 11684 C C . THR C 1 277 ? 59.639 69.096 105.081 1.00 17.01 277 THR C C 1
ATOM 11685 O O . THR C 1 277 ? 59.714 69.524 106.233 1.00 17.90 277 THR C O 1
ATOM 11689 N N . PHE C 1 278 ? 58.581 68.432 104.624 1.00 20.42 278 PHE C N 1
ATOM 11690 C CA . PHE C 1 278 ? 57.424 68.155 105.467 1.00 20.06 278 PHE C CA 1
ATOM 11691 C C . PHE C 1 278 ? 56.805 66.850 105.003 1.00 21.07 278 PHE C C 1
ATOM 11692 O O . PHE C 1 278 ? 56.579 66.666 103.805 1.00 23.68 278 PHE C O 1
ATOM 11700 N N . GLU C 1 279 ? 56.537 65.956 105.947 1.00 23.39 279 GLU C N 1
ATOM 11701 C CA . GLU C 1 279 ? 55.931 64.670 105.633 1.00 23.53 279 GLU C CA 1
ATOM 11702 C C . GLU C 1 279 ? 55.322 64.086 106.900 1.00 21.81 279 GLU C C 1
ATOM 11703 O O . GLU C 1 279 ? 55.675 64.468 108.019 1.00 22.63 279 GLU C O 1
ATOM 11709 N N . ILE C 1 280 ? 54.413 63.147 106.704 1.00 26.48 280 ILE C N 1
ATOM 11710 C CA . ILE C 1 280 ? 53.887 62.332 107.790 1.00 21.22 280 ILE C CA 1
ATOM 11711 C C . ILE C 1 280 ? 54.696 61.041 107.844 1.00 26.10 280 ILE C C 1
ATOM 11712 O O . ILE C 1 280 ? 54.909 60.392 106.812 1.00 27.63 280 ILE C O 1
ATOM 11717 N N . LYS C 1 281 ? 55.166 60.674 109.039 1.00 31.60 281 LYS C N 1
ATOM 11718 C CA . LYS C 1 281 ? 55.805 59.378 109.234 1.00 30.11 281 LYS C CA 1
ATOM 11719 C C . LYS C 1 281 ? 55.494 58.860 110.631 1.00 26.34 281 LYS C C 1
ATOM 11720 O O . LYS C 1 281 ? 55.669 59.578 111.620 1.00 26.25 281 LYS C O 1
ATOM 11726 N N . ASP C 1 282 ? 55.036 57.611 110.698 1.00 28.50 282 ASP C N 1
ATOM 11727 C CA . ASP C 1 282 ? 54.674 56.932 111.952 1.00 27.98 282 ASP C CA 1
ATOM 11728 C C . ASP C 1 282 ? 53.837 57.830 112.860 1.00 23.86 282 ASP C C 1
ATOM 11729 O O . ASP C 1 282 ? 54.163 58.053 114.031 1.00 26.08 282 ASP C O 1
ATOM 11734 N N . GLY C 1 283 ? 52.730 58.331 112.302 1.00 25.41 283 GLY C N 1
ATOM 11735 C CA . GLY C 1 283 ? 51.745 59.077 113.063 1.00 24.72 283 GLY C CA 1
ATOM 11736 C C . GLY C 1 283 ? 52.184 60.446 113.528 1.00 25.50 283 GLY C C 1
ATOM 11737 O O . GLY C 1 283 ? 51.619 60.970 114.490 1.00 27.20 283 GLY C O 1
ATOM 11738 N N . HIS C 1 284 ? 53.177 61.043 112.870 1.00 24.97 284 HIS C N 1
ATOM 11739 C CA . HIS C 1 284 ? 53.733 62.323 113.277 1.00 22.53 284 HIS C CA 1
ATOM 11740 C C . HIS C 1 284 ? 53.938 63.197 112.051 1.00 23.49 284 HIS C C 1
ATOM 11741 O O . HIS C 1 284 ? 54.172 62.693 110.951 1.00 24.82 284 HIS C O 1
ATOM 11748 N N . PHE C 1 285 ? 53.828 64.515 112.249 1.00 21.37 285 PHE C N 1
ATOM 11749 C CA . PHE C 1 285 ? 54.194 65.500 111.238 1.00 22.21 285 PHE C CA 1
ATOM 11750 C C . PHE C 1 285 ? 55.680 65.811 111.396 1.00 19.37 285 PHE C C 1
ATOM 11751 O O . PHE C 1 285 ? 56.100 66.302 112.447 1.00 21.91 285 PHE C O 1
ATOM 11759 N N . LEU C 1 286 ? 56.481 65.525 110.370 1.00 17.95 286 LEU C N 1
ATOM 11760 C CA . LEU C 1 286 ? 57.921 65.770 110.439 1.00 21.71 286 LEU C CA 1
ATOM 11761 C C . LEU C 1 286 ? 58.274 67.002 109.614 1.00 21.05 286 LEU C C 1
ATOM 11762 O O . LEU C 1 286 ? 58.058 67.026 108.398 1.00 18.58 286 LEU C O 1
ATOM 11767 N N . LEU C 1 287 ? 58.818 68.021 110.276 1.00 21.18 287 LEU C N 1
ATOM 11768 C CA . LEU C 1 287 ? 59.277 69.233 109.610 1.00 18.30 287 LEU C CA 1
ATOM 11769 C C . LEU C 1 287 ? 60.799 69.216 109.636 1.00 20.06 287 LEU C C 1
ATOM 11770 O O . LEU C 1 287 ? 61.409 69.380 110.700 1.00 21.34 287 LEU C O 1
ATOM 11775 N N . ASN C 1 288 ? 61.413 69.015 108.471 1.00 20.15 288 ASN C N 1
ATOM 11776 C CA . ASN C 1 288 ? 62.864 68.849 108.399 1.00 21.79 288 ASN C CA 1
ATOM 11777 C C . ASN C 1 288 ? 63.303 67.627 109.208 1.00 19.72 288 ASN C C 1
ATOM 11778 O O . ASN C 1 288 ? 64.314 67.647 109.906 1.00 18.84 288 ASN C O 1
ATOM 11783 N N . GLY C 1 289 ? 62.512 66.558 109.135 1.00 24.26 289 GLY C N 1
ATOM 11784 C CA . GLY C 1 289 ? 62.830 65.336 109.842 1.00 24.46 289 GLY C CA 1
ATOM 11785 C C . GLY C 1 289 ? 62.477 65.300 111.318 1.00 24.99 289 GLY C C 1
ATOM 11786 O O . GLY C 1 289 ? 62.706 64.263 111.957 1.00 27.59 289 GLY C O 1
ATOM 11787 N N . LYS C 1 290 ? 61.937 66.380 111.892 1.00 18.06 290 LYS C N 1
ATOM 11788 C CA . LYS C 1 290 ? 61.616 66.346 113.318 1.00 19.90 290 LYS C CA 1
ATOM 11789 C C . LYS C 1 290 ? 60.123 66.573 113.558 1.00 21.40 290 LYS C C 1
ATOM 11790 O O . LYS C 1 290 ? 59.493 67.374 112.855 1.00 20.51 290 LYS C O 1
ATOM 11796 N N . PRO C 1 291 ? 59.539 65.902 114.550 1.00 19.79 291 PRO C N 1
ATOM 11797 C CA . PRO C 1 291 ? 58.090 66.014 114.761 1.00 22.43 291 PRO C CA 1
ATOM 11798 C C . PRO C 1 291 ? 57.703 67.383 115.291 1.00 20.48 291 PRO C C 1
ATOM 11799 O O . PRO C 1 291 ? 58.408 67.984 116.105 1.00 18.60 291 PRO C O 1
ATOM 11803 N N . VAL C 1 292 ? 56.564 67.876 114.814 1.00 16.70 292 VAL C N 1
ATOM 11804 C CA . VAL C 1 292 ? 55.981 69.119 115.308 1.00 17.84 292 VAL C CA 1
ATOM 11805 C C . VAL C 1 292 ? 54.545 68.844 115.734 1.00 18.32 292 VAL C C 1
ATOM 11806 O O . VAL C 1 292 ? 53.795 68.167 115.021 1.00 14.80 292 VAL C O 1
ATOM 11810 N N . TYR C 1 293 ? 54.171 69.360 116.900 1.00 13.98 293 TYR C N 1
ATOM 11811 C CA . TYR C 1 293 ? 52.781 69.347 117.345 1.00 18.03 293 TYR C CA 1
ATOM 11812 C C . TYR C 1 293 ? 52.132 70.661 116.916 1.00 17.09 293 TYR C C 1
ATOM 11813 O O . TYR C 1 293 ? 52.541 71.735 117.372 1.00 15.06 293 TYR C O 1
ATOM 11822 N N . LEU C 1 294 ? 51.144 70.584 116.029 1.00 14.46 294 LEU C N 1
ATOM 11823 C CA . LEU C 1 294 ? 50.551 71.800 115.480 1.00 15.89 294 LEU C CA 1
ATOM 11824 C C . LEU C 1 294 ? 49.648 72.465 116.509 1.00 16.36 294 LEU C C 1
ATOM 11825 O O . LEU C 1 294 ? 48.925 71.792 117.241 1.00 14.30 294 LEU C O 1
ATOM 11830 N N . ARG C 1 295 ? 49.681 73.796 116.559 1.00 14.74 295 ARG C N 1
ATOM 11831 C CA . ARG C 1 295 ? 48.793 74.503 117.473 1.00 15.36 295 ARG C CA 1
ATOM 11832 C C . ARG C 1 295 ? 48.466 75.868 116.897 1.00 14.31 295 ARG C C 1
ATOM 11833 O O . ARG C 1 295 ? 49.335 76.535 116.321 1.00 16.32 295 ARG C O 1
ATOM 11841 N N . GLY C 1 296 ? 47.208 76.275 117.059 1.00 15.75 296 GLY C N 1
ATOM 11842 C CA . GLY C 1 296 ? 46.743 77.528 116.502 1.00 12.51 296 GLY C CA 1
ATOM 11843 C C . GLY C 1 296 ? 45.259 77.552 116.191 1.00 13.92 296 GLY C C 1
ATOM 11844 O O . GLY C 1 296 ? 44.440 77.140 117.024 1.00 13.67 296 GLY C O 1
ATOM 11845 N N . PHE C 1 297 ? 44.927 78.096 115.035 1.00 10.97 297 PHE C N 1
ATOM 11846 C CA . PHE C 1 297 ? 43.521 78.437 114.758 1.00 13.82 297 PHE C CA 1
ATOM 11847 C C . PHE C 1 297 ? 43.046 78.167 113.342 1.00 12.67 297 PHE C C 1
ATOM 11848 O O . PHE C 1 297 ? 43.766 77.827 112.452 1.00 14.79 297 PHE C O 1
ATOM 11856 N N . GLY C 1 298 ? 41.746 78.284 113.269 1.00 30.00 298 GLY C N 1
ATOM 11857 C CA . GLY C 1 298 ? 40.996 78.508 112.044 1.00 30.00 298 GLY C CA 1
ATOM 11858 C C . GLY C 1 298 ? 40.809 80.018 112.011 1.00 30.00 298 GLY C C 1
ATOM 11859 O O . GLY C 1 298 ? 40.466 80.563 113.003 1.00 30.00 298 GLY C O 1
ATOM 11860 N N . LYS C 1 299 ? 41.179 80.674 110.936 1.00 13.84 299 LYS C N 1
ATOM 11861 C CA . LYS C 1 299 ? 40.982 82.129 110.859 1.00 15.80 299 LYS C CA 1
ATOM 11862 C C . LYS C 1 299 ? 39.802 82.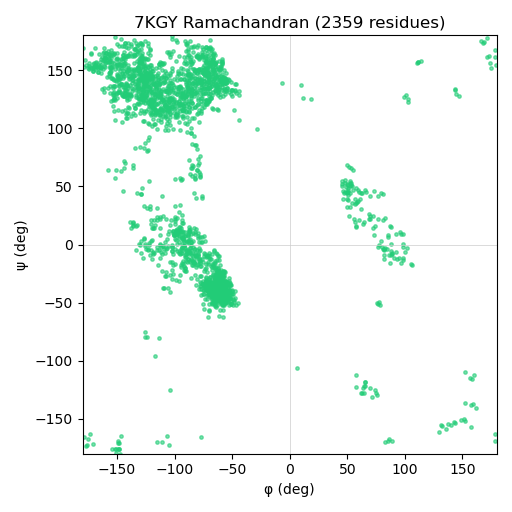429 109.937 1.00 13.83 299 LYS C C 1
ATOM 11863 O O . LYS C 1 299 ? 39.054 81.546 109.645 1.00 18.54 299 LYS C O 1
ATOM 11869 N N . HIS C 1 300 ? 39.609 83.698 109.660 1.00 15.14 300 HIS C N 1
ATOM 11870 C CA . HIS C 1 300 ? 38.772 84.188 108.569 1.00 15.90 300 HIS C CA 1
ATOM 11871 C C . HIS C 1 300 ? 39.457 85.433 108.029 1.00 15.96 300 HIS C C 1
ATOM 11872 O O . HIS C 1 300 ? 40.241 86.069 108.738 1.00 18.11 300 HIS C O 1
ATOM 11879 N N . GLU C 1 301 ? 39.200 85.754 106.763 1.00 13.36 301 GLU C N 1
ATOM 11880 C CA . GLU C 1 301 ? 39.524 87.082 106.257 1.00 12.92 301 GLU C CA 1
ATOM 11881 C C . GLU C 1 301 ? 38.326 87.950 106.613 1.00 14.23 301 GLU C C 1
ATOM 11882 O O . GLU C 1 301 ? 37.314 87.973 105.914 1.00 14.25 301 GLU C O 1
ATOM 11888 N N . ASP C 1 302 ? 38.437 88.646 107.744 1.00 12.99 302 ASP C N 1
ATOM 11889 C CA . ASP C 1 302 ? 37.306 89.336 108.336 1.00 13.37 302 ASP C CA 1
ATOM 11890 C C . ASP C 1 302 ? 37.831 90.377 109.314 1.00 14.30 302 ASP C C 1
ATOM 11891 O O . ASP C 1 302 ? 38.683 90.071 110.156 1.00 14.80 302 ASP C O 1
ATOM 11896 N N . ALA C 1 303 ? 37.314 91.595 109.201 1.00 13.02 303 ALA C N 1
ATOM 11897 C CA . ALA C 1 303 ? 37.644 92.676 110.116 1.00 11.98 303 ALA C CA 1
ATOM 11898 C C . ALA C 1 303 ? 36.509 93.684 110.032 1.00 16.09 303 ALA C C 1
ATOM 11899 O O . ALA C 1 303 ? 35.672 93.626 109.125 1.00 14.11 303 ALA C O 1
ATOM 11901 N N . ASP C 1 304 ? 36.489 94.611 110.990 1.00 14.89 304 ASP C N 1
ATOM 11902 C CA . ASP C 1 304 ? 35.475 95.662 110.995 1.00 15.24 304 ASP C CA 1
ATOM 11903 C C . ASP C 1 304 ? 35.512 96.468 109.693 1.00 13.90 304 ASP C C 1
ATOM 11904 O O . ASP C 1 304 ? 36.582 96.731 109.131 1.00 12.93 304 ASP C O 1
ATOM 11909 N N . ILE C 1 305 ? 34.323 96.836 109.208 1.00 12.19 305 ILE C N 1
ATOM 11910 C CA . ILE C 1 305 ? 34.124 97.795 108.116 1.00 16.86 305 ILE C CA 1
ATOM 11911 C C . ILE C 1 305 ? 34.422 97.234 106.722 1.00 14.78 305 ILE C C 1
ATOM 11912 O O . ILE C 1 305 ? 33.601 97.371 105.804 1.00 16.76 305 ILE C O 1
ATOM 11917 N N . ARG C 1 306 ? 35.584 96.607 106.544 1.00 13.42 306 ARG C N 1
ATOM 11918 C CA . ARG C 1 306 ? 36.073 96.241 105.215 1.00 13.61 306 ARG C CA 1
ATOM 11919 C C . ARG C 1 306 ? 35.668 94.837 104.777 1.00 13.33 306 ARG C C 1
ATOM 11920 O O . ARG C 1 306 ? 36.048 94.425 103.678 1.00 12.19 306 ARG C O 1
ATOM 11928 N N . GLY C 1 307 ? 34.936 94.090 105.604 1.00 14.66 307 GLY C N 1
ATOM 11929 C CA . GLY C 1 307 ? 34.529 92.745 105.218 1.00 13.90 307 GLY C CA 1
ATOM 11930 C C . GLY C 1 307 ? 35.751 91.861 105.071 1.00 16.49 307 GLY C C 1
ATOM 11931 O O . GLY C 1 307 ? 36.544 91.711 106.012 1.00 14.80 307 GLY C O 1
ATOM 11932 N N . ARG C 1 308 ? 35.936 91.280 103.879 1.00 13.08 308 ARG C N 1
ATOM 11933 C CA . ARG C 1 308 ? 37.088 90.425 103.604 1.00 14.14 308 ARG C CA 1
ATOM 11934 C C . ARG C 1 308 ? 38.222 91.159 102.898 1.00 17.29 308 ARG C C 1
ATOM 11935 O O . ARG C 1 308 ? 39.162 90.508 102.427 1.00 14.54 308 ARG C O 1
ATOM 11943 N N . GLY C 1 309 ? 38.171 92.488 102.823 1.00 15.91 309 GLY C N 1
ATOM 11944 C CA . GLY C 1 309 ? 39.216 93.210 102.115 1.00 14.02 309 GLY C CA 1
ATOM 11945 C C . GLY C 1 309 ? 40.576 93.021 102.771 1.00 18.20 309 GLY C C 1
ATOM 11946 O O . GLY C 1 309 ? 40.698 92.953 103.999 1.00 13.69 309 GLY C O 1
ATOM 11947 N N . LEU C 1 310 ? 41.613 92.939 101.937 1.00 15.24 310 LEU C N 1
ATOM 11948 C CA . LEU C 1 310 ? 42.967 92.843 102.463 1.00 14.21 310 LEU C CA 1
ATOM 11949 C C . LEU C 1 310 ? 43.333 94.122 103.202 1.00 15.31 310 LEU C C 1
ATOM 11950 O O . LEU C 1 310 ? 43.029 95.225 102.748 1.00 15.92 310 LEU C O 1
ATOM 11955 N N . ASP C 1 311 ? 44.004 93.967 104.342 1.00 14.50 311 ASP C N 1
ATOM 11956 C CA . ASP C 1 311 ? 44.477 95.111 105.119 1.00 13.99 311 ASP C CA 1
ATOM 11957 C C . ASP C 1 311 ? 45.723 94.676 105.889 1.00 14.84 311 ASP C C 1
ATOM 11958 O O . ASP C 1 311 ? 45.629 93.922 106.866 1.00 13.49 311 ASP C O 1
ATOM 11963 N N . LEU C 1 312 ? 46.887 95.151 105.445 1.00 10.78 312 LEU C N 1
ATOM 11964 C CA . LEU C 1 312 ? 48.146 94.681 106.010 1.00 12.54 312 LEU C CA 1
ATOM 11965 C C . LEU C 1 312 ? 48.284 95.068 107.483 1.00 17.50 312 LEU C C 1
ATOM 11966 O O . LEU C 1 312 ? 48.934 94.351 108.250 1.00 12.01 312 LEU C O 1
ATOM 11971 N N . ALA C 1 313 ? 47.676 96.178 107.913 1.00 14.17 313 ALA C N 1
ATOM 11972 C CA . ALA C 1 313 ? 47.740 96.520 109.332 1.00 11.63 313 ALA C CA 1
ATOM 11973 C C . ALA C 1 313 ? 47.119 95.416 110.189 1.00 15.78 313 ALA C C 1
ATOM 11974 O O . ALA C 1 313 ? 47.700 94.991 111.202 1.00 13.38 313 ALA C O 1
ATOM 11976 N N . THR C 1 314 ? 45.947 94.920 109.783 1.00 12.75 314 THR C N 1
ATOM 11977 C CA . THR C 1 314 ? 45.294 93.834 110.514 1.00 15.76 314 THR C CA 1
ATOM 11978 C C . THR C 1 314 ? 46.095 92.537 110.419 1.00 14.10 314 THR C C 1
ATOM 11979 O O . THR C 1 314 ? 46.240 91.817 111.412 1.00 14.13 314 THR C O 1
ATOM 11983 N N . VAL C 1 315 ? 46.623 92.218 109.232 1.00 15.22 315 VAL C N 1
ATOM 11984 C CA . VAL C 1 315 ? 47.463 91.028 109.095 1.00 14.62 315 VAL C CA 1
ATOM 11985 C C . VAL C 1 315 ? 48.648 91.104 110.053 1.00 13.48 315 VAL C C 1
ATOM 11986 O O . VAL C 1 315 ? 48.986 90.131 110.737 1.00 15.07 315 VAL C O 1
ATOM 11990 N N . LYS C 1 316 ? 49.306 92.260 110.104 1.00 13.59 316 LYS C N 1
ATOM 11991 C CA . LYS C 1 316 ? 50.467 92.425 110.970 1.00 14.59 316 LYS C CA 1
ATOM 11992 C C . LYS C 1 316 ? 50.082 92.231 112.432 1.00 14.43 316 LYS C C 1
ATOM 11993 O O . LYS C 1 316 ? 50.779 91.549 113.191 1.00 14.73 316 LYS C O 1
ATOM 11999 N N . ARG C 1 317 ? 48.972 92.840 112.849 1.00 14.50 317 ARG C N 1
ATOM 12000 C CA . ARG C 1 317 ? 48.504 92.649 114.220 1.00 13.64 317 ARG C CA 1
ATOM 12001 C C . ARG C 1 317 ? 48.162 91.184 114.483 1.00 15.01 317 ARG C C 1
ATOM 12002 O O . ARG C 1 317 ? 48.486 90.651 115.552 1.00 12.91 317 ARG C O 1
ATOM 12010 N N . ASP C 1 318 ? 47.525 90.504 113.510 1.00 14.19 318 ASP C N 1
ATOM 12011 C CA . ASP C 1 318 ? 47.180 89.099 113.713 1.00 14.78 318 ASP C CA 1
ATOM 12012 C C . ASP C 1 318 ? 48.431 88.253 113.934 1.00 15.19 318 ASP C C 1
ATOM 12013 O O . ASP C 1 318 ? 48.447 87.363 114.797 1.00 11.80 318 ASP C O 1
ATOM 12018 N N . TYR C 1 319 ? 49.500 88.520 113.181 1.00 13.07 319 TYR C N 1
ATOM 12019 C CA . TYR C 1 319 ? 50.725 87.755 113.403 1.00 14.59 319 TYR C CA 1
ATOM 12020 C C . TYR C 1 319 ? 51.362 88.102 114.740 1.00 14.38 319 TYR C C 1
ATOM 12021 O O . TYR C 1 319 ? 51.881 87.219 115.434 1.00 14.17 319 TYR C O 1
ATOM 12030 N N . GLU C 1 320 ? 51.312 89.369 115.142 1.00 15.12 320 GLU C N 1
ATOM 12031 C CA . GLU C 1 320 ? 51.858 89.701 116.452 1.00 14.19 320 GLU C CA 1
ATOM 12032 C C . GLU C 1 320 ? 51.130 88.927 117.540 1.00 16.54 320 GLU C C 1
ATOM 12033 O O . GLU C 1 320 ? 51.762 88.411 118.476 1.00 15.24 320 GLU C O 1
ATOM 12039 N N . LEU C 1 321 ? 49.801 88.794 117.403 1.00 12.79 321 LEU C N 1
ATOM 12040 C CA . LEU C 1 321 ? 49.010 88.095 118.413 1.00 12.96 321 LEU C CA 1
ATOM 12041 C C . LEU C 1 321 ? 49.266 86.592 118.397 1.00 15.11 321 LEU C C 1
ATOM 12042 O O . LEU C 1 321 ? 49.324 85.952 119.456 1.00 13.16 321 LEU C O 1
ATOM 12047 N N . MET C 1 322 ? 49.397 86.007 117.208 1.00 13.66 322 MET C N 1
ATOM 12048 C CA . MET C 1 322 ? 49.656 84.577 117.117 1.00 12.48 322 MET C CA 1
ATOM 12049 C C . MET C 1 322 ? 51.018 84.222 117.708 1.00 14.37 322 MET C C 1
ATOM 12050 O O . MET C 1 322 ? 51.165 83.177 118.349 1.00 13.59 322 MET C O 1
ATOM 12055 N N . LYS C 1 323 ? 52.029 85.077 117.502 1.00 14.20 323 LYS C N 1
ATOM 12056 C CA . LYS C 1 323 ? 53.322 84.865 118.155 1.00 16.79 323 LYS C CA 1
ATOM 12057 C C . LYS C 1 323 ? 53.204 85.009 119.666 1.00 16.13 323 LYS C C 1
ATOM 12058 O O . LYS C 1 323 ? 53.731 84.189 120.424 1.00 14.87 323 LYS C O 1
ATOM 12064 N N . TRP C 1 324 ? 52.541 86.070 120.122 1.00 16.35 324 TRP C N 1
ATOM 12065 C CA . TRP C 1 324 ? 52.357 86.269 121.557 1.00 14.00 324 TRP C CA 1
ATOM 12066 C C . TRP C 1 324 ? 51.707 85.048 122.201 1.00 14.23 324 TRP C C 1
ATOM 12067 O O . TRP C 1 324 ? 52.113 84.614 123.282 1.00 11.96 324 TRP C O 1
ATOM 12078 N N . ILE C 1 325 ? 50.702 84.465 121.542 1.00 12.95 325 ILE C N 1
ATOM 12079 C CA . ILE C 1 325 ? 49.965 83.368 122.166 1.00 11.53 325 ILE C CA 1
ATOM 12080 C C . ILE C 1 325 ? 50.671 82.028 122.018 1.00 13.04 325 ILE C C 1
ATOM 12081 O O . ILE C 1 325 ? 50.246 81.052 122.640 1.00 14.69 325 ILE C O 1
ATOM 12086 N N . GLY C 1 326 ? 51.753 81.952 121.239 1.00 13.61 326 GLY C N 1
ATOM 12087 C CA . GLY C 1 326 ? 52.439 80.686 121.031 1.00 12.31 326 GLY C CA 1
ATOM 12088 C C . GLY C 1 326 ? 51.851 79.766 119.976 1.00 14.63 326 GLY C C 1
ATOM 12089 O O . GLY C 1 326 ? 52.080 78.556 120.037 1.00 15.47 326 GLY C O 1
ATOM 12090 N N . ALA C 1 327 ? 51.092 80.288 119.012 1.00 13.16 327 ALA C N 1
ATOM 12091 C CA . ALA C 1 327 ? 50.596 79.461 117.917 1.00 16.25 327 ALA C CA 1
ATOM 12092 C C . ALA C 1 327 ? 51.724 79.181 116.927 1.00 15.39 327 ALA C C 1
ATOM 12093 O O . ALA C 1 327 ? 52.671 79.963 116.802 1.00 13.85 327 ALA C O 1
ATOM 12095 N N . ASN C 1 328 ? 51.624 78.055 116.221 1.00 13.66 328 ASN C N 1
ATOM 12096 C CA . ASN C 1 328 ? 52.530 77.829 115.100 1.00 15.02 328 ASN C CA 1
ATOM 12097 C C . ASN C 1 328 ? 51.811 77.487 113.798 1.00 15.68 328 ASN C C 1
ATOM 12098 O O . ASN C 1 328 ? 52.489 77.226 112.792 1.00 17.20 328 ASN C O 1
ATOM 12103 N N . CYS C 1 329 ? 50.474 77.544 113.760 1.00 15.34 329 CYS C N 1
ATOM 12104 C CA . CYS C 1 329 ? 49.763 77.027 112.596 1.00 17.01 329 CYS C CA 1
ATOM 12105 C C . CYS C 1 329 ? 48.366 77.635 112.489 1.00 14.95 329 CYS C C 1
ATOM 12106 O O . CYS C 1 329 ? 47.702 77.876 113.500 1.00 14.35 329 CYS C O 1
ATOM 12109 N N . PHE C 1 330 ? 47.916 77.879 111.252 1.00 15.73 330 PHE C N 1
ATOM 12110 C CA . PHE C 1 330 ? 46.501 78.163 111.027 1.00 15.10 330 PHE C CA 1
ATOM 12111 C C . PHE C 1 330 ? 46.047 77.551 109.711 1.00 13.83 330 PHE C C 1
ATOM 12112 O O . PHE C 1 330 ? 46.847 77.298 108.807 1.00 14.63 330 PHE C O 1
ATOM 12120 N N . ARG C 1 331 ? 44.752 77.282 109.638 1.00 14.11 331 ARG C N 1
ATOM 12121 C CA . ARG C 1 331 ? 44.084 76.819 108.433 1.00 17.28 331 ARG C CA 1
ATOM 12122 C C . ARG C 1 331 ? 43.371 77.999 107.784 1.00 16.81 331 ARG C C 1
ATOM 12123 O O . ARG C 1 331 ? 42.807 78.846 108.482 1.00 16.75 331 ARG C O 1
ATOM 12131 N N . THR C 1 332 ? 43.378 78.046 106.462 1.00 14.22 332 THR C N 1
ATOM 12132 C CA . THR C 1 332 ? 42.692 79.114 105.688 1.00 14.21 332 THR C CA 1
ATOM 12133 C C . THR C 1 332 ? 41.191 78.786 105.668 1.00 16.55 332 THR C C 1
ATOM 12134 O O . THR C 1 332 ? 40.633 78.549 104.625 1.00 15.38 332 THR C O 1
ATOM 12138 N N . SER C 1 333 ? 40.610 78.706 106.850 1.00 30.00 333 SER C N 1
ATOM 12139 C CA . SER C 1 333 ? 39.189 78.367 107.006 1.00 30.00 333 SER C CA 1
ATOM 12140 C C . SER C 1 333 ? 38.262 79.166 106.098 1.00 30.00 333 SER C C 1
ATOM 12141 O O . SER C 1 333 ? 38.224 80.388 106.127 1.00 30.00 333 SER C O 1
ATOM 12144 N N . HIS C 1 334 ? 37.705 78.281 105.283 1.00 32.68 334 HIS C N 1
ATOM 12145 C CA . HIS C 1 334 ? 36.663 78.104 104.257 1.00 20.10 334 HIS C CA 1
ATOM 12146 C C . HIS C 1 334 ? 36.963 78.612 102.852 1.00 18.04 334 HIS C C 1
ATOM 12147 O O . HIS C 1 334 ? 36.113 78.518 102.037 1.00 16.04 334 HIS C O 1
ATOM 12154 N N . TYR C 1 335 ? 38.123 79.182 102.613 1.00 15.81 335 TYR C N 1
ATOM 12155 C CA . TYR C 1 335 ? 38.426 79.683 101.253 1.00 16.29 335 TYR C CA 1
ATOM 12156 C C . TYR C 1 335 ? 39.889 80.048 101.259 1.00 15.22 335 TYR C C 1
ATOM 12157 O O . TYR C 1 335 ? 40.442 80.389 102.242 1.00 18.49 335 TYR C O 1
ATOM 12166 N N . PRO C 1 336 ? 40.800 80.047 100.099 1.00 14.22 336 PRO C N 1
ATOM 12167 C CA . PRO C 1 336 ? 42.187 80.534 100.006 1.00 13.84 336 PRO C CA 1
ATOM 12168 C C . PRO C 1 336 ? 42.254 82.011 100.360 1.00 13.51 336 PRO C C 1
ATOM 12169 O O . PRO C 1 336 ? 41.358 82.789 100.015 1.00 12.36 336 PRO C O 1
ATOM 12173 N N . TYR C 1 337 ? 43.309 82.393 101.086 1.00 13.56 337 TYR C N 1
ATOM 12174 C CA . TYR C 1 337 ? 43.470 83.769 101.542 1.00 14.60 337 TYR C CA 1
ATOM 12175 C C . TYR C 1 337 ? 44.217 84.586 100.492 1.00 14.22 337 TYR C C 1
ATOM 12176 O O . TYR C 1 337 ? 44.714 84.056 99.501 1.00 15.60 337 TYR C O 1
ATOM 12185 N N . ALA C 1 338 ? 44.283 85.897 100.710 1.00 13.89 338 ALA C N 1
ATOM 12186 C CA . ALA C 1 338 ? 45.149 86.740 99.890 1.00 14.27 338 ALA C CA 1
ATOM 12187 C C . ALA C 1 338 ? 46.612 86.303 100.013 1.00 16.53 338 ALA C C 1
ATOM 12188 O O . ALA C 1 338 ? 47.071 85.871 101.078 1.00 16.16 338 ALA C O 1
ATOM 12190 N N . GLU C 1 339 ? 47.347 86.431 98.903 1.00 13.45 339 GLU C N 1
ATOM 12191 C CA . GLU C 1 339 ? 48.735 85.973 98.848 1.00 16.40 339 GLU C CA 1
ATOM 12192 C C . GLU C 1 339 ? 49.569 86.571 99.974 1.00 16.48 339 GLU C C 1
ATOM 12193 O O . GLU C 1 339 ? 50.435 85.903 100.548 1.00 13.57 339 GLU C O 1
ATOM 12199 N N . GLU C 1 340 ? 49.312 87.831 100.308 1.00 14.78 340 GLU C N 1
ATOM 12200 C CA . GLU C 1 340 ? 50.125 88.512 101.307 1.00 14.50 340 GLU C CA 1
ATOM 12201 C C . GLU C 1 340 ? 50.109 87.780 102.650 1.00 17.07 340 GLU C C 1
ATOM 12202 O O . GLU C 1 340 ? 51.080 87.864 103.413 1.00 15.58 340 GLU C O 1
ATOM 12208 N N . LEU C 1 341 ? 49.038 87.036 102.961 1.00 14.89 341 LEU C N 1
ATOM 12209 C CA . LEU C 1 341 ? 49.016 86.339 104.245 1.00 16.08 341 LEU C CA 1
ATOM 12210 C C . LEU C 1 341 ? 49.995 85.172 104.271 1.00 18.25 341 LEU C C 1
ATOM 12211 O O . LEU C 1 341 ? 50.564 84.865 105.328 1.00 15.48 341 LEU C O 1
ATOM 12216 N N . TYR C 1 342 ? 50.190 84.504 103.133 1.00 14.84 342 TYR C N 1
ATOM 12217 C CA . TYR C 1 342 ? 51.157 83.419 103.071 1.00 13.56 342 TYR C CA 1
ATOM 12218 C C . TYR C 1 342 ? 52.577 83.960 103.048 1.00 14.17 342 TYR C C 1
ATOM 12219 O O . TYR C 1 342 ? 53.483 83.339 103.604 1.00 13.13 342 TYR C O 1
ATOM 12228 N N . GLN C 1 343 ? 52.774 85.113 102.412 1.00 14.15 343 GLN C N 1
ATOM 12229 C CA . GLN C 1 343 ? 54.090 85.729 102.373 1.00 18.44 343 GLN C CA 1
ATOM 12230 C C . GLN C 1 343 ? 54.569 86.052 103.776 1.00 18.51 343 GLN C C 1
ATOM 12231 O O . GLN C 1 343 ? 55.738 85.832 104.101 1.00 18.30 343 GLN C O 1
ATOM 12237 N N . MET C 1 344 ? 53.664 86.544 104.632 1.00 15.68 344 MET C N 1
ATOM 12238 C CA . MET C 1 344 ? 54.012 86.815 106.019 1.00 17.78 344 MET C CA 1
ATOM 12239 C C . MET C 1 344 ? 54.193 85.533 106.821 1.00 15.13 344 MET C C 1
ATOM 12240 O O . MET C 1 344 ? 55.058 85.477 107.705 1.00 14.80 344 MET C O 1
ATOM 12245 N N . ALA C 1 345 ? 53.415 84.489 106.521 1.00 14.51 345 ALA C N 1
ATOM 12246 C CA . ALA C 1 345 ? 53.668 83.199 107.156 1.00 14.20 345 ALA C CA 1
ATOM 12247 C C . ALA C 1 345 ? 55.064 82.685 106.809 1.00 18.16 345 ALA C C 1
ATOM 12248 O O . ALA C 1 345 ? 55.765 82.138 107.673 1.00 16.79 345 ALA C O 1
ATOM 12250 N N . ASP C 1 346 ? 55.486 82.858 105.544 1.00 14.67 346 ASP C N 1
ATOM 12251 C CA . ASP C 1 346 ? 56.847 82.489 105.151 1.00 19.02 346 ASP C CA 1
ATOM 12252 C C . ASP C 1 346 ? 57.888 83.283 105.934 1.00 16.33 346 ASP C C 1
ATOM 12253 O O . ASP C 1 346 ? 58.947 82.748 106.279 1.00 15.44 346 ASP C O 1
ATOM 12258 N N . GLU C 1 347 ? 57.632 84.579 106.163 1.00 14.44 347 GLU C N 1
ATOM 12259 C CA . GLU C 1 347 ? 58.613 85.424 106.852 1.00 18.68 347 GLU C CA 1
ATOM 12260 C C . GLU C 1 347 ? 58.684 85.131 108.340 1.00 17.15 347 GLU C C 1
ATOM 12261 O O . GLU C 1 347 ? 59.754 85.262 108.945 1.00 22.72 347 GLU C O 1
ATOM 12267 N N . GLU C 1 348 ? 57.571 84.748 108.954 1.00 14.13 348 GLU C N 1
ATOM 12268 C CA . GLU C 1 348 ? 57.520 84.585 110.399 1.00 17.22 348 GLU C CA 1
ATOM 12269 C C . GLU C 1 348 ? 57.603 83.134 110.840 1.00 17.66 348 GLU C C 1
ATOM 12270 O O . GLU C 1 348 ? 57.735 82.878 112.036 1.00 19.00 348 GLU C O 1
ATOM 12276 N N . GLY C 1 349 ? 57.551 82.182 109.916 1.00 18.17 349 GLY C N 1
ATOM 12277 C CA . GLY C 1 349 ? 57.687 80.785 110.303 1.00 15.68 349 GLY C CA 1
ATOM 12278 C C . GLY C 1 349 ? 56.432 80.150 110.850 1.00 18.99 349 GLY C C 1
ATOM 12279 O O . GLY C 1 349 ? 56.491 79.441 111.862 1.00 19.58 349 GLY C O 1
ATOM 12280 N N . PHE C 1 350 ? 55.288 80.397 110.220 1.00 18.01 350 PHE C N 1
ATOM 12281 C CA . PHE C 1 350 ? 54.051 79.720 110.564 1.00 17.77 350 PHE C CA 1
ATOM 12282 C C . PHE C 1 350 ? 53.738 78.655 109.529 1.00 16.80 350 PHE C C 1
ATOM 12283 O O . PHE C 1 350 ? 54.032 78.820 108.343 1.00 17.95 350 PHE C O 1
ATOM 12291 N N . LEU C 1 351 ? 53.145 77.565 109.991 1.00 14.24 351 LEU C N 1
ATOM 12292 C CA . LEU C 1 351 ? 52.625 76.528 109.120 1.00 15.00 351 LEU C CA 1
ATOM 12293 C C . LEU C 1 351 ? 51.194 76.860 108.723 1.00 16.50 351 LEU C C 1
ATOM 12294 O O . LEU C 1 351 ? 50.415 77.377 109.533 1.00 15.95 351 LEU C O 1
ATOM 12299 N N . ILE C 1 352 ? 50.846 76.547 107.475 1.00 13.63 352 ILE C N 1
ATOM 12300 C CA . ILE C 1 352 ? 49.532 76.844 106.927 1.00 13.21 352 ILE C CA 1
ATOM 12301 C C . ILE C 1 352 ? 48.929 75.578 106.335 1.00 16.45 352 ILE C C 1
ATOM 12302 O O . ILE C 1 352 ? 49.584 74.867 105.565 1.00 15.72 352 ILE C O 1
ATOM 12307 N N . ILE C 1 353 ? 47.677 75.308 106.679 1.00 16.90 353 ILE C N 1
ATOM 12308 C CA . ILE C 1 353 ? 46.865 74.326 105.972 1.00 15.10 353 ILE C CA 1
ATOM 12309 C C . ILE C 1 353 ? 45.961 75.089 105.013 1.00 15.68 353 ILE C C 1
ATOM 12310 O O . ILE C 1 353 ? 45.131 75.896 105.445 1.00 15.42 353 ILE C O 1
ATOM 12315 N N . ASP C 1 354 ? 46.126 74.840 103.712 1.00 14.02 354 ASP C N 1
ATOM 12316 C CA . ASP C 1 354 ? 45.473 75.606 102.656 1.00 13.22 354 ASP C CA 1
ATOM 12317 C C . ASP C 1 354 ? 44.159 74.936 102.258 1.00 15.74 354 ASP C C 1
ATOM 12318 O O . ASP C 1 354 ? 44.146 73.749 101.914 1.00 17.53 354 ASP C O 1
ATOM 12323 N N . GLU C 1 355 ? 43.059 75.697 102.284 1.00 15.88 355 GLU C N 1
ATOM 12324 C CA . GLU C 1 355 ? 41.714 75.155 102.099 1.00 14.86 355 GLU C CA 1
ATOM 12325 C C . GLU C 1 355 ? 40.997 75.871 100.955 1.00 16.63 355 GLU C C 1
ATOM 12326 O O . GLU C 1 355 ? 40.980 77.107 100.913 1.00 15.64 355 GLU C O 1
ATOM 12332 N N . VAL C 1 356 ? 40.404 75.103 100.033 1.00 18.94 356 VAL C N 1
ATOM 12333 C CA . VAL C 1 356 ? 39.530 75.662 98.984 1.00 17.94 356 VAL C CA 1
ATOM 12334 C C . VAL C 1 356 ? 38.154 75.941 99.583 1.00 15.42 356 VAL C C 1
ATOM 12335 O O . VAL C 1 356 ? 37.817 75.373 100.630 1.00 16.61 356 VAL C O 1
ATOM 12339 N N . PRO C 1 357 ? 37.312 76.780 98.954 1.00 18.38 357 PRO C N 1
ATOM 12340 C CA . PRO C 1 357 ? 35.995 77.090 99.539 1.00 14.97 357 PRO C CA 1
ATOM 12341 C C . PRO C 1 357 ? 34.959 75.986 99.375 1.00 19.35 357 PRO C C 1
ATOM 12342 O O . PRO C 1 357 ? 33.792 76.288 99.086 1.00 17.68 357 PRO C O 1
ATOM 12346 N N . ALA C 1 358 ? 35.345 74.719 99.564 1.00 16.63 358 ALA C N 1
ATOM 12347 C CA . ALA C 1 358 ? 34.394 73.603 99.458 1.00 18.29 358 ALA C CA 1
ATOM 12348 C C . ALA C 1 358 ? 33.679 73.436 100.802 1.00 15.47 358 ALA C C 1
ATOM 12349 O O . ALA C 1 358 ? 33.857 72.463 101.543 1.00 14.34 358 ALA C O 1
ATOM 12351 N N . VAL C 1 359 ? 32.857 74.435 101.122 1.00 19.54 359 VAL C N 1
ATOM 12352 C CA . VAL C 1 359 ? 32.114 74.448 102.374 1.00 16.30 359 VAL C CA 1
ATOM 12353 C C . VAL C 1 359 ? 30.632 74.597 102.050 1.00 17.45 359 VAL C C 1
ATOM 12354 O O . VAL C 1 359 ? 30.252 75.222 101.055 1.00 17.60 359 VAL C O 1
ATOM 12358 N N . GLY C 1 360 ? 29.795 73.988 102.881 1.00 18.23 360 GLY C N 1
ATOM 12359 C CA . GLY C 1 360 ? 28.367 74.017 102.668 1.00 19.01 360 GLY C CA 1
ATOM 12360 C C . GLY C 1 360 ? 27.788 72.824 101.942 1.00 18.11 360 GLY C C 1
ATOM 12361 O O . GLY C 1 360 ? 26.617 72.867 101.557 1.00 21.66 360 GLY C O 1
ATOM 12362 N N . PHE C 1 361 ? 28.560 71.758 101.746 1.00 20.18 361 PHE C N 1
ATOM 12363 C CA . PHE C 1 361 ? 28.066 70.582 101.028 1.00 25.69 361 PHE C CA 1
ATOM 12364 C C . PHE C 1 361 ? 27.177 69.743 101.957 1.00 22.38 361 PHE C C 1
ATOM 12365 O O . PHE C 1 361 ? 27.441 68.572 102.226 1.00 24.97 361 PHE C O 1
ATOM 12373 N N . MET C 1 362 ? 26.095 70.383 102.417 1.00 20.98 362 MET C N 1
ATOM 12374 C CA . MET C 1 362 ? 25.237 69.977 103.560 1.00 35.99 362 MET C CA 1
ATOM 12375 C C . MET C 1 362 ? 25.762 68.775 104.342 1.00 36.06 362 MET C C 1
ATOM 12376 O O . MET C 1 362 ? 25.625 68.698 105.569 1.00 48.56 362 MET C O 1
ATOM 12381 N N . VAL C 1 379 ? 17.664 62.527 99.702 1.00 40.86 379 VAL C N 1
ATOM 12382 C CA . VAL C 1 379 ? 18.790 62.478 98.777 1.00 42.16 379 VAL C CA 1
ATOM 12383 C C . VAL C 1 379 ? 20.057 63.061 99.417 1.00 38.53 379 VAL C C 1
ATOM 12384 O O . VAL C 1 379 ? 20.044 64.191 99.903 1.00 38.91 379 VAL C O 1
ATOM 12388 N N . GLY C 1 380 ? 21.146 62.285 99.415 1.00 37.08 380 GLY C N 1
ATOM 12389 C CA . GLY C 1 380 ? 22.400 62.766 99.969 1.00 30.23 380 GLY C CA 1
ATOM 12390 C C . GLY C 1 380 ? 23.065 63.803 99.083 1.00 30.51 380 GLY C C 1
ATOM 12391 O O . GLY C 1 380 ? 22.832 63.874 97.876 1.00 29.30 380 GLY C O 1
ATOM 12392 N N . TRP C 1 381 ? 23.915 64.632 99.702 1.00 27.06 381 TRP C N 1
ATOM 12393 C CA . TRP C 1 381 ? 24.499 65.763 98.980 1.00 25.01 381 TRP C CA 1
ATOM 12394 C C . TRP C 1 381 ? 25.128 65.324 97.669 1.00 23.79 381 TRP C C 1
ATOM 12395 O O . TRP C 1 381 ? 24.941 65.965 96.628 1.00 23.01 381 TRP C O 1
ATOM 12406 N N . PHE C 1 382 ? 25.905 64.249 97.703 1.00 20.51 382 PHE C N 1
ATOM 12407 C CA . PHE C 1 382 ? 26.687 63.863 96.539 1.00 26.16 382 PHE C CA 1
ATOM 12408 C C . PHE C 1 382 ? 25.906 62.972 95.573 1.00 31.05 382 PHE C C 1
ATOM 12409 O O . PHE C 1 382 ? 26.507 62.356 94.686 1.00 30.70 382 PHE C O 1
ATOM 12417 N N . GLU C 1 383 ? 24.582 62.912 95.723 1.00 28.52 383 GLU C N 1
ATOM 12418 C CA . GLU C 1 383 ? 23.683 62.346 94.727 1.00 32.18 383 GLU C CA 1
ATOM 12419 C C . GLU C 1 383 ? 22.869 63.418 94.020 1.00 27.27 383 GLU C C 1
ATOM 12420 O O . GLU C 1 383 ? 22.021 63.088 93.190 1.00 33.13 383 GLU C O 1
ATOM 12426 N N . LYS C 1 384 ? 23.096 64.689 94.337 1.00 30.34 384 LYS C N 1
ATOM 12427 C CA . LYS C 1 384 ? 22.368 65.770 93.687 1.00 28.23 384 LYS C CA 1
ATOM 12428 C C . LYS C 1 384 ? 22.653 65.794 92.187 1.00 28.62 384 LYS C C 1
ATOM 12429 O O . LYS C 1 384 ? 23.737 65.424 91.726 1.00 24.02 384 LYS C O 1
ATOM 12435 N N . GLU C 1 385 ? 21.669 66.279 91.429 1.00 29.90 385 GLU C N 1
ATOM 12436 C CA . GLU C 1 385 ? 21.789 66.341 89.978 1.00 33.34 385 GLU C CA 1
ATOM 12437 C C . GLU C 1 385 ? 22.921 67.265 89.540 1.00 35.43 385 GLU C C 1
ATOM 12438 O O . GLU C 1 385 ? 23.502 67.072 88.464 1.00 27.55 385 GLU C O 1
ATOM 12444 N N . THR C 1 386 ? 23.233 68.285 90.337 1.00 31.54 386 THR C N 1
ATOM 12445 C CA . THR C 1 386 ? 24.257 69.258 89.983 1.00 28.41 386 THR C CA 1
ATOM 12446 C C . THR C 1 386 ? 25.655 68.830 90.413 1.00 24.73 386 THR C C 1
ATOM 12447 O O . THR C 1 386 ? 26.602 69.602 90.241 1.00 23.68 386 THR C O 1
ATOM 12451 N N . THR C 1 387 ? 25.806 67.624 90.969 1.00 24.93 387 THR C N 1
ATOM 12452 C CA . THR C 1 387 ? 27.118 67.169 91.431 1.00 24.32 387 THR C CA 1
ATOM 12453 C C . THR C 1 387 ? 28.206 67.246 90.366 1.00 25.88 387 THR C C 1
ATOM 12454 O O . THR C 1 387 ? 29.308 67.714 90.688 1.00 26.13 387 THR C O 1
ATOM 12458 N N . PRO C 1 388 ? 27.998 66.795 89.116 1.00 24.73 388 PRO C N 1
ATOM 12459 C CA . PRO C 1 388 ? 29.078 66.934 88.121 1.00 23.80 388 PRO C CA 1
ATOM 12460 C C . PRO C 1 388 ? 29.559 68.363 87.948 1.00 25.19 388 PRO C C 1
ATOM 12461 O O . PRO C 1 388 ? 30.770 68.588 87.822 1.00 23.70 388 PRO C O 1
ATOM 12465 N N . GLN C 1 389 ? 28.644 69.337 87.937 1.00 21.19 389 GLN C N 1
ATOM 12466 C CA . GLN C 1 389 ? 29.051 70.731 87.786 1.00 21.69 389 GLN C CA 1
ATOM 12467 C C . GLN C 1 389 ? 29.761 71.248 89.039 1.00 21.03 389 GLN C C 1
ATOM 12468 O O . GLN C 1 389 ? 30.689 72.059 88.942 1.00 19.76 389 GLN C O 1
ATOM 12474 N N . LEU C 1 390 ? 29.338 70.800 90.226 1.00 22.23 390 LEU C N 1
ATOM 12475 C CA . LEU C 1 390 ? 30.044 71.169 91.450 1.00 21.95 390 LEU C CA 1
ATOM 12476 C C . LEU C 1 390 ? 31.473 70.646 91.422 1.00 20.89 390 LEU C C 1
ATOM 12477 O O . LEU C 1 390 ? 32.427 71.373 91.730 1.00 17.46 390 LEU C O 1
ATOM 12482 N N . LEU C 1 391 ? 31.637 69.381 91.036 1.00 21.66 391 LEU C N 1
ATOM 12483 C CA . LEU C 1 391 ? 32.966 68.787 90.948 1.00 21.72 391 LEU C CA 1
ATOM 12484 C C . LEU C 1 391 ? 33.864 69.573 89.998 1.00 19.75 391 LEU C C 1
ATOM 12485 O O . LEU C 1 391 ? 35.049 69.785 90.288 1.00 19.89 391 LEU C O 1
ATOM 12490 N N . ALA C 1 392 ? 33.319 70.033 88.868 1.00 17.81 392 ALA C N 1
ATOM 12491 C CA . ALA C 1 392 ? 34.135 70.796 87.926 1.00 19.89 392 ALA C CA 1
ATOM 12492 C C . ALA C 1 392 ? 34.610 72.111 88.545 1.00 19.44 392 ALA C C 1
ATOM 12493 O O . ALA C 1 392 ? 35.758 72.525 88.348 1.00 19.64 392 ALA C O 1
ATOM 12495 N N . ASN C 1 393 ? 33.745 72.780 89.307 1.00 22.92 393 ASN C N 1
ATOM 12496 C CA . ASN C 1 393 ? 34.171 74.002 89.984 1.00 18.28 393 ASN C CA 1
ATOM 12497 C C . ASN C 1 393 ? 35.144 73.699 91.118 1.00 19.06 393 ASN C C 1
ATOM 12498 O O . ASN C 1 393 ? 36.039 74.504 91.413 1.00 18.07 393 ASN C O 1
ATOM 12503 N N . HIS C 1 394 ? 34.981 72.546 91.763 1.00 20.40 394 HIS C N 1
ATOM 12504 C CA . HIS C 1 394 ? 35.895 72.145 92.822 1.00 19.70 394 HIS C CA 1
ATOM 12505 C C . HIS C 1 394 ? 37.276 71.805 92.267 1.00 22.33 394 HIS C C 1
ATOM 12506 O O . HIS C 1 394 ? 38.304 72.186 92.849 1.00 17.39 394 HIS C O 1
ATOM 12513 N N . LYS C 1 395 ? 37.319 71.082 91.145 1.00 21.29 395 LYS C N 1
ATOM 12514 C CA . LYS C 1 395 ? 38.599 70.772 90.507 1.00 22.11 395 LYS C CA 1
ATOM 12515 C C . LYS C 1 395 ? 39.351 72.041 90.127 1.00 18.78 395 LYS C C 1
ATOM 12516 O O . LYS C 1 395 ? 40.565 72.144 90.348 1.00 22.20 395 LYS C O 1
ATOM 12522 N N . ASP C 1 396 ? 38.648 73.019 89.558 1.00 15.21 396 ASP C N 1
ATOM 12523 C CA . ASP C 1 396 ? 39.294 74.269 89.181 1.00 17.80 396 ASP C CA 1
ATOM 12524 C C . ASP C 1 396 ? 39.888 74.987 90.397 1.00 21.08 396 ASP C C 1
ATOM 12525 O O . ASP C 1 396 ? 41.044 75.434 90.362 1.00 21.75 396 ASP C O 1
ATOM 12530 N N . ALA C 1 397 ? 39.107 75.109 91.483 1.00 17.09 397 ALA C N 1
ATOM 12531 C CA . ALA C 1 397 ? 39.585 75.800 92.684 1.00 16.05 397 ALA C CA 1
ATOM 12532 C C . ALA C 1 397 ? 40.807 75.105 93.277 1.00 14.74 397 ALA C C 1
ATOM 12533 O O . ALA C 1 397 ? 41.797 75.756 93.622 1.00 15.65 397 ALA C O 1
ATOM 12535 N N . LEU C 1 398 ? 40.749 73.776 93.406 1.00 16.84 398 LEU C N 1
ATOM 12536 C CA . LEU C 1 398 ? 41.896 73.014 93.893 1.00 17.26 398 LEU C CA 1
ATOM 12537 C C . LEU C 1 398 ? 43.132 73.227 93.022 1.00 16.82 398 LEU C C 1
ATOM 12538 O O . LEU C 1 398 ? 44.253 73.309 93.536 1.00 17.07 398 LEU C O 1
ATOM 12543 N N . THR C 1 399 ? 42.943 73.290 91.700 1.00 18.01 399 THR C N 1
ATOM 12544 C CA . THR C 1 399 ? 44.053 73.468 90.764 1.00 19.92 399 THR C CA 1
ATOM 12545 C C . THR C 1 399 ? 44.693 74.840 90.919 1.00 16.80 399 THR C C 1
ATOM 12546 O O . THR C 1 399 ? 45.924 74.965 90.929 1.00 20.81 399 THR C O 1
ATOM 12550 N N . ASP C 1 400 ? 43.875 75.884 91.034 1.00 19.28 400 ASP C N 1
ATOM 12551 C CA . ASP C 1 400 ? 44.425 77.229 91.154 1.00 18.16 400 ASP C CA 1
ATOM 12552 C C . ASP C 1 400 ? 45.034 77.464 92.531 1.00 14.92 400 ASP C C 1
ATOM 12553 O O . ASP C 1 400 ? 46.027 78.182 92.645 1.00 18.68 400 ASP C O 1
ATOM 12558 N N . MET C 1 401 ? 44.472 76.866 93.584 1.00 14.53 401 MET C N 1
ATOM 12559 C CA . MET C 1 401 ? 45.058 77.034 94.914 1.00 17.12 401 MET C CA 1
ATOM 12560 C C . MET C 1 401 ? 46.426 76.364 94.996 1.00 16.74 401 MET C C 1
ATOM 12561 O O . MET C 1 401 ? 47.405 76.970 95.452 1.00 14.99 401 MET C O 1
ATOM 12566 N N . ILE C 1 402 ? 46.513 75.102 94.583 1.00 17.39 402 ILE C N 1
ATOM 12567 C CA . ILE C 1 402 ? 47.815 74.448 94.573 1.00 19.25 402 ILE C CA 1
ATOM 12568 C C . ILE C 1 402 ? 48.744 75.155 93.590 1.00 19.76 402 ILE C C 1
ATOM 12569 O O . ILE C 1 402 ? 49.915 75.411 93.895 1.00 17.26 402 ILE C O 1
ATOM 12574 N N . GLY C 1 403 ? 48.225 75.522 92.412 1.00 20.04 403 GLY C N 1
ATOM 12575 C CA . GLY C 1 403 ? 49.046 76.261 91.464 1.00 18.60 403 GLY C CA 1
ATOM 12576 C C . GLY C 1 403 ? 49.598 77.552 92.045 1.00 20.04 403 GLY C C 1
ATOM 12577 O O . GLY C 1 403 ? 50.773 77.882 91.858 1.00 14.62 403 GLY C O 1
ATOM 12578 N N . ARG C 1 404 ? 48.760 78.299 92.766 1.00 20.20 404 ARG C N 1
ATOM 12579 C CA . ARG C 1 404 ? 49.191 79.587 93.297 1.00 16.36 404 ARG C CA 1
ATOM 12580 C C . ARG C 1 404 ? 50.131 79.439 94.491 1.00 15.19 404 ARG C C 1
ATOM 12581 O O . ARG C 1 404 ? 51.063 80.233 94.638 1.00 18.02 404 ARG C O 1
ATOM 12589 N N . ASP C 1 405 ? 49.921 78.443 95.352 1.00 13.58 405 ASP C N 1
ATOM 12590 C CA . ASP C 1 405 ? 50.540 78.429 96.685 1.00 17.41 405 ASP C CA 1
ATOM 12591 C C . ASP C 1 405 ? 51.631 77.382 96.885 1.00 17.67 405 ASP C C 1
ATOM 12592 O O . ASP C 1 405 ? 52.223 77.332 97.974 1.00 16.04 405 ASP C O 1
ATOM 12597 N N . LYS C 1 406 ? 51.923 76.551 95.879 1.00 15.04 406 LYS C N 1
ATOM 12598 C CA . LYS C 1 406 ? 52.759 75.374 96.108 1.00 15.81 406 LYS C CA 1
ATOM 12599 C C . LYS C 1 406 ? 54.175 75.716 96.574 1.00 17.77 406 LYS C C 1
ATOM 12600 O O . LYS C 1 406 ? 54.797 74.896 97.262 1.00 19.90 406 LYS C O 1
ATOM 12606 N N . ASN C 1 407 ? 54.694 76.900 96.258 1.00 14.91 407 ASN C N 1
ATOM 12607 C CA . ASN C 1 407 ? 56.089 77.211 96.567 1.00 15.74 407 ASN C CA 1
ATOM 12608 C C . ASN C 1 407 ? 56.297 77.865 97.936 1.00 19.78 407 ASN C C 1
ATOM 12609 O O . ASN C 1 407 ? 57.450 78.122 98.309 1.00 13.27 407 ASN C O 1
ATOM 12614 N N . HIS C 1 408 ? 55.222 78.147 98.684 1.00 16.35 408 HIS C N 1
ATOM 12615 C CA . HIS C 1 408 ? 55.351 78.686 100.034 1.00 15.06 408 HIS C CA 1
ATOM 12616 C C . HIS C 1 408 ? 55.860 77.608 100.994 1.00 15.83 408 HIS C C 1
ATOM 12617 O O . HIS C 1 408 ? 55.234 76.554 101.153 1.00 15.80 408 HIS C O 1
ATOM 12624 N N . ALA C 1 409 ? 56.987 77.882 101.651 1.00 16.74 409 ALA C N 1
ATOM 12625 C CA . ALA C 1 409 ? 57.442 77.016 102.733 1.00 16.12 409 ALA C CA 1
ATOM 12626 C C . ALA C 1 409 ? 56.362 76.856 103.803 1.00 18.40 409 ALA C C 1
ATOM 12627 O O . ALA C 1 409 ? 56.237 75.789 104.412 1.00 16.41 409 ALA C O 1
ATOM 12629 N N . SER C 1 410 ? 55.582 77.915 104.057 1.00 14.22 410 SER C N 1
ATOM 12630 C CA . SER C 1 410 ? 54.589 77.864 105.128 1.00 15.30 410 SER C CA 1
ATOM 12631 C C . SER C 1 410 ? 53.491 76.840 104.840 1.00 17.62 410 SER C C 1
ATOM 12632 O O . SER C 1 410 ? 52.981 76.202 105.771 1.00 15.65 410 SER C O 1
ATOM 12635 N N . VAL C 1 411 ? 53.099 76.679 103.572 1.00 13.91 411 VAL C N 1
ATOM 12636 C CA . VAL C 1 411 ? 52.010 75.765 103.220 1.00 13.92 411 VAL C CA 1
ATOM 12637 C C . VAL C 1 411 ? 52.517 74.329 103.320 1.00 17.77 411 VAL C C 1
ATOM 12638 O O . VAL C 1 411 ? 53.445 73.932 102.601 1.00 19.88 411 VAL C O 1
ATOM 12642 N N . ILE C 1 412 ? 51.908 73.538 104.209 1.00 16.07 412 ILE C N 1
ATOM 12643 C CA . ILE C 1 412 ? 52.377 72.184 104.476 1.00 14.81 412 ILE C CA 1
ATOM 12644 C C . ILE C 1 412 ? 51.296 71.127 104.311 1.00 18.55 412 ILE C C 1
ATOM 12645 O O . ILE C 1 412 ? 51.582 69.940 104.504 1.00 17.33 412 ILE C O 1
ATOM 12650 N N . ALA C 1 413 ? 50.066 71.505 103.937 1.00 16.34 413 ALA C N 1
ATOM 12651 C CA . ALA C 1 413 ? 48.992 70.535 103.733 1.00 17.07 413 ALA C CA 1
ATOM 12652 C C . ALA C 1 413 ? 47.791 71.186 103.051 1.00 18.88 413 ALA C C 1
ATOM 12653 O O . ALA C 1 413 ? 47.578 72.401 103.153 1.00 14.91 413 ALA C O 1
ATOM 12655 N N . TRP C 1 414 ? 46.999 70.343 102.384 1.00 14.69 414 TRP C N 1
ATOM 12656 C CA . TRP C 1 414 ? 45.836 70.753 101.610 1.00 15.27 414 TRP C CA 1
ATOM 12657 C C . TRP C 1 414 ? 44.567 70.270 102.297 1.00 14.79 414 TRP C C 1
ATOM 12658 O O . TRP C 1 414 ? 44.418 69.073 102.569 1.00 15.98 414 TRP C O 1
ATOM 12669 N N . SER C 1 415 ? 43.651 71.195 102.563 1.00 15.85 415 SER C N 1
ATOM 12670 C CA . SER C 1 415 ? 42.330 70.846 103.064 1.00 15.28 415 SER C CA 1
ATOM 12671 C C . SER C 1 415 ? 41.337 70.958 101.920 1.00 16.80 415 SER C C 1
ATOM 12672 O O . SER C 1 415 ? 41.102 72.055 101.395 1.00 21.04 415 SER C O 1
ATOM 12675 N N . ILE C 1 416 ? 40.733 69.831 101.556 1.00 16.02 416 ILE C N 1
ATOM 12676 C CA . ILE C 1 416 ? 39.977 69.772 100.309 1.00 18.01 416 ILE C CA 1
ATOM 12677 C C . ILE C 1 416 ? 38.494 70.108 100.486 1.00 18.55 416 ILE C C 1
ATOM 12678 O O . ILE C 1 416 ? 37.843 70.504 99.508 1.00 16.05 416 ILE C O 1
ATOM 12683 N N . LEU C 1 417 ? 37.952 69.975 101.704 1.00 12.97 417 LEU C N 1
ATOM 12684 C CA . LEU C 1 417 ? 36.558 70.285 102.017 1.00 18.49 417 LEU C CA 1
ATOM 12685 C C . LEU C 1 417 ? 36.446 70.641 103.495 1.00 17.78 417 LEU C C 1
ATOM 12686 O O . LEU C 1 417 ? 37.254 70.191 104.309 1.00 16.24 417 LEU C O 1
ATOM 12691 N N . ASN C 1 418 ? 35.435 71.440 103.842 1.00 15.54 418 ASN C N 1
ATOM 12692 C CA . ASN C 1 418 ? 35.067 71.646 105.242 1.00 17.12 418 ASN C CA 1
ATOM 12693 C C . ASN C 1 418 ? 33.648 71.139 105.481 1.00 16.57 418 ASN C C 1
ATOM 12694 O O . ASN C 1 418 ? 32.686 71.679 104.921 1.00 16.76 418 ASN C O 1
ATOM 12699 N N . GLU C 1 419 ? 33.526 70.127 106.337 1.00 19.28 419 GLU C N 1
ATOM 12700 C CA . GLU C 1 419 ? 32.243 69.588 106.776 1.00 19.75 419 GLU C CA 1
ATOM 12701 C C . GLU C 1 419 ? 31.312 69.221 105.614 1.00 22.49 419 GLU C C 1
ATOM 12702 O O . GLU C 1 419 ? 30.162 69.661 105.571 1.00 17.74 419 GLU C O 1
ATOM 12708 N N . PRO C 1 420 ? 31.787 68.419 104.663 1.00 20.28 420 PRO C N 1
ATOM 12709 C CA . PRO C 1 420 ? 30.875 67.827 103.680 1.00 20.82 420 PRO C CA 1
ATOM 12710 C C . PRO C 1 420 ? 30.047 66.721 104.320 1.00 19.12 420 PRO C C 1
ATOM 12711 O O . PRO C 1 420 ? 30.387 66.172 105.369 1.00 17.99 420 PRO C O 1
ATOM 12715 N N . GLN C 1 421 ? 28.942 66.383 103.664 1.00 22.18 421 GLN C N 1
ATOM 12716 C CA . GLN C 1 421 ? 28.122 65.258 104.105 1.00 23.31 421 GLN C CA 1
ATOM 12717 C C . GLN C 1 421 ? 28.769 63.966 103.620 1.00 23.78 421 GLN C C 1
ATOM 12718 O O . GLN C 1 421 ? 28.323 63.330 102.662 1.00 26.27 421 GLN C O 1
ATOM 12724 N N . CYS C 1 422 ? 29.870 63.592 104.274 1.00 22.80 422 CYS C N 1
ATOM 12725 C CA . CYS C 1 422 ? 30.641 62.479 103.722 1.00 19.86 422 CYS C CA 1
ATOM 12726 C C . CYS C 1 422 ? 30.082 61.108 104.117 1.00 23.47 422 CYS C C 1
ATOM 12727 O O . CYS C 1 422 ? 30.753 60.099 103.901 1.00 26.70 422 CYS C O 1
ATOM 12730 N N . THR C 1 423 ? 28.902 61.066 104.725 1.00 28.29 423 THR C N 1
ATOM 12731 C CA . THR C 1 423 ? 28.130 59.838 104.838 1.00 27.94 423 THR C CA 1
ATOM 12732 C C . THR C 1 423 ? 27.221 59.612 103.638 1.00 28.31 423 THR C C 1
ATOM 12733 O O . THR C 1 423 ? 26.583 58.557 103.550 1.00 29.39 423 THR C O 1
ATOM 12737 N N . SER C 1 424 ? 27.140 60.576 102.727 1.00 25.29 424 SER C N 1
ATOM 12738 C CA . SER C 1 424 ? 26.206 60.499 101.615 1.00 24.26 424 SER C CA 1
ATOM 12739 C C . SER C 1 424 ? 26.663 59.493 100.569 1.00 29.97 424 SER C C 1
ATOM 12740 O O . SER C 1 424 ? 27.862 59.263 100.378 1.00 30.84 424 SER C O 1
ATOM 12743 N N . GLU C 1 425 ? 25.687 58.903 99.872 1.00 32.73 425 GLU C N 1
ATOM 12744 C CA . GLU C 1 425 ? 25.997 58.116 98.684 1.00 33.52 425 GLU C CA 1
ATOM 12745 C C . GLU C 1 425 ? 26.696 58.992 97.656 1.00 30.76 425 GLU C C 1
ATOM 12746 O O . GLU C 1 425 ? 26.357 60.165 97.487 1.00 29.32 425 GLU C O 1
ATOM 12752 N N . GLY C 1 426 ? 27.665 58.415 96.957 1.00 28.03 426 GLY C N 1
ATOM 12753 C CA . GLY C 1 426 ? 28.417 59.153 95.971 1.00 26.06 426 GLY C CA 1
ATOM 12754 C C . GLY C 1 426 ? 29.622 59.880 96.526 1.00 28.13 426 GLY C C 1
ATOM 12755 O O . GLY C 1 426 ? 30.329 60.549 95.760 1.00 24.84 426 GLY C O 1
ATOM 12756 N N . THR C 1 427 ? 29.877 59.766 97.829 1.00 26.80 427 THR C N 1
ATOM 12757 C CA . THR C 1 427 ? 31.016 60.450 98.439 1.00 26.00 427 THR C CA 1
ATOM 12758 C C . THR C 1 427 ? 32.336 59.962 97.848 1.00 24.27 427 THR C C 1
ATOM 12759 O O . THR C 1 427 ? 33.211 60.767 97.501 1.00 22.81 427 THR C O 1
ATOM 12763 N N . GLU C 1 428 ? 32.482 58.641 97.704 1.00 23.13 428 GLU C N 1
ATOM 12764 C CA . GLU C 1 428 ? 33.768 58.059 97.333 1.00 28.22 428 GLU C CA 1
ATOM 12765 C C . GLU C 1 428 ? 34.217 58.538 95.963 1.00 25.63 428 GLU C C 1
ATOM 12766 O O . GLU C 1 428 ? 35.365 58.961 95.790 1.00 23.38 428 GLU C O 1
ATOM 12772 N N . ALA C 1 429 ? 33.324 58.485 94.973 1.00 24.92 429 ALA C N 1
ATOM 12773 C CA . ALA C 1 429 ? 33.694 58.921 93.628 1.00 28.28 429 ALA C CA 1
ATOM 12774 C C . ALA C 1 429 ? 34.176 60.367 93.637 1.00 28.29 429 ALA C C 1
ATOM 12775 O O . ALA C 1 429 ? 35.234 60.689 93.081 1.00 25.12 429 ALA C O 1
ATOM 12777 N N . TYR C 1 430 ? 33.395 61.256 94.256 1.00 28.02 430 TYR C N 1
ATOM 12778 C CA . TYR C 1 430 ? 33.755 62.670 94.335 1.00 24.10 430 TYR C CA 1
ATOM 12779 C C . TYR C 1 430 ? 35.108 62.864 95.031 1.00 23.07 430 TYR C C 1
ATOM 12780 O O . TYR C 1 430 ? 36.012 63.512 94.490 1.00 21.74 430 TYR C O 1
ATOM 12789 N N . PHE C 1 431 ? 35.269 62.286 96.229 1.00 23.28 431 PHE C N 1
ATOM 12790 C CA . PHE C 1 431 ? 36.498 62.468 96.996 1.00 24.38 431 PHE C CA 1
ATOM 12791 C C . PHE C 1 431 ? 37.714 61.918 96.254 1.00 27.56 431 PHE C C 1
ATOM 12792 O O . PHE C 1 431 ? 38.797 62.518 96.296 1.00 25.07 431 PHE C O 1
ATOM 12800 N N . LYS C 1 432 ? 37.571 60.766 95.588 1.00 27.50 432 LYS C N 1
ATOM 12801 C CA . LYS C 1 432 ? 38.736 60.163 94.948 1.00 25.77 432 LYS C CA 1
ATOM 12802 C C . LYS C 1 432 ? 39.270 61.061 93.841 1.00 25.66 432 LYS C C 1
ATOM 12803 O O . LYS C 1 432 ? 40.480 61.297 93.748 1.00 27.30 432 LYS C O 1
ATOM 12809 N N . THR C 1 433 ? 38.378 61.564 92.985 1.00 23.14 433 THR C N 1
ATOM 12810 C CA . THR C 1 433 ? 38.793 62.498 91.948 1.00 23.31 433 THR C CA 1
ATOM 12811 C C . THR C 1 433 ? 39.661 63.597 92.541 1.00 24.34 433 THR C C 1
ATOM 12812 O O . THR C 1 433 ? 40.762 63.872 92.051 1.00 20.39 433 THR C O 1
ATOM 12816 N N . LEU C 1 434 ? 39.189 64.209 93.631 1.00 23.34 434 LEU C N 1
ATOM 12817 C CA . LEU C 1 434 ? 39.850 65.397 94.155 1.00 21.37 434 LEU C CA 1
ATOM 12818 C C . LEU C 1 434 ? 41.134 65.045 94.884 1.00 18.40 434 LEU C C 1
ATOM 12819 O O . LEU C 1 434 ? 42.146 65.733 94.730 1.00 21.08 434 LEU C O 1
ATOM 12824 N N . PHE C 1 435 ? 41.115 63.994 95.695 1.00 20.56 435 PHE C N 1
ATOM 12825 C CA . PHE C 1 435 ? 42.323 63.649 96.426 1.00 19.75 435 PHE C CA 1
ATOM 12826 C C . PHE C 1 435 ? 43.408 63.148 95.475 1.00 23.73 435 PHE C C 1
ATOM 12827 O O . PHE C 1 435 ? 44.591 63.461 95.657 1.00 20.20 435 PHE C O 1
ATOM 12835 N N . ASP C 1 436 ? 43.026 62.393 94.440 1.00 19.52 436 ASP C N 1
ATOM 12836 C CA . ASP C 1 436 ? 44.000 62.004 93.423 1.00 21.49 436 ASP C CA 1
ATOM 12837 C C . ASP C 1 436 ? 44.590 63.235 92.754 1.00 21.49 436 ASP C C 1
ATOM 12838 O O . ASP C 1 436 ? 45.803 63.322 92.550 1.00 20.28 436 ASP C O 1
ATOM 12843 N N . LEU C 1 437 ? 43.734 64.202 92.403 1.00 20.73 437 LEU C N 1
ATOM 12844 C CA . LEU C 1 437 ? 44.198 65.420 91.750 1.00 20.36 437 LEU C CA 1
ATOM 12845 C C . LEU C 1 437 ? 45.205 66.164 92.622 1.00 26.14 437 LEU C C 1
ATOM 12846 O O . LEU C 1 437 ? 46.263 66.600 92.144 1.00 27.15 437 LEU C O 1
ATOM 12851 N N . ALA C 1 438 ? 44.896 66.317 93.911 1.00 19.15 438 ALA C N 1
ATOM 12852 C CA . ALA C 1 438 ? 45.811 67.017 94.806 1.00 21.54 438 ALA C CA 1
ATOM 12853 C C . ALA C 1 438 ? 47.163 66.320 94.867 1.00 26.15 438 ALA C C 1
ATOM 12854 O O . ALA C 1 438 ? 48.194 66.978 95.047 1.00 25.07 438 ALA C O 1
ATOM 12856 N N . HIS C 1 439 ? 47.181 64.994 94.725 1.00 22.49 439 HIS C N 1
ATOM 12857 C CA . HIS C 1 439 ? 48.452 64.279 94.726 1.00 23.40 439 HIS C CA 1
ATOM 12858 C C . HIS C 1 439 ? 49.219 64.538 93.436 1.00 28.63 439 HIS C C 1
ATOM 12859 O O . HIS C 1 439 ? 50.439 64.731 93.457 1.00 30.73 439 HIS C O 1
ATOM 12866 N N . GLU C 1 440 ? 48.515 64.589 92.304 1.00 26.61 440 GLU C N 1
ATOM 12867 C CA . GLU C 1 440 ? 49.195 64.780 91.029 1.00 30.91 440 GLU C CA 1
ATOM 12868 C C . GLU C 1 440 ? 49.742 66.192 90.897 1.00 26.10 440 GLU C C 1
ATOM 12869 O O . GLU C 1 440 ? 50.820 66.387 90.329 1.00 28.70 440 GLU C O 1
ATOM 12875 N N . LEU C 1 441 ? 49.023 67.191 91.415 1.00 21.66 441 LEU C N 1
ATOM 12876 C CA . LEU C 1 441 ? 49.388 68.573 91.117 1.00 20.60 441 LEU C CA 1
ATOM 12877 C C . LEU C 1 441 ? 50.502 69.097 92.010 1.00 23.03 441 LEU C C 1
ATOM 12878 O O . LEU C 1 441 ? 51.232 70.013 91.607 1.00 23.69 441 LEU C O 1
ATOM 12883 N N . ASP C 1 442 ? 50.653 68.551 93.212 1.00 20.56 442 ASP C N 1
ATOM 12884 C CA . ASP C 1 442 ? 51.614 69.099 94.158 1.00 24.32 442 ASP C CA 1
ATOM 12885 C C . ASP C 1 442 ? 52.960 68.418 93.955 1.00 19.65 442 ASP C C 1
ATOM 12886 O O . ASP C 1 442 ? 53.072 67.208 94.206 1.00 21.32 442 ASP C O 1
ATOM 12891 N N . PRO C 1 443 ? 53.991 69.128 93.503 1.00 19.86 443 PRO C N 1
ATOM 12892 C CA . PRO C 1 443 ? 55.305 68.479 93.350 1.00 20.84 443 PRO C CA 1
ATOM 12893 C C . PRO C 1 443 ? 55.878 67.982 94.657 1.00 25.59 443 PRO C C 1
ATOM 12894 O O . PRO C 1 443 ? 56.663 67.023 94.651 1.00 24.92 443 PRO C O 1
ATOM 12898 N N . GLN C 1 444 ? 55.508 68.592 95.784 1.00 22.22 444 GLN C N 1
ATOM 12899 C CA . GLN C 1 444 ? 56.028 68.159 97.072 1.00 19.70 444 GLN C CA 1
ATOM 12900 C C . GLN C 1 444 ? 55.172 67.079 97.725 1.00 23.77 444 GLN C C 1
ATOM 12901 O O . GLN C 1 444 ? 55.549 66.572 98.786 1.00 21.63 444 GLN C O 1
ATOM 12907 N N . LYS C 1 445 ? 54.036 66.723 97.125 1.00 21.36 445 LYS C N 1
ATOM 12908 C CA . LYS C 1 445 ? 53.157 65.674 97.651 1.00 26.57 445 LYS C CA 1
ATOM 12909 C C . LYS C 1 445 ? 52.861 65.881 99.139 1.00 23.51 445 LYS C C 1
ATOM 12910 O O . LYS C 1 445 ? 53.012 64.982 99.966 1.00 25.13 445 LYS C O 1
ATOM 12916 N N . ARG C 1 446 ? 52.418 67.086 99.478 1.00 21.52 446 ARG C N 1
ATOM 12917 C CA . ARG C 1 446 ? 52.071 67.386 100.856 1.00 17.54 446 ARG C CA 1
ATOM 12918 C C . ARG C 1 446 ? 50.785 66.665 101.260 1.00 19.06 446 ARG C C 1
ATOM 12919 O O . ARG C 1 446 ? 49.893 66.449 100.434 1.00 20.73 446 ARG C O 1
ATOM 12927 N N . PRO C 1 447 ? 50.658 66.294 102.531 1.00 22.27 447 PRO C N 1
ATOM 12928 C CA . PRO C 1 447 ? 49.476 65.529 102.963 1.00 20.51 447 PRO C CA 1
ATOM 12929 C C . PRO C 1 447 ? 48.180 66.288 102.713 1.00 19.98 447 PRO C C 1
ATOM 12930 O O . PRO C 1 447 ? 48.154 67.521 102.666 1.00 17.90 447 PRO C O 1
ATOM 12934 N N . ARG C 1 448 ? 47.097 65.525 102.548 1.00 18.09 448 ARG C N 1
ATOM 12935 C CA . ARG C 1 448 ? 45.787 66.038 102.177 1.00 20.11 448 ARG C CA 1
ATOM 12936 C C . ARG C 1 448 ? 44.765 65.659 103.244 1.00 20.96 448 ARG C C 1
ATOM 12937 O O . ARG C 1 448 ? 44.858 64.593 103.862 1.00 22.72 448 ARG C O 1
ATOM 12945 N N . THR C 1 449 ? 43.773 66.521 103.449 1.00 17.74 449 THR C N 1
ATOM 12946 C CA . THR C 1 449 ? 42.824 66.302 104.531 1.00 19.25 449 THR C CA 1
ATOM 12947 C C . THR C 1 449 ? 41.508 66.979 104.184 1.00 17.16 449 THR C C 1
ATOM 12948 O O . THR C 1 449 ? 41.337 67.545 103.101 1.00 15.83 449 THR C O 1
ATOM 12952 N N . TYR C 1 450 ? 40.573 66.922 105.128 1.00 20.88 450 TYR C N 1
ATOM 12953 C CA . TYR C 1 450 ? 39.344 67.703 105.051 1.00 16.67 450 TYR C CA 1
ATOM 12954 C C . TYR C 1 450 ? 38.714 67.690 106.433 1.00 17.85 450 TYR C C 1
ATOM 12955 O O . TYR C 1 450 ? 38.926 66.751 107.203 1.00 17.14 450 TYR C O 1
ATOM 12964 N N . ALA C 1 451 ? 37.956 68.742 106.748 1.00 18.53 451 ALA C N 1
ATOM 12965 C CA . ALA C 1 451 ? 37.395 68.886 108.090 1.00 19.48 451 ALA C CA 1
ATOM 12966 C C . ALA C 1 451 ? 36.121 68.050 108.205 1.00 19.60 451 ALA C C 1
ATOM 12967 O O . ALA C 1 451 ? 35.146 68.291 107.486 1.00 19.79 451 ALA C O 1
ATOM 12969 N N . VAL C 1 452 ? 36.136 67.082 109.112 1.00 16.29 452 VAL C N 1
ATOM 12970 C CA . VAL C 1 452 ? 35.061 66.105 109.271 1.00 20.59 452 VAL C CA 1
ATOM 12971 C C . VAL C 1 452 ? 33.974 66.661 110.188 1.00 20.13 452 VAL C C 1
ATOM 12972 O O . VAL C 1 452 ? 34.243 66.977 111.353 1.00 18.42 452 VAL C O 1
ATOM 12976 N N . VAL C 1 453 ? 32.734 66.701 109.679 1.00 17.00 453 VAL C N 1
ATOM 12977 C CA . VAL C 1 453 ? 31.575 67.211 110.425 1.00 19.11 453 VAL C CA 1
ATOM 12978 C C . VAL C 1 453 ? 31.178 66.253 111.555 1.00 17.42 453 VAL C C 1
ATOM 12979 O O . VAL C 1 453 ? 31.487 65.060 111.553 1.00 18.65 453 VAL C O 1
ATOM 12983 N N . MET C 1 454 ? 30.462 66.793 112.537 1.00 19.92 454 MET C N 1
ATOM 12984 C CA . MET C 1 454 ? 30.138 66.015 113.736 1.00 24.12 454 MET C CA 1
ATOM 12985 C C . MET C 1 454 ? 29.272 64.790 113.440 1.00 24.87 454 MET C C 1
ATOM 12986 O O . MET C 1 454 ? 29.385 63.775 114.143 1.00 21.20 454 MET C O 1
ATOM 12991 N N . MET C 1 455 ? 28.365 64.884 112.457 1.00 20.24 455 MET C N 1
ATOM 12992 C CA . MET C 1 455 ? 27.496 63.755 112.116 1.00 28.56 455 MET C CA 1
ATOM 12993 C C . MET C 1 455 ? 28.250 62.619 111.431 1.00 25.82 455 MET C C 1
ATOM 12994 O O . MET C 1 455 ? 27.724 61.506 111.352 1.00 27.28 455 MET C O 1
ATOM 12999 N N . SER C 1 456 ? 29.452 62.875 110.922 1.00 21.19 456 SER C N 1
ATOM 13000 C CA . SER C 1 456 ? 30.260 61.855 110.262 1.00 19.59 456 SER C CA 1
ATOM 13001 C C . SER C 1 456 ? 31.141 61.153 111.290 1.00 26.71 456 SER C C 1
ATOM 13002 O O . SER C 1 456 ? 32.122 61.726 111.790 1.00 24.68 456 SER C O 1
ATOM 13005 N N . LEU C 1 457 ? 30.817 59.897 111.571 1.00 24.28 457 LEU C N 1
ATOM 13006 C CA . LEU C 1 457 ? 31.445 59.123 112.624 1.00 23.68 457 LEU C CA 1
ATOM 13007 C C . LEU C 1 457 ? 32.412 58.103 112.047 1.00 26.53 457 LEU C C 1
ATOM 13008 O O . LEU C 1 457 ? 32.385 57.814 110.846 1.00 23.98 457 LEU C O 1
ATOM 13013 N N . PRO C 1 458 ? 33.299 57.547 112.879 1.00 21.48 458 PRO C N 1
ATOM 13014 C CA . PRO C 1 458 ? 34.262 56.561 112.370 1.00 28.20 458 PRO C CA 1
ATOM 13015 C C . PRO C 1 458 ? 33.600 55.432 111.610 1.00 31.00 458 PRO C C 1
ATOM 13016 O O . PRO C 1 458 ? 34.170 54.919 110.639 1.00 33.17 458 PRO C O 1
ATOM 13020 N N . ASN C 1 459 ? 32.382 55.073 111.994 1.00 27.75 459 ASN C N 1
ATOM 13021 C CA . ASN C 1 459 ? 31.701 53.889 111.506 1.00 33.59 459 ASN C CA 1
ATOM 13022 C C . ASN C 1 459 ? 30.794 54.147 110.316 1.00 33.97 459 ASN C C 1
ATOM 13023 O O . ASN C 1 459 ? 30.249 53.185 109.768 1.00 44.16 459 ASN C O 1
ATOM 13028 N N . ASN C 1 460 ? 30.578 55.402 109.917 1.00 30.96 460 ASN C N 1
ATOM 13029 C CA . ASN C 1 460 ? 29.697 55.671 108.789 1.00 26.61 460 ASN C CA 1
ATOM 13030 C C . ASN C 1 460 ? 30.259 56.661 107.779 1.00 26.17 460 ASN C C 1
ATOM 13031 O O . ASN C 1 460 ? 29.633 56.855 106.731 1.00 25.29 460 ASN C O 1
ATOM 13036 N N . SER C 1 461 ? 31.420 57.269 108.030 1.00 28.30 461 SER C N 1
ATOM 13037 C CA . SER C 1 461 ? 32.016 58.164 107.039 1.00 24.25 461 SER C CA 1
ATOM 13038 C C . SER C 1 461 ? 32.579 57.356 105.878 1.00 21.24 461 SER C C 1
ATOM 13039 O O . SER C 1 461 ? 33.411 56.470 106.082 1.00 25.47 461 SER C O 1
ATOM 13042 N N . LYS C 1 462 ? 32.135 57.671 104.669 1.00 22.14 462 LYS C N 1
ATOM 13043 C CA . LYS C 1 462 ? 32.689 57.126 103.443 1.00 23.20 462 LYS C CA 1
ATOM 13044 C C . LYS C 1 462 ? 33.885 57.925 102.941 1.00 29.78 462 LYS C C 1
ATOM 13045 O O . LYS C 1 462 ? 34.475 57.552 101.924 1.00 26.28 462 LYS C O 1
ATOM 13051 N N . GLY C 1 463 ? 34.246 59.020 103.609 1.00 25.89 463 GLY C N 1
ATOM 13052 C CA . GLY C 1 463 ? 35.275 59.898 103.077 1.00 21.64 463 GLY C CA 1
ATOM 13053 C C . GLY C 1 463 ? 36.570 59.880 103.866 1.00 23.61 463 GLY C C 1
ATOM 13054 O O . GLY C 1 463 ? 37.634 60.209 103.334 1.00 23.33 463 GLY C O 1
ATOM 13055 N N . GLN C 1 464 ? 36.502 59.491 105.135 1.00 21.25 464 GLN C N 1
ATOM 13056 C CA . GLN C 1 464 ? 37.690 59.589 105.974 1.00 23.86 464 GLN C CA 1
ATOM 13057 C C . GLN C 1 464 ? 38.837 58.740 105.430 1.00 26.07 464 GLN C C 1
ATOM 13058 O O . GLN C 1 464 ? 40.011 59.122 105.557 1.00 23.29 464 GLN C O 1
ATOM 13064 N N . GLN C 1 465 ? 38.518 57.604 104.799 1.00 23.00 465 GLN C N 1
ATOM 13065 C CA . GLN C 1 465 ? 39.552 56.733 104.249 1.00 25.74 465 GLN C CA 1
ATOM 13066 C C . GLN C 1 465 ? 40.461 57.458 103.263 1.00 22.47 465 GLN C C 1
ATOM 13067 O O . GLN C 1 465 ? 41.593 57.019 103.056 1.00 24.47 465 GLN C O 1
ATOM 13073 N N . PHE C 1 466 ? 40.005 58.553 102.649 1.00 19.87 466 PHE C N 1
ATOM 13074 C CA . PHE C 1 466 ? 40.837 59.237 101.666 1.00 21.48 466 PHE C CA 1
ATOM 13075 C C . PHE C 1 466 ? 41.896 60.142 102.288 1.00 21.32 466 PHE C C 1
ATOM 13076 O O . PHE C 1 466 ? 42.843 60.525 101.591 1.00 25.04 466 PHE C O 1
ATOM 13084 N N . ALA C 1 467 ? 41.771 60.493 103.565 1.00 23.59 467 ALA C N 1
ATOM 13085 C CA . ALA C 1 467 ? 42.620 61.523 104.146 1.00 20.38 467 ALA C CA 1
ATOM 13086 C C . ALA C 1 467 ? 43.961 60.956 104.604 1.00 24.41 467 ALA C C 1
ATOM 13087 O O . ALA C 1 467 ? 44.030 59.863 105.180 1.00 22.06 467 ALA C O 1
ATOM 13089 N N . ASP C 1 468 ? 45.039 61.709 104.346 1.00 22.80 468 ASP C N 1
ATOM 13090 C CA . ASP C 1 468 ? 46.346 61.305 104.862 1.00 18.48 468 ASP C CA 1
ATOM 13091 C C . ASP C 1 468 ? 46.437 61.528 106.363 1.00 23.22 468 ASP C C 1
ATOM 13092 O O . ASP C 1 468 ? 47.159 60.799 107.052 1.00 22.01 468 ASP C O 1
ATOM 13097 N N . PHE C 1 469 ? 45.736 62.537 106.879 1.00 19.33 469 PHE C N 1
ATOM 13098 C CA . PHE C 1 469 ? 45.523 62.706 108.310 1.00 18.23 469 PHE C CA 1
ATOM 13099 C C . PHE C 1 469 ? 44.093 63.190 108.503 1.00 19.17 469 PHE C C 1
ATOM 13100 O O . PHE C 1 469 ? 43.529 63.860 107.635 1.00 19.22 469 PHE C O 1
ATOM 13108 N N . ILE C 1 470 ? 43.495 62.810 109.625 1.00 20.46 470 ILE C N 1
ATOM 13109 C CA . ILE C 1 470 ? 42.098 63.116 109.906 1.00 20.83 470 ILE C CA 1
ATOM 13110 C C . ILE C 1 470 ? 42.007 64.472 110.602 1.00 18.86 470 ILE C C 1
ATOM 13111 O O . ILE C 1 470 ? 42.750 64.744 111.553 1.00 19.35 470 ILE C O 1
ATOM 13116 N N . SER C 1 471 ? 41.087 65.317 110.142 1.00 19.44 471 SER C N 1
ATOM 13117 C CA . SER C 1 471 ? 40.791 66.600 110.778 1.00 19.75 471 SER C CA 1
ATOM 13118 C C . SER C 1 471 ? 39.350 66.587 111.286 1.00 17.40 471 SER C C 1
ATOM 13119 O O . SER C 1 471 ? 38.411 66.510 110.490 1.00 19.76 471 SER C O 1
ATOM 13122 N N . LEU C 1 472 ? 39.170 66.671 112.600 1.00 19.15 472 LEU C N 1
ATOM 13123 C CA . LEU C 1 472 ? 37.841 66.675 113.209 1.00 18.45 472 LEU C CA 1
ATOM 13124 C C . LEU C 1 472 ? 37.419 68.089 113.590 1.00 18.34 472 LEU C C 1
ATOM 13125 O O . LEU C 1 472 ? 38.219 68.867 114.131 1.00 18.59 472 LEU C O 1
ATOM 13130 N N . ASN C 1 473 ? 36.153 68.409 113.306 1.00 16.98 473 ASN C N 1
ATOM 13131 C CA . ASN C 1 473 ? 35.458 69.588 113.822 1.00 13.66 473 ASN C CA 1
ATOM 13132 C C . ASN C 1 473 ? 34.470 69.093 114.882 1.00 16.91 473 ASN C C 1
ATOM 13133 O O . ASN C 1 473 ? 33.429 68.521 114.546 1.00 17.56 473 ASN C O 1
ATOM 13138 N N . ARG C 1 474 ? 34.788 69.298 116.159 1.00 16.40 474 ARG C N 1
ATOM 13139 C CA . ARG C 1 474 ? 33.962 68.757 117.234 1.00 17.54 474 ARG C CA 1
ATOM 13140 C C . ARG C 1 474 ? 33.598 69.850 118.227 1.00 19.33 474 ARG C C 1
ATOM 13141 O O . ARG C 1 474 ? 34.420 70.714 118.546 1.00 17.84 474 ARG C O 1
ATOM 13149 N N . TYR C 1 475 ? 32.366 69.790 118.727 1.00 15.60 475 TYR C N 1
ATOM 13150 C CA . TYR C 1 475 ? 31.803 70.793 119.622 1.00 16.42 475 TYR C CA 1
ATOM 13151 C C . TYR C 1 475 ? 31.125 70.112 120.805 1.00 19.05 475 TYR C C 1
ATOM 13152 O O . TYR C 1 475 ? 30.016 70.459 121.224 1.00 14.33 475 TYR C O 1
ATOM 13161 N N . TYR C 1 476 ? 31.811 69.112 121.361 1.00 19.49 476 TYR C N 1
ATOM 13162 C CA . TYR C 1 476 ? 31.358 68.475 122.589 1.00 20.95 476 TYR C CA 1
ATOM 13163 C C . TYR C 1 476 ? 31.441 69.475 123.733 1.00 16.73 476 TYR C C 1
ATOM 13164 O O . TYR C 1 476 ? 32.532 69.919 124.091 1.00 18.36 476 TYR C O 1
ATOM 13173 N N . GLY C 1 477 ? 30.297 69.822 124.316 1.00 21.85 477 GLY C N 1
ATOM 13174 C CA . GLY C 1 477 ? 30.239 70.847 125.336 1.00 15.73 477 GLY C CA 1
ATOM 13175 C C . GLY C 1 477 ? 29.775 72.200 124.835 1.00 17.52 477 GLY C C 1
ATOM 13176 O O . GLY C 1 477 ? 29.623 73.123 125.645 1.00 18.04 477 GLY C O 1
ATOM 13177 N N . TRP C 1 478 ? 29.604 72.361 123.523 1.00 17.17 478 TRP C N 1
ATOM 13178 C CA . TRP C 1 478 ? 28.905 73.521 122.995 1.00 17.48 478 TRP C CA 1
ATOM 13179 C C . TRP C 1 478 ? 27.597 73.074 122.333 1.00 19.90 478 TRP C C 1
ATOM 13180 O O . TRP C 1 478 ? 26.532 73.161 122.957 1.00 18.23 478 TRP C O 1
ATOM 13191 N N . TYR C 1 479 ? 27.653 72.575 121.088 1.00 16.93 479 TYR C N 1
ATOM 13192 C CA . TYR C 1 479 ? 26.425 72.175 120.407 1.00 17.69 479 TYR C CA 1
ATOM 13193 C C . TYR C 1 479 ? 25.834 70.901 120.986 1.00 22.38 479 TYR C C 1
ATOM 13194 O O . TYR C 1 479 ? 24.631 70.672 120.838 1.00 21.97 479 TYR C O 1
ATOM 13203 N N . VAL C 1 480 ? 26.654 70.081 121.633 1.00 19.27 480 VAL C N 1
ATOM 13204 C CA . VAL C 1 480 ? 26.259 68.785 122.171 1.00 24.43 480 VAL C CA 1
ATOM 13205 C C . VAL C 1 480 ? 26.566 68.795 123.666 1.00 20.40 480 VAL C C 1
ATOM 13206 O O . VAL C 1 480 ? 27.711 69.039 124.064 1.00 20.18 480 VAL C O 1
ATOM 13210 N N . MET C 1 481 ? 25.543 68.571 124.488 1.00 19.38 481 MET C N 1
ATOM 13211 C CA . MET C 1 481 ? 25.705 68.343 125.924 1.00 21.89 481 MET C CA 1
ATOM 13212 C C . MET C 1 481 ? 26.519 69.454 126.590 1.00 22.95 481 MET C C 1
ATOM 13213 O O . MET C 1 481 ? 27.494 69.205 127.306 1.00 23.52 481 MET C O 1
ATOM 13218 N N . GLY C 1 482 ? 26.109 70.706 126.336 1.00 22.51 482 GLY C N 1
ATOM 13219 C CA . GLY C 1 482 ? 26.728 71.846 126.977 1.00 18.58 482 GLY C CA 1
ATOM 13220 C C . GLY C 1 482 ? 26.206 72.067 128.392 1.00 20.71 482 GLY C C 1
ATOM 13221 O O . GLY C 1 482 ? 25.255 71.430 128.847 1.00 20.33 482 GLY C O 1
ATOM 13222 N N . GLY C 1 483 ? 26.875 72.967 129.106 1.00 17.88 483 GLY C N 1
ATOM 13223 C CA . GLY C 1 483 ? 26.396 73.375 130.424 1.00 18.01 483 GLY C CA 1
ATOM 13224 C C . GLY C 1 483 ? 26.637 72.313 131.475 1.00 19.43 483 GLY C C 1
ATOM 13225 O O . GLY C 1 483 ? 27.765 71.854 131.690 1.00 20.71 483 GLY C O 1
ATOM 13226 N N . MET C 1 484 ? 25.563 71.920 132.157 1.00 18.50 484 MET C N 1
ATOM 13227 C CA . MET C 1 484 ? 25.683 70.873 133.164 1.00 24.21 484 MET C CA 1
ATOM 13228 C C . MET C 1 484 ? 25.894 69.508 132.522 1.00 19.79 484 MET C C 1
ATOM 13229 O O . MET C 1 484 ? 26.344 68.573 133.190 1.00 24.51 484 MET C O 1
ATOM 13234 N N . GLY C 1 485 ? 25.600 69.378 131.243 1.00 19.24 485 GLY C N 1
ATOM 13235 C CA . GLY C 1 485 ? 25.891 68.150 130.558 1.00 19.73 485 GLY C CA 1
ATOM 13236 C C . GLY C 1 485 ? 27.329 67.951 130.141 1.00 19.64 485 GLY C C 1
ATOM 13237 O O . GLY C 1 485 ? 27.622 66.914 129.545 1.00 22.51 485 GLY C O 1
ATOM 13238 N N . ILE C 1 486 ? 28.244 68.878 130.451 1.00 17.50 486 ILE C N 1
ATOM 13239 C CA . ILE C 1 486 ? 29.608 68.761 129.931 1.00 22.00 486 ILE C CA 1
ATOM 13240 C C . ILE C 1 486 ? 30.268 67.473 130.405 1.00 20.73 486 ILE C C 1
ATOM 13241 O O . ILE C 1 486 ? 31.126 66.913 129.709 1.00 19.77 486 ILE C O 1
ATOM 13246 N N . VAL C 1 487 ? 29.885 66.978 131.583 1.00 21.74 487 VAL C N 1
ATOM 13247 C CA . VAL C 1 487 ? 30.398 65.693 132.054 1.00 19.24 487 VAL C CA 1
ATOM 13248 C C . VAL C 1 487 ? 29.975 64.573 131.099 1.00 19.88 487 VAL C C 1
ATOM 13249 O O . VAL C 1 487 ? 30.777 63.697 130.750 1.00 21.54 487 VAL C O 1
ATOM 13253 N N . ASP C 1 488 ? 28.724 64.606 130.624 1.00 20.25 488 ASP C N 1
ATOM 13254 C CA . ASP C 1 488 ? 28.304 63.683 129.567 1.00 20.46 488 ASP C CA 1
ATOM 13255 C C . ASP C 1 488 ? 29.018 63.979 128.244 1.00 24.33 488 ASP C C 1
ATOM 13256 O O . ASP C 1 488 ? 29.347 63.054 127.487 1.00 21.42 488 ASP C O 1
ATOM 13261 N N . ALA C 1 489 ? 29.231 65.261 127.924 1.00 22.61 489 ALA C N 1
ATOM 13262 C CA . ALA C 1 489 ? 29.928 65.591 126.681 1.00 19.28 489 ALA C CA 1
ATOM 13263 C C . ALA C 1 489 ? 31.294 64.933 126.638 1.00 20.82 489 ALA C C 1
ATOM 13264 O O . ALA C 1 489 ? 31.702 64.397 125.602 1.00 21.71 489 ALA C O 1
ATOM 13266 N N . GLU C 1 490 ? 32.019 64.965 127.762 1.00 20.59 490 GLU C N 1
ATOM 13267 C CA . GLU C 1 490 ? 33.355 64.386 127.797 1.00 20.25 490 GLU C CA 1
ATOM 13268 C C . GLU C 1 490 ? 33.312 62.873 127.615 1.00 24.69 490 GLU C C 1
ATOM 13269 O O . GLU C 1 490 ? 34.184 62.299 126.946 1.00 24.49 490 GLU C O 1
ATOM 13275 N N . ALA C 1 491 ? 32.312 62.208 128.201 1.00 21.53 491 ALA C N 1
ATOM 13276 C CA . ALA C 1 491 ? 32.205 60.760 128.051 1.00 24.37 491 ALA C CA 1
ATOM 13277 C C . ALA C 1 491 ? 31.902 60.372 126.608 1.00 23.69 491 ALA C C 1
ATOM 13278 O O . ALA C 1 491 ? 32.467 59.402 126.092 1.00 24.62 491 ALA C O 1
ATOM 13280 N N . ALA C 1 492 ? 30.996 61.106 125.946 1.00 21.82 492 ALA C N 1
ATOM 13281 C CA . ALA C 1 492 ? 30.655 60.794 124.561 1.00 20.71 492 ALA C CA 1
ATOM 13282 C C . ALA C 1 492 ? 31.807 61.123 123.621 1.00 23.57 492 ALA C C 1
ATOM 13283 O O . ALA C 1 492 ? 32.002 60.437 122.612 1.00 22.21 492 ALA C O 1
ATOM 13285 N N . PHE C 1 493 ? 32.556 62.181 123.932 1.00 20.58 493 PHE C N 1
ATOM 13286 C CA . PHE C 1 493 ? 33.753 62.523 123.176 1.00 22.04 493 PHE C CA 1
ATOM 13287 C C . PHE C 1 493 ? 34.771 61.384 123.234 1.00 27.26 493 PHE C C 1
ATOM 13288 O O . PHE C 1 493 ? 35.310 60.953 122.203 1.00 22.43 493 PHE C O 1
ATOM 13296 N N . ARG C 1 494 ? 35.035 60.869 124.441 1.00 24.84 494 ARG C N 1
ATOM 13297 C CA . ARG C 1 494 ? 36.003 59.789 124.589 1.00 22.69 494 ARG C CA 1
ATOM 13298 C C . ARG C 1 494 ? 35.547 58.530 123.858 1.00 24.06 494 ARG C C 1
ATOM 13299 O O . ARG C 1 494 ? 36.354 57.861 123.200 1.00 24.95 494 ARG C O 1
ATOM 13307 N N . LYS C 1 495 ? 34.257 58.194 123.940 1.00 20.37 495 LYS C N 1
ATOM 13308 C CA . LYS C 1 495 ? 33.791 57.010 123.226 1.00 25.05 495 LYS C CA 1
ATOM 13309 C C . LYS C 1 495 ? 34.046 57.145 121.731 1.00 25.36 495 LYS C C 1
ATOM 13310 O O . LYS C 1 495 ? 34.574 56.223 121.096 1.00 26.81 495 LYS C O 1
ATOM 13316 N N . GLU C 1 496 ? 33.701 58.301 121.153 1.00 22.35 496 GLU C N 1
ATOM 13317 C CA . GLU C 1 496 ? 33.933 58.496 119.728 1.00 24.74 496 GLU C CA 1
ATOM 13318 C C . GLU C 1 496 ? 35.419 58.413 119.391 1.00 22.84 496 GLU C C 1
ATOM 13319 O O . GLU C 1 496 ? 35.799 57.803 118.388 1.00 27.03 496 GLU C O 1
ATOM 13325 N N . MET C 1 497 ? 36.273 59.028 120.213 1.00 24.22 497 MET C N 1
ATOM 13326 C CA . MET C 1 497 ? 37.716 58.924 120.003 1.00 25.83 497 MET C CA 1
ATOM 13327 C C . MET C 1 497 ? 38.172 57.467 120.029 1.00 27.33 497 MET C C 1
ATOM 13328 O O . MET C 1 497 ? 39.002 57.055 119.211 1.00 27.48 497 MET C O 1
ATOM 13333 N N . ASN C 1 498 ? 37.649 56.674 120.968 1.00 25.88 498 ASN C N 1
ATOM 13334 C CA . ASN C 1 498 ? 37.956 55.248 120.976 1.00 27.94 498 ASN C CA 1
ATOM 13335 C C . ASN C 1 498 ? 37.596 54.601 119.642 1.00 23.93 498 ASN C C 1
ATOM 13336 O O . ASN C 1 498 ? 38.278 53.677 119.186 1.00 26.64 498 ASN C O 1
ATOM 13341 N N . GLY C 1 499 ? 36.521 55.068 119.011 1.00 21.21 499 GLY C N 1
ATOM 13342 C CA . GLY C 1 499 ? 36.150 54.546 117.711 1.00 20.23 499 GLY C CA 1
ATOM 13343 C C . GLY C 1 499 ? 37.083 55.001 116.604 1.00 26.72 499 GLY C C 1
ATOM 13344 O O . GLY C 1 499 ? 37.352 54.248 115.660 1.00 22.86 499 GLY C O 1
ATOM 13345 N N . TRP C 1 500 ? 37.583 56.239 116.689 1.00 22.71 500 TRP C N 1
ATOM 13346 C CA . TRP C 1 500 ? 38.541 56.681 115.675 1.00 24.82 500 TRP C CA 1
ATOM 13347 C C . TRP C 1 500 ? 39.837 55.894 115.770 1.00 24.57 500 TRP C C 1
ATOM 13348 O O . TRP C 1 500 ? 40.477 55.630 114.746 1.00 25.58 500 TRP C O 1
ATOM 13359 N N . ALA C 1 501 ? 40.223 55.491 116.981 1.00 25.12 501 ALA C N 1
ATOM 13360 C CA . ALA C 1 501 ? 41.460 54.747 117.158 1.00 26.87 501 ALA C CA 1
ATOM 13361 C C . ALA C 1 501 ? 41.466 53.464 116.346 1.00 32.52 501 ALA C C 1
ATOM 13362 O O . ALA C 1 501 ? 42.546 52.959 116.021 1.00 32.17 501 ALA C O 1
ATOM 13364 N N . GLN C 1 502 ? 40.286 52.933 116.008 1.00 28.73 502 GLN C N 1
ATOM 13365 C CA . GLN C 1 502 ? 40.167 51.676 115.288 1.00 28.91 502 GLN C CA 1
ATOM 13366 C C . GLN C 1 502 ? 40.182 51.847 113.776 1.00 32.65 502 GLN C C 1
ATOM 13367 O O . GLN C 1 502 ? 40.330 50.849 113.063 1.00 33.30 502 GLN C O 1
ATOM 13373 N N . VAL C 1 503 ? 39.998 53.065 113.267 1.00 28.00 503 VAL C N 1
ATOM 13374 C CA . VAL C 1 503 ? 40.000 53.303 111.826 1.00 26.77 503 VAL C CA 1
ATOM 13375 C C . VAL C 1 503 ? 41.200 54.110 111.361 1.00 20.75 503 VAL C C 1
ATOM 13376 O O . VAL C 1 503 ? 41.379 54.274 110.142 1.00 23.38 503 VAL C O 1
ATOM 13380 N N . LEU C 1 504 ? 42.029 54.615 112.276 1.00 22.39 504 LEU C N 1
ATOM 13381 C CA . LEU C 1 504 ? 43.098 55.524 111.872 1.00 20.75 504 LEU C CA 1
ATOM 13382 C C . LEU C 1 504 ? 44.186 54.801 111.090 1.00 23.82 504 LEU C C 1
ATOM 13383 O O . LEU C 1 504 ? 44.841 55.411 110.236 1.00 22.83 504 LEU C O 1
ATOM 13388 N N . ASN C 1 505 ? 44.402 53.517 111.364 1.00 21.60 505 ASN C N 1
ATOM 13389 C CA . ASN C 1 505 ? 45.453 52.756 110.696 1.00 24.76 505 ASN C CA 1
ATOM 13390 C C . ASN C 1 505 ? 46.782 53.503 110.747 1.00 24.95 505 ASN C C 1
ATOM 13391 O O . ASN C 1 505 ? 47.494 53.626 109.746 1.00 21.15 505 ASN C O 1
ATOM 13396 N N . GLY C 1 506 ? 47.103 54.035 111.926 1.00 24.96 506 GLY C N 1
ATOM 13397 C CA . GLY C 1 506 ? 48.369 54.708 112.138 1.00 24.09 506 GLY C CA 1
ATOM 13398 C C . GLY C 1 506 ? 48.448 56.149 111.677 1.00 22.48 506 GLY C C 1
ATOM 13399 O O . GLY C 1 506 ? 49.442 56.818 111.978 1.00 21.95 506 GLY C O 1
ATOM 13400 N N . ARG C 1 507 ? 47.448 56.656 110.958 1.00 24.53 507 ARG C N 1
ATOM 13401 C CA . ARG C 1 507 ? 47.452 58.058 110.555 1.00 21.86 507 ARG C CA 1
ATOM 13402 C C . ARG C 1 507 ? 47.323 58.969 111.779 1.00 22.98 507 ARG C C 1
ATOM 13403 O O . ARG C 1 507 ? 46.722 58.585 112.792 1.00 19.37 507 ARG C O 1
ATOM 13411 N N . PRO C 1 508 ? 47.871 60.180 111.710 1.00 20.89 508 PRO C N 1
ATOM 13412 C CA . PRO C 1 508 ? 47.662 61.153 112.787 1.00 21.29 508 PRO C CA 1
ATOM 13413 C C . PRO C 1 508 ? 46.304 61.844 112.679 1.00 24.91 508 PRO C C 1
ATOM 13414 O O . PRO C 1 508 ? 45.635 61.838 111.635 1.00 17.58 508 PRO C O 1
ATOM 13418 N N . MET C 1 509 ? 45.894 62.438 113.800 1.00 21.46 509 MET C N 1
ATOM 13419 C CA . MET C 1 509 ? 44.672 63.232 113.852 1.00 20.55 509 MET C CA 1
ATOM 13420 C C . MET C 1 509 ? 44.965 64.623 114.398 1.00 20.89 509 MET C C 1
ATOM 13421 O O . MET C 1 509 ? 45.812 64.794 115.286 1.00 20.00 509 MET C O 1
ATOM 13426 N N . ILE C 1 510 ? 44.271 65.620 113.851 1.00 18.89 510 ILE C N 1
ATOM 13427 C CA . ILE C 1 510 ? 44.271 66.957 114.422 1.00 18.99 510 ILE C CA 1
ATOM 13428 C C . ILE C 1 510 ? 42.827 67.394 114.581 1.00 17.37 510 ILE C C 1
ATOM 13429 O O . ILE C 1 510 ? 41.918 66.898 113.912 1.00 15.89 510 ILE C O 1
ATOM 13434 N N . PHE C 1 511 ? 42.628 68.344 115.475 1.00 18.53 511 PHE C N 1
ATOM 13435 C CA . PHE C 1 511 ? 41.363 69.045 115.566 1.00 15.91 511 PHE C CA 1
ATOM 13436 C C . PHE C 1 511 ? 41.480 70.335 114.767 1.00 17.83 511 PHE C C 1
ATOM 13437 O O . PHE C 1 511 ? 42.365 71.158 115.024 1.00 17.07 511 PHE C O 1
ATOM 13445 N N . THR C 1 512 ? 40.632 70.476 113.762 1.00 17.93 512 THR C N 1
ATOM 13446 C CA . THR C 1 512 ? 40.607 71.712 113.007 1.00 15.42 512 THR C CA 1
ATOM 13447 C C . THR C 1 512 ? 39.619 72.711 113.577 1.00 17.43 512 THR C C 1
ATOM 13448 O O . THR C 1 512 ? 39.741 73.903 113.273 1.00 14.81 512 THR C O 1
ATOM 13452 N N . GLU C 1 513 ? 38.643 72.249 114.374 1.00 15.28 513 GLU C N 1
ATOM 13453 C CA . GLU C 1 513 ? 37.678 73.119 115.042 1.00 14.66 513 GLU C CA 1
ATOM 13454 C C . GLU C 1 513 ? 37.270 72.548 116.395 1.00 17.60 513 GLU C C 1
ATOM 13455 O O . GLU C 1 513 ? 37.045 71.341 116.537 1.00 16.42 513 GLU C O 1
ATOM 13461 N N . TYR C 1 514 ? 37.171 73.441 117.378 1.00 15.56 514 TYR C N 1
ATOM 13462 C CA . TYR C 1 514 ? 36.464 73.278 118.641 1.00 18.22 514 TYR C CA 1
ATOM 13463 C C . TYR C 1 514 ? 36.373 74.671 119.252 1.00 17.35 514 TYR C C 1
ATOM 13464 O O . TYR C 1 514 ? 37.239 75.508 118.997 1.00 18.20 514 TYR C O 1
ATOM 13473 N N . GLY C 1 515 ? 35.308 74.935 120.003 1.00 16.72 515 GLY C N 1
ATOM 13474 C CA . GLY C 1 515 ? 35.124 76.281 120.522 1.00 13.81 515 GLY C CA 1
ATOM 13475 C C . GLY C 1 515 ? 33.738 76.487 121.091 1.00 16.34 515 GLY C C 1
ATOM 13476 O O . GLY C 1 515 ? 32.856 75.631 120.991 1.00 14.43 515 GLY C O 1
ATOM 13477 N N . ALA C 1 516 ? 33.566 77.659 121.705 1.00 13.50 516 ALA C N 1
ATOM 13478 C CA . ALA C 1 516 ? 32.343 78.007 122.416 1.00 13.44 516 ALA C CA 1
ATOM 13479 C C . ALA C 1 516 ? 32.143 79.513 122.294 1.00 15.29 516 ALA C C 1
ATOM 13480 O O . ALA C 1 516 ? 33.098 80.269 122.502 1.00 14.88 516 ALA C O 1
ATOM 13482 N N . ASP C 1 517 ? 30.924 79.953 121.955 1.00 14.18 517 ASP C N 1
ATOM 13483 C CA . ASP C 1 517 ? 30.689 81.390 121.835 1.00 13.36 517 ASP C CA 1
ATOM 13484 C C . ASP C 1 517 ? 30.834 82.056 123.190 1.00 12.51 517 ASP C C 1
ATOM 13485 O O . ASP C 1 517 ? 30.414 81.511 124.212 1.00 14.67 517 ASP C O 1
ATOM 13490 N N . THR C 1 518 ? 31.402 83.259 123.188 1.00 14.67 518 THR C N 1
ATOM 13491 C CA . THR C 1 518 ? 31.779 83.930 124.424 1.00 14.59 518 THR C CA 1
ATOM 13492 C C . THR C 1 518 ? 31.656 85.432 124.231 1.00 14.81 518 THR C C 1
ATOM 13493 O O . THR C 1 518 ? 32.396 86.007 123.429 1.00 15.98 518 THR C O 1
ATOM 13497 N N . MET C 1 519 ? 30.749 86.071 124.957 1.00 15.98 519 MET C N 1
ATOM 13498 C CA . MET C 1 519 ? 30.724 87.535 124.933 1.00 18.28 519 MET C CA 1
ATOM 13499 C C . MET C 1 519 ? 31.978 88.054 125.627 1.00 18.31 519 MET C C 1
ATOM 13500 O O . MET C 1 519 ? 32.233 87.695 126.784 1.00 18.88 519 MET C O 1
ATOM 13505 N N . PRO C 1 520 ? 32.771 88.912 124.982 1.00 16.91 520 PRO C N 1
ATOM 13506 C CA . PRO C 1 520 ? 34.002 89.390 125.633 1.00 19.82 520 PRO C CA 1
ATOM 13507 C C . PRO C 1 520 ? 33.742 90.185 126.902 1.00 21.60 520 PRO C C 1
ATOM 13508 O O . PRO C 1 520 ? 34.697 90.509 127.618 1.00 24.17 520 PRO C O 1
ATOM 13512 N N . THR C 1 521 ? 32.487 90.501 127.196 1.00 20.64 521 THR C N 1
ATOM 13513 C CA . THR C 1 521 ? 32.095 91.309 128.337 1.00 22.68 521 THR C CA 1
ATOM 13514 C C . THR C 1 521 ? 31.447 90.500 129.455 1.00 27.86 521 THR C C 1
ATOM 13515 O O . THR C 1 521 ? 30.970 91.097 130.427 1.00 23.74 521 THR C O 1
ATOM 13519 N N . GLU C 1 522 ? 31.391 89.173 129.334 1.00 22.52 522 GLU C N 1
ATOM 13520 C CA . GLU C 1 522 ? 30.545 88.334 130.173 1.00 17.57 522 GLU C CA 1
ATOM 13521 C C . GLU C 1 522 ? 31.396 87.539 131.157 1.00 16.91 522 GLU C C 1
ATOM 13522 O O . GLU C 1 522 ? 32.287 86.780 130.754 1.00 14.48 522 GLU C O 1
ATOM 13528 N N . HIS C 1 523 ? 31.112 87.716 132.443 1.00 17.68 523 HIS C N 1
ATOM 13529 C CA . HIS C 1 523 ? 31.750 86.998 133.537 1.00 16.14 523 HIS C CA 1
ATOM 13530 C C . HIS C 1 523 ? 30.661 86.381 134.402 1.00 14.46 523 HIS C C 1
ATOM 13531 O O . HIS C 1 523 ? 29.692 87.065 134.747 1.00 13.08 523 HIS C O 1
ATOM 13538 N N . LYS C 1 524 ? 30.828 85.118 134.800 1.00 12.14 524 LYS C N 1
ATOM 13539 C CA . LYS C 1 524 ? 29.862 84.538 135.729 1.00 15.14 524 LYS C CA 1
ATOM 13540 C C . LYS C 1 524 ? 30.480 83.418 136.558 1.00 16.71 524 LYS C C 1
ATOM 13541 O O . LYS C 1 524 ? 31.270 82.613 136.047 1.00 14.45 524 LYS C O 1
ATOM 13547 N N . LEU C 1 525 ? 30.072 83.351 137.841 1.00 13.96 525 LEU C N 1
ATOM 13548 C CA . LEU C 1 525 ? 30.564 82.360 138.791 1.00 14.09 525 LEU C CA 1
ATOM 13549 C C . LEU C 1 525 ? 29.419 81.779 139.626 1.00 14.69 525 LEU C C 1
ATOM 13550 O O . LEU C 1 525 ? 28.804 82.497 140.428 1.00 14.75 525 LEU C O 1
ATOM 13555 N N . PRO C 1 526 ? 29.097 80.481 139.473 1.00 12.84 526 PRO C N 1
ATOM 13556 C CA . PRO C 1 526 ? 29.759 79.590 138.512 1.00 12.51 526 PRO C CA 1
ATOM 13557 C C . PRO C 1 526 ? 29.408 79.976 137.081 1.00 11.43 526 PRO C C 1
ATOM 13558 O O . PRO C 1 526 ? 28.586 80.860 136.867 1.00 12.11 526 PRO C O 1
ATOM 13562 N N . SER C 1 527 ? 30.017 79.299 136.120 1.00 14.71 527 SER C N 1
ATOM 13563 C CA . SER C 1 527 ? 29.936 79.712 134.731 1.00 14.62 527 SER C CA 1
ATOM 13564 C C . SER C 1 527 ? 28.574 79.390 134.130 1.00 13.23 527 SER C C 1
ATOM 13565 O O . SER C 1 527 ? 27.846 78.516 134.595 1.00 13.83 527 SER C O 1
ATOM 13568 N N . VAL C 1 528 ? 28.254 80.103 133.060 1.00 13.86 528 VAL C N 1
ATOM 13569 C CA . VAL C 1 528 ? 27.184 79.734 132.150 1.00 13.25 528 VAL C CA 1
ATOM 13570 C C . VAL C 1 528 ? 27.720 79.813 130.731 1.00 16.67 528 VAL C C 1
ATOM 13571 O O . VAL C 1 528 ? 28.623 80.605 130.427 1.00 16.59 528 VAL C O 1
ATOM 13575 N N . MET C 1 529 ? 27.149 78.987 129.858 1.00 15.37 529 MET C N 1
ATOM 13576 C CA . MET C 1 529 ? 27.453 79.066 128.440 1.00 14.48 529 MET C CA 1
ATOM 13577 C C . MET C 1 529 ? 27.308 80.503 127.971 1.00 15.88 529 MET C C 1
ATOM 13578 O O . MET C 1 529 ? 26.319 81.172 128.292 1.00 16.19 529 MET C O 1
ATOM 13583 N N . TRP C 1 530 ? 28.320 80.970 127.222 1.00 11.83 530 TRP C N 1
ATOM 13584 C CA . TRP C 1 530 ? 28.460 82.338 126.728 1.00 12.81 530 TRP C CA 1
ATOM 13585 C C . TRP C 1 530 ? 29.330 83.193 127.653 1.00 14.97 530 TRP C C 1
ATOM 13586 O O . TRP C 1 530 ? 29.747 84.292 127.279 1.00 14.56 530 TRP C O 1
ATOM 13597 N N . SER C 1 531 ? 29.633 82.705 128.841 1.00 14.73 531 SER C N 1
ATOM 13598 C CA . SER C 1 531 ? 30.553 83.406 129.725 1.00 12.92 531 SER C CA 1
ATOM 13599 C C . SER C 1 531 ? 32.002 83.035 129.401 1.00 15.77 531 SER C C 1
ATOM 13600 O O . SER C 1 531 ? 32.287 82.001 128.796 1.00 15.51 531 SER C O 1
ATOM 13603 N N . GLN C 1 532 ? 32.915 83.939 129.740 1.00 14.28 532 GLN C N 1
ATOM 13604 C CA . GLN C 1 532 ? 34.332 83.655 129.553 1.00 14.75 532 GLN C CA 1
ATOM 13605 C C . GLN C 1 532 ? 34.799 82.490 130.427 1.00 19.04 532 GLN C C 1
ATOM 13606 O O . GLN C 1 532 ? 35.692 81.724 130.023 1.00 14.48 532 GLN C O 1
ATOM 13612 N N . GLU C 1 533 ? 34.220 82.344 131.624 1.00 13.13 533 GLU C N 1
ATOM 13613 C CA . GLU C 1 533 ? 34.542 81.190 132.457 1.00 15.09 533 GLU C CA 1
ATOM 13614 C C . GLU C 1 533 ? 34.109 79.893 131.789 1.00 16.83 533 GLU C C 1
ATOM 13615 O O . GLU C 1 533 ? 34.810 78.879 131.879 1.00 15.65 533 GLU C O 1
ATOM 13621 N N . TYR C 1 534 ? 32.951 79.891 131.120 1.00 15.29 534 TYR C N 1
ATOM 13622 C CA . TYR C 1 534 ? 32.579 78.672 130.419 1.00 14.20 534 TYR C CA 1
ATOM 13623 C C . TYR C 1 534 ? 33.549 78.384 129.289 1.00 15.17 534 TYR C C 1
ATOM 13624 O O . TYR C 1 534 ? 33.870 77.217 129.031 1.00 16.71 534 TYR C O 1
ATOM 13633 N N . GLN C 1 535 ? 34.031 79.424 128.598 1.00 14.42 535 GLN C N 1
ATOM 13634 C CA . GLN C 1 535 ? 34.946 79.176 127.489 1.00 13.88 535 GLN C CA 1
ATOM 13635 C C . GLN C 1 535 ? 36.192 78.455 127.984 1.00 15.59 535 GLN C C 1
ATOM 13636 O O . GLN C 1 535 ? 36.601 77.440 127.414 1.00 14.57 535 GLN C O 1
ATOM 13642 N N . ASN C 1 536 ? 36.789 78.962 129.066 1.00 13.96 536 ASN C N 1
ATOM 13643 C CA . ASN C 1 536 ? 37.975 78.341 129.642 1.00 18.28 536 ASN C CA 1
ATOM 13644 C C . ASN C 1 536 ? 37.698 76.906 130.069 1.00 18.29 536 ASN C C 1
ATOM 13645 O O . ASN C 1 536 ? 38.502 76.007 129.807 1.00 19.61 536 ASN C O 1
ATOM 13650 N N . GLU C 1 537 ? 36.578 76.675 130.760 1.00 17.83 537 GLU C N 1
ATOM 13651 C CA . GLU C 1 537 ? 36.265 75.320 131.206 1.00 16.86 537 GLU C CA 1
ATOM 13652 C C . GLU C 1 537 ? 36.057 74.392 130.014 1.00 17.71 537 GLU C C 1
ATOM 13653 O O . GLU C 1 537 ? 36.564 73.263 130.000 1.00 18.82 537 GLU C O 1
ATOM 13659 N N . TYR C 1 538 ? 35.311 74.852 129.006 1.00 15.01 538 TYR C N 1
ATOM 13660 C CA . TYR C 1 538 ? 35.154 74.079 127.775 1.00 16.74 538 TYR C CA 1
ATOM 13661 C C . TYR C 1 538 ? 36.511 73.698 127.179 1.00 16.91 538 TYR C C 1
ATOM 13662 O O . TYR C 1 538 ? 36.735 72.545 126.788 1.00 14.44 538 TYR C O 1
ATOM 13671 N N . LEU C 1 539 ? 37.430 74.663 127.093 1.00 12.92 539 LEU C N 1
ATOM 13672 C CA . LEU C 1 539 ? 38.714 74.387 126.463 1.00 15.10 539 LEU C CA 1
ATOM 13673 C C . LEU C 1 539 ? 39.510 73.375 127.280 1.00 18.25 539 LEU C C 1
ATOM 13674 O O . LEU C 1 539 ? 40.111 72.454 126.714 1.00 17.25 539 LEU C O 1
ATOM 13679 N N . ASP C 1 540 ? 39.498 73.521 128.614 1.00 15.91 540 ASP C N 1
ATOM 13680 C CA . ASP C 1 540 ? 40.165 72.567 129.496 1.00 15.08 540 ASP C CA 1
ATOM 13681 C C . ASP C 1 540 ? 39.638 71.160 129.280 1.00 16.58 540 ASP C C 1
ATOM 13682 O O . ASP C 1 540 ? 40.416 70.203 129.183 1.00 17.79 540 ASP C O 1
ATOM 13687 N N . MET C 1 541 ? 38.308 71.002 129.254 1.00 15.95 541 MET C N 1
ATOM 13688 C CA . MET C 1 541 ? 37.749 69.670 129.052 1.00 15.98 541 MET C CA 1
ATOM 13689 C C . MET C 1 541 ? 38.277 69.071 127.757 1.00 18.32 541 MET C C 1
ATOM 13690 O O . MET C 1 541 ? 38.787 67.946 127.747 1.00 16.67 541 MET C O 1
ATOM 13695 N N . ASN C 1 542 ? 38.192 69.833 126.655 1.00 15.02 542 ASN C N 1
ATOM 13696 C CA . ASN C 1 542 ? 38.652 69.330 125.364 1.00 17.86 542 ASN C CA 1
ATOM 13697 C C . ASN C 1 542 ? 40.138 68.996 125.386 1.00 18.61 542 ASN C C 1
ATOM 13698 O O . ASN C 1 542 ? 40.555 67.948 124.878 1.00 20.34 542 ASN C O 1
ATOM 13703 N N . HIS C 1 543 ? 40.961 69.875 125.959 1.00 17.32 543 HIS C N 1
ATOM 13704 C CA . HIS C 1 543 ? 42.389 69.588 125.978 1.00 17.38 543 HIS C CA 1
ATOM 13705 C C . HIS C 1 543 ? 42.689 68.327 126.768 1.00 20.54 543 HIS C C 1
ATOM 13706 O O . HIS C 1 543 ? 43.623 67.593 126.426 1.00 19.27 543 HIS C O 1
ATOM 13713 N N . ASN C 1 544 ? 41.927 68.075 127.840 1.00 18.17 544 ASN C N 1
ATOM 13714 C CA . ASN C 1 544 ? 42.122 66.851 128.608 1.00 21.37 544 ASN C CA 1
ATOM 13715 C C . ASN C 1 544 ? 41.866 65.625 127.742 1.00 17.89 544 ASN C C 1
ATOM 13716 O O . ASN C 1 544 ? 42.545 64.606 127.877 1.00 22.86 544 ASN C O 1
ATOM 13721 N N . VAL C 1 545 ? 40.891 65.706 126.842 1.00 17.29 545 VAL C N 1
ATOM 13722 C CA . VAL C 1 545 ? 40.652 64.602 125.921 1.00 18.09 545 VAL C CA 1
ATOM 13723 C C . VAL C 1 545 ? 41.788 64.491 124.909 1.00 21.11 545 VAL C C 1
ATOM 13724 O O . VAL C 1 545 ? 42.338 63.403 124.704 1.00 20.50 545 VAL C O 1
ATOM 13728 N N . PHE C 1 546 ? 42.137 65.609 124.248 1.00 18.66 546 PHE C N 1
ATOM 13729 C CA . PHE C 1 546 ? 43.241 65.613 123.288 1.00 17.79 546 PHE C CA 1
ATOM 13730 C C . PHE C 1 546 ? 44.454 64.902 123.870 1.00 21.15 546 PHE C C 1
ATOM 13731 O O . PHE C 1 546 ? 45.045 64.019 123.237 1.00 21.28 546 PHE C O 1
ATOM 13739 N N . ASP C 1 547 ? 44.853 65.308 125.079 1.00 18.96 547 ASP C N 1
ATOM 13740 C CA . ASP C 1 547 ? 46.062 64.818 125.725 1.00 20.61 547 ASP C CA 1
ATOM 13741 C C . ASP C 1 547 ? 45.970 63.349 126.122 1.00 22.43 547 ASP C C 1
ATOM 13742 O O . ASP C 1 547 ? 46.989 62.767 126.499 1.00 24.19 547 ASP C O 1
ATOM 13747 N N . SER C 1 548 ? 44.778 62.751 126.085 1.00 20.40 548 SER C N 1
ATOM 13748 C CA . SER C 1 548 ? 44.612 61.345 126.437 1.00 22.13 548 SER C CA 1
ATOM 13749 C C . SER C 1 548 ? 44.933 60.400 125.288 1.00 20.22 548 SER C C 1
ATOM 13750 O O . SER C 1 548 ? 45.074 59.200 125.525 1.00 23.96 548 SER C O 1
ATOM 13753 N N . TYR C 1 549 ? 45.011 60.897 124.054 1.00 22.59 549 TYR C N 1
ATOM 13754 C CA . TYR C 1 549 ? 45.080 60.056 122.863 1.00 20.51 549 TYR C CA 1
ATOM 13755 C C . TYR C 1 549 ? 46.378 60.338 122.119 1.00 23.25 549 TYR C C 1
ATOM 13756 O O . TYR C 1 549 ? 46.583 61.450 121.622 1.00 24.49 549 TYR C O 1
ATOM 13765 N N . ASN C 1 550 ? 47.236 59.318 122.021 1.00 24.60 550 ASN C N 1
ATOM 13766 C CA . ASN C 1 550 ? 48.557 59.492 121.417 1.00 30.69 550 ASN C CA 1
ATOM 13767 C C . ASN C 1 550 ? 48.478 60.024 119.985 1.00 27.00 550 ASN C C 1
ATOM 13768 O O . ASN C 1 550 ? 49.339 60.806 119.565 1.00 26.89 550 ASN C O 1
ATOM 13773 N N . PHE C 1 551 ? 47.459 59.630 119.224 1.00 23.87 551 PHE C N 1
ATOM 13774 C CA . PHE C 1 551 ? 47.405 59.987 117.812 1.00 24.07 551 PHE C CA 1
ATOM 13775 C C . PHE C 1 551 ? 46.954 61.424 117.548 1.00 20.63 551 PHE C C 1
ATOM 13776 O O . PHE C 1 551 ? 46.972 61.848 116.390 1.00 18.04 551 PHE C O 1
ATOM 13784 N N . VAL C 1 552 ? 46.560 62.185 118.563 1.00 18.47 552 VAL C N 1
ATOM 13785 C CA . VAL C 1 552 ? 46.236 63.593 118.354 1.00 20.61 552 VAL C CA 1
ATOM 13786 C C . VAL C 1 552 ? 47.540 64.372 118.287 1.00 17.81 552 VAL C C 1
ATOM 13787 O O . VAL C 1 552 ? 48.269 64.455 119.281 1.00 19.45 552 VAL C O 1
ATOM 13791 N N . GLN C 1 553 ? 47.825 64.964 117.126 1.00 14.34 553 GLN C N 1
ATOM 13792 C CA . GLN C 1 553 ? 49.109 65.616 116.886 1.00 16.94 553 GLN C CA 1
ATOM 13793 C C . GLN C 1 553 ? 48.953 67.097 116.547 1.00 18.70 553 GLN C C 1
ATOM 13794 O O . GLN C 1 553 ? 49.873 67.707 115.984 1.00 14.20 553 GLN C O 1
ATOM 13800 N N . GLY C 1 554 ? 47.801 67.685 116.858 1.00 17.30 554 GLY C N 1
ATOM 13801 C CA . GLY C 1 554 ? 47.615 69.097 116.621 1.00 15.60 554 GLY C CA 1
ATOM 13802 C C . GLY C 1 554 ? 46.252 69.573 117.067 1.00 16.27 554 GLY C C 1
ATOM 13803 O O . GLY C 1 554 ? 45.287 68.803 117.081 1.00 17.55 554 GLY C O 1
ATOM 13804 N N . GLU C 1 555 ? 46.154 70.848 117.424 1.00 15.94 555 GLU C N 1
ATOM 13805 C CA . GLU C 1 555 ? 44.909 71.413 117.927 1.00 15.42 555 GLU C CA 1
ATOM 13806 C C . GLU C 1 555 ? 44.800 72.818 117.364 1.00 16.83 555 GLU C C 1
ATOM 13807 O O . GLU C 1 555 ? 45.613 73.689 117.701 1.00 14.49 555 GLU C O 1
ATOM 13813 N N . LEU C 1 556 ? 43.822 73.021 116.480 1.00 15.08 556 LEU C N 1
ATOM 13814 C CA . LEU C 1 556 ? 43.481 74.335 115.957 1.00 13.99 556 LEU C CA 1
ATOM 13815 C C . LEU C 1 556 ? 42.093 74.687 116.476 1.00 14.36 556 LEU C C 1
ATOM 13816 O O . LEU C 1 556 ? 41.116 73.992 116.171 1.00 14.86 556 LEU C O 1
ATOM 13821 N N . VAL C 1 557 ? 42.015 75.738 117.269 1.00 13.09 557 VAL C N 1
ATOM 13822 C CA . VAL C 1 557 ? 40.773 76.152 117.911 1.00 12.30 557 VAL C CA 1
ATOM 13823 C C . VAL C 1 557 ? 39.976 77.060 116.975 1.00 15.79 557 VAL C C 1
ATOM 13824 O O . VAL C 1 557 ? 40.536 77.839 116.199 1.00 12.20 557 VAL C O 1
ATOM 13828 N N . TRP C 1 558 ? 38.647 76.970 117.056 1.00 15.12 558 TRP C N 1
ATOM 13829 C CA . TRP C 1 558 ? 37.742 77.869 116.345 1.00 15.47 558 TRP C CA 1
ATOM 13830 C C . TRP C 1 558 ? 37.241 78.918 117.331 1.00 12.57 558 TRP C C 1
ATOM 13831 O O . TRP C 1 558 ? 36.600 78.558 118.322 1.00 13.07 558 TRP C O 1
ATOM 13842 N N . ASN C 1 559 ? 37.514 80.208 117.079 1.00 12.98 559 ASN C N 1
ATOM 13843 C CA . ASN C 1 559 ? 38.201 80.788 115.915 1.00 12.54 559 ASN C CA 1
ATOM 13844 C C . ASN C 1 559 ? 39.242 81.775 116.467 1.00 13.70 559 ASN C C 1
ATOM 13845 O O . ASN C 1 559 ? 39.176 82.153 117.648 1.00 11.69 559 ASN C O 1
ATOM 13850 N N . PHE C 1 560 ? 40.174 82.228 115.620 1.00 12.55 560 PHE C N 1
ATOM 13851 C CA . PHE C 1 560 ? 41.124 83.253 116.047 1.00 11.07 560 PHE C CA 1
ATOM 13852 C C . PHE C 1 560 ? 40.408 84.486 116.589 1.00 14.62 560 PHE C C 1
ATOM 13853 O O . PHE C 1 560 ? 40.801 85.033 117.631 1.00 13.15 560 PHE C O 1
ATOM 13861 N N . ALA C 1 561 ? 39.365 84.950 115.891 1.00 11.33 561 ALA C N 1
ATOM 13862 C CA . ALA C 1 561 ? 38.702 86.197 116.257 1.00 13.39 561 ALA C CA 1
ATOM 13863 C C . ALA C 1 561 ? 37.223 86.151 115.883 1.00 15.04 561 ALA C C 1
ATOM 13864 O O . ALA C 1 561 ? 36.840 85.552 114.873 1.00 14.76 561 ALA C O 1
ATOM 13866 N N . ASP C 1 562 ? 36.400 86.794 116.710 1.00 11.62 562 ASP C N 1
ATOM 13867 C CA . ASP C 1 562 ? 34.996 86.989 116.367 1.00 14.20 562 ASP C CA 1
ATOM 13868 C C . ASP C 1 562 ? 34.894 87.513 114.934 1.00 12.70 562 ASP C C 1
ATOM 13869 O O . ASP C 1 562 ? 35.696 88.353 114.513 1.00 12.31 562 ASP C O 1
ATOM 13874 N N . PHE C 1 563 ? 33.921 86.991 114.173 1.00 10.92 563 PHE C N 1
ATOM 13875 C CA . PHE C 1 563 ? 33.767 87.327 112.759 1.00 13.40 563 PHE C CA 1
ATOM 13876 C C . PHE C 1 563 ? 32.285 87.369 112.397 1.00 12.45 563 PHE C C 1
ATOM 13877 O O . PHE C 1 563 ? 31.434 86.836 113.114 1.00 13.83 563 PHE C O 1
ATOM 13885 N N . GLN C 1 564 ? 31.984 87.994 111.257 1.00 14.71 564 GLN C N 1
ATOM 13886 C CA . GLN C 1 564 ? 30.598 88.249 110.860 1.00 16.01 564 GLN C CA 1
ATOM 13887 C C . GLN C 1 564 ? 29.935 87.026 110.224 1.00 14.52 564 GLN C C 1
ATOM 13888 O O . GLN C 1 564 ? 30.543 86.329 109.398 1.00 13.37 564 GLN C O 1
ATOM 13894 N N . THR C 1 565 ? 28.667 86.803 110.584 1.00 11.52 565 THR C N 1
ATOM 13895 C CA . THR C 1 565 ? 27.800 85.810 109.955 1.00 12.85 565 THR C CA 1
ATOM 13896 C C . THR C 1 565 ? 26.506 86.470 109.470 1.00 14.03 565 THR C C 1
ATOM 13897 O O . THR C 1 565 ? 26.254 87.655 109.700 1.00 13.30 565 THR C O 1
ATOM 13901 N N . THR C 1 566 ? 25.669 85.690 108.787 1.00 15.25 566 THR C N 1
ATOM 13902 C CA . THR C 1 566 ? 24.289 86.119 108.578 1.00 19.01 566 THR C CA 1
ATOM 13903 C C . THR C 1 566 ? 23.579 86.293 109.921 1.00 16.93 566 THR C C 1
ATOM 13904 O O . THR C 1 566 ? 23.885 85.609 110.899 1.00 13.70 566 THR C O 1
ATOM 13908 N N . GLU C 1 567 ? 22.600 87.200 109.952 1.00 15.91 567 GLU C N 1
ATOM 13909 C CA . GLU C 1 567 ? 21.779 87.363 111.146 1.00 20.97 567 GLU C CA 1
ATOM 13910 C C . GLU C 1 567 ? 21.077 86.051 111.496 1.00 18.66 567 GLU C C 1
ATOM 13911 O O . GLU C 1 567 ? 20.837 85.197 110.645 1.00 22.10 567 GLU C O 1
ATOM 13917 N N . GLY C 1 568 ? 20.735 85.904 112.768 1.00 20.31 568 GLY C N 1
ATOM 13918 C CA . GLY C 1 568 ? 20.047 84.714 113.231 1.00 16.24 568 GLY C CA 1
ATOM 13919 C C . GLY C 1 568 ? 19.961 84.681 114.744 1.00 19.18 568 GLY C C 1
ATOM 13920 O O . GLY C 1 568 ? 20.717 85.387 115.422 1.00 17.29 568 GLY C O 1
ATOM 13921 N N . ILE C 1 569 ? 19.047 83.875 115.290 1.00 14.30 569 ILE C N 1
ATOM 13922 C CA . ILE C 1 569 ? 18.909 83.804 116.739 1.00 19.20 569 ILE C CA 1
ATOM 13923 C C . ILE C 1 569 ? 20.144 83.199 117.398 1.00 18.65 569 ILE C C 1
ATOM 13924 O O . ILE C 1 569 ? 20.349 83.379 118.604 1.00 15.71 569 ILE C O 1
ATOM 13929 N N . LEU C 1 570 ? 20.969 82.475 116.646 1.00 17.92 570 LEU C N 1
ATOM 13930 C CA . LEU C 1 570 ? 22.135 81.807 117.214 1.00 23.47 570 LEU C CA 1
ATOM 13931 C C . LEU C 1 570 ? 23.393 82.666 117.197 1.00 18.04 570 LEU C C 1
ATOM 13932 O O . LEU C 1 570 ? 24.408 82.246 117.751 1.00 14.41 570 LEU C O 1
ATOM 13937 N N . ARG C 1 571 ? 23.349 83.854 116.598 1.00 16.90 571 ARG C N 1
ATOM 13938 C CA . ARG C 1 571 ? 24.547 84.643 116.324 1.00 16.65 571 ARG C CA 1
ATOM 13939 C C . ARG C 1 571 ? 24.346 86.041 116.900 1.00 16.46 571 ARG C C 1
ATOM 13940 O O . ARG C 1 571 ? 23.569 86.839 116.363 1.00 15.13 571 ARG C O 1
ATOM 13948 N N . VAL C 1 572 ? 25.028 86.323 118.007 1.00 14.26 572 VAL C N 1
ATOM 13949 C CA . VAL C 1 572 ? 24.979 87.619 118.666 1.00 15.38 572 VAL C CA 1
ATOM 13950 C C . VAL C 1 572 ? 25.934 88.553 117.939 1.00 16.08 572 VAL C C 1
ATOM 13951 O O . VAL C 1 572 ? 27.100 88.695 118.327 1.00 15.17 572 VAL C O 1
ATOM 13955 N N . ASN C 1 573 ? 25.450 89.191 116.880 1.00 15.05 573 ASN C N 1
ATOM 13956 C CA . ASN C 1 573 ? 26.284 89.997 115.987 1.00 17.31 573 ASN C CA 1
ATOM 13957 C C . ASN C 1 573 ? 27.474 89.183 115.477 1.00 15.28 573 ASN C C 1
ATOM 13958 O O . ASN C 1 573 ? 28.635 89.460 115.773 1.00 21.48 573 ASN C O 1
ATOM 13963 N N . GLY C 1 574 ? 27.146 88.169 114.685 1.00 15.91 574 GLY C N 1
ATOM 13964 C CA . GLY C 1 574 ? 28.153 87.274 114.157 1.00 13.40 574 GLY C CA 1
ATOM 13965 C C . GLY C 1 574 ? 28.545 86.169 115.130 1.00 16.19 574 GLY C C 1
ATOM 13966 O O . GLY C 1 574 ? 27.916 85.932 116.174 1.00 12.23 574 GLY C O 1
ATOM 13967 N N . ASN C 1 575 ? 29.614 85.468 114.746 1.00 11.86 575 ASN C N 1
ATOM 13968 C CA . ASN C 1 575 ? 30.152 84.359 115.516 1.00 13.00 575 ASN C CA 1
ATOM 13969 C C . ASN C 1 575 ? 31.055 84.895 116.637 1.00 12.72 575 ASN C C 1
ATOM 13970 O O . ASN C 1 575 ? 31.933 85.730 116.391 1.00 13.14 575 ASN C O 1
ATOM 13975 N N . LYS C 1 576 ? 30.834 84.427 117.866 1.00 12.91 576 LYS C N 1
ATOM 13976 C CA . LYS C 1 576 ? 31.594 84.901 119.015 1.00 12.73 576 LYS C CA 1
ATOM 13977 C C . LYS C 1 576 ? 32.488 83.809 119.595 1.00 13.13 576 LYS C C 1
ATOM 13978 O O . LYS C 1 576 ? 32.850 83.855 120.774 1.00 10.12 576 LYS C O 1
ATOM 13984 N N . LYS C 1 577 ? 32.850 82.814 118.784 1.00 10.10 577 LYS C N 1
ATOM 13985 C CA . LYS C 1 577 ? 33.785 81.807 119.262 1.00 11.94 577 LYS C CA 1
ATOM 13986 C C . LYS C 1 577 ? 35.226 82.290 119.218 1.00 13.05 577 LYS C C 1
ATOM 13987 O O . LYS C 1 577 ? 36.136 81.501 119.484 1.00 15.35 577 LYS C O 1
ATOM 13993 N N . GLY C 1 578 ? 35.454 83.567 118.920 1.00 11.27 578 GLY C N 1
ATOM 13994 C CA . GLY C 1 578 ? 36.814 84.071 118.882 1.00 10.26 578 GLY C CA 1
ATOM 13995 C C . GLY C 1 578 ? 37.520 83.909 120.221 1.00 13.39 578 GLY C C 1
ATOM 13996 O O . GLY C 1 578 ? 36.915 84.041 121.294 1.00 14.83 578 GLY C O 1
ATOM 13997 N N . ILE C 1 579 ? 38.814 83.586 120.142 1.00 12.55 579 ILE C N 1
ATOM 13998 C CA . ILE C 1 579 ? 39.750 83.738 121.255 1.00 11.78 579 ILE C CA 1
ATOM 13999 C C . ILE C 1 579 ? 40.120 85.208 121.445 1.00 12.48 579 ILE C C 1
ATOM 14000 O O . ILE C 1 579 ? 40.367 85.655 122.572 1.00 15.98 579 ILE C O 1
ATOM 14005 N N . PHE C 1 580 ? 40.199 85.966 120.358 1.00 13.12 580 PHE C N 1
ATOM 14006 C CA . PHE C 1 580 ? 40.297 87.417 120.383 1.00 12.74 580 PHE C CA 1
ATOM 14007 C C . PHE C 1 580 ? 38.995 88.026 119.878 1.00 12.94 580 PHE C C 1
ATOM 14008 O O . PHE C 1 580 ? 38.235 87.390 119.142 1.00 14.46 580 PHE C O 1
ATOM 14016 N N . THR C 1 581 ? 38.739 89.266 120.288 1.00 13.18 581 THR C N 1
ATOM 14017 C CA . THR C 1 581 ? 37.622 90.033 119.752 1.00 12.47 581 THR C CA 1
ATOM 14018 C C . THR C 1 581 ? 37.882 90.393 118.289 1.00 11.57 581 THR C C 1
ATOM 14019 O O . THR C 1 581 ? 39.005 90.295 117.793 1.00 12.01 581 THR C O 1
ATOM 14023 N N . ARG C 1 582 ? 36.834 90.858 117.603 1.00 10.84 582 ARG C N 1
ATOM 14024 C CA . ARG C 1 582 ? 37.017 91.300 116.224 1.00 12.14 582 ARG C CA 1
ATOM 14025 C C . ARG C 1 582 ? 38.024 92.447 116.127 1.00 13.70 582 ARG C C 1
ATOM 14026 O O . ARG C 1 582 ? 38.687 92.604 115.097 1.00 12.89 582 ARG C O 1
ATOM 14034 N N . GLN C 1 583 ? 38.174 93.233 117.196 1.00 14.02 583 GLN C N 1
ATOM 14035 C CA . GLN C 1 583 ? 39.144 94.318 117.310 1.00 12.71 583 GLN C CA 1
ATOM 14036 C C . GLN C 1 583 ? 40.527 93.833 117.759 1.00 11.45 583 GLN C C 1
ATOM 14037 O O . GLN C 1 583 ? 41.407 94.644 118.095 1.00 13.84 583 GLN C O 1
ATOM 14043 N N . ARG C 1 584 ? 40.736 92.527 117.788 1.00 12.96 584 ARG C N 1
ATOM 14044 C CA . ARG C 1 584 ? 42.058 91.955 118.036 1.00 13.85 584 ARG C CA 1
ATOM 14045 C C . ARG C 1 584 ? 42.535 92.277 119.450 1.00 14.85 584 ARG C C 1
ATOM 14046 O O . ARG C 1 584 ? 43.674 92.694 119.671 1.00 15.18 584 ARG C O 1
ATOM 14054 N N . GLN C 1 585 ? 41.643 92.069 120.418 1.00 12.68 585 GLN C N 1
ATOM 14055 C CA . GLN C 1 585 ? 41.985 92.152 121.826 1.00 14.40 585 GLN C CA 1
ATOM 14056 C C . GLN C 1 585 ? 41.628 90.837 122.520 1.00 13.52 585 GLN C C 1
ATOM 14057 O O . GLN C 1 585 ? 40.627 90.205 122.171 1.00 12.10 585 GLN C O 1
ATOM 14063 N N . PRO C 1 586 ? 42.417 90.407 123.505 1.00 11.08 586 PRO C N 1
ATOM 14064 C CA . PRO C 1 586 ? 42.259 89.053 124.049 1.00 12.74 586 PRO C CA 1
ATOM 14065 C C . PRO C 1 586 ? 41.052 88.951 124.972 1.00 14.86 586 PRO C C 1
ATOM 14066 O O . PRO C 1 586 ? 40.826 89.824 125.813 1.00 14.70 586 PRO C O 1
ATOM 14070 N N . LYS C 1 587 ? 40.273 87.881 124.803 1.00 12.33 587 LYS C N 1
ATOM 14071 C CA . LYS C 1 587 ? 39.390 87.400 125.857 1.00 12.18 587 LYS C CA 1
ATOM 14072 C C . LYS C 1 587 ? 40.206 86.590 126.866 1.00 13.29 587 LYS C C 1
ATOM 14073 O O . LYS C 1 587 ? 41.379 86.290 126.638 1.00 12.86 587 LYS C O 1
ATOM 14079 N N . ASP C 1 588 ? 39.573 86.216 127.989 1.00 14.49 588 ASP C N 1
ATOM 14080 C CA . ASP C 1 588 ? 40.268 85.425 129.008 1.00 17.01 588 ASP C CA 1
ATOM 14081 C C . ASP C 1 588 ? 40.927 84.191 128.407 1.00 15.20 588 ASP C C 1
ATOM 14082 O O . ASP C 1 588 ? 42.037 83.827 128.800 1.00 15.95 588 ASP C O 1
ATOM 14087 N N . ALA C 1 589 ? 40.252 83.535 127.459 1.00 11.80 589 ALA C N 1
ATOM 14088 C CA . ALA C 1 589 ? 40.767 82.289 126.893 1.00 15.52 589 ALA C CA 1
ATOM 14089 C C . ALA C 1 589 ? 42.112 82.477 126.195 1.00 13.96 589 ALA C C 1
ATOM 14090 O O . ALA C 1 589 ? 42.884 81.519 126.075 1.00 12.76 589 ALA C O 1
ATOM 14092 N N . ALA C 1 590 ? 42.396 83.677 125.688 1.00 14.44 590 ALA C N 1
ATOM 14093 C CA . ALA C 1 590 ? 43.688 83.879 125.036 1.00 15.51 590 ALA C CA 1
ATOM 14094 C C . ALA C 1 590 ? 44.836 83.632 126.009 1.00 15.27 590 ALA C C 1
ATOM 14095 O O . ALA C 1 590 ? 45.883 83.116 125.610 1.00 15.78 590 ALA C O 1
ATOM 14097 N N . PHE C 1 591 ? 44.645 83.975 127.290 1.00 13.79 591 PHE C N 1
ATOM 14098 C CA . PHE C 1 591 ? 45.678 83.757 128.296 1.00 16.33 591 PHE C CA 1
ATOM 14099 C C . PHE C 1 591 ? 45.781 82.291 128.688 1.00 16.20 591 PHE C C 1
ATOM 14100 O O . PHE C 1 591 ? 46.881 81.816 128.995 1.00 15.02 591 PHE C O 1
ATOM 14108 N N . LEU C 1 592 ? 44.655 81.571 128.692 1.00 14.89 592 LEU C N 1
ATOM 14109 C CA . LEU C 1 592 ? 44.702 80.119 128.829 1.00 18.01 592 LEU C CA 1
ATOM 14110 C C . LEU C 1 592 ? 45.568 79.494 127.739 1.00 14.76 592 LEU C C 1
ATOM 14111 O O . LEU C 1 592 ? 46.443 78.660 128.020 1.00 13.83 592 LEU C O 1
ATOM 14116 N N . PHE C 1 593 ? 45.333 79.883 126.481 1.00 13.31 593 PHE C N 1
ATOM 14117 C CA . PHE C 1 593 ? 46.060 79.263 125.373 1.00 13.20 593 PHE C CA 1
ATOM 14118 C C . PHE C 1 593 ? 47.530 79.664 125.382 1.00 14.44 593 PHE C C 1
ATOM 14119 O O . PHE C 1 593 ? 48.400 78.856 125.041 1.00 14.40 593 PHE C O 1
ATOM 14127 N N . ARG C 1 594 ? 47.822 80.913 125.761 1.00 12.13 594 ARG C N 1
ATOM 14128 C CA . ARG C 1 594 ? 49.207 81.342 125.863 1.00 15.65 594 ARG C CA 1
ATOM 14129 C C . ARG C 1 594 ? 49.963 80.493 126.881 1.00 15.92 594 ARG C C 1
ATOM 14130 O O . ARG C 1 594 ? 51.071 80.022 126.611 1.00 19.81 594 ARG C O 1
ATOM 14138 N N . ALA C 1 595 ? 49.365 80.265 128.050 1.00 14.19 595 ALA C N 1
ATOM 14139 C CA . ALA C 1 595 ? 50.017 79.430 129.054 1.00 14.52 595 ALA C CA 1
ATOM 14140 C C . ALA C 1 595 ? 50.185 77.997 128.566 1.00 14.47 595 ALA C C 1
ATOM 14141 O O . ALA C 1 595 ? 51.211 77.368 128.826 1.00 17.51 595 ALA C O 1
ATOM 14143 N N . ARG C 1 596 ? 49.190 77.450 127.870 1.00 15.63 596 ARG C N 1
ATOM 14144 C CA . ARG C 1 596 ? 49.328 76.079 127.378 1.00 16.49 596 ARG C CA 1
ATOM 14145 C C . ARG C 1 596 ? 50.354 75.996 126.251 1.00 18.88 596 ARG C C 1
ATOM 14146 O O . ARG C 1 596 ? 51.339 75.256 126.344 1.00 20.57 596 ARG C O 1
ATOM 14154 N N . TRP C 1 597 ? 50.145 76.764 125.178 1.00 13.94 597 TRP C N 1
ATOM 14155 C CA . TRP C 1 597 ? 50.900 76.531 123.954 1.00 15.79 597 TRP C CA 1
ATOM 14156 C C . TRP C 1 597 ? 52.370 76.904 124.105 1.00 19.62 597 TRP C C 1
ATOM 14157 O O . TRP C 1 597 ? 53.235 76.283 123.467 1.00 16.35 597 TRP C O 1
ATOM 14168 N N . THR C 1 598 ? 52.680 77.939 124.886 1.00 15.56 598 THR C N 1
ATOM 14169 C CA . THR C 1 598 ? 54.091 78.249 125.071 1.00 20.99 598 THR C CA 1
ATOM 14170 C C . THR C 1 598 ? 54.765 77.274 126.027 1.00 23.65 598 THR C C 1
ATOM 14171 O O . THR C 1 598 ? 55.995 77.255 126.097 1.00 24.20 598 THR C O 1
ATOM 14175 N N . SER C 1 599 ? 53.998 76.460 126.753 1.00 21.80 599 SER C N 1
ATOM 14176 C CA . SER C 1 599 ? 54.599 75.465 127.630 1.00 26.74 599 SER C CA 1
ATOM 14177 C C . SER C 1 599 ? 54.783 74.112 126.950 1.00 26.00 599 SER C C 1
ATOM 14178 O O . SER C 1 599 ? 55.491 73.257 127.483 1.00 24.20 599 SER C O 1
ATOM 14181 N N . LEU C 1 600 ? 54.146 73.889 125.811 1.00 20.64 600 LEU C N 1
ATOM 14182 C CA . LEU C 1 600 ? 54.398 72.604 125.176 1.00 22.44 600 LEU C CA 1
ATOM 14183 C C . LEU C 1 600 ? 55.619 72.704 124.260 1.00 20.96 600 LEU C C 1
ATOM 14184 O O . LEU C 1 600 ? 55.806 73.720 123.580 1.00 19.56 600 LEU C O 1
ATOM 14189 N N . PRO C 1 601 ? 56.496 71.706 124.233 1.00 22.72 601 PRO C N 1
ATOM 14190 C CA . PRO C 1 601 ? 57.628 71.763 123.300 1.00 19.15 601 PRO C CA 1
ATOM 14191 C C . PRO C 1 601 ? 57.121 71.678 121.872 1.00 24.21 601 PRO C C 1
ATOM 14192 O O . PRO C 1 601 ? 55.989 71.252 121.605 1.00 21.41 601 PRO C O 1
ATOM 14196 N N . LEU C 1 602 ? 57.961 72.142 120.944 1.00 20.65 602 LEU C N 1
ATOM 14197 C CA . LEU C 1 602 ? 57.584 72.085 119.538 1.00 17.39 602 LEU C CA 1
ATOM 14198 C C . LEU C 1 602 ? 57.224 70.660 119.141 1.00 19.55 602 LEU C C 1
ATOM 14199 O O . LEU C 1 602 ? 56.258 70.435 118.400 1.00 17.32 602 LEU C O 1
ATOM 14204 N N . ASP C 1 603 ? 57.954 69.677 119.677 1.00 19.49 603 ASP C N 1
ATOM 14205 C CA . ASP C 1 603 ? 57.745 68.268 119.363 1.00 18.62 603 ASP C CA 1
ATOM 14206 C C . ASP C 1 603 ? 56.928 67.546 120.433 1.00 21.46 603 ASP C C 1
ATOM 14207 O O . ASP C 1 603 ? 57.134 66.353 120.676 1.00 20.49 603 ASP C O 1
ATOM 14212 N N . TYR C 1 604 ? 55.996 68.248 121.069 1.00 20.53 604 TYR C N 1
ATOM 14213 C CA . TYR C 1 604 ? 55.078 67.637 122.019 1.00 20.44 604 TYR C CA 1
ATOM 14214 C C . TYR C 1 604 ? 54.408 66.403 121.422 1.00 20.80 604 TYR C C 1
ATOM 14215 O O . TYR C 1 604 ? 53.858 66.451 120.319 1.00 20.09 604 TYR C O 1
ATOM 14224 N N . LYS C 1 605 ? 54.446 65.299 122.170 1.00 22.47 605 LYS C N 1
ATOM 14225 C CA . LYS C 1 605 ? 53.858 64.013 121.780 1.00 24.89 605 LYS C CA 1
ATOM 14226 C C . LYS C 1 605 ? 54.524 63.415 120.546 1.00 22.31 605 LYS C C 1
ATOM 14227 O O . LYS C 1 605 ? 53.962 62.524 119.907 1.00 22.97 605 LYS C O 1
ATOM 14233 N N . GLY C 1 606 ? 55.721 63.884 120.197 1.00 23.89 606 GLY C N 1
ATOM 14234 C CA . GLY C 1 606 ? 56.382 63.415 118.989 1.00 30.22 606 GLY C CA 1
ATOM 14235 C C . GLY C 1 606 ? 56.890 61.982 119.049 1.00 35.51 606 GLY C C 1
ATOM 14236 O O . GLY C 1 606 ? 57.299 61.447 118.013 1.00 32.65 606 GLY C O 1
ATOM 14237 N N . ASN C 1 607 ? 56.869 61.354 120.223 1.00 30.16 607 ASN C N 1
ATOM 14238 C CA . ASN C 1 607 ? 57.317 59.979 120.397 1.00 38.77 607 ASN C CA 1
ATOM 14239 C C . ASN C 1 607 ? 56.169 59.059 120.809 1.00 42.15 607 ASN C C 1
ATOM 14240 O O . ASN C 1 607 ? 56.377 58.084 121.533 1.00 49.15 607 ASN C O 1
ATOM 14245 N N . GLN C 1 608 ? 54.953 59.350 120.360 1.00 39.85 608 GLN C N 1
ATOM 14246 C CA . GLN C 1 608 ? 53.790 58.611 120.848 1.00 40.30 608 GLN C CA 1
ATOM 14247 C C . GLN C 1 608 ? 52.961 58.039 119.703 1.00 34.79 608 GLN C C 1
ATOM 14248 O O . GLN C 1 608 ? 52.921 58.614 118.617 1.00 38.53 608 GLN C O 1
ATOM 14254 N N . ASN D 1 2 ? 69.126 57.111 70.226 1.00 52.65 2 ASN D N 1
ATOM 14255 C CA . ASN D 1 2 ? 67.927 56.492 69.611 1.00 51.88 2 ASN D CA 1
ATOM 14256 C C . ASN D 1 2 ? 68.086 54.975 69.545 1.00 54.27 2 ASN D C 1
ATOM 14257 O O . ASN D 1 2 ? 69.154 54.506 69.117 1.00 58.51 2 ASN D O 1
ATOM 14262 N N . ASN D 1 3 ? 67.029 54.274 69.935 1.00 37.22 3 ASN D N 1
ATOM 14263 C CA . ASN D 1 3 ? 67.047 52.799 69.999 1.00 33.56 3 ASN D CA 1
ATOM 14264 C C . ASN D 1 3 ? 66.136 52.198 68.926 1.00 30.31 3 ASN D C 1
ATOM 14265 O O . ASN D 1 3 ? 65.442 51.239 69.215 1.00 25.56 3 ASN D O 1
ATOM 14270 N N . LYS D 1 4 ? 66.168 52.747 67.719 1.00 27.87 4 LYS D N 1
ATOM 14271 C CA . LYS D 1 4 ? 65.415 52.153 66.624 1.00 30.14 4 LYS D CA 1
ATOM 14272 C C . LYS D 1 4 ? 65.788 50.686 66.453 1.00 24.66 4 LYS D C 1
ATOM 14273 O O . LYS D 1 4 ? 66.967 50.324 66.481 1.00 20.41 4 LYS D O 1
ATOM 14279 N N . SER D 1 5 ? 64.772 49.842 66.292 1.00 20.12 5 SER D N 1
ATOM 14280 C CA . SER D 1 5 ? 64.982 48.433 65.992 1.00 20.78 5 SER D CA 1
ATOM 14281 C C . SER D 1 5 ? 63.765 47.928 65.240 1.00 23.94 5 SER D C 1
ATOM 14282 O O . SER D 1 5 ? 62.632 48.147 65.684 1.00 25.11 5 SER D O 1
ATOM 14285 N N . LEU D 1 6 ? 63.998 47.256 64.114 1.00 19.12 6 LEU D N 1
ATOM 14286 C CA . LEU D 1 6 ? 62.931 46.666 63.317 1.00 20.70 6 LEU D CA 1
ATOM 14287 C C . LEU D 1 6 ? 62.804 45.169 63.556 1.00 21.56 6 LEU D C 1
ATOM 14288 O O . LEU D 1 6 ? 62.041 44.500 62.851 1.00 19.35 6 LEU D O 1
ATOM 14293 N N . LEU D 1 7 ? 63.526 44.639 64.543 1.00 20.35 7 LEU D N 1
ATOM 14294 C CA . LEU D 1 7 ? 63.470 43.219 64.869 1.00 20.69 7 LEU D CA 1
ATOM 14295 C C . LEU D 1 7 ? 62.052 42.798 65.251 1.00 18.10 7 LEU D C 1
ATOM 14296 O O . LEU D 1 7 ? 61.336 43.526 65.939 1.00 17.04 7 LEU D O 1
ATOM 14301 N N . TYR D 1 8 ? 61.654 41.609 64.803 1.00 16.81 8 TYR D N 1
ATOM 14302 C CA . TYR D 1 8 ? 60.366 41.051 65.197 1.00 17.70 8 TYR D CA 1
ATOM 14303 C C . TYR D 1 8 ? 60.293 40.898 66.717 1.00 17.28 8 TYR D C 1
ATOM 14304 O O . TYR D 1 8 ? 61.237 40.387 67.332 1.00 16.02 8 TYR D O 1
ATOM 14313 N N . PRO D 1 9 ? 59.179 41.281 67.346 1.00 16.88 9 PRO D N 1
ATOM 14314 C CA . PRO D 1 9 ? 59.074 41.159 68.812 1.00 16.39 9 PRO D CA 1
ATOM 14315 C C . PRO D 1 9 ? 59.180 39.709 69.251 1.00 18.49 9 PRO D C 1
ATOM 14316 O O . PRO D 1 9 ? 58.507 38.832 68.710 1.00 17.67 9 PRO D O 1
ATOM 14320 N N . VAL D 1 10 ? 60.025 39.453 70.250 1.00 16.80 10 VAL D N 1
ATOM 14321 C CA . VAL D 1 10 ? 60.141 38.103 70.779 1.00 17.29 10 VAL D CA 1
ATOM 14322 C C . VAL D 1 10 ? 60.029 38.129 72.293 1.00 18.54 10 VAL D C 1
ATOM 14323 O O . VAL D 1 10 ? 60.285 39.139 72.952 1.00 21.52 10 VAL D O 1
ATOM 14327 N N . VAL D 1 11 ? 59.625 36.993 72.833 1.00 19.35 11 VAL D N 1
ATOM 14328 C CA . VAL D 1 11 ? 59.697 36.724 74.261 1.00 19.28 11 VAL D CA 1
ATOM 14329 C C . VAL D 1 11 ? 60.999 35.976 74.524 1.00 16.97 11 VAL D C 1
ATOM 14330 O O . VAL D 1 11 ? 61.356 35.058 73.779 1.00 16.17 11 VAL D O 1
ATOM 14334 N N . SER D 1 12 ? 61.720 36.382 75.565 1.00 15.81 12 SER D N 1
ATOM 14335 C CA . SER D 1 12 ? 62.962 35.727 75.948 1.00 16.59 12 SER D CA 1
ATOM 14336 C C . SER D 1 12 ? 63.153 35.892 77.456 1.00 19.38 12 SER D C 1
ATOM 14337 O O . SER D 1 12 ? 62.318 36.485 78.146 1.00 19.67 12 SER D O 1
ATOM 14340 N N . THR D 1 13 ? 64.260 35.356 77.985 1.00 21.04 13 THR D N 1
ATOM 14341 C CA . THR D 1 13 ? 64.531 35.577 79.406 1.00 21.39 13 THR D CA 1
ATOM 14342 C C . THR D 1 13 ? 64.464 37.059 79.751 1.00 21.96 13 THR D C 1
ATOM 14343 O O . THR D 1 13 ? 64.025 37.415 80.848 1.00 21.03 13 THR D O 1
ATOM 14347 N N . SER D 1 14 ? 64.846 37.941 78.816 1.00 19.57 14 SER D N 1
ATOM 14348 C CA . SER D 1 14 ? 64.912 39.378 79.079 1.00 17.16 14 SER D CA 1
ATOM 14349 C C . SER D 1 14 ? 63.745 40.198 78.519 1.00 21.72 14 SER D C 1
ATOM 14350 O O . SER D 1 14 ? 63.612 41.364 78.900 1.00 23.63 14 SER D O 1
ATOM 14353 N N . ARG D 1 15 ? 62.926 39.656 77.606 1.00 20.60 15 ARG D N 1
ATOM 14354 C CA . ARG D 1 15 ? 61.914 40.436 76.887 1.00 21.07 15 ARG D CA 1
ATOM 14355 C C . ARG D 1 15 ? 60.511 39.865 77.087 1.00 16.66 15 ARG D C 1
ATOM 14356 O O . ARG D 1 15 ? 60.317 38.647 77.148 1.00 16.47 15 ARG D O 1
ATOM 14364 N N . ARG D 1 16 ? 59.527 40.756 77.149 1.00 17.67 16 ARG D N 1
ATOM 14365 C CA . ARG D 1 16 ? 58.122 40.377 77.225 1.00 16.00 16 ARG D CA 1
ATOM 14366 C C . ARG D 1 16 ? 57.360 40.982 76.050 1.00 20.95 16 ARG D C 1
ATOM 14367 O O . ARG D 1 16 ? 57.737 42.039 75.533 1.00 19.69 16 ARG D O 1
ATOM 14375 N N . VAL D 1 17 ? 56.254 40.331 75.674 1.00 19.09 17 VAL D N 1
ATOM 14376 C CA . VAL D 1 17 ? 55.389 40.780 74.584 1.00 21.03 17 VAL D CA 1
ATOM 14377 C C . VAL D 1 17 ? 53.939 40.476 74.953 1.00 22.65 17 VAL D C 1
ATOM 14378 O O . VAL D 1 17 ? 53.602 39.338 75.301 1.00 19.67 17 VAL D O 1
ATOM 14382 N N . VAL D 1 18 ? 53.084 41.495 74.872 1.00 16.63 18 VAL D N 1
ATOM 14383 C CA . VAL D 1 18 ? 51.647 41.361 75.079 1.00 19.46 18 VAL D CA 1
ATOM 14384 C C . VAL D 1 18 ? 50.939 41.931 73.856 1.00 19.49 18 VAL D C 1
ATOM 14385 O O . VAL D 1 18 ? 51.110 43.112 73.532 1.00 17.02 18 VAL D O 1
ATOM 14389 N N . SER D 1 19 ? 50.126 41.111 73.200 1.00 17.31 19 SER D N 1
ATOM 14390 C CA . SER D 1 19 ? 49.345 41.599 72.070 1.00 19.44 19 SER D CA 1
ATOM 14391 C C . SER D 1 19 ? 48.227 42.535 72.525 1.00 18.47 19 SER D C 1
ATOM 14392 O O . SER D 1 19 ? 47.490 42.234 73.467 1.00 18.12 19 SER D O 1
ATOM 14395 N N . LEU D 1 20 ? 48.076 43.657 71.825 1.00 18.09 20 LEU D N 1
ATOM 14396 C CA . LEU D 1 20 ? 46.956 44.555 72.045 1.00 18.04 20 LEU D CA 1
ATOM 14397 C C . LEU D 1 20 ? 45.855 44.394 70.996 1.00 21.02 20 LEU D C 1
ATOM 14398 O O . LEU D 1 20 ? 44.947 45.227 70.940 1.00 19.68 20 LEU D O 1
ATOM 14403 N N . ASP D 1 21 ? 45.901 43.340 70.181 1.00 17.02 21 ASP D N 1
ATOM 14404 C CA . ASP D 1 21 ? 44.864 43.158 69.171 1.00 17.70 21 ASP D CA 1
ATOM 14405 C C . ASP D 1 21 ? 43.531 42.809 69.837 1.00 19.00 21 ASP D C 1
ATOM 14406 O O . ASP D 1 21 ? 43.483 42.335 70.976 1.00 19.39 21 ASP D O 1
ATOM 14411 N N . GLY D 1 22 ? 42.447 43.042 69.110 1.00 17.17 22 GLY D N 1
ATOM 14412 C CA . GLY D 1 22 ? 41.110 42.795 69.595 1.00 15.68 22 GLY D CA 1
ATOM 14413 C C . GLY D 1 22 ? 40.176 43.876 69.097 1.00 19.41 22 GLY D C 1
ATOM 14414 O O . GLY D 1 22 ? 40.413 44.479 68.048 1.00 15.74 22 GLY D O 1
ATOM 14415 N N . MET D 1 23 ? 39.099 44.128 69.855 1.00 15.73 23 MET D N 1
ATOM 14416 C CA . MET D 1 23 ? 38.144 45.176 69.509 1.00 14.87 23 MET D CA 1
ATOM 14417 C C . MET D 1 23 ? 38.629 46.484 70.108 1.00 20.55 23 MET D C 1
ATOM 14418 O O . MET D 1 23 ? 38.756 46.598 71.329 1.00 20.66 23 MET D O 1
ATOM 14423 N N . TRP D 1 24 ? 38.905 47.460 69.264 1.00 17.67 24 TRP D N 1
ATOM 14424 C CA . TRP D 1 24 ? 39.253 48.776 69.760 1.00 17.61 24 TRP D CA 1
ATOM 14425 C C . TRP D 1 24 ? 38.056 49.707 69.623 1.00 17.09 24 TRP D C 1
ATOM 14426 O O . TRP D 1 24 ? 36.992 49.335 69.122 1.00 18.49 24 TRP D O 1
ATOM 14437 N N . ARG D 1 25 ? 38.248 50.939 70.063 1.00 16.60 25 ARG D N 1
ATOM 14438 C CA . ARG D 1 25 ? 37.315 52.037 69.849 1.00 15.07 25 ARG D CA 1
ATOM 14439 C C . ARG D 1 25 ? 37.753 52.843 68.634 1.00 18.05 25 ARG D C 1
ATOM 14440 O O . ARG D 1 25 ? 38.949 52.994 68.376 1.00 17.47 25 ARG D O 1
ATOM 14448 N N . PHE D 1 26 ? 36.778 53.385 67.904 1.00 15.98 26 PHE D N 1
ATOM 14449 C CA . PHE D 1 26 ? 37.049 53.953 66.591 1.00 13.93 26 PHE D CA 1
ATOM 14450 C C . PHE D 1 26 ? 36.126 55.132 66.324 1.00 17.34 26 PHE D C 1
ATOM 14451 O O . PHE D 1 26 ? 34.956 55.116 66.715 1.00 15.95 26 PHE D O 1
ATOM 14459 N N . SER D 1 27 ? 36.647 56.148 65.640 1.00 16.68 27 SER D N 1
ATOM 14460 C CA . SER D 1 27 ? 35.784 57.253 65.244 1.00 17.01 27 SER D CA 1
ATOM 14461 C C . SER D 1 27 ? 36.410 57.984 64.069 1.00 17.50 27 SER D C 1
ATOM 14462 O O . SER D 1 27 ? 37.626 58.239 64.070 1.00 19.67 27 SER D O 1
ATOM 14465 N N . PHE D 1 28 ? 35.589 58.293 63.066 1.00 14.39 28 PHE D N 1
ATOM 14466 C CA . PHE D 1 28 ? 36.004 59.239 62.048 1.00 16.44 28 PHE D CA 1
ATOM 14467 C C . PHE D 1 28 ? 36.156 60.624 62.671 1.00 21.56 28 PHE D C 1
ATOM 14468 O O . PHE D 1 28 ? 35.655 60.898 63.765 1.00 21.75 28 PHE D O 1
ATOM 14476 N N . ASP D 1 29 ? 36.861 61.514 61.954 1.00 22.73 29 ASP D N 1
ATOM 14477 C CA . ASP D 1 29 ? 37.140 62.873 62.422 1.00 21.82 29 ASP D CA 1
ATOM 14478 C C . ASP D 1 29 ? 37.081 63.797 61.198 1.00 23.34 29 ASP D C 1
ATOM 14479 O O . ASP D 1 29 ? 38.091 64.333 60.736 1.00 20.31 29 ASP D O 1
ATOM 14484 N N . ALA D 1 30 ? 35.863 63.986 60.678 1.00 25.28 30 ALA D N 1
ATOM 14485 C CA . ALA D 1 30 ? 35.687 64.615 59.372 1.00 24.79 30 ALA D CA 1
ATOM 14486 C C . ALA D 1 30 ? 36.153 66.064 59.358 1.00 24.89 30 ALA D C 1
ATOM 14487 O O . ALA D 1 30 ? 36.607 66.551 58.317 1.00 28.18 30 ALA D O 1
ATOM 14489 N N . LYS D 1 31 ? 36.055 66.769 60.487 1.00 26.89 31 LYS D N 1
ATOM 14490 C CA . LYS D 1 31 ? 36.499 68.157 60.568 1.00 28.64 31 LYS D CA 1
ATOM 14491 C C . LYS D 1 31 ? 37.883 68.316 61.175 1.00 30.10 31 LYS D C 1
ATOM 14492 O O . LYS D 1 31 ? 38.304 69.450 61.430 1.00 33.08 31 LYS D O 1
ATOM 14498 N N . SER D 1 32 ? 38.603 67.224 61.415 1.00 26.91 32 SER D N 1
ATOM 14499 C CA . SER D 1 32 ? 39.983 67.309 61.901 1.00 31.51 32 SER D CA 1
ATOM 14500 C C . SER D 1 32 ? 40.062 68.150 63.175 1.00 31.08 32 SER D C 1
ATOM 14501 O O . SER D 1 32 ? 40.922 69.018 63.329 1.00 31.03 32 SER D O 1
ATOM 14504 N N . GLU D 1 33 ? 39.149 67.860 64.103 1.00 23.73 33 GLU D N 1
ATOM 14505 C CA . GLU D 1 33 ? 39.008 68.580 65.359 1.00 28.90 33 GLU D CA 1
ATOM 14506 C C . GLU D 1 33 ? 39.498 67.794 66.570 1.00 29.69 33 GLU D C 1
ATOM 14507 O O . GLU D 1 33 ? 39.501 68.335 67.680 1.00 28.08 33 GLU D O 1
ATOM 14513 N N . GLY D 1 34 ? 39.930 66.545 66.387 1.00 25.60 34 GLY D N 1
ATOM 14514 C CA . GLY D 1 34 ? 40.139 65.664 67.528 1.00 25.01 34 GLY D CA 1
ATOM 14515 C C . GLY D 1 34 ? 41.237 66.117 68.478 1.00 26.54 34 GLY D C 1
ATOM 14516 O O . GLY D 1 34 ? 41.084 66.025 69.700 1.00 25.61 34 GLY D O 1
ATOM 14517 N N . VAL D 1 35 ? 42.371 66.580 67.938 1.00 22.48 35 VAL D N 1
ATOM 14518 C CA . VAL D 1 35 ? 43.509 66.917 68.795 1.00 25.39 35 VAL D CA 1
ATOM 14519 C C . VAL D 1 35 ? 43.160 68.074 69.730 1.00 28.35 35 VAL D C 1
ATOM 14520 O O . VAL D 1 35 ? 43.336 67.985 70.949 1.00 24.73 35 VAL D O 1
ATOM 14524 N N . GLU D 1 36 ? 42.679 69.185 69.168 1.00 28.22 36 GLU D N 1
ATOM 14525 C CA . GLU D 1 36 ? 42.329 70.341 69.985 1.00 27.75 36 GLU D CA 1
ATOM 14526 C C . GLU D 1 36 ? 41.135 70.049 70.880 1.00 29.83 36 GLU D C 1
ATOM 14527 O O . GLU D 1 36 ? 40.995 70.670 71.940 1.00 29.59 36 GLU D O 1
ATOM 14533 N N . ALA D 1 37 ? 40.271 69.112 70.480 1.00 28.75 37 ALA D N 1
ATOM 14534 C CA . ALA D 1 37 ? 39.108 68.721 71.269 1.00 21.82 37 ALA D CA 1
ATOM 14535 C C . ALA D 1 37 ? 39.424 67.643 72.298 1.00 22.21 37 ALA D C 1
ATOM 14536 O O . ALA D 1 37 ? 38.518 67.186 72.995 1.00 25.46 37 ALA D O 1
ATOM 14538 N N . ASN D 1 38 ? 40.679 67.219 72.411 1.00 22.33 38 ASN D N 1
ATOM 14539 C CA . ASN D 1 38 ? 41.124 66.327 73.472 1.00 24.48 38 ASN D CA 1
ATOM 14540 C C . ASN D 1 38 ? 40.705 64.879 73.246 1.00 25.46 38 ASN D C 1
ATOM 14541 O O . ASN D 1 38 ? 40.649 64.101 74.212 1.00 19.77 38 ASN D O 1
ATOM 14546 N N . TRP D 1 39 ? 40.408 64.492 71.992 1.00 25.18 39 TRP D N 1
ATOM 14547 C CA . TRP D 1 39 ? 40.031 63.113 71.695 1.00 21.85 39 TRP D CA 1
ATOM 14548 C C . TRP D 1 39 ? 41.103 62.120 72.113 1.00 21.34 39 TRP D C 1
ATOM 14549 O O . TRP D 1 39 ? 40.788 60.950 72.347 1.00 26.48 39 TRP D O 1
ATOM 14560 N N . ALA D 1 40 ? 42.36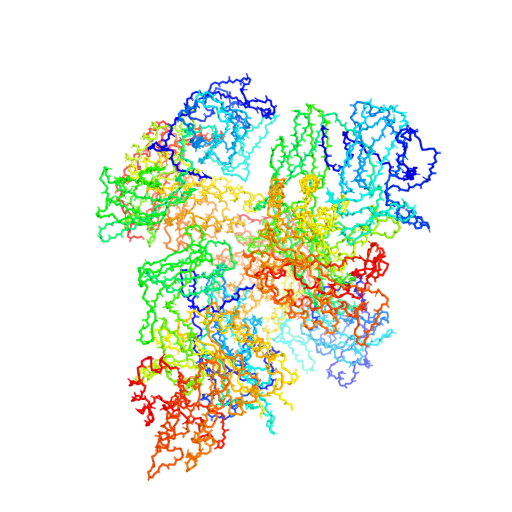0 62.550 72.216 1.00 19.66 40 ALA D N 1
ATOM 14561 C CA . ALA D 1 40 ? 43.403 61.619 72.628 1.00 22.76 40 ALA D CA 1
ATOM 14562 C C . ALA D 1 40 ? 43.205 61.117 74.050 1.00 27.73 40 ALA D C 1
ATOM 14563 O O . ALA D 1 40 ? 43.841 60.126 74.437 1.00 24.65 40 ALA D O 1
ATOM 14565 N N . ASN D 1 41 ? 42.356 61.780 74.841 1.00 22.13 41 ASN D N 1
ATOM 14566 C CA . ASN D 1 41 ? 42.039 61.310 76.179 1.00 23.51 41 ASN D CA 1
ATOM 14567 C C . ASN D 1 41 ? 40.720 60.565 76.241 1.00 26.64 41 ASN D C 1
ATOM 14568 O O . ASN D 1 41 ? 40.302 60.172 77.330 1.00 21.56 41 ASN D O 1
ATOM 14573 N N . GLY D 1 42 ? 40.070 60.343 75.102 1.00 24.01 42 GLY D N 1
ATOM 14574 C CA . GLY D 1 42 ? 38.829 59.597 75.074 1.00 25.53 42 GLY D CA 1
ATOM 14575 C C . GLY D 1 42 ? 37.906 60.101 73.983 1.00 25.71 42 GLY D C 1
ATOM 14576 O O . GLY D 1 42 ? 37.640 61.302 73.896 1.00 24.58 42 GLY D O 1
ATOM 14577 N N . LEU D 1 43 ? 37.424 59.204 73.135 1.00 27.43 43 LEU D N 1
ATOM 14578 C CA . LEU D 1 43 ? 36.555 59.620 72.044 1.00 25.92 43 LEU D CA 1
ATOM 14579 C C . LEU D 1 43 ? 35.184 60.002 72.595 1.00 24.44 43 LEU D C 1
ATOM 14580 O O . LEU D 1 43 ? 34.606 59.241 73.378 1.00 26.46 43 LEU D O 1
ATOM 14585 N N . PRO D 1 44 ? 34.637 61.167 72.226 1.00 25.03 44 PRO D N 1
ATOM 14586 C CA . PRO D 1 44 ? 33.269 61.503 72.668 1.00 26.89 44 PRO D CA 1
ATOM 14587 C C . PRO D 1 44 ? 32.226 60.543 72.132 1.00 29.45 44 PRO D C 1
ATOM 14588 O O . PRO D 1 44 ? 31.293 60.175 72.859 1.00 27.31 44 PRO D O 1
ATOM 14592 N N . GLU D 1 45 ? 32.355 60.154 70.861 1.00 27.78 45 GLU D N 1
ATOM 14593 C CA . GLU D 1 45 ? 31.499 59.188 70.183 1.00 26.17 45 GLU D CA 1
ATOM 14594 C C . GLU D 1 45 ? 32.388 58.177 69.475 1.00 23.72 45 GLU D C 1
ATOM 14595 O O . GLU D 1 45 ? 33.413 58.545 68.893 1.00 23.96 45 GLU D O 1
ATOM 14601 N N . SER D 1 46 ? 31.997 56.909 69.507 1.00 17.98 46 SER D N 1
ATOM 14602 C CA . SER D 1 46 ? 32.851 55.890 68.921 1.00 21.37 46 SER D CA 1
ATOM 14603 C C . SER D 1 46 ? 32.039 54.636 68.637 1.00 23.29 46 SER D C 1
ATOM 14604 O O . SER D 1 46 ? 30.953 54.431 69.188 1.00 16.46 46 SER D O 1
ATOM 14607 N N . ILE D 1 47 ? 32.587 53.809 67.751 1.00 16.88 47 ILE D N 1
ATOM 14608 C CA . ILE D 1 47 ? 32.105 52.460 67.514 1.00 20.13 47 ILE D CA 1
ATOM 14609 C C . ILE D 1 47 ? 33.256 51.496 67.797 1.00 20.82 47 ILE D C 1
ATOM 14610 O O . ILE D 1 47 ? 34.412 51.899 67.953 1.00 18.28 47 ILE D O 1
ATOM 14615 N N . SER D 1 48 ? 32.925 50.210 67.859 1.00 16.27 48 SER D N 1
ATOM 14616 C CA . SER D 1 48 ? 33.938 49.177 68.004 1.00 16.50 48 SER D CA 1
ATOM 14617 C C . SER D 1 48 ? 34.553 48.839 66.648 1.00 18.29 48 SER D C 1
ATOM 14618 O O . SER D 1 48 ? 33.909 48.947 65.593 1.00 16.51 48 SER D O 1
ATOM 14621 N N . MET D 1 49 ? 35.826 48.452 66.675 1.00 15.53 49 MET D N 1
ATOM 14622 C CA . MET D 1 49 ? 36.508 48.217 65.402 1.00 19.01 49 MET D CA 1
ATOM 14623 C C . MET D 1 49 ? 37.610 47.199 65.661 1.00 15.33 49 MET D C 1
ATOM 14624 O O . MET D 1 49 ? 38.413 47.402 66.581 1.00 17.25 49 MET D O 1
ATOM 14629 N N . PRO D 1 50 ? 37.650 46.099 64.908 1.00 17.87 50 PRO D N 1
ATOM 14630 C CA . PRO D 1 50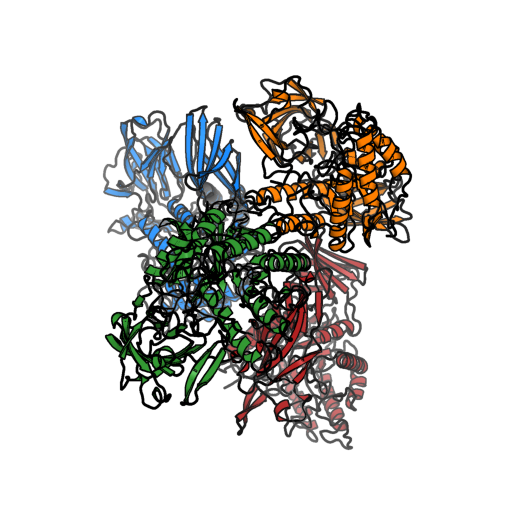 ? 38.681 45.088 65.140 1.00 14.20 50 PRO D CA 1
ATOM 14631 C C . PRO D 1 50 ? 40.033 45.566 64.648 1.00 19.30 50 PRO D C 1
ATOM 14632 O O . PRO D 1 50 ? 40.143 46.272 63.642 1.00 18.29 50 PRO D O 1
ATOM 14636 N N . VAL D 1 51 ? 41.065 45.145 65.371 1.00 13.67 51 VAL D N 1
ATOM 14637 C CA . VAL D 1 51 ? 42.462 45.355 65.013 1.00 14.61 51 VAL D CA 1
ATOM 14638 C C . VAL D 1 51 ? 43.146 44.003 65.162 1.00 17.60 51 VAL D C 1
ATOM 14639 O O . VAL D 1 51 ? 43.070 43.391 66.237 1.00 17.48 51 VAL D O 1
ATOM 14643 N N . PRO D 1 52 ? 43.829 43.494 64.134 1.00 15.53 52 PRO D N 1
ATOM 14644 C CA . PRO D 1 52 ? 44.111 44.128 62.846 1.00 16.33 52 PRO D CA 1
ATOM 14645 C C . PRO D 1 52 ? 43.021 43.938 61.768 1.00 14.42 52 PRO D C 1
ATOM 14646 O O . PRO D 1 52 ? 42.381 42.886 61.704 1.00 17.85 52 PRO D O 1
ATOM 14650 N N . ALA D 1 53 ? 42.855 44.962 60.925 1.00 13.79 53 ALA D N 1
ATOM 14651 C CA . ALA D 1 53 ? 41.917 44.981 59.806 1.00 14.02 53 ALA D CA 1
ATOM 14652 C C . ALA D 1 53 ? 41.913 46.362 59.160 1.00 15.32 53 ALA D C 1
ATOM 14653 O O . ALA D 1 53 ? 42.213 47.354 59.827 1.00 11.04 53 ALA D O 1
ATOM 14655 N N . SER D 1 54 ? 41.614 46.449 57.864 1.00 14.66 54 SER D N 1
ATOM 14656 C CA . SER D 1 54 ? 41.180 47.729 57.319 1.00 13.44 54 SER D CA 1
ATOM 14657 C C . SER D 1 54 ? 39.779 48.021 57.844 1.00 14.31 54 SER D C 1
ATOM 14658 O O . SER D 1 54 ? 39.016 47.104 58.139 1.00 14.22 54 SER D O 1
ATOM 14661 N N . PHE D 1 55 ? 39.424 49.307 57.948 1.00 15.06 55 PHE D N 1
ATOM 14662 C CA . PHE D 1 55 ? 38.087 49.626 58.456 1.00 15.97 55 PHE D CA 1
ATOM 14663 C C . PHE D 1 55 ? 37.012 49.575 57.369 1.00 15.57 55 PHE D C 1
ATOM 14664 O O . PHE D 1 55 ? 35.825 49.436 57.695 1.00 15.10 55 PHE D O 1
ATOM 14672 N N . CYS D 1 56 ? 37.413 49.621 56.096 1.00 12.66 56 CYS D N 1
ATOM 14673 C CA . CYS D 1 56 ? 36.501 50.015 55.017 1.00 13.20 56 CYS D CA 1
ATOM 14674 C C . CYS D 1 56 ? 35.322 49.058 54.860 1.00 14.20 56 CYS D C 1
ATOM 14675 O O . CYS D 1 56 ? 34.172 49.490 54.711 1.00 13.57 56 CYS D O 1
ATOM 14678 N N . ASP D 1 57 ? 35.574 47.760 54.858 1.00 14.23 57 ASP D N 1
ATOM 14679 C CA . ASP D 1 57 ? 34.578 46.819 54.357 1.00 13.49 57 ASP D CA 1
ATOM 14680 C C . ASP D 1 57 ? 33.675 46.258 55.447 1.00 14.57 57 ASP D C 1
ATOM 14681 O O . ASP D 1 57 ? 32.834 45.404 55.154 1.00 13.94 57 ASP D O 1
ATOM 14686 N N . PHE D 1 58 ? 33.791 46.750 56.681 1.00 14.24 58 PHE D N 1
ATOM 14687 C CA . PHE D 1 58 ? 32.785 46.420 57.687 1.00 15.80 58 PHE D CA 1
ATOM 14688 C C . PHE D 1 58 ? 31.455 47.097 57.391 1.00 12.94 58 PHE D C 1
ATOM 14689 O O . PHE D 1 58 ? 30.396 46.485 57.551 1.00 15.09 58 PHE D O 1
ATOM 14697 N N . PHE D 1 59 ? 31.485 48.355 56.962 1.00 13.56 59 PHE D N 1
ATOM 14698 C CA . PHE D 1 59 ? 30.278 49.169 56.906 1.00 14.21 59 PHE D CA 1
ATOM 14699 C C . PHE D 1 59 ? 29.357 48.743 55.761 1.00 17.48 59 PHE D C 1
ATOM 14700 O O . PHE D 1 59 ? 29.783 48.151 54.761 1.00 14.02 59 PHE D O 1
ATOM 14708 N N . THR D 1 60 ? 28.075 49.085 55.909 1.00 13.57 60 THR D N 1
ATOM 14709 C CA . THR D 1 60 ? 27.090 48.882 54.857 1.00 15.55 60 THR D CA 1
ATOM 14710 C C . THR D 1 60 ? 26.792 50.149 54.047 1.00 18.47 60 THR D C 1
ATOM 14711 O O . THR D 1 60 ? 26.020 50.083 53.083 1.00 17.79 60 THR D O 1
ATOM 14715 N N . ASP D 1 61 ? 27.375 51.293 54.410 1.00 18.06 61 ASP D N 1
ATOM 14716 C CA . ASP D 1 61 ? 27.222 52.547 53.678 1.00 19.69 61 ASP D CA 1
ATOM 14717 C C . ASP D 1 61 ? 28.523 52.905 52.965 1.00 18.28 61 ASP D C 1
ATOM 14718 O O . ASP D 1 61 ? 29.620 52.748 53.520 1.00 16.86 61 ASP D O 1
ATOM 14723 N N . LYS D 1 62 ? 28.389 53.401 51.735 1.00 15.98 62 LYS D N 1
ATOM 14724 C CA . LYS D 1 62 ? 29.552 53.732 50.917 1.00 20.03 62 LYS D CA 1
ATOM 14725 C C . LYS D 1 62 ? 30.344 54.906 51.489 1.00 20.34 62 LYS D C 1
ATOM 14726 O O . LYS D 1 62 ? 31.573 54.945 51.342 1.00 18.08 62 LYS D O 1
ATOM 14732 N N . GLU D 1 63 ? 29.668 55.881 52.110 1.00 16.71 63 GLU D N 1
ATOM 14733 C CA . GLU D 1 63 ? 30.377 57.052 52.617 1.00 21.97 63 GLU D CA 1
ATOM 14734 C C . GLU D 1 63 ? 31.445 56.650 53.624 1.00 20.09 63 GLU D C 1
ATOM 14735 O O . GLU D 1 63 ? 32.543 57.214 53.635 1.00 16.20 63 GLU D O 1
ATOM 14741 N N . SER D 1 64 ? 31.137 55.674 54.478 1.00 16.21 64 SER D N 1
ATOM 14742 C CA . SER D 1 64 ? 32.119 55.183 55.430 1.00 15.81 64 SER D CA 1
ATOM 14743 C C . SER D 1 64 ? 33.173 54.317 54.746 1.00 17.77 64 SER D C 1
ATOM 14744 O O . SER D 1 64 ? 34.370 54.436 55.048 1.00 20.05 64 SER D O 1
ATOM 14747 N N . ARG D 1 65 ? 32.752 53.441 53.821 1.00 15.62 65 ARG D N 1
ATOM 14748 C CA . ARG D 1 65 ? 33.716 52.628 53.083 1.00 13.94 65 ARG D CA 1
ATOM 14749 C C . ARG D 1 65 ? 34.783 53.499 52.440 1.00 17.31 65 ARG D C 1
ATOM 14750 O O . ARG D 1 65 ? 35.974 53.157 52.465 1.00 16.71 65 ARG D O 1
ATOM 14758 N N . GLU D 1 66 ? 34.370 54.627 51.851 1.00 14.78 66 GLU D N 1
ATOM 14759 C CA . GLU D 1 66 ? 35.247 55.509 51.088 1.00 16.73 66 GLU D CA 1
ATOM 14760 C C . GLU D 1 66 ? 35.717 56.720 51.899 1.00 19.90 66 GLU D C 1
ATOM 14761 O O . GLU D 1 66 ? 36.189 57.704 51.314 1.00 18.55 66 GLU D O 1
ATOM 14767 N N . TYR D 1 67 ? 35.603 56.671 53.227 1.00 13.49 67 TYR D N 1
ATOM 14768 C CA . TYR D 1 67 ? 36.035 57.804 54.033 1.00 17.02 67 TYR D CA 1
ATOM 14769 C C . TYR D 1 67 ? 37.513 58.103 53.795 1.00 20.85 67 TYR D C 1
ATOM 14770 O O . TYR D 1 67 ? 38.352 57.194 53.717 1.00 18.68 67 TYR D O 1
ATOM 14779 N N . CYS D 1 68 ? 37.834 59.394 53.689 1.00 18.52 68 CYS D N 1
ATOM 14780 C CA . CYS D 1 68 ? 39.202 59.816 53.402 1.00 20.34 68 CYS D CA 1
ATOM 14781 C C . CYS D 1 68 ? 39.475 61.063 54.236 1.00 21.67 68 CYS D C 1
ATOM 14782 O O . CYS D 1 68 ? 38.831 62.096 54.019 1.00 21.78 68 CYS D O 1
ATOM 14785 N N . GLY D 1 69 ? 40.388 60.948 55.203 1.00 19.89 69 GLY D N 1
ATOM 14786 C CA . GLY D 1 69 ? 40.638 62.012 56.170 1.00 17.13 69 GLY D CA 1
ATOM 14787 C C . GLY D 1 69 ? 41.266 61.454 57.443 1.00 18.78 69 GLY D C 1
ATOM 14788 O O . GLY D 1 69 ? 41.873 60.386 57.426 1.00 17.84 69 GLY D O 1
ATOM 14789 N N . ASP D 1 70 ? 41.108 62.204 58.542 1.00 16.42 70 ASP D N 1
ATOM 14790 C CA . ASP D 1 70 ? 41.575 61.745 59.850 1.00 18.30 70 ASP D CA 1
ATOM 14791 C C . ASP D 1 70 ? 40.578 60.769 60.469 1.00 18.73 70 ASP D C 1
ATOM 14792 O O . ASP D 1 70 ? 39.357 60.960 60.372 1.00 16.73 70 ASP D O 1
ATOM 14797 N N . PHE D 1 71 ? 41.101 59.747 61.150 1.00 14.60 71 PHE D N 1
ATOM 14798 C CA . PHE D 1 71 ? 40.273 58.852 61.955 1.00 18.16 71 PHE D CA 1
ATOM 14799 C C . PHE D 1 71 ? 41.098 58.330 63.125 1.00 16.37 71 PHE D C 1
ATOM 14800 O O . PHE D 1 71 ? 42.331 58.366 63.099 1.00 22.30 71 PHE D O 1
ATOM 14808 N N . TRP D 1 72 ? 40.403 57.837 64.156 1.00 19.33 72 TRP D N 1
ATOM 14809 C CA . TRP D 1 72 ? 41.006 57.524 65.447 1.00 17.28 72 TRP D CA 1
ATOM 14810 C C . TRP D 1 72 ? 40.780 56.069 65.836 1.00 20.68 72 TRP D C 1
ATOM 14811 O O . TRP D 1 72 ? 39.677 55.538 65.675 1.00 18.39 72 TRP D O 1
ATOM 14822 N N . TYR D 1 73 ? 41.822 55.434 66.375 1.00 15.65 73 TYR D N 1
ATOM 14823 C CA . TYR D 1 73 ? 41.709 54.151 67.055 1.00 14.98 73 TYR D CA 1
ATOM 14824 C C . TYR D 1 73 ? 42.126 54.338 68.511 1.00 20.60 73 TYR D C 1
ATOM 14825 O O . TYR D 1 73 ? 43.097 55.050 68.791 1.00 21.17 73 TYR D O 1
ATOM 14834 N N . GLU D 1 74 ? 41.405 53.700 69.437 1.00 16.02 74 GLU D N 1
ATOM 14835 C CA . GLU D 1 74 ? 41.712 53.841 70.854 1.00 19.19 74 GLU D CA 1
ATOM 14836 C C . GLU D 1 74 ? 41.452 52.540 71.602 1.00 22.62 74 GLU D C 1
ATOM 14837 O O . GLU D 1 74 ? 40.485 51.822 71.317 1.00 18.38 74 GLU D O 1
ATOM 14843 N N . THR D 1 75 ? 42.317 52.271 72.578 1.00 19.10 75 THR D N 1
ATOM 14844 C CA . THR D 1 75 ? 42.180 51.132 73.473 1.00 18.66 75 THR D CA 1
ATOM 14845 C C . THR D 1 75 ? 42.922 51.462 74.762 1.00 20.94 75 THR D C 1
ATOM 14846 O O . THR D 1 75 ? 43.683 52.431 74.831 1.00 21.58 75 THR D O 1
ATOM 14850 N N . ASP D 1 76 ? 42.687 50.652 75.790 1.00 21.00 76 ASP D N 1
ATOM 14851 C CA . ASP D 1 76 ? 43.422 50.748 77.046 1.00 22.91 76 ASP D CA 1
ATOM 14852 C C . ASP D 1 76 ? 44.285 49.506 77.229 1.00 23.65 76 ASP D C 1
ATOM 14853 O O . ASP D 1 76 ? 43.853 48.388 76.926 1.00 27.01 76 ASP D O 1
ATOM 14858 N N . PHE D 1 77 ? 45.510 49.700 77.718 1.00 22.45 77 PHE D N 1
ATOM 14859 C CA . PHE D 1 77 ? 46.432 48.593 77.941 1.00 20.24 77 PHE D CA 1
ATOM 14860 C C . PHE D 1 77 ? 46.982 48.620 79.360 1.00 21.65 77 PHE D C 1
ATOM 14861 O O . PHE D 1 77 ? 47.217 49.688 79.934 1.00 20.70 77 PHE D O 1
ATOM 14869 N N . PHE D 1 78 ? 47.180 47.431 79.919 1.00 21.11 78 PHE D N 1
ATOM 14870 C CA . PHE D 1 78 ? 47.736 47.283 81.255 1.00 21.24 78 PHE D CA 1
ATOM 14871 C C . PHE D 1 78 ? 49.251 47.194 81.175 1.00 21.06 78 PHE D C 1
ATOM 14872 O O . PHE D 1 78 ? 49.791 46.564 80.264 1.00 19.55 78 PHE D O 1
ATOM 14880 N N . VAL D 1 79 ? 49.931 47.843 82.114 1.00 18.77 79 VAL D N 1
ATOM 14881 C CA . VAL D 1 79 ? 51.381 47.763 82.260 1.00 20.03 79 VAL D CA 1
ATOM 14882 C C . VAL D 1 79 ? 51.691 47.136 83.615 1.00 22.63 79 VAL D C 1
ATOM 14883 O O . VAL D 1 79 ? 51.612 47.801 84.650 1.00 23.44 79 VAL D O 1
ATOM 14887 N N . PRO D 1 80 ? 52.079 45.862 83.646 1.00 20.86 80 PRO D N 1
ATOM 14888 C CA . PRO D 1 80 ? 52.391 45.211 84.927 1.00 23.71 80 PRO D CA 1
ATOM 14889 C C . PRO D 1 80 ? 53.425 45.992 85.732 1.00 24.93 80 PRO D C 1
ATOM 14890 O O . PRO D 1 80 ? 54.370 46.566 85.183 1.00 25.91 80 PRO D O 1
ATOM 14894 N N . GLY D 1 81 ? 53.237 46.012 87.056 1.00 23.87 81 GLY D N 1
ATOM 14895 C CA . GLY D 1 81 ? 54.197 46.684 87.916 1.00 20.99 81 GLY D CA 1
ATOM 14896 C C . GLY D 1 81 ? 55.562 46.031 87.869 1.00 23.96 81 GLY D C 1
ATOM 14897 O O . GLY D 1 81 ? 56.589 46.708 87.976 1.00 24.05 81 GLY D O 1
ATOM 14898 N N . GLU D 1 82 ? 55.595 44.714 87.679 1.00 24.16 82 GLU D N 1
ATOM 14899 C CA . GLU D 1 82 ? 56.844 43.970 87.648 1.00 19.74 82 GLU D CA 1
ATOM 14900 C C . GLU D 1 82 ? 57.703 44.352 86.445 1.00 23.02 82 GLU D C 1
ATOM 14901 O O . GLU D 1 82 ? 58.835 43.874 86.316 1.00 24.85 82 GLU D O 1
ATOM 14907 N N . TRP D 1 83 ? 57.192 45.204 85.557 1.00 20.83 83 TRP D N 1
ATOM 14908 C CA . TRP D 1 83 ? 57.991 45.701 84.436 1.00 25.00 83 TRP D CA 1
ATOM 14909 C C . TRP D 1 83 ? 58.769 46.967 84.763 1.00 23.52 83 TRP D C 1
ATOM 14910 O O . TRP D 1 83 ? 59.451 47.501 83.876 1.00 22.12 83 TRP D O 1
ATOM 14921 N N . SER D 1 84 ? 58.682 47.458 86.000 1.00 23.81 84 SER D N 1
ATOM 14922 C CA . SER D 1 84 ? 59.131 48.814 86.309 1.00 29.69 84 SER D CA 1
ATOM 14923 C C . SER D 1 84 ? 60.627 49.026 86.045 1.00 32.53 84 SER D C 1
ATOM 14924 O O . SER D 1 84 ? 61.053 50.165 85.820 1.00 42.45 84 SER D O 1
ATOM 14927 N N . GLY D 1 85 ? 61.445 47.982 86.028 1.00 26.46 85 GLY D N 1
ATOM 14928 C CA . GLY D 1 85 ? 62.827 48.277 85.636 1.00 40.69 85 GLY D CA 1
ATOM 14929 C C . GLY D 1 85 ? 63.101 48.462 84.137 1.00 33.95 85 GLY D C 1
ATOM 14930 O O . GLY D 1 85 ? 64.187 48.926 83.766 1.00 28.37 85 GLY D O 1
ATOM 14931 N N . LYS D 1 86 ? 62.169 48.118 83.260 1.00 30.75 86 LYS D N 1
ATOM 14932 C CA . LYS D 1 86 ? 62.499 47.899 81.857 1.00 23.30 86 LYS D CA 1
ATOM 14933 C C . LYS D 1 86 ? 62.040 49.058 80.975 1.00 23.06 86 LYS D C 1
ATOM 14934 O O . LYS D 1 86 ? 61.262 49.924 81.387 1.00 22.92 86 LYS D O 1
ATOM 14940 N N . ASP D 1 87 ? 62.564 49.075 79.745 1.00 18.45 87 ASP D N 1
ATOM 14941 C CA . ASP D 1 87 ? 62.053 49.958 78.703 1.00 20.30 87 ASP D CA 1
ATOM 14942 C C . ASP D 1 87 ? 60.725 49.424 78.177 1.00 22.71 87 ASP D C 1
ATOM 14943 O O . ASP D 1 87 ? 60.598 48.224 77.910 1.00 22.28 87 ASP D O 1
ATOM 14948 N N . ILE D 1 88 ? 59.738 50.310 78.035 1.00 21.14 88 ILE D N 1
ATOM 14949 C CA . ILE D 1 88 ? 58.385 49.949 77.613 1.00 21.08 88 ILE D CA 1
ATOM 14950 C C . ILE D 1 88 ? 58.122 50.564 76.246 1.00 20.00 88 ILE D C 1
ATOM 14951 O O . ILE D 1 88 ? 58.271 51.778 76.069 1.00 22.90 88 ILE D O 1
ATOM 14956 N N . ALA D 1 89 ? 57.704 49.743 75.287 1.00 19.25 89 ALA D N 1
ATOM 14957 C CA . ALA D 1 89 ? 57.433 50.248 73.948 1.00 19.43 89 ALA D CA 1
ATOM 14958 C C . ALA D 1 89 ? 56.225 49.536 73.348 1.00 20.38 89 ALA D C 1
ATOM 14959 O O . ALA D 1 89 ? 55.876 48.417 73.733 1.00 21.07 89 ALA D O 1
ATOM 14961 N N . ILE D 1 90 ? 55.586 50.200 72.390 1.00 18.66 90 ILE D N 1
ATOM 14962 C CA . ILE D 1 90 ? 54.482 49.616 71.642 1.00 16.40 90 ILE D CA 1
ATOM 14963 C C . ILE D 1 90 ? 54.904 49.501 70.186 1.00 18.89 90 ILE D C 1
ATOM 14964 O O . ILE D 1 90 ? 55.256 50.508 69.548 1.00 20.46 90 ILE D O 1
ATOM 14969 N N . ARG D 1 91 ? 54.899 48.276 69.669 1.00 17.07 91 ARG D N 1
ATOM 14970 C CA . ARG D 1 91 ? 55.230 48.036 68.272 1.00 18.35 91 ARG D CA 1
ATOM 14971 C C . ARG D 1 91 ? 53.949 48.037 67.456 1.00 19.10 91 ARG D C 1
ATOM 14972 O O . ARG D 1 91 ? 52.980 47.358 67.810 1.00 18.03 91 ARG D O 1
ATOM 14980 N N . PHE D 1 92 ? 53.941 48.820 66.383 1.00 18.10 92 PHE D N 1
ATOM 14981 C CA . PHE D 1 92 ? 52.897 48.761 65.370 1.00 14.73 92 PHE D CA 1
ATOM 14982 C C . PHE D 1 92 ? 53.473 48.046 64.161 1.00 17.46 92 PHE D C 1
ATOM 14983 O O . PHE D 1 92 ? 54.459 48.518 63.577 1.00 14.50 92 PHE D O 1
ATOM 14991 N N . GLY D 1 93 ? 52.895 46.893 63.808 1.00 14.20 93 GLY D N 1
ATOM 14992 C CA . GLY D 1 93 ? 53.338 46.219 62.597 1.00 15.45 93 GLY D CA 1
ATOM 14993 C C . GLY D 1 93 ? 53.219 47.125 61.389 1.00 17.50 93 GLY D C 1
ATOM 14994 O O . GLY D 1 93 ? 54.080 47.120 60.498 1.00 14.34 93 GLY D O 1
ATOM 14995 N N . SER D 1 94 ? 52.174 47.946 61.369 1.00 12.70 94 SER D N 1
ATOM 14996 C CA . SER D 1 94 ? 52.010 49.014 60.394 1.00 12.65 94 SER D CA 1
ATOM 14997 C C . SER D 1 94 ? 50.799 49.838 60.797 1.00 15.44 94 SER D C 1
ATOM 14998 O O . SER D 1 94 ? 49.986 49.417 61.626 1.00 14.51 94 SER D O 1
ATOM 15001 N N . ALA D 1 95 ? 50.691 51.022 60.198 1.00 15.51 95 ALA D N 1
ATOM 15002 C CA . ALA D 1 95 ? 49.525 51.881 60.362 1.00 13.28 95 ALA D CA 1
ATOM 15003 C C . ALA D 1 95 ? 49.441 52.733 59.108 1.00 15.27 95 ALA D C 1
ATOM 15004 O O . ALA D 1 95 ? 50.440 53.345 58.712 1.00 18.93 95 ALA D O 1
ATOM 15006 N N . THR D 1 96 ? 48.262 52.761 58.485 1.00 13.89 96 THR D N 1
ATOM 15007 C CA . THR D 1 96 ? 48.087 53.228 57.114 1.00 14.87 96 THR D CA 1
ATOM 15008 C C . THR D 1 96 ? 47.225 54.485 57.102 1.00 12.84 96 THR D C 1
ATOM 15009 O O . THR D 1 96 ? 46.077 54.440 57.550 1.00 14.83 96 THR D O 1
ATOM 15013 N N . HIS D 1 97 ? 47.748 55.602 56.573 1.00 13.96 97 HIS D N 1
ATOM 15014 C CA . HIS D 1 97 ? 49.090 55.764 55.971 1.00 15.32 97 HIS D CA 1
ATOM 15015 C C . HIS D 1 97 ? 50.015 56.623 56.838 1.00 16.79 97 HIS D C 1
ATOM 15016 O O . HIS D 1 97 ? 51.225 56.402 56.885 1.00 18.98 97 HIS D O 1
ATOM 15023 N N . HIS D 1 98 ? 49.441 57.651 57.457 1.00 16.66 98 HIS D N 1
ATOM 15024 C CA . HIS D 1 98 ? 50.183 58.635 58.236 1.00 20.20 98 HIS D CA 1
ATOM 15025 C C . HIS D 1 98 ? 49.650 58.596 59.659 1.00 21.71 98 HIS D C 1
ATOM 15026 O O . HIS D 1 98 ? 48.444 58.783 59.875 1.00 23.41 98 HIS D O 1
ATOM 15033 N N . ALA D 1 99 ? 50.542 58.374 60.630 1.00 18.87 99 ALA D N 1
ATOM 15034 C CA . ALA D 1 99 ? 50.132 58.061 61.993 1.00 19.22 99 ALA D CA 1
ATOM 15035 C C . ALA D 1 99 ? 50.709 59.052 63.000 1.00 23.68 99 ALA D C 1
ATOM 15036 O O . ALA D 1 99 ? 51.839 59.539 62.845 1.00 20.79 99 ALA D O 1
ATOM 15038 N N . ARG D 1 100 ? 49.903 59.343 64.023 1.00 18.23 100 ARG D N 1
ATOM 15039 C CA . ARG D 1 100 ? 50.316 60.048 65.228 1.00 21.79 100 ARG D CA 1
ATOM 15040 C C . ARG D 1 100 ? 49.857 59.219 66.422 1.00 20.12 100 ARG D C 1
ATOM 15041 O O . ARG D 1 100 ? 48.697 58.805 66.475 1.00 16.80 100 ARG D O 1
ATOM 15049 N N . ILE D 1 101 ? 50.770 58.938 67.354 1.00 19.85 101 ILE D N 1
ATOM 15050 C CA . ILE D 1 101 ? 50.495 58.061 68.491 1.00 18.15 101 ILE D CA 1
ATOM 15051 C C . ILE D 1 101 ? 50.520 58.884 69.770 1.00 21.37 101 ILE D C 1
ATOM 15052 O O . ILE D 1 101 ? 51.500 59.589 70.043 1.00 21.53 101 ILE D O 1
ATOM 15057 N N . PHE D 1 102 ? 49.459 58.762 70.568 1.00 20.52 102 PHE D N 1
ATOM 15058 C CA . PHE D 1 102 ? 49.350 59.383 71.883 1.00 23.35 102 PHE D CA 1
ATOM 15059 C C . PHE D 1 102 ? 49.190 58.303 72.949 1.00 21.27 102 PHE D C 1
ATOM 15060 O O . PHE D 1 102 ? 48.448 57.337 72.757 1.00 19.74 102 PHE D O 1
ATOM 15068 N N . VAL D 1 103 ? 49.866 58.472 74.082 1.00 18.82 103 VAL D N 1
ATOM 15069 C CA . VAL D 1 103 ? 49.671 57.598 75.233 1.00 21.56 103 VAL D CA 1
ATOM 15070 C C . VAL D 1 103 ? 49.378 58.478 76.438 1.00 23.41 103 VAL D C 1
ATOM 15071 O O . VAL D 1 103 ? 50.156 59.386 76.755 1.00 21.00 103 VAL D O 1
ATOM 15075 N N . ASN D 1 104 ? 48.251 58.223 77.094 1.00 20.75 104 ASN D N 1
ATOM 15076 C CA . ASN D 1 104 ? 47.798 59.030 78.225 1.00 22.45 104 ASN D CA 1
ATOM 15077 C C . ASN D 1 104 ? 47.734 60.511 77.857 1.00 22.01 104 ASN D C 1
ATOM 15078 O O . ASN D 1 104 ? 48.007 61.388 78.675 1.00 24.62 104 ASN D O 1
ATOM 15083 N N . GLY D 1 105 ? 47.354 60.792 76.607 1.00 24.83 105 GLY D N 1
ATOM 15084 C CA . GLY D 1 105 ? 47.197 62.149 76.121 1.00 19.03 105 GLY D CA 1
ATOM 15085 C C . GLY D 1 105 ? 48.455 62.795 75.581 1.00 23.30 105 GLY D C 1
ATOM 15086 O O . GLY D 1 105 ? 48.372 63.881 74.996 1.00 26.16 105 GLY D O 1
ATOM 15087 N N . VAL D 1 106 ? 49.614 62.167 75.748 1.00 24.92 106 VAL D N 1
ATOM 15088 C CA . VAL D 1 106 ? 50.890 62.732 75.318 1.00 23.00 106 VAL D CA 1
ATOM 15089 C C . VAL D 1 106 ? 51.263 62.147 73.963 1.00 23.72 106 VAL D C 1
ATOM 15090 O O . VAL D 1 106 ? 51.255 60.922 73.783 1.00 23.79 106 VAL D O 1
ATOM 15094 N N . GLU D 1 107 ? 51.601 63.015 73.009 1.00 22.56 107 GLU D N 1
ATOM 15095 C CA . GLU D 1 107 ? 52.042 62.536 71.707 1.00 22.77 107 GLU D CA 1
ATOM 15096 C C . GLU D 1 107 ? 53.445 61.952 71.832 1.00 24.06 107 GLU D C 1
ATOM 15097 O O . GLU D 1 107 ? 54.376 62.644 72.252 1.00 30.77 107 GLU D O 1
ATOM 15103 N N . VAL D 1 108 ? 53.601 60.679 71.478 1.00 21.66 108 VAL D N 1
ATOM 15104 C CA . VAL D 1 108 ? 54.865 59.975 71.669 1.00 24.65 108 VAL D CA 1
ATOM 15105 C C . VAL D 1 108 ? 55.491 59.493 70.372 1.00 22.58 108 VAL D C 1
ATOM 15106 O O . VAL D 1 108 ? 56.625 58.995 70.412 1.00 23.66 108 VAL D O 1
ATOM 15110 N N . ALA D 1 109 ? 54.807 59.598 69.229 1.00 24.47 109 ALA D N 1
ATOM 15111 C CA . ALA D 1 109 ? 55.390 59.106 67.982 1.00 23.24 109 ALA D CA 1
ATOM 15112 C C . ALA D 1 109 ? 54.599 59.610 66.785 1.00 23.09 109 ALA D C 1
ATOM 15113 O O . ALA D 1 109 ? 53.396 59.895 66.879 1.00 22.24 109 ALA D O 1
ATOM 15115 N N . GLN D 1 110 ? 55.312 59.733 65.662 1.00 26.80 110 GLN D N 1
ATOM 15116 C CA . GLN D 1 110 ? 54.748 59.988 64.345 1.00 21.03 110 GLN D CA 1
ATOM 15117 C C . GLN D 1 110 ? 55.384 59.005 63.375 1.00 20.82 110 GLN D C 1
ATOM 15118 O O . GLN D 1 110 ? 56.520 58.566 63.576 1.00 20.00 110 GLN D O 1
ATOM 15124 N N . HIS D 1 111 ? 54.652 58.664 62.318 1.00 17.47 111 HIS D N 1
ATOM 15125 C CA . HIS D 1 111 ? 55.182 57.746 61.321 1.00 19.19 111 HIS D CA 1
ATOM 15126 C C . HIS D 1 111 ? 54.590 58.050 59.950 1.00 17.28 111 HIS D C 1
ATOM 15127 O O . HIS D 1 111 ? 53.416 58.412 59.825 1.00 18.54 111 HIS D O 1
ATOM 15134 N N . GLU D 1 112 ? 55.420 57.864 58.929 1.00 18.34 112 GLU D N 1
ATOM 15135 C CA . GLU D 1 112 ? 55.052 58.052 57.537 1.00 16.00 112 GLU D CA 1
ATOM 15136 C C . GLU D 1 112 ? 55.203 56.727 56.803 1.00 16.41 112 GLU D C 1
ATOM 15137 O O . GLU D 1 112 ? 56.237 56.051 56.930 1.00 15.79 112 GLU D O 1
ATOM 15143 N N . GLY D 1 113 ? 54.178 56.361 56.032 1.00 16.39 113 GLY D N 1
ATOM 15144 C CA . GLY D 1 113 ? 54.212 55.143 55.242 1.00 15.80 113 GLY D CA 1
ATOM 15145 C C . GLY D 1 113 ? 53.402 54.039 55.886 1.00 19.75 113 GLY D C 1
ATOM 15146 O O . GLY D 1 113 ? 53.665 53.660 57.036 1.00 16.63 113 GLY D O 1
ATOM 15147 N N . GLY D 1 114 ? 52.424 53.504 55.156 1.00 14.64 114 GLY D N 1
ATOM 15148 C CA . GLY D 1 114 ? 51.448 52.595 55.721 1.00 16.06 114 GLY D CA 1
ATOM 15149 C C . GLY D 1 114 ? 51.784 51.118 55.749 1.00 14.77 114 GLY D C 1
ATOM 15150 O O . GLY D 1 114 ? 50.891 50.308 56.039 1.00 14.12 114 GLY D O 1
ATOM 15151 N N . PHE D 1 115 ? 53.038 50.723 55.490 1.00 12.44 115 PHE D N 1
ATOM 15152 C CA . PHE D 1 115 ? 53.294 49.305 55.265 1.00 12.53 115 PHE D CA 1
ATOM 15153 C C . PHE D 1 115 ? 54.554 48.781 55.943 1.00 13.29 115 PHE D C 1
ATOM 15154 O O . PHE D 1 115 ? 54.976 47.652 55.634 1.00 12.99 115 PHE D O 1
ATOM 15162 N N . LEU D 1 116 ? 55.132 49.527 56.886 1.00 12.17 116 LEU D N 1
ATOM 15163 C CA . LEU D 1 116 ? 56.335 49.126 57.599 1.00 14.51 116 LEU D CA 1
ATOM 15164 C C . LEU D 1 116 ? 56.210 49.462 59.080 1.00 14.65 116 LEU D C 1
ATOM 15165 O O . LEU D 1 116 ? 55.508 50.413 59.450 1.00 16.02 116 LEU D O 1
ATOM 15170 N N . PRO D 1 117 ? 56.877 48.701 59.942 1.00 13.46 117 PRO D N 1
ATOM 15171 C CA . PRO D 1 117 ? 56.655 48.829 61.390 1.00 14.63 117 PRO D CA 1
ATOM 15172 C C . PRO D 1 117 ? 57.395 50.009 62.008 1.00 18.78 117 PRO D C 1
ATOM 15173 O O . PRO D 1 117 ? 58.327 50.572 61.431 1.00 19.79 117 PRO D O 1
ATOM 15177 N N . PHE D 1 118 ? 56.966 50.354 63.228 1.00 18.68 118 PHE D N 1
ATOM 15178 C CA . PHE D 1 118 ? 57.587 51.404 64.026 1.00 17.26 118 PHE D CA 1
ATOM 15179 C C . PHE D 1 118 ? 57.182 51.205 65.480 1.00 21.44 118 PHE D C 1
ATOM 15180 O O . PHE D 1 118 ? 56.154 50.585 65.771 1.00 19.79 118 PHE D O 1
ATOM 15188 N N . ASP D 1 119 ? 58.005 51.737 66.393 1.00 18.20 119 ASP D N 1
ATOM 15189 C CA . ASP D 1 119 ? 57.767 51.619 67.825 1.00 19.81 119 ASP D CA 1
ATOM 15190 C C . ASP D 1 119 ? 57.511 52.996 68.436 1.00 22.53 119 ASP D C 1
ATOM 15191 O O . ASP D 1 119 ? 58.085 54.005 68.007 1.00 22.26 119 ASP D O 1
ATOM 15196 N N . ALA D 1 120 ? 56.644 53.027 69.443 1.00 19.49 120 ALA D N 1
ATOM 15197 C CA . ALA D 1 120 ? 56.471 54.185 70.314 1.00 22.20 120 ALA D CA 1
ATOM 15198 C C . ALA D 1 120 ? 56.971 53.833 71.715 1.00 22.90 120 ALA D C 1
ATOM 15199 O O . ALA D 1 120 ? 56.400 52.954 72.374 1.00 21.87 120 ALA D O 1
ATOM 15201 N N . VAL D 1 121 ? 58.031 54.516 72.161 1.00 22.17 121 VAL D N 1
ATOM 15202 C CA . VAL D 1 121 ? 58.587 54.335 73.504 1.00 23.93 121 VAL D CA 1
ATOM 15203 C C . VAL D 1 121 ? 57.755 55.122 74.511 1.00 28.11 121 VAL D C 1
ATOM 15204 O O . VAL D 1 121 ? 57.515 56.321 74.330 1.00 27.95 121 VAL D O 1
ATOM 15208 N N . VAL D 1 122 ? 57.334 54.454 75.590 1.00 25.55 122 VAL D N 1
ATOM 15209 C CA . VAL D 1 122 ? 56.380 55.028 76.537 1.00 26.58 122 VAL D CA 1
ATOM 15210 C C . VAL D 1 122 ? 56.833 54.829 77.984 1.00 23.54 122 VAL D C 1
ATOM 15211 O O . VAL D 1 122 ? 56.039 54.989 78.917 1.00 22.65 122 VAL D O 1
ATOM 15215 N N . THR D 1 123 ? 58.108 54.487 78.173 1.00 26.17 123 THR D N 1
ATOM 15216 C CA . THR D 1 123 ? 58.623 54.110 79.489 1.00 25.72 123 THR D CA 1
ATOM 15217 C C . THR D 1 123 ? 58.267 55.124 80.575 1.00 26.54 123 THR D C 1
ATOM 15218 O O . THR D 1 123 ? 57.905 54.744 81.693 1.00 26.53 123 THR D O 1
ATOM 15222 N N . ASP D 1 124 ? 58.376 56.414 80.279 1.00 26.66 124 ASP D N 1
ATOM 15223 C CA . ASP D 1 124 ? 58.199 57.443 81.291 1.00 26.26 124 ASP D CA 1
ATOM 15224 C C . ASP D 1 124 ? 56.829 58.096 81.250 1.00 29.08 124 ASP D C 1
ATOM 15225 O O . ASP D 1 124 ? 56.607 59.083 81.957 1.00 25.85 124 ASP D O 1
ATOM 15230 N N . ILE D 1 125 ? 55.913 57.569 80.442 1.00 24.02 125 ILE D N 1
ATOM 15231 C CA . ILE D 1 125 ? 54.567 58.104 80.340 1.00 25.12 125 ILE D CA 1
ATOM 15232 C C . ILE D 1 125 ? 53.530 57.186 80.982 1.00 25.18 125 ILE D C 1
ATOM 15233 O O . ILE D 1 125 ? 52.489 57.672 81.433 1.00 24.00 125 ILE D O 1
ATOM 15238 N N . VAL D 1 126 ? 53.785 55.879 81.041 1.00 25.51 126 VAL D N 1
ATOM 15239 C CA . VAL D 1 126 ? 52.794 54.909 81.490 1.00 24.17 126 VAL D CA 1
ATOM 15240 C C . VAL D 1 126 ? 52.708 54.924 83.006 1.00 24.18 126 VAL D C 1
ATOM 15241 O O . VAL D 1 126 ? 53.683 55.212 83.702 1.00 23.79 126 VAL D O 1
ATOM 15245 N N . ARG D 1 127 ? 51.523 54.593 83.516 1.00 24.09 127 ARG D N 1
ATOM 15246 C CA . ARG D 1 127 ? 51.311 54.333 84.933 1.00 26.45 127 ARG D CA 1
ATOM 15247 C C . ARG D 1 127 ? 51.415 52.831 85.171 1.00 27.19 127 ARG D C 1
ATOM 15248 O O . ARG D 1 127 ? 50.796 52.041 84.447 1.00 21.81 127 ARG D O 1
ATOM 15256 N N . TYR D 1 128 ? 52.194 52.441 86.180 1.00 26.49 128 TYR D N 1
ATOM 15257 C CA . TYR D 1 128 ? 52.544 51.043 86.387 1.00 22.16 128 TYR D CA 1
ATOM 15258 C C . TYR D 1 128 ? 51.504 50.330 87.250 1.00 21.31 128 TYR D C 1
ATOM 15259 O O . TYR D 1 128 ? 50.894 50.918 88.142 1.00 23.28 128 TYR D O 1
ATOM 15268 N N . ASN D 1 129 ? 51.308 49.042 86.946 1.00 23.87 129 ASN D N 1
ATOM 15269 C CA . ASN D 1 129 ? 50.215 48.217 87.471 1.00 25.46 129 ASN D CA 1
ATOM 15270 C C . ASN D 1 129 ? 48.840 48.868 87.274 1.00 27.00 129 ASN D C 1
ATOM 15271 O O . ASN D 1 129 ? 47.921 48.662 88.070 1.00 27.04 129 ASN D O 1
ATOM 15276 N N . GLN D 1 130 ? 48.677 49.634 86.194 1.00 27.13 130 GLN D N 1
ATOM 15277 C CA . GLN D 1 130 ? 47.424 50.314 85.892 1.00 24.12 130 GLN D CA 1
ATOM 15278 C C . GLN D 1 130 ? 47.134 50.195 84.401 1.00 23.44 130 GLN D C 1
ATOM 15279 O O . GLN D 1 130 ? 47.983 49.781 83.611 1.00 19.89 130 GLN D O 1
ATOM 15285 N N . PHE D 1 131 ? 45.931 50.605 84.015 1.00 20.47 131 PHE D N 1
ATOM 15286 C CA . PHE D 1 131 ? 45.585 50.719 82.609 1.00 23.26 131 PHE D CA 1
ATOM 15287 C C . PHE D 1 131 ? 45.959 52.104 82.092 1.00 25.41 131 PHE D C 1
ATOM 15288 O O . PHE D 1 131 ? 45.934 53.095 82.825 1.00 25.56 131 PHE D O 1
ATOM 15296 N N . ASN D 1 132 ? 46.344 52.148 80.820 1.00 25.16 132 ASN D N 1
ATOM 15297 C CA . ASN D 1 132 ? 46.803 53.352 80.147 1.00 21.16 132 ASN D CA 1
ATOM 15298 C C . ASN D 1 132 ? 46.071 53.470 78.817 1.00 21.06 132 ASN D C 1
ATOM 15299 O O . ASN D 1 132 ? 45.734 52.459 78.193 1.00 20.08 132 ASN D O 1
ATOM 15304 N N . LYS D 1 133 ? 45.821 54.704 78.386 1.00 19.58 133 LYS D N 1
ATOM 15305 C CA . LYS D 1 133 ? 45.074 54.949 77.160 1.00 22.99 133 LYS D CA 1
ATOM 15306 C C . LYS D 1 133 ? 46.026 55.081 75.979 1.00 23.00 133 LYS D C 1
ATOM 15307 O O . LYS D 1 133 ? 46.939 55.916 75.993 1.00 24.73 133 LYS D O 1
ATOM 15313 N N . LEU D 1 134 ? 45.804 54.267 74.951 1.00 19.69 134 LEU D N 1
ATOM 15314 C CA . LEU D 1 134 ? 46.550 54.347 73.700 1.00 14.39 134 LEU D CA 1
ATOM 15315 C C . LEU D 1 134 ? 45.622 54.902 72.639 1.00 16.39 134 LEU D C 1
ATOM 15316 O O . LEU D 1 134 ? 44.567 54.312 72.373 1.00 17.47 134 LEU D O 1
ATOM 15321 N N . SER D 1 135 ? 45.992 56.046 72.064 1.00 17.34 135 SER D N 1
ATOM 15322 C CA . SER D 1 135 ? 45.208 56.688 71.012 1.00 17.81 135 SER D CA 1
ATOM 15323 C C . SER D 1 135 ? 46.048 56.856 69.761 1.00 19.29 135 SER D C 1
ATOM 15324 O O . SER D 1 135 ? 47.187 57.344 69.828 1.00 19.52 135 SER D O 1
ATOM 15327 N N . VAL D 1 136 ? 45.475 56.454 68.630 1.00 15.08 136 VAL D N 1
ATOM 15328 C CA . VAL D 1 136 ? 46.153 56.460 67.340 1.00 16.66 136 VAL D CA 1
ATOM 15329 C C . VAL D 1 136 ? 45.346 57.340 66.401 1.00 20.83 136 VAL D C 1
ATOM 15330 O O . VAL D 1 136 ? 44.209 57.001 66.047 1.00 17.15 136 VAL D O 1
ATOM 15334 N N . LEU D 1 137 ? 45.921 58.476 66.008 1.00 18.45 137 LEU D N 1
ATOM 15335 C CA . LEU D 1 137 ? 45.307 59.356 65.021 1.00 21.28 137 LEU D CA 1
ATOM 15336 C C . LEU D 1 137 ? 45.910 59.005 63.663 1.00 19.78 137 LEU D C 1
ATOM 15337 O O . LEU D 1 137 ? 47.118 59.173 63.444 1.00 21.47 137 LEU D O 1
ATOM 15342 N N . LEU D 1 138 ? 45.071 58.489 62.768 1.00 19.53 138 LEU D N 1
ATOM 15343 C CA . LEU D 1 138 ? 45.484 58.021 61.454 1.00 17.82 138 LEU D CA 1
ATOM 15344 C C . LEU D 1 138 ? 44.885 58.903 60.372 1.00 19.43 138 LEU D C 1
ATOM 15345 O O . LEU D 1 138 ? 43.852 59.550 60.560 1.00 17.90 138 LEU D O 1
ATOM 15350 N N . ASN D 1 139 ? 45.556 58.925 59.229 1.00 15.76 139 ASN D N 1
ATOM 15351 C CA . ASN D 1 139 ? 45.079 59.662 58.076 1.00 16.56 139 ASN D CA 1
ATOM 15352 C C . ASN D 1 139 ? 45.409 58.835 56.842 1.00 18.64 139 ASN D C 1
ATOM 15353 O O . ASN D 1 139 ? 46.495 58.247 56.754 1.00 17.97 139 ASN D O 1
ATOM 15358 N N . ASN D 1 140 ? 44.455 58.750 55.910 1.00 16.12 140 ASN D N 1
ATOM 15359 C CA . ASN D 1 140 ? 44.605 57.887 54.742 1.00 16.46 140 ASN D CA 1
ATOM 15360 C C . ASN D 1 140 ? 44.593 58.664 53.433 1.00 18.64 140 ASN D C 1
ATOM 15361 O O . ASN D 1 140 ? 44.323 58.084 52.378 1.00 18.47 140 ASN D O 1
ATOM 15366 N N . GLU D 1 141 ? 44.881 59.959 53.468 1.00 16.43 141 GLU D N 1
ATOM 15367 C CA . GLU D 1 141 ? 44.894 60.736 52.240 1.00 18.91 141 GLU D CA 1
ATOM 15368 C C . GLU D 1 141 ? 46.158 60.454 51.432 1.00 18.88 141 GLU D C 1
ATOM 15369 O O . GLU D 1 141 ? 47.223 60.146 51.979 1.00 19.90 141 GLU D O 1
ATOM 15375 N N . LEU D 1 142 ? 46.018 60.533 50.114 1.00 18.86 142 LEU D N 1
ATOM 15376 C CA . LEU D 1 142 ? 47.095 60.288 49.168 1.00 16.87 142 LEU D CA 1
ATOM 15377 C C . LEU D 1 142 ? 47.570 61.612 48.593 1.00 19.53 142 LEU D C 1
ATOM 15378 O O . LEU D 1 142 ? 46.779 62.539 48.389 1.00 19.12 142 LEU D O 1
ATOM 15383 N N . ASN D 1 143 ? 48.874 61.688 48.344 1.00 13.36 143 ASN D N 1
ATOM 15384 C CA . ASN D 1 143 ? 49.493 62.836 47.706 1.00 17.61 143 ASN D CA 1
ATOM 15385 C C . ASN D 1 143 ? 50.560 62.321 46.749 1.00 19.58 143 ASN D C 1
ATOM 15386 O O . ASN D 1 143 ? 50.873 61.130 46.719 1.00 18.60 143 ASN D O 1
ATOM 15391 N N . GLU D 1 144 ? 51.146 63.229 45.978 1.00 22.50 144 GLU D N 1
ATOM 15392 C CA . GLU D 1 144 ? 52.040 62.814 44.909 1.00 20.49 144 GLU D CA 1
ATOM 15393 C C . GLU D 1 144 ? 53.475 62.628 45.361 1.00 21.21 144 GLU D C 1
ATOM 15394 O O . GLU D 1 144 ? 54.330 62.313 44.527 1.00 20.69 144 GLU D O 1
ATOM 15400 N N . HIS D 1 145 ? 53.771 62.819 46.643 1.00 20.07 145 HIS D N 1
ATOM 15401 C CA . HIS D 1 145 ? 55.133 62.667 47.137 1.00 21.75 145 HIS D CA 1
ATOM 15402 C C . HIS D 1 145 ? 55.215 61.603 48.228 1.00 22.45 145 HIS D C 1
ATOM 15403 O O . HIS D 1 145 ? 56.030 61.716 49.148 1.00 22.23 145 HIS D O 1
ATOM 15410 N N . MET D 1 146 ? 54.388 60.556 48.127 1.00 17.55 146 MET D N 1
ATOM 15411 C CA . MET D 1 146 ? 54.367 59.482 49.111 1.00 17.20 146 MET D CA 1
ATOM 15412 C C . MET D 1 146 ? 54.314 58.140 48.398 1.00 17.64 146 MET D C 1
ATOM 15413 O O . MET D 1 146 ? 54.008 58.059 47.207 1.00 16.88 146 MET D O 1
ATOM 15418 N N . LEU D 1 147 ? 54.639 57.090 49.151 1.00 17.55 147 LEU D N 1
ATOM 15419 C CA . LEU D 1 147 ? 54.559 55.700 48.711 1.00 18.59 147 LEU D CA 1
ATOM 15420 C C . LEU D 1 147 ? 53.385 55.018 49.412 1.00 16.89 147 LEU D C 1
ATOM 15421 O O . LEU D 1 147 ? 53.461 54.775 50.625 1.00 16.35 147 LEU D O 1
ATOM 15426 N N . PRO D 1 148 ? 52.292 54.668 48.718 1.00 12.79 148 PRO D N 1
ATOM 15427 C CA . PRO D 1 148 ? 51.995 54.808 47.289 1.00 14.73 148 PRO D CA 1
ATOM 15428 C C . PRO D 1 148 ? 51.425 56.187 46.900 1.00 18.12 148 PRO D C 1
ATOM 15429 O O . PRO D 1 148 ? 50.842 56.877 47.746 1.00 16.02 148 PRO D O 1
ATOM 15433 N N . ALA D 1 149 ? 51.584 56.564 45.626 1.00 16.78 149 ALA D N 1
ATOM 15434 C CA . ALA D 1 149 ? 51.275 57.911 45.158 1.00 16.52 149 ALA D CA 1
ATOM 15435 C C . ALA D 1 149 ? 49.853 58.002 44.623 1.00 17.81 149 ALA D C 1
ATOM 15436 O O . ALA D 1 149 ? 49.332 57.061 44.023 1.00 22.22 149 ALA D O 1
ATOM 15438 N N . GLY D 1 150 ? 49.239 59.162 44.822 1.00 18.11 150 GLY D N 1
ATOM 15439 C CA . GLY D 1 150 ? 47.903 59.387 44.314 1.00 16.90 150 GLY D CA 1
ATOM 15440 C C . GLY D 1 150 ? 47.446 60.789 44.643 1.00 20.84 150 GLY D C 1
ATOM 15441 O O . GLY D 1 150 ? 48.242 61.652 45.021 1.00 17.37 150 GLY D O 1
ATOM 15442 N N . ASN D 1 151 ? 46.140 61.004 44.498 1.00 21.56 151 ASN D N 1
ATOM 15443 C CA . ASN D 1 151 ? 45.543 62.301 44.764 1.00 22.44 151 ASN D CA 1
ATOM 15444 C C . ASN D 1 151 ? 44.347 62.147 45.706 1.00 22.64 151 ASN D C 1
ATOM 15445 O O . ASN D 1 151 ? 43.820 61.047 45.899 1.00 21.21 151 ASN D O 1
ATOM 15450 N N . THR D 1 152 ? 43.931 63.263 46.310 1.00 18.04 152 THR D N 1
ATOM 15451 C CA . THR D 1 152 ? 42.728 63.323 47.140 1.00 19.95 152 THR D CA 1
ATOM 15452 C C . THR D 1 152 ? 41.782 64.325 46.493 1.00 22.91 152 THR D C 1
ATOM 15453 O O . THR D 1 152 ? 42.089 65.517 46.452 1.00 25.91 152 THR D O 1
ATOM 15457 N N . ALA D 1 153 ? 40.639 63.856 45.994 1.00 23.96 153 ALA D N 1
ATOM 15458 C CA . ALA D 1 153 ? 39.658 64.740 45.373 1.00 20.36 153 ALA D CA 1
ATOM 15459 C C . ALA D 1 153 ? 38.578 65.144 46.370 1.00 22.11 153 ALA D C 1
ATOM 15460 O O . ALA D 1 153 ? 38.384 64.502 47.405 1.00 28.53 153 ALA D O 1
ATOM 15462 N N . VAL D 1 154 ? 37.858 66.215 46.048 1.00 21.36 154 VAL D N 1
ATOM 15463 C CA . VAL D 1 154 ? 36.747 66.675 46.871 1.00 25.58 154 VAL D CA 1
ATOM 15464 C C . VAL D 1 154 ? 35.471 66.685 46.035 1.00 27.86 154 VAL D C 1
ATOM 15465 O O . VAL D 1 154 ? 35.406 67.351 44.992 1.00 25.11 154 VAL D O 1
ATOM 15469 N N . LEU D 1 155 ? 34.456 65.958 46.506 1.00 22.99 155 LEU D N 1
ATOM 15470 C CA . LEU D 1 155 ? 33.191 65.851 45.792 1.00 26.25 155 LEU D CA 1
ATOM 15471 C C . LEU D 1 155 ? 32.412 67.161 45.875 1.00 28.61 155 LEU D C 1
ATOM 15472 O O . LEU D 1 155 ? 32.691 68.028 46.709 1.00 27.17 155 LEU D O 1
ATOM 15477 N N . SER D 1 156 ? 31.405 67.286 45.004 1.00 30.19 156 SER D N 1
ATOM 15478 C CA . SER D 1 156 ? 30.554 68.473 44.984 1.00 27.74 156 SER D CA 1
ATOM 15479 C C . SER D 1 156 ? 29.793 68.672 46.288 1.00 32.13 156 SER D C 1
ATOM 15480 O O . SER D 1 156 ? 29.195 69.735 46.479 1.00 32.63 156 SER D O 1
ATOM 15483 N N . ASN D 1 157 ? 29.806 67.696 47.192 1.00 24.16 157 ASN D N 1
ATOM 15484 C CA . ASN D 1 157 ? 29.201 67.872 48.502 1.00 25.80 157 ASN D CA 1
ATOM 15485 C C . ASN D 1 157 ? 30.239 68.093 49.597 1.00 26.41 157 ASN D C 1
ATOM 15486 O O . ASN D 1 157 ? 29.923 67.920 50.778 1.00 29.22 157 ASN D O 1
ATOM 15491 N N . GLY D 1 158 ? 31.473 68.446 49.228 1.00 25.21 158 GLY D N 1
ATOM 15492 C CA . GLY D 1 158 ? 32.533 68.734 50.185 1.00 23.18 158 GLY D CA 1
ATOM 15493 C C . GLY D 1 158 ? 33.264 67.527 50.743 1.00 25.83 158 GLY D C 1
ATOM 15494 O O . GLY D 1 158 ? 34.233 67.702 51.495 1.00 31.31 158 GLY D O 1
ATOM 15495 N N . LYS D 1 159 ? 32.841 66.316 50.406 1.00 25.36 159 LYS D N 1
ATOM 15496 C CA . LYS D 1 159 ? 33.447 65.110 50.947 1.00 24.85 159 LYS D CA 1
ATOM 15497 C C . LYS D 1 159 ? 34.720 64.761 50.180 1.00 21.33 159 LYS D C 1
ATOM 15498 O O . LYS D 1 159 ? 34.778 64.882 48.951 1.00 20.46 159 LYS D O 1
ATOM 15504 N N . LYS D 1 160 ? 35.754 64.356 50.917 1.00 20.25 160 LYS D N 1
ATOM 15505 C CA . LYS D 1 160 ? 37.005 63.929 50.309 1.00 19.71 160 LYS D CA 1
ATOM 15506 C C . LYS D 1 160 ? 36.925 62.469 49.884 1.00 22.61 160 LYS D C 1
ATOM 15507 O O . LYS D 1 160 ? 36.290 61.644 50.543 1.00 21.57 160 LYS D O 1
ATOM 15513 N N . VAL D 1 161 ? 37.629 62.144 48.801 1.00 19.61 161 VAL D N 1
ATOM 15514 C CA . VAL D 1 161 ? 37.660 60.787 48.273 1.00 19.14 161 VAL D CA 1
ATOM 15515 C C . VAL D 1 161 ? 39.065 60.525 47.749 1.00 21.50 161 VAL D C 1
ATOM 15516 O O . VAL D 1 161 ? 39.645 61.369 47.058 1.00 21.20 161 VAL D O 1
ATOM 15520 N N . ALA D 1 162 ? 39.611 59.355 48.070 1.00 19.55 162 ALA D N 1
ATOM 15521 C CA . ALA D 1 162 ? 40.900 58.962 47.519 1.00 18.94 162 ALA D CA 1
ATOM 15522 C C . ALA D 1 162 ? 40.806 58.748 46.014 1.00 20.42 162 ALA D C 1
ATOM 15523 O O . ALA D 1 162 ? 39.844 58.161 45.512 1.00 23.20 162 ALA D O 1
ATOM 15525 N N . ALA D 1 163 ? 41.818 59.233 45.297 1.00 19.05 163 ALA D N 1
ATOM 15526 C CA . ALA D 1 163 ? 41.976 59.016 43.857 1.00 18.71 163 ALA D CA 1
ATOM 15527 C C . ALA D 1 163 ? 43.371 58.446 43.616 1.00 20.07 163 ALA D C 1
ATOM 15528 O O . ALA D 1 163 ? 44.321 59.186 43.318 1.00 19.63 163 ALA D O 1
ATOM 15530 N N . PRO D 1 164 ? 43.542 57.136 43.770 1.00 18.63 164 PRO D N 1
ATOM 15531 C CA . PRO D 1 164 ? 44.880 56.546 43.638 1.00 16.15 164 PRO D CA 1
ATOM 15532 C C . PRO D 1 164 ? 45.425 56.676 42.225 1.00 18.67 164 PRO D C 1
ATOM 15533 O O . PRO D 1 164 ? 44.686 56.791 41.249 1.00 17.24 164 PRO D O 1
ATOM 15537 N N . TYR D 1 165 ? 46.753 56.639 42.121 1.00 18.19 165 TYR D N 1
ATOM 15538 C CA . TYR D 1 165 ? 47.397 56.395 40.837 1.00 20.50 165 TYR D CA 1
ATOM 15539 C C . TYR D 1 165 ? 47.756 54.924 40.659 1.00 15.62 165 TYR D C 1
ATOM 15540 O O . TYR D 1 165 ? 48.535 54.585 39.773 1.00 17.68 165 TYR D O 1
ATOM 15549 N N . PHE D 1 166 ? 47.190 54.048 41.482 1.00 16.54 166 PHE D N 1
ATOM 15550 C CA . PHE D 1 166 ? 47.519 52.630 41.498 1.00 15.99 166 PHE D CA 1
ATOM 15551 C C . PHE D 1 166 ? 46.221 51.840 41.451 1.00 16.60 166 PHE D C 1
ATOM 15552 O O . PHE D 1 166 ? 45.158 52.330 41.842 1.00 19.38 166 PHE D O 1
ATOM 15560 N N . ASP D 1 167 ? 46.322 50.604 40.980 1.00 15.46 167 ASP D N 1
ATOM 15561 C CA . ASP D 1 167 ? 45.154 49.761 40.732 1.00 16.75 167 ASP D CA 1
ATOM 15562 C C . ASP D 1 167 ? 44.862 48.854 41.937 1.00 20.93 167 ASP D C 1
ATOM 15563 O O . ASP D 1 167 ? 44.829 47.630 41.826 1.00 17.57 167 ASP D O 1
ATOM 15568 N N . PHE D 1 168 ? 44.688 49.458 43.118 1.00 17.69 168 PHE D N 1
ATOM 15569 C CA . PHE D 1 168 ? 44.167 48.683 44.240 1.00 14.85 168 PHE D CA 1
ATOM 15570 C C . PHE D 1 168 ? 43.491 49.623 45.229 1.00 16.01 168 PHE D C 1
ATOM 15571 O O . PHE D 1 168 ? 43.846 50.800 45.334 1.00 15.78 168 PHE D O 1
ATOM 15579 N N . TYR D 1 169 ? 42.482 49.096 45.914 1.00 12.42 169 TYR D N 1
ATOM 15580 C CA . TYR D 1 169 ? 41.670 49.922 46.792 1.00 16.41 169 TYR D CA 1
ATOM 15581 C C . TYR D 1 169 ? 42.538 50.566 47.868 1.00 16.61 169 TYR D C 1
ATOM 15582 O O . TYR D 1 169 ? 43.528 49.987 48.322 1.00 15.00 169 TYR D O 1
ATOM 15591 N N . ASN D 1 170 ? 42.163 51.779 48.276 1.00 13.64 170 ASN D N 1
ATOM 15592 C CA . ASN D 1 170 ? 42.951 52.519 49.265 1.00 17.15 170 ASN D CA 1
ATOM 15593 C C . ASN D 1 170 ? 42.541 52.140 50.687 1.00 14.29 170 ASN D C 1
ATOM 15594 O O . ASN D 1 170 ? 42.110 52.974 51.482 1.00 16.48 170 ASN D O 1
ATOM 15599 N N . TYR D 1 171 ? 42.706 50.857 51.002 1.00 16.45 171 TYR D N 1
ATOM 15600 C CA . TYR D 1 171 ? 42.394 50.351 52.339 1.00 15.59 171 TYR D CA 1
ATOM 15601 C C . TYR D 1 171 ? 43.322 50.968 53.380 1.00 15.30 171 TYR D C 1
ATOM 15602 O O . TYR D 1 171 ? 44.539 51.043 53.182 1.00 14.20 171 TYR D O 1
ATOM 15611 N N . ALA D 1 172 ? 42.760 51.366 54.519 1.00 14.67 172 ALA D N 1
ATOM 15612 C CA . ALA D 1 172 ? 43.558 51.940 55.592 1.00 14.32 172 ALA D CA 1
ATOM 15613 C C . ALA D 1 172 ? 43.016 51.478 56.943 1.00 15.06 172 ALA D C 1
ATOM 15614 O O . ALA D 1 172 ? 41.969 50.828 57.033 1.00 15.87 172 ALA D O 1
ATOM 15616 N N . GLY D 1 173 ? 43.748 51.818 58.013 1.00 14.51 173 GLY D N 1
ATOM 15617 C CA . GLY D 1 173 ? 43.469 51.298 59.335 1.00 14.89 173 GLY D CA 1
ATOM 15618 C C . GLY D 1 173 ? 44.733 50.744 59.960 1.00 15.25 173 GLY D C 1
ATOM 15619 O O . GLY D 1 173 ? 45.851 51.059 59.530 1.00 12.92 173 GLY D O 1
ATOM 15620 N N . ILE D 1 174 ? 44.563 49.901 60.977 1.00 13.20 174 ILE D N 1
ATOM 15621 C CA . ILE D 1 174 ? 45.683 49.204 61.610 1.00 13.14 174 ILE D CA 1
ATOM 15622 C C . ILE D 1 174 ? 45.655 47.759 61.117 1.00 11.43 174 ILE D C 1
ATOM 15623 O O . ILE D 1 174 ? 44.868 46.936 61.591 1.00 14.00 174 ILE D O 1
ATOM 15628 N N . HIS D 1 175 ? 46.541 47.435 60.171 1.00 15.08 175 HIS D N 1
ATOM 15629 C CA . HIS D 1 175 ? 46.460 46.177 59.435 1.00 11.95 175 HIS D CA 1
ATOM 15630 C C . HIS D 1 175 ? 47.217 45.037 60.078 1.00 14.94 175 HIS D C 1
ATOM 15631 O O . HIS D 1 175 ? 47.019 43.889 59.664 1.00 15.23 175 HIS D O 1
ATOM 15638 N N . ARG D 1 176 ? 48.097 45.308 61.034 1.00 14.06 176 ARG D N 1
ATOM 15639 C CA . ARG D 1 176 ? 48.965 44.273 61.572 1.00 16.27 176 ARG D CA 1
ATOM 15640 C C . ARG D 1 176 ? 48.968 44.310 63.093 1.00 16.02 176 ARG D C 1
ATOM 15641 O O . ARG D 1 176 ? 48.502 45.278 63.702 1.00 14.36 176 ARG D O 1
ATOM 15649 N N . PRO D 1 177 ? 49.440 43.242 63.734 1.00 14.42 177 PRO D N 1
ATOM 15650 C CA . PRO D 1 177 ? 49.390 43.171 65.204 1.00 15.28 177 PRO D CA 1
ATOM 15651 C C . PRO D 1 177 ? 50.095 44.342 65.876 1.00 15.40 177 PRO D C 1
ATOM 15652 O O . PRO D 1 177 ? 51.171 44.778 65.458 1.00 17.65 177 PRO D O 1
ATOM 15656 N N . VAL D 1 178 ? 49.468 44.837 66.935 1.00 15.68 178 VAL D N 1
ATOM 15657 C CA . VAL D 1 178 ? 50.020 45.861 67.813 1.00 16.56 178 VAL D CA 1
ATOM 15658 C C . VAL D 1 178 ? 50.486 45.155 69.080 1.00 19.29 178 VAL D C 1
ATOM 15659 O O . VAL D 1 178 ? 49.710 44.422 69.709 1.00 20.14 178 VAL D O 1
ATOM 15663 N N . LYS D 1 179 ? 51.750 45.344 69.454 1.00 18.18 179 LYS D N 1
ATOM 15664 C CA . LYS D 1 179 ? 52.326 44.549 70.531 1.00 18.32 179 LYS D CA 1
ATOM 15665 C C . LYS D 1 179 ? 53.023 45.434 71.557 1.00 18.66 179 LYS D C 1
ATOM 15666 O O . LYS D 1 179 ? 53.901 46.233 71.214 1.00 19.80 179 LYS D O 1
ATOM 15672 N N . LEU D 1 180 ? 52.633 45.273 72.818 1.00 18.29 180 LEU D N 1
ATOM 15673 C CA . LEU D 1 180 ? 53.298 45.943 73.925 1.00 16.18 180 LEU D CA 1
ATOM 15674 C C . LEU D 1 180 ? 54.514 45.124 74.346 1.00 19.58 180 LEU D C 1
ATOM 15675 O O . LEU D 1 180 ? 54.421 43.906 74.540 1.00 18.92 180 LEU D O 1
ATOM 15680 N N . MET D 1 181 ? 55.666 45.774 74.455 1.00 18.63 181 MET D N 1
ATOM 15681 C CA . MET D 1 181 ? 56.903 45.077 74.775 1.00 20.33 181 MET D CA 1
ATOM 15682 C C . MET D 1 181 ? 57.547 45.634 76.036 1.00 20.76 181 MET D C 1
ATOM 15683 O O . MET D 1 181 ? 57.499 46.839 76.294 1.00 19.02 181 MET D O 1
ATOM 15688 N N . ALA D 1 182 ? 58.165 44.746 76.801 1.00 18.14 182 ALA D N 1
ATOM 15689 C CA . ALA D 1 182 ? 59.068 45.119 77.881 1.00 19.89 182 ALA D CA 1
ATOM 15690 C C . ALA D 1 182 ? 60.457 44.631 77.507 1.00 19.06 182 ALA D C 1
ATOM 15691 O O . ALA D 1 182 ? 60.628 43.457 77.157 1.00 20.02 182 ALA D O 1
ATOM 15693 N N . LEU D 1 183 ? 61.436 45.535 77.558 1.00 19.35 183 LEU D N 1
ATOM 15694 C CA . LEU D 1 183 ? 62.790 45.293 77.076 1.00 21.00 183 LEU D CA 1
ATOM 15695 C C . LEU D 1 183 ? 63.824 45.787 78.081 1.00 20.20 183 LEU D C 1
ATOM 15696 O O . LEU D 1 183 ? 63.604 46.809 78.747 1.00 22.22 183 LEU D O 1
ATOM 15701 N N . PRO D 1 184 ? 64.962 45.106 78.206 1.00 20.98 184 PRO D N 1
ATOM 15702 C CA . PRO D 1 184 ? 66.026 45.616 79.080 1.00 20.63 184 PRO D CA 1
ATOM 15703 C C . PRO D 1 184 ? 66.607 46.899 78.507 1.00 20.69 184 PRO D C 1
ATOM 15704 O O . PRO D 1 184 ? 66.570 47.139 77.297 1.00 18.58 184 PRO D O 1
ATOM 15708 N N . THR D 1 185 ? 67.133 47.743 79.396 1.00 21.58 185 THR D N 1
ATOM 15709 C CA . THR D 1 185 ? 67.620 49.051 78.962 1.00 20.57 185 THR D CA 1
ATOM 15710 C C . THR D 1 185 ? 68.829 48.938 78.045 1.00 19.51 185 THR D C 1
ATOM 15711 O O . THR D 1 185 ? 69.056 49.832 77.227 1.00 20.78 185 THR D O 1
ATOM 15715 N N . GLU D 1 186 ? 69.621 47.876 78.174 1.00 18.64 186 GLU D N 1
ATOM 15716 C CA . GLU D 1 186 ? 70.677 47.550 77.219 1.00 20.32 186 GLU D CA 1
ATOM 15717 C C . GLU D 1 186 ? 70.229 46.333 76.417 1.00 21.07 186 GLU D C 1
ATOM 15718 O O . GLU D 1 186 ? 69.892 45.298 77.001 1.00 18.61 186 GLU D O 1
ATOM 15724 N N . ARG D 1 187 ? 70.226 46.450 75.086 1.00 20.51 187 ARG D N 1
ATOM 15725 C CA . ARG D 1 187 ? 69.560 45.430 74.286 1.00 19.76 187 ARG D CA 1
ATOM 15726 C C . ARG D 1 187 ? 70.097 45.386 72.862 1.00 18.84 187 ARG D C 1
ATOM 15727 O O . ARG D 1 187 ? 70.679 46.348 72.353 1.00 19.63 187 ARG D O 1
ATOM 15735 N N . ILE D 1 188 ? 69.898 44.224 72.243 1.00 16.04 188 ILE D N 1
ATOM 15736 C CA . ILE D 1 188 ? 70.159 44.031 70.828 1.00 19.34 188 ILE D CA 1
ATOM 15737 C C . ILE D 1 188 ? 69.142 44.820 70.014 1.00 20.81 188 ILE D C 1
ATOM 15738 O O . ILE D 1 188 ? 67.926 44.692 70.219 1.00 20.16 188 ILE D O 1
ATOM 15743 N N . LEU D 1 189 ? 69.639 45.658 69.103 1.00 20.10 189 LEU D N 1
ATOM 15744 C CA . LEU D 1 189 ? 68.809 46.442 68.190 1.00 21.21 189 LEU D CA 1
ATOM 15745 C C . LEU D 1 189 ? 68.756 45.869 66.783 1.00 19.59 189 LEU D C 1
ATOM 15746 O O . LEU D 1 189 ? 67.761 46.066 66.076 1.00 21.29 189 LEU D O 1
ATOM 15751 N N . ASP D 1 190 ? 69.811 45.190 66.348 1.00 18.29 190 ASP D N 1
ATOM 15752 C CA . ASP D 1 190 ? 69.884 44.700 64.982 1.00 19.78 190 ASP D CA 1
ATOM 15753 C C . ASP D 1 190 ? 70.923 43.595 64.947 1.00 22.60 190 ASP D C 1
ATOM 15754 O O . ASP D 1 190 ? 71.742 43.462 65.864 1.00 20.83 190 ASP D O 1
ATOM 15759 N N . TYR D 1 191 ? 70.856 42.787 63.894 1.00 18.33 191 TYR D N 1
ATOM 15760 C CA . TYR D 1 191 ? 71.925 41.858 63.543 1.00 19.29 191 TYR D CA 1
ATOM 15761 C C . TYR D 1 191 ? 71.800 41.546 62.057 1.00 20.82 191 TYR D C 1
ATOM 15762 O O . TYR D 1 191 ? 70.757 41.785 61.440 1.00 18.25 191 TYR D O 1
ATOM 15771 N N . SER D 1 192 ? 72.879 41.012 61.485 1.00 19.35 192 SER D N 1
ATOM 15772 C CA . SER D 1 192 ? 72.888 40.665 60.074 1.00 18.42 192 SER D CA 1
ATOM 15773 C C . SER D 1 192 ? 73.674 39.376 59.874 1.00 20.62 192 SER D C 1
ATOM 15774 O O . SER D 1 192 ? 74.598 39.068 60.636 1.00 18.41 192 SER D O 1
ATOM 15777 N N . VAL D 1 193 ? 73.297 38.626 58.836 1.00 17.37 193 VAL D N 1
ATOM 15778 C CA . VAL D 1 193 ? 73.966 37.387 58.454 1.00 16.03 193 VAL D CA 1
ATOM 15779 C C . VAL D 1 193 ? 74.257 37.411 56.957 1.00 22.11 193 VAL D C 1
ATOM 15780 O O . VAL D 1 193 ? 73.487 37.959 56.160 1.00 20.41 193 VAL D O 1
ATOM 15784 N N . LYS D 1 194 ? 75.381 36.805 56.583 1.00 18.82 194 LYS D N 1
ATOM 15785 C CA . LYS D 1 194 ? 75.802 36.592 55.204 1.00 23.79 194 LYS D CA 1
ATOM 15786 C C . LYS D 1 194 ? 76.344 35.181 55.131 1.00 21.55 194 LYS D C 1
ATOM 15787 O O . LYS D 1 194 ? 77.020 34.730 56.059 1.00 23.02 194 LYS D O 1
ATOM 15793 N N . HIS D 1 195 ? 76.071 34.486 54.044 1.00 19.69 195 HIS D N 1
ATOM 15794 C CA . HIS D 1 195 ? 76.404 33.076 53.995 1.00 20.96 195 HIS D CA 1
ATOM 15795 C C . HIS D 1 195 ? 77.473 32.808 52.946 1.00 23.99 195 HIS D C 1
ATOM 15796 O O . HIS D 1 195 ? 77.566 33.498 51.929 1.00 23.60 195 HIS D O 1
ATOM 15803 N N . ARG D 1 196 ? 78.299 31.809 53.228 1.00 23.73 196 ARG D N 1
ATOM 15804 C CA . ARG D 1 196 ? 79.356 31.382 52.328 1.00 24.89 196 ARG D CA 1
ATOM 15805 C C . ARG D 1 196 ? 79.420 29.866 52.392 1.00 23.30 196 ARG D C 1
ATOM 15806 O O . ARG D 1 196 ? 79.443 29.290 53.486 1.00 21.48 196 ARG D O 1
ATOM 15814 N N . LEU D 1 197 ? 79.400 29.228 51.227 1.00 22.16 197 LEU D N 1
ATOM 15815 C CA . LEU D 1 197 ? 79.543 27.783 51.139 1.00 23.32 197 LEU D CA 1
ATOM 15816 C C . LEU D 1 197 ? 81.020 27.424 51.041 1.00 27.53 197 LEU D C 1
ATOM 15817 O O . LEU D 1 197 ? 81.790 28.099 50.350 1.00 32.76 197 LEU D O 1
ATOM 15822 N N . THR D 1 198 ? 81.411 26.354 51.731 1.00 24.48 198 THR D N 1
ATOM 15823 C CA . THR D 1 198 ? 82.806 25.946 51.805 1.00 28.50 198 THR D CA 1
ATOM 15824 C C . THR D 1 198 ? 82.888 24.443 51.609 1.00 32.80 198 THR D C 1
ATOM 15825 O O . THR D 1 198 ? 81.871 23.747 51.516 1.00 32.04 198 THR D O 1
ATOM 15829 N N . ALA D 1 199 ? 84.124 23.942 51.571 1.00 34.85 199 ALA D N 1
ATOM 15830 C CA . ALA D 1 199 ? 84.346 22.516 51.364 1.00 38.48 199 ALA D CA 1
ATOM 15831 C C . ALA D 1 199 ? 83.816 21.690 52.531 1.00 33.49 199 ALA D C 1
ATOM 15832 O O . ALA D 1 199 ? 83.292 20.590 52.328 1.00 36.32 199 ALA D O 1
ATOM 15834 N N . GLU D 1 200 ? 83.948 22.198 53.758 1.00 31.57 200 GLU D N 1
ATOM 15835 C CA . GLU D 1 200 ? 83.519 21.478 54.952 1.00 34.07 200 GLU D CA 1
ATOM 15836 C C . GLU D 1 200 ? 82.073 21.769 55.348 1.00 31.83 200 GLU D C 1
ATOM 15837 O O . GLU D 1 200 ? 81.528 21.071 56.208 1.00 32.36 200 GLU D O 1
ATOM 15843 N N . GLY D 1 201 ? 81.443 22.772 54.742 1.00 34.78 201 GLY D N 1
ATOM 15844 C CA . GLY D 1 201 ? 80.069 23.124 55.045 1.00 28.35 201 GLY D CA 1
ATOM 15845 C C . GLY D 1 201 ? 79.753 24.552 54.651 1.00 25.93 201 GLY D C 1
ATOM 15846 O O . GLY D 1 201 ? 79.795 24.909 53.472 1.00 25.60 201 GLY D O 1
ATOM 15847 N N . ALA D 1 202 ? 79.444 25.390 55.633 1.00 26.01 202 ALA D N 1
ATOM 15848 C CA . ALA D 1 202 ? 79.119 26.779 55.366 1.00 23.37 202 ALA D CA 1
ATOM 15849 C C . ALA D 1 202 ? 79.649 27.636 56.499 1.00 25.95 202 ALA D C 1
ATOM 15850 O O . ALA D 1 202 ? 79.902 27.159 57.607 1.00 27.93 202 ALA D O 1
ATOM 15852 N N . GLU D 1 203 ? 79.785 28.923 56.215 1.00 23.16 203 GLU D N 1
ATOM 15853 C CA . GLU D 1 203 ? 80.174 29.892 57.223 1.00 21.92 203 GLU D CA 1
ATOM 15854 C C . GLU D 1 203 ? 79.211 31.065 57.165 1.00 24.00 203 GLU D C 1
ATOM 15855 O O . GLU D 1 203 ? 78.882 31.550 56.076 1.00 21.21 203 GLU D O 1
ATOM 15861 N N . VAL D 1 204 ? 78.728 31.487 58.329 1.00 20.61 204 VAL D N 1
ATOM 15862 C CA . VAL D 1 204 ? 77.824 32.625 58.442 1.00 20.71 204 VAL D CA 1
ATOM 15863 C C . VAL D 1 204 ? 78.593 33.776 59.068 1.00 22.06 204 VAL D C 1
ATOM 15864 O O . VAL D 1 204 ? 78.935 33.722 60.254 1.00 23.82 204 VAL D O 1
ATOM 15868 N N . ASP D 1 205 ? 78.852 34.825 58.291 1.00 18.96 205 ASP D N 1
ATOM 15869 C CA . ASP D 1 205 ? 79.444 36.044 58.838 1.00 20.10 205 ASP D CA 1
ATOM 15870 C C . ASP D 1 205 ? 78.328 36.930 59.378 1.00 23.02 205 ASP D C 1
ATOM 15871 O O . ASP D 1 205 ? 77.340 37.180 58.679 1.00 23.71 205 ASP D O 1
ATOM 15876 N N . TYR D 1 206 ? 78.482 37.413 60.612 1.00 18.58 206 TYR D N 1
ATOM 15877 C CA . TYR D 1 206 ? 77.424 38.156 61.283 1.00 15.87 206 TYR D CA 1
ATOM 15878 C C . TYR D 1 206 ? 77.953 39.474 61.842 1.00 17.94 206 TYR D C 1
ATOM 15879 O O . TYR D 1 206 ? 79.157 39.654 62.065 1.00 21.16 206 TYR D O 1
ATOM 15888 N N . THR D 1 207 ? 77.022 40.395 62.071 1.00 16.91 207 THR D N 1
ATOM 15889 C CA . THR D 1 207 ? 77.223 41.559 62.923 1.00 17.23 207 THR D CA 1
ATOM 15890 C C . THR D 1 207 ? 76.034 41.661 63.865 1.00 20.29 207 THR D C 1
ATOM 15891 O O . THR D 1 207 ? 74.933 41.200 63.551 1.00 20.71 207 THR D O 1
ATOM 15895 N N . VAL D 1 208 ? 76.271 42.252 65.027 1.00 18.70 208 VAL D N 1
ATOM 15896 C CA . VAL D 1 208 ? 75.224 42.566 65.982 1.00 19.55 208 VAL D CA 1
ATOM 15897 C C . VAL D 1 208 ? 75.383 44.022 66.385 1.00 21.60 208 VAL D C 1
ATOM 15898 O O . VAL D 1 208 ? 76.506 44.513 66.547 1.00 24.26 208 VAL D O 1
ATOM 15902 N N . THR D 1 209 ? 74.259 44.707 66.551 1.00 17.81 209 THR D N 1
ATOM 15903 C CA . THR D 1 209 ? 74.231 46.095 66.983 1.00 18.93 209 THR D CA 1
ATOM 15904 C C . THR D 1 209 ? 73.468 46.138 68.298 1.00 19.04 209 THR D C 1
ATOM 15905 O O . THR D 1 209 ? 72.337 45.651 68.371 1.00 20.69 209 THR D O 1
ATOM 15909 N N . THR D 1 210 ? 74.097 46.674 69.342 1.00 18.69 210 THR D N 1
ATOM 15910 C CA . THR D 1 210 ? 73.423 46.953 70.603 1.00 16.29 210 THR D CA 1
ATOM 15911 C C . THR D 1 210 ? 73.585 48.426 70.948 1.00 19.59 210 THR D C 1
ATOM 15912 O O . THR D 1 210 ? 74.338 49.156 70.305 1.00 23.33 210 THR D O 1
ATOM 15916 N N . ASN D 1 211 ? 72.861 48.864 71.979 1.00 21.45 211 ASN D N 1
ATOM 15917 C CA . ASN D 1 211 ? 73.007 50.211 72.509 1.00 21.23 211 ASN D CA 1
ATOM 15918 C C . ASN D 1 211 ? 73.920 50.257 73.733 1.00 20.72 211 ASN D C 1
ATOM 15919 O O . ASN D 1 211 ? 73.812 51.186 74.537 1.00 19.45 211 ASN D O 1
ATOM 15924 N N . GLY D 1 212 ? 74.805 49.275 73.892 1.00 20.28 212 GLY D N 1
ATOM 15925 C CA . GLY D 1 212 ? 75.711 49.268 75.024 1.00 24.61 212 GLY D CA 1
ATOM 15926 C C . GLY D 1 212 ? 77.044 48.620 74.720 1.00 23.80 212 GLY D C 1
ATOM 15927 O O . GLY D 1 212 ? 77.323 48.290 73.564 1.00 19.05 212 GLY D O 1
ATOM 15928 N N . ASP D 1 213 ? 77.868 48.400 75.752 1.00 22.59 213 ASP D N 1
ATOM 15929 C CA . ASP D 1 213 ? 79.209 47.875 75.553 1.00 22.39 213 ASP D CA 1
ATOM 15930 C C . ASP D 1 213 ? 79.483 46.563 76.267 1.00 25.66 213 ASP D C 1
ATOM 15931 O O . ASP D 1 213 ? 80.612 46.063 76.187 1.00 24.96 213 ASP D O 1
ATOM 15936 N N . HIS D 1 214 ? 78.499 45.977 76.941 1.00 22.66 214 HIS D N 1
ATOM 15937 C CA . HIS D 1 214 ? 78.710 44.650 77.495 1.00 21.05 214 HIS D CA 1
ATOM 15938 C C . HIS D 1 214 ? 78.878 43.624 76.373 1.00 23.36 214 HIS D C 1
ATOM 15939 O O . HIS D 1 214 ? 78.516 43.859 75.217 1.00 20.81 214 HIS D O 1
ATOM 15946 N N . GLU D 1 215 ? 79.405 42.459 76.745 1.00 22.83 215 GLU D N 1
ATOM 15947 C CA . GLU D 1 215 ? 79.842 41.454 75.784 1.00 23.34 215 GLU D CA 1
ATOM 15948 C C . GLU D 1 215 ? 78.680 40.789 75.036 1.00 22.57 215 GLU D C 1
ATOM 15949 O O . GLU D 1 215 ? 77.626 40.503 75.606 1.00 21.86 215 GLU D O 1
ATOM 15955 N N . VAL D 1 216 ? 78.908 40.486 73.759 1.00 23.96 216 VAL D N 1
ATOM 15956 C CA . VAL D 1 216 ? 77.916 39.873 72.880 1.00 17.99 216 VAL D CA 1
ATOM 15957 C C . VAL D 1 216 ? 78.397 38.483 72.481 1.00 19.01 216 VAL D C 1
ATOM 15958 O O . VAL D 1 216 ? 79.542 38.319 72.044 1.00 21.63 216 VAL D O 1
ATOM 15962 N N . THR D 1 217 ? 77.524 37.484 72.617 1.00 20.24 217 THR D N 1
ATOM 15963 C CA . THR D 1 217 ? 77.766 36.147 72.086 1.00 20.16 217 THR D CA 1
ATOM 15964 C C . THR D 1 217 ? 76.685 35.799 71.073 1.00 20.19 217 THR D C 1
ATOM 15965 O O . THR D 1 217 ? 75.547 36.264 71.172 1.00 17.73 217 THR D O 1
ATOM 15969 N N . VAL D 1 218 ? 77.041 34.939 70.119 1.00 18.70 218 VAL D N 1
ATOM 15970 C CA . VAL D 1 218 ? 76.108 34.424 69.115 1.00 21.84 218 VAL D CA 1
ATOM 15971 C C . VAL D 1 218 ? 76.282 32.911 69.038 1.00 22.58 218 VAL D C 1
ATOM 15972 O O . VAL D 1 218 ? 77.387 32.419 68.769 1.00 22.92 218 VAL D O 1
ATOM 15976 N N . GLU D 1 219 ? 75.208 32.177 69.297 1.00 21.17 219 GLU D N 1
ATOM 15977 C CA . GLU D 1 219 ? 75.224 30.724 69.239 1.00 22.76 219 GLU D CA 1
ATOM 15978 C C . GLU D 1 219 ? 74.210 30.256 68.202 1.00 23.83 219 GLU D C 1
ATOM 15979 O O . GLU D 1 219 ? 73.118 30.827 68.083 1.00 22.75 219 GLU D O 1
ATOM 15985 N N . LEU D 1 220 ? 74.577 29.216 67.453 1.00 21.82 220 LEU D N 1
ATOM 15986 C CA . LEU D 1 220 ? 73.736 28.646 66.411 1.00 20.21 220 LEU D CA 1
ATOM 15987 C C . LEU D 1 220 ? 73.437 27.191 66.743 1.00 22.89 220 LEU D C 1
ATOM 15988 O O . LEU D 1 220 ? 74.354 26.414 67.029 1.00 24.94 220 LEU D O 1
ATOM 15993 N N . TYR D 1 221 ? 72.155 26.833 66.717 1.00 23.12 221 TYR D N 1
ATOM 15994 C CA . TYR D 1 221 ? 71.678 25.507 67.093 1.00 23.90 221 TYR D CA 1
ATOM 15995 C C . TYR D 1 221 ? 70.943 24.868 65.924 1.00 24.10 221 TYR D C 1
ATOM 15996 O O . TYR D 1 221 ? 70.093 25.506 65.299 1.00 23.49 221 TYR D O 1
ATOM 16005 N N . ASP D 1 222 ? 71.280 23.615 65.637 1.00 26.50 222 ASP D N 1
ATOM 16006 C CA . ASP D 1 222 ? 70.442 22.709 64.854 1.00 24.29 222 ASP D CA 1
ATOM 16007 C C . ASP D 1 222 ? 69.473 22.071 65.844 1.00 28.25 222 ASP D C 1
ATOM 16008 O O . ASP D 1 222 ? 69.840 21.150 66.579 1.00 25.84 222 ASP D O 1
ATOM 16013 N N . GLY D 1 223 ? 68.242 22.576 65.888 1.00 25.23 223 GLY D N 1
ATOM 16014 C CA . GLY D 1 223 ? 67.318 22.140 66.927 1.00 23.01 223 GLY D CA 1
ATOM 16015 C C . GLY D 1 223 ? 67.837 22.592 68.280 1.00 27.31 223 GLY D C 1
ATOM 16016 O O . GLY D 1 223 ? 68.007 23.789 68.542 1.00 25.99 223 GLY D O 1
ATOM 16017 N N . THR D 1 224 ? 68.125 21.643 69.163 1.00 31.46 224 THR D N 1
ATOM 16018 C CA . THR D 1 224 ? 68.705 21.976 70.461 1.00 34.82 224 THR D CA 1
ATOM 16019 C C . THR D 1 224 ? 70.205 21.706 70.531 1.00 31.32 224 THR D C 1
ATOM 16020 O O . THR D 1 224 ? 70.821 21.966 71.568 1.00 33.94 224 THR D O 1
ATOM 16024 N N . THR D 1 225 ? 70.803 21.209 69.456 1.00 28.65 225 THR D N 1
ATOM 16025 C CA . THR D 1 225 ? 72.225 20.894 69.425 1.00 28.76 225 THR D CA 1
ATOM 16026 C C . THR D 1 225 ? 73.006 22.102 68.922 1.00 34.83 225 THR D C 1
ATOM 16027 O O . THR D 1 225 ? 72.779 22.569 67.799 1.00 29.56 225 THR D O 1
ATOM 16031 N N . LYS D 1 226 ? 73.942 22.592 69.732 1.00 29.29 226 LYS D N 1
ATOM 16032 C CA . LYS D 1 226 ? 74.748 23.725 69.304 1.00 27.31 226 LYS D CA 1
ATOM 16033 C C . LYS D 1 226 ? 75.711 23.287 68.212 1.00 29.04 226 LYS D C 1
ATOM 16034 O O . LYS D 1 226 ? 76.402 22.273 68.351 1.00 32.43 226 LYS D O 1
ATOM 16040 N N . VAL D 1 227 ? 75.749 24.038 67.112 1.00 25.32 227 VAL D N 1
ATOM 16041 C CA . VAL D 1 227 ? 76.656 23.732 66.009 1.00 24.66 227 VAL D CA 1
ATOM 16042 C C . VAL D 1 227 ? 77.745 24.778 65.835 1.00 23.41 227 VAL D C 1
ATOM 16043 O O . VAL D 1 227 ? 78.705 24.532 65.085 1.00 23.89 227 VAL D O 1
ATOM 16047 N N . ALA D 1 228 ? 77.640 25.926 66.490 1.00 22.51 228 ALA D N 1
ATOM 16048 C CA . ALA D 1 228 ? 78.642 26.964 66.301 1.00 24.80 228 ALA D CA 1
ATOM 16049 C C . ALA D 1 228 ? 78.348 28.086 67.279 1.00 25.18 228 ALA D C 1
ATOM 16050 O O . ALA D 1 228 ? 77.199 28.279 67.692 1.00 21.91 228 ALA D O 1
ATOM 16052 N N . GLU D 1 229 ? 79.398 28.819 67.643 1.00 23.21 229 GLU D N 1
ATOM 16053 C CA . GLU D 1 229 ? 79.263 29.950 68.551 1.00 24.03 229 GLU D CA 1
ATOM 16054 C C . GLU D 1 229 ? 80.418 30.905 68.305 1.00 25.14 229 GLU D C 1
ATOM 16055 O O . GLU D 1 229 ? 81.444 30.531 67.731 1.00 23.72 229 GLU D O 1
ATOM 16061 N N . ALA D 1 230 ? 80.231 32.147 68.741 1.00 22.08 230 ALA D N 1
ATOM 16062 C CA . ALA D 1 230 ? 81.261 33.160 68.600 1.00 20.69 230 ALA D CA 1
ATOM 16063 C C . ALA D 1 230 ? 81.044 34.229 69.661 1.00 24.41 230 ALA D C 1
ATOM 16064 O O . ALA D 1 230 ? 79.934 34.408 70.175 1.00 19.16 230 ALA D O 1
ATOM 16066 N N . THR D 1 231 ? 82.125 34.941 69.980 1.00 16.32 231 THR D N 1
ATOM 16067 C CA . THR D 1 231 ? 82.063 36.111 70.843 1.00 20.81 231 THR D CA 1
ATOM 16068 C C . THR D 1 231 ? 82.432 37.361 70.056 1.00 18.20 231 THR D C 1
ATOM 16069 O O . THR D 1 231 ? 83.309 37.321 69.189 1.00 21.10 231 THR D O 1
ATOM 16073 N N . GLY D 1 232 ? 81.748 38.458 70.349 1.00 15.80 232 GLY D N 1
ATOM 16074 C CA . GLY D 1 232 ? 81.977 39.721 69.682 1.00 17.67 232 GLY D CA 1
ATOM 16075 C C . GLY D 1 232 ? 80.803 40.120 68.788 1.00 23.29 232 GLY D C 1
ATOM 16076 O O . GLY D 1 232 ? 79.995 39.292 68.353 1.00 22.01 232 GLY D O 1
ATOM 16077 N N . LYS D 1 233 ? 80.712 41.428 68.531 1.00 19.30 233 LYS D N 1
ATOM 16078 C CA . LYS D 1 233 ? 79.669 42.003 67.685 1.00 21.75 233 LYS D CA 1
ATOM 16079 C C . LYS D 1 233 ? 79.890 41.747 66.192 1.00 21.93 233 LYS D C 1
ATOM 16080 O O . LYS D 1 233 ? 78.994 42.039 65.390 1.00 23.30 233 LYS D O 1
ATOM 16086 N N . GLU D 1 234 ? 81.049 41.227 65.802 1.00 19.43 234 GLU D N 1
ATOM 16087 C CA . GLU D 1 234 ? 81.291 40.749 64.449 1.00 22.16 234 GLU D CA 1
ATOM 16088 C C . GLU D 1 234 ? 82.014 39.418 64.551 1.00 20.99 234 GLU D C 1
ATOM 16089 O O . GLU D 1 234 ? 82.881 39.240 65.407 1.00 23.83 234 GLU D O 1
ATOM 16095 N N . GLY D 1 235 ? 81.679 38.485 63.673 1.00 24.78 235 GLY D N 1
ATOM 16096 C CA . GLY D 1 235 ? 82.308 37.182 63.760 1.00 20.96 235 GLY D CA 1
ATOM 16097 C C . GLY D 1 235 ? 81.853 36.276 62.643 1.00 20.85 235 GLY D C 1
ATOM 16098 O O . GLY D 1 235 ? 81.142 36.693 61.729 1.00 20.86 235 GLY D O 1
ATOM 16099 N N . THR D 1 236 ? 82.284 35.023 62.734 1.00 20.23 236 THR D N 1
ATOM 16100 C CA . THR D 1 236 ? 81.951 33.998 61.760 1.00 21.48 236 THR D CA 1
ATOM 16101 C C . THR D 1 236 ? 81.512 32.753 62.506 1.00 22.02 236 THR D C 1
ATOM 16102 O O . THR D 1 236 ? 82.157 32.349 63.481 1.00 26.97 236 THR D O 1
ATOM 16106 N N . LEU D 1 237 ? 80.415 32.155 62.055 1.00 22.44 237 LEU D N 1
ATOM 16107 C CA . LEU D 1 237 ? 79.924 30.895 62.596 1.00 21.01 237 LEU D CA 1
ATOM 16108 C C . LEU D 1 237 ? 80.257 29.800 61.592 1.00 23.68 237 LEU D C 1
ATOM 16109 O O . LEU D 1 237 ? 79.830 29.863 60.435 1.00 25.99 237 LEU D O 1
ATOM 16114 N N . VAL D 1 238 ? 81.035 28.817 62.027 1.00 25.47 238 VAL D N 1
ATOM 16115 C CA . VAL D 1 238 ? 81.508 27.741 61.168 1.00 26.69 238 VAL D CA 1
ATOM 16116 C C . VAL D 1 238 ? 80.581 26.561 61.394 1.00 25.07 238 VAL D C 1
ATOM 16117 O O . VAL D 1 238 ? 80.538 25.992 62.493 1.00 27.32 238 VAL D O 1
ATOM 16121 N N . VAL D 1 239 ? 79.833 26.192 60.361 1.00 25.12 239 VAL D N 1
ATOM 16122 C CA . VAL D 1 239 ? 78.834 25.135 60.447 1.00 23.35 239 VAL D CA 1
ATOM 16123 C C . VAL D 1 239 ? 79.327 23.972 59.595 1.00 27.85 239 VAL D C 1
ATOM 16124 O O . VAL D 1 239 ? 79.287 24.034 58.360 1.00 29.00 239 VAL D O 1
ATOM 16128 N N . LYS D 1 240 ? 79.800 22.913 60.251 1.00 30.91 240 LYS D N 1
ATOM 16129 C CA . LYS D 1 240 ? 80.281 21.739 59.533 1.00 32.53 240 LYS D CA 1
ATOM 16130 C C . LYS D 1 240 ? 79.101 20.981 58.930 1.00 27.42 240 LYS D C 1
ATOM 16131 O O . LYS D 1 240 ? 78.084 20.769 59.597 1.00 24.88 240 LYS D O 1
ATOM 16137 N N . ASP D 1 241 ? 79.237 20.575 57.669 1.00 28.07 241 ASP D N 1
ATOM 16138 C CA . ASP D 1 241 ? 78.162 19.891 56.947 1.00 32.66 241 ASP D CA 1
ATOM 16139 C C . ASP D 1 241 ? 76.832 20.641 57.080 1.00 27.69 241 ASP D C 1
ATOM 16140 O O . ASP D 1 241 ? 75.801 20.065 57.420 1.00 30.04 241 ASP D O 1
ATOM 16145 N N . ALA D 1 242 ? 76.864 21.945 56.819 1.00 26.98 242 ALA D N 1
ATOM 16146 C CA . ALA D 1 242 ? 75.674 22.773 56.986 1.00 28.52 242 ALA D CA 1
ATOM 16147 C C . ALA D 1 242 ? 74.504 22.219 56.178 1.00 25.17 242 ALA D C 1
ATOM 16148 O O . ALA D 1 242 ? 74.673 21.775 55.043 1.00 18.57 242 ALA D O 1
ATOM 16150 N N . LYS D 1 243 ? 73.311 22.234 56.773 1.00 23.73 243 LYS D N 1
ATOM 16151 C CA . LYS D 1 243 ? 72.090 21.853 56.057 1.00 25.27 243 LYS D CA 1
ATOM 16152 C C . LYS D 1 243 ? 71.516 23.102 55.392 1.00 25.09 243 LYS D C 1
ATOM 16153 O O . LYS D 1 243 ? 70.915 23.959 56.052 1.00 23.77 243 LYS D O 1
ATOM 16159 N N . LEU D 1 244 ? 71.701 23.208 54.078 1.00 22.52 244 LEU D N 1
ATOM 16160 C CA . LEU D 1 244 ? 71.347 24.422 53.357 1.00 21.93 244 LEU D CA 1
ATOM 16161 C C . LEU D 1 244 ? 69.834 24.541 53.173 1.00 19.19 244 LEU D C 1
ATOM 16162 O O . LEU D 1 244 ? 69.112 23.548 53.060 1.00 19.55 244 LEU D O 1
ATOM 16167 N N . TRP D 1 245 ? 69.363 25.783 53.180 1.00 17.75 245 TRP D N 1
ATOM 16168 C CA . TRP D 1 245 ? 67.983 26.113 52.837 1.00 17.67 245 TRP D CA 1
ATOM 16169 C C . TRP D 1 245 ? 67.796 26.029 51.320 1.00 17.44 245 TRP D C 1
ATOM 16170 O O . TRP D 1 245 ? 68.592 26.599 50.569 1.00 14.81 245 TRP D O 1
ATOM 16181 N N . ASN D 1 246 ? 66.753 25.323 50.865 1.00 15.89 246 ASN D N 1
ATOM 16182 C CA . ASN D 1 246 ? 66.512 25.148 49.431 1.00 20.83 246 ASN D CA 1
ATOM 16183 C C . ASN D 1 246 ? 65.039 25.357 49.090 1.00 18.20 246 ASN D C 1
ATOM 16184 O O . ASN D 1 246 ? 64.164 25.307 49.957 1.00 18.13 246 ASN D O 1
ATOM 16189 N N . VAL D 1 247 ? 64.774 25.582 47.798 1.00 19.85 247 VAL D N 1
ATOM 16190 C CA . VAL D 1 247 ? 63.397 25.725 47.331 1.00 16.06 247 VAL D CA 1
ATOM 16191 C C . VAL D 1 247 ? 62.617 24.474 47.688 1.00 19.03 247 VAL D C 1
ATOM 16192 O O . VAL D 1 247 ? 63.034 23.351 47.365 1.00 18.84 247 VAL D O 1
ATOM 16196 N N . HIS D 1 248 ? 61.474 24.659 48.348 1.00 14.49 248 HIS D N 1
ATOM 16197 C CA . HIS D 1 248 ? 60.606 23.552 48.747 1.00 18.54 248 HIS D CA 1
ATOM 16198 C C . HIS D 1 248 ? 61.331 22.532 49.615 1.00 20.82 248 HIS D C 1
ATOM 16199 O O . HIS D 1 248 ? 60.884 21.384 49.749 1.00 19.81 248 HIS D O 1
ATOM 16206 N N . ALA D 1 249 ? 62.448 22.926 50.212 1.00 18.18 249 ALA D N 1
ATOM 16207 C CA . ALA D 1 249 ? 63.228 22.053 51.071 1.00 17.55 249 ALA D CA 1
ATOM 16208 C C . ALA D 1 249 ? 63.951 22.946 52.076 1.00 20.84 249 ALA D C 1
ATOM 16209 O O . ALA D 1 249 ? 65.176 22.966 52.167 1.00 19.53 249 ALA D O 1
ATOM 16211 N N . ALA D 1 250 ? 63.177 23.732 52.824 1.00 15.94 250 ALA D N 1
ATOM 16212 C CA . ALA D 1 250 ? 63.772 24.670 53.761 1.00 21.77 250 ALA D CA 1
ATOM 16213 C C . ALA D 1 250 ? 64.474 23.938 54.903 1.00 19.93 250 ALA D C 1
ATOM 16214 O O . ALA D 1 250 ? 64.092 22.838 55.305 1.00 20.19 250 ALA D O 1
ATOM 16216 N N . TYR D 1 251 ? 65.512 24.567 55.425 1.00 17.22 251 TYR D N 1
ATOM 16217 C CA . TYR D 1 251 ? 66.101 24.138 56.682 1.00 22.16 251 TYR D CA 1
ATOM 16218 C C . TYR D 1 251 ? 66.465 25.382 57.471 1.00 20.58 251 TYR D C 1
ATOM 16219 O O . TYR D 1 251 ? 67.132 26.273 56.938 1.00 20.81 251 TYR D O 1
ATOM 16228 N N . LEU D 1 252 ? 66.023 25.436 58.728 1.00 19.43 252 LEU D N 1
ATOM 16229 C CA . LEU D 1 252 ? 66.163 26.614 59.573 1.00 19.26 252 LEU D CA 1
ATOM 16230 C C . LEU D 1 252 ? 66.970 26.257 60.815 1.00 20.35 252 LEU D C 1
ATOM 16231 O O . LEU D 1 252 ? 66.611 25.331 61.551 1.00 21.24 252 LEU D O 1
ATOM 16236 N N . TYR D 1 253 ? 68.061 26.981 61.042 1.00 19.50 253 TYR D N 1
ATOM 16237 C CA . TYR D 1 253 ? 68.767 26.897 62.312 1.00 19.72 253 TYR D CA 1
ATOM 16238 C C . TYR D 1 253 ? 68.171 27.908 63.288 1.00 20.22 253 TYR D C 1
ATOM 16239 O O . TYR D 1 253 ? 67.399 28.794 62.908 1.00 18.56 253 TYR D O 1
ATOM 16248 N N . ASN D 1 254 ? 68.547 27.771 64.561 1.00 18.68 254 ASN D N 1
ATOM 16249 C CA . ASN D 1 254 ? 68.122 28.675 65.623 1.00 17.87 254 ASN D CA 1
ATOM 16250 C C . ASN D 1 254 ? 69.307 29.515 66.082 1.00 22.79 254 ASN D C 1
ATOM 16251 O O . ASN D 1 254 ? 70.264 28.978 66.656 1.00 22.67 254 ASN D O 1
ATOM 16256 N N . ILE D 1 255 ? 69.238 30.834 65.872 1.00 21.14 255 ILE D N 1
ATOM 16257 C CA . ILE D 1 255 ? 70.285 31.740 66.345 1.00 20.76 255 ILE D CA 1
ATOM 16258 C C . ILE D 1 255 ? 69.875 32.333 67.690 1.00 22.43 255 ILE D C 1
ATOM 16259 O O . ILE D 1 255 ? 68.724 32.749 67.883 1.00 19.23 255 ILE D O 1
ATOM 16264 N N . VAL D 1 256 ? 70.819 32.351 68.634 1.00 22.86 256 VAL D N 1
ATOM 16265 C CA . VAL D 1 256 ? 70.611 32.910 69.968 1.00 18.32 256 VAL D CA 1
ATOM 16266 C C . VAL D 1 256 ? 71.664 33.990 70.184 1.00 18.07 256 VAL D C 1
ATOM 16267 O O . VAL D 1 256 ? 72.868 33.696 70.193 1.00 19.58 256 VAL D O 1
ATOM 16271 N N . ILE D 1 257 ? 71.215 35.236 70.342 1.00 19.06 257 ILE D N 1
ATOM 16272 C CA . ILE D 1 257 ? 72.094 36.386 70.536 1.00 17.29 257 ILE D CA 1
ATOM 16273 C C . ILE D 1 257 ? 71.905 36.903 71.957 1.00 17.72 257 ILE D C 1
ATOM 16274 O O . ILE D 1 257 ? 70.770 37.142 72.388 1.00 20.34 257 ILE D O 1
ATOM 16279 N N . ARG D 1 258 ? 73.012 37.096 72.676 1.00 16.20 258 ARG D N 1
ATOM 16280 C CA . ARG D 1 258 ? 72.947 37.484 74.085 1.00 21.33 258 ARG D CA 1
ATOM 16281 C C . ARG D 1 258 ? 73.952 38.577 74.399 1.00 20.56 258 ARG D C 1
ATOM 16282 O O . ARG D 1 258 ? 75.045 38.631 73.818 1.00 20.11 258 ARG D O 1
ATOM 16290 N N . ILE D 1 259 ? 73.539 39.461 75.298 1.00 17.85 259 ILE D N 1
ATOM 16291 C CA . ILE D 1 259 ? 74.420 40.397 75.973 1.00 18.54 259 ILE D CA 1
ATOM 16292 C C . ILE D 1 259 ? 74.677 39.842 77.363 1.00 20.87 259 ILE D C 1
ATOM 16293 O O . ILE D 1 259 ? 73.735 39.433 78.059 1.00 20.84 259 ILE D O 1
ATOM 16298 N N . HIS D 1 260 ? 75.949 39.795 77.758 1.00 26.08 260 HIS D N 1
ATOM 16299 C CA . HIS D 1 260 ? 76.362 39.244 79.043 1.00 23.06 260 HIS D CA 1
ATOM 16300 C C . HIS D 1 260 ? 76.927 40.330 79.941 1.00 25.64 260 HIS D C 1
ATOM 16301 O O . HIS D 1 260 ? 77.683 41.197 79.487 1.00 22.40 260 HIS D O 1
ATOM 16308 N N . ASP D 1 261 ? 76.549 40.275 81.214 1.00 22.99 261 ASP D N 1
ATOM 16309 C CA . ASP D 1 261 ? 77.222 41.008 82.284 1.00 23.80 261 ASP D CA 1
ATOM 16310 C C . ASP D 1 261 ? 77.648 39.953 83.308 1.00 26.08 261 ASP D C 1
ATOM 16311 O O . ASP D 1 261 ? 76.891 39.612 84.227 1.00 23.87 261 ASP D O 1
ATOM 16316 N N . GLY D 1 262 ? 78.854 39.423 83.125 1.00 19.78 262 GLY D N 1
ATOM 16317 C CA . GLY D 1 262 ? 79.305 38.335 83.970 1.00 17.81 262 GLY D CA 1
ATOM 16318 C C . GLY D 1 262 ? 78.421 37.134 83.728 1.00 24.69 262 GLY D C 1
ATOM 16319 O O . GLY D 1 262 ? 78.189 36.732 82.586 1.00 22.51 262 GLY D O 1
ATOM 16320 N N . SER D 1 263 ? 77.887 36.571 84.814 1.00 27.05 263 SER D N 1
ATOM 16321 C CA . SER D 1 263 ? 76.992 35.417 84.749 1.00 26.11 263 SER D CA 1
ATOM 16322 C C . SER D 1 263 ? 75.544 35.796 84.457 1.00 21.64 263 SER D C 1
ATOM 16323 O O . SER D 1 263 ? 74.698 34.902 84.348 1.00 18.46 263 SER D O 1
ATOM 16326 N N . ALA D 1 264 ? 75.229 37.086 84.365 1.00 22.98 264 ALA D N 1
ATOM 16327 C CA . ALA D 1 264 ? 73.870 37.530 84.086 1.00 22.52 264 ALA D CA 1
ATOM 16328 C C . ALA D 1 264 ? 73.709 37.782 82.594 1.00 23.62 264 ALA D C 1
ATOM 16329 O O . ALA D 1 264 ? 74.584 38.373 81.955 1.00 23.99 264 ALA D O 1
ATOM 16331 N N . VAL D 1 265 ? 72.591 37.319 82.042 1.00 19.58 265 VAL D N 1
ATOM 16332 C CA . VAL D 1 265 ? 72.275 37.551 80.641 1.00 21.55 265 VAL D CA 1
ATOM 16333 C C . VAL D 1 265 ? 71.442 38.823 80.590 1.00 18.87 265 VAL D C 1
ATOM 16334 O O . VAL D 1 265 ? 70.298 38.840 81.048 1.00 18.39 265 VAL D O 1
ATOM 16338 N N . VAL D 1 266 ? 72.039 39.902 80.072 1.00 16.76 266 VAL D N 1
ATOM 16339 C CA . VAL D 1 266 ? 71.352 41.190 80.051 1.00 16.10 266 VAL D CA 1
ATOM 16340 C C . VAL D 1 266 ? 70.248 41.207 78.997 1.00 20.32 266 VAL D C 1
ATOM 16341 O O . VAL D 1 266 ? 69.204 41.837 79.189 1.00 21.33 266 VAL D O 1
ATOM 16345 N N . ASP D 1 267 ? 70.450 40.530 77.878 1.00 17.08 267 ASP D N 1
ATOM 16346 C CA . ASP D 1 267 ? 69.438 40.490 76.829 1.00 19.17 267 ASP D CA 1
ATOM 16347 C C . ASP D 1 267 ? 69.673 39.249 75.991 1.00 15.25 267 ASP D C 1
ATOM 16348 O O . ASP D 1 267 ? 70.812 38.818 75.799 1.00 19.87 267 ASP D O 1
ATOM 16353 N N . GLU D 1 268 ? 68.574 38.669 75.524 1.00 19.43 268 GLU D N 1
ATOM 16354 C CA . GLU D 1 268 ? 68.576 37.519 74.632 1.00 20.35 268 GLU D CA 1
ATOM 16355 C C . GLU D 1 268 ? 67.630 37.823 73.481 1.00 21.43 268 GLU D C 1
ATOM 16356 O O . GLU D 1 268 ? 66.495 38.249 73.710 1.00 18.59 268 GLU D O 1
ATOM 16362 N N . TYR D 1 269 ? 68.108 37.641 72.253 1.00 19.93 269 TYR D N 1
ATOM 16363 C CA . TYR D 1 269 ? 67.270 37.683 71.066 1.00 18.88 269 TYR D CA 1
ATOM 16364 C C . TYR D 1 269 ? 67.436 36.372 70.313 1.00 20.42 269 TYR D C 1
ATOM 16365 O O . TYR D 1 269 ? 68.554 35.866 70.181 1.00 19.73 269 TYR D O 1
ATOM 16374 N N . THR D 1 270 ? 66.320 35.818 69.834 1.00 16.50 270 THR D N 1
ATOM 16375 C CA . THR D 1 270 ? 66.317 34.559 69.105 1.00 15.96 270 THR D CA 1
ATOM 16376 C C . THR D 1 270 ? 65.523 34.697 67.808 1.00 20.16 270 THR D C 1
ATOM 16377 O O . THR D 1 270 ? 64.607 35.515 67.696 1.00 18.93 270 THR D O 1
ATOM 16381 N N . GLU D 1 271 ? 65.865 33.861 66.833 1.00 20.41 271 GLU D N 1
ATOM 16382 C CA . GLU D 1 271 ? 65.207 33.907 65.533 1.00 23.16 271 GLU D CA 1
ATOM 16383 C C . GLU D 1 271 ? 65.716 32.738 64.704 1.00 24.91 271 GLU D C 1
ATOM 16384 O O . GLU D 1 271 ? 66.847 32.283 64.914 1.00 21.21 271 GLU D O 1
ATOM 16390 N N . LYS D 1 272 ? 64.891 32.230 63.790 1.00 21.53 272 LYS D N 1
ATOM 16391 C CA . LYS D 1 272 ? 65.319 31.192 62.866 1.00 21.05 272 LYS D CA 1
ATOM 16392 C C . LYS D 1 272 ? 66.119 31.806 61.728 1.00 20.82 272 LYS D C 1
ATOM 16393 O O . LYS D 1 272 ? 65.900 32.953 61.341 1.00 24.67 272 LYS D O 1
ATOM 16399 N N . VAL D 1 273 ? 67.065 31.032 61.201 1.00 19.07 273 VAL D N 1
ATOM 16400 C CA . VAL D 1 273 ? 67.966 31.474 60.135 1.00 17.27 273 VAL D CA 1
ATOM 16401 C C . VAL D 1 273 ? 68.146 30.332 59.142 1.00 20.25 273 VAL D C 1
ATOM 16402 O O . VAL D 1 273 ? 68.466 29.205 59.542 1.00 17.08 273 VAL D O 1
ATOM 16406 N N . GLY D 1 274 ? 67.966 30.622 57.852 1.00 18.92 274 GLY D N 1
ATOM 16407 C CA . GLY D 1 274 ? 68.290 29.673 56.806 1.00 17.02 274 GLY D CA 1
ATOM 16408 C C . GLY D 1 274 ? 69.587 30.063 56.121 1.00 15.58 274 GLY D C 1
ATOM 16409 O O . GLY D 1 274 ? 69.799 31.231 55.790 1.00 19.21 274 GLY D O 1
ATOM 16410 N N . ILE D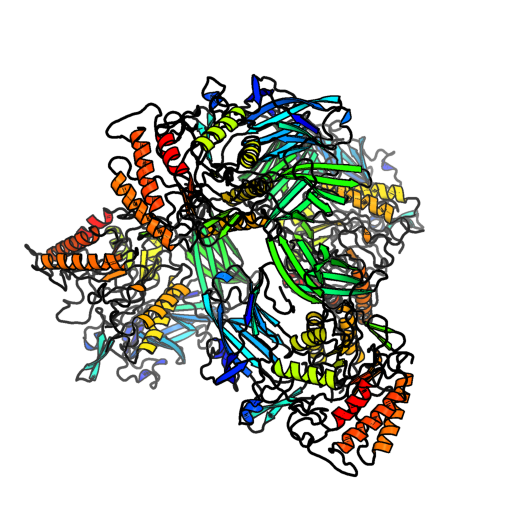 1 275 ? 70.448 29.072 55.913 1.00 18.88 275 ILE D N 1
ATOM 16411 C CA . ILE D 1 275 ? 71.759 29.273 55.298 1.00 20.59 275 ILE D CA 1
ATOM 16412 C C . ILE D 1 275 ? 71.658 28.960 53.811 1.00 16.48 275 ILE D C 1
ATOM 16413 O O . ILE D 1 275 ? 71.337 27.828 53.428 1.00 18.79 275 ILE D O 1
ATOM 16418 N N . ARG D 1 276 ? 71.977 29.942 52.969 1.00 19.58 276 ARG D N 1
ATOM 16419 C CA . ARG D 1 276 ? 71.854 29.773 51.527 1.00 18.51 276 ARG D CA 1
ATOM 16420 C C . ARG D 1 276 ? 72.504 30.962 50.832 1.00 19.94 276 ARG D C 1
ATOM 16421 O O . ARG D 1 276 ? 72.505 32.080 51.357 1.00 20.97 276 ARG D O 1
ATOM 16429 N N . THR D 1 277 ? 73.039 30.720 49.644 1.00 17.39 277 THR D N 1
ATOM 16430 C CA . THR D 1 277 ? 73.571 31.796 48.826 1.00 19.24 277 THR D CA 1
ATOM 16431 C C . THR D 1 277 ? 72.656 32.035 47.629 1.00 19.03 277 THR D C 1
ATOM 16432 O O . THR D 1 277 ? 72.031 31.103 47.120 1.00 17.31 277 THR D O 1
ATOM 16436 N N . PHE D 1 278 ? 72.603 33.290 47.170 1.00 17.73 278 PHE D N 1
ATOM 16437 C CA . PHE D 1 278 ? 71.836 33.676 45.994 1.00 18.92 278 PHE D CA 1
ATOM 16438 C C . PHE D 1 278 ? 72.588 34.762 45.246 1.00 16.69 278 PHE D C 1
ATOM 16439 O O . PHE D 1 278 ? 73.086 35.711 45.857 1.00 18.94 278 PHE D O 1
ATOM 16447 N N . GLU D 1 279 ? 72.652 34.629 43.923 1.00 20.19 279 GLU D N 1
ATOM 16448 C CA . GLU D 1 279 ? 73.419 35.555 43.098 1.00 21.32 279 GLU D CA 1
ATOM 16449 C C . GLU D 1 279 ? 73.086 35.329 41.629 1.00 22.05 279 GLU D C 1
ATOM 16450 O O . GLU D 1 279 ? 72.693 34.230 41.228 1.00 23.31 279 GLU D O 1
ATOM 16456 N N . ILE D 1 280 ? 73.249 36.374 40.834 1.00 19.79 280 ILE D N 1
ATOM 16457 C CA . ILE D 1 280 ? 73.122 36.261 39.389 1.00 20.84 280 ILE D CA 1
ATOM 16458 C C . ILE D 1 280 ? 74.496 35.965 38.821 1.00 21.16 280 ILE D C 1
ATOM 16459 O O . ILE D 1 280 ? 75.464 36.676 39.118 1.00 22.85 280 ILE D O 1
ATOM 16464 N N . LYS D 1 281 ? 74.590 34.912 38.017 1.00 22.24 281 LYS D N 1
ATOM 16465 C CA . LYS D 1 281 ? 75.817 34.631 37.289 1.00 24.19 281 LYS D CA 1
ATOM 16466 C C . LYS D 1 281 ? 75.482 34.078 35.913 1.00 22.38 281 LYS D C 1
ATOM 16467 O O . LYS D 1 281 ? 74.695 33.138 35.794 1.00 19.69 281 LYS D O 1
ATOM 16473 N N . ASP D 1 282 ? 76.104 34.654 34.887 1.00 23.07 282 ASP D N 1
ATOM 16474 C CA . ASP D 1 282 ? 75.943 34.221 33.496 1.00 27.80 282 ASP D CA 1
ATOM 16475 C C . ASP D 1 282 ? 74.469 34.112 33.103 1.00 21.96 282 ASP D C 1
ATOM 16476 O O . ASP D 1 282 ? 74.040 33.139 32.483 1.00 21.12 282 ASP D O 1
ATOM 16481 N N . GLY D 1 283 ? 73.690 35.124 33.480 1.00 22.66 283 GLY D N 1
ATOM 16482 C CA . GLY D 1 283 ? 72.303 35.180 33.069 1.00 21.42 283 GLY D CA 1
ATOM 16483 C C . GLY D 1 283 ? 71.387 34.206 33.773 1.00 26.50 283 GLY D C 1
ATOM 16484 O O . GLY D 1 283 ? 70.266 33.972 33.303 1.00 24.12 283 GLY D O 1
ATOM 16485 N N . HIS D 1 284 ? 71.823 33.633 34.892 1.00 20.21 284 HIS D N 1
ATOM 16486 C CA . HIS D 1 284 ? 70.997 32.732 35.677 1.00 20.39 284 HIS D CA 1
ATOM 16487 C C . HIS D 1 284 ? 70.957 33.197 37.131 1.00 22.64 284 HIS D C 1
ATOM 16488 O O . HIS D 1 284 ? 71.871 33.869 37.608 1.00 21.92 284 HIS D O 1
ATOM 16495 N N . PHE D 1 285 ? 69.863 32.863 37.819 1.00 19.56 285 PHE D N 1
ATOM 16496 C CA . PHE D 1 285 ? 69.784 32.973 39.267 1.00 18.83 285 PHE D CA 1
ATOM 16497 C C . PHE D 1 285 ? 70.371 31.700 39.853 1.00 17.91 285 PHE D C 1
ATOM 16498 O O . PHE D 1 285 ? 69.902 30.601 39.537 1.00 20.57 285 PHE D O 1
ATOM 16506 N N . LEU D 1 286 ? 71.399 31.839 40.681 1.00 18.40 286 LEU D N 1
ATOM 16507 C CA . LEU D 1 286 ? 72.048 30.699 41.321 1.00 20.88 286 LEU D CA 1
ATOM 16508 C C . LEU D 1 286 ? 71.645 30.665 42.791 1.00 17.37 286 LEU D C 1
ATOM 16509 O O . LEU D 1 286 ? 71.932 31.601 43.546 1.00 16.54 286 LEU D O 1
ATOM 16514 N N . LEU D 1 287 ? 70.961 29.607 43.184 1.00 14.88 287 LEU D N 1
ATOM 16515 C CA . LEU D 1 287 ? 70.620 29.388 44.577 1.00 19.10 287 LEU D CA 1
ATOM 16516 C C . LEU D 1 287 ? 71.491 28.238 45.062 1.00 17.42 287 LEU D C 1
ATOM 16517 O O . LEU D 1 287 ? 71.451 27.146 44.487 1.00 16.19 287 LEU D O 1
ATOM 16522 N N . ASN D 1 288 ? 72.308 28.504 46.083 1.00 16.41 288 ASN D N 1
ATOM 16523 C CA . ASN D 1 288 ? 73.324 27.557 46.535 1.00 16.73 288 ASN D CA 1
ATOM 16524 C C . ASN D 1 288 ? 74.125 27.003 45.362 1.00 17.92 288 ASN D C 1
ATOM 16525 O O . ASN D 1 288 ? 74.392 25.801 45.269 1.00 19.27 288 ASN D O 1
ATOM 16530 N N . GLY D 1 289 ? 74.507 27.899 44.453 1.00 16.38 289 GLY D N 1
ATOM 16531 C CA . GLY D 1 289 ? 75.358 27.559 43.328 1.00 16.44 289 GLY D CA 1
ATOM 16532 C C . GLY D 1 289 ? 74.679 26.886 42.155 1.00 23.54 289 GLY D C 1
ATOM 16533 O O . GLY D 1 289 ? 75.374 26.518 41.202 1.00 23.75 289 GLY D O 1
ATOM 16534 N N . LYS D 1 290 ? 73.356 26.707 42.185 1.00 20.23 290 LYS D N 1
ATOM 16535 C CA . LYS D 1 290 ? 72.654 26.019 41.109 1.00 23.05 290 LYS D CA 1
ATOM 16536 C C . LYS D 1 290 ? 71.501 26.867 40.591 1.00 18.27 290 LYS D C 1
ATOM 16537 O O . LYS D 1 290 ? 70.846 27.578 41.358 1.00 18.04 290 LYS D O 1
ATOM 16543 N N . PRO D 1 291 ? 71.222 26.803 39.295 1.00 19.58 291 PRO D N 1
ATOM 16544 C CA . PRO D 1 291 ? 70.237 27.723 38.715 1.00 17.10 291 PRO D CA 1
ATOM 16545 C C . PRO D 1 291 ? 68.804 27.347 39.078 1.00 20.40 291 PRO D C 1
ATOM 16546 O O . PRO D 1 291 ? 68.449 26.172 39.242 1.00 16.61 291 PRO D O 1
ATOM 16550 N N . VAL D 1 292 ? 67.972 28.380 39.216 1.00 19.19 292 VAL D N 1
ATOM 16551 C CA . VAL D 1 292 ? 66.553 28.207 39.514 1.00 19.71 292 VAL D CA 1
ATOM 16552 C C . VAL D 1 292 ? 65.743 29.066 38.556 1.00 19.40 292 VAL D C 1
ATOM 16553 O O . VAL D 1 292 ? 66.097 30.222 38.287 1.00 16.03 292 VAL D O 1
ATOM 16557 N N . TYR D 1 293 ? 64.664 28.482 38.029 1.00 17.60 293 TYR D N 1
ATOM 16558 C CA . TYR D 1 293 ? 63.697 29.172 37.181 1.00 14.04 293 TYR D CA 1
ATOM 16559 C C . TYR D 1 293 ? 62.534 29.600 38.068 1.00 15.41 293 TYR D C 1
ATOM 16560 O O . TYR D 1 293 ? 61.777 28.752 38.562 1.00 15.39 293 TYR D O 1
ATOM 16569 N N . LEU D 1 294 ? 62.395 30.907 38.273 1.00 13.76 294 LEU D N 1
ATOM 16570 C CA . LEU D 1 294 ? 61.357 31.413 39.162 1.00 15.17 294 LEU D CA 1
ATOM 16571 C C . LEU D 1 294 ? 59.975 31.206 38.545 1.00 16.15 294 LEU D C 1
ATOM 16572 O O . LEU D 1 294 ? 59.764 31.462 37.352 1.00 15.54 294 LEU D O 1
ATOM 16577 N N . ARG D 1 295 ? 59.028 30.733 39.360 1.00 15.33 295 ARG D N 1
ATOM 16578 C CA . ARG D 1 295 ? 57.638 30.606 38.920 1.00 15.38 295 ARG D CA 1
ATOM 16579 C C . ARG D 1 295 ? 56.713 30.902 40.093 1.00 14.62 295 ARG D C 1
ATOM 16580 O O . ARG D 1 295 ? 56.911 30.391 41.202 1.00 14.21 295 ARG D O 1
ATOM 16588 N N . GLY D 1 296 ? 55.686 31.680 39.843 1.00 16.91 296 GLY D N 1
ATOM 16589 C CA . GLY D 1 296 ? 54.793 32.087 40.922 1.00 15.00 296 GLY D CA 1
ATOM 16590 C C . GLY D 1 296 ? 53.947 33.292 40.595 1.00 14.10 296 GLY D C 1
ATOM 16591 O O . GLY D 1 296 ? 53.514 33.419 39.483 1.00 12.12 296 GLY D O 1
ATOM 16592 N N . PHE D 1 297 ? 53.772 34.160 41.576 1.00 11.81 297 PHE D N 1
ATOM 16593 C CA . PHE D 1 297 ? 52.779 35.237 41.427 1.00 14.56 297 PHE D CA 1
ATOM 16594 C C . PHE D 1 297 ? 53.181 36.605 41.977 1.00 14.26 297 PHE D C 1
ATOM 16595 O O . PHE D 1 297 ? 54.143 36.808 42.677 1.00 13.43 297 PHE D O 1
ATOM 16603 N N . GLY D 1 298 ? 52.428 37.557 41.496 1.00 30.00 298 GLY D N 1
ATOM 16604 C CA . GLY D 1 298 ? 52.294 38.829 42.185 1.00 30.00 298 GLY D CA 1
ATOM 16605 C C . GLY D 1 298 ? 51.124 38.604 43.144 1.00 30.00 298 GLY D C 1
ATOM 16606 O O . GLY D 1 298 ? 50.160 37.992 42.755 1.00 30.00 298 GLY D O 1
ATOM 16607 N N . LYS D 1 299 ? 51.264 38.962 44.400 1.00 15.51 299 LYS D N 1
ATOM 16608 C CA . LYS D 1 299 ? 50.131 38.783 45.329 1.00 13.87 299 LYS D CA 1
ATOM 16609 C C . LYS D 1 299 ? 49.569 40.149 45.733 1.00 15.85 299 LYS D C 1
ATOM 16610 O O . LYS D 1 299 ? 49.877 41.134 45.083 1.00 19.75 299 LYS D O 1
ATOM 16616 N N . HIS D 1 300 ? 48.692 40.134 46.725 1.00 15.21 300 HIS D N 1
ATOM 16617 C CA . HIS D 1 300 ? 48.256 41.305 47.469 1.00 13.47 300 HIS D CA 1
ATOM 16618 C C . HIS D 1 300 ? 47.968 40.851 48.891 1.00 16.03 300 HIS D C 1
ATOM 16619 O O . HIS D 1 300 ? 47.691 39.677 49.135 1.00 16.92 300 HIS D O 1
ATOM 16626 N N . GLU D 1 301 ? 48.050 41.786 49.836 1.00 17.00 301 GLU D N 1
ATOM 16627 C CA . GLU D 1 301 ? 47.458 41.567 51.151 1.00 16.09 301 GLU D CA 1
ATOM 16628 C C . GLU D 1 301 ? 46.009 42.001 51.017 1.00 13.65 301 GLU D C 1
ATOM 16629 O O . GLU D 1 301 ? 45.687 43.187 51.112 1.00 14.80 301 GLU D O 1
ATOM 16635 N N . ASP D 1 302 ? 45.140 41.026 50.765 1.00 15.26 302 ASP D N 1
ATOM 16636 C CA . ASP D 1 302 ? 43.768 41.298 50.377 1.00 14.32 302 ASP D CA 1
ATOM 16637 C C . ASP D 1 302 ? 42.935 40.052 50.621 1.00 12.89 302 ASP D C 1
ATOM 16638 O O . ASP D 1 302 ? 43.330 38.943 50.254 1.00 15.66 302 ASP D O 1
ATOM 16643 N N . ALA D 1 303 ? 41.775 40.253 51.217 1.00 12.49 303 ALA D N 1
ATOM 16644 C CA . ALA D 1 303 ? 40.849 39.172 51.495 1.00 16.20 303 ALA D CA 1
ATOM 16645 C C . ALA D 1 303 ? 39.486 39.807 51.739 1.00 14.86 303 ALA D C 1
ATOM 16646 O O . ALA D 1 303 ? 39.376 41.018 51.944 1.00 15.09 303 ALA D O 1
ATOM 16648 N N . ASP D 1 304 ? 38.448 38.977 51.718 1.00 16.65 304 ASP D N 1
ATOM 16649 C CA . ASP D 1 304 ? 37.105 39.465 52.010 1.00 16.56 304 ASP D CA 1
ATOM 16650 C C . ASP D 1 304 ? 37.039 40.062 53.422 1.00 16.05 304 ASP D C 1
ATOM 16651 O O . ASP D 1 304 ? 37.671 39.561 54.361 1.00 14.00 304 ASP D O 1
ATOM 16656 N N . ILE D 1 305 ? 36.273 41.147 53.559 1.00 13.99 305 ILE D N 1
ATOM 16657 C CA . ILE D 1 305 ? 35.898 41.731 54.847 1.00 17.37 305 ILE D CA 1
ATOM 16658 C C . ILE D 1 305 ? 37.025 42.541 55.491 1.00 15.72 305 ILE D C 1
ATOM 16659 O O . ILE D 1 305 ? 36.815 43.687 55.912 1.00 16.51 305 ILE D O 1
ATOM 16664 N N . ARG D 1 306 ? 38.216 41.969 55.571 1.00 13.91 306 ARG D N 1
ATOM 16665 C CA . ARG D 1 306 ? 39.265 42.519 56.411 1.00 13.59 306 ARG D CA 1
ATOM 16666 C C . ARG D 1 306 ? 40.205 43.472 55.677 1.00 16.20 306 ARG D C 1
ATOM 16667 O O . ARG D 1 306 ? 41.107 44.029 56.313 1.00 14.80 306 ARG D O 1
ATOM 16675 N N . GLY D 1 307 ? 40.025 43.682 54.376 1.00 13.55 307 GLY D N 1
ATOM 16676 C CA . GLY D 1 307 ? 40.942 44.549 53.652 1.00 14.08 307 GLY D CA 1
ATOM 16677 C C . GLY D 1 307 ? 42.352 43.970 53.645 1.00 13.33 307 GLY D C 1
ATOM 16678 O O . GLY D 1 307 ? 42.577 42.835 53.209 1.00 11.57 307 GLY D O 1
ATOM 16679 N N . ARG D 1 308 ? 43.331 44.736 54.129 1.00 11.68 308 ARG D N 1
ATOM 16680 C CA . ARG D 1 308 ? 44.722 44.285 54.147 1.00 18.12 308 ARG D CA 1
ATOM 16681 C C . ARG D 1 308 ? 45.130 43.690 55.482 1.00 16.89 308 ARG D C 1
ATOM 16682 O O . ARG D 1 308 ? 46.319 43.424 55.684 1.00 19.07 308 ARG D O 1
ATOM 16690 N N . GLY D 1 309 ? 44.178 43.447 56.379 1.00 16.12 309 GLY D N 1
ATOM 16691 C CA . GLY D 1 309 ? 44.528 42.993 57.715 1.00 13.87 309 GLY D CA 1
ATOM 16692 C C . GLY D 1 309 ? 45.138 41.603 57.684 1.00 16.07 309 GLY D C 1
ATOM 16693 O O . GLY D 1 309 ? 44.715 40.726 56.926 1.00 15.19 309 GLY D O 1
ATOM 16694 N N . LEU D 1 310 ? 46.152 41.408 58.521 1.00 14.57 310 LEU D N 1
ATOM 16695 C CA . LEU D 1 310 ? 46.796 40.106 58.613 1.00 19.59 310 LEU D CA 1
ATOM 16696 C C . LEU D 1 310 ? 45.810 39.064 59.132 1.00 18.52 310 LEU D C 1
ATOM 16697 O O . LEU D 1 310 ? 45.096 39.300 60.113 1.00 16.19 310 LEU D O 1
ATOM 16702 N N . ASP D 1 311 ? 45.781 37.912 58.470 1.00 15.12 311 ASP D N 1
ATOM 16703 C CA . ASP D 1 311 ? 44.955 36.779 58.877 1.00 17.72 311 ASP D CA 1
ATOM 16704 C C . ASP D 1 311 ? 45.752 35.505 58.631 1.00 17.81 311 ASP D C 1
ATOM 16705 O O . ASP D 1 311 ? 45.954 35.115 57.475 1.00 14.94 311 ASP D O 1
ATOM 16710 N N . LEU D 1 312 ? 46.197 34.851 59.711 1.00 17.15 312 LEU D N 1
ATOM 16711 C CA . LEU D 1 312 ? 47.049 33.676 59.551 1.00 16.45 312 LEU D CA 1
ATOM 16712 C C . LEU D 1 312 ? 46.312 32.528 58.861 1.00 15.69 312 LEU D C 1
ATOM 16713 O O . LEU D 1 312 ? 46.933 31.724 58.154 1.00 16.09 312 LEU D O 1
ATOM 16718 N N . ALA D 1 313 ? 44.997 32.431 59.040 1.00 15.42 313 ALA D N 1
ATOM 16719 C CA . ALA D 1 313 ? 44.238 31.422 58.305 1.00 17.76 313 ALA D CA 1
ATOM 16720 C C . ALA D 1 313 ? 44.399 31.610 56.795 1.00 13.52 313 ALA D C 1
ATOM 16721 O O . ALA D 1 313 ? 44.743 30.668 56.068 1.00 14.47 313 ALA D O 1
ATOM 16723 N N . THR D 1 314 ? 44.175 32.827 56.304 1.00 12.72 314 THR D N 1
ATOM 16724 C CA . THR D 1 314 ? 44.310 33.063 54.868 1.00 12.54 314 THR D CA 1
ATOM 16725 C C . THR D 1 314 ? 45.751 32.854 54.406 1.00 14.68 314 THR D C 1
ATOM 16726 O O . THR D 1 314 ? 45.987 32.308 53.323 1.00 14.10 314 THR D O 1
ATOM 16730 N N . VAL D 1 315 ? 46.733 33.278 55.208 1.00 14.95 315 VAL D N 1
ATOM 16731 C CA . VAL D 1 315 ? 48.125 33.047 54.828 1.00 14.22 315 VAL D CA 1
ATOM 16732 C C . VAL D 1 315 ? 48.381 31.556 54.670 1.00 13.51 315 VAL D C 1
ATOM 16733 O O . VAL D 1 315 ? 48.988 31.119 53.692 1.00 16.87 315 VAL D O 1
ATOM 16737 N N . LYS D 1 316 ? 47.931 30.756 55.643 1.00 14.06 316 LYS D N 1
ATOM 16738 C CA . LYS D 1 316 ? 48.120 29.312 55.563 1.00 14.63 316 LYS D CA 1
ATOM 16739 C C . LYS D 1 316 ? 47.498 28.749 54.286 1.00 13.85 316 LYS D C 1
ATOM 16740 O O . LYS D 1 316 ? 48.128 27.962 53.572 1.00 16.71 316 LYS D O 1
ATOM 16746 N N . ARG D 1 317 ? 46.255 29.141 53.981 1.00 14.63 317 ARG D N 1
ATOM 16747 C CA . ARG D 1 317 ? 45.594 28.625 52.781 1.00 12.16 317 ARG D CA 1
ATOM 16748 C C . ARG D 1 317 ? 46.333 29.045 51.506 1.00 14.03 317 ARG D C 1
ATOM 16749 O O . ARG D 1 317 ? 46.449 28.254 50.559 1.00 10.92 317 ARG D O 1
ATOM 16757 N N . ASP D 1 318 ? 46.867 30.276 51.473 1.00 13.03 318 ASP D N 1
ATOM 16758 C CA . ASP D 1 318 ? 47.601 30.736 50.292 1.00 13.38 318 ASP D CA 1
ATOM 16759 C C . ASP D 1 318 ? 48.839 29.879 50.033 1.00 14.55 318 ASP D C 1
ATOM 16760 O O . ASP D 1 318 ? 49.147 29.552 48.879 1.00 14.58 318 ASP D O 1
ATOM 16765 N N . TYR D 1 319 ? 49.570 29.516 51.091 1.00 12.39 319 TYR D N 1
ATOM 16766 C CA . TYR D 1 319 ? 50.773 28.706 50.904 1.00 14.14 319 TYR D CA 1
ATOM 16767 C C . TYR D 1 319 ? 50.418 27.280 50.504 1.00 15.75 319 TYR D C 1
ATOM 16768 O O . TYR D 1 319 ? 51.076 26.698 49.635 1.00 14.63 319 TYR D O 1
ATOM 16777 N N . GLU D 1 320 ? 49.367 26.707 51.113 1.00 13.87 320 GLU D N 1
ATOM 16778 C CA . GLU D 1 320 ? 48.858 25.422 50.639 1.00 13.93 320 GLU D CA 1
ATOM 16779 C C . GLU D 1 320 ? 48.554 25.465 49.140 1.00 13.31 320 GLU D C 1
ATOM 16780 O O . GLU D 1 320 ? 48.857 24.517 48.415 1.00 13.04 320 GLU D O 1
ATOM 16786 N N . LEU D 1 321 ? 47.950 26.559 48.660 1.00 12.78 321 LEU D N 1
ATOM 16787 C CA . LEU D 1 321 ? 47.615 26.658 47.242 1.00 14.14 321 LEU D CA 1
ATOM 16788 C C . LEU D 1 321 ? 48.869 26.860 46.399 1.00 15.73 321 LEU D C 1
ATOM 16789 O O . LEU D 1 321 ? 48.986 26.301 45.305 1.00 12.33 321 LEU D O 1
ATOM 16794 N N . MET D 1 322 ? 49.826 27.641 46.900 1.00 17.29 322 MET D N 1
ATOM 16795 C CA . MET D 1 322 ? 51.048 27.865 46.133 1.00 15.32 322 MET D CA 1
ATOM 16796 C C . MET D 1 322 ? 51.863 26.586 46.027 1.00 15.00 322 MET D C 1
ATOM 16797 O O . MET D 1 322 ? 52.434 26.297 44.970 1.00 14.99 322 MET D O 1
ATOM 16802 N N . LYS D 1 323 ? 51.881 25.772 47.086 1.00 13.97 323 LYS D N 1
ATOM 16803 C CA . LYS D 1 323 ? 52.550 24.480 46.974 1.00 15.64 323 LYS D CA 1
ATOM 16804 C C . LYS D 1 323 ? 51.801 23.566 46.009 1.00 17.48 323 LYS D C 1
ATOM 16805 O O . LYS D 1 323 ? 52.412 22.923 45.151 1.00 15.33 323 LYS D O 1
ATOM 16811 N N . TRP D 1 324 ? 50.471 23.499 46.131 1.00 15.84 324 TRP D N 1
ATOM 16812 C CA . TRP D 1 324 ? 49.694 22.635 45.251 1.00 11.95 324 TRP D CA 1
ATOM 16813 C C . TRP D 1 324 ? 49.925 22.992 43.782 1.00 14.03 324 TRP D C 1
ATOM 16814 O O . TRP D 1 324 ? 50.111 22.106 42.936 1.00 12.83 324 TRP D O 1
ATOM 16825 N N . ILE D 1 325 ? 49.977 24.288 43.463 1.00 13.91 325 ILE D N 1
ATOM 16826 C CA . ILE D 1 325 ? 50.150 24.699 42.069 1.00 11.69 325 ILE D CA 1
ATOM 16827 C C . ILE D 1 325 ? 51.595 24.614 41.581 1.00 15.10 325 ILE D C 1
ATOM 16828 O O . ILE D 1 325 ? 51.838 24.751 40.374 1.00 14.35 325 ILE D O 1
ATOM 16833 N N . GLY D 1 326 ? 52.564 24.356 42.465 1.00 14.84 326 GLY D N 1
ATOM 16834 C CA . GLY D 1 326 ? 53.945 24.290 42.027 1.00 15.25 326 GLY D CA 1
ATOM 16835 C C . GLY D 1 326 ? 54.646 25.619 41.862 1.00 15.29 326 GLY D C 1
ATOM 16836 O O . GLY D 1 326 ? 55.651 25.694 41.150 1.00 18.25 326 GLY D O 1
ATOM 16837 N N . ALA D 1 327 ? 54.159 26.674 42.502 1.00 13.98 327 ALA D N 1
ATOM 16838 C CA . ALA D 1 327 ? 54.902 27.925 42.546 1.00 13.70 327 ALA D CA 1
ATOM 16839 C C . ALA D 1 327 ? 56.128 27.781 43.451 1.00 15.69 327 ALA D C 1
ATOM 16840 O O . ALA D 1 327 ? 56.157 26.951 44.362 1.00 15.48 327 ALA D O 1
ATOM 16842 N N . ASN D 1 328 ? 57.155 28.597 43.191 1.00 15.71 328 ASN D N 1
ATOM 16843 C CA . ASN D 1 328 ? 58.294 28.679 44.098 1.00 15.72 328 ASN D CA 1
ATOM 16844 C C . ASN D 1 328 ? 58.661 30.111 44.465 1.00 14.79 328 ASN D C 1
ATOM 16845 O O . ASN D 1 328 ? 59.573 30.311 45.283 1.00 13.18 328 ASN D O 1
ATOM 16850 N N . CYS D 1 329 ? 57.950 31.107 43.934 1.00 13.65 329 CYS D N 1
ATOM 16851 C CA . CYS D 1 329 ? 58.370 32.487 44.116 1.00 14.74 329 CYS D CA 1
ATOM 16852 C C . CYS D 1 329 ? 57.169 33.418 44.133 1.00 17.77 329 CYS D C 1
ATOM 16853 O O . CYS D 1 329 ? 56.208 33.194 43.387 1.00 16.58 329 CYS D O 1
ATOM 16856 N N . PHE D 1 330 ? 57.235 34.483 44.939 1.00 14.26 330 PHE D N 1
ATOM 16857 C CA . PHE D 1 330 ? 56.296 35.578 44.719 1.00 12.75 330 PHE D CA 1
ATOM 16858 C C . PHE D 1 330 ? 56.936 36.912 45.061 1.00 13.50 330 PHE D C 1
ATOM 16859 O O . PHE D 1 330 ? 57.930 36.986 45.783 1.00 14.92 330 PHE D O 1
ATOM 16867 N N . ARG D 1 331 ? 56.347 37.972 44.517 1.00 14.27 331 ARG D N 1
ATOM 16868 C CA . ARG D 1 331 ? 56.756 39.346 44.769 1.00 15.10 331 ARG D CA 1
ATOM 16869 C C . ARG D 1 331 ? 55.754 39.972 45.732 1.00 17.23 331 ARG D C 1
ATOM 16870 O O . ARG D 1 331 ? 54.556 39.694 45.641 1.00 17.10 331 ARG D O 1
ATOM 16878 N N . THR D 1 332 ? 56.233 40.799 46.667 1.00 12.90 332 THR D N 1
ATOM 16879 C CA . THR D 1 332 ? 55.321 41.501 47.581 1.00 14.27 332 THR D CA 1
ATOM 16880 C C . THR D 1 332 ? 54.700 42.708 46.861 1.00 14.03 332 THR D C 1
ATOM 16881 O O . THR D 1 332 ? 54.866 43.868 47.237 1.00 12.77 332 THR D O 1
ATOM 16885 N N . SER D 1 333 ? 53.949 42.393 45.803 1.00 17.44 333 SER D N 1
ATOM 16886 C CA . SER D 1 333 ? 53.446 43.405 44.881 1.00 16.28 333 SER D CA 1
ATOM 16887 C C . SER D 1 333 ? 52.895 44.616 45.624 1.00 23.12 333 SER D C 1
ATOM 16888 O O . SER D 1 333 ? 51.869 44.565 46.318 1.00 25.75 333 SER D O 1
ATOM 16891 N N . HIS D 1 334 ? 53.701 45.668 45.520 1.00 28.89 334 HIS D N 1
ATOM 16892 C CA . HIS D 1 334 ? 53.485 47.098 45.635 1.00 20.64 334 HIS D CA 1
ATOM 16893 C C . HIS D 1 334 ? 53.555 47.569 47.088 1.00 16.03 334 HIS D C 1
ATOM 16894 O O . HIS D 1 334 ? 53.319 48.756 47.330 1.00 17.17 334 HIS D O 1
ATOM 16901 N N . TYR D 1 335 ? 53.953 46.713 48.051 1.00 13.09 335 TYR D N 1
ATOM 16902 C CA . TYR D 1 335 ? 54.245 47.161 49.409 1.00 12.96 335 TYR D CA 1
ATOM 16903 C C . TYR D 1 335 ? 54.828 45.997 50.200 1.00 14.76 335 TYR D C 1
ATOM 16904 O O . TYR D 1 335 ? 54.554 44.828 49.896 1.00 15.31 335 TYR D O 1
ATOM 16913 N N . PRO D 1 336 ? 55.648 46.261 51.214 1.00 14.61 336 PRO D N 1
ATOM 16914 C CA . PRO D 1 336 ? 56.125 45.158 52.054 1.00 13.56 336 PRO D CA 1
ATOM 16915 C C . PRO D 1 336 ? 54.959 44.544 52.819 1.00 14.22 336 PRO D C 1
ATOM 16916 O O . PRO D 1 336 ? 54.031 45.241 53.244 1.00 12.78 336 PRO D O 1
ATOM 16920 N N . TYR D 1 337 ? 54.992 43.221 52.956 1.00 11.82 337 TYR D N 1
ATOM 16921 C CA . TYR D 1 337 ? 53.928 42.485 53.629 1.00 15.00 337 TYR D CA 1
ATOM 16922 C C . TYR D 1 337 ? 54.215 42.362 55.127 1.00 13.41 337 TYR D C 1
ATOM 16923 O O . TYR D 1 337 ? 55.292 42.701 55.611 1.00 14.30 337 TYR D O 1
ATOM 16932 N N . ALA D 1 338 ? 53.234 41.848 55.863 1.00 16.72 338 ALA D N 1
ATOM 16933 C CA . ALA D 1 338 ? 53.457 41.535 57.267 1.00 15.14 338 ALA D CA 1
ATOM 16934 C C . ALA D 1 338 ? 54.600 40.541 57.403 1.00 16.12 338 ALA D C 1
ATOM 16935 O O . ALA D 1 338 ? 54.737 39.614 56.596 1.00 12.21 338 ALA D O 1
ATOM 16937 N N . GLU D 1 339 ? 55.427 40.748 58.441 1.00 15.80 339 GLU D N 1
ATOM 16938 C CA . GLU D 1 339 ? 56.568 39.874 58.703 1.00 13.19 339 GLU D CA 1
ATOM 16939 C C . GLU D 1 339 ? 56.183 38.405 58.634 1.00 14.98 339 GLU D C 1
ATOM 16940 O O . GLU D 1 339 ? 56.946 37.578 58.123 1.00 15.02 339 GLU D O 1
ATOM 16946 N N . GLU D 1 340 ? 55.001 38.063 59.157 1.00 14.55 340 GLU D N 1
ATOM 16947 C CA . GLU D 1 340 ? 54.562 36.673 59.231 1.00 16.64 340 GLU D CA 1
ATOM 16948 C C . GLU D 1 340 ? 54.559 35.980 57.865 1.00 17.21 340 GLU D C 1
ATOM 16949 O O . GLU D 1 340 ? 54.834 34.774 57.784 1.00 16.90 340 GLU D O 1
ATOM 16955 N N . LEU D 1 341 ? 54.255 36.708 56.783 1.00 14.41 341 LEU D N 1
ATOM 16956 C CA . LEU D 1 341 ? 54.289 36.080 55.461 1.00 16.48 341 LEU D CA 1
ATOM 16957 C C . LEU D 1 341 ? 55.704 35.679 55.061 1.00 15.37 341 LEU D C 1
ATOM 16958 O O . LEU D 1 341 ? 55.889 34.655 54.392 1.00 14.99 341 LEU D O 1
ATOM 16963 N N . TYR D 1 342 ? 56.711 36.457 55.458 1.00 15.14 342 TYR D N 1
ATOM 16964 C CA . TYR D 1 342 ? 58.086 36.053 55.174 1.00 13.49 342 TYR D CA 1
ATOM 16965 C C . TYR D 1 342 ? 58.495 34.884 56.059 1.00 15.50 342 TYR D C 1
ATOM 16966 O O . TYR D 1 342 ? 59.240 33.997 55.626 1.00 14.05 342 TYR D O 1
ATOM 16975 N N . GLN D 1 343 ? 58.006 34.860 57.302 1.00 15.64 343 GLN D N 1
ATOM 16976 C CA . GLN D 1 343 ? 58.351 33.763 58.204 1.00 17.85 343 GLN D CA 1
ATOM 16977 C C . GLN D 1 343 ? 57.858 32.435 57.651 1.00 13.95 343 GLN D C 1
ATOM 16978 O O . GLN D 1 343 ? 58.532 31.404 57.777 1.00 15.70 343 GLN D O 1
ATOM 16984 N N . MET D 1 344 ? 56.666 32.435 57.060 1.00 14.37 344 MET D N 1
ATOM 16985 C CA . MET D 1 344 ? 56.152 31.199 56.488 1.00 16.78 344 MET D CA 1
ATOM 16986 C C . MET D 1 344 ? 56.910 30.828 55.215 1.00 14.18 344 MET D C 1
ATOM 16987 O O . MET D 1 344 ? 57.162 29.646 54.963 1.00 17.29 344 MET D O 1
ATOM 16992 N N . ALA D 1 345 ? 57.315 31.819 54.420 1.00 9.91 345 ALA D N 1
ATOM 16993 C CA . ALA D 1 345 ? 58.138 31.515 53.252 1.00 14.13 345 ALA D CA 1
ATOM 16994 C C . ALA D 1 345 ? 59.447 30.863 53.667 1.00 17.13 345 ALA D C 1
ATOM 16995 O O . ALA D 1 345 ? 59.949 29.959 52.979 1.00 14.90 345 ALA D O 1
ATOM 16997 N N . ASP D 1 346 ? 60.025 31.329 54.783 1.00 15.88 346 ASP D N 1
ATOM 16998 C CA . ASP D 1 346 ? 61.250 30.729 55.306 1.00 15.64 346 ASP D CA 1
ATOM 16999 C C . ASP D 1 346 ? 61.031 29.265 55.651 1.00 18.12 346 ASP D C 1
ATOM 17000 O O . ASP D 1 346 ? 61.903 28.421 55.392 1.00 16.57 346 ASP D O 1
ATOM 17005 N N . GLU D 1 347 ? 59.868 28.946 56.246 1.00 15.64 347 GLU D N 1
ATOM 17006 C CA . GLU D 1 347 ? 59.569 27.570 56.633 1.00 15.94 347 GLU D CA 1
ATOM 17007 C C . GLU D 1 347 ? 59.258 26.681 55.436 1.00 16.44 347 GLU D C 1
ATOM 17008 O O . GLU D 1 347 ? 59.524 25.477 55.477 1.00 15.93 347 GLU D O 1
ATOM 17014 N N . GLU D 1 348 ? 58.649 27.231 54.394 1.00 16.83 348 GLU D N 1
ATOM 17015 C CA . GLU D 1 348 ? 58.142 26.407 53.309 1.00 20.25 348 GLU D CA 1
ATOM 17016 C C . GLU D 1 348 ? 59.091 26.337 52.126 1.00 19.73 348 GLU D C 1
ATOM 17017 O O . GLU D 1 348 ? 58.812 25.591 51.183 1.00 22.43 348 GLU D O 1
ATOM 17023 N N . GLY D 1 349 ? 60.185 27.099 52.140 1.00 17.56 349 GLY D N 1
ATOM 17024 C CA . GLY D 1 349 ? 61.121 27.098 51.026 1.00 14.96 349 GLY D CA 1
ATOM 17025 C C . GLY D 1 349 ? 60.663 27.876 49.809 1.00 17.47 349 GLY D C 1
ATOM 17026 O O . GLY D 1 349 ? 60.846 27.409 48.674 1.00 20.30 349 GLY D O 1
ATOM 17027 N N . PHE D 1 350 ? 60.066 29.053 50.010 1.00 15.21 350 PHE D N 1
ATOM 17028 C CA . PHE D 1 350 ? 59.586 29.911 48.935 1.00 16.88 350 PHE D CA 1
ATOM 17029 C C . PHE D 1 350 ? 60.495 31.129 48.786 1.00 19.36 350 PHE D C 1
ATOM 17030 O O . PHE D 1 350 ? 60.983 31.679 49.781 1.00 14.89 350 PHE D O 1
ATOM 17038 N N . LEU D 1 351 ? 60.702 31.554 47.541 1.00 13.79 351 LEU D N 1
ATOM 17039 C CA . LEU D 1 351 ? 61.524 32.718 47.222 1.00 14.65 351 LEU D CA 1
ATOM 17040 C C . LEU D 1 351 ? 60.671 33.975 47.161 1.00 16.66 351 LEU D C 1
ATOM 17041 O O . LEU D 1 351 ? 59.538 33.943 46.659 1.00 18.69 351 LEU D O 1
ATOM 17046 N N . ILE D 1 352 ? 61.218 35.092 47.645 1.00 11.05 352 ILE D N 1
ATOM 17047 C CA . ILE D 1 352 ? 60.457 36.335 47.705 1.00 12.40 352 ILE D CA 1
ATOM 17048 C C . ILE D 1 352 ? 61.230 37.462 47.035 1.00 13.65 352 ILE D C 1
ATOM 17049 O O . ILE D 1 352 ? 62.416 37.662 47.309 1.00 13.30 352 ILE D O 1
ATOM 17054 N N . ILE D 1 353 ? 60.541 38.225 46.196 1.00 15.66 353 ILE D N 1
ATOM 17055 C CA . ILE D 1 353 ? 61.024 39.521 45.743 1.00 14.05 353 ILE D CA 1
ATOM 17056 C C . ILE D 1 353 ? 60.312 40.594 46.568 1.00 15.42 353 ILE D C 1
ATOM 17057 O O . ILE D 1 353 ? 59.085 40.738 46.503 1.00 13.93 353 ILE D O 1
ATOM 17062 N N . ASP D 1 354 ? 61.088 41.341 47.345 1.00 17.91 354 ASP D N 1
ATOM 17063 C CA . ASP D 1 354 ? 60.576 42.307 48.307 1.00 15.10 354 ASP D CA 1
ATOM 17064 C C . ASP D 1 354 ? 60.471 43.679 47.650 1.00 16.98 354 ASP D C 1
ATOM 17065 O O . ASP D 1 354 ? 61.464 44.186 47.118 1.00 16.14 354 ASP D O 1
ATOM 17070 N N . GLU D 1 355 ? 59.291 44.298 47.730 1.00 10.86 355 GLU D N 1
ATOM 17071 C CA . GLU D 1 355 ? 58.990 45.516 46.978 1.00 16.77 355 GLU D CA 1
ATOM 17072 C C . GLU D 1 355 ? 58.464 46.609 47.903 1.00 17.03 355 GLU D C 1
ATOM 17073 O O . GLU D 1 355 ? 57.567 46.354 48.714 1.00 13.66 355 GLU D O 1
ATOM 17079 N N . VAL D 1 356 ? 59.023 47.816 47.781 1.00 14.82 356 VAL D N 1
ATOM 17080 C CA . VAL D 1 356 ? 58.551 48.988 48.527 1.00 15.99 356 VAL D CA 1
ATOM 17081 C C . VAL D 1 356 ? 57.332 49.560 47.810 1.00 12.85 356 VAL D C 1
ATOM 17082 O O . VAL D 1 356 ? 57.120 49.255 46.635 1.00 17.24 356 VAL D O 1
ATOM 17086 N N . PRO D 1 357 ? 56.515 50.396 48.453 1.00 17.70 357 PRO D N 1
ATOM 17087 C CA . PRO D 1 357 ? 55.280 50.851 47.801 1.00 13.91 357 PRO D CA 1
ATOM 17088 C C . PRO D 1 357 ? 55.490 52.031 46.860 1.00 18.09 357 PRO D C 1
ATOM 17089 O O . PRO D 1 357 ? 54.693 52.977 46.871 1.00 13.98 357 PRO D O 1
ATOM 17093 N N . ALA D 1 358 ? 56.543 51.988 46.032 1.00 17.18 358 ALA D N 1
ATOM 17094 C CA . ALA D 1 358 ? 56.780 53.030 45.028 1.00 14.21 358 ALA D CA 1
ATOM 17095 C C . ALA D 1 358 ? 56.029 52.676 43.739 1.00 17.72 358 ALA D C 1
ATOM 17096 O O . ALA D 1 358 ? 56.595 52.266 42.718 1.00 15.71 358 ALA D O 1
ATOM 17098 N N . VAL D 1 359 ? 54.712 52.834 43.816 1.00 16.12 359 VAL D N 1
ATOM 17099 C CA . VAL D 1 359 ? 53.805 52.561 42.711 1.00 15.45 359 VAL D CA 1
ATOM 17100 C C . VAL D 1 359 ? 52.939 53.798 42.508 1.00 17.02 359 VAL D C 1
ATOM 17101 O O . VAL D 1 359 ? 52.639 54.530 43.459 1.00 17.71 359 VAL D O 1
ATOM 17105 N N . GLY D 1 360 ? 52.557 54.045 41.256 1.00 20.04 360 GLY D N 1
ATOM 17106 C CA . GLY D 1 360 ? 51.834 55.249 40.900 1.00 15.57 360 GLY D CA 1
ATOM 17107 C C . GLY D 1 360 ? 52.683 56.426 40.460 1.00 16.65 360 GLY D C 1
ATOM 17108 O O . GLY D 1 360 ? 52.147 57.527 40.321 1.00 17.66 360 GLY D O 1
ATOM 17109 N N . PHE D 1 361 ? 53.989 56.244 40.243 1.00 18.59 361 PHE D N 1
ATOM 17110 C CA . PHE D 1 361 ? 54.847 57.334 39.760 1.00 18.10 361 PHE D CA 1
ATOM 17111 C C . PHE D 1 361 ? 54.689 57.495 38.242 1.00 20.11 361 PHE D C 1
ATOM 17112 O O . PHE D 1 361 ? 55.618 57.282 37.462 1.00 17.91 361 PHE D O 1
ATOM 17120 N N . MET D 1 362 ? 53.486 57.871 37.821 1.00 21.05 362 MET D N 1
ATOM 17121 C CA . MET D 1 362 ? 53.169 57.855 36.400 1.00 28.99 362 MET D CA 1
ATOM 17122 C C . MET D 1 362 ? 52.169 58.958 36.072 1.00 37.65 362 MET D C 1
ATOM 17123 O O . MET D 1 362 ? 51.447 59.452 36.940 1.00 32.69 362 MET D O 1
ATOM 17128 N N . GLU D 1 363 ? 52.136 59.344 34.798 1.00 44.12 363 GLU D N 1
ATOM 17129 C CA . GLU D 1 363 ? 51.142 60.311 34.327 1.00 49.24 363 GLU D CA 1
ATOM 17130 C C . GLU D 1 363 ? 49.775 59.656 34.157 1.00 41.80 363 GLU D C 1
ATOM 17131 O O . GLU D 1 363 ? 49.168 59.749 33.093 1.00 47.69 363 GLU D O 1
ATOM 17137 N N . VAL D 1 379 ? 54.921 67.824 31.819 1.00 42.04 379 VAL D N 1
ATOM 17138 C CA . VAL D 1 379 ? 56.145 67.500 32.546 1.00 39.72 379 VAL D CA 1
ATOM 17139 C C . VAL D 1 379 ? 56.147 66.057 33.076 1.00 38.22 379 VAL D C 1
ATOM 17140 O O . VAL D 1 379 ? 55.139 65.575 33.593 1.00 40.33 379 VAL D O 1
ATOM 17144 N N . GLY D 1 380 ? 57.292 65.372 32.945 1.00 29.09 380 GLY D N 1
ATOM 17145 C CA . GLY D 1 380 ? 57.386 63.991 33.366 1.00 27.43 380 GLY D CA 1
ATOM 17146 C C . GLY D 1 380 ? 57.550 63.835 34.869 1.00 27.54 380 GLY D C 1
ATOM 17147 O O . GLY D 1 380 ? 57.983 64.750 35.569 1.00 25.63 380 GLY D O 1
ATOM 17148 N N . TRP D 1 381 ? 57.227 62.629 35.357 1.00 28.08 381 TRP D N 1
ATOM 17149 C CA . TRP D 1 381 ? 57.064 62.425 36.799 1.00 23.49 381 TRP D CA 1
ATOM 17150 C C . TRP D 1 381 ? 58.295 62.863 37.572 1.00 22.13 381 TRP D C 1
ATOM 17151 O O . TRP D 1 381 ? 58.191 63.527 38.608 1.00 23.91 381 TRP D O 1
ATOM 17162 N N . PHE D 1 382 ? 59.469 62.470 37.109 1.00 23.92 382 PHE D N 1
ATOM 17163 C CA . PHE D 1 382 ? 60.658 62.701 37.911 1.00 28.07 382 PHE D CA 1
ATOM 17164 C C . PHE D 1 382 ? 61.219 64.100 37.731 1.00 26.36 382 PHE D C 1
ATOM 17165 O O . PHE D 1 382 ? 62.338 64.368 38.163 1.00 28.13 382 PHE D O 1
ATOM 17173 N N . GLU D 1 383 ? 60.442 64.998 37.135 1.00 26.90 383 GLU D N 1
ATOM 17174 C CA . GLU D 1 383 ? 60.755 66.415 37.108 1.00 28.39 383 GLU D CA 1
ATOM 17175 C C . GLU D 1 383 ? 59.768 67.240 37.914 1.00 26.25 383 GLU D C 1
ATOM 17176 O O . GLU D 1 383 ? 59.916 68.460 37.988 1.00 26.60 383 GLU D O 1
ATOM 17182 N N . LYS D 1 384 ? 58.763 66.610 38.515 1.00 26.90 384 LYS D N 1
ATOM 17183 C CA . LYS D 1 384 ? 57.821 67.343 39.348 1.00 27.35 384 LYS D CA 1
ATOM 17184 C C . LYS D 1 384 ? 58.560 68.066 40.471 1.00 24.62 384 LYS D C 1
ATOM 17185 O O . LYS D 1 384 ? 59.606 67.620 40.948 1.00 23.05 384 LYS D O 1
ATOM 17191 N N . GLU D 1 385 ? 57.994 69.192 40.904 1.00 21.74 385 GLU D N 1
ATOM 17192 C CA . GLU D 1 385 ? 58.649 69.983 41.938 1.00 23.15 385 GLU D CA 1
ATOM 17193 C C . GLU D 1 385 ? 58.827 69.184 43.223 1.00 23.90 385 GLU D C 1
ATOM 17194 O O . GLU D 1 385 ? 59.787 69.419 43.970 1.00 23.01 385 GLU D O 1
ATOM 17200 N N . THR D 1 386 ? 57.931 68.233 43.495 1.00 21.58 386 THR D N 1
ATOM 17201 C CA . THR D 1 386 ? 57.959 67.476 44.741 1.00 19.14 386 THR D CA 1
ATOM 17202 C C . THR D 1 386 ? 58.887 66.260 44.693 1.00 20.70 386 THR D C 1
ATOM 17203 O O . THR D 1 386 ? 58.974 65.531 45.686 1.00 23.15 386 THR D O 1
ATOM 17207 N N . THR D 1 387 ? 59.596 66.033 43.586 1.00 19.22 387 THR D N 1
ATOM 17208 C CA . THR D 1 387 ? 60.485 64.877 43.503 1.00 19.10 387 THR D CA 1
ATOM 17209 C C . THR D 1 387 ? 61.414 64.721 44.707 1.00 21.49 387 THR D C 1
ATOM 17210 O O . THR D 1 387 ? 61.599 63.579 45.161 1.00 21.47 387 THR D O 1
ATOM 17214 N N . PRO D 1 388 ? 62.032 65.776 45.256 1.00 19.22 388 PRO D N 1
ATOM 17215 C CA . PRO D 1 388 ? 62.919 65.558 46.416 1.00 19.47 388 PRO D CA 1
ATOM 17216 C C . PRO D 1 388 ? 62.194 65.033 47.647 1.00 17.73 388 PRO D C 1
ATOM 17217 O O . PRO D 1 388 ? 62.713 64.144 48.331 1.00 19.68 388 PRO D O 1
ATOM 17221 N N . GLN D 1 389 ? 61.003 65.544 47.951 1.00 19.63 389 GLN D N 1
ATOM 17222 C CA . GLN D 1 389 ? 60.249 65.007 49.082 1.00 22.08 389 GLN D CA 1
ATOM 17223 C C . GLN D 1 389 ? 59.827 63.558 48.843 1.00 22.08 389 GLN D C 1
ATOM 17224 O O . GLN D 1 389 ? 59.757 62.771 49.794 1.00 23.88 389 GLN D O 1
ATOM 17230 N N . LEU D 1 390 ? 59.555 63.180 47.587 1.00 22.60 390 LEU D N 1
ATOM 17231 C CA . LEU D 1 390 ? 59.216 61.790 47.289 1.00 20.15 390 LEU D CA 1
ATOM 17232 C C . LEU D 1 390 ? 60.425 60.888 47.451 1.00 21.63 390 LEU D C 1
ATOM 17233 O O . LEU D 1 390 ? 60.314 59.773 47.979 1.00 19.59 390 LEU D O 1
ATOM 17238 N N . LEU D 1 391 ? 61.579 61.342 46.964 1.00 17.21 391 LEU D N 1
ATOM 17239 C CA . LEU D 1 391 ? 62.794 60.556 47.092 1.00 19.50 391 LEU D CA 1
ATOM 17240 C C . LEU D 1 391 ? 63.119 60.309 48.558 1.00 18.91 391 LEU D C 1
ATOM 17241 O O . LEU D 1 391 ? 63.505 59.196 48.929 1.00 19.49 391 LEU D O 1
ATOM 17246 N N . ALA D 1 392 ? 62.958 61.328 49.411 1.00 16.56 392 ALA D N 1
ATOM 17247 C CA . ALA D 1 392 ? 63.193 61.125 50.843 1.00 20.34 392 ALA D CA 1
ATOM 17248 C C . ALA D 1 392 ? 62.306 60.009 51.380 1.00 19.48 392 ALA D C 1
ATOM 17249 O O . ALA D 1 392 ? 62.785 59.064 52.011 1.00 19.98 392 ALA D O 1
ATOM 17251 N N . ASN D 1 393 ? 61.001 60.095 51.118 1.00 22.34 393 ASN D N 1
ATOM 17252 C CA . ASN D 1 393 ? 60.095 59.053 51.582 1.00 19.89 393 ASN D CA 1
ATOM 17253 C C . ASN D 1 393 ? 60.445 57.699 50.985 1.00 17.57 393 ASN D C 1
ATOM 17254 O O . ASN D 1 393 ? 60.222 56.661 51.617 1.00 18.11 393 ASN D O 1
ATOM 17259 N N . HIS D 1 394 ? 61.022 57.695 49.784 1.00 17.34 394 HIS D N 1
ATOM 17260 C CA . HIS D 1 394 ? 61.388 56.458 49.110 1.00 15.59 394 HIS D CA 1
ATOM 17261 C C . HIS D 1 394 ? 62.613 55.831 49.765 1.00 17.52 394 HIS D C 1
ATOM 17262 O O . HIS D 1 394 ? 62.634 54.626 50.048 1.00 15.73 394 HIS D O 1
ATOM 17269 N N . LYS D 1 395 ? 63.646 56.642 50.013 1.00 17.79 395 LYS D N 1
ATOM 17270 C CA . LYS D 1 395 ? 64.819 56.165 50.747 1.00 22.93 395 LYS D CA 1
ATOM 17271 C C . LYS D 1 395 ? 64.428 55.598 52.102 1.00 16.78 395 LYS D C 1
ATOM 17272 O O . LYS D 1 395 ? 64.963 54.568 52.529 1.00 14.72 395 LYS D O 1
ATOM 17278 N N . ASP D 1 396 ? 63.510 56.273 52.803 1.00 17.37 396 ASP D N 1
ATOM 17279 C CA . ASP D 1 396 ? 63.080 55.794 54.115 1.00 19.49 396 ASP D CA 1
ATOM 17280 C C . ASP D 1 396 ? 62.444 54.410 54.012 1.00 18.82 396 ASP D C 1
ATOM 17281 O O . ASP D 1 396 ? 62.783 53.499 54.776 1.00 16.80 396 ASP D O 1
ATOM 17286 N N . ALA D 1 397 ? 61.518 54.229 53.063 1.00 16.65 397 ALA D N 1
ATOM 17287 C CA . ALA D 1 397 ? 60.867 52.929 52.922 1.00 14.79 397 ALA D CA 1
ATOM 17288 C C . ALA D 1 397 ? 61.875 51.854 52.534 1.00 14.93 397 ALA D C 1
ATOM 17289 O O . ALA D 1 397 ? 61.850 50.744 53.075 1.00 13.67 397 ALA D O 1
ATOM 17291 N N . LEU D 1 398 ? 62.773 52.170 51.595 1.00 16.12 398 LEU D N 1
ATOM 17292 C CA . LEU D 1 398 ? 63.769 51.199 51.154 1.00 16.38 398 LEU D CA 1
ATOM 17293 C C . LEU D 1 398 ? 64.682 50.798 52.304 1.00 15.12 398 LEU D C 1
ATOM 17294 O O . LEU D 1 398 ? 65.039 49.622 52.448 1.00 15.45 398 LEU D O 1
ATOM 17299 N N . THR D 1 399 ? 65.073 51.775 53.127 1.00 15.69 399 THR D N 1
ATOM 17300 C CA . THR D 1 399 ? 65.921 51.514 54.287 1.00 16.15 399 THR D CA 1
ATOM 17301 C C . THR D 1 399 ? 65.221 50.601 55.289 1.00 15.94 399 THR D C 1
ATOM 17302 O O . THR D 1 399 ? 65.786 49.597 55.732 1.00 15.89 399 THR D O 1
ATOM 17306 N N . ASP D 1 400 ? 63.973 50.919 55.636 1.00 18.31 400 ASP D N 1
ATOM 17307 C CA . ASP D 1 400 ? 63.259 50.116 56.621 1.00 18.61 400 ASP D CA 1
ATOM 17308 C C . ASP D 1 400 ? 62.964 48.712 56.097 1.00 19.44 400 ASP D C 1
ATOM 17309 O O . ASP D 1 400 ? 63.033 47.737 56.856 1.00 19.54 400 ASP D O 1
ATOM 17314 N N . MET D 1 401 ? 62.635 48.583 54.808 1.00 16.46 401 MET D N 1
ATOM 17315 C CA . MET D 1 401 ? 62.316 47.264 54.268 1.00 16.15 401 MET D CA 1
ATOM 17316 C C . MET D 1 401 ? 63.533 46.359 54.313 1.00 16.69 401 MET D C 1
ATOM 17317 O O . MET D 1 401 ? 63.463 45.227 54.812 1.00 15.36 401 MET D O 1
ATOM 17322 N N . ILE D 1 402 ? 64.660 46.836 53.770 1.00 14.78 402 ILE D N 1
ATOM 17323 C CA . ILE D 1 402 ? 65.874 46.035 53.798 1.00 13.74 402 ILE D CA 1
ATOM 17324 C C . ILE D 1 402 ? 66.289 45.766 55.240 1.00 15.66 402 ILE D C 1
ATOM 17325 O O . ILE D 1 402 ? 66.646 44.638 55.600 1.00 16.26 402 ILE D O 1
ATOM 17330 N N . GLY D 1 403 ? 66.212 46.783 56.099 1.00 15.74 403 GLY D N 1
ATOM 17331 C CA . GLY D 1 403 ? 66.555 46.565 57.497 1.00 15.62 403 GLY D CA 1
ATOM 17332 C C . GLY D 1 403 ? 65.656 45.540 58.163 1.00 17.16 403 GLY D C 1
ATOM 17333 O O . GLY D 1 403 ? 66.116 44.715 58.955 1.00 17.59 403 GLY D O 1
ATOM 17334 N N . ARG D 1 404 ? 64.362 45.569 57.848 1.00 18.09 404 ARG D N 1
ATOM 17335 C CA . ARG D 1 404 ? 63.438 44.643 58.494 1.00 17.42 404 ARG D CA 1
ATOM 17336 C C . ARG D 1 404 ? 63.624 43.222 57.978 1.00 15.26 404 ARG D C 1
ATOM 17337 O O . ARG D 1 404 ? 63.499 42.262 58.746 1.00 14.73 404 ARG D O 1
ATOM 17345 N N . ASP D 1 405 ? 63.934 43.063 56.688 1.00 13.77 405 ASP D N 1
ATOM 17346 C CA . ASP D 1 405 ? 63.791 41.771 56.025 1.00 15.29 405 ASP D CA 1
ATOM 17347 C C . ASP D 1 405 ? 65.103 41.113 55.607 1.00 14.15 405 ASP D C 1
ATOM 17348 O O . ASP D 1 405 ? 65.068 40.001 55.072 1.00 13.87 405 ASP D O 1
ATOM 17353 N N . LYS D 1 406 ? 66.255 41.730 55.866 1.00 13.36 406 LYS D N 1
ATOM 17354 C CA . LYS D 1 406 ? 67.486 41.267 55.224 1.00 14.21 406 LYS D CA 1
ATOM 17355 C C . LYS D 1 406 ? 67.869 39.842 55.625 1.00 15.92 406 LYS D C 1
ATOM 17356 O O . LYS D 1 406 ? 68.547 39.149 54.856 1.00 17.99 406 LYS D O 1
ATOM 17362 N N . ASN D 1 407 ? 67.463 39.374 56.801 1.00 13.42 407 ASN D N 1
ATOM 17363 C CA . ASN D 1 407 ? 67.963 38.088 57.274 1.00 14.15 407 ASN D CA 1
ATOM 17364 C C . ASN D 1 407 ? 67.083 36.900 56.884 1.00 18.28 407 ASN D C 1
ATOM 17365 O O . ASN D 1 407 ? 67.430 35.760 57.225 1.00 17.75 407 ASN D O 1
ATOM 17370 N N . HIS D 1 408 ? 65.964 37.132 56.189 1.00 15.68 408 HIS D N 1
ATOM 17371 C CA . HIS D 1 408 ? 65.121 36.041 55.706 1.00 15.58 408 HIS D CA 1
ATOM 17372 C C . HIS D 1 408 ? 65.825 35.321 54.566 1.00 15.00 408 HIS D C 1
ATOM 17373 O O . HIS D 1 408 ? 66.156 35.937 53.546 1.00 15.44 408 HIS D O 1
ATOM 17380 N N . ALA D 1 409 ? 66.039 34.015 54.723 1.00 16.37 409 ALA D N 1
ATOM 17381 C CA . ALA D 1 409 ? 66.538 33.227 53.598 1.00 15.72 409 ALA D CA 1
ATOM 17382 C C . ALA D 1 409 ? 65.627 33.352 52.377 1.00 18.30 409 ALA D C 1
ATOM 17383 O O . ALA D 1 409 ? 66.103 33.303 51.233 1.00 17.08 409 ALA D O 1
ATOM 17385 N N . SER D 1 410 ? 64.316 33.517 52.596 1.00 15.10 410 SER D N 1
ATOM 17386 C CA . SER D 1 410 ? 63.381 33.556 51.475 1.00 16.13 410 SER D CA 1
ATOM 17387 C C . SER D 1 410 ? 63.584 34.792 50.606 1.00 16.85 410 SER D C 1
ATOM 17388 O O . SER D 1 410 ? 63.363 34.727 49.393 1.00 16.44 410 SER D O 1
ATOM 17391 N N . VAL D 1 411 ? 63.995 35.918 51.187 1.00 15.75 411 VAL D N 1
ATOM 17392 C CA . VAL D 1 411 ? 64.131 37.153 50.416 1.00 13.90 411 VAL D CA 1
ATOM 17393 C C . VAL D 1 411 ? 65.409 37.077 49.582 1.00 16.13 411 VAL D C 1
ATOM 17394 O O . VAL D 1 411 ? 66.514 36.971 50.123 1.00 15.35 411 VAL D O 1
ATOM 17398 N N . ILE D 1 412 ? 65.257 37.116 48.256 1.00 14.18 412 ILE D N 1
ATOM 17399 C CA . ILE D 1 412 ? 66.369 36.936 47.331 1.00 16.59 412 ILE D CA 1
ATOM 17400 C C . ILE D 1 412 ? 66.539 38.104 46.368 1.00 15.15 412 ILE D C 1
ATOM 17401 O O . ILE D 1 412 ? 67.502 38.116 45.599 1.00 14.71 412 ILE D O 1
ATOM 17406 N N . ALA D 1 413 ? 65.648 39.090 46.386 1.00 14.90 413 ALA D N 1
ATOM 17407 C CA . ALA D 1 413 ? 65.815 40.241 45.508 1.00 12.70 413 ALA D CA 1
ATOM 17408 C C . ALA D 1 413 ? 64.987 41.396 46.040 1.00 16.53 413 ALA D C 1
ATOM 17409 O O . ALA D 1 413 ? 64.029 41.203 46.804 1.00 14.63 413 ALA D O 1
ATOM 17411 N N . TRP D 1 414 ? 65.374 42.603 45.625 1.00 14.14 414 TRP D N 1
ATOM 17412 C CA . TRP D 1 414 ? 64.677 43.832 45.985 1.00 17.90 414 TRP D CA 1
ATOM 17413 C C . TRP D 1 414 ? 64.060 44.441 44.730 1.00 19.00 414 TRP D C 1
ATOM 17414 O O . TRP D 1 414 ? 64.743 44.573 43.704 1.00 18.23 414 TRP D O 1
ATOM 17425 N N . SER D 1 415 ? 62.787 44.832 44.816 1.00 15.95 415 SER D N 1
ATOM 17426 C CA . SER D 1 415 ? 62.119 45.544 43.733 1.00 15.51 415 SER D CA 1
ATOM 17427 C C . SER D 1 415 ? 61.868 46.970 44.196 1.00 17.13 415 SER D C 1
ATOM 17428 O O . SER D 1 415 ? 61.121 47.192 45.157 1.00 18.74 415 SER D O 1
ATOM 17431 N N . ILE D 1 416 ? 62.489 47.934 43.509 1.00 17.06 416 ILE D N 1
ATOM 17432 C CA . ILE D 1 416 ? 62.560 49.296 44.041 1.00 18.32 416 ILE D CA 1
ATOM 17433 C C . ILE D 1 416 ? 61.384 50.169 43.612 1.00 16.72 416 ILE D C 1
ATOM 17434 O O . ILE D 1 416 ? 61.099 51.164 44.291 1.00 16.63 416 ILE D O 1
ATOM 17439 N N . LEU D 1 417 ? 60.709 49.832 42.508 1.00 16.31 417 LEU D N 1
ATOM 17440 C CA . LEU D 1 417 ? 59.546 50.557 41.999 1.00 21.60 417 LEU D CA 1
ATOM 17441 C C . LEU D 1 417 ? 58.663 49.594 41.216 1.00 16.60 417 LEU D C 1
ATOM 17442 O O . LEU D 1 417 ? 59.131 48.569 40.718 1.00 16.13 417 LEU D O 1
ATOM 17447 N N . ASN D 1 418 ? 57.376 49.935 41.101 1.00 14.52 418 ASN D N 1
ATOM 17448 C CA . ASN D 1 418 ? 56.463 49.245 40.191 1.00 14.36 418 ASN D CA 1
ATOM 17449 C C . ASN D 1 418 ? 55.909 50.247 39.187 1.00 11.95 418 ASN D C 1
ATOM 17450 O O . ASN D 1 418 ? 55.235 51.207 39.572 1.00 16.56 418 ASN D O 1
ATOM 17455 N N . GLU D 1 419 ? 56.192 50.015 37.912 1.00 13.27 419 GLU D N 1
ATOM 17456 C CA . GLU D 1 419 ? 55.676 50.822 36.811 1.00 15.31 419 GLU D CA 1
ATOM 17457 C C . GLU D 1 419 ? 55.879 52.325 37.003 1.00 14.51 419 GLU D C 1
ATOM 17458 O O . GLU D 1 419 ? 54.926 53.109 36.863 1.00 13.48 419 GLU D O 1
ATOM 17464 N N . PRO D 1 420 ? 57.093 52.770 37.310 1.00 16.47 420 PRO D N 1
ATOM 17465 C CA . PRO D 1 420 ? 57.389 54.203 37.236 1.00 15.27 420 PRO D CA 1
ATOM 17466 C C . PRO D 1 420 ? 57.481 54.656 35.784 1.00 17.54 420 PRO D C 1
ATOM 17467 O O . PRO D 1 420 ? 57.722 53.865 34.866 1.00 18.47 420 PRO D O 1
ATOM 17471 N N . GLN D 1 421 ? 57.280 55.958 35.577 1.00 15.59 421 GLN D N 1
ATOM 17472 C CA . GLN D 1 421 ? 57.481 56.560 34.258 1.00 23.27 421 GLN D CA 1
ATOM 17473 C C . GLN D 1 421 ? 58.984 56.742 34.045 1.00 20.97 421 GLN D C 1
ATOM 17474 O O . GLN D 1 421 ? 59.540 57.833 34.179 1.00 20.40 421 GLN D O 1
ATOM 17480 N N . CYS D 1 422 ? 59.663 55.635 33.745 1.00 19.79 422 CYS D N 1
ATOM 17481 C CA . CYS D 1 422 ? 61.114 55.675 33.630 1.00 21.00 422 CYS D CA 1
ATOM 17482 C C . CYS D 1 422 ? 61.579 56.184 32.262 1.00 23.72 422 CYS D C 1
ATOM 17483 O O . CYS D 1 422 ? 62.775 56.084 31.945 1.00 20.14 422 CYS D O 1
ATOM 17486 N N . THR D 1 423 ? 60.657 56.729 31.460 1.00 19.09 423 THR D N 1
ATOM 17487 C CA . THR D 1 423 ? 61.012 57.531 30.299 1.00 22.71 423 THR D CA 1
ATOM 17488 C C . THR D 1 423 ? 61.186 59.003 30.649 1.00 26.93 423 THR D C 1
ATOM 17489 O O . THR D 1 423 ? 61.695 59.764 29.823 1.00 25.06 423 THR D O 1
ATOM 17493 N N . SER D 1 424 ? 60.771 59.415 31.843 1.00 21.68 424 SER D N 1
ATOM 17494 C CA . SER D 1 424 ? 60.809 60.817 32.229 1.00 23.26 424 SER D CA 1
ATOM 17495 C C . SER D 1 424 ? 62.248 61.290 32.419 1.00 23.49 424 SER D C 1
ATOM 17496 O O . SER D 1 424 ? 63.127 60.530 32.835 1.00 23.23 424 SER D O 1
ATOM 17499 N N . GLU D 1 425 ? 62.492 62.558 32.089 1.00 24.28 425 GLU D N 1
ATOM 17500 C CA . GLU D 1 425 ? 63.731 63.185 32.530 1.00 28.51 425 GLU D CA 1
ATOM 17501 C C . GLU D 1 425 ? 63.773 63.174 34.057 1.00 28.48 425 GLU D C 1
ATOM 17502 O O . GLU D 1 425 ? 62.733 63.218 34.725 1.00 25.40 425 GLU D O 1
ATOM 17508 N N . GLY D 1 426 ? 64.989 63.119 34.610 1.00 23.32 426 GLY D N 1
ATOM 17509 C CA . GLY D 1 426 ? 65.188 62.986 36.040 1.00 21.60 426 GLY D CA 1
ATOM 17510 C C . GLY D 1 426 ? 65.238 61.555 36.534 1.00 24.21 426 GLY D C 1
ATOM 17511 O O . GLY D 1 426 ? 65.555 61.331 37.708 1.00 21.64 426 GLY D O 1
ATOM 17512 N N . THR D 1 427 ? 64.951 60.583 35.665 1.00 24.26 427 THR D N 1
ATOM 17513 C CA . THR D 1 427 ? 64.926 59.177 36.060 1.00 21.07 427 THR D CA 1
ATOM 17514 C C . THR D 1 427 ? 66.284 58.716 36.575 1.00 19.17 427 THR D C 1
ATOM 17515 O O . THR D 1 427 ? 66.384 58.102 37.647 1.00 17.68 427 THR D O 1
ATOM 17519 N N . GLU D 1 428 ? 67.344 58.994 35.811 1.00 20.77 428 GLU D N 1
ATOM 17520 C CA . GLU D 1 428 ? 68.671 58.469 36.134 1.00 19.78 428 GLU D CA 1
ATOM 17521 C C . GLU D 1 428 ? 69.121 58.897 37.526 1.00 19.82 428 GLU D C 1
ATOM 17522 O O . GLU D 1 428 ? 69.581 58.068 38.318 1.00 21.28 428 GLU D O 1
ATOM 17528 N N . ALA D 1 429 ? 69.007 60.191 37.845 1.00 19.40 429 ALA D N 1
ATOM 17529 C CA . ALA D 1 429 ? 69.491 60.664 39.141 1.00 26.48 429 ALA D CA 1
ATOM 17530 C C . ALA D 1 429 ? 68.709 60.006 40.270 1.00 24.51 429 ALA D C 1
ATOM 17531 O O . ALA D 1 429 ? 69.292 59.505 41.242 1.00 24.07 429 ALA D O 1
ATOM 17533 N N . TYR D 1 430 ? 67.382 59.971 40.126 1.00 22.89 430 TYR D N 1
ATOM 17534 C CA . TYR D 1 430 ? 66.507 59.343 41.112 1.00 23.54 430 TYR D CA 1
ATOM 17535 C C . TYR D 1 430 ? 66.870 57.876 41.320 1.00 18.64 430 TYR D C 1
ATOM 17536 O O . TYR D 1 430 ? 67.145 57.445 42.445 1.00 20.22 430 TYR D O 1
ATOM 17545 N N . PHE D 1 431 ? 66.871 57.090 40.240 1.00 19.82 431 PHE D N 1
ATOM 17546 C CA . PHE D 1 431 ? 67.155 55.658 40.351 1.00 16.82 431 PHE D CA 1
ATOM 17547 C C . PHE D 1 431 ? 68.549 55.401 40.904 1.00 19.36 431 PHE D C 1
ATOM 17548 O O . PHE D 1 431 ? 68.742 54.488 41.717 1.00 21.69 431 PHE D O 1
ATOM 17556 N N . LYS D 1 432 ? 69.550 56.147 40.425 1.00 21.65 432 LYS D N 1
ATOM 17557 C CA . LYS D 1 432 ? 70.916 55.894 40.871 1.00 22.47 432 LYS D CA 1
ATOM 17558 C C . LYS D 1 432 ? 71.010 56.010 42.385 1.00 17.93 432 LYS D C 1
ATOM 17559 O O . LYS D 1 432 ? 71.580 55.142 43.052 1.00 20.76 432 LYS D O 1
ATOM 17565 N N . THR D 1 433 ? 70.423 57.068 42.944 1.00 20.47 433 THR D N 1
ATOM 17566 C CA . THR D 1 433 ? 70.374 57.213 44.393 1.00 21.20 433 THR D CA 1
ATOM 17567 C C . THR D 1 433 ? 69.843 55.945 45.052 1.00 21.22 433 THR D C 1
ATOM 17568 O O . THR D 1 433 ? 70.465 55.402 45.968 1.00 18.94 433 THR D O 1
ATOM 17572 N N . LEU D 1 434 ? 68.698 55.444 44.583 1.00 19.43 434 LEU D N 1
ATOM 17573 C CA . LEU D 1 434 ? 68.039 54.360 45.306 1.00 21.03 434 LEU D CA 1
ATOM 17574 C C . LEU D 1 434 ? 68.723 53.018 45.068 1.00 17.63 434 LEU D C 1
ATOM 17575 O O . LEU D 1 434 ? 68.832 52.204 45.992 1.00 18.95 434 LEU D O 1
ATOM 17580 N N . PHE D 1 435 ? 69.183 52.762 43.845 1.00 18.63 435 PHE D N 1
ATOM 17581 C CA . PHE D 1 435 ? 69.842 51.489 43.576 1.00 19.78 435 PHE D CA 1
ATOM 17582 C C . PHE D 1 435 ? 71.184 51.397 44.299 1.00 19.45 435 PHE D C 1
ATOM 17583 O O . PHE D 1 435 ? 71.541 50.334 44.818 1.00 18.01 435 PHE D O 1
ATOM 17591 N N . ASP D 1 436 ? 71.934 52.500 44.359 1.00 17.38 436 ASP D N 1
ATOM 17592 C CA . ASP D 1 436 ? 73.152 52.508 45.168 1.00 20.17 436 ASP D CA 1
ATOM 17593 C C . ASP D 1 436 ? 72.825 52.205 46.627 1.00 19.30 436 ASP D C 1
ATOM 17594 O O . ASP D 1 436 ? 73.427 51.316 47.239 1.00 21.67 436 ASP D O 1
ATOM 17599 N N . LEU D 1 437 ? 71.843 52.921 47.188 1.00 18.94 437 LEU D N 1
ATOM 17600 C CA . LEU D 1 437 ? 71.400 52.683 48.563 1.00 20.08 437 LEU D CA 1
ATOM 17601 C C . LEU D 1 437 ? 71.094 51.208 48.820 1.00 22.03 437 LEU D C 1
ATOM 17602 O O . LEU D 1 437 ? 71.560 50.632 49.811 1.00 23.83 437 LEU D O 1
ATOM 17607 N N . ALA D 1 438 ? 70.312 50.575 47.933 1.00 19.24 438 ALA D N 1
ATOM 17608 C CA . ALA D 1 438 ? 69.995 49.159 48.115 1.00 18.57 438 ALA D CA 1
ATOM 17609 C C . ALA D 1 438 ? 71.262 48.319 48.143 1.00 23.16 438 ALA D C 1
ATOM 17610 O O . ALA D 1 438 ? 71.350 47.332 48.884 1.00 19.24 438 ALA D O 1
ATOM 17612 N N . HIS D 1 439 ? 72.245 48.680 47.317 1.00 21.29 439 HIS D N 1
ATOM 17613 C CA . HIS D 1 439 ? 73.526 47.987 47.350 1.00 23.23 439 HIS D CA 1
ATOM 17614 C C . HIS D 1 439 ? 74.228 48.219 48.683 1.00 20.38 439 HIS D C 1
ATOM 17615 O O . HIS D 1 439 ? 74.681 47.274 49.335 1.00 22.42 439 HIS D O 1
ATOM 17622 N N . GLU D 1 440 ? 74.296 49.478 49.111 1.00 19.39 440 GLU D N 1
ATOM 17623 C CA . GLU D 1 440 ? 74.919 49.838 50.383 1.00 21.14 440 GLU D CA 1
ATOM 17624 C C . GLU D 1 440 ? 74.272 49.117 51.572 1.00 24.02 440 GLU D C 1
ATOM 17625 O O . GLU D 1 440 ? 74.978 48.605 52.453 1.00 19.11 440 GLU D O 1
ATOM 17631 N N . LEU D 1 441 ? 72.932 49.060 51.617 1.00 21.19 441 LEU D N 1
ATOM 17632 C CA . LEU D 1 441 ? 72.251 48.616 52.833 1.00 22.94 441 LEU D CA 1
ATOM 17633 C C . LEU D 1 441 ? 72.182 47.107 52.990 1.00 20.16 441 LEU D C 1
ATOM 17634 O O . LEU D 1 441 ? 71.941 46.635 54.100 1.00 22.18 441 LEU D O 1
ATOM 17639 N N . ASP D 1 442 ? 72.359 46.336 51.922 1.00 18.51 442 ASP D N 1
ATOM 17640 C CA . ASP D 1 442 ? 72.118 44.907 52.027 1.00 18.59 442 ASP D CA 1
ATOM 17641 C C . ASP D 1 442 ? 73.440 44.182 52.202 1.00 19.23 442 ASP D C 1
ATOM 17642 O O . ASP D 1 442 ? 74.223 44.113 51.246 1.00 21.62 442 ASP D O 1
ATOM 17647 N N . PRO D 1 443 ? 73.732 43.625 53.381 1.00 18.94 443 PRO D N 1
ATOM 17648 C CA . PRO D 1 443 ? 75.006 42.911 53.551 1.00 17.45 443 PRO D CA 1
ATOM 17649 C C . PRO D 1 443 ? 75.188 41.768 52.576 1.00 20.02 443 PRO D C 1
ATOM 17650 O O . PRO D 1 443 ? 76.332 41.407 52.266 1.00 18.22 443 PRO D O 1
ATOM 17654 N N . GLN D 1 444 ? 74.102 41.160 52.101 1.00 19.59 444 GLN D N 1
ATOM 17655 C CA . GLN D 1 444 ? 74.208 40.052 51.163 1.00 17.97 444 GLN D CA 1
ATOM 17656 C C . GLN D 1 444 ? 74.266 40.524 49.712 1.00 17.80 444 GLN D C 1
ATOM 17657 O O . GLN D 1 444 ? 74.461 39.701 48.813 1.00 22.23 444 GLN D O 1
ATOM 17663 N N . LYS D 1 445 ? 74.111 41.821 49.457 1.00 16.03 445 LYS D N 1
ATOM 17664 C CA . LYS D 1 445 ? 74.148 42.356 48.091 1.00 22.08 445 LYS D CA 1
ATOM 17665 C C . LYS D 1 445 ? 73.269 41.543 47.137 1.00 20.84 445 LYS D C 1
ATOM 17666 O O . LYS D 1 445 ? 73.716 41.099 46.079 1.00 22.57 445 LYS D O 1
ATOM 17672 N N . ARG D 1 446 ? 72.006 41.353 47.508 1.00 15.50 446 ARG D N 1
ATOM 17673 C CA . ARG D 1 446 ? 71.073 40.669 46.617 1.00 17.83 446 ARG D CA 1
ATOM 17674 C C . ARG D 1 446 ? 70.751 41.522 45.389 1.00 14.06 446 ARG D C 1
ATOM 17675 O O . ARG D 1 446 ? 70.773 42.755 45.455 1.00 13.47 446 ARG D O 1
ATOM 17683 N N . PRO D 1 447 ? 70.385 40.884 44.273 1.00 14.13 447 PRO D N 1
ATOM 17684 C CA . PRO D 1 447 ? 70.055 41.637 43.050 1.00 14.46 447 PRO D CA 1
ATOM 17685 C C . PRO D 1 447 ? 68.878 42.590 43.236 1.00 14.31 447 PRO D C 1
ATOM 17686 O O . PRO D 1 447 ? 67.987 42.366 44.056 1.00 14.35 447 PRO D O 1
ATOM 17690 N N . ARG D 1 448 ? 68.884 43.655 42.437 1.00 14.62 448 ARG D N 1
ATOM 17691 C CA . ARG D 1 448 ? 67.896 44.722 42.474 1.00 15.54 448 ARG D CA 1
ATOM 17692 C C . ARG D 1 448 ? 67.185 44.822 41.126 1.00 17.63 448 ARG D C 1
ATOM 17693 O O . ARG D 1 448 ? 67.810 44.652 40.073 1.00 15.58 448 ARG D O 1
ATOM 17701 N N . THR D 1 449 ? 65.881 45.114 41.162 1.00 15.80 449 THR D N 1
ATOM 17702 C CA . THR D 1 449 ? 65.077 45.239 39.956 1.00 14.15 449 THR D CA 1
ATOM 17703 C C . THR D 1 449 ? 63.997 46.288 40.183 1.00 17.64 449 THR D C 1
ATOM 17704 O O . THR D 1 449 ? 63.914 46.900 41.249 1.00 16.28 449 THR D O 1
ATOM 17708 N N . TYR D 1 450 ? 63.179 46.505 39.151 1.00 15.69 450 TYR D N 1
ATOM 17709 C CA . TYR D 1 450 ? 61.918 47.230 39.271 1.00 16.87 450 TYR D CA 1
ATOM 17710 C C . TYR D 1 450 ? 61.022 46.781 38.125 1.00 15.59 450 TYR D C 1
ATOM 17711 O O . TYR D 1 450 ? 61.514 46.314 37.096 1.00 14.08 450 TYR D O 1
ATOM 17720 N N . ALA D 1 451 ? 59.703 46.875 38.325 1.00 15.95 451 ALA D N 1
ATOM 17721 C CA . ALA D 1 451 ? 58.763 46.356 37.328 1.00 15.96 451 ALA D CA 1
ATOM 17722 C C . ALA D 1 451 ? 58.569 47.382 36.204 1.00 14.79 451 ALA D C 1
ATOM 17723 O O . ALA D 1 451 ? 58.093 48.501 36.444 1.00 15.17 451 ALA D O 1
ATOM 17725 N N . VAL D 1 452 ? 58.929 47.004 34.983 1.00 11.95 452 VAL D N 1
ATOM 17726 C CA . VAL D 1 452 ? 58.908 47.947 33.863 1.00 14.60 452 VAL D CA 1
ATOM 17727 C C . VAL D 1 452 ? 57.499 48.034 33.291 1.00 16.38 452 VAL D C 1
ATOM 17728 O O . VAL D 1 452 ? 56.888 47.012 32.955 1.00 16.43 452 VAL D O 1
ATOM 17732 N N . VAL D 1 453 ? 56.985 49.265 33.160 1.00 15.42 453 VAL D N 1
ATOM 17733 C CA . VAL D 1 453 ? 55.648 49.474 32.612 1.00 13.75 453 VAL D CA 1
ATOM 17734 C C . VAL D 1 453 ? 55.662 49.305 31.092 1.00 21.17 453 VAL D C 1
ATOM 17735 O O . VAL D 1 453 ? 56.709 49.389 30.427 1.00 16.39 453 VAL D O 1
ATOM 17739 N N . MET D 1 454 ? 54.461 49.096 30.534 1.00 19.83 454 MET D N 1
ATOM 17740 C CA . MET D 1 454 ? 54.318 48.826 29.101 1.00 23.67 454 MET D CA 1
ATOM 17741 C C . MET D 1 454 ? 54.853 49.974 28.249 1.00 20.09 454 MET D C 1
ATOM 17742 O O . MET D 1 454 ? 55.428 49.744 27.179 1.00 22.67 454 MET D O 1
ATOM 17747 N N . MET D 1 455 ? 54.641 51.215 28.682 1.00 17.13 455 MET D N 1
ATOM 17748 C CA . MET D 1 455 ? 55.089 52.354 27.887 1.00 24.27 455 MET D CA 1
ATOM 17749 C C . MET D 1 455 ? 56.605 52.499 27.846 1.00 22.73 455 MET D C 1
ATOM 17750 O O . MET D 1 455 ? 57.114 53.282 27.035 1.00 27.17 455 MET D O 1
ATOM 17755 N N . SER D 1 456 ? 57.343 51.786 28.688 1.00 23.00 456 SER D N 1
ATOM 17756 C CA . SER D 1 456 ? 58.798 51.916 28.742 1.00 21.59 456 SER D CA 1
ATOM 17757 C C . SER D 1 456 ? 59.426 50.781 27.946 1.00 23.52 456 SER D C 1
ATOM 17758 O O . SER D 1 456 ? 59.372 49.612 28.355 1.00 18.44 456 SER D O 1
ATOM 17761 N N . LEU D 1 457 ? 60.028 51.135 26.823 1.00 22.99 457 LEU D N 1
ATOM 17762 C CA . LEU D 1 457 ? 60.549 50.195 25.851 1.00 23.77 457 LEU D CA 1
ATOM 17763 C C . LEU D 1 457 ? 62.061 50.093 25.954 1.00 21.37 457 LEU D C 1
ATOM 17764 O O . LEU D 1 457 ? 62.717 50.953 26.544 1.00 21.73 457 LEU D O 1
ATOM 17769 N N . PRO D 1 458 ? 62.651 49.055 25.371 1.00 22.95 458 PRO D N 1
ATOM 17770 C CA . PRO D 1 458 ? 64.117 48.933 25.399 1.00 25.12 458 PRO D CA 1
ATOM 17771 C C . PRO D 1 458 ? 64.828 50.190 24.915 1.00 29.74 458 PRO D C 1
ATOM 17772 O O . PRO D 1 458 ? 65.877 50.567 25.459 1.00 25.82 458 PRO D O 1
ATOM 17776 N N . ASN D 1 459 ? 64.244 50.873 23.935 1.00 27.32 459 ASN D N 1
ATOM 17777 C CA . ASN D 1 459 ? 64.844 51.968 23.184 1.00 32.47 459 ASN D CA 1
ATOM 17778 C C . ASN D 1 459 ? 64.670 53.331 23.834 1.00 33.91 459 ASN D C 1
ATOM 17779 O O . ASN D 1 459 ? 65.328 54.282 23.406 1.00 36.43 459 ASN D O 1
ATOM 17784 N N . ASN D 1 460 ? 63.769 53.475 24.811 1.00 31.03 460 ASN D N 1
ATOM 17785 C CA . ASN D 1 460 ? 63.544 54.773 25.428 1.00 24.92 460 ASN D CA 1
ATOM 17786 C C . ASN D 1 460 ? 63.599 54.767 26.950 1.00 24.85 460 ASN D C 1
ATOM 17787 O O . ASN D 1 460 ? 63.567 55.850 27.543 1.00 25.11 460 ASN D O 1
ATOM 17792 N N . SER D 1 461 ? 63.694 53.605 27.601 1.00 22.76 461 SER D N 1
ATOM 17793 C CA . SER D 1 461 ? 63.678 53.581 29.060 1.00 20.31 461 SER D CA 1
ATOM 17794 C C . SER D 1 461 ? 65.011 54.088 29.600 1.00 22.19 461 SER D C 1
ATOM 17795 O O . SER D 1 461 ? 66.070 53.527 29.301 1.00 17.50 461 SER D O 1
ATOM 17798 N N . LYS D 1 462 ? 64.953 55.151 30.389 1.00 20.26 462 LYS D N 1
ATOM 17799 C CA . LYS D 1 462 ? 66.124 55.661 31.083 1.00 22.06 462 LYS D CA 1
ATOM 17800 C C . LYS D 1 462 ? 66.443 54.897 32.362 1.00 22.29 462 LYS D C 1
ATOM 17801 O O . LYS D 1 462 ? 67.507 55.124 32.951 1.00 24.01 462 LYS D O 1
ATOM 17807 N N . GLY D 1 463 ? 65.562 54.009 32.807 1.00 19.23 463 GLY D N 1
ATOM 17808 C CA . GLY D 1 463 ? 65.764 53.341 34.073 1.00 16.00 463 GLY D CA 1
ATOM 17809 C C . GLY D 1 463 ? 66.276 51.916 34.000 1.00 17.02 463 GLY D C 1
ATOM 17810 O O . GLY D 1 463 ? 66.847 51.410 34.968 1.00 17.75 463 GLY D O 1
ATOM 17811 N N . GLN D 1 464 ? 66.079 51.238 32.871 1.00 15.16 464 GLN D N 1
ATOM 17812 C CA . GLN D 1 464 ? 66.376 49.809 32.855 1.00 16.48 464 GLN D CA 1
ATOM 17813 C C . GLN D 1 464 ? 67.870 49.538 33.058 1.00 21.22 464 GLN D C 1
ATOM 17814 O O . GLN D 1 464 ? 68.250 48.462 33.534 1.00 20.36 464 GLN D O 1
ATOM 17820 N N . GLN D 1 465 ? 68.733 50.493 32.697 1.00 18.45 465 GLN D N 1
ATOM 17821 C CA . GLN D 1 465 ? 70.167 50.285 32.854 1.00 21.02 465 GLN D CA 1
ATOM 17822 C C . GLN D 1 465 ? 70.547 49.973 34.297 1.00 21.75 465 GLN D C 1
ATOM 17823 O O . GLN D 1 465 ? 71.550 49.294 34.529 1.00 22.55 465 GLN D O 1
ATOM 17829 N N . PHE D 1 466 ? 69.766 50.452 35.279 1.00 17.57 466 PHE D N 1
ATOM 17830 C CA . PHE D 1 466 ? 70.148 50.317 36.686 1.00 19.10 466 PHE D CA 1
ATOM 17831 C C . PHE D 1 466 ? 69.839 48.944 37.277 1.00 21.14 466 PHE D C 1
ATOM 17832 O O . PHE D 1 466 ? 70.419 48.588 38.312 1.00 17.78 466 PHE D O 1
ATOM 17840 N N . ALA D 1 467 ? 68.969 48.157 36.649 1.00 18.51 467 ALA D N 1
ATOM 17841 C CA . ALA D 1 467 ? 68.526 46.901 37.250 1.00 20.33 467 ALA D CA 1
ATOM 17842 C C . ALA D 1 467 ? 69.523 45.769 37.008 1.00 19.53 467 ALA D C 1
ATOM 17843 O O . ALA D 1 467 ? 70.044 45.613 35.901 1.00 18.05 467 ALA D O 1
ATOM 17845 N N . ASP D 1 468 ? 69.782 44.970 38.056 1.00 15.08 468 ASP D N 1
ATOM 17846 C CA . ASP D 1 468 ? 70.599 43.768 37.893 1.00 15.78 468 ASP D CA 1
ATOM 17847 C C . ASP D 1 468 ? 69.878 42.697 37.079 1.00 19.83 468 ASP D C 1
ATOM 17848 O O . ASP D 1 468 ? 70.529 41.879 36.408 1.00 19.77 468 ASP D O 1
ATOM 17853 N N . PHE D 1 469 ? 68.552 42.643 37.164 1.00 15.46 469 PHE D N 1
ATOM 17854 C CA . PHE D 1 469 ? 67.769 41.861 36.216 1.00 17.39 469 PHE D CA 1
ATOM 17855 C C . PHE D 1 469 ? 66.526 42.662 35.862 1.00 12.58 469 PHE D C 1
ATOM 17856 O O . PHE D 1 469 ? 66.054 43.479 36.654 1.00 16.20 469 PHE D O 1
ATOM 17864 N N . ILE D 1 470 ? 66.027 42.453 34.653 1.00 18.11 470 ILE D N 1
ATOM 17865 C CA . ILE D 1 470 ? 64.881 43.199 34.140 1.00 14.64 470 ILE D CA 1
ATOM 17866 C C . ILE D 1 470 ? 63.602 42.462 34.508 1.00 13.14 470 ILE D C 1
ATOM 17867 O O . ILE D 1 470 ? 63.499 41.244 34.315 1.00 15.14 470 ILE D O 1
ATOM 17872 N N . SER D 1 471 ? 62.626 43.196 35.037 1.00 13.92 471 SER D N 1
ATOM 17873 C CA . SER D 1 471 ? 61.297 42.657 35.317 1.00 12.95 471 SER D CA 1
ATOM 17874 C C . SER D 1 471 ? 60.275 43.417 34.485 1.00 13.06 471 SER D C 1
ATOM 17875 O O . SER D 1 471 ? 60.122 44.635 34.645 1.00 16.70 471 SER D O 1
ATOM 17878 N N . LEU D 1 472 ? 59.550 42.698 33.632 1.00 12.35 472 LEU D N 1
ATOM 17879 C CA . LEU D 1 472 ? 58.552 43.298 32.750 1.00 16.37 472 LEU D CA 1
ATOM 17880 C C . LEU D 1 472 ? 57.143 42.992 33.241 1.00 15.25 472 LEU D C 1
ATOM 17881 O O . LEU D 1 472 ? 56.844 41.860 33.648 1.00 14.95 472 LEU D O 1
ATOM 17886 N N . ASN D 1 473 ? 56.289 44.019 33.212 1.00 13.81 473 ASN D N 1
ATOM 17887 C CA . ASN D 1 473 ? 54.841 43.868 33.319 1.00 13.19 473 ASN D CA 1
ATOM 17888 C C . ASN D 1 473 ? 54.264 44.072 31.918 1.00 13.77 473 ASN D C 1
ATOM 17889 O O . ASN D 1 473 ? 54.207 45.205 31.429 1.00 14.50 473 ASN D O 1
ATOM 17894 N N . ARG D 1 474 ? 53.828 42.994 31.280 1.00 10.67 474 ARG D N 1
ATOM 17895 C CA . ARG D 1 474 ? 53.339 43.068 29.910 1.00 15.60 474 ARG D CA 1
ATOM 17896 C C . ARG D 1 474 ? 51.961 42.425 29.803 1.00 15.09 474 ARG D C 1
ATOM 17897 O O . ARG D 1 474 ? 51.689 41.392 30.430 1.00 12.62 474 ARG D O 1
ATOM 17905 N N . TYR D 1 475 ? 51.094 43.032 28.999 1.00 13.98 475 TYR D N 1
ATOM 17906 C CA . TYR D 1 475 ? 49.722 42.555 28.846 1.00 12.39 475 TYR D CA 1
ATOM 17907 C C . TYR D 1 475 ? 49.361 42.399 27.375 1.00 16.86 475 TYR D C 1
ATOM 17908 O O . TYR D 1 475 ? 48.262 42.775 26.929 1.00 15.24 475 TYR D O 1
ATOM 17917 N N . TYR D 1 476 ? 50.290 41.827 26.602 1.00 14.47 476 TYR D N 1
ATOM 17918 C CA . TYR D 1 476 ? 50.025 41.484 25.211 1.00 16.82 476 TYR D CA 1
ATOM 17919 C C . TYR D 1 476 ? 48.925 40.434 25.145 1.00 15.48 476 TYR D C 1
ATOM 17920 O O . TYR D 1 476 ? 49.098 39.312 25.630 1.00 14.70 476 TYR D O 1
ATOM 17929 N N . GLY D 1 477 ? 47.792 40.792 24.535 1.00 15.23 477 GLY D N 1
ATOM 17930 C CA . GLY D 1 477 ? 46.634 39.922 24.517 1.00 14.97 477 GLY D CA 1
ATOM 17931 C C . GLY D 1 477 ? 45.581 40.258 25.559 1.00 19.08 477 GLY D C 1
ATOM 17932 O O . GLY D 1 477 ? 44.561 39.555 25.637 1.00 15.38 477 GLY D O 1
ATOM 17933 N N . TRP D 1 478 ? 45.798 41.297 26.367 1.00 13.42 478 TRP D N 1
ATOM 17934 C CA . TRP D 1 478 ? 44.735 41.788 27.237 1.00 16.12 478 TRP D CA 1
ATOM 17935 C C . TRP D 1 478 ? 44.517 43.277 26.996 1.00 15.31 478 TRP D C 1
ATOM 17936 O O . TRP D 1 478 ? 43.548 43.659 26.335 1.00 16.99 478 TRP D O 1
ATOM 17947 N N . TYR D 1 479 ? 45.410 44.131 27.500 1.00 15.56 479 TYR D N 1
ATOM 17948 C CA . TYR D 1 479 ? 45.277 45.560 27.226 1.00 19.91 479 TYR D CA 1
ATOM 17949 C C . TYR D 1 479 ? 45.668 45.931 25.795 1.00 22.93 479 TYR D C 1
ATOM 17950 O O . TYR D 1 479 ? 45.233 46.970 25.296 1.00 21.03 479 TYR D O 1
ATOM 17959 N N . VAL D 1 480 ? 46.484 45.132 25.120 1.00 20.68 480 VAL D N 1
ATOM 17960 C CA . VAL D 1 480 ? 46.834 45.444 23.744 1.00 19.27 480 VAL D CA 1
ATOM 17961 C C . VAL D 1 480 ? 46.549 44.222 22.880 1.00 18.72 480 VAL D C 1
ATOM 17962 O O . VAL D 1 480 ? 47.060 43.125 23.151 1.00 18.09 480 VAL D O 1
ATOM 17966 N N . MET D 1 481 ? 45.706 44.410 21.857 1.00 18.52 481 MET D N 1
ATOM 17967 C CA . MET D 1 481 ? 45.460 43.400 20.822 1.00 17.41 481 MET D CA 1
ATOM 17968 C C . MET D 1 481 ? 44.868 42.121 21.419 1.00 19.75 481 MET D C 1
ATOM 17969 O O . MET D 1 481 ? 45.253 40.999 21.073 1.00 17.47 481 MET D O 1
ATOM 17974 N N . GLY D 1 482 ? 43.897 42.292 22.311 1.00 19.15 482 GLY D N 1
ATOM 17975 C CA . GLY D 1 482 ? 43.205 41.150 22.859 1.00 17.38 482 GLY D CA 1
ATOM 17976 C C . GLY D 1 482 ? 42.252 40.503 21.869 1.00 18.10 482 GLY D C 1
ATOM 17977 O O . GLY D 1 482 ? 41.922 41.046 20.811 1.00 17.91 482 GLY D O 1
ATOM 17978 N N . GLY D 1 483 ? 41.810 39.305 22.242 1.00 18.06 483 GLY D N 1
ATOM 17979 C CA . GLY D 1 483 ? 40.716 38.663 21.531 1.00 16.89 483 GLY D CA 1
ATOM 17980 C C . GLY D 1 483 ? 41.158 38.119 20.188 1.00 20.51 483 GLY D C 1
ATOM 17981 O O . GLY D 1 483 ? 42.125 37.357 20.085 1.00 16.23 483 GLY D O 1
ATOM 17982 N N . MET D 1 484 ? 40.429 38.497 19.139 1.00 20.34 484 MET D N 1
ATOM 17983 C CA . MET D 1 484 ? 40.794 38.051 17.804 1.00 20.93 484 MET D CA 1
ATOM 17984 C C . MET D 1 484 ? 42.159 38.590 17.388 1.00 19.90 484 MET D C 1
ATOM 17985 O O . MET D 1 484 ? 42.809 38.011 16.507 1.00 21.65 484 MET D O 1
ATOM 17990 N N . GLY D 1 485 ? 42.610 39.671 18.009 1.00 16.91 485 GLY D N 1
ATOM 17991 C CA . GLY D 1 485 ? 43.913 40.231 17.746 1.00 21.67 485 GLY D CA 1
ATOM 17992 C C . GLY D 1 485 ? 45.087 39.538 18.400 1.00 18.32 485 GLY D C 1
ATOM 17993 O O . GLY D 1 485 ? 46.227 39.939 18.147 1.00 17.06 485 GLY D O 1
ATOM 17994 N N . ILE D 1 486 ? 44.864 38.504 19.221 1.00 17.94 486 ILE D N 1
ATOM 17995 C CA . ILE D 1 486 ? 45.982 37.910 19.961 1.00 17.07 486 ILE D CA 1
ATOM 17996 C C . ILE D 1 486 ? 47.078 37.406 19.021 1.00 18.53 486 ILE D C 1
ATOM 17997 O O . ILE D 1 486 ? 48.242 37.324 19.424 1.00 18.63 486 ILE D O 1
ATOM 18002 N N . VAL D 1 487 ? 46.751 37.088 17.762 1.00 17.22 487 VAL D N 1
ATOM 18003 C CA . VAL D 1 487 ? 47.813 36.782 16.801 1.00 14.88 487 VAL D CA 1
ATOM 18004 C C . VAL D 1 487 ? 48.732 37.987 16.632 1.00 16.20 487 VAL D C 1
ATOM 18005 O O . VAL D 1 487 ? 49.960 37.853 16.625 1.00 16.96 487 VAL D O 1
ATOM 18009 N N . ASP D 1 488 ? 48.155 39.184 16.500 1.00 16.41 488 ASP D N 1
ATOM 18010 C CA . ASP D 1 488 ? 48.970 40.388 16.398 1.00 14.45 488 ASP D CA 1
ATOM 18011 C C . ASP D 1 488 ? 49.679 40.696 17.715 1.00 18.34 488 ASP D C 1
ATOM 18012 O O . ASP D 1 488 ? 50.833 41.147 17.711 1.00 16.65 488 ASP D O 1
ATOM 18017 N N . ALA D 1 489 ? 49.006 40.457 18.847 1.00 15.03 489 ALA D N 1
ATOM 18018 C CA . ALA D 1 489 ? 49.638 40.603 20.158 1.00 16.17 489 ALA D CA 1
ATOM 18019 C C . ALA D 1 489 ? 50.916 39.782 20.267 1.00 17.66 489 ALA D C 1
ATOM 18020 O O . ALA D 1 489 ? 51.938 40.263 20.772 1.00 13.83 489 ALA D O 1
ATOM 18022 N N . GLU D 1 490 ? 50.871 38.522 19.834 1.00 16.08 490 GLU D N 1
ATOM 18023 C CA . GLU D 1 490 ? 52.069 37.701 19.941 1.00 16.84 490 GLU D CA 1
ATOM 18024 C C . GLU D 1 490 ? 53.209 38.274 19.101 1.00 17.48 490 GLU D C 1
ATOM 18025 O O . GLU D 1 490 ? 54.357 38.352 19.563 1.00 15.84 490 GLU D O 1
ATOM 18031 N N . ALA D 1 491 ? 52.904 38.706 17.876 1.00 17.38 491 ALA D N 1
ATOM 18032 C CA . ALA D 1 491 ? 53.928 39.271 17.003 1.00 18.41 491 ALA D CA 1
ATOM 18033 C C . ALA D 1 491 ? 54.522 40.546 17.595 1.00 17.35 491 ALA D C 1
ATOM 18034 O O . ALA D 1 491 ? 55.741 40.744 17.559 1.00 18.19 491 ALA D O 1
ATOM 18036 N N . ALA D 1 492 ? 53.676 41.425 18.143 1.00 15.44 492 ALA D N 1
ATOM 18037 C CA . ALA D 1 492 ? 54.181 42.637 18.782 1.00 18.51 492 ALA D CA 1
ATOM 18038 C C . ALA D 1 492 ? 55.017 42.310 20.019 1.00 17.84 492 ALA D C 1
ATOM 18039 O O . ALA D 1 492 ? 55.995 43.002 20.311 1.00 17.71 492 ALA D O 1
ATOM 18041 N N . PHE D 1 493 ? 54.639 41.266 20.756 1.00 17.41 493 PHE D N 1
ATOM 18042 C CA . PHE D 1 493 ? 55.405 40.844 21.924 1.00 17.18 493 PHE D CA 1
ATOM 18043 C C . PHE D 1 493 ? 56.808 40.400 21.507 1.00 15.70 493 PHE D C 1
ATOM 18044 O O . PHE D 1 493 ? 57.811 40.884 22.042 1.00 18.58 493 PHE D O 1
ATOM 18052 N N . ARG D 1 494 ? 56.896 39.493 20.532 1.00 16.42 494 ARG D N 1
ATOM 18053 C CA . ARG D 1 494 ? 58.201 39.025 20.071 1.00 17.43 494 ARG D CA 1
ATOM 18054 C C . ARG D 1 494 ? 59.047 40.180 19.553 1.00 19.11 494 ARG D C 1
ATOM 18055 O O . ARG D 1 494 ? 60.267 40.217 19.766 1.00 17.66 494 ARG D O 1
ATOM 18063 N N . LYS D 1 495 ? 58.412 41.141 18.885 1.00 15.64 495 LYS D N 1
ATOM 18064 C CA . LYS D 1 495 ? 59.127 42.322 18.432 1.00 17.82 495 LYS D CA 1
ATOM 18065 C C . LYS D 1 495 ? 59.787 43.042 19.604 1.00 19.65 495 LYS D C 1
ATOM 18066 O O . LYS D 1 495 ? 60.974 43.386 19.545 1.00 19.04 495 LYS D O 1
ATOM 18072 N N . GLU D 1 496 ? 59.037 43.284 20.684 1.00 17.07 496 GLU D N 1
ATOM 18073 C CA . GLU D 1 496 ? 59.642 43.990 21.807 1.00 16.38 496 GLU D CA 1
ATOM 18074 C C . GLU D 1 496 ? 60.742 43.155 22.445 1.00 17.14 496 GLU D C 1
ATOM 18075 O O . GLU D 1 496 ? 61.765 43.696 22.884 1.00 15.39 496 GLU D O 1
ATOM 18081 N N . MET D 1 497 ? 60.552 41.833 22.504 1.00 16.19 497 MET D N 1
ATOM 18082 C CA . MET D 1 497 ? 61.552 40.972 23.127 1.00 16.22 497 MET D CA 1
ATOM 18083 C C . MET D 1 497 ? 62.865 40.999 22.349 1.00 20.76 497 MET D C 1
ATOM 18084 O O . MET D 1 497 ? 63.947 40.975 22.946 1.00 18.76 497 MET D O 1
ATOM 18089 N N . ASN D 1 498 ? 62.790 41.044 21.016 1.00 16.80 498 ASN D N 1
ATOM 18090 C CA . ASN D 1 498 ? 63.995 41.233 20.216 1.00 18.06 498 ASN D CA 1
ATOM 18091 C C . ASN D 1 498 ? 64.676 42.554 20.558 1.00 19.00 498 ASN D C 1
ATOM 18092 O O . ASN D 1 498 ? 65.911 42.640 20.558 1.00 20.74 498 ASN D O 1
ATOM 18097 N N . GLY D 1 499 ? 63.893 43.598 20.851 1.00 15.86 499 GLY D N 1
ATOM 18098 C CA . GLY D 1 499 ? 64.484 44.833 21.356 1.00 17.10 499 GLY D CA 1
ATOM 18099 C C . GLY D 1 499 ? 65.235 44.635 22.664 1.00 22.41 499 GLY D C 1
ATOM 18100 O O . GLY D 1 499 ? 66.370 45.091 22.814 1.00 21.71 499 GLY D O 1
ATOM 18101 N N . TRP D 1 500 ? 64.612 43.947 23.629 1.00 16.41 500 TRP D N 1
ATOM 18102 C CA . TRP D 1 500 ? 65.275 43.716 24.913 1.00 20.11 500 TRP D CA 1
ATOM 18103 C C . TRP D 1 500 ? 66.560 42.920 24.729 1.00 20.61 500 TRP D C 1
ATOM 18104 O O . TRP D 1 500 ? 67.556 43.166 25.424 1.00 19.04 500 TRP D O 1
ATOM 18115 N N . ALA D 1 501 ? 66.555 41.964 23.795 1.00 17.96 501 ALA D N 1
ATOM 18116 C CA . ALA D 1 501 ? 67.748 41.172 23.523 1.00 21.28 501 ALA D CA 1
ATOM 18117 C C . ALA D 1 501 ? 68.965 42.048 23.253 1.00 22.77 501 ALA D C 1
ATOM 18118 O O . ALA D 1 501 ? 70.099 41.634 23.523 1.00 21.90 501 ALA D O 1
ATOM 18120 N N . GLN D 1 502 ? 68.761 43.252 22.718 1.00 19.73 502 GLN D N 1
ATOM 18121 C CA . GLN D 1 502 ? 69.888 44.104 22.373 1.00 25.93 502 GLN D CA 1
ATOM 18122 C C . GLN D 1 502 ? 70.386 44.965 23.534 1.00 24.67 502 GLN D C 1
ATOM 18123 O O . GLN D 1 502 ? 71.478 45.522 23.428 1.00 21.71 502 GLN D O 1
ATOM 18129 N N . VAL D 1 503 ? 69.637 45.104 24.629 1.00 18.09 503 VAL D N 1
ATOM 18130 C CA . VAL D 1 503 ? 70.072 45.947 25.740 1.00 19.00 503 VAL D CA 1
ATOM 18131 C C . VAL D 1 503 ? 70.335 45.164 27.018 1.00 20.79 503 VAL D C 1
ATOM 18132 O O . VAL D 1 503 ? 70.771 45.759 28.010 1.00 20.78 503 VAL D O 1
ATOM 18136 N N . LEU D 1 504 ? 70.110 43.846 27.024 1.00 20.43 504 LEU D N 1
ATOM 18137 C CA . LEU D 1 504 ? 70.212 43.083 28.264 1.00 19.33 504 LEU D CA 1
ATOM 18138 C C . LEU D 1 504 ? 71.655 42.937 28.723 1.00 22.93 504 LEU D C 1
ATOM 18139 O O . LEU D 1 504 ? 71.931 42.961 29.929 1.00 20.16 504 LEU D O 1
ATOM 18144 N N . ASN D 1 505 ? 72.579 42.736 27.786 1.00 22.29 505 ASN D N 1
ATOM 18145 C CA . ASN D 1 505 ? 74.003 42.606 28.104 1.00 22.18 505 ASN D CA 1
ATOM 18146 C C . ASN D 1 505 ? 74.256 41.474 29.093 1.00 20.74 505 ASN D C 1
ATOM 18147 O O . ASN D 1 505 ? 74.953 41.641 30.091 1.00 21.92 505 ASN D O 1
ATOM 18152 N N . GLY D 1 506 ? 73.673 40.309 28.810 1.00 19.44 506 GLY D N 1
ATOM 18153 C CA . GLY D 1 506 ? 73.843 39.144 29.649 1.00 21.82 506 GLY D CA 1
ATOM 18154 C C . GLY D 1 506 ? 72.960 39.071 30.892 1.00 19.43 506 GLY D C 1
ATOM 18155 O O . GLY D 1 506 ? 72.895 38.004 31.512 1.00 19.95 506 GLY D O 1
ATOM 18156 N N . ARG D 1 507 ? 72.284 40.155 31.273 1.00 16.94 507 ARG D N 1
ATOM 18157 C CA . ARG D 1 507 ? 71.395 40.124 32.435 1.00 18.06 507 ARG D CA 1
ATOM 18158 C C . ARG D 1 507 ? 70.189 39.219 32.176 1.00 17.54 507 ARG D C 1
ATOM 18159 O O . ARG D 1 507 ? 69.682 39.165 31.051 1.00 18.38 507 ARG D O 1
ATOM 18167 N N . PRO D 1 508 ? 69.690 38.518 33.196 1.00 18.85 508 PRO D N 1
ATOM 18168 C CA . PRO D 1 508 ? 68.433 37.779 33.034 1.00 15.89 508 PRO D CA 1
ATOM 18169 C C . PRO D 1 508 ? 67.224 38.708 33.045 1.00 16.97 508 PRO D C 1
ATOM 18170 O O . PRO D 1 508 ? 67.289 39.876 33.433 1.00 15.53 508 PRO D O 1
ATOM 18174 N N . MET D 1 509 ? 66.104 38.166 32.567 1.00 17.45 509 MET D N 1
ATOM 18175 C CA . MET D 1 509 ? 64.812 38.836 32.589 1.00 16.72 509 MET D CA 1
ATOM 18176 C C . MET D 1 509 ? 63.792 37.919 33.254 1.00 16.64 509 MET D C 1
ATOM 18177 O O . MET D 1 509 ? 63.853 36.691 33.108 1.00 16.77 509 MET D O 1
ATOM 18182 N N . ILE D 1 510 ? 62.857 38.514 33.994 1.00 15.42 510 ILE D N 1
ATOM 18183 C CA . ILE D 1 510 ? 61.671 37.791 34.420 1.00 14.42 510 ILE D CA 1
ATOM 18184 C C . ILE D 1 510 ? 60.449 38.618 34.057 1.00 14.89 510 ILE D C 1
ATOM 18185 O O . ILE D 1 510 ? 60.527 39.825 33.814 1.00 15.18 510 ILE D O 1
ATOM 18190 N N . PHE D 1 511 ? 59.305 37.948 34.022 1.00 13.18 511 PHE D N 1
ATOM 18191 C CA . PHE D 1 511 ? 58.029 38.638 33.992 1.00 12.27 511 PHE D CA 1
ATOM 18192 C C . PHE D 1 511 ? 57.486 38.724 35.411 1.00 16.56 511 PHE D C 1
ATOM 18193 O O . PHE D 1 511 ? 57.383 37.711 36.113 1.00 14.77 511 PHE D O 1
ATOM 18201 N N . THR D 1 512 ? 57.224 39.952 35.848 1.00 15.80 512 THR D N 1
ATOM 18202 C CA . THR D 1 512 ? 56.605 40.206 37.130 1.00 17.31 512 THR D CA 1
ATOM 18203 C C . THR D 1 512 ? 55.100 40.364 37.011 1.00 15.20 512 THR D C 1
ATOM 18204 O O . THR D 1 512 ? 54.411 40.227 38.020 1.00 16.14 512 THR D O 1
ATOM 18208 N N . GLU D 1 513 ? 54.579 40.650 35.812 1.00 14.51 513 GLU D N 1
ATOM 18209 C CA . GLU D 1 513 ? 53.135 40.682 35.593 1.00 14.48 513 GLU D CA 1
ATOM 18210 C C . GLU D 1 513 ? 52.796 40.248 34.176 1.00 16.15 513 GLU D C 1
ATOM 18211 O O . GLU D 1 513 ? 53.465 40.636 33.209 1.00 15.69 513 GLU D O 1
ATOM 18217 N N . TYR D 1 514 ? 51.758 39.423 34.078 1.00 12.50 514 TYR D N 1
ATOM 18218 C CA . TYR D 1 514 ? 50.983 39.199 32.865 1.00 14.19 514 TYR D CA 1
ATOM 18219 C C . TYR D 1 514 ? 49.700 38.530 33.330 1.00 15.31 514 TYR D C 1
ATOM 18220 O O . TYR D 1 514 ? 49.704 37.838 34.352 1.00 13.47 514 TYR D O 1
ATOM 18229 N N . GLY D 1 515 ? 48.596 38.787 32.633 1.00 16.81 515 GLY D N 1
ATOM 18230 C CA . GLY D 1 515 ? 47.334 38.217 33.077 1.00 13.30 515 GLY D CA 1
ATOM 18231 C C . GLY D 1 515 ? 46.157 38.769 32.305 1.00 15.02 515 GLY D C 1
ATOM 18232 O O . GLY D 1 515 ? 46.296 39.650 31.448 1.00 13.06 515 GLY D O 1
ATOM 18233 N N . ALA D 1 516 ? 44.980 38.232 32.641 1.00 13.24 516 ALA D N 1
ATOM 18234 C CA . ALA D 1 516 ? 43.738 38.523 31.925 1.00 12.86 516 ALA D CA 1
ATOM 18235 C C . ALA D 1 516 ? 42.569 38.384 32.888 1.00 14.08 516 ALA D C 1
ATOM 18236 O O . ALA D 1 516 ? 42.473 37.375 33.596 1.00 14.65 516 ALA D O 1
ATOM 18238 N N . ASP D 1 517 ? 41.695 39.390 32.939 1.00 13.26 517 ASP D N 1
ATOM 18239 C CA . ASP D 1 517 ? 40.562 39.290 33.850 1.00 15.78 517 ASP D CA 1
ATOM 18240 C C . ASP D 1 517 ? 39.678 38.134 33.416 1.00 13.70 517 ASP D C 1
ATOM 18241 O O . ASP D 1 517 ? 39.502 37.882 32.219 1.00 12.89 517 ASP D O 1
ATOM 18246 N N . THR D 1 518 ? 39.110 37.445 34.404 1.00 15.48 518 THR D N 1
ATOM 18247 C CA . THR D 1 518 ? 38.432 36.172 34.185 1.00 13.03 518 THR D CA 1
ATOM 18248 C C . THR D 1 518 ? 37.373 35.990 35.267 1.00 17.27 518 THR D C 1
ATOM 18249 O O . THR D 1 518 ? 37.705 35.871 36.459 1.00 14.05 518 THR D O 1
ATOM 18253 N N . MET D 1 519 ? 36.104 35.980 34.858 1.00 15.50 519 MET D N 1
ATOM 18254 C CA . MET D 1 519 ? 35.032 35.704 35.805 1.00 16.08 519 MET D CA 1
ATOM 18255 C C . MET D 1 519 ? 35.076 34.224 36.158 1.00 16.01 519 MET D C 1
ATOM 18256 O O . MET D 1 519 ? 35.047 33.382 35.256 1.00 17.20 519 MET D O 1
ATOM 18261 N N . PRO D 1 520 ? 35.169 33.863 37.438 1.00 19.24 520 PRO D N 1
ATOM 18262 C CA . PRO D 1 520 ? 35.275 32.432 37.786 1.00 18.35 520 PRO D CA 1
ATOM 18263 C C . PRO D 1 520 ? 34.078 31.620 37.340 1.00 20.48 520 PRO D C 1
ATOM 18264 O O . PRO D 1 520 ? 34.162 30.382 37.333 1.00 22.53 520 PRO D O 1
ATOM 18268 N N . THR D 1 521 ? 32.982 32.274 36.954 1.00 15.59 521 THR D N 1
ATOM 18269 C CA . THR D 1 521 ? 31.756 31.616 36.525 1.00 22.18 521 THR D CA 1
ATOM 18270 C C . THR D 1 521 ? 31.595 31.528 35.008 1.00 25.41 521 THR D C 1
ATOM 18271 O O . THR D 1 521 ? 30.544 31.078 34.547 1.00 23.89 521 THR D O 1
ATOM 18275 N N . GLU D 1 522 ? 32.575 31.964 34.220 1.00 19.46 522 GLU D N 1
ATOM 18276 C CA . GLU D 1 522 ? 32.360 32.233 32.798 1.00 20.46 522 GLU D CA 1
ATOM 18277 C C . GLU D 1 522 ? 33.027 31.168 31.920 1.00 16.66 522 GLU D C 1
ATOM 18278 O O . GLU D 1 522 ? 34.247 30.997 31.957 1.00 15.07 522 GLU D O 1
ATOM 18284 N N . HIS D 1 523 ? 32.220 30.473 31.119 1.00 19.52 523 HIS D N 1
ATOM 18285 C CA . HIS D 1 523 ? 32.667 29.493 30.134 1.00 16.22 523 HIS D CA 1
ATOM 18286 C C . HIS D 1 523 ? 32.166 29.895 28.748 1.00 17.47 523 HIS D C 1
ATOM 18287 O O . HIS D 1 523 ? 30.985 30.207 28.582 1.00 16.50 523 HIS D O 1
ATOM 18294 N N . LYS D 1 524 ? 33.040 29.855 27.744 1.00 13.28 524 LYS D N 1
ATOM 18295 C CA . LYS D 1 524 ? 32.555 30.071 26.394 1.00 17.29 524 LYS D CA 1
ATOM 18296 C C . LYS D 1 524 ? 33.435 29.365 25.370 1.00 17.81 524 LYS D C 1
ATOM 18297 O O . LYS D 1 524 ? 34.664 29.349 25.488 1.00 14.72 524 LYS D O 1
ATOM 18303 N N . LEU D 1 525 ? 32.777 28.816 24.343 1.00 12.89 525 LEU D N 1
ATOM 18304 C CA . LEU D 1 525 ? 33.390 28.036 23.287 1.00 12.06 525 LEU D CA 1
ATOM 18305 C C . LEU D 1 525 ? 32.767 28.455 21.960 1.00 13.55 525 LEU D C 1
ATOM 18306 O O . LEU D 1 525 ? 31.566 28.229 21.736 1.00 14.89 525 LEU D O 1
ATOM 18311 N N . PRO D 1 526 ? 33.522 29.131 21.083 1.00 12.46 526 PRO D N 1
ATOM 18312 C CA . PRO D 1 526 ? 34.905 29.577 21.321 1.00 11.58 526 PRO D CA 1
ATOM 18313 C C . PRO D 1 526 ? 35.031 30.680 22.393 1.00 14.48 526 PRO D C 1
ATOM 18314 O O . PRO D 1 526 ? 34.024 31.284 22.796 1.00 14.29 526 PRO D O 1
ATOM 18318 N N . SER D 1 527 ? 36.267 30.943 22.818 1.00 12.62 527 SER D N 1
ATOM 18319 C CA . SER D 1 527 ? 36.509 31.846 23.941 1.00 15.32 527 SER D CA 1
ATOM 18320 C C . SER D 1 527 ? 36.147 33.295 23.590 1.00 15.49 527 SER D C 1
ATOM 18321 O O . SER D 1 527 ? 36.121 33.698 22.432 1.00 14.79 527 SER D O 1
ATOM 18324 N N . VAL D 1 528 ? 35.853 34.068 24.627 1.00 14.09 528 VAL D N 1
ATOM 18325 C CA . VAL D 1 528 ? 35.814 35.522 24.584 1.00 13.63 528 VAL D CA 1
ATOM 18326 C C . VAL D 1 528 ? 36.602 36.040 25.783 1.00 13.05 528 VAL D C 1
ATOM 18327 O O . VAL D 1 528 ? 36.658 35.397 26.836 1.00 10.59 528 VAL D O 1
ATOM 18331 N N . MET D 1 529 ? 37.201 37.220 25.633 1.00 12.42 529 MET D N 1
ATOM 18332 C CA . MET D 1 529 ? 37.837 37.870 26.777 1.00 11.90 529 MET D CA 1
ATOM 18333 C C . MET D 1 529 ? 36.866 37.920 27.959 1.00 14.64 529 MET D C 1
ATOM 18334 O O . MET D 1 529 ? 35.692 38.276 27.802 1.00 13.81 529 MET D O 1
ATOM 18339 N N . TRP D 1 530 ? 37.372 37.528 29.136 1.00 11.54 530 TRP D N 1
ATOM 18340 C CA . TRP D 1 530 ? 36.665 37.458 30.413 1.00 12.07 530 TRP D CA 1
ATOM 18341 C C . TRP D 1 530 ? 36.193 36.042 30.711 1.00 13.40 530 TRP D C 1
ATOM 18342 O O . TRP D 1 530 ? 35.787 35.736 31.841 1.00 15.70 530 TRP D O 1
ATOM 18353 N N . SER D 1 531 ? 36.263 35.173 29.715 1.00 12.11 531 SER D N 1
ATOM 18354 C CA . SER D 1 531 ? 36.019 33.753 29.918 1.00 13.24 531 SER D CA 1
ATOM 18355 C C . SER D 1 531 ? 37.269 33.034 30.433 1.00 11.88 531 SER D C 1
ATOM 18356 O O . SER D 1 531 ? 38.408 33.439 30.188 1.00 13.38 531 SER D O 1
ATOM 18359 N N . GLN D 1 532 ? 37.034 31.970 31.192 1.00 11.03 532 GLN D N 1
ATOM 18360 C CA . GLN D 1 532 ? 38.126 31.122 31.646 1.00 11.66 532 GLN D CA 1
ATOM 18361 C C . GLN D 1 532 ? 38.904 30.531 30.474 1.00 14.83 532 GLN D C 1
ATOM 18362 O O . GLN D 1 532 ? 40.129 30.356 30.559 1.00 13.52 532 GLN D O 1
ATOM 18368 N N . GLU D 1 533 ? 38.207 30.192 29.380 1.00 13.12 533 GLU D N 1
ATOM 18369 C CA . GLU D 1 533 ? 38.900 29.652 28.216 1.00 14.63 533 GLU D CA 1
ATOM 18370 C C . GLU D 1 533 ? 39.855 30.677 27.639 1.00 14.02 533 GLU D C 1
ATOM 18371 O O . GLU D 1 533 ? 40.980 30.334 27.263 1.00 13.23 533 GLU D O 1
ATOM 18377 N N . TYR D 1 534 ? 39.435 31.945 27.569 1.00 13.76 534 TYR D N 1
ATOM 18378 C CA . TYR D 1 534 ? 40.353 32.965 27.080 1.00 11.58 534 TYR D CA 1
ATOM 18379 C C . TYR D 1 534 ? 41.571 33.070 27.990 1.00 16.02 534 TYR D C 1
ATOM 18380 O O . TYR D 1 534 ? 42.711 33.167 27.508 1.00 16.90 534 TYR D O 1
ATOM 18389 N N . GLN D 1 535 ? 41.360 33.018 29.308 1.00 12.28 535 GLN D N 1
ATOM 18390 C CA . GLN D 1 535 ? 42.487 33.151 30.221 1.00 13.20 535 GLN D CA 1
ATOM 18391 C C . GLN D 1 535 ? 43.525 32.061 29.968 1.00 16.93 535 GLN D C 1
ATOM 18392 O O . GLN D 1 535 ? 44.734 32.340 29.959 1.00 14.06 535 GLN D O 1
ATOM 18398 N N . ASN D 1 536 ? 43.069 30.821 29.743 1.00 14.00 536 ASN D N 1
ATOM 18399 C CA . ASN D 1 536 ? 43.982 29.726 29.420 1.00 15.30 536 ASN D CA 1
ATOM 18400 C C . ASN D 1 536 ? 44.714 30.006 28.113 1.00 16.91 536 ASN D C 1
ATOM 18401 O O . ASN D 1 536 ? 45.937 29.819 28.012 1.00 14.81 536 ASN D O 1
ATOM 18406 N N . GLU D 1 537 ? 43.974 30.462 27.096 1.00 13.41 537 GLU D N 1
ATOM 18407 C CA . GLU D 1 537 ? 44.597 30.752 25.812 1.00 14.60 537 GLU D CA 1
ATOM 18408 C C . GLU D 1 537 ? 45.587 31.898 25.941 1.00 13.86 537 GLU D C 1
ATOM 18409 O O . GLU D 1 537 ? 46.691 31.830 25.399 1.00 16.42 537 GLU D O 1
ATOM 18415 N N . TYR D 1 538 ? 45.196 32.970 26.642 1.00 14.13 538 TYR D N 1
ATOM 18416 C CA . TYR D 1 538 ? 46.116 34.065 26.933 1.00 13.64 538 TYR D CA 1
ATOM 18417 C C . TYR D 1 538 ? 47.418 33.541 27.543 1.00 13.71 538 TYR D C 1
ATOM 18418 O O . TYR D 1 538 ? 48.518 33.885 27.091 1.00 14.23 538 TYR D O 1
ATOM 18427 N N . LEU D 1 539 ? 47.310 32.700 28.571 1.00 13.34 539 LEU D N 1
ATOM 18428 C CA . LEU D 1 539 ? 48.507 32.245 29.275 1.00 13.26 539 LEU D CA 1
ATOM 18429 C C . LEU D 1 539 ? 49.377 31.351 28.390 1.00 14.83 539 LEU D C 1
ATOM 18430 O O . LEU D 1 539 ? 50.610 31.416 28.471 1.00 15.28 539 LEU D O 1
ATOM 18435 N N . ASP D 1 540 ? 48.756 30.508 27.548 1.00 14.30 540 ASP D N 1
ATOM 18436 C CA . ASP D 1 540 ? 49.511 29.641 26.643 1.00 15.22 540 ASP D CA 1
ATOM 18437 C C . ASP D 1 540 ? 50.326 30.460 25.653 1.00 17.36 540 ASP D C 1
ATOM 18438 O O . ASP D 1 540 ? 51.475 30.126 25.363 1.00 17.32 540 ASP D O 1
ATOM 18443 N N . MET D 1 541 ? 49.723 31.502 25.078 1.00 18.97 541 MET D N 1
ATOM 18444 C CA . MET D 1 541 ? 50.454 32.348 24.145 1.00 17.96 541 MET D CA 1
ATOM 18445 C C . MET D 1 541 ? 51.655 32.982 24.829 1.00 16.72 541 MET D C 1
ATOM 18446 O O . MET D 1 541 ? 52.765 32.983 24.289 1.00 16.18 541 MET D O 1
ATOM 18451 N N . ASN D 1 542 ? 51.452 33.532 26.028 1.00 16.06 542 ASN D N 1
ATOM 18452 C CA . ASN D 1 542 ? 52.557 34.193 26.715 1.00 13.44 542 ASN D CA 1
ATOM 18453 C C . ASN D 1 542 ? 53.675 33.208 27.032 1.00 13.61 542 ASN D C 1
ATOM 18454 O O . ASN D 1 542 ? 54.857 33.530 26.872 1.00 12.87 542 ASN D O 1
ATOM 18459 N N . HIS D 1 543 ? 53.320 31.998 27.470 1.00 13.60 543 HIS D N 1
ATOM 18460 C CA . HIS D 1 543 ? 54.340 31.004 27.784 1.00 14.38 543 HIS D CA 1
ATOM 18461 C C . HIS D 1 543 ? 55.103 30.574 26.540 1.00 17.45 543 HIS D C 1
ATOM 18462 O O . HIS D 1 543 ? 56.300 30.272 26.629 1.00 15.70 543 HIS D O 1
ATOM 18469 N N . ASN D 1 544 ? 54.430 30.540 25.381 1.00 17.75 544 ASN D N 1
ATOM 18470 C CA . ASN D 1 544 ? 55.128 30.245 24.132 1.00 23.47 544 ASN D CA 1
ATOM 18471 C C . ASN D 1 544 ? 56.202 31.282 23.855 1.00 15.85 544 ASN D C 1
ATOM 18472 O O . ASN D 1 544 ? 57.299 30.940 23.414 1.00 15.96 544 ASN D O 1
ATOM 18477 N N . VAL D 1 545 ? 55.892 32.555 24.094 1.00 15.09 545 VAL D N 1
ATOM 18478 C CA . VAL D 1 545 ? 56.891 33.605 23.934 1.00 17.10 545 VAL D CA 1
ATOM 18479 C C . VAL D 1 545 ? 58.024 33.432 24.956 1.00 19.11 545 VAL D C 1
ATOM 18480 O O . VAL D 1 545 ? 59.206 33.375 24.582 1.00 16.49 545 VAL D O 1
ATOM 18484 N N . PHE D 1 546 ? 57.683 33.319 26.255 1.00 14.32 546 PHE D N 1
ATOM 18485 C CA . PHE D 1 546 ? 58.708 33.146 27.292 1.00 16.38 546 PHE D CA 1
ATOM 18486 C C . PHE D 1 546 ? 59.680 32.039 26.903 1.00 16.01 546 PHE D C 1
ATOM 18487 O O . PHE D 1 546 ? 60.900 32.233 26.911 1.00 14.50 546 PHE D O 1
ATOM 18495 N N . ASP D 1 547 ? 59.143 30.861 26.562 1.00 15.21 547 ASP D N 1
ATOM 18496 C CA . ASP D 1 547 ? 59.944 29.685 26.263 1.00 13.96 547 ASP D CA 1
ATOM 18497 C C . ASP D 1 547 ? 60.804 29.867 25.009 1.00 20.41 547 ASP D C 1
ATOM 18498 O O . ASP D 1 547 ? 61.715 29.062 24.791 1.00 15.72 547 ASP D O 1
ATOM 18503 N N . SER D 1 548 ? 60.539 30.896 24.191 1.00 15.24 548 SER D N 1
ATOM 18504 C CA . SER D 1 548 ? 61.305 31.165 22.973 1.00 21.21 548 SER D CA 1
ATOM 18505 C C . SER D 1 548 ? 62.582 31.950 23.221 1.00 17.66 548 SER D C 1
ATOM 18506 O O . SER D 1 548 ? 63.406 32.050 22.305 1.00 17.63 548 SER D O 1
ATOM 18509 N N . TYR D 1 549 ? 62.745 32.562 24.391 1.00 18.80 549 TYR D N 1
ATOM 18510 C CA . TYR D 1 549 ? 63.863 33.469 24.632 1.00 18.80 549 TYR D CA 1
ATOM 18511 C C . TYR D 1 549 ? 64.728 32.921 25.760 1.00 21.62 549 TYR D C 1
ATOM 18512 O O . TYR D 1 549 ? 64.232 32.663 26.863 1.00 20.39 549 TYR D O 1
ATOM 18521 N N . ASN D 1 550 ? 66.022 32.746 25.473 1.00 20.55 550 ASN D N 1
ATOM 18522 C CA . ASN D 1 550 ? 66.942 32.130 26.422 1.00 21.84 550 ASN D CA 1
ATOM 18523 C C . ASN D 1 550 ? 67.000 32.909 27.731 1.00 20.07 550 ASN D C 1
ATOM 18524 O O . ASN D 1 550 ? 67.124 32.314 28.807 1.00 22.20 550 ASN D O 1
ATOM 18529 N N . PHE D 1 551 ? 66.911 34.234 27.661 1.00 18.98 551 PHE D N 1
ATOM 18530 C CA . PHE D 1 551 ? 67.152 35.074 28.824 1.00 20.29 551 PHE D CA 1
ATOM 18531 C C . PHE D 1 551 ? 65.947 35.198 29.752 1.00 18.71 551 PHE D C 1
ATOM 18532 O O . PHE D 1 551 ? 66.075 35.830 30.811 1.00 17.99 551 PHE D O 1
ATOM 18540 N N . VAL D 1 552 ? 64.796 34.626 29.405 1.00 15.47 552 VAL D N 1
ATOM 18541 C CA . VAL D 1 552 ? 63.665 34.619 30.331 1.00 15.51 552 VAL D CA 1
ATOM 18542 C C . VAL D 1 552 ? 63.932 33.551 31.391 1.00 15.14 552 VAL D C 1
ATOM 18543 O O . VAL D 1 552 ? 63.966 32.354 31.100 1.00 15.57 552 VAL D O 1
ATOM 18547 N N . GLN D 1 553 ? 64.136 33.981 32.631 1.00 12.51 553 GLN D N 1
ATOM 18548 C CA . GLN D 1 553 ? 64.518 33.061 33.697 1.00 12.61 553 GLN D CA 1
ATOM 18549 C C . GLN D 1 553 ? 63.479 33.026 34.822 1.00 16.39 553 GLN D C 1
ATOM 18550 O O . GLN D 1 553 ? 63.757 32.498 35.917 1.00 17.09 553 GLN D O 1
ATOM 18556 N N . GLY D 1 554 ? 62.281 33.555 34.580 1.00 14.65 554 GLY D N 1
ATOM 18557 C CA . GLY D 1 554 ? 61.200 33.387 35.526 1.00 15.74 554 GLY D CA 1
ATOM 18558 C C . GLY D 1 554 ? 59.928 34.032 35.025 1.00 14.45 554 GLY D C 1
ATOM 18559 O O . GLY D 1 554 ? 59.950 34.945 34.186 1.00 13.54 554 GLY D O 1
ATOM 18560 N N . GLU D 1 555 ? 58.811 33.556 35.589 1.00 12.07 555 GLU D N 1
ATOM 18561 C CA . GLU D 1 555 ? 57.476 34.010 35.212 1.00 13.44 555 GLU D CA 1
ATOM 18562 C C . GLU D 1 555 ? 56.633 34.119 36.478 1.00 14.34 555 GLU D C 1
ATOM 18563 O O . GLU D 1 555 ? 56.353 33.110 37.125 1.00 15.88 555 GLU D O 1
ATOM 18569 N N . LEU D 1 556 ? 56.252 35.339 36.841 1.00 13.29 556 LEU D N 1
ATOM 18570 C CA . LEU D 1 556 ? 55.317 35.597 37.930 1.00 15.89 556 LEU D CA 1
ATOM 18571 C C . LEU D 1 556 ? 54.041 36.149 37.321 1.00 14.79 556 LEU D C 1
ATOM 18572 O O . LEU D 1 556 ? 54.061 37.216 36.691 1.00 16.80 556 LEU D O 1
ATOM 18577 N N . VAL D 1 557 ? 52.964 35.444 37.498 1.00 12.89 557 VAL D N 1
ATOM 18578 C CA . VAL D 1 557 ? 51.700 35.813 36.880 1.00 11.45 557 VAL D CA 1
ATOM 18579 C C . VAL D 1 557 ? 50.937 36.767 37.795 1.00 12.28 557 VAL D C 1
ATOM 18580 O O . VAL D 1 557 ? 51.059 36.734 39.026 1.00 14.47 557 VAL D O 1
ATOM 18584 N N . TRP D 1 558 ? 50.162 37.652 37.180 1.00 10.47 558 TRP D N 1
ATOM 18585 C CA . TRP D 1 558 ? 49.287 38.588 37.872 1.00 12.65 558 TRP D CA 1
ATOM 18586 C C . TRP D 1 558 ? 47.854 38.085 37.711 1.00 12.36 558 TRP D C 1
ATOM 18587 O O . TRP D 1 558 ? 47.357 38.001 36.585 1.00 13.79 558 TRP D O 1
ATOM 18598 N N . ASN D 1 559 ? 47.193 37.726 38.808 1.00 12.51 559 ASN D N 1
ATOM 18599 C CA . ASN D 1 559 ? 47.627 37.844 40.201 1.00 13.00 559 ASN D CA 1
ATOM 18600 C C . ASN D 1 559 ? 47.299 36.499 40.853 1.00 12.33 559 ASN D C 1
ATOM 18601 O O . ASN D 1 559 ? 46.560 35.689 40.283 1.00 13.07 559 ASN D O 1
ATOM 18606 N N . PHE D 1 560 ? 47.813 36.266 42.061 1.00 12.53 560 PHE D N 1
ATOM 18607 C CA . PHE D 1 560 ? 47.468 35.053 42.790 1.00 12.44 560 PHE D CA 1
ATOM 18608 C C . PHE D 1 560 ? 45.951 34.907 42.937 1.00 14.25 560 PHE D C 1
ATOM 18609 O O . PHE D 1 560 ? 45.385 33.837 42.667 1.00 11.89 560 PHE D O 1
ATOM 18617 N N . ALA D 1 561 ? 45.274 35.978 43.356 1.00 11.48 561 ALA D N 1
ATOM 18618 C CA . ALA D 1 561 ? 43.848 35.903 43.653 1.00 12.49 561 ALA D CA 1
ATOM 18619 C C . ALA D 1 561 ? 43.160 37.220 43.310 1.00 13.35 561 ALA D C 1
ATOM 18620 O O . ALA D 1 561 ? 43.770 38.292 43.365 1.00 15.68 561 ALA D O 1
ATOM 18622 N N . ASP D 1 562 ? 41.873 37.137 42.983 1.00 13.43 562 ASP D N 1
ATOM 18623 C CA . ASP D 1 562 ? 41.110 38.351 42.722 1.00 15.12 562 ASP D CA 1
ATOM 18624 C C . ASP D 1 562 ? 41.199 39.275 43.931 1.00 13.23 562 ASP D C 1
ATOM 18625 O O . ASP D 1 562 ? 41.210 38.815 45.076 1.00 12.44 562 ASP D O 1
ATOM 18630 N N . PHE D 1 563 ? 41.289 40.584 43.683 1.00 12.18 563 PHE D N 1
ATOM 18631 C CA . PHE D 1 563 ? 41.490 41.529 44.777 1.00 12.84 563 PHE D CA 1
ATOM 18632 C C . PHE D 1 563 ? 40.719 42.814 44.513 1.00 13.46 563 PHE D C 1
ATOM 18633 O O . PHE D 1 563 ? 40.364 43.115 43.376 1.00 14.51 563 PHE D O 1
ATOM 18641 N N . GLN D 1 564 ? 40.506 43.599 45.580 1.00 12.83 564 GLN D N 1
ATOM 18642 C CA . GLN D 1 564 ? 39.706 44.819 45.487 1.00 12.99 564 GLN D CA 1
ATOM 18643 C C . GLN D 1 564 ? 40.479 45.999 44.896 1.00 15.30 564 GLN D C 1
ATOM 18644 O O . GLN D 1 564 ? 41.659 46.227 45.210 1.00 14.50 564 GLN D O 1
ATOM 18650 N N . THR D 1 565 ? 39.773 46.775 44.071 1.00 14.75 565 THR D N 1
ATOM 18651 C CA . THR D 1 565 ? 40.217 48.033 43.485 1.00 14.03 565 THR D CA 1
ATOM 18652 C C . THR D 1 565 ? 39.143 49.079 43.744 1.00 13.86 565 THR D C 1
ATOM 18653 O O . THR D 1 565 ? 38.047 48.765 44.222 1.00 14.11 565 THR D O 1
ATOM 18657 N N . THR D 1 566 ? 39.439 50.331 43.403 1.00 15.74 566 THR D N 1
ATOM 18658 C CA . THR D 1 566 ? 38.363 51.315 43.332 1.00 18.45 566 THR D CA 1
ATOM 18659 C C . THR D 1 566 ? 37.344 50.896 42.271 1.00 18.04 566 THR D C 1
ATOM 18660 O O . THR D 1 566 ? 37.642 50.114 41.354 1.00 15.79 566 THR D O 1
ATOM 18664 N N . GLU D 1 567 ? 36.124 51.416 42.414 1.00 14.59 567 GLU D N 1
ATOM 18665 C CA . GLU D 1 567 ? 35.075 51.166 41.436 1.00 17.89 567 GLU D CA 1
ATOM 18666 C C . GLU D 1 567 ? 35.437 51.805 40.096 1.00 18.07 567 GLU D C 1
ATOM 18667 O O . GLU D 1 567 ? 36.094 52.844 40.047 1.00 17.07 567 GLU D O 1
ATOM 18673 N N . GLY D 1 568 ? 34.994 51.179 39.008 1.00 15.49 568 GLY D N 1
ATOM 18674 C CA . GLY D 1 568 ? 35.159 51.762 37.684 1.00 14.93 568 GLY D CA 1
ATOM 18675 C C . GLY D 1 568 ? 34.599 50.822 36.640 1.00 16.82 568 GLY D C 1
ATOM 18676 O O . GLY D 1 568 ? 34.324 49.647 36.909 1.00 16.08 568 GLY D O 1
ATOM 18677 N N . ILE D 1 569 ? 34.453 51.346 35.419 1.00 16.42 569 ILE D N 1
ATOM 18678 C CA . ILE D 1 569 ? 33.843 50.513 34.382 1.00 18.33 569 ILE D CA 1
ATOM 18679 C C . ILE D 1 569 ? 34.742 49.346 34.003 1.00 19.27 569 ILE D C 1
ATOM 18680 O O . ILE D 1 569 ? 34.255 48.358 33.450 1.00 22.01 569 ILE D O 1
ATOM 18685 N N . LEU D 1 570 ? 36.039 49.424 34.298 1.00 16.46 570 LEU D N 1
ATOM 18686 C CA . LEU D 1 570 ? 36.977 48.365 33.947 1.00 18.56 570 LEU D CA 1
ATOM 18687 C C . LEU D 1 570 ? 37.077 47.271 35.000 1.00 18.93 570 LEU D C 1
ATOM 18688 O O . LEU D 1 570 ? 37.721 46.251 34.747 1.00 18.94 570 LEU D O 1
ATOM 18693 N N . ARG D 1 571 ? 36.466 47.451 36.165 1.00 15.96 571 ARG D N 1
ATOM 18694 C CA . ARG D 1 571 ? 36.734 46.602 37.324 1.00 16.74 571 ARG D CA 1
ATOM 18695 C C . ARG D 1 571 ? 35.423 45.980 37.788 1.00 17.65 571 ARG D C 1
ATOM 18696 O O . ARG D 1 571 ? 34.584 46.648 38.403 1.00 18.24 571 ARG D O 1
ATOM 18704 N N . VAL D 1 572 ? 35.250 44.700 37.489 1.00 13.45 572 VAL D N 1
ATOM 18705 C CA . VAL D 1 572 ? 34.017 44.004 37.824 1.00 16.01 572 VAL D CA 1
ATOM 18706 C C . VAL D 1 572 ? 34.137 43.526 39.266 1.00 18.63 572 VAL D C 1
ATOM 18707 O O . VAL D 1 572 ? 34.546 42.390 39.529 1.00 17.81 572 VAL D O 1
ATOM 18711 N N . ASN D 1 573 ? 33.778 44.402 40.204 1.00 14.93 573 ASN D N 1
ATOM 18712 C CA . ASN D 1 573 ? 34.013 44.197 41.630 1.00 18.26 573 ASN D CA 1
ATOM 18713 C C . ASN D 1 573 ? 35.479 43.846 41.886 1.00 15.60 573 ASN D C 1
ATOM 18714 O O . ASN D 1 573 ? 35.825 42.741 42.313 1.00 17.30 573 ASN D O 1
ATOM 18719 N N . GLY D 1 574 ? 36.334 44.836 41.625 1.00 13.56 574 GLY D N 1
ATOM 18720 C CA . GLY D 1 574 ? 37.759 44.653 41.784 1.00 13.76 574 GLY D CA 1
ATOM 18721 C C . GLY D 1 574 ? 38.425 44.039 40.560 1.00 14.37 574 GLY D C 1
ATOM 18722 O O . GLY D 1 574 ? 37.857 43.920 39.472 1.00 11.81 574 GLY D O 1
ATOM 18723 N N . ASN D 1 575 ? 39.674 43.649 40.767 1.00 14.80 575 ASN D N 1
ATOM 18724 C CA . ASN D 1 575 ? 40.502 43.060 39.722 1.00 15.20 575 ASN D CA 1
ATOM 18725 C C . ASN D 1 575 ? 40.245 41.554 39.639 1.00 14.18 575 ASN D C 1
ATOM 18726 O O . ASN D 1 575 ? 40.286 40.856 40.658 1.00 17.70 575 ASN D O 1
ATOM 18731 N N . LYS D 1 576 ? 40.003 41.042 38.428 1.00 14.82 576 LYS D N 1
ATOM 18732 C CA . LYS D 1 576 ? 39.649 39.638 38.240 1.00 12.43 576 LYS D CA 1
ATOM 18733 C C . LYS D 1 576 ? 40.733 38.850 37.503 1.00 13.92 576 LYS D C 1
ATOM 18734 O O . LYS D 1 576 ? 40.451 37.795 36.918 1.00 13.28 576 LYS D O 1
ATOM 18740 N N . LYS D 1 577 ? 41.968 39.336 37.514 1.00 14.10 577 LYS D N 1
ATOM 18741 C CA . LYS D 1 577 ? 43.080 38.570 36.955 1.00 15.84 577 LYS D CA 1
ATOM 18742 C C . LYS D 1 577 ? 43.577 37.437 37.880 1.00 12.68 577 LYS D C 1
ATOM 18743 O O . LYS D 1 577 ? 44.568 36.782 37.550 1.00 13.84 577 LYS D O 1
ATOM 18749 N N . GLY D 1 578 ? 42.911 37.161 39.000 1.00 13.13 578 GLY D N 1
ATOM 18750 C CA . GLY D 1 578 ? 43.359 36.079 39.866 1.00 12.35 578 GLY D CA 1
ATOM 18751 C C . GLY D 1 578 ? 43.394 34.733 39.149 1.00 15.19 578 GLY D C 1
ATOM 18752 O O . GLY D 1 578 ? 42.546 34.425 38.301 1.00 12.67 578 GLY D O 1
ATOM 18753 N N . ILE D 1 579 ? 44.401 33.923 39.496 1.00 11.87 579 ILE D N 1
ATOM 18754 C CA . ILE D 1 579 ? 44.383 32.506 39.146 1.00 10.22 579 ILE D CA 1
ATOM 18755 C C . ILE D 1 579 ? 43.417 31.760 40.065 1.00 12.66 579 ILE D C 1
ATOM 18756 O O . ILE D 1 579 ? 42.812 30.754 39.663 1.00 11.70 579 ILE D O 1
ATOM 18761 N N . PHE D 1 580 ? 43.279 32.227 41.303 1.00 10.62 580 PHE D N 1
ATOM 18762 C CA . PHE D 1 580 ? 42.290 31.770 42.268 1.00 13.15 580 PHE D CA 1
ATOM 18763 C C . PHE D 1 580 ? 41.293 32.893 42.522 1.00 10.47 580 PHE D C 1
ATOM 18764 O O . PHE D 1 580 ? 41.585 34.068 42.298 1.00 13.99 580 PHE D O 1
ATOM 18772 N N . THR D 1 581 ? 40.103 32.526 42.985 1.00 13.39 581 THR D N 1
ATOM 18773 C CA . THR D 1 581 ? 39.139 33.537 43.410 1.00 12.77 581 THR D CA 1
ATOM 18774 C C . THR D 1 581 ? 39.605 34.198 44.711 1.00 13.68 581 THR D C 1
ATOM 18775 O O . THR D 1 581 ? 40.535 33.736 45.385 1.00 12.04 581 THR D O 1
ATOM 18779 N N . ARG D 1 582 ? 38.934 35.287 45.080 1.00 12.98 582 ARG D N 1
ATOM 18780 C CA . ARG D 1 582 ? 39.260 35.914 46.355 1.00 14.34 582 ARG D CA 1
ATOM 18781 C C . ARG D 1 582 ? 38.990 34.979 47.528 1.00 14.57 582 ARG D C 1
ATOM 18782 O O . ARG D 1 582 ? 39.569 35.158 48.600 1.00 12.63 582 ARG D O 1
ATOM 18790 N N . GLN D 1 583 ? 38.115 34.000 47.349 1.00 13.80 583 GLN D N 1
ATOM 18791 C CA . GLN D 1 583 ? 37.841 32.990 48.355 1.00 14.20 583 GLN D CA 1
ATOM 18792 C C . GLN D 1 583 ? 38.806 31.811 48.260 1.00 15.78 583 GLN D C 1
ATOM 18793 O O . GLN D 1 583 ? 38.559 30.762 48.874 1.00 14.82 583 GLN D O 1
ATOM 18799 N N . ARG D 1 584 ? 39.902 31.966 47.506 1.00 12.96 584 ARG D N 1
ATOM 18800 C CA . ARG D 1 584 ? 40.979 30.976 47.455 1.00 11.27 584 ARG D CA 1
ATOM 18801 C C . ARG D 1 584 ? 40.500 29.637 46.897 1.00 11.35 584 ARG D C 1
ATOM 18802 O O . ARG D 1 584 ? 40.832 28.568 47.415 1.00 12.01 584 ARG D O 1
ATOM 18810 N N . GLN D 1 585 ? 39.728 29.693 45.819 1.00 11.87 585 GLN D N 1
ATOM 18811 C CA . GLN D 1 585 ? 39.395 28.514 45.041 1.00 13.94 585 GLN D CA 1
ATOM 18812 C C . GLN D 1 585 ? 39.864 28.688 43.594 1.00 11.25 585 GLN D C 1
ATOM 18813 O O . GLN D 1 585 ? 39.893 29.803 43.077 1.00 11.14 585 GLN D O 1
ATOM 18819 N N . PRO D 1 586 ? 40.239 27.607 42.923 1.00 13.16 586 PRO D N 1
ATOM 18820 C CA . PRO D 1 586 ? 40.874 27.732 41.601 1.00 13.37 586 PRO D CA 1
ATOM 18821 C C . PRO D 1 586 ? 39.896 28.030 40.473 1.00 13.55 586 PRO D C 1
ATOM 18822 O O . PRO D 1 586 ? 38.795 27.480 40.409 1.00 11.91 586 PRO D O 1
ATOM 18826 N N . LYS D 1 587 ? 40.334 28.877 39.547 1.00 12.19 587 LYS D N 1
ATOM 18827 C CA . LYS D 1 587 ? 39.718 28.956 38.235 1.00 11.59 587 LYS D CA 1
ATOM 18828 C C . LYS D 1 587 ? 40.376 27.901 37.344 1.00 15.49 587 LYS D C 1
ATOM 18829 O O . LYS D 1 587 ? 41.336 27.237 37.750 1.00 13.15 587 LYS D O 1
ATOM 18835 N N . ASP D 1 588 ? 39.878 27.743 36.107 1.00 11.86 588 ASP D N 1
ATOM 18836 C CA . ASP D 1 588 ? 40.474 26.754 35.203 1.00 13.24 588 ASP D CA 1
ATOM 18837 C C . ASP D 1 588 ? 41.979 26.967 35.045 1.00 14.90 588 ASP D C 1
ATOM 18838 O O . ASP D 1 588 ? 42.752 26.000 34.979 1.00 12.72 588 ASP D O 1
ATOM 18843 N N . ALA D 1 589 ? 42.409 28.226 34.958 1.00 9.55 589 ALA D N 1
ATOM 18844 C CA . ALA D 1 589 ? 43.822 28.505 34.762 1.00 12.28 589 ALA D CA 1
ATOM 18845 C C . ALA D 1 589 ? 44.691 27.945 35.883 1.00 13.24 589 ALA D C 1
ATOM 18846 O O . ALA D 1 589 ? 45.874 27.681 35.647 1.00 13.23 589 ALA D O 1
ATOM 18848 N N . ALA D 1 590 ? 44.138 27.717 37.081 1.00 11.44 590 ALA D N 1
ATOM 18849 C CA . ALA D 1 590 ? 44.958 27.155 38.157 1.00 14.14 590 ALA D CA 1
ATOM 18850 C C . ALA D 1 590 ? 45.484 25.775 37.782 1.00 15.32 590 ALA D C 1
ATOM 18851 O O . ALA D 1 590 ? 46.649 25.445 38.062 1.00 15.20 590 ALA D O 1
ATOM 18853 N N . PHE D 1 591 ? 44.641 24.951 37.150 1.00 11.32 591 PHE D N 1
ATOM 18854 C CA . PHE D 1 591 ? 45.082 23.620 36.738 1.00 12.46 591 PHE D CA 1
ATOM 18855 C C . PHE D 1 591 ? 46.077 23.676 35.585 1.00 16.36 591 PHE D C 1
ATOM 18856 O O . PHE D 1 591 ? 46.958 22.813 35.485 1.00 15.17 591 PHE D O 1
ATOM 18864 N N . LEU D 1 592 ? 45.961 24.673 34.705 1.00 13.39 592 LEU D N 1
ATOM 18865 C CA . LEU D 1 592 ? 46.953 24.827 33.645 1.00 12.97 592 LEU D CA 1
ATOM 18866 C C . LEU D 1 592 ? 48.324 25.140 34.237 1.00 16.68 592 LEU D C 1
ATOM 18867 O O . LEU D 1 592 ? 49.339 24.533 33.865 1.00 15.52 592 LEU D O 1
ATOM 18872 N N . PHE D 1 593 ? 48.373 26.094 35.169 1.00 14.58 593 PHE D N 1
ATOM 18873 C CA . PHE D 1 593 ? 49.644 26.400 35.811 1.00 15.15 593 PHE D CA 1
ATOM 18874 C C . PHE D 1 593 ? 50.183 25.201 36.570 1.00 12.98 593 PHE D C 1
ATOM 18875 O O . PHE D 1 593 ? 51.388 24.931 36.542 1.00 15.13 593 PHE D O 1
ATOM 18883 N N . ARG D 1 594 ? 49.309 24.466 37.256 1.00 13.93 594 ARG D N 1
ATOM 18884 C CA . ARG D 1 594 ? 49.783 23.312 38.009 1.00 13.45 594 ARG D CA 1
ATOM 18885 C C . ARG D 1 594 ? 50.490 22.321 37.096 1.00 16.06 594 ARG D C 1
ATOM 18886 O O . ARG D 1 594 ? 51.549 21.793 37.446 1.00 17.22 594 ARG D O 1
ATOM 18894 N N . ALA D 1 595 ? 49.928 22.070 35.906 1.00 19.46 595 ALA D N 1
ATOM 18895 C CA . ALA D 1 595 ? 50.545 21.120 34.989 1.00 14.54 595 ALA D CA 1
ATOM 18896 C C . ALA D 1 595 ? 51.875 21.647 34.479 1.00 16.73 595 ALA D C 1
ATOM 18897 O O . ALA D 1 595 ? 52.860 20.904 34.406 1.00 18.65 595 ALA D O 1
ATOM 18899 N N . ARG D 1 596 ? 51.942 22.937 34.164 1.00 16.73 596 ARG D N 1
ATOM 18900 C CA . ARG D 1 596 ? 53.183 23.501 33.643 1.00 15.10 596 ARG D CA 1
ATOM 18901 C C . ARG D 1 596 ? 54.263 23.567 34.721 1.00 18.34 596 ARG D C 1
ATOM 18902 O O . ARG D 1 596 ? 55.361 23.022 34.558 1.00 15.79 596 ARG D O 1
ATOM 18910 N N . TRP D 1 597 ? 53.966 24.238 35.837 1.00 16.27 597 TRP D N 1
ATOM 18911 C CA . TRP D 1 597 ? 54.995 24.525 36.832 1.00 13.40 597 TRP D CA 1
ATOM 18912 C C . TRP D 1 597 ? 55.505 23.263 37.524 1.00 20.00 597 TRP D C 1
ATOM 18913 O O . TRP D 1 597 ? 56.682 23.200 37.892 1.00 16.68 597 TRP D O 1
ATOM 18924 N N . THR D 1 598 ? 54.650 22.261 37.746 1.00 17.68 598 THR D N 1
ATOM 18925 C CA . THR D 1 598 ? 55.174 21.060 38.381 1.00 19.00 598 THR D CA 1
ATOM 18926 C C . THR D 1 598 ? 55.912 20.165 37.401 1.00 19.96 598 THR D C 1
ATOM 18927 O O . THR D 1 598 ? 56.565 19.213 37.832 1.00 21.39 598 THR D O 1
ATOM 18931 N N . SER D 1 599 ? 55.836 20.449 36.100 1.00 18.78 599 SER D N 1
ATOM 18932 C CA . SER D 1 599 ? 56.548 19.641 35.129 1.00 20.75 599 SER D CA 1
ATOM 18933 C C . SER D 1 599 ? 57.866 20.259 34.668 1.00 20.31 599 SER D C 1
ATOM 18934 O O . SER D 1 599 ? 58.696 19.542 34.114 1.00 23.33 599 SER D O 1
ATOM 18937 N N . LEU D 1 600 ? 58.091 21.548 34.893 1.00 19.66 600 LEU D N 1
ATOM 18938 C CA . LEU D 1 600 ? 59.380 22.153 34.555 1.00 19.12 600 LEU D CA 1
ATOM 18939 C C . LEU D 1 600 ? 60.394 21.842 35.647 1.00 19.26 600 LEU D C 1
ATOM 18940 O O . LEU D 1 600 ? 60.076 21.975 36.829 1.00 17.31 600 LEU D O 1
ATOM 18945 N N . PRO D 1 601 ? 61.615 21.446 35.298 1.00 21.63 601 PRO D N 1
ATOM 18946 C CA . PRO D 1 601 ? 62.634 21.225 36.330 1.00 18.01 601 PRO D CA 1
ATOM 18947 C C . PRO D 1 601 ? 62.869 22.490 37.141 1.00 18.65 601 PRO D C 1
ATOM 18948 O O . PRO D 1 601 ? 62.611 23.613 36.696 1.00 14.09 601 PRO D O 1
ATOM 18952 N N . LEU D 1 602 ? 63.382 22.293 38.358 1.00 17.05 602 LEU D N 1
ATOM 18953 C CA . LEU D 1 602 ? 63.779 23.441 39.168 1.00 17.95 602 LEU D CA 1
ATOM 18954 C C . LEU D 1 602 ? 64.750 24.337 38.407 1.00 17.87 602 LEU D C 1
ATOM 18955 O O . LEU D 1 602 ? 64.624 25.569 38.425 1.00 15.88 602 LEU D O 1
ATOM 18960 N N . ASP D 1 603 ? 65.717 23.732 37.713 1.00 19.18 603 ASP D N 1
ATOM 18961 C CA . ASP D 1 603 ? 66.706 24.461 36.930 1.00 19.35 603 ASP D CA 1
ATOM 18962 C C . ASP D 1 603 ? 66.314 24.580 35.455 1.00 19.50 603 ASP D C 1
ATOM 18963 O O . ASP D 1 603 ? 67.182 24.595 34.580 1.00 22.90 603 ASP D O 1
ATOM 18968 N N . TYR D 1 604 ? 65.020 24.688 35.163 1.00 18.27 604 TYR D N 1
ATOM 18969 C CA . TYR D 1 604 ? 64.566 24.946 33.798 1.00 18.96 604 TYR D CA 1
ATOM 18970 C C . TYR D 1 604 ? 65.353 26.084 33.143 1.00 18.15 604 TYR D C 1
ATOM 18971 O O . TYR D 1 604 ? 65.498 27.167 33.714 1.00 16.49 604 TYR D O 1
ATOM 18980 N N . LYS D 1 605 ? 65.847 25.836 31.926 1.00 17.78 605 LYS D N 1
ATOM 18981 C CA . LYS D 1 605 ? 66.554 26.833 31.121 1.00 22.80 605 LYS D CA 1
ATOM 18982 C C . LYS D 1 605 ? 67.813 27.348 31.813 1.00 23.45 605 LYS D C 1
ATOM 18983 O O . LYS D 1 605 ? 68.316 28.431 31.480 1.00 21.07 605 LYS D O 1
ATOM 18989 N N . GLY D 1 606 ? 68.328 26.578 32.769 1.00 20.62 606 GLY D N 1
ATOM 18990 C CA . GLY D 1 606 ? 69.494 26.959 33.544 1.00 27.18 606 GLY D CA 1
ATOM 18991 C C . GLY D 1 606 ? 70.798 26.934 32.776 1.00 31.39 606 GLY D C 1
ATOM 18992 O O . GLY D 1 606 ? 71.783 27.499 33.258 1.00 30.64 606 GLY D O 1
ATOM 18993 N N . ASN D 1 607 ? 70.827 26.301 31.602 1.00 31.89 607 ASN D N 1
ATOM 18994 C CA . ASN D 1 607 ? 71.986 26.280 30.720 1.00 35.95 607 ASN D CA 1
ATOM 18995 C C . ASN D 1 607 ? 71.837 27.225 29.531 1.00 35.76 607 ASN D C 1
ATOM 18996 O O . ASN D 1 607 ? 72.517 27.039 28.517 1.00 39.96 607 ASN D O 1
ATOM 19001 N N . GLN D 1 608 ? 70.965 28.226 29.630 1.00 36.14 608 GLN D N 1
ATOM 19002 C CA . GLN D 1 608 ? 70.728 29.161 28.529 1.00 32.38 608 GLN D CA 1
ATOM 19003 C C . GLN D 1 608 ? 71.040 30.597 28.949 1.00 31.70 608 GLN D C 1
ATOM 19004 O O . GLN D 1 608 ? 71.226 31.468 28.094 1.00 43.03 608 GLN D O 1
#